Protein AF-0000000079809592 (afdb_homodimer)

InterPro domains:
  IPR005593 Xylulose 5-phosphate/Fructose 6-phosphate phosphoketolase [PF03894] (421-588)
  IPR005593 Xylulose 5-phosphate/Fructose 6-phosphate phosphoketolase [PTHR31273] (45-763)
  IPR009014 Transketolase C-terminal/Pyruvate-ferredoxin oxidoreductase domain II [G3DSA:3.40.50.920] (626-778)
  IPR018970 Xylulose 5-phosphate/Fructose 6-phosphate phosphoketolase, N-terminal [PF09364] (59-301)
  IPR029061 Thiamin diphosphate-binding fold [SSF52518] (76-378)

Sequence (1580 aa):
MTTASTLRQRWLTGHGPIVHRDETAARVEALVARLIADGRVADEATAYSLLAAADRLGCVAMNVVAHMTYARRIDLSGAVLSAEDFKPTPEGHTGGSLNMVQAFVGYLLANALTGSTRGWIMGQGHCVAAIEAVNALTGDVSPAQRGRYDHSAEGLSRLCADFYSYAIDAQGLPAVPLGSHAGPNTVGAVSEGGYLGFAELQYIHMPLPGESLVAFLSDGAFEEQRGPDWAPRWWRAQDSGFAVPVMILNGRRIEQRTQIMQEGGAQWLAEDVRHNGFDPVIVDGHDPAAIAWAIIEAEDTLRVLAADPDRRYPAPLPYVIAETEKGFGFPGAGSNAAHNLPLGGNPHIDVAMRELFNESAAALFVAPAELAAALAAFATHAAQQRPLESAHPMAHRHPAAPRLPEPRWEMPGSEGSAMTALDQWFVEFAKANPELRMRIGNPDELASNKMGGTLALLKHRVNEPEPGVPEDLHGAIITALNEEAVAAAALGNKGGLNLIVSYEAFAVKMLGLMRQEIIFSRHQRQVGQTAGWLSVPLIVTSHTWENAKNEQSHQDPTIGEALLGEMSDTSRVLFPVDGNTAAAALRDVYAGRGQLACLIVSKRDVENRFDAESAQRLIRDGAAHLIGDPAKAEVQLIALGAYQLDEAIKAQQHLAELDRCACVTVILEPGRLRIPRDAMEAEFVDDDATVNALFPPGLPRVILTHTRPEPMLGILRRIDSGPARTHALGYISRGGTFDVAGMLFANRCTWAHAVDAAATVAGWNREALLDHAQRAALDGTGKPGDLLSPMTTASTLRQRWLTGHGPIVHRDETAARVEALVARLIADGRVADEATAYSLLAAADRLGCVAMNVVAHMTYARRIDLSGAVLSAEDFKPTPEGHTGGSLNMVQAFVGYLLANALTGSTRGWIMGQGHCVAAIEAVNALTGDVSPAQRGRYDHSAEGLSRLCADFYSYAIDAQGLPAVPLGSHAGPNTVGAVSEGGYLGFAELQYIHMPLPGESLVAFLSDGAFEEQRGPDWAPRWWRAQDSGFAVPVMILNGRRIEQRTQIMQEGGAQWLAEDVRHNGFDPVIVDGHDPAAIAWAIIEAEDTLRVLAADPDRRYPAPLPYVIAETEKGFGFPGAGSNAAHNLPLGGNPHIDVAMRELFNESAAALFVAPAELAAALAAFATHAAQQRPLESAHPMAHRHPAAPRLPEPRWEMPGSEGSAMTALDQWFVEFAKANPELRMRIGNPDELASNKMGGTLALLKHRVNEPEPGVPEDLHGAIITALNEEAVAAAALGNKGGLNLIVSYEAFAVKMLGLMRQEIIFSRHQRQVGQTAGWLSVPLIVTSHTWENAKNEQSHQDPTIGEALLGEMSDTSRVLFPVDGNTAAAALRDVYAGRGQLACLIVSKRDVENRFDAESAQRLIRDGAAHLIGDPAKAEVQLIALGAYQLDEAIKAQQHLAELDRCACVTVILEPGRLRIPRDAMEAEFVDDDATVNALFPPGLPRVILTHTRPEPMLGILRRIDSGPARTHALGYISRGGTFDVAGMLFANRCTWAHAVDAAATVAGWNREALLDHAQRAALDGTGKPGDLLSP

Solvent-accessible surface area (backbone atoms only — not comparable to full-atom values): 76899 Å² total; per-residue (Å²): 127,88,45,40,66,56,31,41,50,48,32,61,67,36,41,66,82,36,64,63,50,71,68,46,50,55,53,44,52,53,47,52,54,49,33,38,74,70,64,47,31,93,42,63,44,60,53,26,42,42,54,34,20,45,40,50,50,35,29,42,29,39,41,44,34,54,29,26,29,42,17,40,46,55,58,66,87,63,62,79,78,58,43,85,41,26,33,91,74,60,56,54,38,43,6,56,11,32,41,40,26,25,50,52,45,3,51,50,48,34,23,63,53,58,50,44,59,46,28,57,46,56,15,59,10,50,27,29,50,21,56,52,33,45,22,22,56,70,61,62,58,26,84,82,31,55,92,52,46,27,69,47,49,65,19,43,11,46,49,13,41,48,49,86,54,42,46,60,36,35,76,44,42,73,61,54,73,66,60,44,23,29,39,71,53,39,54,31,48,73,53,34,27,69,85,36,32,57,48,70,48,15,52,66,40,42,33,43,61,92,34,40,30,40,32,40,39,44,53,47,32,44,48,55,48,29,38,76,56,61,49,34,61,68,64,46,65,86,70,21,27,48,58,40,43,37,33,42,37,30,47,49,34,60,72,45,68,20,67,54,51,76,72,54,27,71,64,45,50,40,54,52,44,37,77,51,37,34,42,55,46,80,40,52,32,68,26,30,65,34,45,15,46,50,53,50,52,41,49,52,50,48,50,53,48,59,67,37,88,80,57,64,67,62,42,67,42,49,34,39,36,26,43,44,40,24,11,49,81,43,71,42,45,66,39,42,50,6,39,38,64,28,73,79,60,52,38,33,80,33,66,70,40,33,50,50,48,42,53,43,45,54,49,27,59,53,54,61,68,56,46,52,52,25,48,55,56,67,64,41,40,76,85,50,72,35,63,57,61,48,65,18,64,78,51,62,30,58,48,80,82,71,60,75,68,80,69,84,66,54,60,57,74,38,74,41,29,21,28,46,42,37,20,58,41,46,42,52,32,50,72,61,35,76,87,44,53,55,28,32,14,22,50,50,45,48,55,82,57,40,25,46,62,36,38,65,73,41,13,35,42,30,65,72,54,52,90,93,46,62,43,24,68,80,25,34,27,42,68,38,47,24,49,43,51,16,46,27,33,22,68,25,26,41,65,26,45,40,36,30,51,40,46,24,35,57,46,47,64,27,46,68,65,52,48,48,52,43,52,45,34,48,50,16,41,74,73,74,49,61,49,44,21,52,22,39,42,35,39,27,21,54,27,44,51,68,24,13,56,39,34,45,65,35,42,32,53,58,42,62,57,55,44,64,63,40,62,44,68,30,29,38,52,36,24,33,50,26,24,36,32,36,40,42,45,54,54,52,46,56,72,38,55,44,30,42,34,39,36,46,40,55,56,61,69,38,57,21,78,44,38,66,67,56,18,48,48,28,60,76,63,20,43,45,70,78,41,73,45,73,90,73,32,59,31,39,35,34,14,26,23,39,69,30,36,54,22,43,50,51,26,38,55,57,36,44,76,68,75,39,49,47,16,34,32,39,41,33,25,60,60,30,51,30,78,61,79,47,74,71,34,44,72,55,24,62,55,67,67,60,48,38,70,74,45,48,84,78,59,15,31,34,37,29,35,66,37,44,31,31,42,48,50,25,40,36,43,76,74,42,64,19,69,69,22,34,47,64,31,21,47,64,80,48,76,37,39,22,42,48,68,47,38,29,52,34,28,53,46,31,23,60,43,50,43,52,50,42,21,61,33,58,71,47,63,58,74,80,74,41,56,70,60,43,48,30,25,73,71,37,75,24,53,57,71,54,54,72,53,134,126,87,45,41,68,56,34,41,51,50,32,60,67,37,42,65,82,37,61,64,49,71,67,45,48,53,54,43,52,52,46,53,54,47,34,37,74,70,63,47,29,94,43,63,44,58,53,27,44,42,55,33,20,46,40,49,51,37,30,42,29,39,39,45,34,52,29,27,28,42,18,40,46,56,59,65,85,63,62,78,77,56,43,85,41,26,33,92,73,60,57,54,38,43,7,56,10,32,42,40,24,26,51,54,46,4,49,50,49,35,22,62,52,58,49,43,60,46,28,56,46,56,14,58,10,49,27,28,51,21,56,53,32,45,21,21,56,69,59,62,57,26,82,82,33,55,92,53,46,28,69,47,50,66,18,42,11,44,48,12,42,48,48,86,54,41,47,61,36,34,77,44,42,71,60,55,73,64,60,45,23,30,39,70,52,40,54,33,49,73,52,32,29,70,85,38,31,58,47,68,47,14,51,66,41,43,32,43,62,92,35,40,30,38,32,40,38,46,53,45,32,45,48,55,45,35,34,80,58,61,49,31,63,68,64,45,63,87,68,20,27,49,58,41,44,36,33,44,37,29,47,50,36,60,73,44,68,22,68,54,52,75,70,52,28,70,64,44,49,40,52,52,44,36,76,54,38,33,42,56,46,79,43,52,32,68,26,29,66,34,46,16,46,49,54,50,51,39,50,52,52,48,49,54,48,59,67,37,89,79,58,64,65,62,44,67,41,50,34,39,36,26,44,44,40,24,12,50,81,42,72,41,45,66,38,42,50,6,38,39,63,31,73,79,61,52,37,34,80,33,65,70,39,33,50,52,48,41,54,41,45,54,48,26,60,55,54,61,68,57,46,52,51,25,48,54,55,67,64,41,38,77,84,50,71,36,64,58,62,50,63,18,62,78,51,63,31,59,48,78,82,71,59,77,67,80,69,85,66,54,58,59,74,40,73,42,28,21,29,48,42,35,20,58,39,48,41,52,32,50,69,61,35,76,87,46,54,55,29,33,13,21,50,48,47,48,54,82,56,39,27,45,61,37,39,64,74,42,14,35,40,32,66,72,54,53,90,94,46,62,43,25,70,80,26,32,27,42,67,37,47,25,50,44,52,16,45,26,34,22,68,25,27,40,63,25,46,40,38,30,50,41,45,24,35,58,46,47,64,28,44,69,64,52,49,47,51,44,52,44,34,47,50,16,41,74,72,74,50,60,49,44,19,52,21,38,44,34,38,27,21,54,27,43,49,66,24,12,55,37,32,45,66,35,44,33,53,58,44,61,57,55,43,62,61,40,63,43,69,30,29,38,50,35,24,32,51,26,26,36,32,35,39,42,45,54,52,52,45,55,72,36,53,46,31,40,33,38,35,46,41,56,55,60,70,40,56,21,78,42,38,65,68,57,19,48,48,29,61,76,63,19,44,46,69,78,40,73,46,73,90,74,32,59,32,41,33,34,15,27,24,40,69,30,37,54,23,42,51,51,26,38,53,56,36,45,75,69,76,40,50,48,15,35,32,39,40,33,25,60,60,31,50,30,77,60,78,47,73,71,34,44,72,57,25,62,52,67,68,62,48,40,71,75,44,49,85,78,60,16,32,35,38,28,35,66,36,46,30,32,42,47,48,26,42,36,43,76,73,42,65,19,68,68,21,34,47,64,32,21,49,64,81,50,77,37,38,22,42,49,66,48,37,29,52,33,26,52,46,30,23,59,44,50,44,54,50,42,20,61,33,56,70,48,62,58,75,80,74,41,55,70,60,42,48,31,25,75,71,36,75,24,54,56,71,54,55,70,54,135

Structure (mmCIF, N/CA/C/O backbone):
data_AF-0000000079809592-model_v1
#
loop_
_entity.id
_entity.type
_entity.pdbx_description
1 polymer Phosphoketolase
#
loop_
_atom_site.group_PDB
_atom_site.id
_atom_site.type_symbol
_atom_site.label_atom_id
_atom_site.label_alt_id
_atom_site.label_comp_id
_atom_site.label_asym_id
_atom_site.label_entity_id
_atom_site.label_seq_id
_atom_site.pdbx_PDB_ins_code
_atom_site.Cartn_x
_atom_site.Cartn_y
_atom_site.Cartn_z
_atom_site.occupancy
_atom_site.B_iso_or_equiv
_atom_site.auth_seq_id
_atom_site.auth_comp_id
_atom_site.auth_asym_id
_atom_site.auth_atom_id
_atom_site.pdbx_PDB_model_num
ATOM 1 N N . MET A 1 1 ? -34.156 46.438 20.531 1 48.19 1 MET A N 1
ATOM 2 C CA . MET A 1 1 ? -33.219 46.031 19.516 1 48.19 1 MET A CA 1
ATOM 3 C C . MET A 1 1 ? -31.812 45.875 20.094 1 48.19 1 MET A C 1
ATOM 5 O O . MET A 1 1 ? -31.266 46.812 20.688 1 48.19 1 MET A O 1
ATOM 9 N N . THR A 1 2 ? -31.453 44.594 20.25 1 75.06 2 THR A N 1
ATOM 10 C CA . THR A 1 2 ? -30.156 44.375 20.875 1 75.06 2 THR A CA 1
ATOM 11 C C . THR A 1 2 ? -29.047 45.094 20.125 1 75.06 2 THR A C 1
ATOM 13 O O . THR A 1 2 ? -28.938 44.969 18.906 1 75.06 2 THR A O 1
ATOM 16 N N . THR A 1 3 ? -28.375 46.062 20.703 1 85 3 THR A N 1
ATOM 17 C CA . THR A 1 3 ? -27.344 46.938 20.109 1 85 3 THR A CA 1
ATOM 18 C C . THR A 1 3 ? -26.109 46.094 19.75 1 85 3 THR A C 1
ATOM 20 O O . THR A 1 3 ? -25.922 45 20.266 1 85 3 THR A O 1
ATOM 23 N N . ALA A 1 4 ? -25.422 46.625 18.859 1 90.06 4 ALA A N 1
ATOM 24 C CA . ALA A 1 4 ? -24.156 46 18.469 1 90.06 4 ALA A CA 1
ATOM 25 C C . ALA A 1 4 ? -23.25 45.812 19.672 1 90.06 4 ALA A C 1
ATOM 27 O O . ALA A 1 4 ? -22.547 44.812 19.781 1 90.06 4 ALA A O 1
ATOM 28 N N . SER A 1 5 ? -23.281 46.719 20.531 1 91.88 5 SER A N 1
ATOM 29 C CA . SER A 1 5 ? -22.453 46.656 21.734 1 91.88 5 SER A CA 1
ATOM 30 C C . SER A 1 5 ? -22.859 45.5 22.641 1 91.88 5 SER A C 1
ATOM 32 O O . SER A 1 5 ? -22.016 44.812 23.219 1 91.88 5 SER A O 1
ATOM 34 N N . THR A 1 6 ? -24.094 45.344 22.734 1 93.56 6 THR A N 1
ATOM 35 C CA . THR A 1 6 ? -24.609 44.25 23.562 1 93.56 6 THR A CA 1
ATOM 36 C C . THR A 1 6 ? -24.266 42.906 22.938 1 93.56 6 THR A C 1
ATOM 38 O O . THR A 1 6 ? -23.906 41.938 23.656 1 93.56 6 THR A O 1
ATOM 41 N N . LEU A 1 7 ? -24.422 42.844 21.703 1 95.12 7 LEU A N 1
ATOM 42 C CA . LEU A 1 7 ? -24.094 41.594 20.984 1 95.12 7 LEU A CA 1
ATOM 43 C C . LEU A 1 7 ? -22.609 41.312 21.062 1 95.12 7 LEU A C 1
ATOM 45 O O . LEU A 1 7 ? -22.203 40.156 21.203 1 95.12 7 LEU A O 1
ATOM 49 N N . ARG A 1 8 ? -21.812 42.312 20.922 1 96.75 8 ARG A N 1
ATOM 50 C CA . ARG A 1 8 ? -20.359 42.156 21.062 1 96.75 8 ARG A CA 1
ATOM 51 C C . ARG A 1 8 ? -20 41.625 22.453 1 96.75 8 ARG A C 1
ATOM 53 O O . ARG A 1 8 ? -19.156 40.75 22.578 1 96.75 8 ARG A O 1
ATOM 60 N N . GLN A 1 9 ? -20.594 42.188 23.438 1 96.19 9 GLN A N 1
ATOM 61 C CA . GLN A 1 9 ? -20.328 41.75 24.812 1 96.19 9 GLN A CA 1
ATOM 62 C C . GLN A 1 9 ? -20.781 40.281 25.016 1 96.19 9 GLN A C 1
ATOM 64 O O . GLN A 1 9 ? -20.141 39.531 25.75 1 96.19 9 GLN A O 1
ATOM 69 N N . ARG A 1 10 ? -21.891 40.031 24.438 1 95.75 10 ARG A N 1
ATOM 70 C CA . ARG A 1 10 ? -22.375 38.656 24.5 1 95.75 10 ARG A CA 1
ATOM 71 C C . ARG A 1 10 ? -21.375 37.688 23.891 1 95.75 10 ARG A C 1
ATOM 73 O O . ARG A 1 10 ? -21.125 36.625 24.453 1 95.75 10 ARG A O 1
ATOM 80 N N . TRP A 1 11 ? -20.844 38.031 22.75 1 97.62 11 TRP A N 1
ATOM 81 C CA . TRP A 1 11 ? -19.844 37.188 22.109 1 97.62 11 TRP A CA 1
ATOM 82 C C . TRP A 1 11 ? -18.594 37.094 22.984 1 97.62 11 TRP A C 1
ATOM 84 O O . TRP A 1 11 ? -18.062 36 23.203 1 97.62 11 TRP A O 1
ATOM 94 N N . LEU A 1 12 ? -18.109 38.188 23.469 1 97.5 12 LEU A N 1
ATOM 95 C CA . LEU A 1 12 ? -16.891 38.219 24.25 1 97.5 12 LEU A CA 1
ATOM 96 C C . LEU A 1 12 ? -17.031 37.344 25.516 1 97.5 12 LEU A C 1
ATOM 98 O O . LEU A 1 12 ? -16.047 36.781 25.984 1 97.5 12 LEU A O 1
ATOM 102 N N . THR A 1 13 ? -18.25 37.25 26.047 1 96.56 13 THR A N 1
ATOM 103 C CA . THR A 1 13 ? -18.5 36.438 27.25 1 96.56 13 THR A CA 1
ATOM 104 C C . THR A 1 13 ? -18.375 34.969 26.953 1 96.56 13 THR A C 1
ATOM 106 O O . THR A 1 13 ? -18.125 34.156 27.859 1 96.56 13 THR A O 1
ATOM 109 N N . GLY A 1 14 ? -18.484 34.562 25.703 1 97.12 14 GLY A N 1
ATOM 110 C CA . GLY A 1 14 ? -18.469 33.156 25.328 1 97.12 14 GLY A CA 1
ATOM 111 C C . GLY A 1 14 ? -19.703 32.406 25.766 1 97.12 14 GLY A C 1
ATOM 112 O O . GLY A 1 14 ? -20.75 33 26.031 1 97.12 14 GLY A O 1
ATOM 113 N N . HIS A 1 15 ? -19.734 31.156 25.719 1 97.56 15 HIS A N 1
ATOM 114 C CA . HIS A 1 15 ? -20.812 30.281 26.188 1 97.56 15 HIS A CA 1
ATOM 115 C C . HIS A 1 15 ? -20.266 28.891 26.547 1 97.56 15 HIS A C 1
ATOM 117 O O . HIS A 1 15 ? -19.547 28.281 25.766 1 97.56 15 HIS A O 1
ATOM 123 N N . GLY A 1 16 ? -20.672 28.422 27.703 1 96.94 16 GLY A N 1
ATOM 124 C CA . GLY A 1 16 ? -20.156 27.141 28.141 1 96.94 16 GLY A CA 1
ATOM 125 C C . GLY A 1 16 ? -18.641 27.109 28.234 1 96.94 16 GLY A C 1
ATOM 126 O O . GLY A 1 16 ? -18.031 27.969 28.859 1 96.94 16 GLY A O 1
ATOM 127 N N . PRO A 1 17 ? -18.047 26.031 27.562 1 97.56 17 PRO A N 1
ATOM 128 C CA . PRO A 1 17 ? -16.578 25.938 27.641 1 97.56 17 PRO A CA 1
ATOM 129 C C . PRO A 1 17 ? -15.883 26.859 26.625 1 97.56 17 PRO A C 1
ATOM 131 O O . PRO A 1 17 ? -14.656 26.969 26.641 1 97.56 17 PRO A O 1
ATOM 134 N N . ILE A 1 18 ? -16.531 27.484 25.734 1 98.12 18 ILE A N 1
ATOM 135 C CA . ILE A 1 18 ? -15.945 28.328 24.703 1 98.12 18 ILE A CA 1
ATOM 136 C C . ILE A 1 18 ? -15.586 29.688 25.281 1 98.12 18 ILE A C 1
ATOM 138 O O . ILE A 1 18 ? -16.453 30.406 25.781 1 98.12 18 ILE A O 1
ATOM 142 N N . VAL A 1 19 ? -14.352 30 25.219 1 97.75 19 VAL A N 1
ATOM 143 C CA . VAL A 1 19 ? -13.812 31.266 25.688 1 97.75 19 VAL A CA 1
ATOM 144 C C . VAL A 1 19 ? -12.992 31.922 24.578 1 97.75 19 VAL A C 1
ATOM 146 O O . VAL A 1 19 ? -12.258 31.25 23.859 1 97.75 19 VAL A O 1
ATOM 149 N N . HIS A 1 20 ? -13.156 33.219 24.438 1 98.25 20 HIS A N 1
ATOM 150 C CA . HIS A 1 20 ? -12.398 33.938 23.438 1 98.25 20 HIS A CA 1
ATOM 151 C C . HIS A 1 20 ? -11.164 34.594 24.047 1 98.25 20 HIS A C 1
ATOM 153 O O . HIS A 1 20 ? -11.266 35.625 24.719 1 98.25 20 HIS A O 1
ATOM 159 N N . ARG A 1 21 ? -10.039 34.062 23.688 1 97.62 21 ARG A N 1
ATOM 160 C CA . ARG A 1 21 ? -8.789 34.625 24.188 1 97.62 21 ARG A CA 1
ATOM 161 C C . ARG A 1 21 ? -8.531 36 23.578 1 97.62 21 ARG A C 1
ATOM 163 O O . ARG A 1 21 ? -9.086 36.312 22.516 1 97.62 21 ARG A O 1
ATOM 170 N N . ASP A 1 22 ? -7.652 36.781 24.172 1 97.62 22 ASP A N 1
ATOM 171 C CA . ASP A 1 22 ? -7.391 38.156 23.766 1 97.62 22 ASP A CA 1
ATOM 172 C C . ASP A 1 22 ? -6.953 38.25 22.312 1 97.62 22 ASP A C 1
ATOM 174 O O . ASP A 1 22 ? -7.402 39.094 21.562 1 97.62 22 ASP A O 1
ATOM 178 N N . GLU A 1 23 ? -6.121 37.344 21.938 1 97.56 23 GLU A N 1
ATOM 179 C CA . GLU A 1 23 ? -5.625 37.312 20.562 1 97.56 23 GLU A CA 1
ATOM 180 C C . GLU A 1 23 ? -6.754 37.094 19.562 1 97.56 23 GLU A C 1
ATOM 182 O O . GLU A 1 23 ? -6.828 37.75 18.531 1 97.56 23 GLU A O 1
ATOM 187 N N . THR A 1 24 ? -7.633 36.094 19.875 1 98.25 24 THR A N 1
ATOM 188 C CA . THR A 1 24 ? -8.773 35.812 19 1 98.25 24 THR A CA 1
ATOM 189 C C . THR A 1 24 ? -9.703 37 18.922 1 98.25 24 THR A C 1
ATOM 191 O O . THR A 1 24 ? -10.148 37.375 17.828 1 98.25 24 THR A O 1
ATOM 194 N N . ALA A 1 25 ? -9.969 37.625 20.062 1 98.12 25 ALA A N 1
ATOM 195 C CA . ALA A 1 25 ? -10.867 38.781 20.094 1 98.12 25 ALA A CA 1
ATOM 196 C C . ALA A 1 25 ? -10.328 39.906 19.234 1 98.12 25 ALA A C 1
ATOM 198 O O . ALA A 1 25 ? -11.062 40.5 18.453 1 98.12 25 ALA A O 1
ATOM 199 N N . ALA A 1 26 ? -9.039 40.188 19.391 1 98.38 26 ALA A N 1
ATOM 200 C CA . ALA A 1 26 ? -8.414 41.25 18.625 1 98.38 26 ALA A CA 1
ATOM 201 C C . ALA A 1 26 ? -8.469 40.938 17.125 1 98.38 26 ALA A C 1
ATOM 203 O O . ALA A 1 26 ? -8.789 41.812 16.328 1 98.38 26 ALA A O 1
ATOM 204 N N . ARG A 1 27 ? -8.102 39.75 16.766 1 98.5 27 ARG A N 1
ATOM 205 C CA . ARG A 1 27 ? -8.102 39.312 15.375 1 98.5 27 ARG A CA 1
ATOM 206 C C . ARG A 1 27 ? -9.492 39.406 14.773 1 98.5 27 ARG A C 1
ATOM 208 O O . ARG A 1 27 ? -9.664 39.906 13.656 1 98.5 27 ARG A O 1
ATOM 215 N N . VAL A 1 28 ? -10.5 38.938 15.5 1 98.56 28 VAL A N 1
ATOM 216 C CA . VAL A 1 28 ? -11.859 38.844 14.992 1 98.56 28 VAL A CA 1
ATOM 217 C C . VAL A 1 28 ? -12.469 40.25 14.891 1 98.56 28 VAL A C 1
ATOM 219 O O . VAL A 1 28 ? -13.188 40.531 13.938 1 98.56 28 VAL A O 1
ATOM 222 N N . GLU A 1 29 ? -12.164 41.125 15.828 1 97.94 29 GLU A N 1
ATOM 223 C CA . GLU A 1 29 ? -12.656 42.5 15.773 1 97.94 29 GLU A CA 1
ATOM 224 C C . GLU A 1 29 ? -12.094 43.25 14.562 1 97.94 29 GLU A C 1
ATOM 226 O O . GLU A 1 29 ? -12.82 43.969 13.883 1 97.94 29 GLU A O 1
ATOM 231 N N . ALA A 1 30 ? -10.812 43 14.352 1 98.44 30 ALA A N 1
ATOM 232 C CA . ALA A 1 30 ? -10.211 43.594 13.164 1 98.44 30 ALA A CA 1
ATOM 233 C C . ALA A 1 30 ? -10.844 43.031 11.891 1 98.44 30 ALA A C 1
ATOM 235 O O . ALA A 1 30 ? -11.055 43.781 10.922 1 98.44 30 ALA A O 1
ATOM 236 N N . LEU A 1 31 ? -11.125 41.812 11.852 1 98.38 31 LEU A N 1
ATOM 237 C CA . LEU A 1 31 ? -11.758 41.188 10.703 1 98.38 31 LEU A CA 1
ATOM 238 C C . LEU A 1 31 ? -13.156 41.75 10.469 1 98.38 31 LEU A C 1
ATOM 240 O O . LEU A 1 31 ? -13.539 42.031 9.328 1 98.38 31 LEU A O 1
ATOM 244 N N . VAL A 1 32 ? -13.969 41.844 11.555 1 98.12 32 VAL A N 1
ATOM 245 C CA . VAL A 1 32 ? -15.328 42.375 11.453 1 98.12 32 VAL A CA 1
ATOM 246 C C . VAL A 1 32 ? -15.305 43.781 10.836 1 98.12 32 VAL A C 1
ATOM 248 O O . VAL A 1 32 ? -16.094 44.062 9.945 1 98.12 32 VAL A O 1
ATOM 251 N N . ALA A 1 33 ? -14.359 44.594 11.336 1 97.94 33 ALA A N 1
ATOM 252 C CA . ALA A 1 33 ? -14.219 45.938 10.789 1 97.94 33 ALA A CA 1
ATOM 253 C C . ALA A 1 33 ? -13.922 45.875 9.297 1 97.94 33 ALA A C 1
ATOM 255 O O . ALA A 1 33 ? -14.492 46.656 8.523 1 97.94 33 ALA A O 1
ATOM 256 N N . ARG A 1 34 ? -13.07 45.031 8.914 1 98 34 ARG A N 1
ATOM 257 C CA . ARG A 1 34 ? -12.68 44.906 7.512 1 98 34 ARG A CA 1
ATOM 258 C C . ARG A 1 34 ? -13.844 44.375 6.668 1 98 34 ARG A C 1
ATOM 260 O O . ARG A 1 34 ? -14.078 44.875 5.559 1 98 34 ARG A O 1
ATOM 267 N N . LEU A 1 35 ? -14.586 43.406 7.125 1 97.88 35 LEU A N 1
ATOM 268 C CA . LEU A 1 35 ? -15.695 42.812 6.387 1 97.88 35 LEU A CA 1
ATOM 269 C C . LEU A 1 35 ? -16.797 43.844 6.152 1 97.88 35 LEU A C 1
ATOM 271 O O . LEU A 1 35 ? -17.469 43.812 5.113 1 97.88 35 LEU A O 1
ATOM 275 N N . ILE A 1 36 ? -17.016 44.688 7.113 1 97.25 36 ILE A N 1
ATOM 276 C CA . ILE A 1 36 ? -18.016 45.75 6.969 1 97.25 36 ILE A CA 1
ATOM 277 C C . ILE A 1 36 ? -17.531 46.781 5.934 1 97.25 36 ILE A C 1
ATOM 279 O O . ILE A 1 36 ? -18.312 47.188 5.062 1 97.25 36 ILE A O 1
ATOM 283 N N . ALA A 1 37 ? -16.266 47.125 6.082 1 97.12 37 ALA A N 1
ATOM 284 C CA . ALA A 1 37 ? -15.688 48.062 5.148 1 97.12 37 ALA A CA 1
ATOM 285 C C . ALA A 1 37 ? -15.742 47.531 3.717 1 97.12 37 ALA A C 1
ATOM 287 O O . ALA A 1 37 ? -15.938 48.312 2.771 1 97.12 37 ALA A O 1
ATOM 288 N N . ASP A 1 38 ? -15.625 46.25 3.529 1 94.31 38 ASP A N 1
ATOM 289 C CA . ASP A 1 38 ? -15.617 45.625 2.223 1 94.31 38 ASP A CA 1
ATOM 290 C C . ASP A 1 38 ? -17.031 45.344 1.739 1 94.31 38 ASP A C 1
ATOM 292 O O . ASP A 1 38 ? -17.234 44.875 0.608 1 94.31 38 ASP A O 1
ATOM 296 N N . GLY A 1 39 ? -18.031 45.5 2.576 1 94.5 39 GLY A N 1
ATOM 297 C CA . GLY A 1 39 ? -19.422 45.281 2.217 1 94.5 39 GLY A CA 1
ATOM 298 C C . GLY A 1 39 ? -19.828 43.812 2.291 1 94.5 39 GLY A C 1
ATOM 299 O O . GLY A 1 39 ? -20.891 43.438 1.785 1 94.5 39 GLY A O 1
ATOM 300 N N . ARG A 1 40 ? -19 42.969 2.859 1 94.69 40 ARG A N 1
ATOM 301 C CA . ARG A 1 40 ? -19.312 41.562 2.965 1 94.69 40 ARG A CA 1
ATOM 302 C C . ARG A 1 40 ? -20.266 41.281 4.121 1 94.69 40 ARG A C 1
ATOM 304 O O . ARG A 1 40 ? -20.969 40.281 4.137 1 94.69 40 ARG A O 1
ATOM 311 N N . VAL A 1 41 ? -20.203 42.156 5.18 1 95.81 41 VAL A N 1
ATOM 312 C CA . VAL A 1 41 ? -21.156 42.125 6.289 1 95.81 41 VAL A CA 1
ATOM 313 C C . VAL A 1 41 ? -21.844 43.5 6.434 1 95.81 41 VAL A C 1
ATOM 315 O O . VAL A 1 41 ? -21.203 44.531 6.266 1 95.81 41 VAL A O 1
ATOM 318 N N . ALA A 1 42 ? -23.125 43.531 6.73 1 94.19 42 ALA A N 1
ATOM 319 C CA . ALA A 1 42 ? -23.922 44.75 6.699 1 94.19 42 ALA A CA 1
ATOM 320 C C . ALA A 1 42 ? -23.516 45.688 7.809 1 94.19 42 ALA A C 1
ATOM 322 O O . ALA A 1 42 ? -23.438 46.906 7.598 1 94.19 42 ALA A O 1
ATOM 323 N N . ASP A 1 43 ? -23.375 45.188 9.023 1 95.94 43 ASP A N 1
ATOM 324 C CA . ASP A 1 43 ? -23.062 46 10.18 1 95.94 43 ASP A CA 1
ATOM 325 C C . ASP A 1 43 ? -22.531 45.156 11.336 1 95.94 43 ASP A C 1
ATOM 327 O O . ASP A 1 43 ? -22.453 43.938 11.234 1 95.94 43 ASP A O 1
ATOM 331 N N . GLU A 1 44 ? -22.141 45.75 12.359 1 96.81 44 GLU A N 1
ATOM 332 C CA . GLU A 1 44 ? -21.562 45.094 13.531 1 96.81 44 GLU A CA 1
ATOM 333 C C . GLU A 1 44 ? -22.578 44.156 14.195 1 96.81 44 GLU A C 1
ATOM 335 O O . GLU A 1 44 ? -22.219 43.094 14.688 1 96.81 44 GLU A O 1
ATOM 340 N N . ALA A 1 45 ? -23.781 44.594 14.25 1 96.56 45 ALA A N 1
ATOM 341 C CA . ALA A 1 45 ? -24.828 43.781 14.891 1 96.56 45 ALA A CA 1
ATOM 342 C C . ALA A 1 45 ? -24.953 42.438 14.211 1 96.56 45 ALA A C 1
ATOM 344 O O . ALA A 1 45 ? -25.078 41.406 14.883 1 96.56 45 ALA A O 1
ATOM 345 N N . THR A 1 46 ? -24.953 42.469 12.922 1 96.31 46 THR A N 1
ATOM 346 C CA . THR A 1 46 ? -25.047 41.25 12.156 1 96.31 46 THR A CA 1
ATOM 347 C C . THR A 1 46 ? -23.844 40.344 12.43 1 96.31 46 THR A C 1
ATOM 349 O O . THR A 1 46 ? -24 39.125 12.664 1 96.31 46 THR A O 1
ATOM 352 N N . ALA A 1 47 ? -22.656 40.906 12.391 1 97.88 47 ALA A N 1
ATOM 353 C CA . ALA A 1 47 ? -21.422 40.125 12.586 1 97.88 47 ALA A CA 1
ATOM 354 C C . ALA A 1 47 ? -21.391 39.5 13.969 1 97.88 47 ALA A C 1
ATOM 356 O O . ALA A 1 47 ? -21.125 38.312 14.102 1 97.88 47 ALA A O 1
ATOM 357 N N . TYR A 1 48 ? -21.609 40.25 14.977 1 97.94 48 TYR A N 1
ATOM 358 C CA . TYR A 1 48 ? -21.484 39.781 16.344 1 97.94 48 TYR A CA 1
ATOM 359 C C . TYR A 1 48 ? -22.641 38.812 16.688 1 97.94 48 TYR A C 1
ATOM 361 O O . TYR A 1 48 ? -22.484 37.938 17.531 1 97.94 48 TYR A O 1
ATOM 369 N N . SER A 1 49 ? -23.797 39.062 16.062 1 97.69 49 SER A N 1
ATOM 370 C CA . SER A 1 49 ? -24.859 38.062 16.203 1 97.69 49 SER A CA 1
ATOM 371 C C . SER A 1 49 ? -24.422 36.688 15.703 1 97.69 49 SER A C 1
ATOM 373 O O . SER A 1 49 ? -24.656 35.688 16.359 1 97.69 49 SER A O 1
ATOM 375 N N . LEU A 1 50 ? -23.797 36.688 14.555 1 98.44 50 LEU A N 1
ATOM 376 C CA . LEU A 1 50 ? -23.297 35.438 13.984 1 98.44 50 LEU A CA 1
ATOM 377 C C . LEU A 1 50 ? -22.219 34.844 14.883 1 98.44 50 LEU A C 1
ATOM 379 O O . LEU A 1 50 ? -22.203 33.625 15.094 1 98.44 50 LEU A O 1
ATOM 383 N N . LEU A 1 51 ? -21.344 35.625 15.344 1 98.75 51 LEU A N 1
ATOM 384 C CA . LEU A 1 51 ? -20.25 35.156 16.203 1 98.75 51 LEU A CA 1
ATOM 385 C C . LEU A 1 51 ? -20.812 34.531 17.484 1 98.75 51 LEU A C 1
ATOM 387 O O . LEU A 1 51 ? -20.375 33.469 17.891 1 98.75 51 LEU A O 1
ATOM 391 N N . ALA A 1 52 ? -21.781 35.219 18.109 1 98.25 52 ALA A N 1
ATOM 392 C CA . ALA A 1 52 ? -22.406 34.688 19.312 1 98.25 52 ALA A CA 1
ATOM 393 C C . ALA A 1 52 ? -23.188 33.406 19 1 98.25 52 ALA A C 1
ATOM 395 O O . ALA A 1 52 ? -23.234 32.469 19.828 1 98.25 52 ALA A O 1
ATOM 396 N N . ALA A 1 53 ? -23.844 33.438 17.906 1 98.69 53 ALA A N 1
ATOM 397 C CA . ALA A 1 53 ? -24.594 32.281 17.469 1 98.69 53 ALA A CA 1
ATOM 398 C C . ALA A 1 53 ? -23.688 31.062 17.297 1 98.69 53 ALA A C 1
ATOM 400 O O . ALA A 1 53 ? -24.078 29.938 17.578 1 98.69 53 ALA A O 1
ATOM 401 N N . ALA A 1 54 ? -22.469 31.281 16.812 1 98.88 54 ALA A N 1
ATOM 402 C CA . ALA A 1 54 ? -21.5 30.203 16.609 1 98.88 54 ALA A CA 1
ATOM 403 C C . ALA A 1 54 ? -21.172 29.516 17.938 1 98.88 54 ALA A C 1
ATOM 405 O O . ALA A 1 54 ? -21.031 28.297 17.984 1 98.88 54 ALA A O 1
ATOM 406 N N . ASP A 1 55 ? -21.047 30.281 18.984 1 98.69 55 ASP A N 1
ATOM 407 C CA . ASP A 1 55 ? -20.781 29.719 20.297 1 98.69 55 ASP A CA 1
ATOM 408 C C . ASP A 1 55 ? -21.906 28.797 20.75 1 98.69 55 ASP A C 1
ATOM 410 O O . ASP A 1 55 ? -21.656 27.703 21.25 1 98.69 55 ASP A O 1
ATOM 414 N N . ARG A 1 56 ? -23.141 29.297 20.609 1 98.44 56 ARG A N 1
ATOM 415 C CA . ARG A 1 56 ? -24.312 28.531 21.031 1 98.44 56 ARG A CA 1
ATOM 416 C C . ARG A 1 56 ? -24.453 27.266 20.203 1 98.44 56 ARG A C 1
ATOM 418 O O . ARG A 1 56 ? -24.672 26.172 20.734 1 98.44 56 ARG A O 1
ATOM 425 N N . LEU A 1 57 ? -24.281 27.422 18.859 1 98.69 57 LEU A N 1
ATOM 426 C CA . LEU A 1 57 ? -24.375 26.266 17.969 1 98.69 57 LEU A CA 1
ATOM 427 C C . LEU A 1 57 ? -23.297 25.234 18.297 1 98.69 57 LEU A C 1
ATOM 429 O O . LEU A 1 57 ? -23.562 24.031 18.297 1 98.69 57 LEU A O 1
ATOM 433 N N . GLY A 1 58 ? -22.078 25.719 18.516 1 98.69 58 GLY A N 1
ATOM 434 C CA . GLY A 1 58 ? -21 24.828 18.906 1 98.69 58 GLY A CA 1
ATOM 435 C C . GLY A 1 58 ? -21.281 24.031 20.156 1 98.69 58 GLY A C 1
ATOM 436 O O . GLY A 1 58 ? -21.047 22.828 20.203 1 98.69 58 GLY A O 1
ATOM 437 N N . CYS A 1 59 ? -21.828 24.672 21.141 1 98.62 59 CYS A N 1
ATOM 438 C CA . CYS A 1 59 ? -22.125 24.031 22.406 1 98.62 59 CYS A CA 1
ATOM 439 C C . CYS A 1 59 ? -23.219 22.969 22.234 1 98.62 59 CYS A C 1
ATOM 441 O O . CYS A 1 59 ? -23.078 21.844 22.719 1 98.62 59 CYS A O 1
ATOM 443 N N . VAL A 1 60 ? -24.297 23.344 21.547 1 98.56 60 VAL A N 1
ATOM 444 C CA . VAL A 1 60 ? -25.375 22.391 21.359 1 98.56 60 VAL A CA 1
ATOM 445 C C . VAL A 1 60 ? -24.891 21.203 20.531 1 98.56 60 VAL A C 1
ATOM 447 O O . VAL A 1 60 ? -25.219 20.047 20.844 1 98.56 60 VAL A O 1
ATOM 450 N N . ALA A 1 61 ? -24.094 21.484 19.5 1 98.81 61 ALA A N 1
ATOM 451 C CA . ALA A 1 61 ? -23.578 20.406 18.641 1 98.81 61 ALA A CA 1
ATOM 452 C C . ALA A 1 61 ? -22.688 19.469 19.438 1 98.81 61 ALA A C 1
ATOM 454 O O . ALA A 1 61 ? -22.734 18.25 19.25 1 98.81 61 ALA A O 1
ATOM 455 N N . MET A 1 62 ? -21.781 19.969 20.25 1 98.75 62 MET A N 1
ATOM 456 C CA . MET A 1 62 ? -20.953 19.109 21.109 1 98.75 62 MET A CA 1
ATOM 457 C C . MET A 1 62 ? -21.828 18.25 22.016 1 98.75 62 MET A C 1
ATOM 459 O O . MET A 1 62 ? -21.531 17.078 22.219 1 98.75 62 MET A O 1
ATOM 463 N N . ASN A 1 63 ? -22.875 18.906 22.547 1 98.5 63 ASN A N 1
ATOM 464 C CA . ASN A 1 63 ? -23.812 18.172 23.391 1 98.5 63 ASN A CA 1
ATOM 465 C C . ASN A 1 63 ? -24.469 17.016 22.625 1 98.5 63 ASN A C 1
ATOM 467 O O . ASN A 1 63 ? -24.578 15.906 23.141 1 98.5 63 ASN A O 1
ATOM 471 N N . VAL A 1 64 ? -24.922 17.266 21.406 1 98.75 64 VAL A N 1
ATOM 472 C CA . VAL A 1 64 ? -25.531 16.25 20.562 1 98.75 64 VAL A CA 1
ATOM 473 C C . VAL A 1 64 ? -24.531 15.133 20.281 1 98.75 64 VAL A C 1
ATOM 475 O O . VAL A 1 64 ? -24.891 13.953 20.328 1 98.75 64 VAL A O 1
ATOM 478 N N . VAL A 1 65 ? -23.297 15.453 19.984 1 98.69 65 VAL A N 1
ATOM 479 C CA . VAL A 1 65 ? -22.25 14.461 19.719 1 98.69 65 VAL A CA 1
ATOM 480 C C . VAL A 1 65 ? -22.109 13.523 20.922 1 98.69 65 VAL A C 1
ATOM 482 O O . VAL A 1 65 ? -22.062 12.305 20.766 1 98.69 65 VAL A O 1
ATOM 485 N N . ALA A 1 66 ? -22.016 14.094 22.125 1 98.38 66 ALA A N 1
ATOM 486 C CA . ALA A 1 66 ? -21.922 13.281 23.344 1 98.38 66 ALA A CA 1
ATOM 487 C C . ALA A 1 66 ? -23.125 12.359 23.469 1 98.38 66 ALA A C 1
ATOM 489 O O . ALA A 1 66 ? -22.984 11.188 23.828 1 98.38 66 ALA A O 1
ATOM 490 N N . HIS A 1 67 ? -24.344 12.914 23.203 1 98.62 67 HIS A N 1
ATOM 491 C CA . HIS A 1 67 ? -25.562 12.125 23.297 1 98.62 67 HIS A CA 1
ATOM 492 C C . HIS A 1 67 ? -25.562 11.016 22.25 1 98.62 67 HIS A C 1
ATOM 494 O O . HIS A 1 67 ? -26.016 9.898 22.516 1 98.62 67 HIS A O 1
ATOM 500 N N . MET A 1 68 ? -25.109 11.297 21.062 1 98.62 68 MET A N 1
ATOM 501 C CA . MET A 1 68 ? -25.016 10.281 20.016 1 98.62 68 MET A CA 1
ATOM 502 C C . MET A 1 68 ? -24.188 9.094 20.469 1 98.62 68 MET A C 1
ATOM 504 O O . MET A 1 68 ? -24.516 7.941 20.188 1 98.62 68 MET A O 1
ATOM 508 N N . THR A 1 69 ? -23.125 9.375 21.172 1 98.12 69 THR A N 1
ATOM 509 C CA . THR A 1 69 ? -22.25 8.32 21.641 1 98.12 69 THR A CA 1
ATOM 510 C C . THR A 1 69 ? -22.906 7.52 22.766 1 98.12 69 THR A C 1
ATOM 512 O O . THR A 1 69 ? -22.922 6.289 22.734 1 98.12 69 THR A O 1
ATOM 515 N N . TYR A 1 70 ? -23.562 8.164 23.734 1 98.25 70 TYR A N 1
ATOM 516 C CA . TYR A 1 70 ? -23.859 7.504 25 1 98.25 70 TYR A CA 1
ATOM 517 C C . TYR A 1 70 ? -25.359 7.285 25.172 1 98.25 70 TYR A C 1
ATOM 519 O O . TYR A 1 70 ? -25.781 6.402 25.922 1 98.25 70 TYR A O 1
ATOM 527 N N . ALA A 1 71 ? -26.172 8.102 24.516 1 98.38 71 ALA A N 1
ATOM 528 C CA . ALA A 1 71 ? -27.594 8.133 24.891 1 98.38 71 ALA A CA 1
ATOM 529 C C . ALA A 1 71 ? -28.484 7.699 23.734 1 98.38 71 ALA A C 1
ATOM 531 O O . ALA A 1 71 ? -28.031 7.672 22.578 1 98.38 71 ALA A O 1
ATOM 532 N N . ARG A 1 72 ? -29.734 7.391 24.047 1 97.25 72 ARG A N 1
ATOM 533 C CA . ARG A 1 72 ? -30.75 7.031 23.062 1 97.25 72 ARG A CA 1
ATOM 534 C C . ARG A 1 72 ? -31.641 8.227 22.734 1 97.25 72 ARG A C 1
ATOM 536 O O . ARG A 1 72 ? -32.344 8.219 21.734 1 97.25 72 ARG A O 1
ATOM 543 N N . ARG A 1 73 ? -31.531 9.242 23.562 1 97.38 73 ARG A N 1
ATOM 544 C CA . ARG A 1 73 ? -32.344 10.438 23.344 1 97.38 73 ARG A CA 1
ATOM 545 C C . ARG A 1 73 ? -31.656 11.664 23.938 1 97.38 73 ARG A C 1
ATOM 547 O O . ARG A 1 73 ? -30.688 11.539 24.703 1 97.38 73 ARG A O 1
ATOM 554 N N . ILE A 1 74 ? -32.188 12.797 23.625 1 97.75 74 ILE A N 1
ATOM 555 C CA . ILE A 1 74 ? -31.719 14.07 24.172 1 97.75 74 ILE A CA 1
ATOM 556 C C . ILE A 1 74 ? -32.906 14.883 24.656 1 97.75 74 ILE A C 1
ATOM 558 O O . ILE A 1 74 ? -34 14.812 24.078 1 97.75 74 ILE A O 1
ATOM 562 N N . ASP A 1 75 ? -32.812 15.523 25.766 1 96.5 75 ASP A N 1
ATOM 563 C CA . ASP A 1 75 ? -33.812 16.438 26.297 1 96.5 75 ASP A CA 1
ATOM 564 C C . ASP A 1 75 ? -33.406 17.891 26.094 1 96.5 75 ASP A C 1
ATOM 566 O O . ASP A 1 75 ? -32.438 18.359 26.734 1 96.5 75 ASP A O 1
ATOM 570 N N . LEU A 1 76 ? -34.125 18.641 25.359 1 95.69 76 LEU A N 1
ATOM 571 C CA . LEU A 1 76 ? -33.719 19.984 24.984 1 95.69 76 LEU A CA 1
ATOM 572 C C . LEU A 1 76 ? -34.031 20.984 26.094 1 95.69 76 LEU A C 1
ATOM 574 O O . LEU A 1 76 ? -33.562 22.125 26.062 1 95.69 76 LEU A O 1
ATOM 578 N N . SER A 1 77 ? -34.75 20.578 27.109 1 95.06 77 SER A N 1
ATOM 579 C CA . SER A 1 77 ? -35.062 21.453 28.234 1 95.06 77 SER A CA 1
ATOM 580 C C . SER A 1 77 ? -33.906 21.516 29.203 1 95.06 77 SER A C 1
ATOM 582 O O . SER A 1 77 ? -33.844 22.375 30.094 1 95.06 77 SER A O 1
ATOM 584 N N . GLY A 1 78 ? -33 20.609 29.047 1 93.88 78 GLY A N 1
ATOM 585 C CA . GLY A 1 78 ? -31.844 20.547 29.938 1 93.88 78 GLY A CA 1
ATOM 586 C C . GLY A 1 78 ? -32.062 19.625 31.125 1 93.88 78 GLY A C 1
ATOM 587 O O . GLY A 1 78 ? -31.219 19.547 32.031 1 93.88 78 GLY A O 1
ATOM 588 N N . ALA A 1 79 ? -33.094 18.891 31.078 1 95.5 79 ALA A N 1
ATOM 589 C CA . ALA A 1 79 ? -33.406 17.953 32.156 1 95.5 79 ALA A CA 1
ATOM 590 C C . ALA A 1 79 ? -32.375 16.812 32.219 1 95.5 79 ALA A C 1
ATOM 592 O O . ALA A 1 79 ? -31.859 16.406 31.172 1 95.5 79 ALA A O 1
ATOM 593 N N . VAL A 1 80 ? -32.156 16.312 33.375 1 96.38 80 VAL A N 1
ATOM 594 C CA . VAL A 1 80 ? -31.203 15.211 33.531 1 96.38 80 VAL A CA 1
ATOM 595 C C . VAL A 1 80 ? -31.781 13.93 32.938 1 96.38 80 VAL A C 1
ATOM 597 O O . VAL A 1 80 ? -33 13.711 33 1 96.38 80 VAL A O 1
ATOM 600 N N . LEU A 1 81 ? -30.922 13.117 32.438 1 98.12 81 LEU A N 1
ATOM 601 C CA . LEU A 1 81 ? -31.328 11.828 31.875 1 98.12 81 LEU A CA 1
ATOM 602 C C . LEU A 1 81 ? -31.219 10.727 32.938 1 98.12 81 LEU A C 1
ATOM 604 O O . LEU A 1 81 ? -30.375 10.797 33.812 1 98.12 81 LEU A O 1
ATOM 608 N N . SER A 1 82 ? -32.031 9.75 32.781 1 97.88 82 SER A N 1
ATOM 609 C CA . SER A 1 82 ? -32.031 8.57 33.656 1 97.88 82 SER A CA 1
ATOM 610 C C . SER A 1 82 ? -31.281 7.41 33 1 97.88 82 SER A C 1
ATOM 612 O O . SER A 1 82 ? -30.906 7.496 31.812 1 97.88 82 SER A O 1
ATOM 614 N N . ALA A 1 83 ? -31.078 6.344 33.719 1 97.94 83 ALA A N 1
ATOM 615 C CA . ALA A 1 83 ? -30.312 5.188 33.25 1 97.94 83 ALA A CA 1
ATOM 616 C C . ALA A 1 83 ? -30.875 4.629 31.953 1 97.94 83 ALA A C 1
ATOM 618 O O . ALA A 1 83 ? -30.125 4.25 31.062 1 97.94 83 ALA A O 1
ATOM 619 N N . GLU A 1 84 ? -32.156 4.57 31.828 1 97.31 84 GLU A N 1
ATOM 620 C CA . GLU A 1 84 ? -32.812 3.945 30.688 1 97.31 84 GLU A CA 1
ATOM 621 C C . GLU A 1 84 ? -32.688 4.789 29.422 1 97.31 84 GLU A C 1
ATOM 623 O O . GLU A 1 84 ? -32.875 4.297 28.312 1 97.31 84 GLU A O 1
ATOM 628 N N . ASP A 1 85 ? -32.281 6.031 29.656 1 98.19 85 ASP A N 1
ATOM 629 C CA . ASP A 1 85 ? -32.125 6.941 28.531 1 98.19 85 ASP A CA 1
ATOM 630 C C . ASP A 1 85 ? -30.781 6.719 27.828 1 98.19 85 ASP A C 1
ATOM 632 O O . ASP A 1 85 ? -30.547 7.223 26.734 1 98.19 85 ASP A O 1
ATOM 636 N N . PHE A 1 86 ? -29.891 5.977 28.453 1 98.56 86 PHE A N 1
ATOM 637 C CA . PHE A 1 86 ? -28.562 5.734 27.906 1 98.56 86 PHE A CA 1
ATOM 638 C C . PHE A 1 86 ? -28.516 4.406 27.172 1 98.56 86 PHE A C 1
ATOM 640 O O . PHE A 1 86 ? -29.281 3.492 27.469 1 98.56 86 PHE A O 1
ATOM 647 N N . LYS A 1 87 ? -27.672 4.371 26.172 1 97.88 87 LYS A N 1
ATOM 648 C CA . LYS A 1 87 ? -27.453 3.146 25.422 1 97.88 87 LYS A CA 1
ATOM 649 C C . LYS A 1 87 ? -26.797 2.068 26.281 1 97.88 87 LYS A C 1
ATOM 651 O O . LYS A 1 87 ? -25.922 2.363 27.094 1 97.88 87 LYS A O 1
ATOM 656 N N . PRO A 1 88 ? -27.219 0.847 26.125 1 96.56 88 PRO A N 1
ATOM 657 C CA . PRO A 1 88 ? -26.562 -0.24 26.844 1 96.56 88 PRO A CA 1
ATOM 658 C C . PRO A 1 88 ? -25.125 -0.467 26.359 1 96.56 88 PRO A C 1
ATOM 660 O O . PRO A 1 88 ? -24.281 -0.933 27.141 1 96.56 88 PRO A O 1
ATOM 663 N N . THR A 1 89 ? -24.844 -0.166 25.094 1 94.38 89 THR A N 1
ATOM 664 C CA . THR A 1 89 ? -23.531 -0.323 24.484 1 94.38 89 THR A CA 1
ATOM 665 C C . THR A 1 89 ? -23.141 0.93 23.719 1 94.38 89 THR A C 1
ATOM 667 O O . THR A 1 89 ? -23.266 0.979 22.484 1 94.38 89 THR A O 1
ATOM 670 N N . PRO A 1 90 ? -22.578 1.89 24.391 1 96.5 90 PRO A N 1
ATOM 671 C CA . PRO A 1 90 ? -22.156 3.113 23.703 1 96.5 90 PRO A CA 1
ATOM 672 C C . PRO A 1 90 ? -20.984 2.887 22.75 1 96.5 90 PRO A C 1
ATOM 674 O O . PRO A 1 90 ? -20.094 2.1 23.047 1 96.5 90 PRO A O 1
ATOM 677 N N . GLU A 1 91 ? -21.031 3.451 21.609 1 95.19 91 GLU A N 1
ATOM 678 C CA . GLU A 1 91 ? -19.969 3.42 20.609 1 95.19 91 GLU A CA 1
ATOM 679 C C . GLU A 1 91 ? -19.75 4.797 20 1 95.19 91 GLU A C 1
ATOM 681 O O . GLU A 1 91 ? -20.688 5.602 19.922 1 95.19 91 GLU A O 1
ATOM 686 N N . GLY A 1 92 ? -18.547 5.055 19.609 1 94.31 92 GLY A N 1
ATOM 687 C CA . GLY A 1 92 ? -18.266 6.297 18.906 1 94.31 92 GLY A CA 1
ATOM 688 C C . GLY A 1 92 ? -16.812 6.723 18.984 1 94.31 92 GLY A C 1
ATOM 689 O O . GLY A 1 92 ? -16.047 6.16 19.766 1 94.31 92 GLY A O 1
ATOM 690 N N . HIS A 1 93 ? -16.438 7.609 18.109 1 96 93 HIS A N 1
ATOM 691 C CA . HIS A 1 93 ? -15.18 8.344 18.188 1 96 93 HIS A CA 1
ATOM 692 C C . HIS A 1 93 ? -15.406 9.773 18.672 1 96 93 HIS A C 1
ATOM 694 O O . HIS A 1 93 ? -15.273 10.727 17.906 1 96 93 HIS A O 1
ATOM 700 N N . THR A 1 94 ? -15.609 9.859 19.953 1 97.81 94 THR A N 1
ATOM 701 C CA . THR A 1 94 ? -16.219 11.047 20.547 1 97.81 94 THR A CA 1
ATOM 702 C C . THR A 1 94 ? -15.25 12.219 20.547 1 97.81 94 THR A C 1
ATOM 704 O O . THR A 1 94 ? -15.609 13.336 20.172 1 97.81 94 THR A O 1
ATOM 707 N N . GLY A 1 95 ? -14.031 11.969 20.969 1 97.5 95 GLY A N 1
ATOM 708 C CA . GLY A 1 95 ? -13.07 13.055 21.141 1 97.5 95 GLY A CA 1
ATOM 709 C C . GLY A 1 95 ? -12.805 13.82 19.859 1 97.5 95 GLY A C 1
ATOM 710 O O . GLY A 1 95 ? -12.867 15.047 19.844 1 97.5 95 GLY A O 1
ATOM 711 N N . GLY A 1 96 ? -12.461 13.102 18.797 1 97.06 96 GLY A N 1
ATOM 712 C CA . GLY A 1 96 ? -12.234 13.75 17.516 1 97.06 96 GLY A CA 1
ATOM 713 C C . GLY A 1 96 ? -13.461 14.453 16.984 1 97.06 96 GLY A C 1
ATOM 714 O O . GLY A 1 96 ? -13.359 15.523 16.375 1 97.06 96 GLY A O 1
ATOM 715 N N . SER A 1 97 ? -14.633 13.867 17.219 1 98.44 97 SER A N 1
ATOM 716 C CA . SER A 1 97 ? -15.883 14.477 16.781 1 98.44 97 SER A CA 1
ATOM 717 C C . SER A 1 97 ? -16.125 15.797 17.5 1 98.44 97 SER A C 1
ATOM 719 O O . SER A 1 97 ? -16.578 16.766 16.891 1 98.44 97 SER A O 1
ATOM 721 N N . LEU A 1 98 ? -15.828 15.805 18.766 1 98.62 98 LEU A N 1
ATOM 722 C CA . LEU A 1 98 ? -15.992 17.031 19.531 1 98.62 98 LEU A CA 1
ATOM 723 C C . LEU A 1 98 ? -15.086 18.141 18.984 1 98.62 98 LEU A C 1
ATOM 725 O O . LEU A 1 98 ? -15.508 19.281 18.859 1 98.62 98 LEU A O 1
ATOM 729 N N . ASN A 1 99 ? -13.867 17.781 18.641 1 98.62 99 ASN A N 1
ATOM 730 C CA . ASN A 1 99 ? -12.961 18.75 18.031 1 98.62 99 ASN A CA 1
ATOM 731 C C . ASN A 1 99 ? -13.484 19.234 16.672 1 98.62 99 ASN A C 1
ATOM 733 O O . ASN A 1 99 ? -13.391 20.422 16.359 1 98.62 99 ASN A O 1
ATOM 737 N N . MET A 1 100 ? -14.047 18.328 15.914 1 98.56 100 MET A N 1
ATOM 738 C CA . MET A 1 100 ? -14.523 18.641 14.57 1 98.56 100 MET A CA 1
ATOM 739 C C . MET A 1 100 ? -15.742 19.562 14.617 1 98.56 100 MET A C 1
ATOM 741 O O . MET A 1 100 ? -16.031 20.266 13.648 1 98.56 100 MET A O 1
ATOM 745 N N . VAL A 1 101 ? -16.5 19.594 15.719 1 98.75 101 VAL A N 1
ATOM 746 C CA . VAL A 1 101 ? -17.625 20.5 15.867 1 98.75 101 VAL A CA 1
ATOM 747 C C . VAL A 1 101 ? -17.141 21.953 15.734 1 98.75 101 VAL A C 1
ATOM 749 O O . VAL A 1 101 ? -17.688 22.719 14.953 1 98.75 101 VAL A O 1
ATOM 752 N N . GLN A 1 102 ? -16.078 22.281 16.484 1 98.5 102 GLN A N 1
ATOM 753 C CA . GLN A 1 102 ? -15.562 23.656 16.422 1 98.5 102 GLN A CA 1
ATOM 754 C C . GLN A 1 102 ? -15.062 24 15.031 1 98.5 102 GLN A C 1
ATOM 756 O O . GLN A 1 102 ? -15.281 25.109 14.539 1 98.5 102 GLN A O 1
ATOM 761 N N . ALA A 1 103 ? -14.422 23.047 14.438 1 98.75 103 ALA A N 1
ATOM 762 C CA . ALA A 1 103 ? -13.891 23.25 13.094 1 98.75 103 ALA A CA 1
ATOM 763 C C . ALA A 1 103 ? -15.016 23.5 12.094 1 98.75 103 ALA A C 1
ATOM 765 O O . ALA A 1 103 ? -14.961 24.438 11.297 1 98.75 103 ALA A O 1
ATOM 766 N N . PHE A 1 104 ? -16 22.641 12.109 1 98.81 104 PHE A N 1
ATOM 767 C CA . PHE A 1 104 ? -17.078 22.703 11.125 1 98.81 104 PHE A CA 1
ATOM 768 C C . PHE A 1 104 ? -17.953 23.922 11.367 1 98.81 104 PHE A C 1
ATOM 770 O O . PHE A 1 104 ? -18.406 24.562 10.422 1 98.81 104 PHE A O 1
ATOM 777 N N . VAL A 1 105 ? -18.234 24.281 12.641 1 98.88 105 VAL A N 1
ATOM 778 C CA . VAL A 1 105 ? -19 25.484 12.953 1 98.88 105 VAL A CA 1
ATOM 779 C C . VAL A 1 105 ? -18.203 26.719 12.523 1 98.88 105 VAL A C 1
ATOM 781 O O . VAL A 1 105 ? -18.781 27.688 12.023 1 98.88 105 VAL A O 1
ATOM 784 N N . GLY A 1 106 ? -16.859 26.688 12.766 1 98.88 106 GLY A N 1
ATOM 785 C CA . GLY A 1 106 ? -16.016 27.75 12.25 1 98.88 106 GLY A CA 1
ATOM 786 C C . GLY A 1 106 ? -16.109 27.906 10.742 1 98.88 106 GLY A C 1
ATOM 787 O O . GLY A 1 106 ? -16.141 29.031 10.234 1 98.88 106 GLY A O 1
ATOM 788 N N . TYR A 1 107 ? -16.125 26.891 10.062 1 98.75 107 TYR A N 1
ATOM 789 C CA . TYR A 1 107 ? -16.312 26.844 8.617 1 98.75 107 TYR A CA 1
ATOM 790 C C . TYR A 1 107 ? -17.641 27.484 8.219 1 98.75 107 TYR A C 1
ATOM 792 O O . TYR A 1 107 ? -17.703 28.312 7.312 1 98.75 107 TYR A O 1
ATOM 800 N N . LEU A 1 108 ? -18.781 27.125 8.898 1 98.81 108 LEU A N 1
ATOM 801 C CA . LEU A 1 108 ? -20.094 27.703 8.641 1 98.81 108 LEU A CA 1
ATOM 802 C C . LEU A 1 108 ? -20.078 29.203 8.914 1 98.81 108 LEU A C 1
ATOM 804 O O . LEU A 1 108 ? -20.672 29.984 8.164 1 98.81 108 LEU A O 1
ATOM 808 N N . LEU A 1 109 ? -19.438 29.531 10.008 1 98.88 109 LEU A N 1
ATOM 809 C CA . LEU A 1 109 ? -19.344 30.938 10.383 1 98.88 109 LEU A CA 1
ATOM 810 C C . LEU A 1 109 ? -18.609 31.734 9.312 1 98.88 109 LEU A C 1
ATOM 812 O O . LEU A 1 109 ? -19.031 32.844 8.93 1 98.88 109 LEU A O 1
ATOM 816 N N . ALA A 1 110 ? -17.469 31.188 8.844 1 98.88 110 ALA A N 1
ATOM 817 C CA . ALA A 1 110 ? -16.719 31.828 7.773 1 98.88 110 ALA A CA 1
ATOM 818 C C . ALA A 1 110 ? -17.578 32.031 6.531 1 98.88 110 ALA A C 1
ATOM 820 O O . ALA A 1 110 ? -17.547 33.062 5.898 1 98.88 110 ALA A O 1
ATOM 821 N N . ASN A 1 111 ? -18.344 31 6.176 1 98.69 111 ASN A N 1
ATOM 822 C CA . ASN A 1 111 ? -19.234 31.062 5.027 1 98.69 111 ASN A CA 1
ATOM 823 C C . ASN A 1 111 ? -20.297 32.156 5.203 1 98.69 111 ASN A C 1
ATOM 825 O O . ASN A 1 111 ? -20.547 32.938 4.293 1 98.69 111 ASN A O 1
ATOM 829 N N . ALA A 1 112 ? -20.891 32.219 6.359 1 98.56 112 ALA A N 1
ATOM 830 C CA . ALA A 1 112 ? -21.969 33.188 6.641 1 98.56 112 ALA A CA 1
ATOM 831 C C . ALA A 1 112 ? -21.438 34.625 6.656 1 98.56 112 ALA A C 1
ATOM 833 O O . ALA A 1 112 ? -22.062 35.531 6.121 1 98.56 112 ALA A O 1
ATOM 834 N N . LEU A 1 113 ? -20.297 34.812 7.289 1 98.44 113 LEU A N 1
ATOM 835 C CA . LEU A 1 113 ? -19.719 36.156 7.402 1 98.44 113 LEU A CA 1
ATOM 836 C C . LEU A 1 113 ? -19.344 36.688 6.031 1 98.44 113 LEU A C 1
ATOM 838 O O . LEU A 1 113 ? -19.484 37.875 5.781 1 98.44 113 LEU A O 1
ATOM 842 N N . THR A 1 114 ? -18.891 35.781 5.133 1 97.88 114 THR A N 1
ATOM 843 C CA . THR A 1 114 ? -18.344 36.25 3.863 1 97.88 114 THR A CA 1
ATOM 844 C C . THR A 1 114 ? -19.391 36.125 2.75 1 97.88 114 THR A C 1
ATOM 846 O O . THR A 1 114 ? -19.156 36.594 1.627 1 97.88 114 THR A O 1
ATOM 849 N N . GLY A 1 115 ? -20.484 35.438 3.008 1 96.94 115 GLY A N 1
ATOM 850 C CA . GLY A 1 115 ? -21.516 35.25 2.008 1 96.94 115 GLY A CA 1
ATOM 851 C C . GLY A 1 115 ? -21.094 34.344 0.874 1 96.94 115 GLY A C 1
ATOM 852 O O . GLY A 1 115 ? -21.469 34.531 -0.278 1 96.94 115 GLY A O 1
ATOM 853 N N . SER A 1 116 ? -20.281 33.406 1.172 1 96.12 116 SER A N 1
ATOM 854 C CA . SER A 1 116 ? -19.766 32.438 0.184 1 96.12 116 SER A CA 1
ATOM 855 C C . SER A 1 116 ? -19.719 31.031 0.753 1 96.12 116 SER A C 1
ATOM 857 O O . SER A 1 116 ? -19.25 30.828 1.872 1 96.12 116 SER A O 1
ATOM 859 N N . THR A 1 117 ? -20.25 30.062 -0.03 1 97.75 117 THR A N 1
ATOM 860 C CA . THR A 1 117 ? -20.188 28.672 0.402 1 97.75 117 THR A CA 1
ATOM 861 C C . THR A 1 117 ? -18.922 28 -0.138 1 97.75 117 THR A C 1
ATOM 863 O O . THR A 1 117 ? -18.812 27.781 -1.344 1 97.75 117 THR A O 1
ATOM 866 N N . ARG A 1 118 ? -18 27.688 0.73 1 98.31 118 ARG A N 1
ATOM 867 C CA . ARG A 1 118 ? -16.797 26.906 0.419 1 98.31 118 ARG A CA 1
ATOM 868 C C . ARG A 1 118 ? -17.109 25.422 0.454 1 98.31 118 ARG A C 1
ATOM 870 O O . ARG A 1 118 ? -17.984 24.969 1.204 1 98.31 118 ARG A O 1
ATOM 877 N N . GLY A 1 119 ? -16.344 24.672 -0.42 1 98.12 119 GLY A N 1
ATOM 878 C CA . GLY A 1 119 ? -16.375 23.234 -0.234 1 98.12 119 GLY A CA 1
ATOM 879 C C . GLY A 1 119 ? -15.602 22.781 0.991 1 98.12 119 GLY A C 1
ATOM 880 O O . GLY A 1 119 ? -14.906 23.562 1.629 1 98.12 119 GLY A O 1
ATOM 881 N N . TRP A 1 120 ? -15.719 21.469 1.324 1 98.19 120 TRP A N 1
ATOM 882 C CA . TRP A 1 120 ? -14.938 20.906 2.42 1 98.19 120 TRP A CA 1
ATOM 883 C C . TRP A 1 120 ? -14.625 19.438 2.172 1 98.19 120 TRP A C 1
ATOM 885 O O . TRP A 1 120 ? -15.352 18.75 1.443 1 98.19 120 TRP A O 1
ATOM 895 N N . ILE A 1 121 ? -13.547 18.953 2.693 1 97.56 121 ILE A N 1
ATOM 896 C CA . ILE A 1 121 ? -13.188 17.547 2.811 1 97.56 121 ILE A CA 1
ATOM 897 C C . ILE A 1 121 ? -12.672 17.266 4.219 1 97.56 121 ILE A C 1
ATOM 899 O O . ILE A 1 121 ? -12.016 18.109 4.828 1 97.56 121 ILE A O 1
ATOM 903 N N . MET A 1 122 ? -13.102 16.172 4.746 1 96.75 122 MET A N 1
ATOM 904 C CA . MET A 1 122 ? -12.672 15.742 6.074 1 96.75 122 MET A CA 1
ATOM 905 C C . MET A 1 122 ? -11.852 14.453 5.992 1 96.75 122 MET A C 1
ATOM 907 O O . MET A 1 122 ? -12.336 13.438 5.48 1 96.75 122 MET A O 1
ATOM 911 N N . GLY A 1 123 ? -10.641 14.516 6.504 1 94.38 123 GLY A N 1
ATOM 912 C CA . GLY A 1 123 ? -9.766 13.359 6.438 1 94.38 123 GLY A CA 1
ATOM 913 C C . GLY A 1 123 ? -10.156 12.266 7.41 1 94.38 123 GLY A C 1
ATOM 914 O O . GLY A 1 123 ? -9.992 11.078 7.117 1 94.38 123 GLY A O 1
ATOM 915 N N . GLN A 1 124 ? -10.594 12.633 8.594 1 94.56 124 GLN A N 1
ATOM 916 C CA . GLN A 1 124 ? -10.984 11.672 9.617 1 94.56 124 GLN A CA 1
ATOM 917 C C . GLN A 1 124 ? -12.484 11.406 9.57 1 94.56 124 GLN A C 1
ATOM 919 O O . GLN A 1 124 ? -13.242 11.93 10.391 1 94.56 124 GLN A O 1
ATOM 924 N N . GLY A 1 125 ? -12.828 10.5 8.75 1 95.5 125 GLY A N 1
ATOM 925 C CA . GLY A 1 125 ? -14.227 10.227 8.484 1 95.5 125 GLY A CA 1
ATOM 926 C C . GLY A 1 125 ? -14.977 9.742 9.711 1 95.5 125 GLY A C 1
ATOM 927 O O . GLY A 1 125 ? -16.203 9.906 9.805 1 95.5 125 GLY A O 1
ATOM 928 N N . HIS A 1 126 ? -14.32 9.227 10.703 1 96.19 126 HIS A N 1
ATOM 929 C CA . HIS A 1 126 ? -14.977 8.695 11.891 1 96.19 126 HIS A CA 1
ATOM 930 C C . HIS A 1 126 ? -15.461 9.82 12.805 1 96.19 126 HIS A C 1
ATOM 932 O O . HIS A 1 126 ? -16.125 9.562 13.805 1 96.19 126 HIS A O 1
ATOM 938 N N . CYS A 1 127 ? -15.188 11.062 12.438 1 97.5 127 CYS A N 1
ATOM 939 C CA . CYS A 1 127 ? -15.719 12.203 13.18 1 97.5 127 CYS A CA 1
ATOM 940 C C . CYS A 1 127 ? -17.047 12.672 12.586 1 97.5 127 CYS A C 1
ATOM 942 O O . CYS A 1 127 ? -17.453 13.812 12.789 1 97.5 127 CYS A O 1
ATOM 944 N N . VAL A 1 128 ? -17.719 11.82 11.938 1 98.06 128 VAL A N 1
ATOM 945 C CA . VAL A 1 128 ? -18.938 12.133 11.188 1 98.06 128 VAL A CA 1
ATOM 946 C C . VAL A 1 128 ? -20.016 12.617 12.148 1 98.06 128 VAL A C 1
ATOM 948 O O . VAL A 1 128 ? -20.906 13.383 11.766 1 98.06 128 VAL A O 1
ATOM 951 N N . ALA A 1 129 ? -19.969 12.25 13.414 1 98.62 129 ALA A N 1
ATOM 952 C CA . ALA A 1 129 ? -20.969 12.672 14.391 1 98.62 129 ALA A CA 1
ATOM 953 C C . ALA A 1 129 ? -21.047 14.195 14.461 1 98.62 129 ALA A C 1
ATOM 955 O O . ALA A 1 129 ? -22.141 14.758 14.641 1 98.62 129 ALA A O 1
ATOM 956 N N . ALA A 1 130 ? -19.922 14.844 14.336 1 98.75 130 ALA A N 1
ATOM 957 C CA . ALA A 1 130 ? -19.891 16.297 14.359 1 98.75 130 ALA A CA 1
ATOM 958 C C . ALA A 1 130 ? -20.672 16.891 13.188 1 98.75 130 ALA A C 1
ATOM 960 O O . ALA A 1 130 ? -21.453 17.812 13.359 1 98.75 130 ALA A O 1
ATOM 961 N N . ILE A 1 131 ? -20.438 16.328 12.016 1 98.69 131 ILE A N 1
ATOM 962 C CA . ILE A 1 131 ? -21.062 16.828 10.797 1 98.69 131 ILE A CA 1
ATOM 963 C C . ILE A 1 131 ? -22.578 16.594 10.867 1 98.69 131 ILE A C 1
ATOM 965 O O . ILE A 1 131 ? -23.359 17.5 10.602 1 98.69 131 ILE A O 1
ATOM 969 N N . GLU A 1 132 ? -22.953 15.414 11.289 1 98.75 132 GLU A N 1
ATOM 970 C CA . GLU A 1 132 ? -24.359 15.039 11.336 1 98.75 132 GLU A CA 1
ATOM 971 C C . GLU A 1 132 ? -25.109 15.844 12.391 1 98.75 132 GLU A C 1
ATOM 973 O O . GLU A 1 132 ? -26.266 16.203 12.195 1 98.75 132 GLU A O 1
ATOM 978 N N . ALA A 1 133 ? -24.469 16.094 13.492 1 98.81 133 ALA A N 1
ATOM 979 C CA . ALA A 1 133 ? -25.078 16.906 14.539 1 98.81 133 ALA A CA 1
ATOM 980 C C . ALA A 1 133 ? -25.359 18.328 14.031 1 98.81 133 ALA A C 1
ATOM 982 O O . ALA A 1 133 ? -26.484 18.828 14.18 1 98.81 133 ALA A O 1
ATOM 983 N N . VAL A 1 134 ? -24.359 18.922 13.445 1 98.75 134 VAL A N 1
ATOM 984 C CA . VAL A 1 134 ? -24.5 20.297 12.961 1 98.75 134 VAL A CA 1
ATOM 985 C C . VAL A 1 134 ? -25.531 20.344 11.836 1 98.75 134 VAL A C 1
ATOM 987 O O . VAL A 1 134 ? -26.344 21.25 11.773 1 98.75 134 VAL A O 1
ATOM 990 N N . ASN A 1 135 ? -25.516 19.359 10.953 1 98.56 135 ASN A N 1
ATOM 991 C CA . ASN A 1 135 ? -26.453 19.312 9.836 1 98.56 135 ASN A CA 1
ATOM 992 C C . ASN A 1 135 ? -27.891 19.125 10.32 1 98.56 135 ASN A C 1
ATOM 994 O O . ASN A 1 135 ? -28.812 19.766 9.797 1 98.56 135 ASN A O 1
ATOM 998 N N . ALA A 1 136 ? -28.078 18.266 11.281 1 98.69 136 ALA A N 1
ATOM 999 C CA . ALA A 1 136 ? -29.406 18.078 11.852 1 98.69 136 ALA A CA 1
ATOM 1000 C C . ALA A 1 136 ? -29.906 19.375 12.492 1 98.69 136 ALA A C 1
ATOM 1002 O O . ALA A 1 136 ? -31.078 19.734 12.344 1 98.69 136 ALA A O 1
ATOM 1003 N N . LEU A 1 137 ? -29.078 20.047 13.219 1 98.69 137 LEU A N 1
ATOM 1004 C CA . LEU A 1 137 ? -29.422 21.297 13.891 1 98.69 137 LEU A CA 1
ATOM 1005 C C . LEU A 1 137 ? -29.766 22.391 12.875 1 98.69 137 LEU A C 1
ATOM 1007 O O . LEU A 1 137 ? -30.75 23.109 13.039 1 98.69 137 LEU A O 1
ATOM 1011 N N . THR A 1 138 ? -28.953 22.469 11.812 1 98.25 138 THR A N 1
ATOM 1012 C CA . THR A 1 138 ? -29.109 23.562 10.852 1 98.25 138 THR A CA 1
ATOM 1013 C C . THR A 1 138 ? -30.125 23.188 9.781 1 98.25 138 THR A C 1
ATOM 1015 O O . THR A 1 138 ? -30.547 24.047 8.992 1 98.25 138 THR A O 1
ATOM 1018 N N . GLY A 1 139 ? -30.438 21.922 9.695 1 97.62 139 GLY A N 1
ATOM 1019 C CA . GLY A 1 139 ? -31.469 21.469 8.766 1 97.62 139 GLY A CA 1
ATOM 1020 C C . GLY A 1 139 ? -30.906 21.094 7.406 1 97.62 139 GLY A C 1
ATOM 1021 O O . GLY A 1 139 ? -31.672 20.859 6.465 1 97.62 139 GLY A O 1
ATOM 1022 N N . ASP A 1 140 ? -29.625 21.094 7.215 1 97.94 140 ASP A N 1
ATOM 1023 C CA . ASP A 1 140 ? -28.984 20.672 5.969 1 97.94 140 ASP A CA 1
ATOM 1024 C C . ASP A 1 140 ? -28.734 19.172 5.949 1 97.94 140 ASP A C 1
ATOM 1026 O O . ASP A 1 140 ? -27.594 18.734 6.125 1 97.94 140 ASP A O 1
ATOM 1030 N N . VAL A 1 141 ? -29.781 18.375 5.688 1 97.81 141 VAL A N 1
ATOM 1031 C CA . VAL A 1 141 ? -29.703 16.922 5.766 1 97.81 141 VAL A CA 1
ATOM 1032 C C . VAL A 1 141 ? -30 16.312 4.395 1 97.81 141 VAL A C 1
ATOM 1034 O O . VAL A 1 141 ? -30.516 17 3.504 1 97.81 141 VAL A O 1
ATOM 1037 N N . SER A 1 142 ? -29.688 15.117 4.164 1 96.81 142 SER A N 1
ATOM 1038 C CA . SER A 1 142 ? -29.891 14.422 2.896 1 96.81 142 SER A CA 1
ATOM 1039 C C . SER A 1 142 ? -31.359 14.117 2.656 1 96.81 142 SER A C 1
ATOM 1041 O O . SER A 1 142 ? -32.188 14.172 3.586 1 96.81 142 SER A O 1
ATOM 1043 N N . PRO A 1 143 ? -31.688 13.75 1.39 1 95.56 143 PRO A N 1
ATOM 1044 C CA . PRO A 1 143 ? -33.062 13.352 1.11 1 95.56 143 PRO A CA 1
ATOM 1045 C C . PRO A 1 143 ? -33.531 12.164 1.959 1 95.56 143 PRO A C 1
ATOM 1047 O O . PRO A 1 143 ? -34.656 12.133 2.426 1 95.56 143 PRO A O 1
ATOM 1050 N N . ALA A 1 144 ? -32.625 11.297 2.207 1 96.75 144 ALA A N 1
ATOM 1051 C CA . ALA A 1 144 ? -32.938 10.109 2.996 1 96.75 144 ALA A CA 1
ATOM 1052 C C . ALA A 1 144 ? -33.125 10.469 4.469 1 96.75 144 ALA A C 1
ATOM 1054 O O . ALA A 1 144 ? -33.812 9.75 5.203 1 96.75 144 ALA A O 1
ATOM 1055 N N . GLN A 1 145 ? -32.531 11.555 4.91 1 98.25 145 GLN A N 1
ATOM 1056 C CA . GLN A 1 145 ? -32.562 11.969 6.312 1 98.25 145 GLN A CA 1
ATOM 1057 C C . GLN A 1 145 ? -33.719 12.945 6.578 1 98.25 145 GLN A C 1
ATOM 1059 O O . GLN A 1 145 ? -34.094 13.164 7.73 1 98.25 145 GLN A O 1
ATOM 1064 N N . ARG A 1 146 ? -34.219 13.57 5.531 1 97.69 146 ARG A N 1
ATOM 1065 C CA . ARG A 1 146 ? -35.281 14.555 5.684 1 97.69 146 ARG A CA 1
ATOM 1066 C C . ARG A 1 146 ? -36.5 13.938 6.359 1 97.69 146 ARG A C 1
ATOM 1068 O O . ARG A 1 146 ? -37 12.875 5.953 1 97.69 146 ARG A O 1
ATOM 1075 N N . GLY A 1 147 ? -37 14.625 7.297 1 97.5 147 GLY A N 1
ATOM 1076 C CA . GLY A 1 147 ? -38.156 14.133 8.047 1 97.5 147 GLY A CA 1
ATOM 1077 C C . GLY A 1 147 ? -37.781 13.219 9.188 1 97.5 147 GLY A C 1
ATOM 1078 O O . GLY A 1 147 ? -38.594 12.938 10.062 1 97.5 147 GLY A O 1
ATOM 1079 N N . ARG A 1 148 ? -36.594 12.773 9.258 1 98 148 ARG A N 1
ATOM 1080 C CA . ARG A 1 148 ? -36.125 11.859 10.281 1 98 148 ARG A CA 1
ATOM 1081 C C . ARG A 1 148 ? -35.25 12.586 11.305 1 98 148 ARG A C 1
ATOM 1083 O O . ARG A 1 148 ? -35.406 12.383 12.516 1 98 148 ARG A O 1
ATOM 1090 N N . TYR A 1 149 ? -34.312 13.391 10.812 1 98.5 149 TYR A N 1
ATOM 1091 C CA . TYR A 1 149 ? -33.438 14.18 11.672 1 98.5 149 TYR A CA 1
ATOM 1092 C C . TYR A 1 149 ? -33.719 15.672 11.516 1 98.5 149 TYR A C 1
ATOM 1094 O O . TYR A 1 149 ? -33.844 16.172 10.398 1 98.5 149 TYR A O 1
ATOM 1102 N N . ASP A 1 150 ? -33.812 16.391 12.57 1 97.81 150 ASP A N 1
ATOM 1103 C CA . ASP A 1 150 ? -33.969 17.844 12.633 1 97.81 150 ASP A CA 1
ATOM 1104 C C . ASP A 1 150 ? -33.625 18.375 14.031 1 97.81 150 ASP A C 1
ATOM 1106 O O . ASP A 1 150 ? -33.125 17.625 14.875 1 97.81 150 ASP A O 1
ATOM 1110 N N . HIS A 1 151 ? -33.812 19.688 14.289 1 97.69 151 HIS A N 1
ATOM 1111 C CA . HIS A 1 151 ? -33.344 20.281 15.531 1 97.69 151 HIS A CA 1
ATOM 1112 C C . HIS A 1 151 ? -34.375 20.141 16.641 1 97.69 151 HIS A C 1
ATOM 1114 O O . HIS A 1 151 ? -34.188 20.672 17.734 1 97.69 151 HIS A O 1
ATOM 1120 N N . SER A 1 152 ? -35.469 19.359 16.359 1 97.25 152 SER A N 1
ATOM 1121 C CA . SER A 1 152 ? -36.406 19.062 17.438 1 97.25 152 SER A CA 1
ATOM 1122 C C . SER A 1 152 ? -35.875 18.016 18.391 1 97.25 152 SER A C 1
ATOM 1124 O O . SER A 1 152 ? -34.906 17.312 18.062 1 97.25 152 SER A O 1
ATOM 1126 N N . ALA A 1 153 ? -36.469 17.891 19.531 1 96.62 153 ALA A N 1
ATOM 1127 C CA . ALA A 1 153 ? -36.062 16.859 20.484 1 96.62 153 ALA A CA 1
ATOM 1128 C C . ALA A 1 153 ? -36.25 15.469 19.891 1 96.62 153 ALA A C 1
ATOM 1130 O O . ALA A 1 153 ? -35.406 14.586 20.109 1 96.62 153 ALA A O 1
ATOM 1131 N N . GLU A 1 154 ? -37.344 15.297 19.188 1 97.69 154 GLU A N 1
ATOM 1132 C CA . GLU A 1 154 ? -37.594 14.008 18.547 1 97.69 154 GLU A CA 1
ATOM 1133 C C . GLU A 1 154 ? -36.562 13.688 17.484 1 97.69 154 GLU A C 1
ATOM 1135 O O . GLU A 1 154 ? -36.031 12.578 17.422 1 97.69 154 GLU A O 1
ATOM 1140 N N . GLY A 1 155 ? -36.312 14.625 16.594 1 98.38 155 GLY A N 1
ATOM 1141 C CA . GLY A 1 155 ? -35.344 14.43 15.531 1 98.38 155 GLY A CA 1
ATOM 1142 C C . GLY A 1 155 ? -33.938 14.156 16.031 1 98.38 155 GLY A C 1
ATOM 1143 O O . GLY A 1 155 ? -33.25 13.273 15.516 1 98.38 155 GLY A O 1
ATOM 1144 N N . LEU A 1 156 ? -33.5 14.891 16.969 1 98.62 156 LEU A N 1
ATOM 1145 C CA . LEU A 1 156 ? -32.156 14.703 17.531 1 98.62 156 LEU A CA 1
ATOM 1146 C C . LEU A 1 156 ? -32.062 13.398 18.312 1 98.62 156 LEU A C 1
ATOM 1148 O O . LEU A 1 156 ? -31.031 12.742 18.328 1 98.62 156 LEU A O 1
ATOM 1152 N N . SER A 1 157 ? -33.156 13.07 19.031 1 98.56 157 SER A N 1
ATOM 1153 C CA . SER A 1 157 ? -33.188 11.789 19.734 1 98.56 157 SER A CA 1
ATOM 1154 C C . SER A 1 157 ? -33.094 10.625 18.75 1 98.56 157 SER A C 1
ATOM 1156 O O . SER A 1 157 ? -32.406 9.641 19.031 1 98.56 157 SER A O 1
ATOM 1158 N N . ARG A 1 158 ? -33.75 10.703 17.641 1 98.56 158 ARG A N 1
ATOM 1159 C CA . ARG A 1 158 ? -33.656 9.672 16.609 1 98.56 158 ARG A CA 1
ATOM 1160 C C . ARG A 1 158 ? -32.219 9.586 16.078 1 98.56 158 ARG A C 1
ATOM 1162 O O . ARG A 1 158 ? -31.703 8.492 15.844 1 98.56 158 ARG A O 1
ATOM 1169 N N . LEU A 1 159 ? -31.609 10.742 15.82 1 98.75 159 LEU A N 1
ATOM 1170 C CA . LEU A 1 159 ? -30.219 10.789 15.406 1 98.75 159 LEU A CA 1
ATOM 1171 C C . LEU A 1 159 ? -29.312 10.062 16.406 1 98.75 159 LEU A C 1
ATOM 1173 O O . LEU A 1 159 ? -28.469 9.258 16.016 1 98.75 159 LEU A O 1
ATOM 1177 N N . CYS A 1 160 ? -29.516 10.32 17.672 1 98.62 160 CYS A N 1
ATOM 1178 C CA . CYS A 1 160 ? -28.75 9.68 18.734 1 98.62 160 CYS A CA 1
ATOM 1179 C C . CYS A 1 160 ? -28.984 8.172 18.734 1 98.62 160 CYS A C 1
ATOM 1181 O O . CYS A 1 160 ? -28.031 7.395 18.797 1 98.62 160 CYS A O 1
ATOM 1183 N N . ALA A 1 161 ? -30.203 7.754 18.609 1 98.19 161 ALA A N 1
ATOM 1184 C CA . ALA A 1 161 ? -30.562 6.34 18.656 1 98.19 161 ALA A CA 1
ATOM 1185 C C . ALA A 1 161 ? -30.031 5.59 17.438 1 98.19 161 ALA A C 1
ATOM 1187 O O . ALA A 1 161 ? -29.641 4.426 17.547 1 98.19 161 ALA A O 1
ATOM 1188 N N . ASP A 1 162 ? -30.031 6.246 16.297 1 98.19 162 ASP A N 1
ATOM 1189 C CA . ASP A 1 162 ? -29.609 5.613 15.047 1 98.19 162 ASP A CA 1
ATOM 1190 C C . ASP A 1 162 ? -28.094 5.473 14.977 1 98.19 162 ASP A C 1
ATOM 1192 O O . ASP A 1 162 ? -27.578 4.586 14.289 1 98.19 162 ASP A O 1
ATOM 1196 N N . PHE A 1 163 ? -27.422 6.352 15.672 1 97.88 163 PHE A N 1
ATOM 1197 C CA . PHE A 1 163 ? -25.953 6.328 15.625 1 97.88 163 PHE A CA 1
ATOM 1198 C C . PHE A 1 163 ? -25.422 5.039 16.234 1 97.88 163 PHE A C 1
ATOM 1200 O O . PHE A 1 163 ? -25.625 4.777 17.422 1 97.88 163 PHE A O 1
ATOM 1207 N N . TYR A 1 164 ? -24.781 4.168 15.352 1 96.81 164 TYR A N 1
ATOM 1208 C CA . TYR A 1 164 ? -24.266 2.846 15.68 1 96.81 164 TYR A CA 1
ATOM 1209 C C . TYR A 1 164 ? -25.391 1.897 16.078 1 96.81 164 TYR A C 1
ATOM 1211 O O . TYR A 1 164 ? -25.219 1.088 17 1 96.81 164 TYR A O 1
ATOM 1219 N N . SER A 1 165 ? -26.547 1.994 15.469 1 95.75 165 SER A N 1
ATOM 1220 C CA . SER A 1 165 ? -27.656 1.102 15.766 1 95.75 165 SER A CA 1
ATOM 1221 C C . SER A 1 165 ? -27.484 -0.254 15.094 1 95.75 165 SER A C 1
ATOM 1223 O O . SER A 1 165 ? -28.141 -1.23 15.461 1 95.75 165 SER A O 1
ATOM 1225 N N . TYR A 1 166 ? -26.734 -0.418 14.055 1 95.62 166 TYR A N 1
ATOM 1226 C CA . TYR A 1 166 ? -26.438 -1.616 13.281 1 95.62 166 TYR A CA 1
ATOM 1227 C C . TYR A 1 166 ? -27.688 -2.152 12.594 1 95.62 166 TYR A C 1
ATOM 1229 O O . TYR A 1 166 ? -27.766 -3.34 12.273 1 95.62 166 TYR A O 1
ATOM 1237 N N . ALA A 1 167 ? -28.672 -1.238 12.445 1 96 167 ALA A N 1
ATOM 1238 C CA . ALA A 1 167 ? -29.891 -1.647 11.773 1 96 167 ALA A CA 1
ATOM 1239 C C . ALA A 1 167 ? -29.609 -2.133 10.352 1 96 167 ALA A C 1
ATOM 1241 O O . ALA A 1 167 ? -28.797 -1.529 9.633 1 96 167 ALA A O 1
ATOM 1242 N N . ILE A 1 168 ? -30.281 -3.238 9.945 1 96.12 168 ILE A N 1
ATOM 1243 C CA . ILE A 1 168 ? -30.016 -3.881 8.664 1 96.12 168 ILE A CA 1
ATOM 1244 C C . ILE A 1 168 ? -31.344 -4.289 8.008 1 96.12 168 ILE A C 1
ATOM 1246 O O . ILE A 1 168 ? -32.281 -4.738 8.695 1 96.12 168 ILE A O 1
ATOM 1250 N N . ASP A 1 169 ? -31.469 -4.078 6.719 1 96.62 169 ASP A N 1
ATOM 1251 C CA . ASP A 1 169 ? -32.719 -4.418 6.043 1 96.62 169 ASP A CA 1
ATOM 1252 C C . ASP A 1 169 ? -32.656 -5.805 5.406 1 96.62 169 ASP A C 1
ATOM 1254 O O . ASP A 1 169 ? -31.656 -6.516 5.578 1 96.62 169 ASP A O 1
ATOM 1258 N N . ALA A 1 170 ? -33.656 -6.184 4.742 1 96.19 170 ALA A N 1
ATOM 1259 C CA . ALA A 1 170 ? -33.812 -7.535 4.203 1 96.19 170 ALA A CA 1
ATOM 1260 C C . ALA A 1 170 ? -32.781 -7.797 3.109 1 96.19 170 ALA A C 1
ATOM 1262 O O . ALA A 1 170 ? -32.406 -8.945 2.863 1 96.19 170 ALA A O 1
ATOM 1263 N N . GLN A 1 171 ? -32.25 -6.781 2.477 1 95.75 171 GLN A N 1
ATOM 1264 C CA . GLN A 1 171 ? -31.297 -6.938 1.392 1 95.75 171 GLN A CA 1
ATOM 1265 C C . GLN A 1 171 ? -29.875 -6.902 1.917 1 95.75 171 GLN A C 1
ATOM 1267 O O . GLN A 1 171 ? -28.922 -7.023 1.146 1 95.75 171 GLN A O 1
ATOM 1272 N N . GLY A 1 172 ? -29.734 -6.777 3.23 1 95.38 172 GLY A N 1
ATOM 1273 C CA . GLY A 1 172 ? -28.406 -6.746 3.828 1 95.38 172 GLY A CA 1
ATOM 1274 C C . GLY A 1 172 ? -27.734 -5.391 3.719 1 95.38 172 GLY A C 1
ATOM 1275 O O . GLY A 1 172 ? -26.5 -5.305 3.676 1 95.38 172 GLY A O 1
ATOM 1276 N N . LEU A 1 173 ? -28.469 -4.34 3.545 1 95.88 173 LEU A N 1
ATOM 1277 C CA . LEU A 1 173 ? -27.984 -2.967 3.506 1 95.88 173 LEU A CA 1
ATOM 1278 C C . LEU A 1 173 ? -28.312 -2.234 4.801 1 95.88 173 LEU A C 1
ATOM 1280 O O . LEU A 1 173 ? -29.219 -2.65 5.539 1 95.88 173 LEU A O 1
ATOM 1284 N N . PRO A 1 174 ? -27.562 -1.172 5.133 1 95.5 174 PRO A N 1
ATOM 1285 C CA . PRO A 1 174 ? -27.938 -0.38 6.309 1 95.5 174 PRO A CA 1
ATOM 1286 C C . PRO A 1 174 ? -29.375 0.123 6.246 1 95.5 174 PRO A C 1
ATOM 1288 O O . PRO A 1 174 ? -29.812 0.628 5.211 1 95.5 174 PRO A O 1
ATOM 1291 N N . ALA A 1 175 ? -30.094 0.004 7.379 1 96.62 175 ALA A N 1
ATOM 1292 C CA . ALA A 1 175 ? -31.516 0.32 7.387 1 96.62 175 ALA A CA 1
ATOM 1293 C C . ALA A 1 175 ? -31.766 1.711 7.961 1 96.62 175 ALA A C 1
ATOM 1295 O O . ALA A 1 175 ? -32.938 2.119 8.141 1 96.62 175 ALA A O 1
ATOM 1296 N N . VAL A 1 176 ? -30.766 2.461 8.344 1 97.44 176 VAL A N 1
ATOM 1297 C CA . VAL A 1 176 ? -30.844 3.867 8.727 1 97.44 176 VAL A CA 1
ATOM 1298 C C . VAL A 1 176 ? -29.859 4.688 7.895 1 97.44 176 VAL A C 1
ATOM 1300 O O . VAL A 1 176 ? -28.828 4.18 7.469 1 97.44 176 VAL A O 1
ATOM 1303 N N . PRO A 1 177 ? -30.125 5.898 7.594 1 97.62 177 PRO A N 1
ATOM 1304 C CA . PRO A 1 177 ? -29.281 6.715 6.723 1 97.62 177 PRO A CA 1
ATOM 1305 C C . PRO A 1 177 ? -28.172 7.438 7.484 1 97.62 177 PRO A C 1
ATOM 1307 O O . PRO A 1 177 ? -27.984 8.648 7.328 1 97.62 177 PRO A O 1
ATOM 1310 N N . LEU A 1 178 ? -27.469 6.75 8.305 1 97.38 178 LEU A N 1
ATOM 1311 C CA . LEU A 1 178 ? -26.406 7.238 9.172 1 97.38 178 LEU A CA 1
ATOM 1312 C C . LEU A 1 178 ? -25.328 6.176 9.359 1 97.38 178 LEU A C 1
ATOM 1314 O O . LEU A 1 178 ? -25.641 5.012 9.609 1 97.38 178 LEU A O 1
ATOM 1318 N N . GLY A 1 179 ? -24.078 6.535 9.109 1 95.88 179 GLY A N 1
ATOM 1319 C CA . GLY A 1 179 ? -22.969 5.613 9.297 1 95.88 179 GLY A CA 1
ATOM 1320 C C . GLY A 1 179 ? -21.984 6.07 10.359 1 95.88 179 GLY A C 1
ATOM 1321 O O . GLY A 1 179 ? -22.094 7.184 10.875 1 95.88 179 GLY A O 1
ATOM 1322 N N . SER A 1 180 ? -21.016 5.168 10.68 1 96.88 180 SER A N 1
ATOM 1323 C CA . SER A 1 180 ? -19.969 5.473 11.648 1 96.88 180 SER A CA 1
ATOM 1324 C C . SER A 1 180 ? -18.922 6.402 11.055 1 96.88 180 SER A C 1
ATOM 1326 O O . SER A 1 180 ? -18.141 7.023 11.789 1 96.88 180 SER A O 1
ATOM 1328 N N . HIS A 1 181 ? -18.781 6.426 9.742 1 97.31 181 HIS A N 1
ATOM 1329 C CA . HIS A 1 181 ? -17.938 7.336 8.977 1 97.31 181 HIS A CA 1
ATOM 1330 C C . HIS A 1 181 ? -18.766 8.172 8.008 1 97.31 181 HIS A C 1
ATOM 1332 O O . HIS A 1 181 ? -19.953 7.91 7.816 1 97.31 181 HIS A O 1
ATOM 1338 N N . ALA A 1 182 ? -18.078 9.164 7.43 1 97 182 ALA A N 1
ATOM 1339 C CA . ALA A 1 182 ? -18.75 9.922 6.379 1 97 182 ALA A CA 1
ATOM 1340 C C . ALA A 1 182 ? -19.141 9.016 5.215 1 97 182 ALA A C 1
ATOM 1342 O O . ALA A 1 182 ? -18.422 8.094 4.859 1 97 182 ALA A O 1
ATOM 1343 N N . GLY A 1 183 ? -20.359 9.188 4.727 1 95.69 183 GLY A N 1
ATOM 1344 C CA . GLY A 1 183 ? -20.875 8.422 3.604 1 95.69 183 GLY A CA 1
ATOM 1345 C C . GLY A 1 183 ? -21.75 9.234 2.678 1 95.69 183 GLY A C 1
ATOM 1346 O O . GLY A 1 183 ? -21.844 10.461 2.807 1 95.69 183 GLY A O 1
ATOM 1347 N N . PRO A 1 184 ? -22.406 8.625 1.831 1 94.94 184 PRO A N 1
ATOM 1348 C CA . PRO A 1 184 ? -23.234 9.344 0.853 1 94.94 184 PRO A CA 1
ATOM 1349 C C . PRO A 1 184 ? -24.406 10.086 1.496 1 94.94 184 PRO A C 1
ATOM 1351 O O . PRO A 1 184 ? -24.922 11.047 0.921 1 94.94 184 PRO A O 1
ATOM 1354 N N . ASN A 1 185 ? -24.781 9.625 2.678 1 96.75 185 ASN A N 1
ATOM 1355 C CA . ASN A 1 185 ? -25.875 10.305 3.367 1 96.75 185 ASN A CA 1
ATOM 1356 C C . ASN A 1 185 ? -25.375 11.492 4.176 1 96.75 185 ASN A C 1
ATOM 1358 O O . ASN A 1 185 ? -26.156 12.312 4.648 1 96.75 185 ASN A O 1
ATOM 1362 N N . THR A 1 186 ? -24.078 11.57 4.395 1 97.81 186 THR A N 1
ATOM 1363 C CA . THR A 1 186 ? -23.5 12.781 4.961 1 97.81 186 THR A CA 1
ATOM 1364 C C . THR A 1 186 ? -23.391 13.875 3.902 1 97.81 186 THR A C 1
ATOM 1366 O O . THR A 1 186 ? -22.391 13.945 3.178 1 97.81 186 THR A O 1
ATOM 1369 N N . VAL A 1 187 ? -24.375 14.734 3.936 1 96.56 187 VAL A N 1
ATOM 1370 C CA . VAL A 1 187 ? -24.484 15.68 2.832 1 96.56 187 VAL A CA 1
ATOM 1371 C C . VAL A 1 187 ? -23.25 16.562 2.766 1 96.56 187 VAL A C 1
ATOM 1373 O O . VAL A 1 187 ? -22.766 17.047 3.793 1 96.56 187 VAL A O 1
ATOM 1376 N N . GLY A 1 188 ? -22.672 16.656 1.557 1 96.44 188 GLY A N 1
ATOM 1377 C CA . GLY A 1 188 ? -21.484 17.453 1.321 1 96.44 188 GLY A CA 1
ATOM 1378 C C . GLY A 1 188 ? -20.203 16.641 1.37 1 96.44 188 GLY A C 1
ATOM 1379 O O . GLY A 1 188 ? -19.156 17.109 0.908 1 96.44 188 GLY A O 1
ATOM 1380 N N . ALA A 1 189 ? -20.25 15.445 1.962 1 97 189 ALA A N 1
ATOM 1381 C CA . ALA A 1 189 ? -19.047 14.617 2.039 1 97 189 ALA A CA 1
ATOM 1382 C C . ALA A 1 189 ? -18.641 14.109 0.659 1 97 189 ALA A C 1
ATOM 1384 O O . ALA A 1 189 ? -19.5 13.781 -0.164 1 97 189 ALA A O 1
ATOM 1385 N N . VAL A 1 190 ? -17.312 14.031 0.445 1 96.06 190 VAL A N 1
ATOM 1386 C CA . VAL A 1 190 ? -16.844 13.602 -0.867 1 96.06 190 VAL A CA 1
ATOM 1387 C C . VAL A 1 190 ? -15.969 12.359 -0.719 1 96.06 190 VAL A C 1
ATOM 1389 O O . VAL A 1 190 ? -15.438 11.844 -1.707 1 96.06 190 VAL A O 1
ATOM 1392 N N . SER A 1 191 ? -15.789 11.875 0.472 1 94.81 191 SER A N 1
ATOM 1393 C CA . SER A 1 191 ? -15.008 10.68 0.76 1 94.81 191 SER A CA 1
ATOM 1394 C C . SER A 1 191 ? -15.414 10.062 2.094 1 94.81 191 SER A C 1
ATOM 1396 O O . SER A 1 191 ? -15.977 10.742 2.953 1 94.81 191 SER A O 1
ATOM 1398 N N . GLU A 1 192 ? -15.102 8.805 2.254 1 95.38 192 GLU A N 1
ATOM 1399 C CA . GLU A 1 192 ? -15.414 8.109 3.494 1 95.38 192 GLU A CA 1
ATOM 1400 C C . GLU A 1 192 ? -14.461 8.5 4.613 1 95.38 192 GLU A C 1
ATOM 1402 O O . GLU A 1 192 ? -14.875 8.711 5.754 1 95.38 192 GLU A O 1
ATOM 1407 N N . GLY A 1 193 ? -13.117 8.547 4.254 1 93.19 193 GLY A N 1
ATOM 1408 C CA . GLY A 1 193 ? -12.117 9.008 5.195 1 93.19 193 GLY A CA 1
ATOM 1409 C C . GLY A 1 193 ? -11.672 7.938 6.172 1 93.19 193 GLY A C 1
ATOM 1410 O O . GLY A 1 193 ? -11.07 8.242 7.207 1 93.19 193 GLY A O 1
ATOM 1411 N N . GLY A 1 194 ? -11.859 6.621 5.93 1 89.44 194 GLY A N 1
ATOM 1412 C CA . GLY A 1 194 ? -11.492 5.539 6.832 1 89.44 194 GLY A CA 1
ATOM 1413 C C . GLY A 1 194 ? -10 5.27 6.867 1 89.44 194 GLY A C 1
ATOM 1414 O O . GLY A 1 194 ? -9.453 4.945 7.922 1 89.44 194 GLY A O 1
ATOM 1415 N N . TYR A 1 195 ? -9.227 5.336 5.793 1 85.62 195 TYR A N 1
ATOM 1416 C CA . TYR A 1 195 ? -7.793 5.09 5.727 1 85.62 195 TYR A CA 1
ATOM 1417 C C . TYR A 1 195 ? -7.012 6.25 6.328 1 85.62 195 TYR A C 1
ATOM 1419 O O . TYR A 1 195 ? -5.824 6.113 6.641 1 85.62 195 TYR A O 1
ATOM 1427 N N . LEU A 1 196 ? -7.594 7.332 6.496 1 81.5 196 LEU A N 1
ATOM 1428 C CA . LEU A 1 196 ? -6.953 8.547 6.992 1 81.5 196 LEU A CA 1
ATOM 1429 C C . LEU A 1 196 ? -5.855 9.016 6.043 1 81.5 196 LEU A C 1
ATOM 1431 O O . LEU A 1 196 ? -5.418 8.258 5.176 1 81.5 196 LEU A O 1
ATOM 1435 N N . GLY A 1 197 ? -5.395 10.156 6.004 1 85 197 GLY A N 1
ATOM 1436 C CA . GLY A 1 197 ? -4.199 10.703 5.379 1 85 197 GLY A CA 1
ATOM 1437 C C . GLY A 1 197 ? -4.406 11.102 3.932 1 85 197 GLY A C 1
ATOM 1438 O O . GLY A 1 197 ? -3.633 11.883 3.379 1 85 197 GLY A O 1
ATOM 1439 N N . PHE A 1 198 ? -5.516 10.547 3.271 1 91.94 198 PHE A N 1
ATOM 1440 C CA . PHE A 1 198 ? -5.668 10.766 1.837 1 91.94 198 PHE A CA 1
ATOM 1441 C C . PHE A 1 198 ? -6.078 12.203 1.545 1 91.94 198 PHE A C 1
ATOM 1443 O O . PHE A 1 198 ? -5.758 12.742 0.485 1 91.94 198 PHE A O 1
ATOM 1450 N N . ALA A 1 199 ? -6.801 12.844 2.498 1 94.31 199 ALA A N 1
ATOM 1451 C CA . ALA A 1 199 ? -7.184 14.242 2.301 1 94.31 199 ALA A CA 1
ATOM 1452 C C . ALA A 1 199 ? -5.953 15.125 2.119 1 94.31 199 ALA A C 1
ATOM 1454 O O . ALA A 1 199 ? -5.973 16.078 1.338 1 94.31 199 ALA A O 1
ATOM 1455 N N . GLU A 1 200 ? -4.848 14.773 2.777 1 92.31 200 GLU A N 1
ATOM 1456 C CA . GLU A 1 200 ? -3.607 15.539 2.725 1 92.31 200 GLU A CA 1
ATOM 1457 C C . GLU A 1 200 ? -2.996 15.5 1.327 1 92.31 200 GLU A C 1
ATOM 1459 O O . GLU A 1 200 ? -2.252 16.406 0.946 1 92.31 200 GLU A O 1
ATOM 1464 N N . LEU A 1 201 ? -3.344 14.492 0.579 1 91.75 201 LEU A N 1
ATOM 1465 C CA . LEU A 1 201 ? -2.744 14.312 -0.738 1 91.75 201 LEU A CA 1
ATOM 1466 C C . LEU A 1 201 ? -3.682 14.805 -1.835 1 91.75 201 LEU A C 1
ATOM 1468 O O . LEU A 1 201 ? -3.248 15.055 -2.963 1 91.75 201 LEU A O 1
ATOM 1472 N N . GLN A 1 202 ? -4.961 15.023 -1.515 1 95.44 202 GLN A N 1
ATOM 1473 C CA . GLN A 1 202 ? -5.945 15.219 -2.572 1 95.44 202 GLN A CA 1
ATOM 1474 C C . GLN A 1 202 ? -6.426 16.672 -2.615 1 95.44 202 GLN A C 1
ATOM 1476 O O . GLN A 1 202 ? -6.793 17.172 -3.678 1 95.44 202 GLN A O 1
ATOM 1481 N N . TYR A 1 203 ? -6.508 17.391 -1.503 1 96.31 203 TYR A N 1
ATOM 1482 C CA . TYR A 1 203 ? -7.312 18.594 -1.352 1 96.31 203 TYR A CA 1
ATOM 1483 C C . TYR A 1 203 ? -6.883 19.672 -2.342 1 96.31 203 TYR A C 1
ATOM 1485 O O . TYR A 1 203 ? -7.715 20.406 -2.877 1 96.31 203 TYR A O 1
ATOM 1493 N N . ILE A 1 204 ? -5.605 19.75 -2.686 1 96.25 204 ILE A N 1
ATOM 1494 C CA . ILE A 1 204 ? -5.117 20.859 -3.516 1 96.25 204 ILE A CA 1
ATOM 1495 C C . ILE A 1 204 ? -5.543 20.625 -4.965 1 96.25 204 ILE A C 1
ATOM 1497 O O . ILE A 1 204 ? -5.551 21.562 -5.766 1 96.25 204 ILE A O 1
ATOM 1501 N N . HIS A 1 205 ? -5.914 19.406 -5.305 1 97.31 205 HIS A N 1
ATOM 1502 C CA . HIS A 1 205 ? -6.266 19.047 -6.676 1 97.31 205 HIS A CA 1
ATOM 1503 C C . HIS A 1 205 ? -7.773 19.109 -6.891 1 97.31 205 HIS A C 1
ATOM 1505 O O . HIS A 1 205 ? -8.258 18.875 -8 1 97.31 205 HIS A O 1
ATOM 1511 N N . MET A 1 206 ? -8.547 19.562 -5.934 1 98.12 206 MET A N 1
ATOM 1512 C CA . MET A 1 206 ? -10 19.406 -5.98 1 98.12 206 MET A CA 1
ATOM 1513 C C . MET A 1 206 ? -10.656 20.688 -6.496 1 98.12 206 MET A C 1
ATOM 1515 O O . MET A 1 206 ? -11.438 20.641 -7.445 1 98.12 206 MET A O 1
ATOM 1519 N N . PRO A 1 207 ? -10.383 21.891 -5.918 1 98.25 207 PRO A N 1
ATOM 1520 C CA . PRO A 1 207 ? -11.133 23.078 -6.348 1 98.25 207 PRO A CA 1
ATOM 1521 C C . PRO A 1 207 ? -10.68 23.594 -7.711 1 98.25 207 PRO A C 1
ATOM 1523 O O . PRO A 1 207 ? -9.477 23.656 -7.984 1 98.25 207 PRO A O 1
ATOM 1526 N N . LEU A 1 208 ? -11.586 23.953 -8.562 1 97.69 208 LEU A N 1
ATOM 1527 C CA . LEU A 1 208 ? -11.336 24.641 -9.82 1 97.69 208 LEU A CA 1
ATOM 1528 C C . LEU A 1 208 ? -11.242 26.141 -9.609 1 97.69 208 LEU A C 1
ATOM 1530 O O . LEU A 1 208 ? -11.625 26.656 -8.547 1 97.69 208 LEU A O 1
ATOM 1534 N N . PRO A 1 209 ? -10.656 26.859 -10.602 1 96.12 209 PRO A N 1
ATOM 1535 C CA . PRO A 1 209 ? -10.656 28.312 -10.453 1 96.12 209 PRO A CA 1
ATOM 1536 C C . PRO A 1 209 ? -12.039 28.875 -10.133 1 96.12 209 PRO A C 1
ATOM 1538 O O . PRO A 1 209 ? -13.031 28.484 -10.75 1 96.12 209 PRO A O 1
ATOM 1541 N N . GLY A 1 210 ? -12.055 29.703 -9.125 1 96.06 210 GLY A N 1
ATOM 1542 C CA . GLY A 1 210 ? -13.32 30.281 -8.719 1 96.06 210 GLY A CA 1
ATOM 1543 C C . GLY A 1 210 ? -13.969 29.547 -7.559 1 96.06 210 GLY A C 1
ATOM 1544 O O . GLY A 1 210 ? -14.906 30.062 -6.938 1 96.06 210 GLY A O 1
ATOM 1545 N N . GLU A 1 211 ? -13.438 28.438 -7.23 1 97.25 211 GLU A N 1
ATOM 1546 C CA . GLU A 1 211 ? -13.953 27.641 -6.121 1 97.25 211 GLU A CA 1
ATOM 1547 C C . GLU A 1 211 ? -13.016 27.703 -4.918 1 97.25 211 GLU A C 1
ATOM 1549 O O . GLU A 1 211 ? -11.852 28.094 -5.051 1 97.25 211 GLU A O 1
ATOM 1554 N N . SER A 1 212 ? -13.578 27.406 -3.756 1 97.88 212 SER A N 1
ATOM 1555 C CA . SER A 1 212 ? -12.805 27.359 -2.521 1 97.88 212 SER A CA 1
ATOM 1556 C C . SER A 1 212 ? -13.125 26.094 -1.72 1 97.88 212 SER A C 1
ATOM 1558 O O . SER A 1 212 ? -14.25 25.594 -1.769 1 97.88 212 SER A O 1
ATOM 1560 N N . LEU A 1 213 ? -12.086 25.609 -1.041 1 98.25 213 LEU A N 1
ATOM 1561 C CA . LEU A 1 213 ? -12.234 24.391 -0.267 1 98.25 213 LEU A CA 1
ATOM 1562 C C . LEU A 1 213 ? -11.516 24.5 1.074 1 98.25 213 LEU A C 1
ATOM 1564 O O . LEU A 1 213 ? -10.398 25.031 1.143 1 98.25 213 LEU A O 1
ATOM 1568 N N . VAL A 1 214 ? -12.164 24.094 2.127 1 98.69 214 VAL A N 1
ATOM 1569 C CA . VAL A 1 214 ? -11.516 23.906 3.424 1 98.69 214 VAL A CA 1
ATOM 1570 C C . VAL A 1 214 ? -11.227 22.422 3.641 1 98.69 214 VAL A C 1
ATOM 1572 O O . VAL A 1 214 ? -12.125 21.578 3.545 1 98.69 214 VAL A O 1
ATOM 1575 N N . ALA A 1 215 ? -9.984 22.078 3.863 1 97.5 215 ALA A N 1
ATOM 1576 C CA . ALA A 1 215 ? -9.594 20.703 4.129 1 97.5 215 ALA A CA 1
ATOM 1577 C C . ALA A 1 215 ? -9.328 20.484 5.613 1 97.5 215 ALA A C 1
ATOM 1579 O O . ALA A 1 215 ? -8.336 20.984 6.152 1 97.5 215 ALA A O 1
ATOM 1580 N N . PHE A 1 216 ? -10.18 19.703 6.273 1 97.94 216 PHE A N 1
ATOM 1581 C CA . PHE A 1 216 ? -9.969 19.359 7.676 1 97.94 216 PHE A CA 1
ATOM 1582 C C . PHE A 1 216 ? -9.016 18.188 7.809 1 97.94 216 PHE A C 1
ATOM 1584 O O . PHE A 1 216 ? -9.359 17.062 7.43 1 97.94 216 PHE A O 1
ATOM 1591 N N . LEU A 1 217 ? -7.848 18.453 8.375 1 96.06 217 LEU A N 1
ATOM 1592 C CA . LEU A 1 217 ? -6.793 17.453 8.539 1 96.06 217 LEU A CA 1
ATOM 1593 C C . LEU A 1 217 ? -6.621 17.078 10.008 1 96.06 217 LEU A C 1
ATOM 1595 O O . LEU A 1 217 ? -7.125 17.766 10.891 1 96.06 217 LEU A O 1
ATOM 1599 N N . SER A 1 218 ? -5.957 15.938 10.242 1 93 218 SER A N 1
ATOM 1600 C CA . SER A 1 218 ? -5.766 15.445 11.602 1 93 218 SER A CA 1
ATOM 1601 C C . SER A 1 218 ? -4.297 15.148 11.883 1 93 218 SER A C 1
ATOM 1603 O O . SER A 1 218 ? -3.584 14.648 11.008 1 93 218 SER A O 1
ATOM 1605 N N . ASP A 1 219 ? -3.863 15.359 13.086 1 92.75 219 ASP A N 1
ATOM 1606 C CA . ASP A 1 219 ? -2.461 15.188 13.453 1 92.75 219 ASP A CA 1
ATOM 1607 C C . ASP A 1 219 ? -2.1 13.711 13.562 1 92.75 219 ASP A C 1
ATOM 1609 O O . ASP A 1 219 ? -0.951 13.328 13.328 1 92.75 219 ASP A O 1
ATOM 1613 N N . GLY A 1 220 ? -3.039 12.836 13.93 1 89.75 220 GLY A N 1
ATOM 1614 C CA . GLY A 1 220 ? -2.758 11.406 13.852 1 89.75 220 GLY A CA 1
ATOM 1615 C C . GLY A 1 220 ? -2.551 10.914 12.43 1 89.75 220 GLY A C 1
ATOM 1616 O O . GLY A 1 220 ? -1.646 10.117 12.172 1 89.75 220 GLY A O 1
ATOM 1617 N N . ALA A 1 221 ? -3.367 11.398 11.523 1 88.12 221 ALA A N 1
ATOM 1618 C CA . ALA A 1 221 ? -3.309 11.008 10.117 1 88.12 221 ALA A CA 1
ATOM 1619 C C . ALA A 1 221 ? -2.033 11.523 9.453 1 88.12 221 ALA A C 1
ATOM 1621 O O . ALA A 1 221 ? -1.546 10.938 8.484 1 88.12 221 ALA A O 1
ATOM 1622 N N . PHE A 1 222 ? -1.452 12.508 10.047 1 88.19 222 PHE A N 1
ATOM 1623 C CA . PHE A 1 222 ? -0.213 13.102 9.555 1 88.19 222 PHE A CA 1
ATOM 1624 C C . PHE A 1 222 ? 0.899 12.062 9.5 1 88.19 222 PHE A C 1
ATOM 1626 O O . PHE A 1 222 ? 1.738 12.094 8.594 1 88.19 222 PHE A O 1
ATOM 1633 N N . GLU A 1 223 ? 0.881 11.086 10.328 1 88.31 223 GLU A N 1
ATOM 1634 C CA . GLU A 1 223 ? 1.941 10.086 10.414 1 88.31 223 GLU A CA 1
ATOM 1635 C C . GLU A 1 223 ? 1.852 9.086 9.266 1 88.31 223 GLU A C 1
ATOM 1637 O O . GLU A 1 223 ? 2.867 8.539 8.836 1 88.31 223 GLU A O 1
ATOM 1642 N N . GLU A 1 224 ? 0.665 8.914 8.734 1 84.31 224 GLU A N 1
ATOM 1643 C CA . GLU A 1 224 ? 0.471 8.008 7.609 1 84.31 224 GLU A CA 1
ATOM 1644 C C . GLU A 1 224 ? 1.082 8.57 6.328 1 84.31 224 GLU A C 1
ATOM 1646 O O . GLU A 1 224 ? 1.628 7.824 5.516 1 84.31 224 GLU A O 1
ATOM 1651 N N . GLN A 1 225 ? 0.81 9.797 6.18 1 75.75 225 GLN A N 1
ATOM 1652 C CA . GLN A 1 225 ? 1.312 10.414 4.957 1 75.75 225 GLN A CA 1
ATOM 1653 C C . GLN A 1 225 ? 2.506 11.32 5.25 1 75.75 225 GLN A C 1
ATOM 1655 O O . GLN A 1 225 ? 2.697 12.336 4.582 1 75.75 225 GLN A O 1
ATOM 1660 N N . ARG A 1 226 ? 3.242 10.758 6.277 1 66.12 226 ARG A N 1
ATOM 1661 C CA . ARG A 1 226 ? 4.359 11.586 6.711 1 66.12 226 ARG A CA 1
ATOM 1662 C C . ARG A 1 226 ? 5.188 12.062 5.52 1 66.12 226 ARG A C 1
ATOM 1664 O O . ARG A 1 226 ? 5.559 11.258 4.656 1 66.12 226 ARG A O 1
ATOM 1671 N N . GLY A 1 227 ? 5.133 13.172 5.164 1 61.44 227 GLY A N 1
ATOM 1672 C CA . GLY A 1 227 ? 5.766 13.984 4.137 1 61.44 227 GLY A CA 1
ATOM 1673 C C . GLY A 1 227 ? 5.07 15.312 3.916 1 61.44 227 GLY A C 1
ATOM 1674 O O . GLY A 1 227 ? 3.871 15.445 4.168 1 61.44 227 GLY A O 1
ATOM 1675 N N . PRO A 1 228 ? 5.969 16.125 3.895 1 62.28 228 PRO A N 1
ATOM 1676 C CA . PRO A 1 228 ? 5.305 17.422 3.773 1 62.28 228 PRO A CA 1
ATOM 1677 C C . PRO A 1 228 ? 4.359 17.5 2.574 1 62.28 228 PRO A C 1
ATOM 1679 O O . PRO A 1 228 ? 4.59 16.828 1.562 1 62.28 228 PRO A O 1
ATOM 1682 N N . ASP A 1 229 ? 3.244 17.766 2.875 1 71.62 229 ASP A N 1
ATOM 1683 C CA . ASP A 1 229 ? 2.229 18.125 1.893 1 71.62 229 ASP A CA 1
ATOM 1684 C C . ASP A 1 229 ? 2.857 18.797 0.677 1 71.62 229 ASP A C 1
ATOM 1686 O O . ASP A 1 229 ? 3.602 19.766 0.817 1 71.62 229 ASP A O 1
ATOM 1690 N N . TRP A 1 230 ? 2.75 18.219 -0.553 1 85.62 230 TRP A N 1
ATOM 1691 C CA . TRP A 1 230 ? 3.377 18.703 -1.775 1 85.62 230 TRP A CA 1
ATOM 1692 C C . TRP A 1 230 ? 2.551 19.828 -2.396 1 85.62 230 TRP A C 1
ATOM 1694 O O . TRP A 1 230 ? 2.812 20.25 -3.525 1 85.62 230 TRP A O 1
ATOM 1704 N N . ALA A 1 231 ? 1.648 20.359 -1.697 1 91.12 231 ALA A N 1
ATOM 1705 C CA . ALA A 1 231 ? 0.715 21.344 -2.236 1 91.12 231 ALA A CA 1
ATOM 1706 C C . ALA A 1 231 ? 1.459 22.547 -2.818 1 91.12 231 ALA A C 1
ATOM 1708 O O . ALA A 1 231 ? 1.173 22.969 -3.938 1 91.12 231 ALA A O 1
ATOM 1709 N N . PRO A 1 232 ? 2.486 23.078 -2.156 1 93.06 232 PRO A N 1
ATOM 1710 C CA . PRO A 1 232 ? 3.184 24.234 -2.711 1 93.06 232 PRO A CA 1
ATOM 1711 C C . PRO A 1 232 ? 3.859 23.938 -4.047 1 93.06 232 PRO A C 1
ATOM 1713 O O . PRO A 1 232 ? 4.059 24.844 -4.859 1 93.06 232 PRO A O 1
ATOM 1716 N N . ARG A 1 233 ? 4.184 22.719 -4.25 1 92.38 233 ARG A N 1
ATOM 1717 C CA . ARG A 1 233 ? 4.824 22.312 -5.496 1 92.38 233 ARG A CA 1
ATOM 1718 C C . ARG A 1 233 ? 3.826 22.312 -6.648 1 92.38 233 ARG A C 1
ATOM 1720 O O . ARG A 1 233 ? 4.195 22.594 -7.793 1 92.38 233 ARG A O 1
ATOM 1727 N N . TRP A 1 234 ? 2.523 22.125 -6.344 1 94.94 234 TRP A N 1
ATOM 1728 C CA . TRP A 1 234 ? 1.63 21.766 -7.441 1 94.94 234 TRP A CA 1
ATOM 1729 C C . TRP A 1 234 ? 0.541 22.812 -7.625 1 94.94 234 TRP A C 1
ATOM 1731 O O . TRP A 1 234 ? -0.067 22.906 -8.695 1 94.94 234 TRP A O 1
ATOM 1741 N N . TRP A 1 235 ? 0.271 23.672 -6.656 1 96.56 235 TRP A N 1
ATOM 1742 C CA . TRP A 1 235 ? -0.816 24.641 -6.762 1 96.56 235 TRP A CA 1
ATOM 1743 C C . TRP A 1 235 ? -0.455 25.75 -7.734 1 96.56 235 TRP A C 1
ATOM 1745 O O . TRP A 1 235 ? 0.661 26.281 -7.699 1 96.56 235 TRP A O 1
ATOM 1755 N N . ARG A 1 236 ? -1.353 26.047 -8.625 1 96.69 236 ARG A N 1
ATOM 1756 C CA . ARG A 1 236 ? -1.311 27.188 -9.531 1 96.69 236 ARG A CA 1
ATOM 1757 C C . ARG A 1 236 ? -2.643 27.938 -9.531 1 96.69 236 ARG A C 1
ATOM 1759 O O . ARG A 1 236 ? -3.705 27.312 -9.609 1 96.69 236 ARG A O 1
ATOM 1766 N N . ALA A 1 237 ? -2.59 29.25 -9.492 1 95.62 237 ALA A N 1
ATOM 1767 C CA . ALA A 1 237 ? -3.812 30.062 -9.5 1 95.62 237 ALA A CA 1
ATOM 1768 C C . ALA A 1 237 ? -4.547 29.922 -10.836 1 95.62 237 ALA A C 1
ATOM 1770 O O . ALA A 1 237 ? -5.762 30.109 -10.898 1 95.62 237 ALA A O 1
ATOM 1771 N N . GLN A 1 238 ? -3.852 29.578 -11.844 1 93.88 238 GLN A N 1
ATOM 1772 C CA . GLN A 1 238 ? -4.398 29.547 -13.195 1 93.88 238 GLN A CA 1
ATOM 1773 C C . GLN A 1 238 ? -5.391 28.391 -13.352 1 93.88 238 GLN A C 1
ATOM 1775 O O . GLN A 1 238 ? -6.34 28.484 -14.133 1 93.88 238 GLN A O 1
ATOM 1780 N N . ASP A 1 239 ? -5.145 27.312 -12.625 1 96.06 239 ASP A N 1
ATOM 1781 C CA . ASP A 1 239 ? -6.023 26.172 -12.883 1 96.06 239 ASP A CA 1
ATOM 1782 C C . ASP A 1 239 ? -6.535 25.562 -11.578 1 96.06 239 ASP A C 1
ATOM 1784 O O . ASP A 1 239 ? -7.098 24.469 -11.57 1 96.06 239 ASP A O 1
ATOM 1788 N N . SER A 1 240 ? -6.27 26.172 -10.508 1 96.75 240 SER A N 1
ATOM 1789 C CA . SER A 1 240 ? -6.719 25.672 -9.219 1 96.75 240 SER A CA 1
ATOM 1790 C C . SER A 1 240 ? -7.457 26.75 -8.43 1 96.75 240 SER A C 1
ATOM 1792 O O . SER A 1 240 ? -7.148 27.938 -8.555 1 96.75 240 SER A O 1
ATOM 1794 N N . GLY A 1 241 ? -8.484 26.297 -7.715 1 97.69 241 GLY A N 1
ATOM 1795 C CA . GLY A 1 241 ? -9.117 27.188 -6.75 1 97.69 241 GLY A CA 1
ATOM 1796 C C . GLY A 1 241 ? -8.352 27.281 -5.441 1 97.69 241 GLY A C 1
ATOM 1797 O O . GLY A 1 241 ? -7.191 26.891 -5.363 1 97.69 241 GLY A O 1
ATOM 1798 N N . PHE A 1 242 ? -8.953 27.969 -4.508 1 97.75 242 PHE A N 1
ATOM 1799 C CA . PHE A 1 242 ? -8.32 28.172 -3.211 1 97.75 242 PHE A CA 1
ATOM 1800 C C . PHE A 1 242 ? -8.594 27 -2.281 1 97.75 242 PHE A C 1
ATOM 1802 O O . PHE A 1 242 ? -9.711 26.484 -2.23 1 97.75 242 PHE A O 1
ATOM 1809 N N . ALA A 1 243 ? -7.586 26.484 -1.683 1 97.06 243 ALA A N 1
ATOM 1810 C CA . ALA A 1 243 ? -7.715 25.438 -0.674 1 97.06 243 ALA A CA 1
ATOM 1811 C C . ALA A 1 243 ? -7.027 25.828 0.627 1 97.06 243 ALA A C 1
ATOM 1813 O O . ALA A 1 243 ? -5.867 26.266 0.618 1 97.06 243 ALA A O 1
ATOM 1814 N N . VAL A 1 244 ? -7.727 25.703 1.694 1 97.94 244 VAL A N 1
ATOM 1815 C CA . VAL A 1 244 ? -7.207 26.062 3.008 1 97.94 244 VAL A CA 1
ATOM 1816 C C . VAL A 1 244 ? -7.188 24.844 3.914 1 97.94 244 VAL A C 1
ATOM 1818 O O . VAL A 1 244 ? -8.234 24.406 4.406 1 97.94 244 VAL A O 1
ATOM 1821 N N . PRO A 1 245 ? -6.031 24.297 4.109 1 97.19 245 PRO A N 1
ATOM 1822 C CA . PRO A 1 245 ? -5.957 23.203 5.086 1 97.19 245 PRO A CA 1
ATOM 1823 C C . PRO A 1 245 ? -6.078 23.703 6.527 1 97.19 245 PRO A C 1
ATOM 1825 O O . PRO A 1 245 ? -5.5 24.734 6.883 1 97.19 245 PRO A O 1
ATOM 1828 N N . VAL A 1 246 ? -6.863 23.016 7.27 1 98.31 246 VAL A N 1
ATOM 1829 C CA . VAL A 1 246 ? -7.016 23.234 8.703 1 98.31 246 VAL A CA 1
ATOM 1830 C C . VAL A 1 246 ? -6.613 21.984 9.477 1 98.31 246 VAL A C 1
ATOM 1832 O O . VAL A 1 246 ? -7.395 21.047 9.586 1 98.31 246 VAL A O 1
ATOM 1835 N N . MET A 1 247 ? -5.391 22.031 10.039 1 97.19 247 MET A N 1
ATOM 1836 C CA . MET A 1 247 ? -4.898 20.938 10.883 1 97.19 247 MET A CA 1
ATOM 1837 C C . MET A 1 247 ? -5.512 21.016 12.281 1 97.19 247 MET A C 1
ATOM 1839 O O . MET A 1 247 ? -5.234 21.953 13.039 1 97.19 247 MET A O 1
ATOM 1843 N N . ILE A 1 248 ? -6.348 20.062 12.531 1 97.81 248 ILE A N 1
ATOM 1844 C CA . ILE A 1 248 ? -6.875 19.953 13.883 1 97.81 248 ILE A CA 1
ATOM 1845 C C . ILE A 1 248 ? -5.84 19.281 14.789 1 97.81 248 ILE A C 1
ATOM 1847 O O . ILE A 1 248 ? -5.785 18.062 14.883 1 97.81 248 ILE A O 1
ATOM 1851 N N . LEU A 1 249 ? -5.082 20.047 15.508 1 97.94 249 LEU A N 1
ATOM 1852 C CA . LEU A 1 249 ? -3.992 19.562 16.344 1 97.94 249 LEU A CA 1
ATOM 1853 C C . LEU A 1 249 ? -4.469 19.328 17.766 1 97.94 249 LEU A C 1
ATOM 1855 O O . LEU A 1 249 ? -4.246 20.156 18.656 1 97.94 249 LEU A O 1
ATOM 1859 N N . ASN A 1 250 ? -5.098 18.156 17.938 1 97.88 250 ASN A N 1
ATOM 1860 C CA . ASN A 1 250 ? -5.668 17.891 19.25 1 97.88 250 ASN A CA 1
ATOM 1861 C C . ASN A 1 250 ? -4.703 17.094 20.141 1 97.88 250 ASN A C 1
ATOM 1863 O O . ASN A 1 250 ? -4.949 16.922 21.328 1 97.88 250 ASN A O 1
ATOM 1867 N N . GLY A 1 251 ? -3.654 16.531 19.531 1 96.56 251 GLY A N 1
ATOM 1868 C CA . GLY A 1 251 ? -2.479 16.094 20.266 1 96.56 251 GLY A CA 1
ATOM 1869 C C . GLY A 1 251 ? -2.506 14.617 20.609 1 96.56 251 GLY A C 1
ATOM 1870 O O . GLY A 1 251 ? -1.532 14.078 21.141 1 96.56 251 GLY A O 1
ATOM 1871 N N . ARG A 1 252 ? -3.615 13.891 20.25 1 95.12 252 ARG A N 1
ATOM 1872 C CA . ARG A 1 252 ? -3.707 12.508 20.719 1 95.12 252 ARG A CA 1
ATOM 1873 C C . ARG A 1 252 ? -4.129 11.578 19.594 1 95.12 252 ARG A C 1
ATOM 1875 O O . ARG A 1 252 ? -4.863 11.984 18.688 1 95.12 252 ARG A O 1
ATOM 1882 N N . ARG A 1 253 ? -3.646 10.375 19.641 1 92.25 253 ARG A N 1
ATOM 1883 C CA . ARG A 1 253 ? -4.188 9.242 18.906 1 92.25 253 ARG A CA 1
ATOM 1884 C C . ARG A 1 253 ? -4.824 8.219 19.844 1 92.25 253 ARG A C 1
ATOM 1886 O O . ARG A 1 253 ? -5.363 8.586 20.891 1 92.25 253 ARG A O 1
ATOM 1893 N N . ILE A 1 254 ? -4.809 6.922 19.5 1 92.94 254 ILE A N 1
ATOM 1894 C CA . ILE A 1 254 ? -5.527 5.941 20.312 1 92.94 254 ILE A CA 1
ATOM 1895 C C . ILE A 1 254 ? -4.762 5.676 21.609 1 92.94 254 ILE A C 1
ATOM 1897 O O . ILE A 1 254 ? -5.316 5.812 22.703 1 92.94 254 ILE A O 1
ATOM 1901 N N . GLU A 1 255 ? -3.465 5.477 21.5 1 94.19 255 GLU A N 1
ATOM 1902 C CA . GLU A 1 255 ? -2.738 4.973 22.672 1 94.19 255 GLU A CA 1
ATOM 1903 C C . GLU A 1 255 ? -1.775 6.02 23.219 1 94.19 255 GLU A C 1
ATOM 1905 O O . GLU A 1 255 ? -1.378 5.957 24.375 1 94.19 255 GLU A O 1
ATOM 1910 N N . GLN A 1 256 ? -1.353 6.957 22.375 1 95.44 256 GLN A N 1
ATOM 1911 C CA . GLN A 1 256 ? -0.296 7.883 22.766 1 95.44 256 GLN A CA 1
ATOM 1912 C C . GLN A 1 256 ? -0.594 9.297 22.266 1 95.44 256 GLN A C 1
ATOM 1914 O O . GLN A 1 256 ? -1.552 9.508 21.516 1 95.44 256 GLN A O 1
ATOM 1919 N N . ARG A 1 257 ? 0.246 10.273 22.75 1 95.69 257 ARG A N 1
ATOM 1920 C CA . ARG A 1 257 ? 0.368 11.57 22.078 1 95.69 257 ARG A CA 1
ATOM 1921 C C . ARG A 1 257 ? 0.8 11.398 20.625 1 95.69 257 ARG A C 1
ATOM 1923 O O . ARG A 1 257 ? 1.512 10.445 20.297 1 95.69 257 ARG A O 1
ATOM 1930 N N . THR A 1 258 ? 0.39 12.289 19.734 1 94.62 258 THR A N 1
ATOM 1931 C CA . THR A 1 258 ? 0.84 12.242 18.344 1 94.62 258 THR A CA 1
ATOM 1932 C C . THR A 1 258 ? 2.33 12.555 18.25 1 94.62 258 THR A C 1
ATOM 1934 O O . THR A 1 258 ? 2.916 13.102 19.188 1 94.62 258 THR A O 1
ATOM 1937 N N . GLN A 1 259 ? 2.938 12.234 17.156 1 91.62 259 GLN A N 1
ATOM 1938 C CA . GLN A 1 259 ? 4.348 12.516 16.906 1 91.62 259 GLN A CA 1
ATOM 1939 C C . GLN A 1 259 ? 4.629 14.016 17 1 91.62 259 GLN A C 1
ATOM 1941 O O . GLN A 1 259 ? 5.664 14.43 17.531 1 91.62 259 GLN A O 1
ATOM 1946 N N . ILE A 1 260 ? 3.74 14.812 16.438 1 94.12 260 ILE A N 1
ATOM 1947 C CA . ILE A 1 260 ? 3.904 16.266 16.438 1 94.12 260 ILE A CA 1
ATOM 1948 C C . ILE A 1 260 ? 4.055 16.766 17.875 1 94.12 260 ILE A C 1
ATOM 1950 O O . ILE A 1 260 ? 4.953 17.562 18.172 1 94.12 260 ILE A O 1
ATOM 1954 N N . MET A 1 261 ? 3.186 16.25 18.734 1 95.06 261 MET A N 1
ATOM 1955 C CA . MET A 1 261 ? 3.209 16.688 20.125 1 95.06 261 MET A CA 1
ATOM 1956 C C . MET A 1 261 ? 4.477 16.203 20.828 1 95.06 261 MET A C 1
ATOM 1958 O O . MET A 1 261 ? 4.98 16.875 21.734 1 95.06 261 MET A O 1
ATOM 1962 N N . GLN A 1 262 ? 4.996 15.086 20.422 1 93.44 262 GLN A N 1
ATOM 1963 C CA . GLN A 1 262 ? 6.215 14.539 21 1 93.44 262 GLN A CA 1
ATOM 1964 C C . GLN A 1 262 ? 7.449 15.289 20.516 1 93.44 262 GLN A C 1
ATOM 1966 O O . GLN A 1 262 ? 8.523 15.188 21.109 1 93.44 262 GLN A O 1
ATOM 1971 N N . GLU A 1 263 ? 7.402 16.031 19.391 1 91.88 263 GLU A N 1
ATOM 1972 C CA . GLU A 1 263 ? 8.555 16.719 18.797 1 91.88 263 GLU A CA 1
ATOM 1973 C C . GLU A 1 263 ? 8.555 18.203 19.141 1 91.88 263 GLU A C 1
ATOM 1975 O O . GLU A 1 263 ? 9.508 18.906 18.828 1 91.88 263 GLU A O 1
ATOM 1980 N N . GLY A 1 264 ? 7.434 18.797 19.531 1 93.62 264 GLY A N 1
ATOM 1981 C CA . GLY A 1 264 ? 7.434 20.203 19.891 1 93.62 264 GLY A CA 1
ATOM 1982 C C . GLY A 1 264 ? 6.094 20.875 19.672 1 93.62 264 GLY A C 1
ATOM 1983 O O . GLY A 1 264 ? 5.973 22.094 19.797 1 93.62 264 GLY A O 1
ATOM 1984 N N . GLY A 1 265 ? 5.176 20.172 19.25 1 95.94 265 GLY A N 1
ATOM 1985 C CA . GLY A 1 265 ? 3.811 20.656 19.172 1 95.94 265 GLY A CA 1
ATOM 1986 C C . GLY A 1 265 ? 3.584 21.578 17.984 1 95.94 265 GLY A C 1
ATOM 1987 O O . GLY A 1 265 ? 4.148 21.359 16.906 1 95.94 265 GLY A O 1
ATOM 1988 N N . ALA A 1 266 ? 2.736 22.516 18.156 1 97.88 266 ALA A N 1
ATOM 1989 C CA . ALA A 1 266 ? 2.291 23.406 17.094 1 97.88 266 ALA A CA 1
ATOM 1990 C C . ALA A 1 266 ? 3.469 24.172 16.484 1 97.88 266 ALA A C 1
ATOM 1992 O O . ALA A 1 266 ? 3.523 24.375 15.266 1 97.88 266 ALA A O 1
ATOM 1993 N N . GLN A 1 267 ? 4.367 24.625 17.312 1 97.75 267 GLN A N 1
ATOM 1994 C CA . GLN A 1 267 ? 5.504 25.391 16.812 1 97.75 267 GLN A CA 1
ATOM 1995 C C . GLN A 1 267 ? 6.414 24.547 15.938 1 97.75 267 GLN A C 1
ATOM 1997 O O . GLN A 1 267 ? 6.91 25 14.906 1 97.75 267 GLN A O 1
ATOM 2002 N N . TRP A 1 268 ? 6.688 23.312 16.391 1 95.5 268 TRP A N 1
ATOM 2003 C CA . TRP A 1 268 ? 7.473 22.375 15.578 1 95.5 268 TRP A CA 1
ATOM 2004 C C . TRP A 1 268 ? 6.832 22.172 14.211 1 95.5 268 TRP A C 1
ATOM 2006 O O . TRP A 1 268 ? 7.512 22.203 13.188 1 95.5 268 TRP A O 1
ATOM 2016 N N . LEU A 1 269 ? 5.492 21.953 14.195 1 95.69 269 LEU A N 1
ATOM 2017 C CA . LEU A 1 269 ? 4.773 21.734 12.945 1 95.69 269 LEU A CA 1
ATOM 2018 C C . LEU A 1 269 ? 4.855 22.969 12.055 1 95.69 269 LEU A C 1
ATOM 2020 O O . LEU A 1 269 ? 5.051 22.859 10.844 1 95.69 269 LEU A O 1
ATOM 2024 N N . ALA A 1 270 ? 4.68 24.156 12.656 1 97.06 270 ALA A N 1
ATOM 2025 C CA . ALA A 1 270 ? 4.742 25.406 11.891 1 97.06 270 ALA A CA 1
ATOM 2026 C C . ALA A 1 270 ? 6.086 25.531 11.18 1 97.06 270 ALA A C 1
ATOM 2028 O O . ALA A 1 270 ? 6.137 25.922 10.008 1 97.06 270 ALA A O 1
ATOM 2029 N N . GLU A 1 271 ? 7.156 25.234 11.859 1 95.88 271 GLU A N 1
ATOM 2030 C CA . GLU A 1 271 ? 8.484 25.312 11.258 1 95.88 271 GLU A CA 1
ATOM 2031 C C . GLU A 1 271 ? 8.656 24.266 10.156 1 95.88 271 GLU A C 1
ATOM 2033 O O . GLU A 1 271 ? 9.266 24.562 9.117 1 95.88 271 GLU A O 1
ATOM 2038 N N . ASP A 1 272 ? 8.141 23.125 10.438 1 93.44 272 ASP A N 1
ATOM 2039 C CA . ASP A 1 272 ? 8.234 22.047 9.469 1 93.44 272 ASP A CA 1
ATOM 2040 C C . ASP A 1 272 ? 7.535 22.406 8.164 1 93.44 272 ASP A C 1
ATOM 2042 O O . ASP A 1 272 ? 8.109 22.281 7.082 1 93.44 272 ASP A O 1
ATOM 2046 N N . VAL A 1 273 ? 6.25 22.844 8.234 1 94.5 273 VAL A N 1
ATOM 2047 C CA . VAL A 1 273 ? 5.496 23.125 7.02 1 94.5 273 VAL A CA 1
ATOM 2048 C C . VAL A 1 273 ? 6.051 24.375 6.348 1 94.5 273 VAL A C 1
ATOM 2050 O O . VAL A 1 273 ? 6.016 24.5 5.121 1 94.5 273 VAL A O 1
ATOM 2053 N N . ARG A 1 274 ? 6.598 25.344 7.098 1 95.62 274 ARG A N 1
ATOM 2054 C CA . ARG A 1 274 ? 7.254 26.5 6.508 1 95.62 274 ARG A CA 1
ATOM 2055 C C . ARG A 1 274 ? 8.445 26.078 5.648 1 95.62 274 ARG A C 1
ATOM 2057 O O . ARG A 1 274 ? 8.625 26.578 4.539 1 95.62 274 ARG A O 1
ATOM 2064 N N . HIS A 1 275 ? 9.227 25.125 6.156 1 93.25 275 HIS A N 1
ATOM 2065 C CA . HIS A 1 275 ? 10.367 24.594 5.426 1 93.25 275 HIS A CA 1
ATOM 2066 C C . HIS A 1 275 ? 9.938 23.938 4.117 1 93.25 275 HIS A C 1
ATOM 2068 O O . HIS A 1 275 ? 10.711 23.891 3.156 1 93.25 275 HIS A O 1
ATOM 2074 N N . ASN A 1 276 ? 8.688 23.625 4.051 1 91.06 276 ASN A N 1
ATOM 2075 C CA . ASN A 1 276 ? 8.164 22.938 2.869 1 91.06 276 ASN A CA 1
ATOM 2076 C C . ASN A 1 276 ? 7.305 23.859 2.021 1 91.06 276 ASN A C 1
ATOM 2078 O O . ASN A 1 276 ? 6.527 23.406 1.184 1 91.06 276 ASN A O 1
ATOM 2082 N N . GLY A 1 277 ? 7.316 25.078 2.318 1 92.31 277 GLY A N 1
ATOM 2083 C CA . GLY A 1 277 ? 6.805 26.062 1.371 1 92.31 277 GLY A CA 1
ATOM 2084 C C . GLY A 1 277 ? 5.473 26.656 1.791 1 92.31 277 GLY A C 1
ATOM 2085 O O . GLY A 1 277 ? 4.895 27.469 1.066 1 92.31 277 GLY A O 1
ATOM 2086 N N . PHE A 1 278 ? 4.992 26.344 2.98 1 96 278 PHE A N 1
ATOM 2087 C CA . PHE A 1 278 ? 3.729 26.891 3.463 1 96 278 PHE A CA 1
ATOM 2088 C C . PHE A 1 278 ? 3.959 28.172 4.273 1 96 278 PHE A C 1
ATOM 2090 O O . PHE A 1 278 ? 5.102 28.5 4.594 1 96 278 PHE A O 1
ATOM 2097 N N . ASP A 1 279 ? 2.904 28.891 4.461 1 97.25 279 ASP A N 1
ATOM 2098 C CA . ASP A 1 279 ? 2.836 30 5.398 1 97.25 279 ASP A CA 1
ATOM 2099 C C . ASP A 1 279 ? 1.866 29.703 6.539 1 97.25 279 ASP A C 1
ATOM 2101 O O . ASP A 1 279 ? 0.694 30.078 6.48 1 97.25 279 ASP A O 1
ATOM 2105 N N . PRO A 1 280 ? 2.359 29.109 7.641 1 97.62 280 PRO A N 1
ATOM 2106 C CA . PRO A 1 280 ? 1.473 28.594 8.695 1 97.62 280 PRO A CA 1
ATOM 2107 C C . PRO A 1 280 ? 0.992 29.703 9.633 1 97.62 280 PRO A C 1
ATOM 2109 O O . PRO A 1 280 ? 1.682 30.703 9.82 1 97.62 280 PRO A O 1
ATOM 2112 N N . VAL A 1 281 ? -0.158 29.516 10.188 1 98.44 281 VAL A N 1
ATOM 2113 C CA . VAL A 1 281 ? -0.693 30.344 11.266 1 98.44 281 VAL A CA 1
ATOM 2114 C C . VAL A 1 281 ? -1.275 29.453 12.359 1 98.44 281 VAL A C 1
ATOM 2116 O O . VAL A 1 281 ? -1.998 28.5 12.07 1 98.44 281 VAL A O 1
ATOM 2119 N N . ILE A 1 282 ? -0.916 29.672 13.57 1 98.62 282 ILE A N 1
ATOM 2120 C CA . ILE A 1 282 ? -1.435 28.922 14.719 1 98.62 282 ILE A CA 1
ATOM 2121 C C . ILE A 1 282 ? -2.629 29.672 15.312 1 98.62 282 ILE A C 1
ATOM 2123 O O . ILE A 1 282 ? -2.557 30.875 15.562 1 98.62 282 ILE A O 1
ATOM 2127 N N . VAL A 1 283 ? -3.703 29.047 15.516 1 98.75 283 VAL A N 1
ATOM 2128 C CA . VAL A 1 283 ? -4.891 29.656 16.109 1 98.75 283 VAL A CA 1
ATOM 2129 C C . VAL A 1 283 ? -5.445 28.766 17.203 1 98.75 283 VAL A C 1
ATOM 2131 O O . VAL A 1 283 ? -5.004 27.625 17.375 1 98.75 283 VAL A O 1
ATOM 2134 N N . ASP A 1 284 ? -6.402 29.344 18 1 98.69 284 ASP A N 1
ATOM 2135 C CA . ASP A 1 284 ? -7.062 28.594 19.062 1 98.69 284 ASP A CA 1
ATOM 2136 C C . ASP A 1 284 ? -8.133 27.656 18.5 1 98.69 284 ASP A C 1
ATOM 2138 O O . ASP A 1 284 ? -9.227 28.109 18.141 1 98.69 284 ASP A O 1
ATOM 2142 N N . GLY A 1 285 ? -7.863 26.359 18.531 1 98.69 285 GLY A N 1
ATOM 2143 C CA . GLY A 1 285 ? -8.75 25.375 17.938 1 98.69 285 GLY A CA 1
ATOM 2144 C C . GLY A 1 285 ? -9.969 25.078 18.797 1 98.69 285 GLY A C 1
ATOM 2145 O O . GLY A 1 285 ? -10.867 24.344 18.375 1 98.69 285 GLY A O 1
ATOM 2146 N N . HIS A 1 286 ? -10.055 25.672 20.016 1 98.31 286 HIS A N 1
ATOM 2147 C CA . HIS A 1 286 ? -11.219 25.547 20.875 1 98.31 286 HIS A CA 1
ATOM 2148 C C . HIS A 1 286 ? -12.336 26.5 20.453 1 98.31 286 HIS A C 1
ATOM 2150 O O . HIS A 1 286 ? -13.477 26.359 20.906 1 98.31 286 HIS A O 1
ATOM 2156 N N . ASP A 1 287 ? -11.93 27.5 19.672 1 98.69 287 ASP A N 1
ATOM 2157 C CA . ASP A 1 287 ? -12.781 28.656 19.375 1 98.69 287 ASP A CA 1
ATOM 2158 C C . ASP A 1 287 ? -13.18 28.688 17.906 1 98.69 287 ASP A C 1
ATOM 2160 O O . ASP A 1 287 ? -12.352 28.953 17.031 1 98.69 287 ASP A O 1
ATOM 2164 N N . PRO A 1 288 ? -14.5 28.469 17.625 1 98.75 288 PRO A N 1
ATOM 2165 C CA . PRO A 1 288 ? -14.922 28.516 16.219 1 98.75 288 PRO A CA 1
ATOM 2166 C C . PRO A 1 288 ? -14.633 29.859 15.562 1 98.75 288 PRO A C 1
ATOM 2168 O O . PRO A 1 288 ? -14.391 29.922 14.359 1 98.75 288 PRO A O 1
ATOM 2171 N N . ALA A 1 289 ? -14.641 30.953 16.359 1 98.88 289 ALA A N 1
ATOM 2172 C CA . ALA A 1 289 ? -14.344 32.281 15.805 1 98.88 289 ALA A CA 1
ATOM 2173 C C . ALA A 1 289 ? -12.898 32.344 15.305 1 98.88 289 ALA A C 1
ATOM 2175 O O . ALA A 1 289 ? -12.625 32.969 14.281 1 98.88 289 ALA A O 1
ATOM 2176 N N . ALA A 1 290 ? -11.992 31.734 16.016 1 98.88 290 ALA A N 1
ATOM 2177 C CA . ALA A 1 290 ? -10.586 31.703 15.609 1 98.88 290 ALA A CA 1
ATOM 2178 C C . ALA A 1 290 ? -10.422 30.938 14.297 1 98.88 290 ALA A C 1
ATOM 2180 O O . ALA A 1 290 ? -9.641 31.344 13.43 1 98.88 290 ALA A O 1
ATOM 2181 N N . ILE A 1 291 ? -11.102 29.859 14.164 1 98.88 291 ILE A N 1
ATOM 2182 C CA . ILE A 1 291 ? -11.016 29.031 12.961 1 98.88 291 ILE A CA 1
ATOM 2183 C C . ILE A 1 291 ? -11.617 29.797 11.773 1 98.88 291 ILE A C 1
ATOM 2185 O O . ILE A 1 291 ? -11.039 29.812 10.688 1 98.88 291 ILE A O 1
ATOM 2189 N N . ALA A 1 292 ? -12.773 30.422 12 1 98.88 292 ALA A N 1
ATOM 2190 C CA . ALA A 1 292 ? -13.398 31.219 10.945 1 98.88 292 ALA A CA 1
ATOM 2191 C C . ALA A 1 292 ? -12.461 32.312 10.477 1 98.88 292 ALA A C 1
ATOM 2193 O O . ALA A 1 292 ? -12.312 32.562 9.273 1 98.88 292 ALA A O 1
ATOM 2194 N N . TRP A 1 293 ? -11.891 33.031 11.484 1 98.88 293 TRP A N 1
ATOM 2195 C CA . TRP A 1 293 ? -10.93 34.062 11.172 1 98.88 293 TRP A CA 1
ATOM 2196 C C . TRP A 1 293 ? -9.805 33.531 10.289 1 98.88 293 TRP A C 1
ATOM 2198 O O . TRP A 1 293 ? -9.453 34.156 9.281 1 98.88 293 TRP A O 1
ATOM 2208 N N . ALA A 1 294 ? -9.234 32.406 10.656 1 98.88 294 ALA A N 1
ATOM 2209 C CA . ALA A 1 294 ? -8.094 31.828 9.953 1 98.88 294 ALA A CA 1
ATOM 2210 C C . ALA A 1 294 ? -8.461 31.453 8.523 1 98.88 294 ALA A C 1
ATOM 2212 O O . ALA A 1 294 ? -7.672 31.641 7.598 1 98.88 294 ALA A O 1
ATOM 2213 N N . ILE A 1 295 ? -9.641 30.844 8.32 1 98.88 295 ILE A N 1
ATOM 2214 C CA . ILE A 1 295 ? -10.109 30.453 6.996 1 98.88 295 ILE A CA 1
ATOM 2215 C C . ILE A 1 295 ? -10.234 31.703 6.113 1 98.88 295 ILE A C 1
ATOM 2217 O O . ILE A 1 295 ? -9.742 31.703 4.98 1 98.88 295 ILE A O 1
ATOM 2221 N N . ILE A 1 296 ? -10.891 32.781 6.637 1 98.75 296 ILE A N 1
ATOM 2222 C CA . ILE A 1 296 ? -11.141 34 5.871 1 98.75 296 ILE A CA 1
ATOM 2223 C C . ILE A 1 296 ? -9.812 34.656 5.543 1 98.75 296 ILE A C 1
ATOM 2225 O O . ILE A 1 296 ? -9.586 35.062 4.402 1 98.75 296 ILE A O 1
ATOM 2229 N N . GLU A 1 297 ? -8.93 34.75 6.57 1 98.5 297 GLU A N 1
ATOM 2230 C CA . GLU A 1 297 ? -7.625 35.375 6.359 1 98.5 297 GLU A CA 1
ATOM 2231 C C . GLU A 1 297 ? -6.824 34.594 5.301 1 98.5 297 GLU A C 1
ATOM 2233 O O . GLU A 1 297 ? -6.164 35.219 4.457 1 98.5 297 GLU A O 1
ATOM 2238 N N . ALA A 1 298 ? -6.801 33.312 5.398 1 98.5 298 ALA A N 1
ATOM 2239 C CA . ALA A 1 298 ? -6.082 32.469 4.445 1 98.5 298 ALA A CA 1
ATOM 2240 C C . ALA A 1 298 ? -6.602 32.688 3.025 1 98.5 298 ALA A C 1
ATOM 2242 O O . ALA A 1 298 ? -5.82 32.844 2.086 1 98.5 298 ALA A O 1
ATOM 2243 N N . GLU A 1 299 ? -7.91 32.656 2.855 1 97.88 299 GLU A N 1
ATOM 2244 C CA . GLU A 1 299 ? -8.516 32.844 1.538 1 97.88 299 GLU A CA 1
ATOM 2245 C C . GLU A 1 299 ? -8.203 34.219 0.975 1 97.88 299 GLU A C 1
ATOM 2247 O O . GLU A 1 299 ? -7.926 34.375 -0.217 1 97.88 299 GLU A O 1
ATOM 2252 N N . ASP A 1 300 ? -8.328 35.25 1.823 1 97 300 ASP A N 1
ATOM 2253 C CA . ASP A 1 300 ? -8.016 36.594 1.387 1 97 300 ASP A CA 1
ATOM 2254 C C . ASP A 1 300 ? -6.566 36.719 0.918 1 97 300 ASP A C 1
ATOM 2256 O O . ASP A 1 300 ? -6.273 37.375 -0.068 1 97 300 ASP A O 1
ATOM 2260 N N . THR A 1 301 ? -5.699 36.062 1.654 1 96.56 301 THR A N 1
ATOM 2261 C CA . THR A 1 301 ? -4.293 36.031 1.26 1 96.56 301 THR A CA 1
ATOM 2262 C C . THR A 1 301 ? -4.129 35.375 -0.11 1 96.56 301 THR A C 1
ATOM 2264 O O . THR A 1 301 ? -3.389 35.875 -0.958 1 96.56 301 THR A O 1
ATOM 2267 N N . LEU A 1 302 ? -4.785 34.281 -0.333 1 96.56 302 LEU A N 1
ATOM 2268 C CA . LEU A 1 302 ? -4.723 33.562 -1.605 1 96.56 302 LEU A CA 1
ATOM 2269 C C . LEU A 1 302 ? -5.305 34.406 -2.732 1 96.56 302 LEU A C 1
ATOM 2271 O O . LEU A 1 302 ? -4.797 34.406 -3.855 1 96.56 302 LEU A O 1
ATOM 2275 N N . ARG A 1 303 ? -6.359 35.125 -2.439 1 96 303 ARG A N 1
ATOM 2276 C CA . ARG A 1 303 ? -6.98 36 -3.432 1 96 303 ARG A CA 1
ATOM 2277 C C . ARG A 1 303 ? -6.012 37.062 -3.895 1 96 303 ARG A C 1
ATOM 2279 O O . ARG A 1 303 ? -5.926 37.375 -5.09 1 96 303 ARG A O 1
ATOM 2286 N N . VAL A 1 304 ? -5.367 37.625 -2.928 1 95.25 304 VAL A N 1
ATOM 2287 C CA . VAL A 1 304 ? -4.383 38.656 -3.244 1 95.25 304 VAL A CA 1
ATOM 2288 C C . VAL A 1 304 ? -3.268 38.062 -4.102 1 95.25 304 VAL A C 1
ATOM 2290 O O . VAL A 1 304 ? -2.859 38.656 -5.098 1 95.25 304 VAL A O 1
ATOM 2293 N N . LEU A 1 305 ? -2.818 36.906 -3.693 1 93.56 305 LEU A N 1
ATOM 2294 C CA . LEU A 1 305 ? -1.77 36.219 -4.438 1 93.56 305 LEU A CA 1
ATOM 2295 C C . LEU A 1 305 ? -2.227 35.875 -5.855 1 93.56 305 LEU A C 1
ATOM 2297 O O . LEU A 1 305 ? -1.473 36.094 -6.812 1 93.56 305 LEU A O 1
ATOM 2301 N N . ALA A 1 306 ? -3.424 35.406 -6.008 1 95.25 306 ALA A N 1
ATOM 2302 C CA . ALA A 1 306 ? -3.963 35 -7.305 1 95.25 306 ALA A CA 1
ATOM 2303 C C . ALA A 1 306 ? -4.16 36.188 -8.219 1 95.25 306 ALA A C 1
ATOM 2305 O O . ALA A 1 306 ? -4.035 36.094 -9.438 1 95.25 306 ALA A O 1
ATOM 2306 N N . ALA A 1 307 ? -4.434 37.375 -7.664 1 94.62 307 ALA A N 1
ATOM 2307 C CA . ALA A 1 307 ? -4.719 38.594 -8.43 1 94.62 307 ALA A CA 1
ATOM 2308 C C . ALA A 1 307 ? -3.426 39.281 -8.836 1 94.62 307 ALA A C 1
ATOM 2310 O O . ALA A 1 307 ? -3.432 40.125 -9.734 1 94.62 307 ALA A O 1
ATOM 2311 N N . ASP A 1 308 ? -2.42 38.938 -8.203 1 94.25 308 ASP A N 1
ATOM 2312 C CA . ASP A 1 308 ? -1.136 39.562 -8.508 1 94.25 308 ASP A CA 1
ATOM 2313 C C . ASP A 1 308 ? -0.579 39.062 -9.836 1 94.25 308 ASP A C 1
ATOM 2315 O O . ASP A 1 308 ? -0.215 37.875 -9.961 1 94.25 308 ASP A O 1
ATOM 2319 N N . PRO A 1 309 ? -0.47 39.938 -10.75 1 91.5 309 PRO A N 1
ATOM 2320 C CA . PRO A 1 309 ? 0.068 39.5 -12.039 1 91.5 309 PRO A CA 1
ATOM 2321 C C . PRO A 1 309 ? 1.535 39.094 -11.961 1 91.5 309 PRO A C 1
ATOM 2323 O O . PRO A 1 309 ? 2.021 38.344 -12.828 1 91.5 309 PRO A O 1
ATOM 2326 N N . ASP A 1 310 ? 2.16 39.562 -10.906 1 92.25 310 ASP A N 1
ATOM 2327 C CA . ASP A 1 310 ? 3.584 39.281 -10.75 1 92.25 310 ASP A CA 1
ATOM 2328 C C . ASP A 1 310 ? 3.809 38.125 -9.766 1 92.25 310 ASP A C 1
ATOM 2330 O O . ASP A 1 310 ? 4.914 37.938 -9.25 1 92.25 310 ASP A O 1
ATOM 2334 N N . ARG A 1 311 ? 2.734 37.406 -9.609 1 91.19 311 ARG A N 1
ATOM 2335 C CA . ARG A 1 311 ? 2.865 36.281 -8.656 1 91.19 311 ARG A CA 1
ATOM 2336 C C . ARG A 1 311 ? 3.955 35.312 -9.094 1 91.19 311 ARG A C 1
ATOM 2338 O O . ARG A 1 311 ? 4.18 35.125 -10.297 1 91.19 311 ARG A O 1
ATOM 2345 N N . ARG A 1 312 ? 4.664 34.812 -8.117 1 91.44 312 ARG A N 1
ATOM 2346 C CA . ARG A 1 312 ? 5.711 33.812 -8.32 1 91.44 312 ARG A CA 1
ATOM 2347 C C . ARG A 1 312 ? 5.352 32.5 -7.648 1 91.44 312 ARG A C 1
ATOM 2349 O O . ARG A 1 312 ? 4.496 32.469 -6.762 1 91.44 312 ARG A O 1
ATOM 2356 N N . TYR A 1 313 ? 5.914 31.516 -8.156 1 94.06 313 TYR A N 1
ATOM 2357 C CA . TYR A 1 313 ? 5.754 30.188 -7.562 1 94.06 313 TYR A CA 1
ATOM 2358 C C . TYR A 1 313 ? 7.09 29.656 -7.062 1 94.06 313 TYR A C 1
ATOM 2360 O O . TYR A 1 313 ? 8.141 29.953 -7.637 1 94.06 313 TYR A O 1
ATOM 2368 N N . PRO A 1 314 ? 7.164 28.781 -6.012 1 93.62 314 PRO A N 1
ATOM 2369 C CA . PRO A 1 314 ? 5.969 28.359 -5.281 1 93.62 314 PRO A CA 1
ATOM 2370 C C . PRO A 1 314 ? 5.332 29.484 -4.484 1 93.62 314 PRO A C 1
ATOM 2372 O O . PRO A 1 314 ? 6.039 30.328 -3.932 1 93.62 314 PRO A O 1
ATOM 2375 N N . ALA A 1 315 ? 4.031 29.469 -4.426 1 92.94 315 ALA A N 1
ATOM 2376 C CA . ALA A 1 315 ? 3.289 30.422 -3.6 1 92.94 315 ALA A CA 1
ATOM 2377 C C . ALA A 1 315 ? 3.332 30.016 -2.127 1 92.94 315 ALA A C 1
ATOM 2379 O O . ALA A 1 315 ? 3.25 28.828 -1.8 1 92.94 315 ALA A O 1
ATOM 2380 N N . PRO A 1 316 ? 3.502 30.938 -1.245 1 94.69 316 PRO A N 1
ATOM 2381 C CA . PRO A 1 316 ? 3.41 30.625 0.183 1 94.69 316 PRO A CA 1
ATOM 2382 C C . PRO A 1 316 ? 1.981 30.328 0.63 1 94.69 316 PRO A C 1
ATOM 2384 O O . PRO A 1 316 ? 1.322 31.188 1.221 1 94.69 316 PRO A O 1
ATOM 2387 N N . LEU A 1 317 ? 1.553 29.109 0.459 1 96.25 317 LEU A N 1
ATOM 2388 C CA . LEU A 1 317 ? 0.176 28.703 0.731 1 96.25 317 LEU A CA 1
ATOM 2389 C C . LEU A 1 317 ? -0.115 28.75 2.229 1 96.25 317 LEU A C 1
ATOM 2391 O O . LEU A 1 317 ? 0.704 28.297 3.035 1 96.25 317 LEU A O 1
ATOM 2395 N N . PRO A 1 318 ? -1.236 29.328 2.559 1 97.38 318 PRO A N 1
ATOM 2396 C CA . PRO A 1 318 ? -1.607 29.312 3.977 1 97.38 318 PRO A CA 1
ATOM 2397 C C . PRO A 1 318 ? -1.821 27.906 4.516 1 97.38 318 PRO A C 1
ATOM 2399 O O . PRO A 1 318 ? -2.299 27.031 3.787 1 97.38 318 PRO A O 1
ATOM 2402 N N . TYR A 1 319 ? -1.461 27.719 5.75 1 97.38 319 TYR A N 1
ATOM 2403 C CA . TYR A 1 319 ? -1.669 26.484 6.5 1 97.38 319 TYR A CA 1
ATOM 2404 C C . TYR A 1 319 ? -2.131 26.781 7.922 1 97.38 319 TYR A C 1
ATOM 2406 O O . TYR A 1 319 ? -1.371 27.328 8.727 1 97.38 319 TYR A O 1
ATOM 2414 N N . VAL A 1 320 ? -3.371 26.406 8.195 1 98.56 320 VAL A N 1
ATOM 2415 C CA . VAL A 1 320 ? -3.938 26.734 9.5 1 98.56 320 VAL A CA 1
ATOM 2416 C C . VAL A 1 320 ? -3.658 25.594 10.477 1 98.56 320 VAL A C 1
ATOM 2418 O O . VAL A 1 320 ? -3.963 24.438 10.195 1 98.56 320 VAL A O 1
ATOM 2421 N N . ILE A 1 321 ? -3.037 25.922 11.586 1 98.38 321 ILE A N 1
ATOM 2422 C CA . ILE A 1 321 ? -2.836 24.984 12.688 1 98.38 321 ILE A CA 1
ATOM 2423 C C . ILE A 1 321 ? -3.771 25.328 13.844 1 98.38 321 ILE A C 1
ATOM 2425 O O . ILE A 1 321 ? -3.514 26.281 14.594 1 98.38 321 ILE A O 1
ATOM 2429 N N . ALA A 1 322 ? -4.867 24.594 13.938 1 98.75 322 ALA A N 1
ATOM 2430 C CA . ALA A 1 322 ? -5.844 24.797 15.008 1 98.75 322 ALA A CA 1
ATOM 2431 C C . ALA A 1 322 ? -5.492 23.969 16.234 1 98.75 322 ALA A C 1
ATOM 2433 O O . ALA A 1 322 ? -5.941 22.828 16.375 1 98.75 322 ALA A O 1
ATOM 2434 N N . GLU A 1 323 ? -4.762 24.578 17.172 1 98.5 323 GLU A N 1
ATOM 2435 C CA . GLU A 1 323 ? -4.309 23.875 18.359 1 98.5 323 GLU A CA 1
ATOM 2436 C C . GLU A 1 323 ? -5.445 23.703 19.375 1 98.5 323 GLU A C 1
ATOM 2438 O O . GLU A 1 323 ? -6.121 24.672 19.719 1 98.5 323 GLU A O 1
ATOM 2443 N N . THR A 1 324 ? -5.688 22.5 19.781 1 98.31 324 THR A N 1
ATOM 2444 C CA . THR A 1 324 ? -6.754 22.188 20.719 1 98.31 324 THR A CA 1
ATOM 2445 C C . THR A 1 324 ? -6.395 20.953 21.547 1 98.31 324 THR A C 1
ATOM 2447 O O . THR A 1 324 ? -5.215 20.641 21.703 1 98.31 324 THR A O 1
ATOM 2450 N N . GLU A 1 325 ? -7.309 20.406 22.312 1 97.94 325 GLU A N 1
ATOM 2451 C CA . GLU A 1 325 ? -7.137 19.156 23.047 1 97.94 325 GLU A CA 1
ATOM 2452 C C . GLU A 1 325 ? -8.188 18.125 22.625 1 97.94 325 GLU A C 1
ATOM 2454 O O . GLU A 1 325 ? -9.344 18.469 22.391 1 97.94 325 GLU A O 1
ATOM 2459 N N . LYS A 1 326 ? -7.82 16.906 22.562 1 97.12 326 LYS A N 1
ATOM 2460 C CA . LYS A 1 326 ? -8.766 15.859 22.156 1 97.12 326 LYS A CA 1
ATOM 2461 C C . LYS A 1 326 ? -9.945 15.797 23.125 1 97.12 326 LYS A C 1
ATOM 2463 O O . LYS A 1 326 ? -9.758 15.695 24.344 1 97.12 326 LYS A O 1
ATOM 2468 N N . GLY A 1 327 ? -11.125 15.914 22.531 1 97.75 327 GLY A N 1
ATOM 2469 C CA . GLY A 1 327 ? -12.32 15.766 23.344 1 97.75 327 GLY A CA 1
ATOM 2470 C C . GLY A 1 327 ? -12.727 17.031 24.047 1 97.75 327 GLY A C 1
ATOM 2471 O O . GLY A 1 327 ? -13.469 17 25.047 1 97.75 327 GLY A O 1
ATOM 2472 N N . PHE A 1 328 ? -12.242 18.188 23.594 1 97.81 328 PHE A N 1
ATOM 2473 C CA . PHE A 1 328 ? -12.594 19.469 24.203 1 97.81 328 PHE A CA 1
ATOM 2474 C C . PHE A 1 328 ? -14.094 19.547 24.438 1 97.81 328 PHE A C 1
ATOM 2476 O O . PHE A 1 328 ? -14.891 19.203 23.578 1 97.81 328 PHE A O 1
ATOM 2483 N N . GLY A 1 329 ? -14.438 20.031 25.672 1 96.94 329 GLY A N 1
ATOM 2484 C CA . GLY A 1 329 ? -15.828 20.312 25.984 1 96.94 329 GLY A CA 1
ATOM 2485 C C . GLY A 1 329 ? -16.516 19.172 26.703 1 96.94 329 GLY A C 1
ATOM 2486 O O . GLY A 1 329 ? -17.703 19.266 27.047 1 96.94 329 GLY A O 1
ATOM 2487 N N . PHE A 1 330 ? -15.82 18.094 26.938 1 97.5 330 PHE A N 1
ATOM 2488 C CA . PHE A 1 330 ? -16.406 16.922 27.562 1 97.5 330 PHE A CA 1
ATOM 2489 C C . PHE A 1 330 ? -15.391 16.234 28.484 1 97.5 330 PHE A C 1
ATOM 2491 O O . PHE A 1 330 ? -14.18 16.453 28.344 1 97.5 330 PHE A O 1
ATOM 2498 N N . PRO A 1 331 ? -15.844 15.5 29.516 1 96.25 331 PRO A N 1
ATOM 2499 C CA . PRO A 1 331 ? -14.914 14.812 30.406 1 96.25 331 PRO A CA 1
ATOM 2500 C C . PRO A 1 331 ? -13.883 13.961 29.656 1 96.25 331 PRO A C 1
ATOM 2502 O O . PRO A 1 331 ? -14.203 13.367 28.625 1 96.25 331 PRO A O 1
ATOM 2505 N N . GLY A 1 332 ? -12.695 13.867 30.219 1 95.19 332 GLY A N 1
ATOM 2506 C CA . GLY A 1 332 ? -11.641 13.07 29.625 1 95.19 332 GLY A CA 1
ATOM 2507 C C . GLY A 1 332 ? -10.82 13.836 28.594 1 95.19 332 GLY A C 1
ATOM 2508 O O . GLY A 1 332 ? -9.836 13.312 28.062 1 95.19 332 GLY A O 1
ATOM 2509 N N . ALA A 1 333 ? -11.133 15.109 28.344 1 96.88 333 ALA A N 1
ATOM 2510 C CA . ALA A 1 333 ? -10.43 15.938 27.375 1 96.88 333 ALA A CA 1
ATOM 2511 C C . ALA A 1 333 ? -8.93 15.938 27.641 1 96.88 333 ALA A C 1
ATOM 2513 O O . ALA A 1 333 ? -8.492 15.977 28.797 1 96.88 333 ALA A O 1
ATOM 2514 N N . GLY A 1 334 ? -8.148 15.836 26.547 1 95.31 334 GLY A N 1
ATOM 2515 C CA . GLY A 1 334 ? -6.699 15.914 26.641 1 95.31 334 GLY A CA 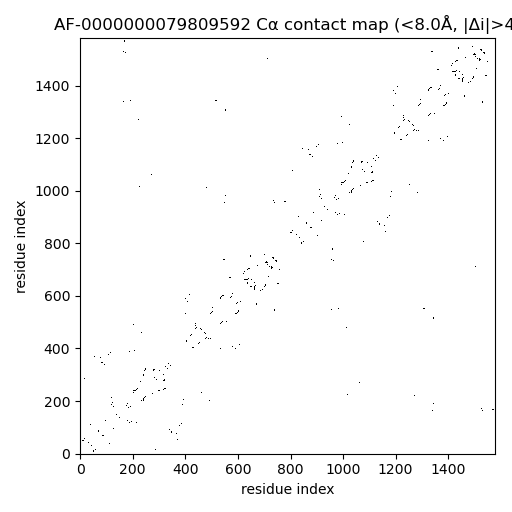1
ATOM 2516 C C . GLY A 1 334 ? -6.047 14.578 26.938 1 95.31 334 GLY A C 1
ATOM 2517 O O . GLY A 1 334 ? -4.82 14.477 26.984 1 95.31 334 GLY A O 1
ATOM 2518 N N . SER A 1 335 ? -6.871 13.555 27.094 1 93.56 335 SER A N 1
ATOM 2519 C CA . SER A 1 335 ? -6.34 12.219 27.359 1 93.56 335 SER A CA 1
ATOM 2520 C C . SER A 1 335 ? -6.637 11.266 26.219 1 93.56 335 SER A C 1
ATOM 2522 O O . SER A 1 335 ? -7.441 11.57 25.328 1 93.56 335 SER A O 1
ATOM 2524 N N . ASN A 1 336 ? -5.98 10.102 26.234 1 91.19 336 ASN A N 1
ATOM 2525 C CA . ASN A 1 336 ? -6.203 9.086 25.219 1 91.19 336 ASN A CA 1
ATOM 2526 C C . ASN A 1 336 ? -7.602 8.484 25.328 1 91.19 336 ASN A C 1
ATOM 2528 O O . ASN A 1 336 ? -8.156 8.008 24.328 1 91.19 336 ASN A O 1
ATOM 2532 N N . ALA A 1 337 ? -8.203 8.57 26.469 1 90.5 337 ALA A N 1
ATOM 2533 C CA . ALA A 1 337 ? -9.539 8.023 26.688 1 90.5 337 ALA A CA 1
ATOM 2534 C C . ALA A 1 337 ? -10.578 8.766 25.859 1 90.5 337 ALA A C 1
ATOM 2536 O O . ALA A 1 337 ? -11.617 8.203 25.5 1 90.5 337 ALA A O 1
ATOM 2537 N N . ALA A 1 338 ? -10.242 9.977 25.531 1 94.75 338 ALA A N 1
ATOM 2538 C CA . ALA A 1 338 ? -11.172 10.812 24.781 1 94.75 338 ALA A CA 1
ATOM 2539 C C . ALA A 1 338 ? -11.367 10.281 23.375 1 94.75 338 ALA A C 1
ATOM 2541 O O . ALA A 1 338 ? -12.328 10.648 22.688 1 94.75 338 ALA A O 1
ATOM 2542 N N . HIS A 1 339 ? -10.492 9.414 22.969 1 93.81 339 HIS A N 1
ATOM 2543 C CA . HIS A 1 339 ? -10.5 8.984 21.578 1 93.81 339 HIS A CA 1
ATOM 2544 C C . HIS A 1 339 ? -11.82 8.312 21.203 1 93.81 339 HIS A C 1
ATOM 2546 O O . HIS A 1 339 ? -12.453 8.664 20.219 1 93.81 339 HIS A O 1
ATOM 2552 N N . ASN A 1 340 ? -12.297 7.344 22.047 1 94.56 340 ASN A N 1
ATOM 2553 C CA . ASN A 1 340 ? -13.508 6.586 21.766 1 94.56 340 ASN A CA 1
ATOM 2554 C C . ASN A 1 340 ? -14.617 6.91 22.766 1 94.56 340 ASN A C 1
ATOM 2556 O O . ASN A 1 340 ? -15.469 7.754 22.5 1 94.56 340 ASN A O 1
ATOM 2560 N N . LEU A 1 341 ? -14.508 6.395 23.969 1 95.81 341 LEU A N 1
ATOM 2561 C CA . LEU A 1 341 ? -15.477 6.582 25.047 1 95.81 341 LEU A CA 1
ATOM 2562 C C . LEU A 1 341 ? -14.836 7.289 26.234 1 95.81 341 LEU A C 1
ATOM 2564 O O . LEU A 1 341 ? -14.383 6.633 27.188 1 95.81 341 LEU A O 1
ATOM 2568 N N . PRO A 1 342 ? -14.969 8.586 26.328 1 95.38 342 PRO A N 1
ATOM 2569 C CA . PRO A 1 342 ? -14.18 9.383 27.266 1 95.38 342 PRO A CA 1
ATOM 2570 C C . PRO A 1 342 ? -14.609 9.172 28.719 1 95.38 342 PRO A C 1
ATOM 2572 O O . PRO A 1 342 ? -13.82 9.414 29.641 1 95.38 342 PRO A O 1
ATOM 2575 N N . LEU A 1 343 ? -15.836 8.82 29.141 1 94.69 343 LEU A N 1
ATOM 2576 C CA . LEU A 1 343 ? -16.312 8.727 30.5 1 94.69 343 LEU A CA 1
ATOM 2577 C C . LEU A 1 343 ? -15.656 7.559 31.234 1 94.69 343 LEU A C 1
ATOM 2579 O O . LEU A 1 343 ? -15.57 7.555 32.469 1 94.69 343 LEU A O 1
ATOM 2583 N N . GLY A 1 344 ? -15.086 6.621 30.688 1 87.56 344 GLY A N 1
ATOM 2584 C CA . GLY A 1 344 ? -14.445 5.469 31.297 1 87.56 344 GLY A CA 1
ATOM 2585 C C . GLY A 1 344 ? -15.43 4.422 31.781 1 87.56 344 GLY A C 1
ATOM 2586 O O . GLY A 1 344 ? -15.023 3.391 32.344 1 87.56 344 GLY A O 1
ATOM 2587 N N . GLY A 1 345 ? -16.656 4.711 31.734 1 93 345 GLY A N 1
ATOM 2588 C CA . GLY A 1 345 ? -17.719 3.787 32.062 1 93 345 GLY A CA 1
ATOM 2589 C C . GLY A 1 345 ? -19 4.047 31.281 1 93 345 GLY A C 1
ATOM 2590 O O . GLY A 1 345 ? -19.062 4.984 30.484 1 93 345 GLY A O 1
ATOM 2591 N N . ASN A 1 346 ? -20.062 3.207 31.547 1 96.75 346 ASN A N 1
ATOM 2592 C CA . ASN A 1 346 ? -21.328 3.314 30.828 1 96.75 346 ASN A CA 1
ATOM 2593 C C . ASN A 1 346 ? -22.406 3.961 31.703 1 96.75 346 ASN A C 1
ATOM 2595 O O . ASN A 1 346 ? -22.875 3.365 32.688 1 96.75 346 ASN A O 1
ATOM 2599 N N . PRO A 1 347 ? -22.812 5.09 31.312 1 97.94 347 PRO A N 1
ATOM 2600 C CA . PRO A 1 347 ? -23.812 5.793 32.125 1 97.94 347 PRO A CA 1
ATOM 2601 C C . PRO A 1 347 ? -25.109 5.02 32.25 1 97.94 347 PRO A C 1
ATOM 2603 O O . PRO A 1 347 ? -25.938 5.324 33.094 1 97.94 347 PRO A O 1
ATOM 2606 N N . HIS A 1 348 ? -25.344 4.102 31.422 1 97.88 348 HIS A N 1
ATOM 2607 C CA . HIS A 1 348 ? -26.531 3.262 31.516 1 97.88 348 HIS A CA 1
ATOM 2608 C C . HIS A 1 348 ? -26.562 2.477 32.812 1 97.88 348 HIS A C 1
ATOM 2610 O O . HIS A 1 348 ? -27.625 2.238 33.375 1 97.88 348 HIS A O 1
ATOM 2616 N N . ILE A 1 349 ? -25.391 2.061 33.344 1 97.62 349 ILE A N 1
ATOM 2617 C CA . ILE A 1 349 ? -25.359 1.189 34.5 1 97.62 349 ILE A CA 1
ATOM 2618 C C . ILE A 1 349 ? -24.578 1.87 35.625 1 97.62 349 ILE A C 1
ATOM 2620 O O . ILE A 1 349 ? -24.766 1.537 36.812 1 97.62 349 ILE A O 1
ATOM 2624 N N . ASP A 1 350 ? -23.719 2.771 35.344 1 97.81 350 ASP A N 1
ATOM 2625 C CA . ASP A 1 350 ? -22.859 3.428 36.312 1 97.81 350 ASP A CA 1
ATOM 2626 C C . ASP A 1 350 ? -23.391 4.801 36.719 1 97.81 350 ASP A C 1
ATOM 2628 O O . ASP A 1 350 ? -23.297 5.754 35.938 1 97.81 350 ASP A O 1
ATOM 2632 N N . VAL A 1 351 ? -23.719 4.965 37.969 1 97.44 351 VAL A N 1
ATOM 2633 C CA . VAL A 1 351 ? -24.375 6.176 38.438 1 97.44 351 VAL A CA 1
ATOM 2634 C C . VAL A 1 351 ? -23.391 7.348 38.406 1 97.44 351 VAL A C 1
ATOM 2636 O O . VAL A 1 351 ? -23.766 8.461 38.031 1 97.44 351 VAL A O 1
ATOM 2639 N N . ALA A 1 352 ? -22.203 7.07 38.781 1 97.75 352 ALA A N 1
ATOM 2640 C CA . ALA A 1 352 ? -21.203 8.133 38.781 1 97.75 352 ALA A CA 1
ATOM 2641 C C . ALA A 1 352 ? -20.969 8.688 37.375 1 97.75 352 ALA A C 1
ATOM 2643 O O . ALA A 1 352 ? -20.828 9.898 37.219 1 97.75 352 ALA A O 1
ATOM 2644 N N . MET A 1 353 ? -20.922 7.812 36.438 1 97.5 353 MET A N 1
ATOM 2645 C CA . MET A 1 353 ? -20.719 8.227 35.031 1 97.5 353 MET A CA 1
ATOM 2646 C C . MET A 1 353 ? -21.953 8.945 34.5 1 97.5 353 MET A C 1
ATOM 2648 O O . MET A 1 353 ? -21.844 9.867 33.688 1 97.5 353 MET A O 1
ATOM 2652 N N . ARG A 1 354 ? -23.062 8.484 34.875 1 98.12 354 ARG A N 1
ATOM 2653 C CA . ARG A 1 354 ? -24.312 9.148 34.5 1 98.12 354 ARG A CA 1
ATOM 2654 C C . ARG A 1 354 ? -24.359 10.578 35 1 98.12 354 ARG A C 1
ATOM 2656 O O . ARG A 1 354 ? -24.75 11.492 34.281 1 98.12 354 ARG A O 1
ATOM 2663 N N . GLU A 1 355 ? -23.969 10.734 36.281 1 97.81 355 GLU A N 1
ATOM 2664 C CA . GLU A 1 355 ? -23.938 12.07 36.875 1 97.81 355 GLU A CA 1
ATOM 2665 C C . GLU A 1 355 ? -22.922 12.961 36.156 1 97.81 355 GLU A C 1
ATOM 2667 O O . GLU A 1 355 ? -23.203 14.133 35.875 1 97.81 355 GLU A O 1
ATOM 2672 N N . LEU A 1 356 ? -21.797 12.344 35.906 1 97.88 356 LEU A N 1
ATOM 2673 C CA . LEU A 1 356 ? -20.766 13.094 35.219 1 97.88 356 LEU A CA 1
ATOM 2674 C C . LEU A 1 356 ? -21.266 13.523 33.844 1 97.88 356 LEU A C 1
ATOM 2676 O O . LEU A 1 356 ? -21 14.648 33.406 1 97.88 356 LEU A O 1
ATOM 2680 N N . PHE A 1 357 ? -21.922 12.633 33.125 1 98.19 357 PHE A N 1
ATOM 2681 C CA . PHE A 1 357 ? -22.5 12.961 31.812 1 98.19 357 PHE A CA 1
ATOM 2682 C C . PHE A 1 357 ? -23.484 14.117 31.922 1 98.19 357 PHE A C 1
ATOM 2684 O O . PHE A 1 357 ? -23.406 15.078 31.172 1 98.19 357 PHE A O 1
ATOM 2691 N N . ASN A 1 358 ? -24.375 14.008 32.844 1 98.06 358 ASN A N 1
ATOM 2692 C CA . ASN A 1 358 ? -25.422 15.008 33 1 98.06 358 ASN A CA 1
ATOM 2693 C C . ASN A 1 358 ? -24.844 16.359 33.375 1 98.06 358 ASN A C 1
ATOM 2695 O O . ASN A 1 358 ? -25.328 17.406 32.906 1 98.06 358 ASN A O 1
ATOM 2699 N N . GLU A 1 359 ? -23.859 16.359 34.219 1 97.75 359 GLU A N 1
ATOM 2700 C CA . GLU A 1 359 ? -23.188 17.609 34.562 1 97.75 359 GLU A CA 1
ATOM 2701 C C . GLU A 1 359 ? -22.547 18.25 33.344 1 97.75 359 GLU A C 1
ATOM 2703 O O . GLU A 1 359 ? -22.609 19.469 33.188 1 97.75 359 GLU A O 1
ATOM 2708 N N . SER A 1 360 ? -21.922 17.453 32.594 1 97.31 360 SER A N 1
ATOM 2709 C CA . SER A 1 360 ? -21.281 17.953 31.375 1 97.31 360 SER A CA 1
ATOM 2710 C C . SER A 1 360 ? -22.312 18.469 30.375 1 97.31 360 SER A C 1
ATOM 2712 O O . SER A 1 360 ? -22.078 19.469 29.703 1 97.31 360 SER A O 1
ATOM 2714 N N . ALA A 1 361 ? -23.391 17.75 30.203 1 97.38 361 ALA A N 1
ATOM 2715 C CA . ALA A 1 361 ? -24.469 18.188 29.312 1 97.38 361 ALA A CA 1
ATOM 2716 C C . ALA A 1 361 ? -25.016 19.547 29.75 1 97.38 361 ALA A C 1
ATOM 2718 O O . ALA A 1 361 ? -25.344 20.375 28.922 1 97.38 361 ALA A O 1
ATOM 2719 N N . ALA A 1 362 ? -25.094 19.703 31.031 1 97.62 362 ALA A N 1
ATOM 2720 C CA . ALA A 1 362 ? -25.578 20.969 31.578 1 97.62 362 ALA A CA 1
ATOM 2721 C C . ALA A 1 362 ? -24.625 22.125 31.219 1 97.62 362 ALA A C 1
ATOM 2723 O O . ALA A 1 362 ? -25.062 23.25 30.984 1 97.62 362 ALA A O 1
ATOM 2724 N N . ALA A 1 363 ? -23.375 21.828 31.25 1 97.38 363 ALA A N 1
ATOM 2725 C CA . ALA A 1 363 ? -22.359 22.828 30.938 1 97.38 363 ALA A CA 1
ATOM 2726 C C . ALA A 1 363 ? -22.453 23.266 29.469 1 97.38 363 ALA A C 1
ATOM 2728 O O . ALA A 1 363 ? -22.062 24.375 29.125 1 97.38 363 ALA A O 1
ATOM 2729 N N . LEU A 1 364 ? -22.953 22.406 28.625 1 98.19 364 LEU A N 1
ATOM 2730 C CA . LEU A 1 364 ? -23.078 22.672 27.203 1 98.19 364 LEU A CA 1
ATOM 2731 C C . LEU A 1 364 ? -24.484 23.141 26.844 1 98.19 364 LEU A C 1
ATOM 2733 O O . LEU A 1 364 ? -24.781 23.375 25.672 1 98.19 364 LEU A O 1
ATOM 2737 N N . PHE A 1 365 ? -25.359 23.344 27.75 1 97.81 365 PHE A N 1
ATOM 2738 C CA . PHE A 1 365 ? -26.781 23.609 27.547 1 97.81 365 PHE A CA 1
ATOM 2739 C C . PHE A 1 365 ? -27 25 26.938 1 97.81 365 PHE A C 1
ATOM 2741 O O . PHE A 1 365 ? -26.344 25.953 27.328 1 97.81 365 PHE A O 1
ATOM 2748 N N . VAL A 1 366 ? -27.812 25.047 25.984 1 97.56 366 VAL A N 1
ATOM 2749 C CA . VAL A 1 366 ? -28.328 26.266 25.391 1 97.56 366 VAL A CA 1
ATOM 2750 C C . VAL A 1 366 ? -29.859 26.25 25.406 1 97.56 366 VAL A C 1
ATOM 2752 O O . VAL A 1 366 ? -30.484 25.312 24.922 1 97.56 366 VAL A O 1
ATOM 2755 N N . ALA A 1 367 ? -30.438 27.297 25.922 1 96.44 367 ALA A N 1
ATOM 2756 C CA . ALA A 1 367 ? -31.891 27.359 26 1 96.44 367 ALA A CA 1
ATOM 2757 C C . ALA A 1 367 ? -32.531 27.312 24.625 1 96.44 367 ALA A C 1
ATOM 2759 O O . ALA A 1 367 ? -31.984 27.891 23.672 1 96.44 367 ALA A O 1
ATOM 2760 N N . PRO A 1 368 ? -33.688 26.688 24.531 1 95.62 368 PRO A N 1
ATOM 2761 C CA . PRO A 1 368 ? -34.312 26.516 23.234 1 95.62 368 PRO A CA 1
ATOM 2762 C C . PRO A 1 368 ? -34.5 27.828 22.469 1 95.62 368 PRO A C 1
ATOM 2764 O O . PRO A 1 368 ? -34.25 27.875 21.25 1 95.62 368 PRO A O 1
ATOM 2767 N N . ALA A 1 369 ? -34.844 28.875 23.172 1 95.75 369 ALA A N 1
ATOM 2768 C CA . ALA A 1 369 ? -35.031 30.156 22.516 1 95.75 369 ALA A CA 1
ATOM 2769 C C . ALA A 1 369 ? -33.688 30.688 21.953 1 95.75 369 ALA A C 1
ATOM 2771 O O . ALA A 1 369 ? -33.656 31.297 20.875 1 95.75 369 ALA A O 1
ATOM 2772 N N . GLU A 1 370 ? -32.688 30.5 22.688 1 96 370 GLU A N 1
ATOM 2773 C CA . GLU A 1 370 ? -31.375 30.922 22.234 1 96 370 GLU A CA 1
ATOM 2774 C C . GLU A 1 370 ? -30.891 30.094 21.047 1 96 370 GLU A C 1
ATOM 2776 O O . GLU A 1 370 ? -30.25 30.609 20.141 1 96 370 GLU A O 1
ATOM 2781 N N . LEU A 1 371 ? -31.156 28.828 21.141 1 97 371 LEU A N 1
ATOM 2782 C CA . LEU A 1 371 ? -30.828 27.969 20.016 1 97 371 LEU A CA 1
ATOM 2783 C C . LEU A 1 371 ? -31.562 28.406 18.75 1 97 371 LEU A C 1
ATOM 2785 O O . LEU A 1 371 ? -30.953 28.5 17.672 1 97 371 LEU A O 1
ATOM 2789 N N . ALA A 1 372 ? -32.844 28.656 18.875 1 97.25 372 ALA A N 1
ATOM 2790 C CA . ALA A 1 372 ? -33.656 29.109 17.734 1 97.25 372 ALA A CA 1
ATOM 2791 C C . ALA A 1 372 ? -33.062 30.391 17.141 1 97.25 372 ALA A C 1
ATOM 2793 O O . ALA A 1 372 ? -33.031 30.547 15.914 1 97.25 372 ALA A O 1
ATOM 2794 N N . ALA A 1 373 ? -32.656 31.281 18.031 1 96.88 373 ALA A N 1
ATOM 2795 C CA . ALA A 1 373 ? -32.062 32.531 17.578 1 96.88 373 ALA A CA 1
ATOM 2796 C C . ALA A 1 373 ? -30.75 32.312 16.844 1 96.88 373 ALA A C 1
ATOM 2798 O O . ALA A 1 373 ? -30.469 32.969 15.836 1 96.88 373 ALA A O 1
ATOM 2799 N N . ALA A 1 374 ? -29.969 31.422 17.391 1 98 374 ALA A N 1
ATOM 2800 C CA . ALA A 1 374 ? -28.688 31.094 16.766 1 98 374 ALA A CA 1
ATOM 2801 C C . ALA A 1 374 ? -28.891 30.484 15.375 1 98 374 ALA A C 1
ATOM 2803 O O . ALA A 1 374 ? -28.188 30.828 14.43 1 98 374 ALA A O 1
ATOM 2804 N N . LEU A 1 375 ? -29.812 29.547 15.273 1 98.31 375 LEU A N 1
ATOM 2805 C CA . LEU A 1 375 ? -30.094 28.891 14.008 1 98.31 375 LEU A CA 1
ATOM 2806 C C . LEU A 1 375 ? -30.641 29.906 12.992 1 98.31 375 LEU A C 1
ATOM 2808 O O . LEU A 1 375 ? -30.312 29.844 11.805 1 98.31 375 LEU A O 1
ATOM 2812 N N . ALA A 1 376 ? -31.438 30.781 13.484 1 97.5 376 ALA A N 1
ATOM 2813 C CA . ALA A 1 376 ? -31.953 31.828 12.617 1 97.5 376 ALA A CA 1
ATOM 2814 C C . ALA A 1 376 ? -30.828 32.719 12.102 1 97.5 376 ALA A C 1
ATOM 2816 O O . ALA A 1 376 ? -30.875 33.188 10.961 1 97.5 376 ALA A O 1
ATOM 2817 N N . ALA A 1 377 ? -29.906 33 12.977 1 96.94 377 ALA A N 1
ATOM 2818 C CA . ALA A 1 377 ? -28.766 33.812 12.586 1 96.94 377 ALA A CA 1
ATOM 2819 C C . ALA A 1 377 ? -27.969 33.156 11.453 1 96.94 377 ALA A C 1
ATOM 2821 O O . ALA A 1 377 ? -27.484 33.844 10.555 1 96.94 377 ALA A O 1
ATOM 2822 N N . PHE A 1 378 ? -27.859 31.844 11.461 1 97.62 378 PHE A N 1
ATOM 2823 C CA . PHE A 1 378 ? -27.062 31.109 10.484 1 97.62 378 PHE A CA 1
ATOM 2824 C C . PHE A 1 378 ? -27.859 30.891 9.203 1 97.62 378 PHE A C 1
ATOM 2826 O O . PHE A 1 378 ? -27.297 30.531 8.164 1 97.62 378 PHE A O 1
ATOM 2833 N N . ALA A 1 379 ? -29.172 31.094 9.195 1 96.88 379 ALA A N 1
ATOM 2834 C CA . ALA A 1 379 ? -30.016 30.859 8.023 1 96.88 379 ALA A CA 1
ATOM 2835 C C . ALA A 1 379 ? -29.891 32.031 7.043 1 96.88 379 ALA A C 1
ATOM 2837 O O . ALA A 1 379 ? -30.891 32.656 6.711 1 96.88 379 ALA A O 1
ATOM 2838 N N . THR A 1 380 ? -28.75 32.25 6.566 1 96.25 380 THR A N 1
ATOM 2839 C CA . THR A 1 380 ? -28.453 33.438 5.77 1 96.25 380 THR A CA 1
ATOM 2840 C C . THR A 1 380 ? -28.469 33.125 4.281 1 96.25 380 THR A C 1
ATOM 2842 O O . THR A 1 380 ? -28.375 34 3.438 1 96.25 380 THR A O 1
ATOM 2845 N N . HIS A 1 381 ? -28.625 31.906 3.85 1 97.56 381 HIS A N 1
ATOM 2846 C CA . HIS A 1 381 ? -28.391 31.422 2.494 1 97.56 381 HIS A CA 1
ATOM 2847 C C . HIS A 1 381 ? -29.297 32.125 1.49 1 97.56 381 HIS A C 1
ATOM 2849 O O . HIS A 1 381 ? -28.812 32.594 0.446 1 97.56 381 HIS A O 1
ATOM 2855 N N . ALA A 1 382 ? -30.547 32.312 1.793 1 96.81 382 ALA A N 1
ATOM 2856 C CA . ALA A 1 382 ? -31.469 32.969 0.889 1 96.81 382 ALA A CA 1
ATOM 2857 C C . ALA A 1 382 ? -31.109 34.438 0.72 1 96.81 382 ALA A C 1
ATOM 2859 O O . ALA A 1 382 ? -31.047 34.938 -0.403 1 96.81 382 ALA A O 1
ATOM 2860 N N . ALA A 1 383 ? -30.844 35.062 1.842 1 95.81 383 ALA A N 1
ATOM 2861 C CA . ALA A 1 383 ? -30.516 36.5 1.822 1 95.81 383 ALA A CA 1
ATOM 2862 C C . ALA A 1 383 ? -29.219 36.75 1.087 1 95.81 383 ALA A C 1
ATOM 2864 O O . ALA A 1 383 ? -29.062 37.781 0.425 1 95.81 383 ALA A O 1
ATOM 2865 N N . GLN A 1 384 ? -28.344 35.844 1.202 1 96.56 384 GLN A N 1
ATOM 2866 C CA . GLN A 1 384 ? -27.016 36 0.606 1 96.56 384 GLN A CA 1
ATOM 2867 C C . GLN A 1 384 ? -26.953 35.344 -0.775 1 96.56 384 GLN A C 1
ATOM 2869 O O . GLN A 1 384 ? -25.906 35.375 -1.438 1 96.56 384 GLN A O 1
ATOM 2874 N N . GLN A 1 385 ? -27.953 34.719 -1.207 1 96.62 385 GLN A N 1
ATOM 2875 C CA . GLN A 1 385 ? -28.047 34.062 -2.5 1 96.62 385 GLN A CA 1
ATOM 2876 C C . GLN A 1 385 ? -26.875 33.094 -2.703 1 96.62 385 GLN A C 1
ATOM 2878 O O . GLN A 1 385 ? -26.219 33.125 -3.74 1 96.62 385 GLN A O 1
ATOM 2883 N N . ARG A 1 386 ? -26.578 32.312 -1.719 1 96.06 386 ARG A N 1
ATOM 2884 C CA . ARG A 1 386 ? -25.547 31.281 -1.815 1 96.06 386 ARG A CA 1
ATOM 2885 C C . ARG A 1 386 ? -26.109 29.906 -1.529 1 96.06 386 ARG A C 1
ATOM 2887 O O . ARG A 1 386 ? -27.109 29.766 -0.82 1 96.06 386 ARG A O 1
ATOM 2894 N N . PRO A 1 387 ? -25.516 28.875 -2.086 1 96.94 387 PRO A N 1
ATOM 2895 C CA . PRO A 1 387 ? -26 27.516 -1.843 1 96.94 387 PRO A CA 1
ATOM 2896 C C . PRO A 1 387 ? -25.719 27.031 -0.425 1 96.94 387 PRO A C 1
ATOM 2898 O O . PRO A 1 387 ? -24.859 27.594 0.266 1 96.94 387 PRO A O 1
ATOM 2901 N N . LEU A 1 388 ? -26.453 26 0.001 1 97.69 388 LEU A N 1
ATOM 2902 C CA . LEU A 1 388 ? -26.125 25.312 1.247 1 97.69 388 LEU A CA 1
ATOM 2903 C C . LEU A 1 388 ? -24.766 24.641 1.159 1 97.69 388 LEU A C 1
ATOM 2905 O O . LEU A 1 388 ? -24.266 24.391 0.062 1 97.69 388 LEU A O 1
ATOM 2909 N N . GLU A 1 389 ? -24.172 24.375 2.279 1 97.62 389 GLU A N 1
ATOM 2910 C CA . GLU A 1 389 ? -22.859 23.719 2.338 1 97.62 389 GLU A CA 1
ATOM 2911 C C . GLU A 1 389 ? -22.891 22.344 1.696 1 97.62 389 GLU A C 1
ATOM 2913 O O . GLU A 1 389 ? -21.906 21.891 1.111 1 97.62 389 GLU A O 1
ATOM 2918 N N . SER A 1 390 ? -24.016 21.656 1.671 1 96.75 390 SER A N 1
ATOM 2919 C CA . SER A 1 390 ? -24.188 20.344 1.054 1 96.75 390 SER A CA 1
ATOM 2920 C C . SER A 1 390 ? -24.125 20.438 -0.467 1 96.75 390 SER A C 1
ATOM 2922 O O . SER A 1 390 ? -23.922 19.438 -1.15 1 96.75 390 SER A O 1
ATOM 2924 N N . ALA A 1 391 ? -24.359 21.594 -0.975 1 96.62 391 ALA A N 1
ATOM 2925 C CA . ALA A 1 391 ? -24.484 21.766 -2.42 1 96.62 391 ALA A CA 1
ATOM 2926 C C . ALA A 1 391 ? -23.203 22.375 -3.006 1 96.62 391 ALA A C 1
ATOM 2928 O O . ALA A 1 391 ? -23.219 22.875 -4.133 1 96.62 391 ALA A O 1
ATOM 2929 N N . HIS A 1 392 ? -22.094 22.359 -2.232 1 96.94 392 HIS A N 1
ATOM 2930 C CA . HIS A 1 392 ? -20.859 22.906 -2.811 1 96.94 392 HIS A CA 1
ATOM 2931 C C . HIS A 1 392 ? -20.453 22.125 -4.055 1 96.94 392 HIS A C 1
ATOM 2933 O O . HIS A 1 392 ? -20.781 20.938 -4.195 1 96.94 392 HIS A O 1
ATOM 2939 N N . PRO A 1 393 ? -19.672 22.672 -4.918 1 95.25 393 PRO A N 1
ATOM 2940 C CA . PRO A 1 393 ? -19.422 22.094 -6.246 1 95.25 393 PRO A CA 1
ATOM 2941 C C . PRO A 1 393 ? -18.703 20.75 -6.188 1 95.25 393 PRO A C 1
ATOM 2943 O O . PRO A 1 393 ? -18.953 19.875 -7.016 1 95.25 393 PRO A O 1
ATOM 2946 N N . MET A 1 394 ? -17.844 20.5 -5.312 1 96.31 394 MET A N 1
ATOM 2947 C CA . MET A 1 394 ? -17.047 19.281 -5.273 1 96.31 394 MET A CA 1
ATOM 2948 C C . MET A 1 394 ? -17.906 18.078 -4.898 1 96.31 394 MET A C 1
ATOM 2950 O O . MET A 1 394 ? -17.562 16.938 -5.23 1 96.31 394 MET A O 1
ATOM 2954 N N . ALA A 1 395 ? -18.969 18.297 -4.23 1 95.38 395 ALA A N 1
ATOM 2955 C CA . ALA A 1 395 ? -19.875 17.203 -3.836 1 95.38 395 ALA A CA 1
ATOM 2956 C C . ALA A 1 395 ? -20.797 16.828 -4.98 1 95.38 395 ALA A C 1
ATOM 2958 O O . ALA A 1 395 ? -21.422 15.766 -4.949 1 95.38 395 ALA A O 1
ATOM 2959 N N . HIS A 1 396 ? -20.875 17.688 -6.023 1 94.19 396 HIS A N 1
ATOM 2960 C CA . HIS A 1 396 ? -21.828 17.469 -7.105 1 94.19 396 HIS A CA 1
ATOM 2961 C C . HIS A 1 396 ? -21.156 17.625 -8.469 1 94.19 396 HIS A C 1
ATOM 2963 O O . HIS A 1 396 ? -21.797 18.047 -9.43 1 94.19 396 HIS A O 1
ATOM 2969 N N . ARG A 1 397 ? -19.953 17.312 -8.539 1 95.62 397 ARG A N 1
ATOM 2970 C CA . ARG A 1 397 ? -19.188 17.453 -9.773 1 95.62 397 ARG A CA 1
ATOM 2971 C C . ARG A 1 397 ? -19.844 16.703 -10.922 1 95.62 397 ARG A C 1
ATOM 2973 O O . ARG A 1 397 ? -20.203 15.531 -10.781 1 95.62 397 ARG A O 1
ATOM 2980 N N . HIS A 1 398 ? -20.078 17.391 -12.047 1 96.5 398 HIS A N 1
ATOM 2981 C CA . HIS A 1 398 ? -20.594 16.812 -13.281 1 96.5 398 HIS A CA 1
ATOM 2982 C C . HIS A 1 398 ? -20.031 17.5 -14.508 1 96.5 398 HIS A C 1
ATOM 2984 O O . HIS A 1 398 ? -20.75 18.188 -15.242 1 96.5 398 HIS A O 1
ATOM 2990 N N . PRO A 1 399 ? -18.781 17.281 -14.758 1 97.25 399 PRO A N 1
ATOM 2991 C CA . PRO A 1 399 ? -18.188 17.922 -15.945 1 97.25 399 PRO A CA 1
ATOM 2992 C C . PRO A 1 399 ? -18.859 17.484 -17.25 1 97.25 399 PRO A C 1
ATOM 2994 O O . PRO A 1 399 ? -19.516 16.453 -17.281 1 97.25 399 PRO A O 1
ATOM 2997 N N . ALA A 1 400 ? -18.703 18.328 -18.25 1 95.69 400 ALA A N 1
ATOM 2998 C CA . ALA A 1 400 ? -19.219 17.969 -19.578 1 95.69 400 ALA A CA 1
ATOM 2999 C C . ALA A 1 400 ? -18.562 16.688 -20.078 1 95.69 400 ALA A C 1
ATOM 3001 O O . ALA A 1 400 ? -17.406 16.391 -19.75 1 95.69 400 ALA A O 1
ATOM 3002 N N . ALA A 1 401 ? -19.328 15.906 -20.828 1 97 401 ALA A N 1
ATOM 3003 C CA . ALA A 1 401 ? -18.75 14.734 -21.469 1 97 401 ALA A CA 1
ATOM 3004 C C . ALA A 1 401 ? -17.609 15.125 -22.391 1 97 401 ALA A C 1
ATOM 3006 O O . ALA A 1 401 ? -17.703 16.109 -23.125 1 97 401 ALA A O 1
ATOM 3007 N N . PRO A 1 402 ? -16.578 14.43 -22.312 1 98.38 402 PRO A N 1
ATOM 3008 C CA . PRO A 1 402 ? -15.461 14.797 -23.172 1 98.38 402 PRO A CA 1
ATOM 3009 C C . PRO A 1 402 ? -15.688 14.43 -24.625 1 98.38 402 PRO A C 1
ATOM 3011 O O . PRO A 1 402 ? -16.469 13.523 -24.922 1 98.38 402 PRO A O 1
ATOM 3014 N N . ARG A 1 403 ? -15.055 15.242 -25.531 1 98.25 403 ARG A N 1
ATOM 3015 C CA . ARG A 1 403 ? -14.938 14.828 -26.938 1 98.25 403 ARG A CA 1
ATOM 3016 C C . ARG A 1 403 ? -13.992 13.633 -27.062 1 98.25 403 ARG A C 1
ATOM 3018 O O . ARG A 1 403 ? -12.883 13.648 -26.531 1 98.25 403 ARG A O 1
ATOM 3025 N N . LEU A 1 404 ? -14.414 12.539 -27.656 1 98.62 404 LEU A N 1
ATOM 3026 C CA . LEU A 1 404 ? -13.641 11.32 -27.812 1 98.62 404 LEU A CA 1
ATOM 3027 C C . LEU A 1 404 ? -13.211 11.133 -29.266 1 98.62 404 LEU A C 1
ATOM 3029 O O . LEU A 1 404 ? -13.945 10.547 -30.062 1 98.62 404 LEU A O 1
ATOM 3033 N N . PRO A 1 405 ? -12.039 11.547 -29.594 1 98.19 405 PRO A N 1
ATOM 3034 C CA . PRO A 1 405 ? -11.594 11.367 -30.969 1 98.19 405 PRO A CA 1
ATOM 3035 C C . PRO A 1 405 ? -11.555 9.906 -31.391 1 98.19 405 PRO A C 1
ATOM 3037 O O . PRO A 1 405 ? -11.406 9.016 -30.562 1 98.19 405 PRO A O 1
ATOM 3040 N N . GLU A 1 406 ? -11.703 9.695 -32.656 1 97.62 406 GLU A N 1
ATOM 3041 C CA . GLU A 1 406 ? -11.531 8.344 -33.188 1 97.62 406 GLU A CA 1
ATOM 3042 C C . GLU A 1 406 ? -10.07 7.91 -33.156 1 97.62 406 GLU A C 1
ATOM 3044 O O . GLU A 1 406 ? -9.18 8.656 -33.562 1 97.62 406 GLU A O 1
ATOM 3049 N N . PRO A 1 407 ? -9.836 6.746 -32.656 1 97.75 407 PRO A N 1
ATOM 3050 C CA . PRO A 1 407 ? -8.445 6.285 -32.656 1 97.75 407 PRO A CA 1
ATOM 3051 C C . PRO A 1 407 ? -7.895 6.047 -34.031 1 97.75 407 PRO A C 1
ATOM 3053 O O . PRO A 1 407 ? -8.664 5.801 -34.969 1 97.75 407 PRO A O 1
ATOM 3056 N N . ARG A 1 408 ? -6.578 6.223 -34.156 1 96.75 408 ARG A N 1
ATOM 3057 C CA . ARG A 1 408 ? -5.91 5.703 -35.344 1 96.75 408 ARG A CA 1
ATOM 3058 C C . ARG A 1 408 ? -5.777 4.188 -35.281 1 96.75 408 ARG A C 1
ATOM 3060 O O . ARG A 1 408 ? -4.789 3.668 -34.75 1 96.75 408 ARG A O 1
ATOM 3067 N N . TRP A 1 409 ? -6.648 3.477 -35.906 1 97.44 409 TRP A N 1
ATOM 3068 C CA . TRP A 1 409 ? -6.707 2.021 -35.812 1 97.44 409 TRP A CA 1
ATOM 3069 C C . TRP A 1 409 ? -5.551 1.383 -36.562 1 97.44 409 TRP A C 1
ATOM 3071 O O . TRP A 1 409 ? -5.258 1.77 -37.688 1 97.44 409 TRP A O 1
ATOM 3081 N N . GLU A 1 410 ? -4.883 0.5 -35.938 1 95.56 410 GLU A N 1
ATOM 3082 C CA . GLU A 1 410 ? -3.803 -0.262 -36.531 1 95.56 410 GLU A CA 1
ATOM 3083 C C . GLU A 1 410 ? -4.355 -1.33 -37.5 1 95.56 410 GLU A C 1
ATOM 3085 O O . GLU A 1 410 ? -5.441 -1.862 -37.25 1 95.56 410 GLU A O 1
ATOM 3090 N N . MET A 1 411 ? -3.568 -1.669 -38.531 1 95.19 411 MET A N 1
ATOM 3091 C CA . MET A 1 411 ? -3.967 -2.742 -39.438 1 95.19 411 MET A CA 1
ATOM 3092 C C . MET A 1 411 ? -3.764 -4.105 -38.812 1 95.19 411 MET A C 1
ATOM 3094 O O . MET A 1 411 ? -2.682 -4.402 -38.281 1 95.19 411 MET A O 1
ATOM 3098 N N . PRO A 1 412 ? -4.816 -4.934 -38.844 1 94.12 412 PRO A N 1
ATOM 3099 C CA . PRO A 1 412 ? -4.602 -6.281 -38.312 1 94.12 412 PRO A CA 1
ATOM 3100 C C . PRO A 1 412 ? -3.418 -6.988 -38.969 1 94.12 412 PRO A C 1
ATOM 3102 O O . PRO A 1 412 ? -3.223 -6.879 -40.188 1 94.12 412 PRO A O 1
ATOM 3105 N N . GLY A 1 413 ? -2.676 -7.676 -38.156 1 94.69 413 GLY A N 1
ATOM 3106 C CA . GLY A 1 413 ? -1.499 -8.359 -38.688 1 94.69 413 GLY A CA 1
ATOM 3107 C C . GLY A 1 413 ? -0.227 -7.543 -38.531 1 94.69 413 GLY A C 1
ATOM 3108 O O . GLY A 1 413 ? 0.875 -8.094 -38.531 1 94.69 413 GLY A O 1
ATOM 3109 N N . SER A 1 414 ? -0.348 -6.258 -38.375 1 96.19 414 SER A N 1
ATOM 3110 C CA . SER A 1 414 ? 0.815 -5.406 -38.156 1 96.19 414 SER A CA 1
ATOM 3111 C C . SER A 1 414 ? 1.348 -5.555 -36.75 1 96.19 414 SER A C 1
ATOM 3113 O O . SER A 1 414 ? 0.648 -6.059 -35.844 1 96.19 414 SER A O 1
ATOM 3115 N N . GLU A 1 415 ? 2.59 -5.199 -36.594 1 96.25 415 GLU A N 1
ATOM 3116 C CA . GLU A 1 415 ? 3.209 -5.188 -35.281 1 96.25 415 GLU A CA 1
ATOM 3117 C C . GLU A 1 415 ? 3.271 -3.775 -34.688 1 96.25 415 GLU A C 1
ATOM 3119 O O . GLU A 1 415 ? 3.51 -2.814 -35.438 1 96.25 415 GLU A O 1
ATOM 3124 N N . GLY A 1 416 ? 2.994 -3.684 -33.438 1 95.94 416 GLY A N 1
ATOM 3125 C CA . GLY A 1 416 ? 3.1 -2.385 -32.781 1 95.94 416 GLY A CA 1
ATOM 3126 C C . GLY A 1 416 ? 2.951 -2.453 -31.266 1 95.94 416 GLY A C 1
ATOM 3127 O O . GLY A 1 416 ? 2.57 -3.492 -30.719 1 95.94 416 GLY A O 1
ATOM 3128 N N . SER A 1 417 ? 3.26 -1.343 -30.656 1 96.94 417 SER A N 1
ATOM 3129 C CA . SER A 1 417 ? 3.145 -1.207 -29.203 1 96.94 417 SER A CA 1
ATOM 3130 C C . SER A 1 417 ? 1.777 -0.661 -28.812 1 96.94 417 SER A C 1
ATOM 3132 O O . SER A 1 417 ? 1.354 0.386 -29.312 1 96.94 417 SER A O 1
ATOM 3134 N N . ALA A 1 418 ? 1.115 -1.413 -27.906 1 98.25 418 ALA A N 1
ATOM 3135 C CA . ALA A 1 418 ? -0.171 -0.937 -27.406 1 98.25 418 ALA A CA 1
ATOM 3136 C C . ALA A 1 418 ? -0.019 0.401 -26.688 1 98.25 418 ALA A C 1
ATOM 3138 O O . ALA A 1 418 ? -0.893 1.267 -26.781 1 98.25 418 ALA A O 1
ATOM 3139 N N . MET A 1 419 ? 1.056 0.658 -25.906 1 98.5 419 MET A N 1
ATOM 3140 C CA . MET A 1 419 ? 1.285 1.908 -25.203 1 98.5 419 MET A CA 1
ATOM 3141 C C . MET A 1 419 ? 1.504 3.062 -26.172 1 98.5 419 MET A C 1
ATOM 3143 O O . MET A 1 419 ? 1.072 4.188 -25.906 1 98.5 419 MET A O 1
ATOM 3147 N N . THR A 1 420 ? 2.227 2.754 -27.281 1 98 420 THR A N 1
ATOM 3148 C CA . THR A 1 420 ? 2.4 3.783 -28.297 1 98 420 THR A CA 1
ATOM 3149 C C . THR A 1 420 ? 1.057 4.188 -28.891 1 98 420 THR A C 1
ATOM 3151 O O . THR A 1 420 ? 0.806 5.371 -29.125 1 98 420 THR A O 1
ATOM 3154 N N . ALA A 1 421 ? 0.244 3.193 -29.188 1 98 421 ALA A N 1
ATOM 3155 C CA . ALA A 1 421 ? -1.098 3.477 -29.688 1 98 421 ALA A CA 1
ATOM 3156 C C . ALA A 1 421 ? -1.886 4.328 -28.688 1 98 421 ALA A C 1
ATOM 3158 O O . ALA A 1 421 ? -2.582 5.266 -29.094 1 98 421 ALA A O 1
ATOM 3159 N N . LEU A 1 422 ? -1.817 4.016 -27.391 1 98.56 422 LEU A N 1
ATOM 3160 C CA . LEU A 1 422 ? -2.484 4.777 -26.344 1 98.56 422 LEU A CA 1
ATOM 3161 C C . LEU A 1 422 ? -1.949 6.207 -26.297 1 98.56 422 LEU A C 1
ATOM 3163 O O . LEU A 1 422 ? -2.721 7.156 -26.141 1 98.56 422 LEU A O 1
ATOM 3167 N N . ASP A 1 423 ? -0.633 6.34 -26.344 1 98.56 423 ASP A N 1
ATOM 3168 C CA . ASP A 1 423 ? -0.006 7.656 -26.312 1 98.56 423 ASP A CA 1
ATOM 3169 C C . ASP A 1 423 ? -0.518 8.531 -27.453 1 98.56 423 ASP A C 1
ATOM 3171 O O . ASP A 1 423 ? -0.882 9.695 -27.25 1 98.56 423 ASP A O 1
ATOM 3175 N N . GLN A 1 424 ? -0.542 7.961 -28.688 1 98.12 424 GLN A N 1
ATOM 3176 C CA . GLN A 1 424 ? -1.001 8.688 -29.859 1 98.12 424 GLN A CA 1
ATOM 3177 C C . GLN A 1 424 ? -2.453 9.125 -29.703 1 98.12 424 GLN A C 1
ATOM 3179 O O . GLN A 1 424 ? -2.795 10.273 -30.016 1 98.12 424 GLN A O 1
ATOM 3184 N N . TRP A 1 425 ? -3.254 8.266 -29.219 1 98.69 425 TRP A N 1
ATOM 3185 C CA . TRP A 1 425 ? -4.66 8.609 -29.031 1 98.69 425 TRP A CA 1
ATOM 3186 C C . TRP A 1 425 ? -4.828 9.656 -27.938 1 98.69 425 TRP A C 1
ATOM 3188 O O . TRP A 1 425 ? -5.645 10.57 -28.062 1 98.69 425 TRP A O 1
ATOM 3198 N N . PHE A 1 426 ? -4.141 9.5 -26.828 1 98.69 426 PHE A N 1
ATOM 3199 C CA . PHE A 1 426 ? -4.309 10.383 -25.688 1 98.69 426 PHE A CA 1
ATOM 3200 C C . PHE A 1 426 ? -3.895 11.805 -26.031 1 98.69 426 PHE A C 1
ATOM 3202 O O . PHE A 1 426 ? -4.492 12.766 -25.562 1 98.69 426 PHE A O 1
ATOM 3209 N N . VAL A 1 427 ? -2.801 11.961 -26.844 1 98.62 427 VAL A N 1
ATOM 3210 C CA . VAL A 1 427 ? -2.383 13.281 -27.312 1 98.62 427 VAL A CA 1
ATOM 3211 C C . VAL A 1 427 ? -3.543 13.969 -28.031 1 98.62 427 VAL A C 1
ATOM 3213 O O . VAL A 1 427 ? -3.861 15.125 -27.734 1 98.62 427 VAL A O 1
ATOM 3216 N N . GLU A 1 428 ? -4.223 13.203 -28.875 1 98.5 428 GLU A N 1
ATOM 3217 C CA . GLU A 1 428 ? -5.359 13.766 -29.609 1 98.5 428 GLU A CA 1
ATOM 3218 C C . GLU A 1 428 ? -6.531 14.031 -28.672 1 98.5 428 GLU A C 1
ATOM 3220 O O . GLU A 1 428 ? -7.258 15.016 -28.828 1 98.5 428 GLU A O 1
ATOM 3225 N N . PHE A 1 429 ? -6.773 13.148 -27.781 1 98.56 429 PHE A N 1
ATOM 3226 C CA . PHE A 1 429 ? -7.82 13.281 -26.781 1 98.56 429 PHE A CA 1
ATOM 3227 C C . PHE A 1 429 ? -7.629 14.547 -25.953 1 98.56 429 PHE A C 1
ATOM 3229 O O . PHE A 1 429 ? -8.578 15.297 -25.719 1 98.56 429 PHE A O 1
ATOM 3236 N N . ALA A 1 430 ? -6.375 14.789 -25.469 1 98.62 430 ALA A N 1
ATOM 3237 C CA . ALA A 1 430 ? -6.051 15.984 -24.703 1 98.62 430 ALA A CA 1
ATOM 3238 C C . ALA A 1 430 ? -6.281 17.25 -25.516 1 98.62 430 ALA A C 1
ATOM 3240 O O . ALA A 1 430 ? -6.871 18.219 -25.016 1 98.62 430 ALA A O 1
ATOM 3241 N N . LYS A 1 431 ? -5.852 17.297 -26.797 1 98.44 431 LYS A N 1
ATOM 3242 C CA . LYS A 1 431 ? -6.02 18.453 -27.688 1 98.44 431 LYS A CA 1
ATOM 3243 C C . LYS A 1 431 ? -7.496 18.75 -27.906 1 98.44 431 LYS A C 1
ATOM 3245 O O . LYS A 1 431 ? -7.883 19.922 -28.062 1 98.44 431 LYS A O 1
ATOM 3250 N N . ALA A 1 432 ? -8.25 17.703 -27.891 1 98.5 432 ALA A N 1
ATOM 3251 C CA . ALA A 1 432 ? -9.672 17.844 -28.188 1 98.5 432 ALA A CA 1
ATOM 3252 C C . ALA A 1 432 ? -10.438 18.391 -26.984 1 98.5 432 ALA A C 1
ATOM 3254 O O . ALA A 1 432 ? -11.586 18.828 -27.125 1 98.5 432 ALA A O 1
ATOM 3255 N N . ASN A 1 433 ? -9.852 18.422 -25.812 1 98.38 433 ASN A N 1
ATOM 3256 C CA . ASN A 1 433 ? -10.57 18.812 -24.594 1 98.38 433 ASN A CA 1
ATOM 3257 C C . ASN A 1 433 ? -9.781 19.828 -23.766 1 98.38 433 ASN A C 1
ATOM 3259 O O . ASN A 1 433 ? -9.547 19.625 -22.578 1 98.38 433 ASN A O 1
ATOM 3263 N N . PRO A 1 434 ? -9.422 20.953 -24.312 1 96 434 PRO A N 1
ATOM 3264 C CA . PRO A 1 434 ? -8.586 21.938 -23.609 1 96 434 PRO A CA 1
ATOM 3265 C C . PRO A 1 434 ? -9.305 22.594 -22.438 1 96 434 PRO A C 1
ATOM 3267 O O . PRO A 1 434 ? -8.656 23.156 -21.531 1 96 434 PRO A O 1
ATOM 3270 N N . GLU A 1 435 ? -10.594 22.531 -22.406 1 95.44 435 GLU A N 1
ATOM 3271 C CA . GLU A 1 435 ? -11.375 23.219 -21.391 1 95.44 435 GLU A CA 1
ATOM 3272 C C . GLU A 1 435 ? -11.43 22.406 -20.094 1 95.44 435 GLU A C 1
ATOM 3274 O O . GLU A 1 435 ? -11.781 22.938 -19.047 1 95.44 435 GLU A O 1
ATOM 3279 N N . LEU A 1 436 ? -11.141 21.109 -20.172 1 97.31 436 LEU A N 1
ATOM 3280 C CA . LEU A 1 436 ? -11.164 20.234 -18.984 1 97.31 436 LEU A CA 1
ATOM 3281 C C . LEU A 1 436 ? -9.773 20.141 -18.359 1 97.31 436 LEU A C 1
ATOM 3283 O O . LEU A 1 436 ? -8.805 19.812 -19.047 1 97.31 436 LEU A O 1
ATOM 3287 N N . ARG A 1 437 ? -9.664 20.438 -17.062 1 97.5 437 ARG A N 1
ATOM 3288 C CA . ARG A 1 437 ? -8.391 20.328 -16.344 1 97.5 437 ARG A CA 1
ATOM 3289 C C . ARG A 1 437 ? -7.867 18.906 -16.359 1 97.5 437 ARG A C 1
ATOM 3291 O O . ARG A 1 437 ? -8.609 17.969 -16.078 1 97.5 437 ARG A O 1
ATOM 3298 N N . MET A 1 438 ? -6.609 18.766 -16.672 1 97.75 438 MET A N 1
ATOM 3299 C CA . MET A 1 438 ? -6.012 17.438 -16.703 1 97.75 438 MET A CA 1
ATOM 3300 C C . MET A 1 438 ? -5.035 17.25 -15.539 1 97.75 438 MET A C 1
ATOM 3302 O O . MET A 1 438 ? -4.301 18.172 -15.195 1 97.75 438 MET A O 1
ATOM 3306 N N . ARG A 1 439 ? -5.086 16.141 -14.836 1 98.44 439 ARG A N 1
ATOM 3307 C CA . ARG A 1 439 ? -4.09 15.648 -13.891 1 98.44 439 ARG A CA 1
ATOM 3308 C C . ARG A 1 439 ? -3.617 14.25 -14.281 1 98.44 439 ARG A C 1
ATOM 3310 O O . ARG A 1 439 ? -4.375 13.281 -14.188 1 98.44 439 ARG A O 1
ATOM 3317 N N . ILE A 1 440 ? -2.381 14.164 -14.719 1 98.69 440 ILE A N 1
ATOM 3318 C CA . ILE A 1 440 ? -1.76 12.883 -15.055 1 98.69 440 ILE A CA 1
ATOM 3319 C C . ILE A 1 440 ? -0.817 12.461 -13.93 1 98.69 440 ILE A C 1
ATOM 3321 O O . ILE A 1 440 ? 0.19 13.125 -13.672 1 98.69 440 ILE A O 1
ATOM 3325 N N . GLY A 1 441 ? -1.207 11.391 -13.211 1 98.31 441 GLY A N 1
ATOM 3326 C CA . GLY A 1 441 ? -0.33 10.852 -12.188 1 98.31 441 GLY A CA 1
ATOM 3327 C C . GLY A 1 441 ? 0.832 10.055 -12.75 1 98.31 441 GLY A C 1
ATOM 3328 O O . GLY A 1 441 ? 0.629 9.086 -13.484 1 98.31 441 GLY A O 1
ATOM 3329 N N . ASN A 1 442 ? 2.053 10.469 -12.359 1 97.69 442 ASN A N 1
ATOM 3330 C CA . ASN A 1 442 ? 3.273 9.906 -12.922 1 97.69 442 ASN A CA 1
ATOM 3331 C C . ASN A 1 442 ? 4.312 9.625 -11.836 1 97.69 442 ASN A C 1
ATOM 3333 O O . ASN A 1 442 ? 4.855 10.555 -11.234 1 97.69 442 ASN A O 1
ATOM 3337 N N . PRO A 1 443 ? 4.645 8.344 -11.586 1 95.38 443 PRO A N 1
ATOM 3338 C CA . PRO A 1 443 ? 5.723 8.062 -10.633 1 95.38 443 PRO A CA 1
ATOM 3339 C C . PRO A 1 443 ? 7.105 8.102 -11.281 1 95.38 443 PRO A C 1
ATOM 3341 O O . PRO A 1 443 ? 7.957 7.262 -10.977 1 95.38 443 PRO A O 1
ATOM 3344 N N . ASP A 1 444 ? 7.293 8.953 -12.25 1 93.5 444 ASP A N 1
ATOM 3345 C CA . ASP A 1 444 ? 8.57 9.281 -12.875 1 93.5 444 ASP A CA 1
ATOM 3346 C C . ASP A 1 444 ? 8.945 8.242 -13.93 1 93.5 444 ASP A C 1
ATOM 3348 O O . ASP A 1 444 ? 10.109 7.867 -14.055 1 93.5 444 ASP A O 1
ATOM 3352 N N . GLU A 1 445 ? 7.914 7.832 -14.75 1 94.38 445 GLU A N 1
ATOM 3353 C CA . GLU A 1 445 ? 8.211 6.793 -15.727 1 94.38 445 GLU A CA 1
ATOM 3354 C C . GLU A 1 445 ? 7.309 6.91 -16.953 1 94.38 445 GLU A C 1
ATOM 3356 O O . GLU A 1 445 ? 7.078 5.922 -17.656 1 94.38 445 GLU A O 1
ATOM 3361 N N . LEU A 1 446 ? 6.82 8.039 -17.219 1 96.38 446 LEU A N 1
ATOM 3362 C CA . LEU A 1 446 ? 5.859 8.219 -18.312 1 96.38 446 LEU A CA 1
ATOM 3363 C C . LEU A 1 446 ? 6.508 7.941 -19.656 1 96.38 446 LEU A C 1
ATOM 3365 O O . LEU A 1 446 ? 5.98 7.164 -20.453 1 96.38 446 LEU A O 1
ATOM 3369 N N . ALA A 1 447 ? 7.641 8.555 -19.906 1 94.81 447 ALA A N 1
ATOM 3370 C CA . ALA A 1 447 ? 8.336 8.336 -21.156 1 94.81 447 ALA A CA 1
ATOM 3371 C C . ALA A 1 447 ? 8.836 6.898 -21.266 1 94.81 447 ALA A C 1
ATOM 3373 O O . ALA A 1 447 ? 8.781 6.293 -22.344 1 94.81 447 ALA A O 1
ATOM 3374 N N . SER A 1 448 ? 9.312 6.426 -20.156 1 91.38 448 SER A N 1
ATOM 3375 C CA . SER A 1 448 ? 9.773 5.043 -20.125 1 91.38 448 SER A CA 1
ATOM 3376 C C . SER A 1 448 ? 8.641 4.074 -20.438 1 91.38 448 SER A C 1
ATOM 3378 O O . SER A 1 448 ? 8.859 3.006 -21.016 1 91.38 448 SER A O 1
ATOM 3380 N N . ASN A 1 449 ? 7.449 4.465 -20.141 1 95.56 449 ASN A N 1
ATOM 3381 C CA . ASN A 1 449 ? 6.266 3.654 -20.391 1 95.56 449 ASN A CA 1
ATOM 3382 C C . ASN A 1 449 ? 5.633 3.99 -21.75 1 95.56 449 ASN A C 1
ATOM 3384 O O . ASN A 1 449 ? 4.461 3.684 -21.984 1 95.56 449 ASN A O 1
ATOM 3388 N N . LYS A 1 450 ? 6.391 4.727 -22.594 1 96.94 450 LYS A N 1
ATOM 3389 C CA . LYS A 1 450 ? 6.066 5 -23.984 1 96.94 450 LYS A CA 1
ATOM 3390 C C . LYS A 1 450 ? 4.93 6.016 -24.094 1 96.94 450 LYS A C 1
ATOM 3392 O O . LYS A 1 450 ? 4.109 5.938 -25.016 1 96.94 450 LYS A O 1
ATOM 3397 N N . MET A 1 451 ? 4.852 6.859 -23.125 1 98.12 451 MET A N 1
ATOM 3398 C CA . MET A 1 451 ? 3.914 7.977 -23.172 1 98.12 451 MET A CA 1
ATOM 3399 C C . MET A 1 451 ? 4.645 9.289 -23.422 1 98.12 451 MET A C 1
ATOM 3401 O O . MET A 1 451 ? 4.352 10.297 -22.781 1 98.12 451 MET A O 1
ATOM 3405 N N . GLY A 1 452 ? 5.633 9.25 -24.312 1 97.56 452 GLY A N 1
ATOM 3406 C CA . GLY A 1 452 ? 6.477 10.406 -24.594 1 97.56 452 GLY A CA 1
ATOM 3407 C C . GLY A 1 452 ? 5.734 11.547 -25.266 1 97.56 452 GLY A C 1
ATOM 3408 O O . GLY A 1 452 ? 6.047 12.711 -25.047 1 97.56 452 GLY A O 1
ATOM 3409 N N . GLY A 1 453 ? 4.75 11.242 -26.203 1 98.25 453 GLY A N 1
ATOM 3410 C CA . GLY A 1 453 ? 3.939 12.273 -26.828 1 98.25 453 GLY A CA 1
ATOM 3411 C C . GLY A 1 453 ? 3.1 13.055 -25.828 1 98.25 453 GLY A C 1
ATOM 3412 O O . GLY A 1 453 ? 3.029 14.281 -25.891 1 98.25 453 GLY A O 1
ATOM 3413 N N . THR A 1 454 ? 2.506 12.312 -24.906 1 98.5 454 THR A N 1
ATOM 3414 C CA . THR A 1 454 ? 1.723 12.922 -23.828 1 98.5 454 THR A CA 1
ATOM 3415 C C . THR A 1 454 ? 2.6 13.812 -22.953 1 98.5 454 THR A C 1
ATOM 3417 O O . THR A 1 454 ? 2.211 14.93 -22.609 1 98.5 454 THR A O 1
ATOM 3420 N N . LEU A 1 455 ? 3.764 13.289 -22.609 1 98.5 455 LEU A N 1
ATOM 3421 C CA . LEU A 1 455 ? 4.703 14.039 -21.797 1 98.5 455 LEU A CA 1
ATOM 3422 C C . LEU A 1 455 ? 5.137 15.32 -22.5 1 98.5 455 LEU A C 1
ATOM 3424 O O . LEU A 1 455 ? 5.227 16.375 -21.875 1 98.5 455 LEU A O 1
ATOM 3428 N N . ALA A 1 456 ? 5.43 15.25 -23.766 1 98.12 456 ALA A N 1
ATOM 3429 C CA . ALA A 1 456 ? 5.863 16.406 -24.547 1 98.12 456 ALA A CA 1
ATOM 3430 C C . ALA A 1 456 ? 4.77 17.469 -24.609 1 98.12 456 ALA A C 1
ATOM 3432 O O . ALA A 1 456 ? 5.055 18.672 -24.578 1 98.12 456 ALA A O 1
ATOM 3433 N N . LEU A 1 457 ? 3.533 17.047 -24.703 1 98.44 457 LEU A N 1
ATOM 3434 C CA . LEU A 1 457 ? 2.402 17.953 -24.844 1 98.44 457 LEU A CA 1
ATOM 3435 C C . LEU A 1 457 ? 2.057 18.594 -23.5 1 98.44 457 LEU A C 1
ATOM 3437 O O . LEU A 1 457 ? 1.902 19.812 -23.422 1 98.44 457 LEU A O 1
ATOM 3441 N N . LEU A 1 458 ? 1.965 17.766 -22.438 1 98.44 458 LEU A N 1
ATOM 3442 C CA . LEU A 1 458 ? 1.375 18.203 -21.172 1 98.44 458 LEU A CA 1
ATOM 3443 C C . LEU A 1 458 ? 2.457 18.625 -20.188 1 98.44 458 LEU A C 1
ATOM 3445 O O . LEU A 1 458 ? 2.215 19.469 -19.312 1 98.44 458 LEU A O 1
ATOM 3449 N N . LYS A 1 459 ? 3.695 18.016 -20.25 1 98.38 459 LYS A N 1
ATOM 3450 C CA . LYS A 1 459 ? 4.922 18.375 -19.547 1 98.38 459 LYS A CA 1
ATOM 3451 C C . LYS A 1 459 ? 4.766 18.172 -18.047 1 98.38 459 LYS A C 1
ATOM 3453 O O . LYS A 1 459 ? 3.654 18.25 -17.516 1 98.38 459 LYS A O 1
ATOM 3458 N N . HIS A 1 460 ? 5.84 17.953 -17.312 1 98.06 460 HIS A N 1
ATOM 3459 C CA . HIS A 1 460 ? 5.895 17.875 -15.859 1 98.06 460 HIS A CA 1
ATOM 3460 C C . HIS A 1 460 ? 5.609 19.234 -15.227 1 98.06 460 HIS A C 1
ATOM 3462 O O . HIS A 1 460 ? 6.137 20.266 -15.68 1 98.06 460 HIS A O 1
ATOM 3468 N N . ARG A 1 461 ? 4.859 19.25 -14.164 1 97.56 461 ARG A N 1
ATOM 3469 C CA . ARG A 1 461 ? 4.633 20.469 -13.406 1 97.56 461 ARG A CA 1
ATOM 3470 C C . ARG A 1 461 ? 5.762 20.719 -12.406 1 97.56 461 ARG A C 1
ATOM 3472 O O . ARG A 1 461 ? 5.992 19.891 -11.516 1 97.56 461 ARG A O 1
ATOM 3479 N N . VAL A 1 462 ? 6.484 21.797 -12.531 1 96.81 462 VAL A N 1
ATOM 3480 C CA . VAL A 1 462 ? 7.582 22.141 -11.633 1 96.81 462 VAL A CA 1
ATOM 3481 C C . VAL A 1 462 ? 7.594 23.656 -11.383 1 96.81 462 VAL A C 1
ATOM 3483 O O . VAL A 1 462 ? 7.031 24.422 -12.164 1 96.81 462 VAL A O 1
ATOM 3486 N N . ASN A 1 463 ? 8.156 24.078 -10.273 1 96.25 463 ASN A N 1
ATOM 3487 C CA . ASN A 1 463 ? 8.273 25.5 -9.961 1 96.25 463 ASN A CA 1
ATOM 3488 C C . ASN A 1 463 ? 9.336 26.172 -10.82 1 96.25 463 ASN A C 1
ATOM 3490 O O . ASN A 1 463 ? 9.195 27.344 -11.18 1 96.25 463 ASN A O 1
ATOM 3494 N N . GLU A 1 464 ? 10.367 25.469 -11.117 1 96.06 464 GLU A N 1
ATOM 3495 C CA . GLU A 1 464 ? 11.477 25.969 -11.93 1 96.06 464 GLU A CA 1
ATOM 3496 C C . GLU A 1 464 ? 11.828 24.984 -13.039 1 96.06 464 GLU A C 1
ATOM 3498 O O . GLU A 1 464 ? 12.711 24.141 -12.875 1 96.06 464 GLU A O 1
ATOM 3503 N N . PRO A 1 465 ? 11.258 25.188 -14.227 1 97 465 PRO A N 1
ATOM 3504 C CA . PRO A 1 465 ? 11.523 24.266 -15.328 1 97 465 PRO A CA 1
ATOM 3505 C C . PRO A 1 465 ? 12.992 24.234 -15.734 1 97 465 PRO A C 1
ATOM 3507 O O . PRO A 1 465 ? 13.648 25.281 -15.766 1 97 465 PRO A O 1
ATOM 3510 N N . GLU A 1 466 ? 13.484 23.109 -15.992 1 96 466 GLU A N 1
ATOM 3511 C CA . GLU A 1 466 ? 14.836 22.922 -16.516 1 96 466 GLU A CA 1
ATOM 3512 C C . GLU A 1 466 ? 14.844 22.969 -18.031 1 96 466 GLU A C 1
ATOM 3514 O O . GLU A 1 466 ? 14.086 22.25 -18.688 1 96 466 GLU A O 1
ATOM 3519 N N . PRO A 1 467 ? 15.719 23.797 -18.672 1 94.62 467 PRO A N 1
ATOM 3520 C CA . PRO A 1 467 ? 15.781 23.828 -20.125 1 94.62 467 PRO A CA 1
ATOM 3521 C C . PRO A 1 467 ? 16.078 22.469 -20.75 1 94.62 467 PRO A C 1
ATOM 3523 O O . PRO A 1 467 ? 16.938 21.734 -20.266 1 94.62 467 PRO A O 1
ATOM 3526 N N . GLY A 1 468 ? 15.312 22.125 -21.719 1 93 468 GLY A N 1
ATOM 3527 C CA . GLY A 1 468 ? 15.547 20.875 -22.453 1 93 468 GLY A CA 1
ATOM 3528 C C . GLY A 1 468 ? 14.789 19.703 -21.875 1 93 468 GLY A C 1
ATOM 3529 O O . GLY A 1 468 ? 14.781 18.609 -22.453 1 93 468 GLY A O 1
ATOM 3530 N N . VAL A 1 469 ? 14.234 19.781 -20.734 1 95.19 469 VAL A N 1
ATOM 3531 C CA . VAL A 1 469 ? 13.406 18.766 -20.094 1 95.19 469 VAL A CA 1
ATOM 3532 C C . VAL A 1 469 ? 11.93 19.125 -20.266 1 95.19 469 VAL A C 1
ATOM 3534 O O . VAL A 1 469 ? 11.562 20.297 -20.266 1 95.19 469 VAL A O 1
ATOM 3537 N N . PRO A 1 470 ? 11.109 18.141 -20.547 1 97.19 470 PRO A N 1
ATOM 3538 C CA . PRO A 1 470 ? 9.688 18.453 -20.719 1 97.19 470 PRO A CA 1
ATOM 3539 C C . PRO A 1 470 ? 9 18.859 -19.422 1 97.19 470 PRO A C 1
ATOM 3541 O O . PRO A 1 470 ? 8.102 18.172 -18.953 1 97.19 470 PRO A O 1
ATOM 3544 N N . GLU A 1 471 ? 9.391 20 -18.938 1 97.5 471 GLU A N 1
ATOM 3545 C CA . GLU A 1 471 ? 8.875 20.609 -17.719 1 97.5 471 GLU A CA 1
ATOM 3546 C C . GLU A 1 471 ? 8.234 21.969 -18.016 1 97.5 471 GLU A C 1
ATOM 3548 O O . GLU A 1 471 ? 8.602 22.641 -18.984 1 97.5 471 GLU A O 1
ATOM 3553 N N . ASP A 1 472 ? 7.238 22.297 -17.25 1 97.94 472 ASP A N 1
ATOM 3554 C CA . ASP A 1 472 ? 6.582 23.594 -17.391 1 97.94 472 ASP A CA 1
ATOM 3555 C C . ASP A 1 472 ? 5.977 24.047 -16.062 1 97.94 472 ASP A C 1
ATOM 3557 O O . ASP A 1 472 ? 5.566 23.219 -15.242 1 97.94 472 ASP A O 1
ATOM 3561 N N . LEU A 1 473 ? 6 25.312 -15.852 1 96.81 473 LEU A N 1
ATOM 3562 C CA . LEU A 1 473 ? 5.379 25.875 -14.664 1 96.81 473 LEU A CA 1
ATOM 3563 C C . LEU A 1 473 ? 3.916 25.469 -14.562 1 96.81 473 LEU A C 1
ATOM 3565 O O . LEU A 1 473 ? 3.4 25.25 -13.461 1 96.81 473 LEU A O 1
ATOM 3569 N N . HIS A 1 474 ? 3.242 25.312 -15.688 1 96.75 474 HIS A N 1
ATOM 3570 C CA . HIS A 1 474 ? 1.813 25.016 -15.734 1 96.75 474 HIS A CA 1
ATOM 3571 C C . HIS A 1 474 ? 1.554 23.625 -16.312 1 96.75 474 HIS A C 1
ATOM 3573 O O . HIS A 1 474 ? 0.491 23.375 -16.891 1 96.75 474 HIS A O 1
ATOM 3579 N N . GLY A 1 475 ? 2.541 22.75 -16.188 1 98.12 475 GLY A N 1
ATOM 3580 C CA . GLY A 1 475 ? 2.355 21.391 -16.672 1 98.12 475 GLY A CA 1
ATOM 3581 C C . GLY A 1 475 ? 1.176 20.688 -16.031 1 98.12 475 GLY A C 1
ATOM 3582 O O . GLY A 1 475 ? 0.736 21.062 -14.938 1 98.12 475 GLY A O 1
ATOM 3583 N N . ALA A 1 476 ? 0.663 19.672 -16.719 1 98.31 476 ALA A N 1
ATOM 3584 C CA . ALA A 1 476 ? -0.492 18.922 -16.234 1 98.31 476 ALA A CA 1
ATOM 3585 C C . ALA A 1 476 ? -0.067 17.594 -15.617 1 98.31 476 ALA A C 1
ATOM 3587 O O . ALA A 1 476 ? -0.87 16.906 -14.969 1 98.31 476 ALA A O 1
ATOM 3588 N N . ILE A 1 477 ? 1.172 17.219 -15.789 1 98.5 477 ILE A N 1
ATOM 3589 C CA . ILE A 1 477 ? 1.671 15.945 -15.266 1 98.5 477 ILE A CA 1
ATOM 3590 C C . ILE A 1 477 ? 2.211 16.141 -13.852 1 98.5 477 ILE A C 1
ATOM 3592 O O . ILE A 1 477 ? 3.148 16.922 -13.648 1 98.5 477 ILE A O 1
ATOM 3596 N N . ILE A 1 478 ? 1.555 15.492 -12.875 1 97.75 478 ILE A N 1
ATOM 3597 C CA . ILE A 1 478 ? 1.946 15.508 -11.469 1 97.75 478 ILE A CA 1
ATOM 3598 C C . ILE A 1 478 ? 2.92 14.359 -11.195 1 97.75 478 ILE A C 1
ATOM 3600 O O . ILE A 1 478 ? 2.537 13.188 -11.227 1 97.75 478 ILE A O 1
ATOM 3604 N N . THR A 1 479 ? 4.172 14.742 -10.898 1 96.5 479 THR A N 1
ATOM 3605 C CA . THR A 1 479 ? 5.219 13.727 -10.828 1 96.5 479 THR A CA 1
ATOM 3606 C C . THR A 1 479 ? 5.824 13.672 -9.43 1 96.5 479 THR A C 1
ATOM 3608 O O . THR A 1 479 ? 6.242 14.703 -8.891 1 96.5 479 THR A O 1
ATOM 3611 N N . ALA A 1 480 ? 5.848 12.547 -8.875 1 93.69 480 ALA A N 1
ATOM 3612 C CA . ALA A 1 480 ? 6.562 12.18 -7.656 1 93.69 480 ALA A CA 1
ATOM 3613 C C . ALA A 1 480 ? 6.852 10.688 -7.621 1 93.69 480 ALA A C 1
ATOM 3615 O O . ALA A 1 480 ? 6.039 9.875 -8.07 1 93.69 480 ALA A O 1
ATOM 3616 N N . LEU A 1 481 ? 8.031 10.352 -7.133 1 92.38 481 LEU A N 1
ATOM 3617 C CA . LEU A 1 481 ? 8.297 8.93 -6.938 1 92.38 481 LEU A CA 1
ATOM 3618 C C . LEU A 1 481 ? 7.531 8.391 -5.73 1 92.38 481 LEU A C 1
ATOM 3620 O O . LEU A 1 481 ? 8.141 7.961 -4.75 1 92.38 481 LEU A O 1
ATOM 3624 N N . ASN A 1 482 ? 6.305 8.477 -5.801 1 92.31 482 ASN A N 1
ATOM 3625 C CA . ASN A 1 482 ? 5.305 8.086 -4.812 1 92.31 482 ASN A CA 1
ATOM 3626 C C . ASN A 1 482 ? 3.967 7.754 -5.469 1 92.31 482 ASN A C 1
ATOM 3628 O O . ASN A 1 482 ? 3.189 8.656 -5.789 1 92.31 482 ASN A O 1
ATOM 3632 N N . GLU A 1 483 ? 3.668 6.461 -5.582 1 94.62 483 GLU A N 1
ATOM 3633 C CA . GLU A 1 483 ? 2.492 6 -6.309 1 94.62 483 GLU A CA 1
ATOM 3634 C C . GLU A 1 483 ? 1.208 6.527 -5.676 1 94.62 483 GLU A C 1
ATOM 3636 O O . GLU A 1 483 ? 0.268 6.898 -6.383 1 94.62 483 GLU A O 1
ATOM 3641 N N . GLU A 1 484 ? 1.152 6.578 -4.398 1 92.81 484 GLU A N 1
ATOM 3642 C CA . GLU A 1 484 ? -0.059 7.016 -3.711 1 92.81 484 GLU A CA 1
ATOM 3643 C C . GLU A 1 484 ? -0.325 8.5 -3.957 1 92.81 484 GLU A C 1
ATOM 3645 O O . GLU A 1 484 ? -1.466 8.898 -4.195 1 92.81 484 GLU A O 1
ATOM 3650 N N . ALA A 1 485 ? 0.687 9.352 -3.965 1 93.38 485 ALA A N 1
ATOM 3651 C CA . ALA A 1 485 ? 0.541 10.797 -4.152 1 93.38 485 ALA A CA 1
ATOM 3652 C C . ALA A 1 485 ? 0.065 11.117 -5.566 1 93.38 485 ALA A C 1
ATOM 3654 O O . ALA A 1 485 ? -0.802 11.977 -5.754 1 93.38 485 ALA A O 1
ATOM 3655 N N . VAL A 1 486 ? 0.642 10.445 -6.516 1 96.19 486 VAL A N 1
ATOM 3656 C CA . VAL A 1 486 ? 0.298 10.789 -7.891 1 96.19 486 VAL A CA 1
ATOM 3657 C C . VAL A 1 486 ? -1.102 10.273 -8.219 1 96.19 486 VAL A C 1
ATOM 3659 O O . VAL A 1 486 ? -1.829 10.898 -9 1 96.19 486 VAL A O 1
ATOM 3662 N N . ALA A 1 487 ? -1.459 9.133 -7.621 1 97.25 487 ALA A N 1
ATOM 3663 C CA . ALA A 1 487 ? -2.83 8.656 -7.781 1 97.25 487 ALA A CA 1
ATOM 3664 C C . ALA A 1 487 ? -3.822 9.602 -7.109 1 97.25 487 ALA A C 1
ATOM 3666 O O . ALA A 1 487 ? -4.922 9.828 -7.625 1 97.25 487 ALA A O 1
ATOM 3667 N N . ALA A 1 488 ? -3.443 10.156 -5.984 1 96.12 488 ALA A N 1
ATOM 3668 C CA . ALA A 1 488 ? -4.297 11.094 -5.262 1 96.12 488 ALA A CA 1
ATOM 3669 C C . ALA A 1 488 ? -4.559 12.344 -6.09 1 96.12 488 ALA A C 1
ATOM 3671 O O . ALA A 1 488 ? -5.652 12.914 -6.043 1 96.12 488 ALA A O 1
ATOM 3672 N N . ALA A 1 489 ? -3.562 12.781 -6.848 1 97.06 489 ALA A N 1
ATOM 3673 C CA . ALA A 1 489 ? -3.736 13.938 -7.711 1 97.06 489 ALA A CA 1
ATOM 3674 C C . ALA A 1 489 ? -4.816 13.688 -8.758 1 97.06 489 ALA A C 1
ATOM 3676 O O . ALA A 1 489 ? -5.691 14.531 -8.977 1 97.06 489 ALA A O 1
ATOM 3677 N N . ALA A 1 490 ? -4.766 12.539 -9.344 1 98.25 490 ALA A N 1
ATOM 3678 C CA . ALA A 1 490 ? -5.75 12.172 -10.359 1 98.25 490 ALA A CA 1
ATOM 3679 C C . ALA A 1 490 ? -7.137 12.016 -9.742 1 98.25 490 ALA A C 1
ATOM 3681 O O . ALA A 1 490 ? -8.117 12.555 -10.266 1 98.25 490 ALA A O 1
ATOM 3682 N N . LEU A 1 491 ? -7.215 11.367 -8.625 1 97.75 491 LEU A N 1
ATOM 3683 C CA . LEU A 1 491 ? -8.5 11.07 -8 1 97.75 491 LEU A CA 1
ATOM 3684 C C . LEU A 1 491 ? -9.094 12.328 -7.367 1 97.75 491 LEU A C 1
ATOM 3686 O O . LEU A 1 491 ? -10.312 12.438 -7.234 1 97.75 491 LEU A O 1
ATOM 3690 N N . GLY A 1 492 ? -8.227 13.258 -6.969 1 97.44 492 GLY A N 1
ATOM 3691 C CA . GLY A 1 492 ? -8.711 14.531 -6.449 1 97.44 492 GLY A CA 1
ATOM 3692 C C . GLY A 1 492 ? -9.32 15.422 -7.516 1 97.44 492 GLY A C 1
ATOM 3693 O O . GLY A 1 492 ? -10.219 16.219 -7.227 1 97.44 492 GLY A O 1
ATOM 3694 N N . ASN A 1 493 ? -8.914 15.289 -8.773 1 98.12 493 ASN A N 1
ATOM 3695 C CA . ASN A 1 493 ? -9.352 16.125 -9.891 1 98.12 493 ASN A CA 1
ATOM 3696 C C . ASN A 1 493 ? -10.648 15.602 -10.5 1 98.12 493 ASN A C 1
ATOM 3698 O O . ASN A 1 493 ? -10.703 15.305 -11.695 1 98.12 493 ASN A O 1
ATOM 3702 N N . LYS A 1 494 ? -11.703 15.711 -9.789 1 97.44 494 LYS A N 1
ATOM 3703 C CA . LYS A 1 494 ? -12.992 15.172 -10.211 1 97.44 494 LYS A CA 1
ATOM 3704 C C . LYS A 1 494 ? -13.688 16.109 -11.195 1 97.44 494 LYS A C 1
ATOM 3706 O O . LYS A 1 494 ? -14.664 15.742 -11.836 1 97.44 494 LYS A O 1
ATOM 3711 N N . GLY A 1 495 ? -13.18 17.328 -11.391 1 96.94 495 GLY A N 1
ATOM 3712 C CA . GLY A 1 495 ? -13.75 18.281 -12.328 1 96.94 495 GLY A CA 1
ATOM 3713 C C . GLY A 1 495 ? -13.141 18.203 -13.711 1 96.94 495 GLY A C 1
ATOM 3714 O O . GLY A 1 495 ? -13.5 18.969 -14.602 1 96.94 495 GLY A O 1
ATOM 3715 N N . GLY A 1 496 ? -12.289 17.234 -13.898 1 97.75 496 GLY A N 1
ATOM 3716 C CA . GLY A 1 496 ? -11.57 17.203 -15.156 1 97.75 496 GLY A CA 1
ATOM 3717 C C . GLY A 1 496 ? -11.25 15.789 -15.617 1 97.75 496 GLY A C 1
ATOM 3718 O O . GLY A 1 496 ? -12.047 14.867 -15.406 1 97.75 496 GLY A O 1
ATOM 3719 N N . LEU A 1 497 ? -10.172 15.711 -16.453 1 98.19 497 LEU A N 1
ATOM 3720 C CA . LEU A 1 497 ? -9.719 14.461 -17.047 1 98.19 497 LEU A CA 1
ATOM 3721 C C . LEU A 1 497 ? -8.477 13.945 -16.328 1 98.19 497 LEU A C 1
ATOM 3723 O O . LEU A 1 497 ? -7.59 14.727 -15.969 1 98.19 497 LEU A O 1
ATOM 3727 N N . ASN A 1 498 ? -8.469 12.641 -16.078 1 98.56 498 ASN A N 1
ATOM 3728 C CA . ASN A 1 498 ? -7.406 12.07 -15.266 1 98.56 498 ASN A CA 1
ATOM 3729 C C . ASN A 1 498 ? -6.816 10.82 -15.914 1 98.56 498 ASN A C 1
ATOM 3731 O O . ASN A 1 498 ? -7.504 10.117 -16.656 1 98.56 498 ASN A O 1
ATOM 3735 N N . LEU A 1 499 ? -5.598 10.555 -15.633 1 98.81 499 LEU A N 1
ATOM 3736 C CA . LEU A 1 499 ? -4.898 9.336 -16.031 1 98.81 499 LEU A CA 1
ATOM 3737 C C . LEU A 1 499 ? -3.785 9.008 -15.039 1 98.81 499 LEU A C 1
ATOM 3739 O O . LEU A 1 499 ? -3.068 9.898 -14.578 1 98.81 499 LEU A O 1
ATOM 3743 N N . ILE A 1 500 ? -3.656 7.785 -14.656 1 98.75 500 ILE A N 1
ATOM 3744 C CA . ILE A 1 500 ? -2.52 7.305 -13.875 1 98.75 500 ILE A CA 1
ATOM 3745 C C . ILE A 1 500 ? -1.761 6.246 -14.672 1 98.75 500 ILE A C 1
ATOM 3747 O O . ILE A 1 500 ? -2.363 5.312 -15.211 1 98.75 500 ILE A O 1
ATOM 3751 N N . VAL A 1 501 ? -0.485 6.348 -14.844 1 98.56 501 VAL A N 1
ATOM 3752 C CA . VAL A 1 501 ? 0.355 5.352 -15.508 1 98.56 501 VAL A CA 1
ATOM 3753 C C . VAL A 1 501 ? 1.48 4.922 -14.57 1 98.56 501 VAL A C 1
ATOM 3755 O O . VAL A 1 501 ? 2.234 5.758 -14.062 1 98.56 501 VAL A O 1
ATOM 3758 N N . SER A 1 502 ? 1.609 3.631 -14.32 1 97.38 502 SER A N 1
ATOM 3759 C CA . SER A 1 502 ? 2.594 3.131 -13.367 1 97.38 502 SER A CA 1
ATOM 3760 C C . SER A 1 502 ? 3.059 1.726 -13.742 1 97.38 502 SER A C 1
ATOM 3762 O O . SER A 1 502 ? 2.418 1.048 -14.547 1 97.38 502 SER A O 1
ATOM 3764 N N . TYR A 1 503 ? 4.281 1.319 -13.164 1 96.62 503 TYR A N 1
ATOM 3765 C CA . TYR A 1 503 ? 4.633 -0.096 -13.172 1 96.62 503 TYR A CA 1
ATOM 3766 C C . TYR A 1 503 ? 3.6 -0.918 -12.406 1 96.62 503 TYR A C 1
ATOM 3768 O O . TYR A 1 503 ? 3.105 -0.49 -11.359 1 96.62 503 TYR A O 1
ATOM 3776 N N . GLU A 1 504 ? 3.295 -2.08 -12.938 1 97.56 504 GLU A N 1
ATOM 3777 C CA . GLU A 1 504 ? 2.281 -2.938 -12.336 1 97.56 504 GLU A CA 1
ATOM 3778 C C . GLU A 1 504 ? 2.645 -3.293 -10.898 1 97.56 504 GLU A C 1
ATOM 3780 O O . GLU A 1 504 ? 1.811 -3.186 -10 1 97.56 504 GLU A O 1
ATOM 3785 N N . ALA A 1 505 ? 3.895 -3.66 -10.641 1 96.62 505 ALA A N 1
ATOM 3786 C CA . ALA A 1 505 ? 4.328 -4.164 -9.344 1 96.62 505 ALA A CA 1
ATOM 3787 C C . ALA A 1 505 ? 4.215 -3.084 -8.266 1 96.62 505 ALA A C 1
ATOM 3789 O O . ALA A 1 505 ? 3.977 -3.387 -7.098 1 96.62 505 ALA A O 1
ATOM 3790 N N . PHE A 1 506 ? 4.316 -1.842 -8.625 1 95.19 506 PHE A N 1
ATOM 3791 C CA . PHE A 1 506 ? 4.395 -0.78 -7.629 1 95.19 506 PHE A CA 1
ATOM 3792 C C . PHE A 1 506 ? 3.051 -0.077 -7.48 1 95.19 506 PHE A C 1
ATOM 3794 O O . PHE A 1 506 ? 2.818 0.621 -6.488 1 95.19 506 PHE A O 1
ATOM 3801 N N . ALA A 1 507 ? 2.146 -0.322 -8.43 1 97.06 507 ALA A N 1
ATOM 3802 C CA . ALA A 1 507 ? 0.808 0.257 -8.352 1 97.06 507 ALA A CA 1
ATOM 3803 C C . ALA A 1 507 ? 0.061 -0.245 -7.121 1 97.06 507 ALA A C 1
ATOM 3805 O O . ALA A 1 507 ? -0.934 0.353 -6.703 1 97.06 507 ALA A O 1
ATOM 3806 N N . VAL A 1 508 ? 0.556 -1.319 -6.504 1 96.69 508 VAL A N 1
ATOM 3807 C CA . VAL A 1 508 ? -0.076 -1.886 -5.316 1 96.69 508 VAL A CA 1
ATOM 3808 C C . VAL A 1 508 ? -0.066 -0.859 -4.188 1 96.69 508 VAL A C 1
ATOM 3810 O O . VAL A 1 508 ? -0.943 -0.872 -3.32 1 96.69 508 VAL A O 1
ATOM 3813 N N . LYS A 1 509 ? 0.804 0.09 -4.234 1 94.12 509 LYS A N 1
ATOM 3814 C CA . LYS A 1 509 ? 0.918 1.136 -3.221 1 94.12 509 LYS A CA 1
ATOM 3815 C C . LYS A 1 509 ? -0.302 2.053 -3.236 1 94.12 509 LYS A C 1
ATOM 3817 O O . LYS A 1 509 ? -0.582 2.74 -2.254 1 94.12 509 LYS A O 1
ATOM 3822 N N . MET A 1 510 ? -1.115 1.989 -4.336 1 95.56 510 MET A N 1
ATOM 3823 C CA . MET A 1 510 ? -2.271 2.863 -4.512 1 95.56 510 MET A CA 1
ATOM 3824 C C . MET A 1 510 ? -3.539 2.203 -3.975 1 95.56 510 MET A C 1
ATOM 3826 O O . MET A 1 510 ? -4.582 2.852 -3.859 1 95.56 510 MET A O 1
ATOM 3830 N N . LEU A 1 511 ? -3.469 0.985 -3.541 1 96.75 511 LEU A N 1
ATOM 3831 C CA . LEU A 1 511 ? -4.648 0.141 -3.373 1 96.75 511 LEU A CA 1
ATOM 3832 C C . LEU A 1 511 ? -5.602 0.739 -2.346 1 96.75 511 LEU A C 1
ATOM 3834 O O . LEU A 1 511 ? -6.816 0.77 -2.562 1 96.75 511 LEU A O 1
ATOM 3838 N N . GLY A 1 512 ? -5.066 1.22 -1.205 1 94.56 512 GLY A N 1
ATOM 3839 C CA . GLY A 1 512 ? -5.938 1.788 -0.189 1 94.56 512 GLY A CA 1
ATOM 3840 C C . GLY A 1 512 ? -6.73 2.982 -0.684 1 94.56 512 GLY A C 1
ATOM 3841 O O . GLY A 1 512 ? -7.934 3.078 -0.438 1 94.56 512 GLY A O 1
ATOM 3842 N N . LEU A 1 513 ? -6.09 3.834 -1.389 1 95.31 513 LEU A N 1
ATOM 3843 C CA . LEU A 1 513 ? -6.703 5.031 -1.945 1 95.31 513 LEU A CA 1
ATOM 3844 C C . LEU A 1 513 ? -7.762 4.668 -2.982 1 95.31 513 LEU A C 1
ATOM 3846 O O . LEU A 1 513 ? -8.859 5.234 -2.984 1 95.31 513 LEU A O 1
ATOM 3850 N N . MET A 1 514 ? -7.477 3.758 -3.824 1 97.38 514 MET A N 1
ATOM 3851 C CA . MET A 1 514 ? -8.398 3.332 -4.875 1 97.38 514 MET A CA 1
ATOM 3852 C C . MET A 1 514 ? -9.625 2.66 -4.281 1 97.38 514 MET A C 1
ATOM 3854 O O . MET A 1 514 ? -10.75 2.93 -4.703 1 97.38 514 MET A O 1
ATOM 3858 N N . ARG A 1 515 ? -9.398 1.862 -3.324 1 96.94 515 ARG A N 1
ATOM 3859 C CA . ARG A 1 515 ? -10.5 1.159 -2.68 1 96.94 515 ARG A CA 1
ATOM 3860 C C . ARG A 1 515 ? -11.461 2.141 -2.016 1 96.94 515 ARG A C 1
ATOM 3862 O O . ARG A 1 515 ? -12.68 1.993 -2.121 1 96.94 515 ARG A O 1
ATOM 3869 N N . GLN A 1 516 ? -10.922 3.117 -1.318 1 96 516 GLN A N 1
ATOM 3870 C CA . GLN A 1 516 ? -11.781 4.113 -0.689 1 96 516 GLN A CA 1
ATOM 3871 C C . GLN A 1 516 ? -12.664 4.812 -1.722 1 96 516 GLN A C 1
ATOM 3873 O O . GLN A 1 516 ? -13.852 5.039 -1.48 1 96 516 GLN A O 1
ATOM 3878 N N . GLU A 1 517 ? -12.109 5.117 -2.867 1 96.94 517 GLU A N 1
ATOM 3879 C CA . GLU A 1 517 ? -12.852 5.77 -3.939 1 96.94 517 GLU A CA 1
ATOM 3880 C C . GLU A 1 517 ? -13.93 4.848 -4.504 1 96.94 517 GLU A C 1
ATOM 3882 O O . GLU A 1 517 ? -15.055 5.281 -4.75 1 96.94 517 GLU A O 1
ATOM 3887 N N . ILE A 1 518 ? -13.602 3.609 -4.719 1 97.94 518 ILE A N 1
ATOM 3888 C CA . ILE A 1 518 ? -14.516 2.623 -5.285 1 97.94 518 ILE A CA 1
ATOM 3889 C C . ILE A 1 518 ? -15.711 2.434 -4.355 1 97.94 518 ILE A C 1
ATOM 3891 O O . ILE A 1 518 ? -16.859 2.453 -4.801 1 97.94 518 ILE A O 1
ATOM 3895 N N . ILE A 1 519 ? -15.461 2.344 -3.078 1 96.94 519 ILE A N 1
ATOM 3896 C CA . ILE A 1 519 ? -16.516 2.109 -2.09 1 96.94 519 ILE A CA 1
ATOM 3897 C C . ILE A 1 519 ? -17.453 3.312 -2.039 1 96.94 519 ILE A C 1
ATOM 3899 O O . ILE A 1 519 ? -18.672 3.156 -2.082 1 96.94 519 ILE A O 1
ATOM 3903 N N . PHE A 1 520 ? -16.891 4.527 -1.983 1 97.19 520 PHE A N 1
ATOM 3904 C CA . PHE A 1 520 ? -17.703 5.727 -1.847 1 97.19 520 PHE A CA 1
ATOM 3905 C C . PHE A 1 520 ? -18.562 5.938 -3.086 1 97.19 520 PHE A C 1
ATOM 3907 O O . PHE A 1 520 ? -19.75 6.227 -2.977 1 97.19 520 PHE A O 1
ATOM 3914 N N . SER A 1 521 ? -17.969 5.777 -4.246 1 97.75 521 SER A N 1
ATOM 3915 C CA . SER A 1 521 ? -18.703 5.953 -5.5 1 97.75 521 SER A CA 1
ATOM 3916 C C . SER A 1 521 ? -19.844 4.953 -5.617 1 97.75 521 SER A C 1
ATOM 3918 O O . SER A 1 521 ? -20.953 5.316 -6.023 1 97.75 521 SER A O 1
ATOM 3920 N N . ARG A 1 522 ? -19.578 3.758 -5.262 1 97.62 522 ARG A N 1
ATOM 3921 C CA . ARG A 1 522 ? -20.609 2.736 -5.387 1 97.62 522 ARG A CA 1
ATOM 3922 C C . ARG A 1 522 ? -21.734 2.971 -4.383 1 97.62 522 ARG A C 1
ATOM 3924 O O . ARG A 1 522 ? -22.922 2.773 -4.703 1 97.62 522 ARG A O 1
ATOM 3931 N N . HIS A 1 523 ? -21.406 3.318 -3.137 1 96.75 523 HIS A N 1
ATOM 3932 C CA . HIS A 1 523 ? -22.406 3.617 -2.129 1 96.75 523 HIS A CA 1
ATOM 3933 C C . HIS A 1 523 ? -23.281 4.797 -2.551 1 96.75 523 HIS A C 1
ATOM 3935 O O . HIS A 1 523 ? -24.484 4.832 -2.26 1 96.75 523 HIS A O 1
ATOM 3941 N N . GLN A 1 524 ? -22.672 5.785 -3.201 1 96.75 524 GLN A N 1
ATOM 3942 C CA . GLN A 1 524 ? -23.469 6.879 -3.756 1 96.75 524 GLN A CA 1
ATOM 3943 C C . GLN A 1 524 ? -24.516 6.359 -4.73 1 96.75 524 GLN A C 1
ATOM 3945 O O . GLN A 1 524 ? -25.688 6.75 -4.66 1 96.75 524 GLN A O 1
ATOM 3950 N N . ARG A 1 525 ? -24.109 5.523 -5.582 1 96.25 525 ARG A N 1
ATOM 3951 C CA . ARG A 1 525 ? -25.031 4.957 -6.562 1 96.25 525 ARG A CA 1
ATOM 3952 C C . ARG A 1 525 ? -26.141 4.172 -5.875 1 96.25 525 ARG A C 1
ATOM 3954 O O . ARG A 1 525 ? -27.297 4.23 -6.293 1 96.25 525 ARG A O 1
ATOM 3961 N N . GLN A 1 526 ? -25.797 3.482 -4.867 1 94.62 526 GLN A N 1
ATOM 3962 C CA . GLN A 1 526 ? -26.75 2.656 -4.125 1 94.62 526 GLN A CA 1
ATOM 3963 C C . GLN A 1 526 ? -27.875 3.506 -3.533 1 94.62 526 GLN A C 1
ATOM 3965 O O . GLN A 1 526 ? -29 3.031 -3.377 1 94.62 526 GLN A O 1
ATOM 3970 N N . VAL A 1 527 ? -27.578 4.766 -3.225 1 94.06 527 VAL A N 1
ATOM 3971 C CA . VAL A 1 527 ? -28.594 5.602 -2.6 1 94.06 527 VAL A CA 1
ATOM 3972 C C . VAL A 1 527 ? -29.156 6.582 -3.625 1 94.06 527 VAL A C 1
ATOM 3974 O O . VAL A 1 527 ? -29.766 7.594 -3.258 1 94.06 527 VAL A O 1
ATOM 3977 N N . GLY A 1 528 ? -28.875 6.398 -4.898 1 93.5 528 GLY A N 1
ATOM 3978 C CA . GLY A 1 528 ? -29.469 7.176 -5.973 1 93.5 528 GLY A CA 1
ATOM 3979 C C . GLY A 1 528 ? -28.719 8.461 -6.266 1 93.5 528 GLY A C 1
ATOM 3980 O O . GLY A 1 528 ? -29.281 9.398 -6.848 1 93.5 528 GLY A O 1
ATOM 3981 N N . GLN A 1 529 ? -27.453 8.555 -5.785 1 94.75 529 GLN A N 1
ATOM 3982 C CA . GLN A 1 529 ? -26.609 9.719 -6.008 1 94.75 529 GLN A CA 1
ATOM 3983 C C . GLN A 1 529 ? -25.406 9.367 -6.895 1 94.75 529 GLN A C 1
ATOM 3985 O O . GLN A 1 529 ? -24.266 9.633 -6.539 1 94.75 529 GLN A O 1
ATOM 3990 N N . THR A 1 530 ? -25.688 8.891 -8.055 1 95 530 THR A N 1
ATOM 3991 C CA . THR A 1 530 ? -24.625 8.43 -8.953 1 95 530 THR A CA 1
ATOM 3992 C C . THR A 1 530 ? -23.609 9.539 -9.219 1 95 530 THR A C 1
ATOM 3994 O O . THR A 1 530 ? -24 10.672 -9.539 1 95 530 THR A O 1
ATOM 3997 N N . ALA A 1 531 ? -22.359 9.203 -9.055 1 96.12 531 ALA A N 1
ATOM 3998 C CA . ALA A 1 531 ? -21.281 10.18 -9.242 1 96.12 531 ALA A CA 1
ATOM 3999 C C . ALA A 1 531 ? -21.297 10.719 -10.672 1 96.12 531 ALA A C 1
ATOM 4001 O O . ALA A 1 531 ? -21.484 9.969 -11.633 1 96.12 531 ALA A O 1
ATOM 4002 N N . GLY A 1 532 ? -21.031 11.984 -10.82 1 97.19 532 GLY A N 1
ATOM 4003 C CA . GLY A 1 532 ? -21.047 12.633 -12.125 1 97.19 532 GLY A CA 1
ATOM 4004 C C . GLY A 1 532 ? -19.672 12.812 -12.727 1 97.19 532 GLY A C 1
ATOM 4005 O O . GLY A 1 532 ? -19.531 13.094 -13.914 1 97.19 532 GLY A O 1
ATOM 4006 N N . TRP A 1 533 ? -18.578 12.664 -11.922 1 97.75 533 TRP A N 1
ATOM 4007 C CA . TRP A 1 533 ? -17.219 12.867 -12.422 1 97.75 533 TRP A CA 1
ATOM 4008 C C . TRP A 1 533 ? -16.844 11.781 -13.43 1 97.75 533 TRP A C 1
ATOM 4010 O O . TRP A 1 533 ? -17.438 10.695 -13.43 1 97.75 533 TRP A O 1
ATOM 4020 N N . LEU A 1 534 ? -15.922 12.062 -14.328 1 98.25 534 LEU A N 1
ATOM 4021 C CA . LEU A 1 534 ? -15.469 11.156 -15.383 1 98.25 534 LEU A CA 1
ATOM 4022 C C . LEU A 1 534 ? -14.617 10.031 -14.797 1 98.25 534 LEU A C 1
ATOM 4024 O O . LEU A 1 534 ? -13.805 10.266 -13.906 1 98.25 534 LEU A O 1
ATOM 4028 N N . SER A 1 535 ? -14.836 8.797 -15.305 1 98.56 535 SER A N 1
ATOM 4029 C CA . SER A 1 535 ? -14.117 7.633 -14.812 1 98.56 535 SER A CA 1
ATOM 4030 C C . SER A 1 535 ? -12.609 7.844 -14.898 1 98.56 535 SER A C 1
ATOM 4032 O O . SER A 1 535 ? -12.117 8.555 -15.773 1 98.56 535 SER A O 1
ATOM 4034 N N . VAL A 1 536 ? -11.875 7.266 -13.969 1 98.69 536 VAL A N 1
ATOM 4035 C CA . VAL A 1 536 ? -10.43 7.457 -13.859 1 98.69 536 VAL A CA 1
ATOM 4036 C C . VAL A 1 536 ? -9.711 6.172 -14.25 1 98.69 536 VAL A C 1
ATOM 4038 O O . VAL A 1 536 ? -9.867 5.137 -13.602 1 98.69 536 VAL A O 1
ATOM 4041 N N . PRO A 1 537 ? -8.938 6.164 -15.289 1 98.81 537 PRO A N 1
ATOM 4042 C CA . PRO A 1 537 ? -8.156 4.988 -15.68 1 98.81 537 PRO A CA 1
ATOM 4043 C C . PRO A 1 537 ? -6.801 4.926 -14.984 1 98.81 537 PRO A C 1
ATOM 4045 O O . PRO A 1 537 ? -6.141 5.953 -14.812 1 98.81 537 PRO A O 1
ATOM 4048 N N . LEU A 1 538 ? -6.418 3.82 -14.523 1 98.88 538 LEU A N 1
ATOM 4049 C CA . LEU A 1 538 ? -5.066 3.418 -14.156 1 98.88 538 LEU A CA 1
ATOM 4050 C C . LEU A 1 538 ? -4.48 2.465 -15.188 1 98.88 538 LEU A C 1
ATOM 4052 O O . LEU A 1 538 ? -4.984 1.354 -15.375 1 98.88 538 LEU A O 1
ATOM 4056 N N . ILE A 1 539 ? -3.494 2.902 -15.898 1 98.81 539 ILE A N 1
ATOM 4057 C CA . ILE A 1 539 ? -2.773 2.006 -16.797 1 98.81 539 ILE A CA 1
ATOM 4058 C C . ILE A 1 539 ? -1.556 1.426 -16.078 1 98.81 539 ILE A C 1
ATOM 4060 O O . ILE A 1 539 ? -0.687 2.17 -15.617 1 98.81 539 ILE A O 1
ATOM 4064 N N . VAL A 1 540 ? -1.519 0.153 -15.922 1 98.5 540 VAL A N 1
ATOM 4065 C CA . VAL A 1 540 ? -0.312 -0.505 -15.43 1 98.5 540 VAL A CA 1
ATOM 4066 C C . VAL A 1 540 ? 0.403 -1.2 -16.594 1 98.5 540 VAL A C 1
ATOM 4068 O O . VAL A 1 540 ? -0.219 -1.938 -17.359 1 98.5 540 VAL A O 1
ATOM 4071 N N . THR A 1 541 ? 1.589 -0.877 -16.734 1 97.62 541 THR A N 1
ATOM 4072 C CA . THR A 1 541 ? 2.441 -1.381 -17.812 1 97.62 541 THR A CA 1
ATOM 4073 C C . THR A 1 541 ? 3.816 -1.768 -17.266 1 97.62 541 THR A C 1
ATOM 4075 O O . THR A 1 541 ? 3.975 -1.993 -16.062 1 97.62 541 THR A O 1
ATOM 4078 N N . SER A 1 542 ? 4.891 -1.964 -18.172 1 93.5 542 SER A N 1
ATOM 4079 C CA . SER A 1 542 ? 6.074 -2.605 -17.594 1 93.5 542 SER A CA 1
ATOM 4080 C C . SER A 1 542 ? 5.688 -3.646 -16.547 1 93.5 542 SER A C 1
ATOM 4082 O O . SER A 1 542 ? 6.168 -3.604 -15.414 1 93.5 542 SER A O 1
ATOM 4084 N N . HIS A 1 543 ? 4.777 -4.477 -17.047 1 94.06 543 HIS A N 1
ATOM 4085 C CA . HIS A 1 543 ? 4.094 -5.348 -16.094 1 94.06 543 HIS A CA 1
ATOM 4086 C C . HIS A 1 543 ? 4.879 -6.633 -15.875 1 94.06 543 HIS A C 1
ATOM 4088 O O . HIS A 1 543 ? 6.012 -6.766 -16.344 1 94.06 543 HIS A O 1
ATOM 4094 N N . THR A 1 544 ? 4.414 -7.578 -15.18 1 96.12 544 THR A N 1
ATOM 4095 C CA . THR A 1 544 ? 5.012 -8.758 -14.562 1 96.12 544 THR A CA 1
ATOM 4096 C C . THR A 1 544 ? 5.863 -9.523 -15.57 1 96.12 544 THR A C 1
ATOM 4098 O O . THR A 1 544 ? 6.98 -9.938 -15.266 1 96.12 544 THR A O 1
ATOM 4101 N N . TRP A 1 545 ? 5.461 -9.633 -16.781 1 96.62 545 TRP A N 1
ATOM 4102 C CA . TRP A 1 545 ? 6.109 -10.461 -17.797 1 96.62 545 TRP A CA 1
ATOM 4103 C C . TRP A 1 545 ? 7.219 -9.68 -18.5 1 96.62 545 TRP A C 1
ATOM 4105 O O . TRP A 1 545 ? 8.25 -10.25 -18.859 1 96.62 545 TRP A O 1
ATOM 4115 N N . GLU A 1 546 ? 7.023 -8.336 -18.656 1 92.31 546 GLU A N 1
ATOM 4116 C CA . GLU A 1 546 ? 7.961 -7.527 -19.438 1 92.31 546 GLU A CA 1
ATOM 4117 C C . GLU A 1 546 ? 9.023 -6.902 -18.531 1 92.31 546 GLU A C 1
ATOM 4119 O O . GLU A 1 546 ? 10.141 -6.629 -18.969 1 92.31 546 GLU A O 1
ATOM 4124 N N . ASN A 1 547 ? 8.594 -6.629 -17.297 1 90.88 547 ASN A N 1
ATOM 4125 C CA . ASN A 1 547 ? 9.602 -6.117 -16.375 1 90.88 547 ASN A CA 1
ATOM 4126 C C . ASN A 1 547 ? 10.477 -7.238 -15.828 1 90.88 547 ASN A C 1
ATOM 4128 O O . ASN A 1 547 ? 10.883 -7.203 -14.664 1 90.88 547 ASN A O 1
ATOM 4132 N N . ALA A 1 548 ? 10.789 -8.164 -16.688 1 86.56 548 ALA A N 1
ATOM 4133 C CA . ALA A 1 548 ? 11.562 -9.367 -16.391 1 86.56 548 ALA A CA 1
ATOM 4134 C C . ALA A 1 548 ? 13.047 -9.031 -16.219 1 86.56 548 ALA A C 1
ATOM 4136 O O . ALA A 1 548 ? 13.766 -9.719 -15.492 1 86.56 548 ALA A O 1
ATOM 4137 N N . LYS A 1 549 ? 13.414 -7.969 -16.922 1 91.31 549 LYS A N 1
ATOM 4138 C CA . LYS A 1 549 ? 14.836 -7.637 -16.859 1 91.31 549 LYS A CA 1
ATOM 4139 C C . LYS A 1 549 ? 15.234 -7.172 -15.461 1 91.31 549 LYS A C 1
ATOM 4141 O O . LYS A 1 549 ? 16.406 -7.219 -15.094 1 91.31 549 LYS A O 1
ATOM 4146 N N . ASN A 1 550 ? 14.188 -6.695 -14.797 1 91.94 550 ASN A N 1
ATOM 4147 C CA . ASN A 1 550 ? 14.43 -6.336 -13.406 1 91.94 550 ASN A CA 1
ATOM 4148 C C . ASN A 1 550 ? 14.102 -7.492 -12.461 1 91.94 550 ASN A C 1
ATOM 4150 O O . ASN A 1 550 ? 13.453 -8.461 -12.867 1 91.94 550 ASN A O 1
ATOM 4154 N N . GLU A 1 551 ? 14.594 -7.504 -11.297 1 94 551 GLU A N 1
ATOM 4155 C CA . GLU A 1 551 ? 14.461 -8.609 -10.352 1 94 551 GLU A CA 1
ATOM 4156 C C . GLU A 1 551 ? 13.008 -8.805 -9.938 1 94 551 GLU A C 1
ATOM 4158 O O . GLU A 1 551 ? 12.141 -7.988 -10.266 1 94 551 GLU A O 1
ATOM 4163 N N . GLN A 1 552 ? 12.664 -9.883 -9.266 1 96.25 552 GLN A N 1
ATOM 4164 C CA . GLN A 1 552 ? 11.312 -10.375 -9.008 1 96.25 552 GLN A CA 1
ATOM 4165 C C . GLN A 1 552 ? 10.492 -9.344 -8.242 1 96.25 552 GLN A C 1
ATOM 4167 O O . GLN A 1 552 ? 9.258 -9.383 -8.273 1 96.25 552 GLN A O 1
ATOM 4172 N N . SER A 1 553 ? 11.078 -8.414 -7.539 1 94.75 553 SER A N 1
ATOM 4173 C CA . SER A 1 553 ? 10.336 -7.336 -6.895 1 94.75 553 SER A CA 1
ATOM 4174 C C . SER A 1 553 ? 9.516 -6.547 -7.91 1 94.75 553 SER A C 1
ATOM 4176 O O . SER A 1 553 ? 8.477 -5.98 -7.57 1 94.75 553 SER A O 1
ATOM 4178 N N . HIS A 1 554 ? 9.906 -6.551 -9.18 1 96.62 554 HIS A N 1
ATOM 4179 C CA . HIS A 1 554 ? 9.219 -5.824 -10.242 1 96.62 554 HIS A CA 1
ATOM 4180 C C . HIS A 1 554 ? 8.172 -6.695 -10.922 1 96.62 554 HIS A C 1
ATOM 4182 O O . HIS A 1 554 ? 7.539 -6.273 -11.891 1 96.62 554 HIS A O 1
ATOM 4188 N N . GLN A 1 555 ? 7.965 -7.898 -10.492 1 97.5 555 GLN A N 1
ATOM 4189 C CA . GLN A 1 555 ? 7.109 -8.891 -11.141 1 97.5 555 GLN A CA 1
ATOM 4190 C C . GLN A 1 555 ? 5.953 -9.297 -10.234 1 97.5 555 GLN A C 1
ATOM 4192 O O . GLN A 1 555 ? 5.98 -10.375 -9.633 1 97.5 555 GLN A O 1
ATOM 4197 N N . ASP A 1 556 ? 4.906 -8.438 -10.195 1 97.12 556 ASP A N 1
ATOM 4198 C CA . ASP A 1 556 ? 3.805 -8.617 -9.25 1 97.12 556 ASP A CA 1
ATOM 4199 C C . ASP A 1 556 ? 2.471 -8.234 -9.891 1 97.12 556 ASP A C 1
ATOM 4201 O O . ASP A 1 556 ? 2.221 -7.059 -10.164 1 97.12 556 ASP A O 1
ATOM 4205 N N . PRO A 1 557 ? 1.564 -9.18 -10.117 1 97.94 557 PRO A N 1
ATOM 4206 C CA . PRO A 1 557 ? 0.267 -8.859 -10.719 1 97.94 557 PRO A CA 1
ATOM 4207 C C . PRO A 1 557 ? -0.81 -8.562 -9.68 1 97.94 557 PRO A C 1
ATOM 4209 O O . PRO A 1 557 ? -1.997 -8.508 -10.008 1 97.94 557 PRO A O 1
ATOM 4212 N N . THR A 1 558 ? -0.492 -8.281 -8.414 1 98.06 558 THR A N 1
ATOM 4213 C CA . THR A 1 558 ? -1.409 -8.195 -7.281 1 98.06 558 THR A CA 1
ATOM 4214 C C . THR A 1 558 ? -2.438 -7.094 -7.5 1 98.06 558 THR A C 1
ATOM 4216 O O . THR A 1 558 ? -3.598 -7.23 -7.109 1 98.06 558 THR A O 1
ATOM 4219 N N . ILE A 1 559 ? -2.133 -6 -8.156 1 98.25 559 ILE A N 1
ATOM 4220 C CA . ILE A 1 559 ? -3.027 -4.852 -8.266 1 98.25 559 ILE A CA 1
ATOM 4221 C C . ILE A 1 559 ? -4.293 -5.254 -9.023 1 98.25 559 ILE A C 1
ATOM 4223 O O . ILE A 1 559 ? -5.406 -4.953 -8.586 1 98.25 559 ILE A O 1
ATOM 4227 N N . GLY A 1 560 ? -4.148 -5.973 -10.125 1 98.38 560 GLY A N 1
ATOM 4228 C CA . GLY A 1 560 ? -5.312 -6.438 -10.867 1 98.38 560 GLY A CA 1
ATOM 4229 C C . GLY A 1 560 ? -6.156 -7.43 -10.094 1 98.38 560 GLY A C 1
ATOM 4230 O O . GLY A 1 560 ? -7.387 -7.363 -10.125 1 98.38 560 GLY A O 1
ATOM 4231 N N . GLU A 1 561 ? -5.473 -8.336 -9.367 1 98.44 561 GLU A N 1
ATOM 4232 C CA . GLU A 1 561 ? -6.172 -9.344 -8.578 1 98.44 561 GLU A CA 1
ATOM 4233 C C . GLU A 1 561 ? -6.977 -8.703 -7.453 1 98.44 561 GLU A C 1
ATOM 4235 O O . GLU A 1 561 ? -8.133 -9.062 -7.223 1 98.44 561 GLU A O 1
ATOM 4240 N N . ALA A 1 562 ? -6.375 -7.719 -6.797 1 98.44 562 ALA A N 1
ATOM 4241 C CA . ALA A 1 562 ? -7.043 -7.035 -5.695 1 98.44 562 ALA A CA 1
ATOM 4242 C C . ALA A 1 562 ? -8.25 -6.238 -6.191 1 98.44 562 ALA A C 1
ATOM 4244 O O . ALA A 1 562 ? -9.305 -6.242 -5.562 1 98.44 562 ALA A O 1
ATOM 4245 N N . LEU A 1 563 ? -8.094 -5.555 -7.285 1 98.62 563 LEU A N 1
ATOM 4246 C CA . LEU A 1 563 ? -9.172 -4.73 -7.82 1 98.62 563 LEU A CA 1
ATOM 4247 C C . LEU A 1 563 ? -10.312 -5.602 -8.336 1 98.62 563 LEU A C 1
ATOM 4249 O O . LEU A 1 563 ? -11.477 -5.195 -8.297 1 98.62 563 LEU A O 1
ATOM 4253 N N . LEU A 1 564 ? -9.984 -6.809 -8.789 1 98.56 564 LEU A N 1
ATOM 4254 C CA . LEU A 1 564 ? -11.023 -7.75 -9.18 1 98.56 564 LEU A CA 1
ATOM 4255 C C . LEU A 1 564 ? -11.812 -8.234 -7.969 1 98.56 564 LEU A C 1
ATOM 4257 O O . LEU A 1 564 ? -12.922 -8.75 -8.109 1 98.56 564 LEU A O 1
ATOM 4261 N N . GLY A 1 565 ? -11.195 -8.094 -6.789 1 97.94 565 GLY A N 1
ATOM 4262 C CA . GLY A 1 565 ? -11.906 -8.414 -5.562 1 97.94 565 GLY A CA 1
ATOM 4263 C C . GLY A 1 565 ? -12.992 -7.414 -5.223 1 97.94 565 GLY A C 1
ATOM 4264 O O . GLY A 1 565 ? -13.961 -7.75 -4.531 1 97.94 565 GLY A O 1
ATOM 4265 N N . GLU A 1 566 ? -12.914 -6.203 -5.715 1 98 566 GLU A N 1
ATOM 4266 C CA . GLU A 1 566 ? -13.938 -5.18 -5.543 1 98 566 GLU A CA 1
ATOM 4267 C C . GLU A 1 566 ? -15.094 -5.387 -6.52 1 98 566 GLU A C 1
ATOM 4269 O O . GLU A 1 566 ? -15.016 -6.238 -7.406 1 98 566 GLU A O 1
ATOM 4274 N N . MET A 1 567 ? -16.188 -4.641 -6.34 1 98.38 567 MET A N 1
ATOM 4275 C CA . MET A 1 567 ? -17.375 -4.805 -7.184 1 98.38 567 MET A CA 1
ATOM 4276 C C . MET A 1 567 ? -17.078 -4.352 -8.617 1 98.38 567 MET A C 1
ATOM 4278 O O . MET A 1 567 ? -16.766 -3.188 -8.852 1 98.38 567 MET A O 1
ATOM 4282 N N . SER A 1 568 ? -17.266 -5.211 -9.578 1 98.31 568 SER A N 1
ATOM 4283 C CA . SER A 1 568 ? -16.766 -5.035 -10.93 1 98.31 568 SER A CA 1
ATOM 4284 C C . SER A 1 568 ? -17.5 -3.93 -11.672 1 98.31 568 SER A C 1
ATOM 4286 O O . SER A 1 568 ? -17 -3.365 -12.641 1 98.31 568 SER A O 1
ATOM 4288 N N . ASP A 1 569 ? -18.719 -3.59 -11.211 1 98.06 569 ASP A N 1
ATOM 4289 C CA . ASP A 1 569 ? -19.484 -2.527 -11.867 1 98.06 569 ASP A CA 1
ATOM 4290 C C . ASP A 1 569 ? -18.844 -1.162 -11.609 1 98.06 569 ASP A C 1
ATOM 4292 O O . ASP A 1 569 ? -19.109 -0.202 -12.336 1 98.06 569 ASP A O 1
ATOM 4296 N N . THR A 1 570 ? -18.062 -1.021 -10.586 1 98.5 570 THR A N 1
ATOM 4297 C CA . THR A 1 570 ? -17.406 0.228 -10.227 1 98.5 570 THR A CA 1
ATOM 4298 C C . THR A 1 570 ? -15.898 0.102 -10.383 1 98.5 570 THR A C 1
ATOM 4300 O O . THR A 1 570 ? -15.219 1.075 -10.719 1 98.5 570 THR A O 1
ATOM 4303 N N . SER A 1 571 ? -15.367 -1.063 -10.117 1 98.69 571 SER A N 1
ATOM 4304 C CA . SER A 1 571 ? -13.961 -1.403 -10.297 1 98.69 571 SER A CA 1
ATOM 4305 C C . SER A 1 571 ? -13.758 -2.287 -11.523 1 98.69 571 SER A C 1
ATOM 4307 O O . SER A 1 571 ? -13.852 -3.514 -11.43 1 98.69 571 SER A O 1
ATOM 4309 N N . ARG A 1 572 ? -13.32 -1.723 -12.602 1 98.75 572 ARG A N 1
ATOM 4310 C CA . ARG A 1 572 ? -13.125 -2.475 -13.844 1 98.75 572 ARG A CA 1
ATOM 4311 C C . ARG A 1 572 ? -11.664 -2.881 -14.008 1 98.75 572 ARG A C 1
ATOM 4313 O O . ARG A 1 572 ? -10.758 -2.119 -13.656 1 98.75 572 ARG A O 1
ATOM 4320 N N . VAL A 1 573 ? -11.398 -4.039 -14.43 1 98.88 573 VAL A N 1
ATOM 4321 C CA . VAL A 1 573 ? -10.062 -4.516 -14.781 1 98.88 573 VAL A CA 1
ATOM 4322 C C . VAL A 1 573 ? -10.07 -5.078 -16.203 1 98.88 573 VAL A C 1
ATOM 4324 O O . VAL A 1 573 ? -10.836 -5.996 -16.5 1 98.88 573 VAL A O 1
ATOM 4327 N N . LEU A 1 574 ? -9.25 -4.512 -17.078 1 98.88 574 LEU A N 1
ATOM 4328 C CA . LEU A 1 574 ? -9.25 -4.867 -18.5 1 98.88 574 LEU A CA 1
ATOM 4329 C C . LEU A 1 574 ? -7.863 -5.336 -18.938 1 98.88 574 LEU A C 1
ATOM 4331 O O . LEU A 1 574 ? -6.852 -4.789 -18.5 1 98.88 574 LEU A O 1
ATOM 4335 N N . PHE A 1 575 ? -7.859 -6.301 -19.844 1 98.75 575 PHE A N 1
ATOM 4336 C CA . PHE A 1 575 ? -6.633 -6.891 -20.359 1 98.75 575 PHE A CA 1
ATOM 4337 C C . PHE A 1 575 ? -6.547 -6.699 -21.875 1 98.75 575 PHE A C 1
ATOM 4339 O O . PHE A 1 575 ? -6.57 -7.672 -22.625 1 98.75 575 PHE A O 1
ATOM 4346 N N . PRO A 1 576 ? -6.352 -5.473 -22.328 1 98.56 576 PRO A N 1
ATOM 4347 C CA . PRO A 1 576 ? -6.176 -5.312 -23.781 1 98.56 576 PRO A CA 1
ATOM 4348 C C . PRO A 1 576 ? -5.035 -6.156 -24.328 1 98.56 576 PRO A C 1
ATOM 4350 O O . PRO A 1 576 ? -4.02 -6.355 -23.656 1 98.56 576 PRO A O 1
ATOM 4353 N N . VAL A 1 577 ? -5.168 -6.578 -25.594 1 98.44 577 VAL A N 1
ATOM 4354 C CA . VAL A 1 577 ? -4.223 -7.566 -26.109 1 98.44 577 VAL A CA 1
ATOM 4355 C C . VAL A 1 577 ? -3.426 -6.957 -27.266 1 98.44 577 VAL A C 1
ATOM 4357 O O . VAL A 1 577 ? -2.48 -7.574 -27.75 1 98.44 577 VAL A O 1
ATOM 4360 N N . ASP A 1 578 ? -3.764 -5.812 -27.781 1 98.25 578 ASP A N 1
ATOM 4361 C CA . ASP A 1 578 ? -3.029 -5.098 -28.812 1 98.25 578 ASP A CA 1
ATOM 4362 C C . ASP A 1 578 ? -3.385 -3.615 -28.828 1 98.25 578 ASP A C 1
ATOM 4364 O O . ASP A 1 578 ? -4.055 -3.129 -27.906 1 98.25 578 ASP A O 1
ATOM 4368 N N . GLY A 1 579 ? -2.812 -2.855 -29.734 1 98.25 579 GLY A N 1
ATOM 4369 C CA . GLY A 1 579 ? -2.998 -1.413 -29.766 1 98.25 579 GLY A CA 1
ATOM 4370 C C . GLY A 1 579 ? -4.445 -1.001 -29.938 1 98.25 579 GLY A C 1
ATOM 4371 O O . GLY A 1 579 ? -4.918 -0.069 -29.297 1 98.25 579 GLY A O 1
ATOM 4372 N N . ASN A 1 580 ? -5.199 -1.692 -30.812 1 98.38 580 ASN A N 1
ATOM 4373 C CA . ASN A 1 580 ? -6.59 -1.352 -31.094 1 98.38 580 ASN A CA 1
ATOM 4374 C C . ASN A 1 580 ? -7.484 -1.61 -29.875 1 98.38 580 ASN A C 1
ATOM 4376 O O . ASN A 1 580 ? -8.336 -0.787 -29.547 1 98.38 580 ASN A O 1
ATOM 4380 N N . THR A 1 581 ? -7.289 -2.738 -29.234 1 98.62 581 THR A N 1
ATOM 4381 C CA . THR A 1 581 ? -8.117 -3.041 -28.078 1 98.62 581 THR A CA 1
ATOM 4382 C C . THR A 1 581 ? -7.777 -2.105 -26.922 1 98.62 581 THR A C 1
ATOM 4384 O O . THR A 1 581 ? -8.656 -1.743 -26.125 1 98.62 581 THR A O 1
ATOM 4387 N N . ALA A 1 582 ? -6.523 -1.693 -26.766 1 98.69 582 ALA A N 1
ATOM 4388 C CA . ALA A 1 582 ? -6.129 -0.754 -25.719 1 98.69 582 ALA A CA 1
ATOM 4389 C C . ALA A 1 582 ? -6.781 0.609 -25.938 1 98.69 582 ALA A C 1
ATOM 4391 O O . ALA A 1 582 ? -7.328 1.196 -25 1 98.69 582 ALA A O 1
ATOM 4392 N N . ALA A 1 583 ? -6.695 1.105 -27.141 1 98.44 583 ALA A N 1
ATOM 4393 C CA . ALA A 1 583 ? -7.297 2.398 -27.453 1 98.44 583 ALA A CA 1
ATOM 4394 C C . ALA A 1 583 ? -8.812 2.363 -27.266 1 98.44 583 ALA A C 1
ATOM 4396 O O . ALA A 1 583 ? -9.398 3.299 -26.703 1 98.44 583 ALA A O 1
ATOM 4397 N N . ALA A 1 584 ? -9.422 1.259 -27.734 1 98.56 584 ALA A N 1
ATOM 4398 C CA . ALA A 1 584 ? -10.867 1.108 -27.578 1 98.56 584 ALA A CA 1
ATOM 4399 C C . ALA A 1 584 ? -11.258 1.066 -26.109 1 98.56 584 ALA A C 1
ATOM 4401 O O . ALA A 1 584 ? -12.273 1.641 -25.703 1 98.56 584 ALA A O 1
ATOM 4402 N N . ALA A 1 585 ? -10.477 0.362 -25.344 1 98.69 585 ALA A N 1
ATOM 4403 C CA . ALA A 1 585 ? -10.75 0.234 -23.922 1 98.69 585 ALA A CA 1
ATOM 4404 C C . ALA A 1 585 ? -10.664 1.589 -23.219 1 98.69 585 ALA A C 1
ATOM 4406 O O . ALA A 1 585 ? -11.555 1.949 -22.438 1 98.69 585 ALA A O 1
ATOM 4407 N N . LEU A 1 586 ? -9.586 2.324 -23.438 1 98.69 586 LEU A N 1
ATOM 4408 C CA . LEU A 1 586 ? -9.414 3.621 -22.797 1 98.69 586 LEU A CA 1
ATOM 4409 C C . LEU A 1 586 ? -10.516 4.586 -23.203 1 98.69 586 LEU A C 1
ATOM 4411 O O . LEU A 1 586 ? -11.023 5.344 -22.375 1 98.69 586 LEU A O 1
ATOM 4415 N N . ARG A 1 587 ? -10.867 4.574 -24.5 1 98.38 587 ARG A N 1
ATOM 4416 C CA . ARG A 1 587 ? -11.961 5.398 -25 1 98.38 587 ARG A CA 1
ATOM 4417 C C . ARG A 1 587 ? -13.266 5.082 -24.281 1 98.38 587 ARG A C 1
ATOM 4419 O O . ARG A 1 587 ? -14.008 5.992 -23.891 1 98.38 587 ARG A O 1
ATOM 4426 N N . ASP A 1 588 ? -13.5 3.834 -24.094 1 98.31 588 ASP A N 1
ATOM 4427 C CA . ASP A 1 588 ? -14.711 3.391 -23.406 1 98.31 588 ASP A CA 1
ATOM 4428 C C . ASP A 1 588 ? -14.719 3.852 -21.953 1 98.31 588 ASP A C 1
ATOM 4430 O O . ASP A 1 588 ? -15.766 4.238 -21.422 1 98.31 588 ASP A O 1
ATOM 4434 N N . VAL A 1 589 ? -13.656 3.771 -21.281 1 98.5 589 VAL A N 1
ATOM 4435 C CA . VAL A 1 589 ? -13.547 4.195 -19.891 1 98.5 589 VAL A CA 1
ATOM 4436 C C . VAL A 1 589 ? -13.898 5.676 -19.766 1 98.5 589 VAL A C 1
ATOM 4438 O O . VAL A 1 589 ? -14.664 6.07 -18.891 1 98.5 589 VAL A O 1
ATOM 4441 N N . TYR A 1 590 ? -13.398 6.547 -20.688 1 98.5 590 TYR A N 1
ATOM 4442 C CA . TYR A 1 590 ? -13.617 7.988 -20.609 1 98.5 590 TYR A CA 1
ATOM 4443 C C . TYR A 1 590 ? -15.055 8.344 -20.969 1 98.5 590 TYR A C 1
ATOM 4445 O O . TYR A 1 590 ? -15.516 9.445 -20.688 1 98.5 590 TYR A O 1
ATOM 4453 N N . ALA A 1 591 ? -15.75 7.406 -21.609 1 98.06 591 ALA A N 1
ATOM 4454 C CA . ALA A 1 591 ? -17.156 7.625 -21.922 1 98.06 591 ALA A CA 1
ATOM 4455 C C . ALA A 1 591 ? -18.031 7.402 -20.703 1 98.06 591 ALA A C 1
ATOM 4457 O O . ALA A 1 591 ? -19.203 7.82 -20.672 1 98.06 591 ALA A O 1
ATOM 4458 N N . GLY A 1 592 ? -17.469 6.75 -19.703 1 97.31 592 GLY A N 1
ATOM 4459 C CA . GLY A 1 592 ? -18.234 6.434 -18.5 1 97.31 592 GLY A CA 1
ATOM 4460 C C . GLY A 1 592 ? -18.016 7.422 -17.375 1 97.31 592 GLY A C 1
ATOM 4461 O O . GLY A 1 592 ? -17.25 8.375 -17.516 1 97.31 592 GLY A O 1
ATOM 4462 N N . ARG A 1 593 ? -18.781 7.215 -16.266 1 97.88 593 ARG A N 1
ATOM 4463 C CA . ARG A 1 593 ? -18.688 8.07 -15.094 1 97.88 593 ARG A CA 1
ATOM 4464 C C . ARG A 1 593 ? -18.656 7.242 -13.812 1 97.88 593 ARG A C 1
ATOM 4466 O O . ARG A 1 593 ? -19.219 6.148 -13.758 1 97.88 593 ARG A O 1
ATOM 4473 N N . GLY A 1 594 ? -17.922 7.73 -12.812 1 97.44 594 GLY A N 1
ATOM 4474 C CA . GLY A 1 594 ? -17.984 7.234 -11.453 1 97.44 594 GLY A CA 1
ATOM 4475 C C . GLY A 1 594 ? -17.297 5.887 -11.273 1 97.44 594 GLY A C 1
ATOM 4476 O O . GLY A 1 594 ? -17.625 5.145 -10.344 1 97.44 594 GLY A O 1
ATOM 4477 N N . GLN A 1 595 ? -16.359 5.461 -12.211 1 98.25 595 GLN A N 1
ATOM 4478 C CA . GLN A 1 595 ? -15.68 4.172 -12.125 1 98.25 595 GLN A CA 1
ATOM 4479 C C . GLN A 1 595 ? -14.164 4.348 -12.109 1 98.25 595 GLN A C 1
ATOM 4481 O O . GLN A 1 595 ? -13.656 5.398 -12.492 1 98.25 595 GLN A O 1
ATOM 4486 N N . LEU A 1 596 ? -13.547 3.418 -11.531 1 98.62 596 LEU A N 1
ATOM 4487 C CA . LEU A 1 596 ? -12.109 3.23 -11.703 1 98.62 596 LEU A CA 1
ATOM 4488 C C . LEU A 1 596 ? -11.82 2.025 -12.586 1 98.62 596 LEU A C 1
ATOM 4490 O O . LEU A 1 596 ? -12.43 0.967 -12.422 1 98.62 596 LEU A O 1
ATOM 4494 N N . ALA A 1 597 ? -10.945 2.215 -13.57 1 98.81 597 ALA A N 1
ATOM 4495 C CA . ALA A 1 597 ? -10.641 1.13 -14.5 1 98.81 597 ALA A CA 1
ATOM 4496 C C . ALA A 1 597 ? -9.133 0.887 -14.578 1 98.81 597 ALA A C 1
ATOM 4498 O O . ALA A 1 597 ? -8.367 1.805 -14.867 1 98.81 597 ALA A O 1
ATOM 4499 N N . CYS A 1 598 ? -8.742 -0.284 -14.25 1 98.88 598 CYS A N 1
ATOM 4500 C CA . CYS A 1 598 ? -7.348 -0.687 -14.383 1 98.88 598 CYS A CA 1
ATOM 4501 C C . CYS A 1 598 ? -7.109 -1.395 -15.711 1 98.88 598 CYS A C 1
ATOM 4503 O O . CYS A 1 598 ? -7.707 -2.439 -15.977 1 98.88 598 CYS A O 1
ATOM 4505 N N . LEU A 1 599 ? -6.301 -0.831 -16.562 1 98.88 599 LEU A N 1
ATOM 4506 C CA . LEU A 1 599 ? -5.902 -1.46 -17.812 1 98.88 599 LEU A CA 1
ATOM 4507 C C . LEU A 1 599 ? -4.5 -2.047 -17.719 1 98.88 599 LEU A C 1
ATOM 4509 O O . LEU A 1 599 ? -3.541 -1.323 -17.438 1 98.88 599 LEU A O 1
ATOM 4513 N N . ILE A 1 600 ? -4.359 -3.328 -17.875 1 98.75 600 ILE A N 1
ATOM 4514 C CA . ILE A 1 600 ? -3.068 -4.004 -17.922 1 98.75 600 ILE A CA 1
ATOM 4515 C C . ILE A 1 600 ? -2.568 -4.094 -19.359 1 98.75 600 ILE A C 1
ATOM 4517 O O . ILE A 1 600 ? -3.062 -4.902 -20.141 1 98.75 600 ILE A O 1
ATOM 4521 N N . VAL A 1 601 ? -1.515 -3.277 -19.703 1 98.62 601 VAL A N 1
ATOM 4522 C CA . VAL A 1 601 ? -1.189 -3.039 -21.109 1 98.62 601 VAL A CA 1
ATOM 4523 C C . VAL A 1 601 ? 0.274 -3.389 -21.359 1 98.62 601 VAL A C 1
ATOM 4525 O O . VAL A 1 601 ? 1.16 -2.967 -20.625 1 98.62 601 VAL A O 1
ATOM 4528 N N . SER A 1 602 ? 0.527 -4.137 -22.406 1 97.12 602 SER A N 1
ATOM 4529 C CA . SER A 1 602 ? 1.896 -4.465 -22.781 1 97.12 602 SER A CA 1
ATOM 4530 C C . SER A 1 602 ? 2.6 -3.26 -23.406 1 97.12 602 SER A C 1
ATOM 4532 O O . SER A 1 602 ? 1.986 -2.492 -24.156 1 97.12 602 SER A O 1
ATOM 4534 N N . LYS A 1 603 ? 3.809 -3.111 -23.094 1 95.56 603 LYS A N 1
ATOM 4535 C CA . LYS A 1 603 ? 4.625 -2.006 -23.578 1 95.56 603 LYS A CA 1
ATOM 4536 C C . LYS A 1 603 ? 5.324 -2.379 -24.891 1 95.56 603 LYS A C 1
ATOM 4538 O O . LYS A 1 603 ? 5.449 -1.55 -25.781 1 95.56 603 LYS A O 1
ATOM 4543 N N . ARG A 1 604 ? 5.746 -3.604 -25.078 1 93.81 604 ARG A N 1
ATOM 4544 C CA . ARG A 1 604 ? 6.512 -4.055 -26.234 1 93.81 604 ARG A CA 1
ATOM 4545 C C . ARG A 1 604 ? 5.594 -4.344 -27.422 1 93.81 604 ARG A C 1
ATOM 4547 O O . ARG A 1 604 ? 4.375 -4.434 -27.266 1 93.81 604 ARG A O 1
ATOM 4554 N N . ASP A 1 605 ? 6.238 -4.461 -28.547 1 95.25 605 ASP A N 1
ATOM 4555 C CA . ASP A 1 605 ? 5.484 -4.703 -29.781 1 95.25 605 ASP A CA 1
ATOM 4556 C C . ASP A 1 605 ? 4.855 -6.094 -29.766 1 95.25 605 ASP A C 1
ATOM 4558 O O . ASP A 1 605 ? 5.5 -7.07 -29.375 1 95.25 605 ASP A O 1
ATOM 4562 N N . VAL A 1 606 ? 3.623 -6.117 -30.094 1 95.94 606 VAL A N 1
ATOM 4563 C CA . VAL A 1 606 ? 2.889 -7.355 -30.344 1 95.94 606 VAL A CA 1
ATOM 4564 C C . VAL A 1 606 ? 2.115 -7.258 -31.656 1 95.94 606 VAL A C 1
ATOM 4566 O O . VAL A 1 606 ? 1.988 -6.168 -32.219 1 95.94 606 VAL A O 1
ATOM 4569 N N . GLU A 1 607 ? 1.669 -8.344 -32.125 1 96.31 607 GLU A N 1
ATOM 4570 C CA . GLU A 1 607 ? 0.854 -8.328 -33.344 1 96.31 607 GLU A CA 1
ATOM 4571 C C . GLU A 1 607 ? -0.545 -7.789 -33.062 1 96.31 607 GLU A C 1
ATOM 4573 O O . GLU A 1 607 ? -1.16 -8.141 -32.062 1 96.31 607 GLU A O 1
ATOM 4578 N N . ASN A 1 608 ? -0.979 -6.852 -33.875 1 96.69 608 ASN A N 1
ATOM 4579 C CA . ASN A 1 608 ? -2.365 -6.402 -33.781 1 96.69 608 ASN A CA 1
ATOM 4580 C C . ASN A 1 608 ? -3.322 -7.438 -34.375 1 96.69 608 ASN A C 1
ATOM 4582 O O . ASN A 1 608 ? -3.26 -7.738 -35.562 1 96.69 608 ASN A O 1
ATOM 4586 N N . ARG A 1 609 ? -4.18 -7.93 -33.531 1 96.19 609 ARG A N 1
ATOM 4587 C CA . ARG A 1 609 ? -5.031 -9.047 -33.938 1 96.19 609 ARG A CA 1
ATOM 4588 C C . ARG A 1 609 ? -6.441 -8.57 -34.25 1 96.19 609 ARG A C 1
ATOM 4590 O O . ARG A 1 609 ? -7.176 -9.234 -34.969 1 96.19 609 ARG A O 1
ATOM 4597 N N . PHE A 1 610 ? -6.863 -7.473 -33.656 1 97.56 610 PHE A N 1
ATOM 4598 C CA . PHE A 1 610 ? -8.227 -6.973 -33.812 1 97.56 610 PHE A CA 1
ATOM 4599 C C . PHE A 1 610 ? -8.258 -5.723 -34.688 1 97.56 610 PHE A C 1
ATOM 4601 O O . PHE A 1 610 ? -7.344 -4.895 -34.625 1 97.56 610 PHE A O 1
ATOM 4608 N N . ASP A 1 611 ? -9.281 -5.605 -35.5 1 97.5 611 ASP A N 1
ATOM 4609 C CA . ASP A 1 611 ? -9.539 -4.348 -36.219 1 97.5 611 ASP A CA 1
ATOM 4610 C C . ASP A 1 611 ? -10.453 -3.443 -35.375 1 97.5 611 ASP A C 1
ATOM 4612 O O . ASP A 1 611 ? -10.758 -3.746 -34.219 1 97.5 611 ASP A O 1
ATOM 4616 N N . ALA A 1 612 ? -10.797 -2.328 -35.969 1 97.31 612 ALA A N 1
ATOM 4617 C CA . ALA A 1 612 ? -11.586 -1.328 -35.25 1 97.31 612 ALA A CA 1
ATOM 4618 C C . ALA A 1 612 ? -12.906 -1.916 -34.75 1 97.31 612 ALA A C 1
ATOM 4620 O O . ALA A 1 612 ? -13.25 -1.782 -33.562 1 97.31 612 ALA A O 1
ATOM 4621 N N . GLU A 1 613 ? -13.617 -2.562 -35.594 1 97.44 613 GLU A N 1
ATOM 4622 C CA . GLU A 1 613 ? -14.945 -3.078 -35.281 1 97.44 613 GLU A CA 1
ATOM 4623 C C . GLU A 1 613 ? -14.883 -4.188 -34.25 1 97.44 613 GLU A C 1
ATOM 4625 O O . GLU A 1 613 ? -15.633 -4.176 -33.25 1 97.44 613 GLU A O 1
ATOM 4630 N N . SER A 1 614 ? -14.016 -5.117 -34.469 1 97.31 614 SER A N 1
ATOM 4631 C CA . SER A 1 614 ? -13.93 -6.246 -33.531 1 97.31 614 SER A CA 1
ATOM 4632 C C . SER A 1 614 ? -13.383 -5.809 -32.188 1 97.31 614 SER A C 1
ATOM 4634 O O . SER A 1 614 ? -13.758 -6.367 -31.156 1 97.31 614 SER A O 1
ATOM 4636 N N . ALA A 1 615 ? -12.484 -4.84 -32.156 1 98.06 615 ALA A N 1
ATOM 4637 C CA . ALA A 1 615 ? -11.992 -4.305 -30.891 1 98.06 615 ALA A CA 1
ATOM 4638 C C . ALA A 1 615 ? -13.125 -3.688 -30.078 1 98.06 615 ALA A C 1
ATOM 4640 O O . ALA A 1 615 ? -13.234 -3.932 -28.875 1 98.06 615 ALA A O 1
ATOM 4641 N N . GLN A 1 616 ? -13.914 -2.889 -30.719 1 97.25 616 GLN A N 1
ATOM 4642 C CA . GLN A 1 616 ? -15.031 -2.238 -30.047 1 97.25 616 GLN A CA 1
ATOM 4643 C C . GLN A 1 616 ? -16.062 -3.262 -29.562 1 97.25 616 GLN A C 1
ATOM 4645 O O . GLN A 1 616 ? -16.609 -3.127 -28.484 1 97.25 616 GLN A O 1
ATOM 4650 N N . ARG A 1 617 ? -16.266 -4.27 -30.359 1 96.75 617 ARG A N 1
ATOM 4651 C CA . ARG A 1 617 ? -17.172 -5.348 -29.969 1 96.75 617 ARG A CA 1
ATOM 4652 C C . ARG A 1 617 ? -16.625 -6.098 -28.75 1 96.75 617 ARG A C 1
ATOM 4654 O O . ARG A 1 617 ? -17.391 -6.465 -27.859 1 96.75 617 ARG A O 1
ATOM 4661 N N . LEU A 1 618 ? -15.336 -6.336 -28.766 1 97.44 618 LEU A N 1
ATOM 4662 C CA . LEU A 1 618 ? -14.68 -7.02 -27.641 1 97.44 618 LEU A CA 1
ATOM 4663 C C . LEU A 1 618 ? -14.867 -6.238 -26.344 1 97.44 618 LEU A C 1
ATOM 4665 O O . LEU A 1 618 ? -15.102 -6.828 -25.297 1 97.44 618 LEU A O 1
ATOM 4669 N N . ILE A 1 619 ? -14.773 -4.914 -26.391 1 96.62 619 ILE A N 1
ATOM 4670 C CA . ILE A 1 619 ? -14.953 -4.07 -25.219 1 96.62 619 ILE A CA 1
ATOM 4671 C C . ILE A 1 619 ? -16.391 -4.172 -24.734 1 96.62 619 ILE A C 1
ATOM 4673 O O . ILE A 1 619 ? -16.641 -4.305 -23.531 1 96.62 619 ILE A O 1
ATOM 4677 N N . ARG A 1 620 ? -17.297 -4.117 -25.609 1 93.75 620 ARG A N 1
ATOM 4678 C CA . ARG A 1 620 ? -18.719 -4.164 -25.281 1 93.75 620 ARG A CA 1
ATOM 4679 C C . ARG A 1 620 ? -19.094 -5.5 -24.641 1 93.75 620 ARG A C 1
ATOM 4681 O O . ARG A 1 620 ? -19.812 -5.539 -23.641 1 93.75 620 ARG A O 1
ATOM 4688 N N . ASP A 1 621 ? -18.516 -6.559 -25.234 1 93.81 621 ASP A N 1
ATOM 4689 C CA . ASP A 1 621 ? -18.938 -7.898 -24.844 1 93.81 621 ASP A CA 1
ATOM 4690 C C . ASP A 1 621 ? -18.062 -8.461 -23.719 1 93.81 621 ASP A C 1
ATOM 4692 O O . ASP A 1 621 ? -18.469 -9.391 -23.016 1 93.81 621 ASP A O 1
ATOM 4696 N N . GLY A 1 622 ? -16.891 -8 -23.609 1 96.94 622 GLY A N 1
ATOM 4697 C CA . GLY A 1 622 ? -15.969 -8.445 -22.578 1 96.94 622 GLY A CA 1
ATOM 4698 C C . GLY A 1 622 ? -15.133 -9.641 -23 1 96.94 622 GLY A C 1
ATOM 4699 O O . GLY A 1 622 ? -14.094 -9.914 -22.391 1 96.94 622 GLY A O 1
ATOM 4700 N N . ALA A 1 623 ? -15.57 -10.414 -24.016 1 98.31 623 ALA A N 1
ATOM 4701 C CA . ALA A 1 623 ? -14.859 -11.578 -24.547 1 98.31 623 ALA A CA 1
ATOM 4702 C C . ALA A 1 623 ? -15.242 -11.828 -26 1 98.31 623 ALA A C 1
ATOM 4704 O O . ALA A 1 623 ? -16.297 -11.375 -26.469 1 98.31 623 ALA A O 1
ATOM 4705 N N . ALA A 1 624 ? -14.336 -12.516 -26.766 1 97.44 624 ALA A N 1
ATOM 4706 C CA . ALA A 1 624 ? -14.617 -12.836 -28.156 1 97.44 624 ALA A CA 1
ATOM 4707 C C . ALA A 1 624 ? -13.695 -13.953 -28.656 1 97.44 624 ALA A C 1
ATOM 4709 O O . ALA A 1 624 ? -12.57 -14.094 -28.172 1 97.44 624 ALA A O 1
ATOM 4710 N N . HIS A 1 625 ? -14.211 -14.711 -29.641 1 97.75 625 HIS A N 1
ATOM 4711 C CA . HIS A 1 625 ? -13.383 -15.711 -30.312 1 97.75 625 HIS A CA 1
ATOM 4712 C C . HIS A 1 625 ? -12.492 -15.07 -31.375 1 97.75 625 HIS A C 1
ATOM 4714 O O . HIS A 1 625 ? -12.961 -14.266 -32.188 1 97.75 625 HIS A O 1
ATOM 4720 N N . LEU A 1 626 ? -11.266 -15.352 -31.281 1 97.56 626 LEU A N 1
ATOM 4721 C CA . LEU A 1 626 ? -10.344 -14.836 -32.281 1 97.56 626 LEU A CA 1
ATOM 4722 C C . LEU A 1 626 ? -10.109 -15.867 -33.375 1 97.56 626 LEU A C 1
ATOM 4724 O O . LEU A 1 626 ? -10.039 -15.516 -34.562 1 97.56 626 LEU A O 1
ATOM 4728 N N . ILE A 1 627 ? -9.914 -17.156 -33.031 1 97.56 627 ILE A N 1
ATOM 4729 C CA . ILE A 1 627 ? -9.68 -18.25 -33.969 1 97.56 627 ILE A CA 1
ATOM 4730 C C . ILE A 1 627 ? -10.648 -19.406 -33.688 1 97.56 627 ILE A C 1
ATOM 4732 O O . ILE A 1 627 ? -10.766 -19.844 -32.531 1 97.56 627 ILE A O 1
ATOM 4736 N N . GLY A 1 628 ? -11.359 -19.812 -34.719 1 96.62 628 GLY A N 1
ATOM 4737 C CA . GLY A 1 628 ? -12.156 -21.031 -34.625 1 96.62 628 GLY A CA 1
ATOM 4738 C C . GLY A 1 628 ? -13.523 -20.797 -34.031 1 96.62 628 GLY A C 1
ATOM 4739 O O . GLY A 1 628 ? -13.906 -19.641 -33.781 1 96.62 628 GLY A O 1
ATOM 4740 N N . ASP A 1 629 ? -14.273 -21.906 -33.812 1 95.44 629 ASP A N 1
ATOM 4741 C CA . ASP A 1 629 ? -15.633 -21.984 -33.312 1 95.44 629 ASP A CA 1
ATOM 4742 C C . ASP A 1 629 ? -15.719 -22.969 -32.125 1 95.44 629 ASP A C 1
ATOM 4744 O O . ASP A 1 629 ? -15.398 -24.141 -32.281 1 95.44 629 ASP A O 1
ATOM 4748 N N . PRO A 1 630 ? -16.141 -22.422 -31.016 1 95.5 630 PRO A N 1
ATOM 4749 C CA . PRO A 1 630 ? -16.219 -23.328 -29.875 1 95.5 630 PRO A CA 1
ATOM 4750 C C . PRO A 1 630 ? -17.125 -24.531 -30.125 1 95.5 630 PRO A C 1
ATOM 4752 O O . PRO A 1 630 ? -16.906 -25.594 -29.547 1 95.5 630 PRO A O 1
ATOM 4755 N N . ALA A 1 631 ? -18.047 -24.422 -31.016 1 93.88 631 ALA A N 1
ATOM 4756 C CA . ALA A 1 631 ? -18.969 -25.5 -31.312 1 93.88 631 ALA A CA 1
ATOM 4757 C C . ALA A 1 631 ? -18.266 -26.656 -32.031 1 93.88 631 ALA A C 1
ATOM 4759 O O . ALA A 1 631 ? -18.703 -27.812 -31.938 1 93.88 631 ALA A O 1
ATOM 4760 N N . LYS A 1 632 ? -17.203 -26.406 -32.594 1 95.31 632 LYS A N 1
ATOM 4761 C CA . LYS A 1 632 ? -16.484 -27.406 -33.375 1 95.31 632 LYS A CA 1
ATOM 4762 C C . LYS A 1 632 ? -15.172 -27.797 -32.688 1 95.31 632 LYS A C 1
ATOM 4764 O O . LYS A 1 632 ? -14.508 -28.75 -33.094 1 95.31 632 LYS A O 1
ATOM 4769 N N . ALA A 1 633 ? -14.883 -27.109 -31.656 1 98 633 ALA A N 1
ATOM 4770 C CA . ALA A 1 633 ? -13.562 -27.266 -31.047 1 98 633 ALA A CA 1
ATOM 4771 C C . ALA A 1 633 ? -13.539 -28.438 -30.078 1 98 633 ALA A C 1
ATOM 4773 O O . ALA A 1 633 ? -14.555 -28.75 -29.453 1 98 633 ALA A O 1
ATOM 4774 N N . GLU A 1 634 ? -12.359 -29.047 -29.969 1 98.12 634 GLU A N 1
ATOM 4775 C CA . GLU A 1 634 ? -12.109 -30.094 -28.984 1 98.12 634 GLU A CA 1
ATOM 4776 C C . GLU A 1 634 ? -11.602 -29.5 -27.656 1 98.12 634 GLU A C 1
ATOM 4778 O O . GLU A 1 634 ? -11.719 -30.125 -26.609 1 98.12 634 GLU A O 1
ATOM 4783 N N . VAL A 1 635 ? -11.016 -28.391 -27.75 1 98.62 635 VAL A N 1
ATOM 4784 C CA . VAL A 1 635 ? -10.5 -27.672 -26.578 1 98.62 635 VAL A CA 1
ATOM 4785 C C . VAL A 1 635 ? -10.562 -26.172 -26.844 1 98.62 635 VAL A C 1
ATOM 4787 O O . VAL A 1 635 ? -10.359 -25.719 -27.984 1 98.62 635 VAL A O 1
ATOM 4790 N N . GLN A 1 636 ? -10.914 -25.422 -25.875 1 98.81 636 GLN A N 1
ATOM 4791 C CA . GLN A 1 636 ? -10.93 -23.969 -25.922 1 98.81 636 GLN A CA 1
ATOM 4792 C C . GLN A 1 636 ? -9.734 -23.375 -25.172 1 98.81 636 GLN A C 1
ATOM 4794 O O . GLN A 1 636 ? -9.586 -23.594 -23.969 1 98.81 636 GLN A O 1
ATOM 4799 N N . LEU A 1 637 ? -8.844 -22.688 -25.859 1 98.88 637 LEU A N 1
ATOM 4800 C CA . LEU A 1 637 ? -7.742 -21.922 -25.281 1 98.88 637 LEU A CA 1
ATOM 4801 C C . LEU A 1 637 ? -8.156 -20.484 -25 1 98.88 637 LEU A C 1
ATOM 4803 O O . LEU A 1 637 ? -8.469 -19.734 -25.938 1 98.88 637 LEU A O 1
ATOM 4807 N N . ILE A 1 638 ? -8.156 -20.094 -23.75 1 98.88 638 ILE A N 1
ATOM 4808 C CA . ILE A 1 638 ? -8.609 -18.781 -23.344 1 98.88 638 ILE A CA 1
ATOM 4809 C C . ILE A 1 638 ? -7.41 -17.922 -22.953 1 98.88 638 ILE A C 1
ATOM 4811 O O . ILE A 1 638 ? -6.547 -18.359 -22.188 1 98.88 638 ILE A O 1
ATOM 4815 N N . ALA A 1 639 ? -7.367 -16.719 -23.469 1 98.81 639 ALA A N 1
ATOM 4816 C CA . ALA A 1 639 ? -6.25 -15.82 -23.172 1 98.81 639 ALA A CA 1
ATOM 4817 C C . ALA A 1 639 ? -6.73 -14.547 -22.484 1 98.81 639 ALA A C 1
ATOM 4819 O O . ALA A 1 639 ? -7.68 -13.906 -22.953 1 98.81 639 ALA A O 1
ATOM 4820 N N . LEU A 1 640 ? -6.184 -14.195 -21.375 1 98.81 640 LEU A N 1
ATOM 4821 C CA . LEU A 1 640 ? -6.273 -12.898 -20.719 1 98.81 640 LEU A CA 1
ATOM 4822 C C . LEU A 1 640 ? -4.914 -12.203 -20.688 1 98.81 640 LEU A C 1
ATOM 4824 O O . LEU A 1 640 ? -4.07 -12.5 -19.844 1 98.81 640 LEU A O 1
ATOM 4828 N N . GLY A 1 641 ? -4.754 -11.227 -21.609 1 98.44 641 GLY A N 1
ATOM 4829 C CA . GLY A 1 641 ? -3.49 -10.516 -21.734 1 98.44 641 GLY A CA 1
ATOM 4830 C C . GLY A 1 641 ? -2.803 -10.75 -23.062 1 98.44 641 GLY A C 1
ATOM 4831 O O . GLY A 1 641 ? -3.059 -11.758 -23.734 1 98.44 641 GLY A O 1
ATOM 4832 N N . ALA A 1 642 ? -1.924 -9.906 -23.406 1 98.19 642 ALA A N 1
ATOM 4833 C CA . ALA A 1 642 ? -1.299 -9.898 -24.734 1 98.19 642 ALA A CA 1
ATOM 4834 C C . ALA A 1 642 ? -0.362 -11.086 -24.906 1 98.19 642 ALA A C 1
ATOM 4836 O O . ALA A 1 642 ? -0.415 -11.789 -25.922 1 98.19 642 ALA A O 1
ATOM 4837 N N . TYR A 1 643 ? 0.519 -11.344 -23.953 1 97.5 643 TYR A N 1
ATOM 4838 C CA . TYR A 1 643 ? 1.479 -12.438 -24.062 1 97.5 643 TYR A CA 1
ATOM 4839 C C . TYR A 1 643 ? 0.783 -13.789 -23.953 1 97.5 643 TYR A C 1
ATOM 4841 O O . TYR A 1 643 ? 1.198 -14.758 -24.594 1 97.5 643 TYR A O 1
ATOM 4849 N N . GLN A 1 644 ? -0.243 -13.844 -23.203 1 98.44 644 GLN A N 1
ATOM 4850 C CA . GLN A 1 644 ? -1.06 -15.047 -23.094 1 98.44 644 GLN A CA 1
ATOM 4851 C C . GLN A 1 644 ? -1.748 -15.367 -24.422 1 98.44 644 GLN A C 1
ATOM 4853 O O . GLN A 1 644 ? -1.863 -16.531 -24.797 1 98.44 644 GLN A O 1
ATOM 4858 N N . LEU A 1 645 ? -2.219 -14.32 -25.062 1 98.5 645 LEU A N 1
ATOM 4859 C CA . LEU A 1 645 ? -2.846 -14.531 -26.359 1 98.5 645 LEU A CA 1
ATOM 4860 C C . LEU A 1 645 ? -1.839 -15.086 -27.359 1 98.5 645 LEU A C 1
ATOM 4862 O O . LEU A 1 645 ? -2.154 -16 -28.125 1 98.5 645 LEU A O 1
ATOM 4866 N N . ASP A 1 646 ? -0.637 -14.516 -27.391 1 97.12 646 ASP A N 1
ATOM 4867 C CA . ASP A 1 646 ? 0.407 -15 -28.281 1 97.12 646 ASP A CA 1
ATOM 4868 C C . ASP A 1 646 ? 0.672 -16.484 -28.062 1 97.12 646 ASP A C 1
ATOM 4870 O O . ASP A 1 646 ? 0.778 -17.25 -29.016 1 97.12 646 ASP A O 1
ATOM 4874 N N . GLU A 1 647 ? 0.781 -16.891 -26.828 1 97.88 647 GLU A N 1
ATOM 4875 C CA . GLU A 1 647 ? 1.064 -18.281 -26.5 1 97.88 647 GLU A CA 1
ATOM 4876 C C . GLU A 1 647 ? -0.117 -19.188 -26.859 1 97.88 647 GLU A C 1
ATOM 4878 O O . GLU A 1 647 ? 0.07 -20.312 -27.297 1 97.88 647 GLU A O 1
ATOM 4883 N N . ALA A 1 648 ? -1.318 -18.688 -26.641 1 98.69 648 ALA A N 1
ATOM 4884 C CA . ALA A 1 648 ? -2.512 -19.453 -27 1 98.69 648 ALA A CA 1
ATOM 4885 C C . ALA A 1 648 ? -2.572 -19.688 -28.5 1 98.69 648 ALA A C 1
ATOM 4887 O O . ALA A 1 648 ? -2.939 -20.781 -28.953 1 98.69 648 ALA A O 1
ATOM 4888 N N . ILE A 1 649 ? -2.264 -18.672 -29.281 1 98 649 ILE A N 1
ATOM 4889 C CA . ILE A 1 649 ? -2.285 -18.781 -30.75 1 98 649 ILE A CA 1
ATOM 4890 C C . ILE A 1 649 ? -1.241 -19.812 -31.203 1 98 649 ILE A C 1
ATOM 4892 O O . ILE A 1 649 ? -1.526 -20.656 -32.031 1 98 649 ILE A O 1
ATOM 4896 N N . LYS A 1 650 ? 0.003 -19.75 -30.656 1 97.62 650 LYS A N 1
ATOM 4897 C CA . LYS A 1 650 ? 1.051 -20.703 -30.984 1 97.62 650 LYS A CA 1
ATOM 4898 C C . LYS A 1 650 ? 0.609 -22.141 -30.672 1 97.62 650 LYS A C 1
ATOM 4900 O O . LYS A 1 650 ? 0.859 -23.062 -31.453 1 97.62 650 LYS A O 1
ATOM 4905 N N . ALA A 1 651 ? -0.009 -22.281 -29.516 1 98.44 651 ALA A N 1
ATOM 4906 C CA . ALA A 1 651 ? -0.509 -23.594 -29.125 1 98.44 651 ALA A CA 1
ATOM 4907 C C . ALA A 1 651 ? -1.564 -24.094 -30.094 1 98.44 651 ALA A C 1
ATOM 4909 O O . ALA A 1 651 ? -1.55 -25.266 -30.5 1 98.44 651 ALA A O 1
ATOM 4910 N N . GLN A 1 652 ? -2.502 -23.203 -30.438 1 98.25 652 GLN A N 1
ATOM 4911 C CA . GLN A 1 652 ? -3.553 -23.547 -31.391 1 98.25 652 GLN A CA 1
ATOM 4912 C C . GLN A 1 652 ? -2.963 -23.969 -32.75 1 98.25 652 GLN A C 1
ATOM 4914 O O . GLN A 1 652 ? -3.402 -24.953 -33.344 1 98.25 652 GLN A O 1
ATOM 4919 N N . GLN A 1 653 ? -1.999 -23.25 -33.25 1 97.31 653 GLN A N 1
ATOM 4920 C CA . GLN A 1 653 ? -1.351 -23.547 -34.531 1 97.31 653 GLN A CA 1
ATOM 4921 C C . GLN A 1 653 ? -0.651 -24.906 -34.469 1 97.31 653 GLN A C 1
ATOM 4923 O O . GLN A 1 653 ? -0.757 -25.703 -35.406 1 97.31 653 GLN A O 1
ATOM 4928 N N . HIS A 1 654 ? 0.035 -25.141 -33.406 1 97.56 654 HIS A N 1
ATOM 4929 C CA . HIS A 1 654 ? 0.705 -26.422 -33.219 1 97.56 654 HIS A CA 1
ATOM 4930 C C . HIS A 1 654 ? -0.295 -27.578 -33.25 1 97.56 654 HIS A C 1
ATOM 4932 O O . HIS A 1 654 ? -0.068 -28.578 -33.906 1 97.56 654 HIS A O 1
ATOM 4938 N N . LEU A 1 655 ? -1.385 -27.469 -32.531 1 98.06 655 LEU A N 1
ATOM 4939 C CA . LEU A 1 655 ? -2.422 -28.484 -32.438 1 98.06 655 LEU A CA 1
ATOM 4940 C C . LEU A 1 655 ? -3.076 -28.703 -33.812 1 98.06 655 LEU A C 1
ATOM 4942 O O . LEU A 1 655 ? -3.381 -29.828 -34.188 1 98.06 655 LEU A O 1
ATOM 4946 N N . ALA A 1 656 ? -3.311 -27.609 -34.531 1 97.69 656 ALA A N 1
ATOM 4947 C CA . ALA A 1 656 ? -3.914 -27.688 -35.844 1 97.69 656 ALA A CA 1
ATOM 4948 C C . ALA A 1 656 ? -3.043 -28.5 -36.812 1 97.69 656 ALA A C 1
ATOM 4950 O O . ALA A 1 656 ? -3.559 -29.25 -37.625 1 97.69 656 ALA A O 1
ATOM 4951 N N . GLU A 1 657 ? -1.785 -28.344 -36.688 1 96.94 657 GLU A N 1
ATOM 4952 C CA . GLU A 1 657 ? -0.855 -29.125 -37.5 1 96.94 657 GLU A CA 1
ATOM 4953 C C . GLU A 1 657 ? -0.979 -30.609 -37.219 1 96.94 657 GLU A C 1
ATOM 4955 O O . GLU A 1 657 ? -0.63 -31.453 -38.062 1 96.94 657 GLU A O 1
ATOM 4960 N N . LEU A 1 658 ? -1.437 -30.938 -36.125 1 97.25 658 LEU A N 1
ATOM 4961 C CA . LEU A 1 658 ? -1.582 -32.312 -35.719 1 97.25 658 LEU A CA 1
ATOM 4962 C C . LEU A 1 658 ? -3.035 -32.781 -35.812 1 97.25 658 LEU A C 1
ATOM 4964 O O . LEU A 1 658 ? -3.439 -33.75 -35.156 1 97.25 658 LEU A O 1
ATOM 4968 N N . ASP A 1 659 ? -3.891 -32.031 -36.406 1 96.38 659 ASP A N 1
ATOM 4969 C CA . ASP A 1 659 ? -5.285 -32.312 -36.719 1 96.38 659 ASP A CA 1
ATOM 4970 C C . ASP A 1 659 ? -6.152 -32.281 -35.469 1 96.38 659 ASP A C 1
ATOM 4972 O O . ASP A 1 659 ? -7.062 -33.125 -35.344 1 96.38 659 ASP A O 1
ATOM 4976 N N . ARG A 1 660 ? -5.738 -31.531 -34.5 1 97.44 660 ARG A N 1
ATOM 4977 C CA . ARG A 1 660 ? -6.574 -31.25 -33.344 1 97.44 660 ARG A CA 1
ATOM 4978 C C . ARG A 1 660 ? -7.246 -29.875 -33.469 1 97.44 660 ARG A C 1
ATOM 4980 O O . ARG A 1 660 ? -6.621 -28.922 -33.906 1 97.44 660 ARG A O 1
ATOM 4987 N N . CYS A 1 661 ? -8.484 -29.828 -33.156 1 97.5 661 CYS A N 1
ATOM 4988 C CA . CYS A 1 661 ? -9.258 -28.609 -33.375 1 97.5 661 CYS A CA 1
ATOM 4989 C C . CYS A 1 661 ? -9.391 -27.828 -32.062 1 97.5 661 CYS A C 1
ATOM 4991 O O . CYS A 1 661 ? -10.203 -28.172 -31.219 1 97.5 661 CYS A O 1
ATOM 4993 N N . ALA A 1 662 ? -8.695 -26.766 -31.938 1 98.44 662 ALA A N 1
ATOM 4994 C CA . ALA A 1 662 ? -8.781 -25.844 -30.797 1 98.44 662 ALA A CA 1
ATOM 4995 C C . ALA A 1 662 ? -9.273 -24.469 -31.25 1 98.44 662 ALA A C 1
ATOM 4997 O O . ALA A 1 662 ? -8.961 -24.016 -32.344 1 98.44 662 ALA A O 1
ATOM 4998 N N . CYS A 1 663 ? -10.023 -23.859 -30.484 1 98.19 663 CYS A N 1
ATOM 4999 C CA . CYS A 1 663 ? -10.367 -22.453 -30.719 1 98.19 663 CYS A CA 1
ATOM 5000 C C . CYS A 1 663 ? -9.656 -21.547 -29.734 1 98.19 663 CYS A C 1
ATOM 5002 O O . CYS A 1 663 ? -9.219 -21.984 -28.672 1 98.19 663 CYS A O 1
ATOM 5004 N N . VAL A 1 664 ? -9.43 -20.281 -30.062 1 98.81 664 VAL A N 1
ATOM 5005 C CA . VAL A 1 664 ? -8.789 -19.281 -29.219 1 98.81 664 VAL A CA 1
ATOM 5006 C C . VAL A 1 664 ? -9.789 -18.188 -28.875 1 98.81 664 VAL A C 1
ATOM 5008 O O . VAL A 1 664 ? -10.336 -17.516 -29.766 1 98.81 664 VAL A O 1
ATOM 5011 N N . THR A 1 665 ? -10.039 -18.016 -27.625 1 98.75 665 THR A N 1
ATOM 5012 C CA . THR A 1 665 ? -10.953 -17 -27.125 1 98.75 665 THR A CA 1
ATOM 5013 C C . THR A 1 665 ? -10.211 -15.992 -26.234 1 98.75 665 THR A C 1
ATOM 5015 O O . THR A 1 665 ? -9.367 -16.375 -25.422 1 98.75 665 THR A O 1
ATOM 5018 N N . VAL A 1 666 ? -10.508 -14.695 -26.422 1 98.81 666 VAL A N 1
ATOM 5019 C CA . VAL A 1 666 ? -9.938 -13.625 -25.609 1 98.81 666 VAL A CA 1
ATOM 5020 C C . VAL A 1 666 ? -10.969 -13.156 -24.578 1 98.81 666 VAL A C 1
ATOM 5022 O O . VAL A 1 666 ? -12.117 -12.875 -24.938 1 98.81 666 VAL A O 1
ATOM 5025 N N . ILE A 1 667 ? -10.586 -13.172 -23.344 1 98.81 667 ILE A N 1
ATOM 5026 C CA . ILE A 1 667 ? -11.344 -12.469 -22.312 1 98.81 667 ILE A CA 1
ATOM 5027 C C . ILE A 1 667 ? -10.664 -11.141 -22 1 98.81 667 ILE A C 1
ATOM 5029 O O . ILE A 1 667 ? -9.547 -11.117 -21.484 1 98.81 667 ILE A O 1
ATOM 5033 N N . LEU A 1 668 ? -11.336 -10.07 -22.281 1 98.62 668 LEU A N 1
ATOM 5034 C CA . LEU A 1 668 ? -10.789 -8.734 -22.078 1 98.62 668 LEU A CA 1
ATOM 5035 C C . LEU A 1 668 ? -11.117 -8.234 -20.672 1 98.62 668 LEU A C 1
ATOM 5037 O O . LEU A 1 668 ? -10.312 -7.527 -20.062 1 98.62 668 LEU A O 1
ATOM 5041 N N . GLU A 1 669 ? -12.273 -8.461 -20.172 1 98.75 669 GLU A N 1
ATOM 5042 C CA . GLU A 1 669 ? -12.75 -7.996 -18.875 1 98.75 669 GLU A CA 1
ATOM 5043 C C . GLU A 1 669 ? -13.422 -9.125 -18.094 1 98.75 669 GLU A C 1
ATOM 5045 O O . GLU A 1 669 ? -14.641 -9.281 -18.141 1 98.75 669 GLU A O 1
ATOM 5050 N N . PRO A 1 670 ? -12.641 -9.812 -17.281 1 98.62 670 PRO A N 1
ATOM 5051 C CA . PRO A 1 670 ? -13.148 -11.008 -16.594 1 98.62 670 PRO A CA 1
ATOM 5052 C C . PRO A 1 670 ? -14.281 -10.695 -15.625 1 98.62 670 PRO A C 1
ATOM 5054 O O . PRO A 1 670 ? -15.117 -11.562 -15.344 1 98.62 670 PRO A O 1
ATOM 5057 N N . GLY A 1 671 ? -14.375 -9.445 -15.164 1 98.25 671 GLY A N 1
ATOM 5058 C CA . GLY A 1 671 ? -15.461 -9.055 -14.273 1 98.25 671 GLY A CA 1
ATOM 5059 C C . GLY A 1 671 ? -16.828 -9.273 -14.883 1 98.25 671 GLY A C 1
ATOM 5060 O O . GLY A 1 671 ? -17.812 -9.477 -14.164 1 98.25 671 GLY A O 1
ATOM 5061 N N . ARG A 1 672 ? -16.938 -9.289 -16.188 1 97.88 672 ARG A N 1
ATOM 5062 C CA . ARG A 1 672 ? -18.203 -9.461 -16.906 1 97.88 672 ARG A CA 1
ATOM 5063 C C . ARG A 1 672 ? -18.688 -10.906 -16.828 1 97.88 672 ARG A C 1
ATOM 5065 O O . ARG A 1 672 ? -19.859 -11.188 -17.078 1 97.88 672 ARG A O 1
ATOM 5072 N N . LEU A 1 673 ? -17.781 -11.797 -16.484 1 98.06 673 LEU A N 1
ATOM 5073 C CA . LEU A 1 673 ? -18.094 -13.219 -16.562 1 98.06 673 LEU A CA 1
ATOM 5074 C C . LEU A 1 673 ? -18.219 -13.82 -15.156 1 98.06 673 LEU A C 1
ATOM 5076 O O . LEU A 1 673 ? -18.438 -15.023 -15.016 1 98.06 673 LEU A O 1
ATOM 5080 N N . ARG A 1 674 ? -18.156 -13.047 -14.117 1 97.94 674 ARG A N 1
ATOM 5081 C CA . ARG A 1 674 ? -18.172 -13.562 -12.75 1 97.94 674 ARG A CA 1
ATOM 5082 C C . ARG A 1 674 ? -19.594 -13.883 -12.289 1 97.94 674 ARG A C 1
ATOM 5084 O O . ARG A 1 674 ? -20.562 -13.516 -12.961 1 97.94 674 ARG A O 1
ATOM 5091 N N . ILE A 1 675 ? -19.703 -14.609 -11.164 1 97.25 675 ILE A N 1
ATOM 5092 C CA . ILE A 1 675 ? -20.969 -14.695 -10.445 1 97.25 675 ILE A CA 1
ATOM 5093 C C . ILE A 1 675 ? -21.281 -13.352 -9.789 1 97.25 675 ILE A C 1
ATOM 5095 O O . ILE A 1 675 ? -20.484 -12.852 -8.984 1 97.25 675 ILE A O 1
ATOM 5099 N N . PRO A 1 676 ? -22.359 -12.703 -10.18 1 97.56 676 PRO A N 1
ATOM 5100 C CA . PRO A 1 676 ? -22.656 -11.406 -9.57 1 97.56 676 PRO A CA 1
ATOM 5101 C C . PRO A 1 676 ? -22.906 -11.5 -8.062 1 97.56 676 PRO A C 1
ATOM 5103 O O . PRO A 1 676 ? -23.484 -12.484 -7.59 1 97.56 676 PRO A O 1
ATOM 5106 N N . ARG A 1 677 ? -22.734 -10.547 -7.348 1 97.25 677 ARG A N 1
ATOM 5107 C CA . ARG A 1 677 ? -22.75 -10.594 -5.887 1 97.25 677 ARG A CA 1
ATOM 5108 C C . ARG A 1 677 ? -23.891 -9.758 -5.328 1 97.25 677 ARG A C 1
ATOM 5110 O O . ARG A 1 677 ? -24.188 -9.828 -4.133 1 97.25 677 ARG A O 1
ATOM 5117 N N . ASP A 1 678 ? -24.453 -8.969 -6.129 1 96.62 678 ASP A N 1
ATOM 5118 C CA . ASP A 1 678 ? -25.719 -8.305 -5.828 1 96.62 678 ASP A CA 1
ATOM 5119 C C . ASP A 1 678 ? -26.422 -7.863 -7.109 1 96.62 678 ASP A C 1
ATOM 5121 O O . ASP A 1 678 ? -25.984 -8.195 -8.211 1 96.62 678 ASP A O 1
ATOM 5125 N N . ALA A 1 679 ? -27.531 -7.172 -6.953 1 95.44 679 ALA A N 1
ATOM 5126 C CA . ALA A 1 679 ? -28.359 -6.816 -8.102 1 95.44 679 ALA A CA 1
ATOM 5127 C C . ALA A 1 679 ? -27.641 -5.797 -8.992 1 95.44 679 ALA A C 1
ATOM 5129 O O . ALA A 1 679 ? -27.766 -5.844 -10.219 1 95.44 679 ALA A O 1
ATOM 5130 N N . MET A 1 680 ? -26.891 -4.887 -8.375 1 96.62 680 MET A N 1
ATOM 5131 C CA . MET A 1 680 ? -26.188 -3.869 -9.156 1 96.62 680 MET A CA 1
ATOM 5132 C C . MET A 1 680 ? -25.094 -4.492 -10.008 1 96.62 680 MET A C 1
ATOM 5134 O O . MET A 1 680 ? -24.953 -4.152 -11.188 1 96.62 680 MET A O 1
ATOM 5138 N N . GLU A 1 681 ? -24.344 -5.395 -9.438 1 98 681 GLU A N 1
ATOM 5139 C CA . GLU A 1 681 ? -23.312 -6.074 -10.211 1 98 681 GLU A CA 1
ATOM 5140 C C . GLU A 1 681 ? -23.922 -6.996 -11.266 1 98 681 GLU A C 1
ATOM 5142 O O . GLU A 1 681 ? -23.344 -7.188 -12.336 1 98 681 GLU A O 1
ATOM 5147 N N . ALA A 1 682 ? -25.078 -7.535 -11.039 1 97.69 682 ALA A N 1
ATOM 5148 C CA . ALA A 1 682 ? -25.766 -8.391 -11.992 1 97.69 682 ALA A CA 1
ATOM 5149 C C . ALA A 1 682 ? -26.094 -7.633 -13.273 1 97.69 682 ALA A C 1
ATOM 5151 O O . ALA A 1 682 ? -26.125 -8.219 -14.359 1 97.69 682 ALA A O 1
ATOM 5152 N N . GLU A 1 683 ? -26.297 -6.348 -13.102 1 96.75 683 GLU A N 1
ATOM 5153 C CA . GLU A 1 683 ? -26.578 -5.523 -14.273 1 96.75 683 GLU A CA 1
ATOM 5154 C C . GLU A 1 683 ? -25.328 -5.355 -15.133 1 96.75 683 GLU A C 1
ATOM 5156 O O . GLU A 1 683 ? -25.422 -5.121 -16.344 1 96.75 683 GLU A O 1
ATOM 5161 N N . PHE A 1 684 ? -24.219 -5.477 -14.516 1 96.81 684 PHE A N 1
ATOM 5162 C CA . PHE A 1 684 ? -22.953 -5.277 -15.188 1 96.81 684 PHE A CA 1
ATOM 5163 C C . PHE A 1 684 ? -22.484 -6.566 -15.852 1 96.81 684 PHE A C 1
ATOM 5165 O O . PHE A 1 684 ? -21.906 -6.535 -16.938 1 96.81 684 PHE A O 1
ATOM 5172 N N . VAL A 1 685 ? -22.719 -7.766 -15.289 1 97.5 685 VAL A N 1
ATOM 5173 C CA . VAL A 1 685 ? -22.188 -9.055 -15.719 1 97.5 685 VAL A CA 1
ATOM 5174 C C . VAL A 1 685 ? -23.016 -9.57 -16.906 1 97.5 685 VAL A C 1
ATOM 5176 O O . VAL A 1 685 ? -24.188 -9.258 -17.031 1 97.5 685 VAL A O 1
ATOM 5179 N N . ASP A 1 686 ? -22.375 -10.375 -17.719 1 97.44 686 ASP A N 1
ATOM 5180 C CA . ASP A 1 686 ? -23.078 -10.984 -18.859 1 97.44 686 ASP A CA 1
ATOM 5181 C C . ASP A 1 686 ? -24.078 -12.031 -18.391 1 97.44 686 ASP A C 1
ATOM 5183 O O . ASP A 1 686 ? -23.828 -12.742 -17.406 1 97.44 686 ASP A O 1
ATOM 5187 N N . ASP A 1 687 ? -25.188 -12.148 -19.125 1 96.69 687 ASP A N 1
ATOM 5188 C CA . ASP A 1 687 ? -26.203 -13.133 -18.766 1 96.69 687 ASP A CA 1
ATOM 5189 C C . ASP A 1 687 ? -25.734 -14.547 -19.109 1 96.69 687 ASP A C 1
ATOM 5191 O O . ASP A 1 687 ? -24.75 -14.727 -19.828 1 96.69 687 ASP A O 1
ATOM 5195 N N . ASP A 1 688 ? -26.391 -15.531 -18.656 1 96.56 688 ASP A N 1
ATOM 5196 C CA . ASP A 1 688 ? -26 -16.938 -18.781 1 96.56 688 ASP A CA 1
ATOM 5197 C C . ASP A 1 688 ? -25.969 -17.359 -20.25 1 96.56 688 ASP A C 1
ATOM 5199 O O . ASP A 1 688 ? -25.094 -18.141 -20.656 1 96.56 688 ASP A O 1
ATOM 5203 N N . ALA A 1 689 ? -26.891 -16.953 -21.016 1 96.69 689 ALA A N 1
ATOM 5204 C CA . ALA A 1 689 ? -26.953 -17.344 -22.422 1 96.69 689 ALA A CA 1
ATOM 5205 C C . ALA A 1 689 ? -25.719 -16.875 -23.172 1 96.69 689 ALA A C 1
ATOM 5207 O O . ALA A 1 689 ? -25.125 -17.625 -23.953 1 96.69 689 ALA A O 1
ATOM 5208 N N . THR A 1 690 ? -25.391 -15.617 -22.875 1 96.12 690 THR A N 1
ATOM 5209 C CA . THR A 1 690 ? -24.203 -15.055 -23.516 1 96.12 690 THR A CA 1
ATOM 5210 C C . THR A 1 690 ? -22.953 -15.82 -23.078 1 96.12 690 THR A C 1
ATOM 5212 O O . THR A 1 690 ? -22.125 -16.172 -23.922 1 96.12 690 THR A O 1
ATOM 5215 N N . VAL A 1 691 ? -22.828 -16.141 -21.812 1 97.25 691 VAL A N 1
ATOM 5216 C CA . VAL A 1 691 ? -21.672 -16.844 -21.281 1 97.25 691 VAL A CA 1
ATOM 5217 C C . VAL A 1 691 ? -21.594 -18.25 -21.891 1 97.25 691 VAL A C 1
ATOM 5219 O O . VAL A 1 691 ? -20.547 -18.688 -22.344 1 97.25 691 VAL A O 1
ATOM 5222 N N . ASN A 1 692 ? -22.719 -18.938 -22 1 96.06 692 ASN A N 1
ATOM 5223 C CA . ASN A 1 692 ? -22.75 -20.312 -22.5 1 96.06 692 ASN A CA 1
ATOM 5224 C C . ASN A 1 692 ? -22.453 -20.375 -24 1 96.06 692 ASN A C 1
ATOM 5226 O O . ASN A 1 692 ? -21.891 -21.344 -24.484 1 96.06 692 ASN A O 1
ATOM 5230 N N . ALA A 1 693 ? -22.875 -19.297 -24.641 1 95.44 693 ALA A N 1
ATOM 5231 C CA . ALA A 1 693 ? -22.578 -19.25 -26.078 1 95.44 693 ALA A CA 1
ATOM 5232 C C . ALA A 1 693 ? -21.094 -19.109 -26.328 1 95.44 693 ALA A C 1
ATOM 5234 O O . ALA A 1 693 ? -20.547 -19.719 -27.234 1 95.44 693 ALA A O 1
ATOM 5235 N N . LEU A 1 694 ? -20.438 -18.344 -25.484 1 96.75 694 LEU A N 1
ATOM 5236 C CA . LEU A 1 694 ? -19 -18.109 -25.625 1 96.75 694 LEU A CA 1
ATOM 5237 C C . LEU A 1 694 ? -18.188 -19.266 -25.047 1 96.75 694 LEU A C 1
ATOM 5239 O O . LEU A 1 694 ? -17.109 -19.578 -25.531 1 96.75 694 LEU A O 1
ATOM 5243 N N . PHE A 1 695 ? -18.734 -19.844 -24.031 1 97.94 695 PHE A N 1
ATOM 5244 C CA . PHE A 1 695 ? -18.047 -20.891 -23.281 1 97.94 695 PHE A CA 1
ATOM 5245 C C . PHE A 1 695 ? -18.984 -22.078 -23.031 1 97.94 695 PHE A C 1
ATOM 5247 O O . PHE A 1 695 ? -19.5 -22.25 -21.922 1 97.94 695 PHE A O 1
ATOM 5254 N N . PRO A 1 696 ? -19.156 -22.906 -23.984 1 96.75 696 PRO A N 1
ATOM 5255 C CA . PRO A 1 696 ? -20.094 -24.016 -23.828 1 96.75 696 PRO A CA 1
ATOM 5256 C C . PRO A 1 696 ? -19.734 -24.938 -22.656 1 96.75 696 PRO A C 1
ATOM 5258 O O . PRO A 1 696 ? -18.562 -25.312 -22.5 1 96.75 696 PRO A O 1
ATOM 5261 N N . PRO A 1 697 ? -20.75 -25.297 -21.875 1 93.5 697 PRO A N 1
ATOM 5262 C CA . PRO A 1 697 ? -20.484 -26.188 -20.75 1 93.5 697 PRO A CA 1
ATOM 5263 C C . PRO A 1 697 ? -19.875 -27.516 -21.172 1 93.5 697 PRO A C 1
ATOM 5265 O O . PRO A 1 697 ? -20.281 -28.094 -22.188 1 93.5 697 PRO A O 1
ATOM 5268 N N . GLY A 1 698 ? -18.875 -27.922 -20.5 1 92.25 698 GLY A N 1
ATOM 5269 C CA . GLY A 1 698 ? -18.297 -29.234 -20.703 1 92.25 698 GLY A CA 1
ATOM 5270 C C . GLY A 1 698 ? -17.141 -29.234 -21.688 1 92.25 698 GLY A C 1
ATOM 5271 O O . GLY A 1 698 ? -16.375 -30.188 -21.75 1 92.25 698 GLY A O 1
ATOM 5272 N N . LEU A 1 699 ? -17.062 -28.156 -22.516 1 97.12 699 LEU A N 1
ATOM 5273 C CA . LEU A 1 699 ? -15.906 -28.047 -23.406 1 97.12 699 LEU A CA 1
ATOM 5274 C C . LEU A 1 699 ? -14.617 -27.922 -22.609 1 97.12 699 LEU A C 1
ATOM 5276 O O . LEU A 1 699 ? -14.492 -27.016 -21.781 1 97.12 699 LEU A O 1
ATOM 5280 N N . PRO A 1 700 ? -13.625 -28.875 -22.828 1 98.12 700 PRO A N 1
ATOM 5281 C CA . PRO A 1 700 ? -12.352 -28.703 -22.141 1 98.12 700 PRO A CA 1
ATOM 5282 C C . PRO A 1 700 ? -11.727 -27.328 -22.375 1 98.12 700 PRO A C 1
ATOM 5284 O O . PRO A 1 700 ? -11.805 -26.797 -23.484 1 98.12 700 PRO A O 1
ATOM 5287 N N . ARG A 1 701 ? -11.094 -26.828 -21.297 1 98.38 701 ARG A N 1
ATOM 5288 C CA . ARG A 1 701 ? -10.586 -25.469 -21.406 1 98.38 701 ARG A CA 1
ATOM 5289 C C . ARG A 1 701 ? -9.211 -25.344 -20.75 1 98.38 701 ARG A C 1
ATOM 5291 O O . ARG A 1 701 ? -8.961 -25.938 -19.703 1 98.38 701 ARG A O 1
ATOM 5298 N N . VAL A 1 702 ? -8.352 -24.562 -21.375 1 98.81 702 VAL A N 1
ATOM 5299 C CA . VAL A 1 702 ? -7.109 -24.078 -20.781 1 98.81 702 VAL A CA 1
ATOM 5300 C C . VAL A 1 702 ? -7.121 -22.547 -20.719 1 98.81 702 VAL A C 1
ATOM 5302 O O . VAL A 1 702 ? -7.258 -21.891 -21.75 1 98.81 702 VAL A O 1
ATOM 5305 N N . ILE A 1 703 ? -7.023 -22.031 -19.531 1 98.88 703 ILE A N 1
ATOM 5306 C CA . ILE A 1 703 ? -6.98 -20.578 -19.328 1 98.88 703 ILE A CA 1
ATOM 5307 C C . ILE A 1 703 ? -5.531 -20.125 -19.172 1 98.88 703 ILE A C 1
ATOM 5309 O O . ILE A 1 703 ? -4.801 -20.625 -18.312 1 98.88 703 ILE A O 1
ATOM 5313 N N . LEU A 1 704 ? -5.066 -19.297 -20.047 1 98.88 704 LEU A N 1
ATOM 5314 C CA . LEU A 1 704 ? -3.818 -18.562 -19.875 1 98.88 704 LEU A CA 1
ATOM 5315 C C . LEU A 1 704 ? -4.082 -17.141 -19.391 1 98.88 704 LEU A C 1
ATOM 5317 O O . LEU A 1 704 ? -4.594 -16.312 -20.141 1 98.88 704 LEU A O 1
ATOM 5321 N N . THR A 1 705 ? -3.713 -16.875 -18.156 1 98.81 705 THR A N 1
ATOM 5322 C CA . THR A 1 705 ? -4.02 -15.562 -17.594 1 98.81 705 THR A CA 1
ATOM 5323 C C . THR A 1 705 ? -2.738 -14.797 -17.281 1 98.81 705 THR A C 1
ATOM 5325 O O . THR A 1 705 ? -1.728 -15.391 -16.906 1 98.81 705 THR A O 1
ATOM 5328 N N . HIS A 1 706 ? -2.814 -13.484 -17.469 1 98.69 706 HIS A N 1
ATOM 5329 C CA . HIS A 1 706 ? -1.733 -12.578 -17.094 1 98.69 706 HIS A CA 1
ATOM 5330 C C . HIS A 1 706 ? -1.42 -12.68 -15.602 1 98.69 706 HIS A C 1
ATOM 5332 O O . HIS A 1 706 ? -0.253 -12.656 -15.211 1 98.69 706 HIS A O 1
ATOM 5338 N N . THR A 1 707 ? -2.445 -12.789 -14.758 1 98.62 707 THR A N 1
ATOM 5339 C CA . THR A 1 707 ? -2.326 -12.805 -13.305 1 98.62 707 THR A CA 1
ATOM 5340 C C . THR A 1 707 ? -2.094 -14.227 -12.789 1 98.62 707 THR A C 1
ATOM 5342 O O . THR A 1 707 ? -1.73 -15.117 -13.562 1 98.62 707 THR A O 1
ATOM 5345 N N . ARG A 1 708 ? -2.223 -14.492 -11.555 1 98.44 708 ARG A N 1
ATOM 5346 C CA . ARG A 1 708 ? -2.131 -15.836 -10.984 1 98.44 708 ARG A CA 1
ATOM 5347 C C . ARG A 1 708 ? -3.359 -16.672 -11.344 1 98.44 708 ARG A C 1
ATOM 5349 O O . ARG A 1 708 ? -4.477 -16.141 -11.383 1 98.44 708 ARG A O 1
ATOM 5356 N N . PRO A 1 709 ? -3.17 -17.891 -11.594 1 98.38 709 PRO A N 1
ATOM 5357 C CA . PRO A 1 709 ? -4.293 -18.719 -12.039 1 98.38 709 PRO A CA 1
ATOM 5358 C C . PRO A 1 709 ? -5.332 -18.953 -10.945 1 98.38 709 PRO A C 1
ATOM 5360 O O . PRO A 1 709 ? -6.527 -19.047 -11.234 1 98.38 709 PRO A O 1
ATOM 5363 N N . GLU A 1 710 ? -4.926 -18.938 -9.688 1 98.06 710 GLU A N 1
ATOM 5364 C CA . GLU A 1 710 ? -5.816 -19.328 -8.602 1 98.06 710 GLU A CA 1
ATOM 5365 C C . GLU A 1 710 ? -6.969 -18.328 -8.453 1 98.06 710 GLU A C 1
ATOM 5367 O O . GLU A 1 710 ? -8.141 -18.703 -8.539 1 98.06 710 GLU A O 1
ATOM 5372 N N . PRO A 1 711 ? -6.68 -17.031 -8.281 1 98.12 711 PRO A N 1
ATOM 5373 C CA . PRO A 1 711 ? -7.805 -16.109 -8.188 1 98.12 711 PRO A CA 1
ATOM 5374 C C . PRO A 1 711 ? -8.641 -16.047 -9.461 1 98.12 711 PRO A C 1
ATOM 5376 O O . PRO A 1 711 ? -9.859 -15.891 -9.398 1 98.12 711 PRO A O 1
ATOM 5379 N N . MET A 1 712 ? -7.996 -16.219 -10.609 1 98.56 712 MET A N 1
ATOM 5380 C CA . MET A 1 712 ? -8.719 -16.125 -11.875 1 98.56 712 MET A CA 1
ATOM 5381 C C . MET A 1 712 ? -9.703 -17.281 -12.016 1 98.56 712 MET A C 1
ATOM 5383 O O . MET A 1 712 ? -10.812 -17.094 -12.531 1 98.56 712 MET A O 1
ATOM 5387 N N . LEU A 1 713 ? -9.305 -18.5 -11.57 1 97.88 713 LEU A N 1
ATOM 5388 C CA . LEU A 1 713 ? -10.219 -19.641 -11.586 1 97.88 713 LEU A CA 1
ATOM 5389 C C . LEU A 1 713 ? -11.484 -19.328 -10.797 1 97.88 713 LEU A C 1
ATOM 5391 O O . LEU A 1 713 ? -12.586 -19.688 -11.234 1 97.88 713 LEU A O 1
ATOM 5395 N N . GLY A 1 714 ? -11.273 -18.625 -9.641 1 97.75 714 GLY A N 1
ATOM 5396 C CA . GLY A 1 714 ? -12.414 -18.25 -8.828 1 97.75 714 GLY A CA 1
ATOM 5397 C C . GLY A 1 714 ? -13.289 -17.188 -9.461 1 97.75 714 GLY A C 1
ATOM 5398 O O . GLY A 1 714 ? -14.516 -17.266 -9.406 1 97.75 714 GLY A O 1
ATOM 5399 N N . ILE A 1 715 ? -12.688 -16.219 -10.094 1 98.25 715 ILE A N 1
ATOM 5400 C CA . ILE A 1 715 ? -13.398 -15.117 -10.734 1 98.25 715 ILE A CA 1
ATOM 5401 C C . ILE A 1 715 ? -14.219 -15.648 -11.906 1 98.25 715 ILE A C 1
ATOM 5403 O O . ILE A 1 715 ? -15.352 -15.203 -12.133 1 98.25 715 ILE A O 1
ATOM 5407 N N . LEU A 1 716 ? -13.672 -16.672 -12.578 1 98.31 716 LEU A N 1
ATOM 5408 C CA . LEU A 1 716 ? -14.305 -17.234 -13.766 1 98.31 716 LEU A CA 1
ATOM 5409 C C . LEU A 1 716 ? -15.047 -18.531 -13.422 1 98.31 716 LEU A C 1
ATOM 5411 O O . LEU A 1 716 ? -15.109 -19.453 -14.242 1 98.31 716 LEU A O 1
ATOM 5415 N N . ARG A 1 717 ? -15.562 -18.641 -12.297 1 97.62 717 ARG A N 1
ATOM 5416 C CA . ARG A 1 717 ? -16.203 -19.844 -11.789 1 97.62 717 ARG A CA 1
ATOM 5417 C C . ARG A 1 717 ? -17.344 -20.281 -12.703 1 97.62 717 ARG A C 1
ATOM 5419 O O . ARG A 1 717 ? -17.609 -21.469 -12.867 1 97.62 717 ARG A O 1
ATOM 5426 N N . ARG A 1 718 ? -18.047 -19.344 -13.383 1 96.94 718 ARG A N 1
ATOM 5427 C CA . ARG A 1 718 ? -19.188 -19.641 -14.234 1 96.94 718 ARG A CA 1
ATOM 5428 C C . ARG A 1 718 ? -18.781 -20.453 -15.461 1 96.94 718 ARG A C 1
ATOM 5430 O O . ARG A 1 718 ? -19.594 -21.141 -16.062 1 96.94 718 ARG A O 1
ATOM 5437 N N . ILE A 1 719 ? -17.469 -20.391 -15.797 1 97.62 719 ILE A N 1
ATOM 5438 C CA . ILE A 1 719 ? -17.031 -21.109 -17 1 97.62 719 ILE A CA 1
ATOM 5439 C C . ILE A 1 719 ? -16.094 -22.25 -16.609 1 97.62 719 ILE A C 1
ATOM 5441 O O . ILE A 1 719 ? -15.406 -22.812 -17.469 1 97.62 719 ILE A O 1
ATOM 5445 N N . ASP A 1 720 ? -15.961 -22.516 -15.352 1 96.5 720 ASP A N 1
ATOM 5446 C CA . ASP A 1 720 ? -15.148 -23.594 -14.82 1 96.5 720 ASP A CA 1
ATOM 5447 C C . ASP A 1 720 ? -15.938 -24.906 -14.758 1 96.5 720 ASP A C 1
ATOM 5449 O O . ASP A 1 720 ? -16.906 -25.016 -14 1 96.5 720 ASP A O 1
ATOM 5453 N N . SER A 1 721 ? -15.523 -25.906 -15.453 1 94.62 721 SER A N 1
ATOM 5454 C CA . SER A 1 721 ? -16.219 -27.188 -15.484 1 94.62 721 SER A CA 1
ATOM 5455 C C . SER A 1 721 ? -15.531 -28.219 -14.586 1 94.62 721 SER A C 1
ATOM 5457 O O . SER A 1 721 ? -15.719 -29.422 -14.758 1 94.62 721 SER A O 1
ATOM 5459 N N . GLY A 1 722 ? -14.641 -27.719 -13.648 1 93.62 722 GLY A N 1
ATOM 5460 C CA . GLY A 1 722 ? -13.945 -28.609 -12.727 1 93.62 722 GLY A CA 1
ATOM 5461 C C . GLY A 1 722 ? -12.523 -28.922 -13.156 1 93.62 722 GLY A C 1
ATOM 5462 O O . GLY A 1 722 ? -12.148 -28.672 -14.305 1 93.62 722 GLY A O 1
ATOM 5463 N N . PRO A 1 723 ? -11.719 -29.516 -12.305 1 93.25 723 PRO A N 1
ATOM 5464 C CA . PRO A 1 723 ? -10.281 -29.703 -12.547 1 93.25 723 PRO A CA 1
ATOM 5465 C C . PRO A 1 723 ? -10 -30.703 -13.68 1 93.25 723 PRO A C 1
ATOM 5467 O O . PRO A 1 723 ? -8.922 -30.656 -14.281 1 93.25 723 PRO A O 1
ATOM 5470 N N . ALA A 1 724 ? -10.969 -31.562 -13.969 1 94 724 ALA A N 1
ATOM 5471 C CA . ALA A 1 724 ? -10.766 -32.531 -15.039 1 94 724 ALA A CA 1
ATOM 5472 C C . ALA A 1 724 ? -10.922 -31.891 -16.406 1 94 724 ALA A C 1
ATOM 5474 O O . ALA A 1 724 ? -10.406 -32.406 -17.406 1 94 724 ALA A O 1
ATOM 5475 N N . ARG A 1 725 ? -11.555 -30.734 -16.422 1 96.56 725 ARG A N 1
ATOM 5476 C CA . ARG A 1 725 ? -11.906 -30.156 -17.719 1 96.56 725 ARG A CA 1
ATOM 5477 C C . ARG A 1 725 ? -11.367 -28.734 -17.859 1 96.56 725 ARG A C 1
ATOM 5479 O O . ARG A 1 725 ? -11.352 -28.188 -18.953 1 96.56 725 ARG A O 1
ATOM 5486 N N . THR A 1 726 ? -10.953 -28.172 -16.797 1 98 726 THR A N 1
ATOM 5487 C CA . THR A 1 726 ? -10.461 -26.797 -16.828 1 98 726 THR A CA 1
ATOM 5488 C C . THR A 1 726 ? -9.109 -26.688 -16.141 1 98 726 THR A C 1
ATOM 5490 O O . THR A 1 726 ? -8.969 -27.062 -14.977 1 98 726 THR A O 1
ATOM 5493 N N . HIS A 1 727 ? -8.141 -26.234 -16.828 1 97.94 727 HIS A N 1
ATOM 5494 C CA . HIS A 1 727 ? -6.801 -25.953 -16.312 1 97.94 727 HIS A CA 1
ATOM 5495 C C . HIS A 1 727 ? -6.406 -24.5 -16.547 1 97.94 727 HIS A C 1
ATOM 5497 O O . HIS A 1 727 ? -6.734 -23.922 -17.578 1 97.94 727 HIS A O 1
ATOM 5503 N N . ALA A 1 728 ? -5.793 -23.875 -15.523 1 98.5 728 ALA A N 1
ATOM 5504 C CA . ALA A 1 728 ? -5.383 -22.484 -15.664 1 98.5 728 ALA A CA 1
ATOM 5505 C C . ALA A 1 728 ? -3.871 -22.344 -15.5 1 98.5 728 ALA A C 1
ATOM 5507 O O . ALA A 1 728 ? -3.273 -22.969 -14.625 1 98.5 728 ALA A O 1
ATOM 5508 N N . LEU A 1 729 ? -3.26 -21.656 -16.406 1 98.62 729 LEU A N 1
ATOM 5509 C CA . LEU A 1 729 ? -1.857 -21.266 -16.375 1 98.62 729 LEU A CA 1
ATOM 5510 C C . LEU A 1 729 ? -1.729 -19.766 -16.125 1 98.62 729 LEU A C 1
ATOM 5512 O O . LEU A 1 729 ? -2.594 -18.984 -16.547 1 98.62 729 LEU A O 1
ATOM 5516 N N . GLY A 1 730 ? -0.704 -19.281 -15.484 1 98.62 730 GLY A N 1
ATOM 5517 C CA . GLY A 1 730 ? -0.435 -17.891 -15.188 1 98.62 730 GLY A CA 1
ATOM 5518 C C . GLY A 1 730 ? 0.826 -17.688 -14.367 1 98.62 730 GLY A C 1
ATOM 5519 O O . GLY A 1 730 ? 1.711 -18.547 -14.359 1 98.62 730 GLY A O 1
ATOM 5520 N N . TYR A 1 731 ? 0.959 -16.578 -13.773 1 98.5 731 TYR A N 1
ATOM 5521 C CA . TYR A 1 731 ? 2.123 -16.266 -12.953 1 98.5 731 TYR A CA 1
ATOM 5522 C C . TYR A 1 731 ? 2.119 -17.078 -11.664 1 98.5 731 TYR A C 1
ATOM 5524 O O . TYR A 1 731 ? 1.188 -16.984 -10.859 1 98.5 731 TYR A O 1
ATOM 5532 N N . ILE A 1 732 ? 3.1 -17.859 -11.445 1 98.06 732 ILE A N 1
ATOM 5533 C CA . ILE A 1 732 ? 3.104 -18.719 -10.266 1 98.06 732 ILE A CA 1
ATOM 5534 C C . ILE A 1 732 ? 4.258 -18.328 -9.344 1 98.06 732 ILE A C 1
ATOM 5536 O O . ILE A 1 732 ? 4.898 -19.188 -8.734 1 98.06 732 ILE A O 1
ATOM 5540 N N . SER A 1 733 ? 4.668 -17.031 -9.375 1 96.62 733 SER A N 1
ATOM 5541 C CA . SER A 1 733 ? 5.594 -16.391 -8.445 1 96.62 733 SER A CA 1
ATOM 5542 C C . SER A 1 733 ? 7.016 -16.906 -8.641 1 96.62 733 SER A C 1
ATOM 5544 O O . SER A 1 733 ? 7.742 -17.125 -7.664 1 96.62 733 SER A O 1
ATOM 5546 N N . ARG A 1 734 ? 7.305 -17.219 -9.859 1 96.62 734 ARG A N 1
ATOM 5547 C CA . ARG A 1 734 ? 8.688 -17.516 -10.211 1 96.62 734 ARG A CA 1
ATOM 5548 C C . ARG A 1 734 ? 9.273 -16.422 -11.102 1 96.62 734 ARG A C 1
ATOM 5550 O O . ARG A 1 734 ? 8.633 -15.977 -12.047 1 96.62 734 ARG A O 1
ATOM 5557 N N . GLY A 1 735 ? 10.43 -15.914 -10.625 1 95.06 735 GLY A N 1
ATOM 5558 C CA . GLY A 1 735 ? 11 -14.805 -11.367 1 95.06 735 GLY A CA 1
ATOM 5559 C C . GLY A 1 735 ? 12.484 -14.625 -11.133 1 95.06 735 GLY A C 1
ATOM 5560 O O . GLY A 1 735 ? 13.133 -15.484 -10.523 1 95.06 735 GLY A O 1
ATOM 5561 N N . GLY A 1 736 ? 13.047 -13.602 -11.609 1 94.69 736 GLY A N 1
ATOM 5562 C CA . GLY A 1 736 ? 14.453 -13.227 -11.641 1 94.69 736 GLY A CA 1
ATOM 5563 C C . GLY A 1 736 ? 14.797 -12.312 -12.812 1 94.69 736 GLY A C 1
ATOM 5564 O O . GLY A 1 736 ? 13.914 -11.648 -13.359 1 94.69 736 GLY A O 1
ATOM 5565 N N . THR A 1 737 ? 16.047 -12.195 -13.102 1 96.25 737 THR A N 1
ATOM 5566 C CA . THR A 1 737 ? 16.469 -11.414 -14.258 1 96.25 737 THR A CA 1
ATOM 5567 C C . THR A 1 737 ? 16.359 -12.234 -15.539 1 96.25 737 THR A C 1
ATOM 5569 O O . THR A 1 737 ? 17.234 -13.039 -15.852 1 96.25 737 THR A O 1
ATOM 5572 N N . PHE A 1 738 ? 15.289 -12.023 -16.25 1 96.38 738 PHE A N 1
ATOM 5573 C CA . PHE A 1 738 ? 14.945 -12.766 -17.469 1 96.38 738 PHE A CA 1
ATOM 5574 C C . PHE A 1 738 ? 14.477 -11.82 -18.562 1 96.38 738 PHE A C 1
ATOM 5576 O O . PHE A 1 738 ? 14.484 -10.602 -18.391 1 96.38 738 PHE A O 1
ATOM 5583 N N . ASP A 1 739 ? 14.234 -12.289 -19.703 1 94.88 739 ASP A N 1
ATOM 5584 C CA . ASP A 1 739 ? 13.398 -11.641 -20.703 1 94.88 739 ASP A CA 1
ATOM 5585 C C . ASP A 1 739 ? 11.984 -12.211 -20.703 1 94.88 739 ASP A C 1
ATOM 5587 O O . ASP A 1 739 ? 11.641 -13.016 -19.828 1 94.88 739 ASP A O 1
ATOM 5591 N N . VAL A 1 740 ? 11.117 -11.812 -21.562 1 95.5 740 VAL A N 1
ATOM 5592 C CA . VAL A 1 740 ? 9.727 -12.242 -21.578 1 95.5 740 VAL A CA 1
ATOM 5593 C C . VAL A 1 740 ? 9.648 -13.75 -21.797 1 95.5 740 VAL A C 1
ATOM 5595 O O . VAL A 1 740 ? 8.891 -14.445 -21.109 1 95.5 740 VAL A O 1
ATOM 5598 N N . ALA A 1 741 ? 10.453 -14.297 -22.766 1 95.38 741 ALA A N 1
ATOM 5599 C CA . ALA A 1 741 ? 10.469 -15.734 -23.031 1 95.38 741 ALA A CA 1
ATOM 5600 C C . ALA A 1 741 ? 10.867 -16.531 -21.797 1 95.38 741 ALA A C 1
ATOM 5602 O O . ALA A 1 741 ? 10.273 -17.562 -21.5 1 95.38 741 ALA A O 1
ATOM 5603 N N . GLY A 1 742 ? 11.891 -15.992 -21.125 1 95.75 742 GLY A N 1
ATOM 5604 C CA . GLY A 1 742 ? 12.32 -16.641 -19.891 1 95.75 742 GLY A CA 1
ATOM 5605 C C . GLY A 1 742 ? 11.25 -16.641 -18.812 1 95.75 742 GLY A C 1
ATOM 5606 O O . GLY A 1 742 ? 11.086 -17.641 -18.109 1 95.75 742 GLY A O 1
ATOM 5607 N N . MET A 1 743 ? 10.555 -15.57 -18.625 1 97 743 MET A N 1
ATOM 5608 C CA . MET A 1 743 ? 9.477 -15.484 -17.641 1 97 743 MET A CA 1
ATOM 5609 C C . MET A 1 743 ? 8.352 -16.469 -17.969 1 97 743 MET A C 1
ATOM 5611 O O . MET A 1 743 ? 7.793 -17.094 -17.078 1 97 743 MET A O 1
ATOM 5615 N N . LEU A 1 744 ? 7.988 -16.516 -19.25 1 97.31 744 LEU A N 1
ATOM 5616 C CA . LEU A 1 744 ? 6.957 -17.469 -19.672 1 97.31 744 LEU A CA 1
ATOM 5617 C C . LEU A 1 744 ? 7.383 -18.906 -19.391 1 97.31 744 LEU A C 1
ATOM 5619 O O . LEU A 1 744 ? 6.578 -19.703 -18.906 1 97.31 744 LEU A O 1
ATOM 5623 N N . PHE A 1 745 ? 8.648 -19.219 -19.656 1 97.31 745 PHE A N 1
ATOM 5624 C CA . PHE A 1 745 ? 9.172 -20.562 -19.391 1 97.31 745 PHE A CA 1
ATOM 5625 C C . PHE A 1 745 ? 9.195 -20.844 -17.891 1 97.31 745 PHE A C 1
ATOM 5627 O O . PHE A 1 745 ? 8.711 -21.875 -17.438 1 97.31 745 PHE A O 1
ATOM 5634 N N . ALA A 1 746 ? 9.758 -19.875 -17.125 1 96.88 746 ALA A N 1
ATOM 5635 C CA . ALA A 1 746 ? 9.906 -20.047 -15.688 1 96.88 746 ALA A CA 1
ATOM 5636 C C . ALA A 1 746 ? 8.547 -20.25 -15.023 1 96.88 746 ALA A C 1
ATOM 5638 O O . ALA A 1 746 ? 8.445 -21 -14.039 1 96.88 746 ALA A O 1
ATOM 5639 N N . ASN A 1 747 ? 7.508 -19.688 -15.562 1 98 747 ASN A N 1
ATOM 5640 C CA . ASN A 1 747 ? 6.184 -19.781 -14.961 1 98 747 ASN A CA 1
ATOM 5641 C C . ASN A 1 747 ? 5.305 -20.797 -15.688 1 98 747 ASN A C 1
ATOM 5643 O O . ASN A 1 747 ? 4.094 -20.844 -15.469 1 98 747 ASN A O 1
ATOM 5647 N N . ARG A 1 748 ? 5.871 -21.531 -16.609 1 97.44 748 ARG A N 1
ATOM 5648 C CA . ARG A 1 748 ? 5.215 -22.625 -17.297 1 97.44 748 ARG A CA 1
ATOM 5649 C C . ARG A 1 748 ? 4.008 -22.141 -18.094 1 97.44 748 ARG A C 1
ATOM 5651 O O . ARG A 1 748 ? 2.908 -22.688 -17.969 1 97.44 748 ARG A O 1
ATOM 5658 N N . CYS A 1 749 ? 4.238 -21.094 -18.844 1 97.5 749 CYS A N 1
ATOM 5659 C CA . CYS A 1 749 ? 3.135 -20.453 -19.547 1 97.5 749 CYS A CA 1
ATOM 5660 C C . CYS A 1 749 ? 3.438 -20.344 -21.047 1 97.5 749 CYS A C 1
ATOM 5662 O O . CYS A 1 749 ? 2.82 -19.547 -21.75 1 97.5 749 CYS A O 1
ATOM 5664 N N . THR A 1 750 ? 4.398 -21.156 -21.562 1 97.62 750 THR A N 1
ATOM 5665 C CA . THR A 1 750 ? 4.66 -21.156 -22.984 1 97.62 750 THR A CA 1
ATOM 5666 C C . THR A 1 750 ? 3.568 -21.922 -23.734 1 97.62 750 THR A C 1
ATOM 5668 O O . THR A 1 750 ? 2.736 -22.594 -23.109 1 97.62 750 THR A O 1
ATOM 5671 N N . TRP A 1 751 ? 3.643 -21.812 -25.031 1 97.94 751 TRP A N 1
ATOM 5672 C CA . TRP A 1 751 ? 2.703 -22.531 -25.891 1 97.94 751 TRP A CA 1
ATOM 5673 C C . TRP A 1 751 ? 2.754 -24.031 -25.609 1 97.94 751 TRP A C 1
ATOM 5675 O O . TRP A 1 751 ? 1.721 -24.703 -25.609 1 97.94 751 TRP A O 1
ATOM 5685 N N . ALA A 1 752 ? 3.916 -24.562 -25.391 1 98 752 ALA A N 1
ATOM 5686 C CA . ALA A 1 752 ? 4.066 -26 -25.141 1 98 752 ALA A CA 1
ATOM 5687 C C . ALA A 1 752 ? 3.41 -26.391 -23.812 1 98 752 ALA A C 1
ATOM 5689 O O . ALA A 1 752 ? 2.844 -27.484 -23.703 1 98 752 ALA A O 1
ATOM 5690 N N . HIS A 1 753 ? 3.525 -25.562 -22.828 1 98.25 753 HIS A N 1
ATOM 5691 C CA . HIS A 1 753 ? 2.824 -25.797 -21.578 1 98.25 753 HIS A CA 1
ATOM 5692 C C . HIS A 1 753 ? 1.312 -25.797 -21.781 1 98.25 753 HIS A C 1
ATOM 5694 O O . HIS A 1 753 ? 0.597 -26.594 -21.156 1 98.25 753 HIS A O 1
ATOM 5700 N N . ALA A 1 754 ? 0.823 -24.891 -22.594 1 98.56 754 ALA A N 1
ATOM 5701 C CA . ALA A 1 754 ? -0.598 -24.844 -22.938 1 98.56 754 ALA A CA 1
ATOM 5702 C C . ALA A 1 754 ? -1.035 -26.141 -23.641 1 98.56 754 ALA A C 1
ATOM 5704 O O . ALA A 1 754 ? -2.111 -26.672 -23.359 1 98.56 754 ALA A O 1
ATOM 5705 N N . VAL A 1 755 ? -0.219 -26.625 -24.547 1 98.44 755 VAL A N 1
ATOM 5706 C CA . VAL A 1 755 ? -0.517 -27.859 -25.25 1 98.44 755 VAL A CA 1
ATOM 5707 C C . VAL A 1 755 ? -0.55 -29.031 -24.266 1 98.44 755 VAL A C 1
ATOM 5709 O O . VAL A 1 755 ? -1.422 -29.891 -24.344 1 98.44 755 VAL A O 1
ATOM 5712 N N . ASP A 1 756 ? 0.424 -29.031 -23.391 1 98.38 756 ASP A N 1
ATOM 5713 C CA . ASP A 1 756 ? 0.467 -30.062 -22.359 1 98.38 756 ASP A CA 1
ATOM 5714 C C . ASP A 1 756 ? -0.793 -30.031 -21.5 1 98.38 756 ASP A C 1
ATOM 5716 O O . ASP A 1 756 ? -1.371 -31.078 -21.203 1 98.38 756 ASP A O 1
ATOM 5720 N N . ALA A 1 757 ? -1.223 -28.891 -21.109 1 98.44 757 ALA A N 1
ATOM 5721 C CA . ALA A 1 757 ? -2.453 -28.734 -20.328 1 98.44 757 ALA A CA 1
ATOM 5722 C C . ALA A 1 757 ? -3.668 -29.172 -21.141 1 98.44 757 ALA A C 1
ATOM 5724 O O . ALA A 1 757 ? -4.582 -29.797 -20.609 1 98.44 757 ALA A O 1
ATOM 5725 N N . ALA A 1 758 ? -3.682 -28.797 -22.391 1 98.62 758 ALA A N 1
ATOM 5726 C CA . ALA A 1 758 ? -4.766 -29.188 -23.281 1 98.62 758 ALA A CA 1
ATOM 5727 C C . ALA A 1 758 ? -4.859 -30.703 -23.406 1 98.62 758 ALA A C 1
ATOM 5729 O O . ALA A 1 758 ? -5.953 -31.266 -23.422 1 98.62 758 ALA A O 1
ATOM 5730 N N . ALA A 1 759 ? -3.693 -31.344 -23.531 1 98.19 759 ALA A N 1
ATOM 5731 C CA . ALA A 1 759 ? -3.662 -32.812 -23.594 1 98.19 759 ALA A CA 1
ATOM 5732 C C . ALA A 1 759 ? -4.332 -33.406 -22.359 1 98.19 759 ALA A C 1
ATOM 5734 O O . ALA A 1 759 ? -5.098 -34.375 -22.484 1 98.19 759 ALA A O 1
ATOM 5735 N N . THR A 1 760 ? -4.062 -32.844 -21.266 1 97.31 760 THR A N 1
ATOM 5736 C CA . THR A 1 760 ? -4.594 -33.344 -20.016 1 97.31 760 THR A CA 1
ATOM 5737 C C . THR A 1 760 ? -6.109 -33.219 -19.969 1 97.31 760 THR A C 1
ATOM 5739 O O . THR A 1 760 ? -6.828 -34.156 -19.688 1 97.31 760 THR A O 1
ATOM 5742 N N . VAL A 1 761 ? -6.668 -32.062 -20.297 1 97.94 761 VAL A N 1
ATOM 5743 C CA . VAL A 1 761 ? -8.086 -31.781 -20.094 1 97.94 761 VAL A CA 1
ATOM 5744 C C . VAL A 1 761 ? -8.898 -32.406 -21.234 1 97.94 761 VAL A C 1
ATOM 5746 O O . VAL A 1 761 ? -10.086 -32.688 -21.078 1 97.94 761 VAL A O 1
ATOM 5749 N N . ALA A 1 762 ? -8.227 -32.656 -22.391 1 97.56 762 ALA A N 1
ATOM 5750 C CA . ALA A 1 762 ? -8.922 -33.25 -23.531 1 97.56 762 ALA A CA 1
ATOM 5751 C C . ALA A 1 762 ? -8.719 -34.75 -23.578 1 97.56 762 ALA A C 1
ATOM 5753 O O . ALA A 1 762 ? -9.32 -35.438 -24.406 1 97.56 762 ALA A O 1
ATOM 5754 N N . GLY A 1 763 ? -7.867 -35.312 -22.75 1 96.94 763 GLY A N 1
ATOM 5755 C CA . GLY A 1 763 ? -7.594 -36.719 -22.719 1 96.94 763 GLY A CA 1
ATOM 5756 C C . GLY A 1 763 ? -6.75 -37.219 -23.875 1 96.94 763 GLY A C 1
ATOM 5757 O O . GLY A 1 763 ? -6.957 -38.312 -24.391 1 96.94 763 GLY A O 1
ATOM 5758 N N . TRP A 1 764 ? -5.914 -36.281 -24.359 1 97.69 764 TRP A N 1
ATOM 5759 C CA . TRP A 1 764 ? -5.027 -36.656 -25.469 1 97.69 764 TRP A CA 1
ATOM 5760 C C . TRP A 1 764 ? -3.715 -37.219 -24.938 1 97.69 764 TRP A C 1
ATOM 5762 O O . TRP A 1 764 ? -3.367 -37.031 -23.781 1 97.69 764 TRP A O 1
ATOM 5772 N N . ASN A 1 765 ? -3.002 -37.938 -25.828 1 96.81 765 ASN A N 1
ATOM 5773 C CA . ASN A 1 765 ? -1.686 -38.469 -25.516 1 96.81 765 ASN A CA 1
ATOM 5774 C C . ASN A 1 765 ? -0.595 -37.438 -25.672 1 96.81 765 ASN A C 1
ATOM 5776 O O . ASN A 1 765 ? -0.328 -36.969 -26.781 1 96.81 765 ASN A O 1
ATOM 5780 N N . ARG A 1 766 ? 0.014 -37.125 -24.672 1 95.62 766 ARG A N 1
ATOM 5781 C CA . ARG A 1 766 ? 1.045 -36.094 -24.641 1 95.62 766 ARG A CA 1
ATOM 5782 C C . ARG A 1 766 ? 2.182 -36.438 -25.594 1 95.62 766 ARG A C 1
ATOM 5784 O O . ARG A 1 766 ? 2.742 -35.531 -26.234 1 95.62 766 ARG A O 1
ATOM 5791 N N . GLU A 1 767 ? 2.549 -37.688 -25.766 1 96.5 767 GLU A N 1
ATOM 5792 C CA . GLU A 1 767 ? 3.648 -38.125 -26.625 1 96.5 767 GLU A CA 1
ATOM 5793 C C . GLU A 1 767 ? 3.324 -37.938 -28.094 1 96.5 767 GLU A C 1
ATOM 5795 O O . GLU A 1 767 ? 4.23 -37.812 -28.922 1 96.5 767 GLU A O 1
ATOM 5800 N N . ALA A 1 768 ? 2.113 -37.875 -28.359 1 97.06 768 ALA A N 1
ATOM 5801 C CA . ALA A 1 768 ? 1.69 -37.688 -29.75 1 97.06 768 ALA A CA 1
ATOM 5802 C C . ALA A 1 768 ? 1.707 -36.188 -30.109 1 97.06 768 ALA A C 1
ATOM 5804 O O . ALA A 1 768 ? 1.775 -35.844 -31.297 1 97.06 768 ALA A O 1
ATOM 5805 N N . LEU A 1 769 ? 1.682 -35.375 -29.125 1 97.31 769 LEU A N 1
ATOM 5806 C CA . LEU A 1 769 ? 1.497 -33.938 -29.391 1 97.31 769 LEU A CA 1
ATOM 5807 C C . LEU A 1 769 ? 2.826 -33.188 -29.328 1 97.31 769 LEU A C 1
ATOM 5809 O O . LEU A 1 769 ? 2.975 -32.125 -29.906 1 97.31 769 LEU A O 1
ATOM 5813 N N . LEU A 1 770 ? 3.762 -33.656 -28.516 1 97.19 770 LEU A N 1
ATOM 5814 C CA . LEU A 1 770 ? 5.031 -32.969 -28.281 1 97.19 770 LEU A CA 1
ATOM 5815 C C . LEU A 1 770 ? 6.203 -33.938 -28.516 1 97.19 770 LEU A C 1
ATOM 5817 O O . LEU A 1 770 ? 6.168 -35.094 -28.078 1 97.19 770 LEU A O 1
ATOM 5821 N N . ASP A 1 771 ? 7.246 -33.469 -29.188 1 95.88 771 ASP A N 1
ATOM 5822 C CA . ASP A 1 771 ? 8.406 -34.344 -29.438 1 95.88 771 ASP A CA 1
ATOM 5823 C C . ASP A 1 771 ? 9.258 -34.469 -28.172 1 95.88 771 ASP A C 1
ATOM 5825 O O . ASP A 1 771 ? 8.945 -33.906 -27.125 1 95.88 771 ASP A O 1
ATOM 5829 N N . HIS A 1 772 ? 10.258 -35.25 -28.281 1 96.56 772 HIS A N 1
ATOM 5830 C CA . HIS A 1 772 ? 11.062 -35.625 -27.125 1 96.56 772 HIS A CA 1
ATOM 5831 C C . HIS A 1 772 ? 11.742 -34.406 -26.516 1 96.56 772 HIS A C 1
ATOM 5833 O O . HIS A 1 772 ? 11.773 -34.25 -25.297 1 96.56 772 HIS A O 1
ATOM 5839 N N . ALA A 1 773 ? 12.344 -33.531 -27.297 1 96.25 773 ALA A N 1
ATOM 5840 C CA . ALA A 1 773 ? 13.039 -32.344 -26.812 1 96.25 773 ALA A CA 1
ATOM 5841 C C . ALA A 1 773 ? 12.07 -31.391 -26.109 1 96.25 773 ALA A C 1
ATOM 5843 O O . ALA A 1 773 ? 12.398 -30.828 -25.062 1 96.25 773 ALA A O 1
ATOM 5844 N N . GLN A 1 774 ? 10.914 -31.25 -26.688 1 96.69 774 GLN A N 1
ATOM 5845 C CA . GLN A 1 774 ? 9.883 -30.406 -26.094 1 96.69 774 GLN A CA 1
ATOM 5846 C C . GLN A 1 774 ? 9.414 -30.953 -24.75 1 96.69 774 GLN A C 1
ATOM 5848 O O . GLN A 1 774 ? 9.289 -30.203 -23.781 1 96.69 774 GLN A O 1
ATOM 5853 N N . ARG A 1 775 ? 9.211 -32.219 -24.625 1 97.38 775 ARG A N 1
ATOM 5854 C CA . ARG A 1 775 ? 8.781 -32.844 -23.375 1 97.38 775 ARG A CA 1
ATOM 5855 C C . ARG A 1 775 ? 9.859 -32.75 -22.312 1 97.38 775 ARG A C 1
ATOM 5857 O O . ARG A 1 775 ? 9.562 -32.5 -21.141 1 97.38 775 ARG A O 1
ATOM 5864 N N . ALA A 1 776 ? 11.117 -32.938 -22.75 1 97.12 776 ALA A N 1
ATOM 5865 C CA . ALA A 1 776 ? 12.227 -32.812 -21.812 1 97.12 776 ALA A CA 1
ATOM 5866 C C . ALA A 1 776 ? 12.297 -31.406 -21.234 1 97.12 776 ALA A C 1
ATOM 5868 O O . ALA A 1 776 ? 12.57 -31.234 -20.047 1 97.12 776 ALA A O 1
ATOM 5869 N N . ALA A 1 777 ? 12.094 -30.391 -22.062 1 96.94 777 ALA A N 1
ATOM 5870 C CA . ALA A 1 777 ? 12.07 -29 -21.609 1 96.94 777 ALA A CA 1
ATOM 5871 C C . ALA A 1 777 ? 10.906 -28.766 -20.656 1 96.94 777 ALA A C 1
ATOM 5873 O O . ALA A 1 777 ? 11.07 -28.094 -19.625 1 96.94 777 ALA A O 1
ATOM 5874 N N . LEU A 1 778 ? 9.75 -29.344 -20.953 1 96.62 778 LEU A N 1
ATOM 5875 C CA . LEU A 1 778 ? 8.57 -29.219 -20.109 1 96.62 778 LEU A CA 1
ATOM 5876 C C . LEU A 1 778 ? 8.812 -29.844 -18.734 1 96.62 778 LEU A C 1
ATOM 5878 O O . LEU A 1 778 ? 8.336 -29.344 -17.734 1 96.62 778 LEU A O 1
ATOM 5882 N N . ASP A 1 779 ? 9.578 -30.891 -18.781 1 96.12 779 ASP A N 1
ATOM 5883 C CA . ASP A 1 779 ? 9.797 -31.656 -17.562 1 96.12 779 ASP A CA 1
ATOM 5884 C C . ASP A 1 779 ? 11 -31.141 -16.781 1 96.12 779 ASP A C 1
ATOM 5886 O O . ASP A 1 779 ? 11.375 -31.719 -15.75 1 96.12 779 ASP A O 1
ATOM 5890 N N . GLY A 1 780 ? 11.648 -30.062 -17.281 1 94.56 780 GLY A N 1
ATOM 5891 C CA . GLY A 1 780 ? 12.719 -29.406 -16.562 1 94.56 780 GLY A CA 1
ATOM 5892 C C . GLY A 1 780 ? 14.07 -30.062 -16.766 1 94.56 780 GLY A C 1
ATOM 5893 O O . GLY A 1 780 ? 14.992 -29.859 -15.977 1 94.56 780 GLY A O 1
ATOM 5894 N N . THR A 1 781 ? 14.227 -30.938 -17.797 1 95.62 781 THR A N 1
ATOM 5895 C CA . THR A 1 781 ? 15.477 -31.672 -18.016 1 95.62 781 THR A CA 1
ATOM 5896 C C . THR A 1 781 ? 16.078 -31.297 -19.375 1 95.62 781 THR A C 1
ATOM 5898 O O . THR A 1 781 ? 17.188 -31.734 -19.703 1 95.62 781 THR A O 1
ATOM 5901 N N . GLY A 1 782 ? 15.391 -30.516 -20.109 1 96 782 GLY A N 1
ATOM 5902 C CA . GLY A 1 782 ? 15.844 -30.141 -21.438 1 96 782 GLY A CA 1
ATOM 5903 C C . GLY A 1 782 ? 16.156 -28.656 -21.578 1 96 782 GLY A C 1
ATOM 5904 O O . GLY A 1 782 ? 16.266 -27.953 -20.578 1 96 782 GLY A O 1
ATOM 5905 N N . LYS A 1 783 ? 16.328 -28.297 -22.828 1 94.06 783 LYS A N 1
ATOM 5906 C CA . LYS A 1 783 ? 16.719 -26.922 -23.125 1 94.06 783 LYS A CA 1
ATOM 5907 C C . LYS A 1 783 ? 15.492 -26.016 -23.203 1 94.06 783 LYS A C 1
ATOM 5909 O O . LYS A 1 783 ? 14.586 -26.234 -24 1 94.06 783 LYS A O 1
ATOM 5914 N N . PRO A 1 784 ? 15.5 -24.891 -22.375 1 94.62 784 PRO A N 1
ATOM 5915 C CA . PRO A 1 784 ? 14.375 -23.969 -22.438 1 94.62 784 PRO A CA 1
ATOM 5916 C C . PRO A 1 784 ? 14.094 -23.469 -23.844 1 94.62 784 PRO A C 1
ATOM 5918 O O . PRO A 1 784 ? 12.938 -23.25 -24.219 1 94.62 784 PRO A O 1
ATOM 5921 N N . GLY A 1 785 ? 15.141 -23.297 -24.625 1 93.12 785 GLY A N 1
ATOM 5922 C CA . GLY A 1 785 ? 15.039 -22.781 -25.984 1 93.12 785 GLY A CA 1
ATOM 5923 C C . GLY A 1 785 ? 14.164 -23.625 -26.875 1 93.12 785 GLY A C 1
ATOM 5924 O O . GLY A 1 785 ? 13.688 -23.156 -27.906 1 93.12 785 GLY A O 1
ATOM 5925 N N . ASP A 1 786 ? 13.922 -24.828 -26.531 1 93.94 786 ASP A N 1
ATOM 5926 C CA . ASP A 1 786 ? 13.109 -25.734 -27.328 1 93.94 786 ASP A CA 1
ATOM 5927 C C . ASP A 1 786 ? 11.633 -25.359 -27.25 1 93.94 786 ASP A C 1
ATOM 5929 O O . ASP A 1 786 ? 10.82 -25.828 -28.062 1 93.94 786 ASP A O 1
ATOM 5933 N N . LEU A 1 787 ? 11.273 -24.5 -26.344 1 91.88 787 LEU A N 1
ATOM 5934 C CA . LEU A 1 787 ? 9.883 -24.094 -26.188 1 91.88 787 LEU A CA 1
ATOM 5935 C C . LEU A 1 787 ? 9.688 -22.656 -26.641 1 91.88 787 LEU A C 1
ATOM 5937 O O . LEU A 1 787 ? 8.57 -22.125 -26.594 1 91.88 787 LEU A O 1
ATOM 5941 N N . LEU A 1 788 ? 10.68 -21.938 -26.969 1 76.62 788 LEU A N 1
ATOM 5942 C CA . LEU A 1 788 ? 10.57 -20.516 -27.25 1 76.62 788 LEU A CA 1
ATOM 5943 C C . LEU A 1 788 ? 10.133 -20.266 -28.688 1 76.62 788 LEU A C 1
ATOM 5945 O O . LEU A 1 788 ? 9.641 -19.188 -29.016 1 76.62 788 LEU A O 1
ATOM 5949 N N . SER A 1 789 ? 10.391 -21.125 -29.594 1 63.69 789 SER A N 1
ATOM 5950 C CA . SER A 1 789 ? 9.844 -21.047 -30.953 1 63.69 789 SER A CA 1
ATOM 5951 C C . SER A 1 789 ? 9.078 -22.312 -31.312 1 63.69 789 SER A C 1
ATOM 5953 O O . SER A 1 789 ? 9.57 -23.422 -31.094 1 63.69 789 SER A O 1
ATOM 5955 N N . PRO A 1 790 ? 7.695 -22 -31.734 1 51.59 790 PRO A N 1
ATOM 5956 C CA . PRO A 1 790 ? 7.035 -23.234 -32.156 1 51.59 790 PRO A CA 1
ATOM 5957 C C . PRO A 1 790 ? 7.785 -23.938 -33.281 1 51.59 790 PRO A C 1
ATOM 5959 O O . PRO A 1 790 ? 8.523 -23.312 -34.062 1 51.59 790 PRO A O 1
ATOM 5962 N N . MET B 1 1 ? 61.812 2.734 -0.986 1 47.56 1 MET B N 1
ATOM 5963 C CA . MET B 1 1 ? 60.656 2.738 -0.11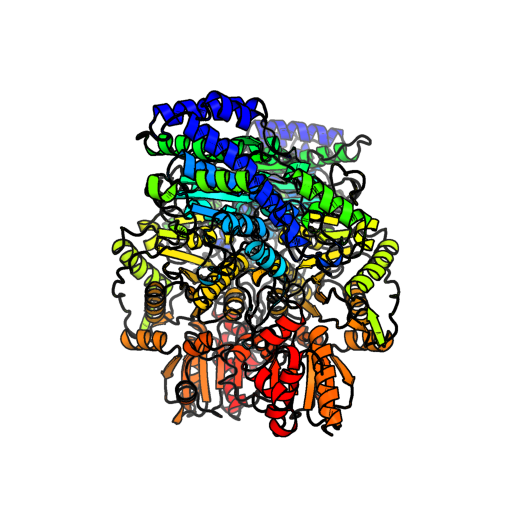7 1 47.56 1 MET B CA 1
ATOM 5964 C C . MET B 1 1 ? 59.875 4.039 -0.259 1 47.56 1 MET B C 1
ATOM 5966 O O . MET B 1 1 ? 60.406 5.125 -0.068 1 47.56 1 MET B O 1
ATOM 5970 N N . THR B 1 2 ? 58.75 3.885 -0.977 1 74.19 2 THR B N 1
ATOM 5971 C CA . THR B 1 2 ? 58 5.105 -1.219 1 74.19 2 THR B CA 1
ATOM 5972 C C . THR B 1 2 ? 57.656 5.805 0.096 1 74.19 2 THR B C 1
ATOM 5974 O O . THR B 1 2 ? 57.125 5.184 1.021 1 74.19 2 THR B O 1
ATOM 5977 N N . THR B 1 3 ? 58.156 7 0.375 1 84 3 THR B N 1
ATOM 5978 C CA . THR B 1 3 ? 58.031 7.773 1.603 1 84 3 THR B CA 1
ATOM 5979 C C . THR B 1 3 ? 56.562 8.188 1.804 1 84 3 THR B C 1
ATOM 5981 O O . THR B 1 3 ? 55.781 8.18 0.857 1 84 3 THR B O 1
ATOM 5984 N N . ALA B 1 4 ? 56.25 8.422 3.006 1 89.38 4 ALA B N 1
ATOM 5985 C CA . ALA B 1 4 ? 54.938 8.922 3.348 1 89.38 4 ALA B CA 1
ATOM 5986 C C . ALA B 1 4 ? 54.625 10.188 2.561 1 89.38 4 ALA B C 1
ATOM 5988 O O . ALA B 1 4 ? 53.469 10.391 2.137 1 89.38 4 ALA B O 1
ATOM 5989 N N . SER B 1 5 ? 55.562 10.969 2.354 1 91.44 5 SER B N 1
ATOM 5990 C CA . SER B 1 5 ? 55.375 12.219 1.628 1 91.44 5 SER B CA 1
ATOM 5991 C C . SER B 1 5 ? 55.031 11.961 0.165 1 91.44 5 SER B C 1
ATOM 5993 O O . SER B 1 5 ? 54.188 12.656 -0.408 1 91.44 5 SER B O 1
ATOM 5995 N N . THR B 1 6 ? 55.656 11.023 -0.388 1 93.31 6 THR B N 1
ATOM 5996 C CA . THR B 1 6 ? 55.375 10.672 -1.778 1 93.31 6 THR B CA 1
ATOM 5997 C C . THR B 1 6 ? 53.969 10.086 -1.926 1 93.31 6 THR B C 1
ATOM 5999 O O . THR B 1 6 ? 53.281 10.375 -2.896 1 93.31 6 THR B O 1
ATOM 6002 N N . LEU B 1 7 ? 53.656 9.273 -1.014 1 94.81 7 LEU B N 1
ATOM 6003 C CA . LEU B 1 7 ? 52.344 8.664 -1.034 1 94.81 7 LEU B CA 1
ATOM 6004 C C . LEU B 1 7 ? 51.25 9.703 -0.813 1 94.81 7 LEU B C 1
ATOM 6006 O O . LEU B 1 7 ? 50.188 9.633 -1.427 1 94.81 7 LEU B O 1
ATOM 6010 N N . ARG B 1 8 ? 51.5 10.602 0.087 1 96.69 8 ARG B N 1
ATOM 6011 C CA . ARG B 1 8 ? 50.562 11.703 0.317 1 96.69 8 ARG B CA 1
ATOM 6012 C C . ARG B 1 8 ? 50.375 12.523 -0.955 1 96.69 8 ARG B C 1
ATOM 6014 O O . ARG B 1 8 ? 49.25 12.891 -1.29 1 96.69 8 ARG B O 1
ATOM 6021 N N . GLN B 1 9 ? 51.406 12.828 -1.604 1 96.12 9 GLN B N 1
ATOM 6022 C CA . GLN B 1 9 ? 51.344 13.602 -2.842 1 96.12 9 GLN B CA 1
ATOM 6023 C C . GLN B 1 9 ? 50.594 12.828 -3.922 1 96.12 9 GLN B C 1
ATOM 6025 O O . GLN B 1 9 ? 49.844 13.422 -4.727 1 96.12 9 GLN B O 1
ATOM 6030 N N . ARG B 1 10 ? 50.875 11.578 -3.938 1 95.62 10 ARG B N 1
ATOM 6031 C CA . ARG B 1 10 ? 50.156 10.727 -4.879 1 95.62 10 ARG B CA 1
ATOM 6032 C C . ARG B 1 10 ? 48.656 10.781 -4.633 1 95.62 10 ARG B C 1
ATOM 6034 O O . ARG B 1 10 ? 47.875 10.859 -5.578 1 95.62 10 ARG B O 1
ATOM 6041 N N . TRP B 1 11 ? 48.25 10.688 -3.404 1 97.62 11 TRP B N 1
ATOM 6042 C CA . TRP B 1 11 ? 46.844 10.773 -3.064 1 97.62 11 TRP B CA 1
ATOM 6043 C C . TRP B 1 11 ? 46.281 12.148 -3.432 1 97.62 11 TRP B C 1
ATOM 6045 O O . TRP B 1 11 ? 45.219 12.242 -4.043 1 97.62 11 TRP B O 1
ATOM 6055 N N . LEU B 1 12 ? 46.938 13.18 -3.082 1 97.44 12 LEU B N 1
ATOM 6056 C CA . LEU B 1 12 ? 46.469 14.539 -3.324 1 97.44 12 LEU B CA 1
ATOM 6057 C C . LEU B 1 12 ? 46.281 14.789 -4.816 1 97.44 12 LEU B C 1
ATOM 6059 O O . LEU B 1 12 ? 45.406 15.57 -5.211 1 97.44 12 LEU B O 1
ATOM 6063 N N . THR B 1 13 ? 47.094 14.125 -5.664 1 96.5 13 THR B N 1
ATOM 6064 C CA . THR B 1 13 ? 47 14.281 -7.113 1 96.5 13 THR B CA 1
ATOM 6065 C C . THR B 1 13 ? 45.719 13.656 -7.652 1 96.5 13 THR B C 1
ATOM 6067 O O . THR B 1 13 ? 45.25 14.031 -8.727 1 96.5 13 THR B O 1
ATOM 6070 N N . GLY B 1 14 ? 45.125 12.734 -6.914 1 97.12 14 GLY B N 1
ATOM 6071 C CA . GLY B 1 14 ? 43.938 12.023 -7.375 1 97.12 14 GLY B CA 1
ATOM 6072 C C . GLY B 1 14 ? 44.219 11.031 -8.492 1 97.12 14 GLY B C 1
ATOM 6073 O O . GLY B 1 14 ? 45.375 10.625 -8.68 1 97.12 14 GLY B O 1
ATOM 6074 N N . HIS B 1 15 ? 43.312 10.531 -9.156 1 97.56 15 HIS B N 1
ATOM 6075 C CA . HIS B 1 15 ? 43.406 9.641 -10.305 1 97.56 15 HIS B CA 1
ATOM 6076 C C . HIS B 1 15 ? 42.188 9.727 -11.188 1 97.56 15 HIS B C 1
ATOM 6078 O O . HIS B 1 15 ? 41.062 9.609 -10.695 1 97.56 15 HIS B O 1
ATOM 6084 N N . GLY B 1 16 ? 42.406 9.875 -12.469 1 97 16 GLY B N 1
ATOM 6085 C CA . GLY B 1 16 ? 41.281 10.016 -13.359 1 97 16 GLY B CA 1
ATOM 6086 C C . GLY B 1 16 ? 40.375 11.188 -13 1 97 16 GLY B C 1
ATOM 6087 O O . GLY B 1 16 ? 40.844 12.312 -12.836 1 97 16 GLY B O 1
ATOM 6088 N N . PRO B 1 17 ? 39 10.883 -12.891 1 97.62 17 PRO B N 1
ATOM 6089 C CA . PRO B 1 17 ? 38.094 11.977 -12.562 1 97.62 17 PRO B CA 1
ATOM 6090 C C . PRO B 1 17 ? 38.062 12.297 -11.07 1 97.62 17 PRO B C 1
ATOM 6092 O O . PRO B 1 17 ? 37.438 13.266 -10.656 1 97.62 17 PRO B O 1
ATOM 6095 N N . ILE B 1 18 ? 38.656 11.562 -10.219 1 98.19 18 ILE B N 1
ATOM 6096 C CA . ILE B 1 18 ? 38.625 11.758 -8.773 1 98.19 18 ILE B CA 1
ATOM 6097 C C . ILE B 1 18 ? 39.625 12.859 -8.383 1 98.19 18 ILE B C 1
ATOM 6099 O O . ILE B 1 18 ? 40.812 12.742 -8.641 1 98.19 18 ILE B O 1
ATOM 6103 N N . VAL B 1 19 ? 39.094 13.867 -7.805 1 97.75 19 VAL B N 1
ATOM 6104 C CA . VAL B 1 19 ? 39.875 15.008 -7.324 1 97.75 19 VAL B CA 1
ATOM 6105 C C . VAL B 1 19 ? 39.562 15.266 -5.855 1 97.75 19 VAL B C 1
ATOM 6107 O O . VAL B 1 19 ? 38.406 15.18 -5.438 1 97.75 19 VAL B O 1
ATOM 6110 N N . HIS B 1 20 ? 40.594 15.547 -5.086 1 98.31 20 HIS B N 1
ATOM 6111 C CA . HIS B 1 20 ? 40.375 15.852 -3.674 1 98.31 20 HIS B CA 1
ATOM 6112 C C . HIS B 1 20 ? 40.312 17.359 -3.438 1 98.31 20 HIS B C 1
ATOM 6114 O O . HIS B 1 20 ? 41.344 18.031 -3.445 1 98.31 20 HIS B O 1
ATOM 6120 N N . ARG B 1 21 ? 39.156 17.797 -3.125 1 97.62 21 ARG B N 1
ATOM 6121 C CA . ARG B 1 21 ? 39 19.219 -2.84 1 97.62 21 ARG B CA 1
ATOM 6122 C C . ARG B 1 21 ? 39.688 19.594 -1.534 1 97.62 21 ARG B C 1
ATOM 6124 O O . ARG B 1 21 ? 39.938 18.734 -0.69 1 97.62 21 ARG B O 1
ATOM 6131 N N . ASP B 1 22 ? 39.938 20.891 -1.315 1 97.62 22 ASP B N 1
ATOM 6132 C CA . ASP B 1 22 ? 40.688 21.391 -0.171 1 97.62 22 ASP B CA 1
ATOM 6133 C C . ASP B 1 22 ? 40.062 20.953 1.145 1 97.62 22 ASP B C 1
ATOM 6135 O O . ASP B 1 22 ? 40.75 20.531 2.072 1 97.62 22 ASP B O 1
ATOM 6139 N N . GLU B 1 23 ? 38.781 21.016 1.19 1 97.62 23 GLU B N 1
ATOM 6140 C CA . GLU B 1 23 ? 38.062 20.641 2.414 1 97.62 23 GLU B CA 1
ATOM 6141 C C . GLU B 1 23 ? 38.25 19.172 2.73 1 97.62 23 GLU B C 1
ATOM 6143 O O . GLU B 1 23 ? 38.5 18.797 3.883 1 97.62 23 GLU B O 1
ATOM 6148 N N . THR B 1 24 ? 38.125 18.297 1.697 1 98.25 24 THR B N 1
ATOM 6149 C CA . THR B 1 24 ? 38.344 16.875 1.887 1 98.25 24 THR B CA 1
ATOM 6150 C C . THR B 1 24 ? 39.75 16.578 2.332 1 98.25 24 THR B C 1
ATOM 6152 O O . THR B 1 24 ? 39.969 15.797 3.26 1 98.25 24 THR B O 1
ATOM 6155 N N . ALA B 1 25 ? 40.719 17.234 1.683 1 98.12 25 ALA B N 1
ATOM 6156 C CA . ALA B 1 25 ? 42.125 17.016 2.02 1 98.12 25 ALA B CA 1
ATOM 6157 C C . ALA B 1 25 ? 42.375 17.375 3.477 1 98.12 25 ALA B C 1
ATOM 6159 O O . ALA B 1 25 ? 43.031 16.625 4.199 1 98.12 25 ALA B O 1
ATOM 6160 N N . ALA B 1 26 ? 41.875 18.531 3.873 1 98.38 26 ALA B N 1
ATOM 6161 C CA . ALA B 1 26 ? 42.094 18.984 5.246 1 98.38 26 ALA B CA 1
ATOM 6162 C C . ALA B 1 26 ? 41.469 18.031 6.242 1 98.38 26 ALA B C 1
ATOM 6164 O O . ALA B 1 26 ? 42.062 17.672 7.258 1 98.38 26 ALA B O 1
ATOM 6165 N N . ARG B 1 27 ? 40.219 17.641 5.98 1 98.5 27 ARG B N 1
ATOM 6166 C CA . ARG B 1 27 ? 39.469 16.719 6.84 1 98.5 27 ARG B CA 1
ATOM 6167 C C . ARG B 1 27 ? 40.188 15.383 6.953 1 98.5 27 ARG B C 1
ATOM 6169 O O . ARG B 1 27 ? 40.344 14.844 8.047 1 98.5 27 ARG B O 1
ATOM 6176 N N . VAL B 1 28 ? 40.656 14.852 5.84 1 98.56 28 VAL B N 1
ATOM 6177 C CA . VAL B 1 28 ? 41.25 13.516 5.785 1 98.56 28 VAL B CA 1
ATOM 6178 C C . VAL B 1 28 ? 42.625 13.539 6.453 1 98.56 28 VAL B C 1
ATOM 6180 O O . VAL B 1 28 ? 43 12.594 7.152 1 98.56 28 VAL B O 1
ATOM 6183 N N . GLU B 1 29 ? 43.375 14.609 6.277 1 97.88 29 GLU B N 1
ATOM 6184 C CA . GLU B 1 29 ? 44.688 14.727 6.926 1 97.88 29 GLU B CA 1
ATOM 6185 C C . GLU B 1 29 ? 44.562 14.766 8.445 1 97.88 29 GLU B C 1
ATOM 6187 O O . GLU B 1 29 ? 45.312 14.125 9.164 1 97.88 29 GLU B O 1
ATOM 6192 N N . ALA B 1 30 ? 43.562 15.531 8.859 1 98.44 30 ALA B N 1
ATOM 6193 C CA . ALA B 1 30 ? 43.312 15.57 10.289 1 98.44 30 ALA B CA 1
ATOM 6194 C C . ALA B 1 30 ? 42.875 14.188 10.805 1 98.44 30 ALA B C 1
ATOM 6196 O O . ALA B 1 30 ? 43.281 13.781 11.898 1 98.44 30 ALA B O 1
ATOM 6197 N N . LEU B 1 31 ? 42.125 13.492 10.086 1 98.38 31 LEU B N 1
ATOM 6198 C CA . LEU B 1 31 ? 41.656 12.156 10.461 1 98.38 31 LEU B CA 1
ATOM 61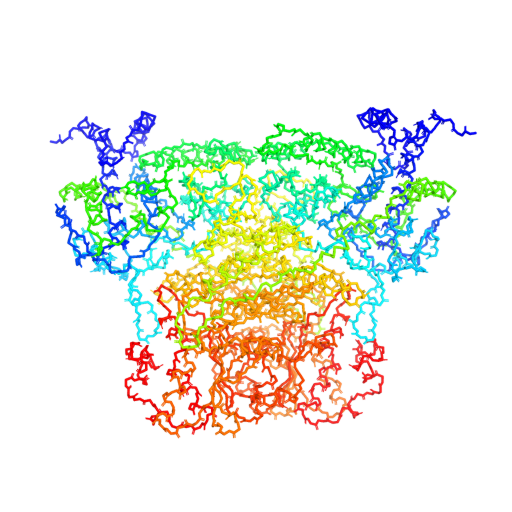99 C C . LEU B 1 31 ? 42.844 11.188 10.531 1 98.38 31 LEU B C 1
ATOM 6201 O O . LEU B 1 31 ? 42.938 10.398 11.469 1 98.38 31 LEU B O 1
ATOM 6205 N N . VAL B 1 32 ? 43.719 11.211 9.508 1 98.12 32 VAL B N 1
ATOM 6206 C CA . VAL B 1 32 ? 44.906 10.328 9.461 1 98.12 32 VAL B CA 1
ATOM 6207 C C . VAL B 1 32 ? 45.75 10.539 10.711 1 98.12 32 VAL B C 1
ATOM 6209 O O . VAL B 1 32 ? 46.188 9.57 11.344 1 98.12 32 VAL B O 1
ATOM 6212 N N . ALA B 1 33 ? 45.938 11.836 11.039 1 97.94 33 ALA B N 1
ATOM 6213 C CA . ALA B 1 33 ? 46.719 12.148 12.234 1 97.94 33 ALA B CA 1
ATOM 6214 C C . ALA B 1 33 ? 46.062 11.547 13.477 1 97.94 33 ALA B C 1
ATOM 6216 O O . ALA B 1 33 ? 46.75 10.984 14.336 1 97.94 33 ALA B O 1
ATOM 6217 N N . ARG B 1 34 ? 44.812 11.656 13.562 1 98 34 ARG B N 1
ATOM 6218 C CA . ARG B 1 34 ? 44.062 11.141 14.711 1 98 34 ARG B CA 1
ATOM 6219 C C . ARG B 1 34 ? 44.125 9.617 14.75 1 98 34 ARG B C 1
ATOM 6221 O O . ARG B 1 34 ? 44.281 9.023 15.82 1 98 34 ARG B O 1
ATOM 6228 N N . LEU B 1 35 ? 43.938 8.938 13.641 1 97.94 35 LEU B N 1
ATOM 6229 C CA . LEU B 1 35 ? 43.938 7.477 13.57 1 97.94 35 LEU B CA 1
ATOM 6230 C C . LEU B 1 35 ? 45.281 6.91 13.992 1 97.94 35 LEU B C 1
ATOM 6232 O O . LEU B 1 35 ? 45.375 5.844 14.609 1 97.94 35 LEU B O 1
ATOM 6236 N N . ILE B 1 36 ? 46.375 7.586 13.641 1 97.25 36 ILE B N 1
ATOM 6237 C CA . ILE B 1 36 ? 47.688 7.164 14.039 1 97.25 36 ILE B CA 1
ATOM 6238 C C . ILE B 1 36 ? 47.875 7.344 15.547 1 97.25 36 ILE B C 1
ATOM 6240 O O . ILE B 1 36 ? 48.375 6.453 16.234 1 97.25 36 ILE B O 1
ATOM 6244 N N . ALA B 1 37 ? 47.438 8.508 15.984 1 97.19 37 ALA B N 1
ATOM 6245 C CA . ALA B 1 37 ? 47.531 8.797 17.406 1 97.19 37 ALA B CA 1
ATOM 6246 C C . ALA B 1 37 ? 46.75 7.777 18.234 1 97.19 37 ALA B C 1
ATOM 6248 O O . ALA B 1 37 ? 47.156 7.41 19.328 1 97.19 37 ALA B O 1
ATOM 6249 N N . ASP B 1 38 ? 45.625 7.285 17.719 1 94.44 38 ASP B N 1
ATOM 6250 C CA . ASP B 1 38 ? 44.75 6.34 18.406 1 94.44 38 ASP B CA 1
ATOM 6251 C C . ASP B 1 38 ? 45.25 4.906 18.203 1 94.44 38 ASP B C 1
ATOM 6253 O O . ASP B 1 38 ? 44.688 3.973 18.797 1 94.44 38 ASP B O 1
ATOM 6257 N N . GLY B 1 39 ? 46.188 4.668 17.344 1 94.56 39 GLY B N 1
ATOM 6258 C CA . GLY B 1 39 ? 46.75 3.348 17.094 1 94.56 39 GLY B CA 1
ATOM 6259 C C . GLY B 1 39 ? 45.938 2.525 16.125 1 94.56 39 GLY B C 1
ATOM 6260 O O . GLY B 1 39 ? 46.125 1.314 16.016 1 94.56 39 GLY B O 1
ATOM 6261 N N . ARG B 1 40 ? 44.969 3.145 15.469 1 94.88 40 ARG B N 1
ATOM 6262 C CA . ARG B 1 40 ? 44.125 2.43 14.523 1 94.88 40 ARG B CA 1
ATOM 6263 C C . ARG B 1 40 ? 44.844 2.24 13.188 1 94.88 40 ARG B C 1
ATOM 6265 O O . ARG B 1 40 ? 44.469 1.343 12.414 1 94.88 40 ARG B O 1
ATOM 6272 N N . VAL B 1 41 ? 45.781 3.18 12.852 1 95.81 41 VAL B N 1
ATOM 6273 C CA . VAL B 1 41 ? 46.625 3.059 11.68 1 95.81 41 VAL B CA 1
ATOM 6274 C C . VAL B 1 41 ? 48.094 3.139 12.102 1 95.81 41 VAL B C 1
ATOM 6276 O O . VAL B 1 41 ? 48.469 3.918 12.984 1 95.81 41 VAL B O 1
ATOM 6279 N N . ALA B 1 42 ? 48.969 2.35 11.5 1 94.19 42 ALA B N 1
ATOM 6280 C CA . ALA B 1 42 ? 50.344 2.193 11.953 1 94.19 42 ALA B CA 1
ATOM 6281 C C . ALA B 1 42 ? 51.156 3.469 11.719 1 94.19 42 ALA B C 1
ATOM 6283 O O . ALA B 1 42 ? 51.969 3.869 12.562 1 94.19 42 ALA B O 1
ATOM 6284 N N . ASP B 1 43 ? 51.031 4.031 10.516 1 95.88 43 ASP B N 1
ATOM 6285 C CA . ASP B 1 43 ? 51.812 5.211 10.156 1 95.88 43 ASP B CA 1
ATOM 6286 C C . ASP B 1 43 ? 51.219 5.918 8.945 1 95.88 43 ASP B C 1
ATOM 6288 O O . ASP B 1 43 ? 50.219 5.457 8.383 1 95.88 43 ASP B O 1
ATOM 6292 N N . GLU B 1 44 ? 51.719 6.98 8.57 1 96.75 44 GLU B N 1
ATOM 6293 C CA . GLU B 1 44 ? 51.219 7.797 7.465 1 96.75 44 GLU B CA 1
ATOM 6294 C C . GLU B 1 44 ? 51.344 7.047 6.141 1 96.75 44 GLU B C 1
ATOM 6296 O O . GLU B 1 44 ? 50.469 7.18 5.277 1 96.75 44 GLU B O 1
ATOM 6301 N N . ALA B 1 45 ? 52.406 6.336 5.969 1 96.56 45 ALA B N 1
ATOM 6302 C CA . ALA B 1 45 ? 52.594 5.598 4.727 1 96.56 45 ALA B CA 1
ATOM 6303 C C . ALA B 1 45 ? 51.438 4.617 4.484 1 96.56 45 ALA B C 1
ATOM 6305 O O . ALA B 1 45 ? 50.938 4.5 3.361 1 96.56 45 ALA B O 1
ATOM 6306 N N . THR B 1 46 ? 51.094 3.934 5.516 1 96.31 46 THR B N 1
ATOM 6307 C CA . THR B 1 46 ? 50 2.982 5.422 1 96.31 46 THR B CA 1
ATOM 6308 C C . THR B 1 46 ? 48.688 3.697 5.074 1 96.31 46 THR B C 1
ATOM 6310 O O . THR B 1 46 ? 47.969 3.262 4.191 1 96.31 46 THR B O 1
ATOM 6313 N N . ALA B 1 47 ? 48.406 4.773 5.754 1 97.88 47 ALA B N 1
ATOM 6314 C CA . ALA B 1 47 ? 47.156 5.52 5.555 1 97.88 47 ALA B CA 1
ATOM 6315 C C . ALA B 1 47 ? 47.062 6.062 4.129 1 97.88 47 ALA B C 1
ATOM 6317 O O . ALA B 1 47 ? 46.062 5.875 3.449 1 97.88 47 ALA B O 1
ATOM 6318 N N . TYR B 1 48 ? 48.062 6.734 3.684 1 97.94 48 TYR B N 1
ATOM 6319 C CA . TYR B 1 48 ? 48.031 7.379 2.377 1 97.94 48 TYR B CA 1
ATOM 6320 C C . TYR B 1 48 ? 48.094 6.352 1.257 1 97.94 48 TYR B C 1
ATOM 6322 O O . TYR B 1 48 ? 47.594 6.59 0.154 1 97.94 48 TYR B O 1
ATOM 6330 N N . SER B 1 49 ? 48.781 5.211 1.533 1 97.69 49 SER B N 1
ATOM 6331 C CA . SER B 1 49 ? 48.719 4.113 0.57 1 97.69 49 SER B CA 1
ATOM 6332 C C . SER B 1 49 ? 47.281 3.662 0.35 1 97.69 49 SER B C 1
ATOM 6334 O O . SER B 1 49 ? 46.844 3.459 -0.79 1 97.69 49 SER B O 1
ATOM 6336 N N . LEU B 1 50 ? 46.562 3.514 1.433 1 98.44 50 LEU B N 1
ATOM 6337 C CA . LEU B 1 50 ? 45.156 3.119 1.356 1 98.44 50 LEU B CA 1
ATOM 6338 C C . LEU B 1 50 ? 44.312 4.176 0.63 1 98.44 50 LEU B C 1
ATOM 6340 O O . LEU B 1 50 ? 43.469 3.844 -0.189 1 98.44 50 LEU B O 1
ATOM 6344 N N . LEU B 1 51 ? 44.531 5.379 0.962 1 98.75 51 LEU B N 1
ATOM 6345 C CA . LEU B 1 51 ? 43.812 6.484 0.356 1 98.75 51 LEU B CA 1
ATOM 6346 C C . LEU B 1 51 ? 44.031 6.535 -1.149 1 98.75 51 LEU B C 1
ATOM 6348 O O . LEU B 1 51 ? 43.094 6.676 -1.928 1 98.75 51 LEU B O 1
ATOM 6352 N N . ALA B 1 52 ? 45.281 6.406 -1.565 1 98.19 52 ALA B N 1
ATOM 6353 C CA . ALA B 1 52 ? 45.625 6.387 -2.988 1 98.19 52 ALA B CA 1
ATOM 6354 C C . ALA B 1 52 ? 45.031 5.148 -3.668 1 98.19 52 ALA B C 1
ATOM 6356 O O . ALA B 1 52 ? 44.594 5.215 -4.824 1 98.19 52 ALA B O 1
ATOM 6357 N N . ALA B 1 53 ? 45.125 4.066 -2.973 1 98.69 53 ALA B N 1
ATOM 6358 C CA . ALA B 1 53 ? 44.562 2.82 -3.492 1 98.69 53 ALA B CA 1
ATOM 6359 C C . ALA B 1 53 ? 43.062 2.959 -3.742 1 98.69 53 ALA B C 1
ATOM 6361 O O . ALA B 1 53 ? 42.531 2.387 -4.695 1 98.69 53 ALA B O 1
ATOM 6362 N N . ALA B 1 54 ? 42.375 3.691 -2.883 1 98.88 54 ALA B N 1
ATOM 6363 C CA . ALA B 1 54 ? 40.938 3.896 -3.031 1 98.88 54 ALA B CA 1
ATOM 6364 C C . ALA B 1 54 ? 40.594 4.609 -4.344 1 98.88 54 ALA B C 1
ATOM 6366 O O . ALA B 1 54 ? 39.625 4.285 -5.008 1 98.88 54 ALA B O 1
ATOM 6367 N N . ASP B 1 55 ? 41.406 5.555 -4.715 1 98.69 55 ASP B N 1
ATOM 6368 C CA . ASP B 1 55 ? 41.219 6.262 -5.977 1 98.69 55 ASP B CA 1
ATOM 6369 C C . ASP B 1 55 ? 41.344 5.309 -7.164 1 98.69 55 ASP B C 1
ATOM 6371 O O . ASP B 1 55 ? 40.5 5.355 -8.078 1 98.69 55 ASP B O 1
ATOM 6375 N N . ARG B 1 56 ? 42.406 4.496 -7.152 1 98.38 56 ARG B N 1
ATOM 6376 C CA . ARG B 1 56 ? 42.625 3.559 -8.242 1 98.38 56 ARG B CA 1
ATOM 6377 C C . ARG B 1 56 ? 41.531 2.518 -8.32 1 98.38 56 ARG B C 1
ATOM 6379 O O . ARG B 1 56 ? 41 2.24 -9.398 1 98.38 56 ARG B O 1
ATOM 6386 N N . LEU B 1 57 ? 41.156 1.985 -7.137 1 98.69 57 LEU B N 1
ATOM 6387 C CA . LEU B 1 57 ? 40.062 0.998 -7.082 1 98.69 57 LEU B CA 1
ATOM 6388 C C . LEU B 1 57 ? 38.75 1.596 -7.578 1 98.69 57 LEU B C 1
ATOM 6390 O O . LEU B 1 57 ? 38.031 0.948 -8.32 1 98.69 57 LEU B O 1
ATOM 6394 N N . GLY B 1 58 ? 38.469 2.816 -7.133 1 98.69 58 GLY B N 1
ATOM 6395 C CA . GLY B 1 58 ? 37.281 3.502 -7.594 1 98.69 58 GLY B CA 1
ATOM 6396 C C . GLY B 1 58 ? 37.219 3.666 -9.102 1 98.69 58 GLY B C 1
ATOM 6397 O O . GLY B 1 58 ? 36.188 3.42 -9.727 1 98.69 58 GLY B O 1
ATOM 6398 N N . CYS B 1 59 ? 38.312 4.039 -9.68 1 98.62 59 CYS B N 1
ATOM 6399 C CA . CYS B 1 59 ? 38.375 4.254 -11.125 1 98.62 59 CYS B CA 1
ATOM 6400 C C . CYS B 1 59 ? 38.188 2.945 -11.883 1 98.62 59 CYS B C 1
ATOM 6402 O O . CYS B 1 59 ? 37.406 2.881 -12.828 1 98.62 59 CYS B O 1
ATOM 6404 N N . VAL B 1 60 ? 38.875 1.9 -11.461 1 98.56 60 VAL B N 1
ATOM 6405 C CA . VAL B 1 60 ? 38.75 0.621 -12.148 1 98.56 60 VAL B CA 1
ATOM 6406 C C . VAL B 1 60 ? 37.312 0.102 -12 1 98.56 60 VAL B C 1
ATOM 6408 O O . VAL B 1 60 ? 36.75 -0.415 -12.961 1 98.56 60 VAL B O 1
ATOM 6411 N N . ALA B 1 61 ? 36.75 0.239 -10.797 1 98.81 61 ALA B N 1
ATOM 6412 C CA . ALA B 1 61 ? 35.406 -0.242 -10.562 1 98.81 61 ALA B CA 1
ATOM 6413 C C . ALA B 1 61 ? 34.406 0.509 -11.43 1 98.81 61 ALA B C 1
ATOM 6415 O O . ALA B 1 61 ? 33.469 -0.091 -11.969 1 98.81 61 ALA B O 1
ATOM 6416 N N . MET B 1 62 ? 34.469 1.818 -11.531 1 98.75 62 MET B N 1
ATOM 6417 C CA . MET B 1 62 ? 33.594 2.578 -12.422 1 98.75 62 MET B CA 1
ATOM 6418 C C . MET B 1 62 ? 33.719 2.084 -13.859 1 98.75 62 MET B C 1
ATOM 6420 O O . MET B 1 62 ? 32.75 1.981 -14.578 1 98.75 62 MET B O 1
ATOM 6424 N N . ASN B 1 63 ? 35 1.839 -14.242 1 98.5 63 ASN B N 1
ATOM 6425 C CA . ASN B 1 63 ? 35.25 1.31 -15.578 1 98.5 63 ASN B CA 1
ATOM 6426 C C . ASN B 1 63 ? 34.562 -0.027 -15.797 1 98.5 63 ASN B C 1
ATOM 6428 O O . ASN B 1 63 ? 33.938 -0.249 -16.844 1 98.5 63 ASN B O 1
ATOM 6432 N N . VAL B 1 64 ? 34.656 -0.93 -14.836 1 98.75 64 VAL B N 1
ATOM 6433 C CA . VAL B 1 64 ? 34 -2.236 -14.906 1 98.75 64 VAL B CA 1
ATOM 6434 C C . VAL B 1 64 ? 32.469 -2.061 -15 1 98.75 64 VAL B C 1
ATOM 6436 O O . VAL B 1 64 ? 31.828 -2.738 -15.789 1 98.75 64 VAL B O 1
ATOM 6439 N N . VAL B 1 65 ? 31.906 -1.159 -14.219 1 98.69 65 VAL B N 1
ATOM 6440 C CA . VAL B 1 65 ? 30.469 -0.893 -14.25 1 98.69 65 VAL B CA 1
ATOM 6441 C C . VAL B 1 65 ? 30.047 -0.488 -15.656 1 98.69 65 VAL B C 1
ATOM 6443 O O . VAL B 1 65 ? 29.047 -0.995 -16.188 1 98.69 65 VAL B O 1
ATOM 6446 N N . ALA B 1 66 ? 30.766 0.448 -16.266 1 98.38 66 ALA B N 1
ATOM 6447 C CA . ALA B 1 66 ? 30.453 0.872 -17.625 1 98.38 66 ALA B CA 1
ATOM 6448 C C . ALA B 1 66 ? 30.516 -0.307 -18.594 1 98.38 66 ALA B C 1
ATOM 6450 O O . ALA B 1 66 ? 29.656 -0.439 -19.469 1 98.38 66 ALA B O 1
ATOM 6451 N N . HIS B 1 67 ? 31.562 -1.15 -18.438 1 98.56 67 HIS B N 1
ATOM 6452 C CA . HIS B 1 67 ? 31.719 -2.322 -19.297 1 98.56 67 HIS B CA 1
ATOM 6453 C C . HIS B 1 67 ? 30.578 -3.312 -19.078 1 98.56 67 HIS B C 1
ATOM 6455 O O . HIS B 1 67 ? 30.094 -3.926 -20.031 1 98.56 67 HIS B O 1
ATOM 6461 N N . MET B 1 68 ? 30.172 -3.508 -17.859 1 98.62 68 MET B N 1
ATOM 6462 C CA . MET B 1 68 ? 29.047 -4.391 -17.562 1 98.62 68 MET B CA 1
ATOM 6463 C C . MET B 1 68 ? 27.797 -3.959 -18.328 1 98.62 68 MET B C 1
ATOM 6465 O O . MET B 1 68 ? 27.047 -4.801 -18.812 1 98.62 68 MET B O 1
ATOM 6469 N N . THR B 1 69 ? 27.594 -2.688 -18.406 1 98.12 69 THR B N 1
ATOM 6470 C CA . THR B 1 69 ? 26.422 -2.156 -19.094 1 98.12 69 THR B CA 1
ATOM 6471 C C . THR B 1 69 ? 26.547 -2.35 -20.594 1 98.12 69 THR B C 1
ATOM 6473 O O . THR B 1 69 ? 25.625 -2.836 -21.25 1 98.12 69 THR B O 1
ATOM 6476 N N . TYR B 1 70 ? 27.703 -2.078 -21.203 1 98.25 70 TYR B N 1
ATOM 6477 C CA . TYR B 1 70 ? 27.75 -1.858 -22.656 1 98.25 70 TYR B CA 1
ATOM 6478 C C . TYR B 1 70 ? 28.531 -2.973 -23.344 1 98.25 70 TYR B C 1
ATOM 6480 O O . TYR B 1 70 ? 28.344 -3.215 -24.531 1 98.25 70 TYR B O 1
ATOM 6488 N N . ALA B 1 71 ? 29.422 -3.646 -22.625 1 98.38 71 ALA B N 1
ATOM 6489 C CA . ALA B 1 71 ? 30.391 -4.488 -23.312 1 98.38 71 ALA B CA 1
ATOM 6490 C C . ALA B 1 71 ? 30.25 -5.949 -22.906 1 98.38 71 ALA B C 1
ATOM 6492 O O . ALA B 1 71 ? 29.625 -6.258 -21.891 1 98.38 71 ALA B O 1
ATOM 6493 N N . ARG B 1 72 ? 30.844 -6.832 -23.703 1 97.25 72 ARG B N 1
ATOM 6494 C CA . ARG B 1 72 ? 30.891 -8.266 -23.422 1 97.25 72 ARG B CA 1
ATOM 6495 C C . ARG B 1 72 ? 32.219 -8.664 -22.766 1 97.25 72 ARG B C 1
ATOM 6497 O O . ARG B 1 72 ? 32.312 -9.75 -22.203 1 97.25 72 ARG B O 1
ATOM 6504 N N . ARG B 1 73 ? 33.156 -7.758 -22.844 1 97.38 73 ARG B N 1
ATOM 6505 C CA . ARG B 1 73 ? 34.469 -8.031 -22.25 1 97.38 73 ARG B CA 1
ATOM 6506 C C . ARG B 1 73 ? 35.156 -6.734 -21.859 1 97.38 73 ARG B C 1
ATOM 6508 O O . ARG B 1 73 ? 34.719 -5.645 -22.234 1 97.38 73 ARG B O 1
ATOM 6515 N N . ILE B 1 74 ? 36.219 -6.875 -21.156 1 97.75 74 ILE B N 1
ATOM 6516 C CA . ILE B 1 74 ? 37.062 -5.754 -20.75 1 97.75 74 ILE B CA 1
ATOM 6517 C C . ILE B 1 74 ? 38.531 -6.086 -21.047 1 97.75 74 ILE B C 1
ATOM 6519 O O . ILE B 1 74 ? 38.938 -7.242 -20.969 1 97.75 74 ILE B O 1
ATOM 6523 N N . ASP B 1 75 ? 39.281 -5.164 -21.547 1 96.5 75 ASP B N 1
ATOM 6524 C CA . ASP B 1 75 ? 40.719 -5.297 -21.766 1 96.5 75 ASP B CA 1
ATOM 6525 C C . ASP B 1 75 ? 41.5 -4.535 -20.703 1 96.5 75 ASP B C 1
ATOM 6527 O O . ASP B 1 75 ? 41.5 -3.303 -20.672 1 96.5 75 ASP B O 1
ATOM 6531 N N . LEU B 1 76 ? 42.25 -5.176 -19.922 1 95.75 76 LEU B N 1
ATOM 6532 C CA . LEU B 1 76 ? 42.938 -4.562 -18.766 1 95.75 76 LEU B CA 1
ATOM 6533 C C . LEU B 1 76 ? 44.188 -3.83 -19.203 1 95.75 76 LEU B C 1
ATOM 6535 O O . LEU B 1 76 ? 44.75 -3.066 -18.422 1 95.75 76 LEU B O 1
ATOM 6539 N N . SER B 1 77 ? 44.625 -4.004 -20.422 1 95.06 77 SER B N 1
ATOM 6540 C CA . SER B 1 77 ? 45.781 -3.287 -20.922 1 95.06 77 SER B CA 1
ATOM 6541 C C . SER B 1 77 ? 45.438 -1.856 -21.312 1 95.06 77 SER B C 1
ATOM 6543 O O . SER B 1 77 ? 46.312 -1.026 -21.516 1 95.06 77 SER B O 1
ATOM 6545 N N . GLY B 1 78 ? 44.188 -1.6 -21.422 1 93.75 78 GLY B N 1
ATOM 6546 C CA . GLY B 1 78 ? 43.719 -0.279 -21.828 1 93.75 78 GLY B CA 1
ATOM 6547 C C . GLY B 1 78 ? 43.531 -0.157 -23.328 1 93.75 78 GLY B C 1
ATOM 6548 O O . GLY B 1 78 ? 43.219 0.931 -23.828 1 93.75 78 GLY B O 1
ATOM 6549 N N . ALA B 1 79 ? 43.562 -1.238 -23.984 1 95.38 79 ALA B N 1
ATOM 6550 C CA . ALA B 1 79 ? 43.375 -1.227 -25.438 1 95.38 79 ALA B CA 1
ATOM 6551 C C . ALA B 1 79 ? 41.938 -0.868 -25.781 1 95.38 79 ALA B C 1
ATOM 6553 O O . ALA B 1 79 ? 41 -1.197 -25.031 1 95.38 79 ALA B O 1
ATOM 6554 N N . VAL B 1 80 ? 41.75 -0.261 -26.906 1 96.31 80 VAL B N 1
ATOM 6555 C CA . VAL B 1 80 ? 40.406 0.134 -27.359 1 96.31 80 VAL B CA 1
ATOM 6556 C C . VAL B 1 80 ? 39.625 -1.104 -27.75 1 96.31 80 VAL B C 1
ATOM 6558 O O . VAL B 1 80 ? 40.188 -2.076 -28.266 1 96.31 80 VAL B O 1
ATOM 6561 N N . LEU B 1 81 ? 38.344 -1.038 -27.547 1 98.06 81 LEU B N 1
ATOM 6562 C CA . LEU B 1 81 ? 37.438 -2.129 -27.922 1 98.06 81 LEU B CA 1
ATOM 6563 C C . LEU B 1 81 ? 36.844 -1.896 -29.312 1 98.06 81 LEU B C 1
ATOM 6565 O O . LEU B 1 81 ? 36.688 -0.749 -29.719 1 98.06 81 LEU B O 1
ATOM 6569 N N . SER B 1 82 ? 36.562 -2.955 -29.969 1 97.81 82 SER B N 1
ATOM 6570 C CA . SER B 1 82 ? 35.938 -2.912 -31.281 1 97.81 82 SER B CA 1
ATOM 6571 C C . SER B 1 82 ? 34.438 -3.158 -31.172 1 97.81 82 SER B C 1
ATOM 6573 O O . SER B 1 82 ? 33.906 -3.477 -30.094 1 97.81 82 SER B O 1
ATOM 6575 N N . ALA B 1 83 ? 33.719 -3.006 -32.25 1 97.94 83 ALA B N 1
ATOM 6576 C CA . ALA B 1 83 ? 32.25 -3.104 -32.312 1 97.94 83 ALA B CA 1
ATOM 6577 C C . ALA B 1 83 ? 31.781 -4.441 -31.75 1 97.94 83 ALA B C 1
ATOM 6579 O O . ALA B 1 83 ? 30.797 -4.504 -31.016 1 97.94 83 ALA B O 1
ATOM 6580 N N . GLU B 1 84 ? 32.469 -5.5 -32.062 1 97.31 84 GLU B N 1
ATOM 6581 C CA . GLU B 1 84 ? 32.031 -6.855 -31.688 1 97.31 84 GLU B CA 1
ATOM 6582 C C . GLU B 1 84 ? 32.219 -7.109 -30.188 1 97.31 84 GLU B C 1
ATOM 6584 O O . GLU B 1 84 ? 31.641 -8.047 -29.641 1 97.31 84 GLU B O 1
ATOM 6589 N N . ASP B 1 85 ? 33 -6.234 -29.594 1 98.19 85 ASP B N 1
ATOM 6590 C CA . ASP B 1 85 ? 33.25 -6.379 -28.156 1 98.19 85 ASP B CA 1
ATOM 6591 C C . ASP B 1 85 ? 32.094 -5.828 -27.344 1 98.19 85 ASP B C 1
ATOM 6593 O O . ASP B 1 85 ? 32 -6.062 -26.125 1 98.19 85 ASP B O 1
ATOM 6597 N N . PHE B 1 86 ? 31.203 -5.105 -27.969 1 98.56 86 PHE B N 1
ATOM 6598 C CA . PHE B 1 86 ? 30.078 -4.492 -27.281 1 98.56 86 PHE B CA 1
ATOM 6599 C C . PHE B 1 86 ? 28.828 -5.355 -27.391 1 98.56 86 PHE B C 1
ATOM 6601 O O . PHE B 1 86 ? 28.688 -6.117 -28.359 1 98.56 86 PHE B O 1
ATOM 6608 N N . LYS B 1 87 ? 28 -5.266 -26.391 1 97.88 87 LYS B N 1
ATOM 6609 C CA . LYS B 1 87 ? 26.719 -5.977 -26.391 1 97.88 87 LYS B CA 1
ATOM 6610 C C . LYS B 1 87 ? 25.781 -5.426 -27.469 1 97.88 87 LYS B C 1
ATOM 6612 O O . LYS B 1 87 ? 25.719 -4.211 -27.688 1 97.88 87 LYS B O 1
ATOM 6617 N N . PRO B 1 88 ? 25.078 -6.285 -28.125 1 96.56 88 PRO B N 1
ATOM 6618 C CA . PRO B 1 88 ? 24.062 -5.801 -29.078 1 96.56 88 PRO B CA 1
ATOM 6619 C C . PRO B 1 88 ? 22.922 -5.07 -28.406 1 96.56 88 PRO B C 1
ATOM 6621 O O . PRO B 1 88 ? 22.297 -4.191 -29.016 1 96.56 88 PRO B O 1
ATOM 6624 N N . THR B 1 89 ? 22.594 -5.449 -27.156 1 94.38 89 THR B N 1
ATOM 6625 C CA . THR B 1 89 ? 21.531 -4.84 -26.375 1 94.38 89 THR B CA 1
ATOM 6626 C C . THR B 1 89 ? 22 -4.488 -24.969 1 94.38 89 THR B C 1
ATOM 6628 O O . THR B 1 89 ? 21.766 -5.238 -24.031 1 94.38 89 THR B O 1
ATOM 6631 N N . PRO B 1 90 ? 22.594 -3.334 -24.828 1 96.5 90 PRO B N 1
ATOM 6632 C CA . PRO B 1 90 ? 23.062 -2.932 -23.5 1 96.5 90 PRO B CA 1
ATOM 6633 C C . PRO B 1 90 ? 21.922 -2.652 -22.531 1 96.5 90 PRO B C 1
ATOM 6635 O O . PRO B 1 90 ? 20.891 -2.109 -22.922 1 96.5 90 PRO B O 1
ATOM 6638 N N . GLU B 1 91 ? 22.031 -3.096 -21.344 1 95.19 91 GLU B N 1
ATOM 6639 C CA . GLU B 1 91 ? 21.078 -2.844 -20.266 1 95.19 91 GLU B CA 1
ATOM 6640 C C . GLU B 1 91 ? 21.812 -2.498 -18.969 1 95.19 91 GLU B C 1
ATOM 6642 O O . GLU B 1 91 ? 22.938 -2.932 -18.75 1 95.19 91 GLU B O 1
ATOM 6647 N N . GLY B 1 92 ? 21.172 -1.704 -18.156 1 94.44 92 GLY B N 1
ATOM 6648 C CA . GLY B 1 92 ? 21.734 -1.412 -16.859 1 94.44 92 GLY B CA 1
ATOM 6649 C C . GLY B 1 92 ? 21.219 -0.113 -16.266 1 94.44 92 GLY B C 1
ATOM 6650 O O . GLY B 1 92 ? 20.578 0.682 -16.953 1 94.44 92 GLY B O 1
ATOM 6651 N N . HIS B 1 93 ? 21.406 0.026 -14.977 1 96.06 93 HIS B N 1
ATOM 6652 C CA . HIS B 1 93 ? 21.25 1.286 -14.266 1 96.06 93 HIS B CA 1
ATOM 6653 C C . HIS B 1 93 ? 22.594 1.918 -13.945 1 96.06 93 HIS B C 1
ATOM 6655 O O . HIS B 1 93 ? 23 1.962 -12.781 1 96.06 93 HIS B O 1
ATOM 6661 N N . THR B 1 94 ? 23.156 2.494 -14.961 1 97.88 94 THR B N 1
ATOM 6662 C CA . THR B 1 94 ? 24.594 2.797 -14.961 1 97.88 94 THR B CA 1
ATOM 6663 C C . THR B 1 94 ? 24.906 3.969 -14.039 1 97.88 94 THR B C 1
ATOM 6665 O O . THR B 1 94 ? 25.844 3.912 -13.242 1 97.88 94 THR B O 1
ATOM 6668 N N . GLY B 1 95 ? 24.109 5.02 -14.148 1 97.56 95 GLY B N 1
ATOM 6669 C CA . GLY B 1 95 ? 24.422 6.238 -13.414 1 97.56 95 GLY B CA 1
ATOM 6670 C C . GLY B 1 95 ? 24.453 6.039 -11.914 1 97.56 95 GLY B C 1
ATOM 6671 O O . GLY B 1 95 ? 25.422 6.438 -11.258 1 97.56 95 GLY B O 1
ATOM 6672 N N . GLY B 1 96 ? 23.406 5.465 -11.375 1 97.12 96 GLY B N 1
ATOM 6673 C CA . GLY B 1 96 ? 23.375 5.184 -9.945 1 97.12 96 GLY B CA 1
ATOM 6674 C C . GLY B 1 96 ? 24.469 4.234 -9.5 1 97.12 96 GLY B C 1
ATOM 6675 O O . GLY B 1 96 ? 25.031 4.391 -8.414 1 97.12 96 GLY B O 1
ATOM 6676 N N . SER B 1 97 ? 24.781 3.26 -10.359 1 98.44 97 SER B N 1
ATOM 6677 C CA . SER B 1 97 ? 25.844 2.312 -10.047 1 98.44 97 SER B CA 1
ATOM 6678 C C . SER B 1 97 ? 27.203 3.01 -9.969 1 98.44 97 SER B C 1
ATOM 6680 O O . SER B 1 97 ? 28.016 2.703 -9.086 1 98.44 97 SER B O 1
ATOM 6682 N N . LEU B 1 98 ? 27.406 3.91 -10.867 1 98.62 98 LEU B N 1
ATOM 6683 C CA . LEU B 1 98 ? 28.656 4.668 -10.852 1 98.62 98 LEU B CA 1
ATOM 6684 C C . LEU B 1 98 ? 28.781 5.469 -9.555 1 98.62 98 LEU B C 1
ATOM 6686 O O . LEU B 1 98 ? 29.859 5.52 -8.961 1 98.62 98 LEU B O 1
ATOM 6690 N N . ASN B 1 99 ? 27.703 6.066 -9.109 1 98.62 99 ASN B N 1
ATOM 6691 C CA . ASN B 1 99 ? 27.719 6.781 -7.836 1 98.62 99 ASN B CA 1
ATOM 6692 C C . ASN B 1 99 ? 27.984 5.836 -6.664 1 98.62 99 ASN B C 1
ATOM 6694 O O . ASN B 1 99 ? 28.719 6.184 -5.742 1 98.62 99 ASN B O 1
ATOM 6698 N N . MET B 1 100 ? 27.406 4.664 -6.723 1 98.56 100 MET B N 1
ATOM 6699 C CA . MET B 1 100 ? 27.516 3.697 -5.633 1 98.56 100 MET B CA 1
ATOM 6700 C C . MET B 1 100 ? 28.938 3.148 -5.535 1 98.56 100 MET B C 1
ATOM 6702 O O . MET B 1 100 ? 29.359 2.678 -4.477 1 98.56 100 MET B O 1
ATOM 6706 N N . VAL B 1 101 ? 29.734 3.191 -6.609 1 98.75 101 VAL B N 1
ATOM 6707 C CA . VAL B 1 101 ? 31.141 2.766 -6.559 1 98.75 101 VAL B CA 1
ATOM 6708 C C . VAL B 1 101 ? 31.891 3.6 -5.531 1 98.75 101 VAL B C 1
ATOM 6710 O O . VAL B 1 101 ? 32.562 3.051 -4.66 1 98.75 101 VAL B O 1
ATOM 6713 N N . GLN B 1 102 ? 31.75 4.93 -5.613 1 98.56 102 GLN B N 1
ATOM 6714 C CA . GLN B 1 102 ? 32.438 5.805 -4.68 1 98.56 102 GLN B CA 1
ATOM 6715 C C . GLN B 1 102 ? 32 5.547 -3.244 1 98.56 102 GLN B C 1
ATOM 6717 O O . GLN B 1 102 ? 32.812 5.539 -2.324 1 98.56 102 GLN B O 1
ATOM 6722 N N . ALA B 1 103 ? 30.734 5.348 -3.113 1 98.75 103 ALA B N 1
ATOM 6723 C CA . ALA B 1 103 ? 30.188 5.102 -1.781 1 98.75 103 ALA B CA 1
ATOM 6724 C C . ALA B 1 103 ? 30.734 3.801 -1.196 1 98.75 103 ALA B C 1
ATOM 6726 O O . ALA B 1 103 ? 31.172 3.766 -0.045 1 98.75 103 ALA B O 1
ATOM 6727 N N . PHE B 1 104 ? 30.672 2.752 -1.965 1 98.81 104 PHE B N 1
ATOM 6728 C CA . PHE B 1 104 ? 31.062 1.437 -1.472 1 98.81 104 PHE B CA 1
ATOM 6729 C C . PHE B 1 104 ? 32.562 1.364 -1.262 1 98.81 104 PHE B C 1
ATOM 6731 O O . PHE B 1 104 ? 33.031 0.751 -0.3 1 98.81 104 PHE B O 1
ATOM 6738 N N . VAL B 1 105 ? 33.375 1.968 -2.156 1 98.88 105 VAL B N 1
ATOM 6739 C CA . VAL B 1 105 ? 34.812 2.025 -1.975 1 98.88 105 VAL B CA 1
ATOM 6740 C C . VAL B 1 105 ? 35.156 2.848 -0.731 1 98.88 105 VAL B C 1
ATOM 6742 O O . VAL B 1 105 ? 36.094 2.51 0.016 1 98.88 105 VAL B O 1
ATOM 6745 N N . GLY B 1 106 ? 34.406 3.979 -0.544 1 98.88 106 GLY B N 1
ATOM 6746 C CA . GLY B 1 106 ? 34.562 4.734 0.689 1 98.88 106 GLY B CA 1
ATOM 6747 C C . GLY B 1 106 ? 34.281 3.91 1.933 1 98.88 106 GLY B C 1
ATOM 6748 O O . GLY B 1 106 ? 35 4.027 2.93 1 98.88 106 GLY B O 1
ATOM 6749 N N . TYR B 1 107 ? 33.344 3.135 1.908 1 98.75 107 TYR B N 1
ATOM 6750 C CA . TYR B 1 107 ? 33 2.203 2.975 1 98.75 107 TYR B CA 1
ATOM 6751 C C . TYR B 1 107 ? 34.125 1.226 3.234 1 98.75 107 TYR B C 1
ATOM 6753 O O . TYR B 1 107 ? 34.5 1.005 4.387 1 98.75 107 TYR B O 1
ATOM 6761 N N . LEU B 1 108 ? 34.719 0.61 2.166 1 98.81 108 LEU B N 1
ATOM 6762 C CA . LEU B 1 108 ? 35.875 -0.293 2.305 1 98.81 108 LEU B CA 1
ATOM 6763 C C . LEU B 1 108 ? 37.062 0.43 2.91 1 98.81 108 LEU B C 1
ATOM 6765 O O . LEU B 1 108 ? 37.781 -0.133 3.742 1 98.81 108 LEU B O 1
ATOM 6769 N N . LEU B 1 109 ? 37.281 1.622 2.41 1 98.88 109 LEU B N 1
ATOM 6770 C CA . LEU B 1 109 ? 38.375 2.43 2.908 1 98.88 109 LEU B CA 1
ATOM 6771 C C . LEU B 1 109 ? 38.219 2.705 4.398 1 98.88 109 LEU B C 1
ATOM 6773 O O . LEU B 1 109 ? 39.188 2.58 5.164 1 98.88 109 LEU B O 1
ATOM 6777 N N . ALA B 1 110 ? 37 3.092 4.809 1 98.88 110 ALA B N 1
ATOM 6778 C CA . ALA B 1 110 ? 36.719 3.316 6.227 1 98.88 110 ALA B CA 1
ATOM 6779 C C . ALA B 1 110 ? 37 2.062 7.047 1 98.88 110 ALA B C 1
ATOM 6781 O O . ALA B 1 110 ? 37.594 2.143 8.125 1 98.88 110 ALA B O 1
ATOM 6782 N N . ASN B 1 111 ? 36.562 0.914 6.543 1 98.69 111 ASN B N 1
ATOM 6783 C CA . ASN B 1 111 ? 36.812 -0.356 7.219 1 98.69 111 ASN B CA 1
ATOM 6784 C C . ASN B 1 111 ? 38.312 -0.65 7.348 1 98.69 111 ASN B C 1
ATOM 6786 O O . ASN B 1 111 ? 38.781 -1.03 8.422 1 98.69 111 ASN B O 1
ATOM 6790 N N . ALA B 1 112 ? 39.062 -0.441 6.312 1 98.56 112 ALA B N 1
ATOM 6791 C CA . ALA B 1 112 ? 40.5 -0.728 6.289 1 98.56 112 ALA B CA 1
ATOM 6792 C C . ALA B 1 112 ? 41.25 0.217 7.211 1 98.56 112 ALA B C 1
ATOM 6794 O O . ALA B 1 112 ? 42.156 -0.209 7.938 1 98.56 112 ALA B O 1
ATOM 6795 N N . LEU B 1 113 ? 40.938 1.477 7.156 1 98.44 113 LEU B N 1
ATOM 6796 C CA . LEU B 1 113 ? 41.625 2.477 7.965 1 98.44 113 LEU B CA 1
ATOM 6797 C C . LEU B 1 113 ? 41.406 2.219 9.453 1 98.44 113 LEU B C 1
ATOM 6799 O O . LEU B 1 113 ? 42.312 2.416 10.258 1 98.44 113 LEU B O 1
ATOM 6803 N N . THR B 1 114 ? 40.188 1.75 9.805 1 97.88 114 THR B N 1
ATOM 6804 C CA . THR B 1 114 ? 39.844 1.644 11.219 1 97.88 114 THR B CA 1
ATOM 6805 C C . THR B 1 114 ? 40.031 0.211 11.719 1 97.88 114 THR B C 1
ATOM 6807 O O . THR B 1 114 ? 39.906 -0.057 12.914 1 97.88 114 THR B O 1
ATOM 6810 N N . GLY B 1 115 ? 40.219 -0.745 10.812 1 96.94 115 GLY B N 1
ATOM 6811 C CA . GLY B 1 115 ? 40.406 -2.139 11.188 1 96.94 115 GLY B CA 1
ATOM 6812 C C . GLY B 1 115 ? 39.125 -2.781 11.711 1 96.94 115 GLY B C 1
ATOM 6813 O O . GLY B 1 115 ? 39.188 -3.615 12.617 1 96.94 115 GLY B O 1
ATOM 6814 N N . SER B 1 116 ? 38.031 -2.355 11.219 1 96.19 116 SER B N 1
ATOM 6815 C CA . SER B 1 116 ? 36.719 -2.875 11.625 1 96.19 116 SER B CA 1
ATOM 6816 C C . SER B 1 116 ? 35.812 -3.053 10.422 1 96.19 116 SER B C 1
ATOM 6818 O O . SER B 1 116 ? 35.688 -2.168 9.57 1 96.19 116 SER B O 1
ATOM 6820 N N . THR B 1 117 ? 35.156 -4.234 10.352 1 97.81 117 THR B N 1
ATOM 6821 C CA . THR B 1 117 ? 34.188 -4.469 9.281 1 97.81 117 THR B CA 1
ATOM 6822 C C . THR B 1 117 ? 32.781 -4.074 9.711 1 97.81 117 THR B C 1
ATOM 6824 O O . THR B 1 117 ? 32.188 -4.727 10.562 1 97.81 117 THR B O 1
ATOM 6827 N N . ARG B 1 118 ? 32.281 -3.01 9.141 1 98.31 118 ARG B N 1
ATOM 6828 C CA . ARG B 1 118 ? 30.891 -2.578 9.312 1 98.31 118 ARG B CA 1
ATOM 6829 C C . ARG B 1 118 ? 29.953 -3.352 8.383 1 98.31 118 ARG B C 1
ATOM 6831 O O . ARG B 1 118 ? 30.359 -3.762 7.297 1 98.31 118 ARG B O 1
ATOM 6838 N N . GLY B 1 119 ? 28.688 -3.537 8.891 1 98.12 119 GLY B N 1
ATOM 6839 C CA . GLY B 1 119 ? 27.688 -4 7.953 1 98.12 119 GLY B CA 1
ATOM 6840 C C . GLY B 1 119 ? 27.25 -2.936 6.969 1 98.12 119 GLY B C 1
ATOM 6841 O O . GLY B 1 119 ? 27.625 -1.769 7.102 1 98.12 119 GLY B O 1
ATOM 6842 N N . TRP B 1 120 ? 26.422 -3.338 5.957 1 98.12 120 TRP B N 1
ATOM 6843 C CA . TRP B 1 120 ? 25.875 -2.361 5.027 1 98.12 120 TRP B CA 1
ATOM 6844 C C . TRP B 1 120 ? 24.516 -2.816 4.512 1 98.12 120 TRP B C 1
ATOM 6846 O O . TRP B 1 120 ? 24.219 -4.012 4.5 1 98.12 120 TRP B O 1
ATOM 6856 N N . ILE B 1 121 ? 23.672 -1.909 4.164 1 97.5 121 ILE B N 1
ATOM 6857 C CA . ILE B 1 121 ? 22.438 -2.105 3.416 1 97.5 121 ILE B CA 1
ATOM 6858 C C . ILE B 1 121 ? 22.328 -1.061 2.307 1 97.5 121 ILE B C 1
ATOM 6860 O O . ILE B 1 121 ? 22.766 0.082 2.48 1 97.5 121 ILE B O 1
ATOM 6864 N N . MET B 1 122 ? 21.922 -1.498 1.172 1 96.69 122 MET B N 1
ATOM 6865 C CA . MET B 1 122 ? 21.734 -0.619 0.02 1 96.69 122 MET B CA 1
ATOM 6866 C C . MET B 1 122 ? 20.266 -0.53 -0.371 1 96.69 122 MET B C 1
ATOM 6868 O O . MET B 1 122 ? 19.641 -1.545 -0.674 1 96.69 122 MET B O 1
ATOM 6872 N N . GLY B 1 123 ? 19.75 0.688 -0.363 1 94 123 GLY B N 1
ATOM 6873 C CA . GLY B 1 123 ? 18.344 0.878 -0.681 1 94 123 GLY B CA 1
ATOM 6874 C C . GLY B 1 123 ? 18.031 0.721 -2.158 1 94 123 GLY B C 1
ATOM 6875 O O . GLY B 1 123 ? 16.953 0.28 -2.529 1 94 123 GLY B O 1
ATOM 6876 N N . GLN B 1 124 ? 18.938 1.157 -3.006 1 94.44 124 GLN B N 1
ATOM 6877 C CA . GLN B 1 124 ? 18.75 1.065 -4.449 1 94.44 124 GLN B CA 1
ATOM 6878 C C . GLN B 1 124 ? 19.406 -0.188 -5.012 1 94.44 124 GLN B C 1
ATOM 6880 O O . GLN B 1 124 ? 20.5 -0.114 -5.598 1 94.44 124 GLN B O 1
ATOM 6885 N N . GLY B 1 125 ? 18.703 -1.231 -4.953 1 95.44 125 GLY B N 1
ATOM 6886 C CA . GLY B 1 125 ? 19.25 -2.533 -5.316 1 95.44 125 GLY B CA 1
ATOM 6887 C C . GLY B 1 125 ? 19.672 -2.619 -6.77 1 95.44 125 GLY B C 1
ATOM 6888 O O . GLY B 1 125 ? 20.531 -3.42 -7.121 1 95.44 125 GLY B O 1
ATOM 6889 N N . HIS B 1 126 ? 19.172 -1.774 -7.629 1 96.19 126 HIS B N 1
ATOM 6890 C CA . HIS B 1 126 ? 19.516 -1.823 -9.047 1 96.19 126 HIS B CA 1
ATOM 6891 C C . HIS B 1 126 ? 20.906 -1.276 -9.312 1 96.19 126 HIS B C 1
ATOM 6893 O O . HIS B 1 126 ? 21.406 -1.332 -10.438 1 96.19 126 HIS B O 1
ATOM 6899 N N . CYS B 1 127 ? 21.578 -0.806 -8.273 1 97.5 127 CYS B N 1
ATOM 6900 C CA . CYS B 1 127 ? 22.969 -0.377 -8.398 1 97.5 127 CYS B CA 1
ATOM 6901 C C . CYS B 1 127 ? 23.922 -1.519 -8.062 1 97.5 127 CYS B C 1
ATOM 6903 O O . CYS B 1 127 ? 25.094 -1.283 -7.727 1 97.5 127 CYS B O 1
ATOM 6905 N N . VAL B 1 128 ? 23.516 -2.707 -8.219 1 98.06 128 VAL B N 1
ATOM 6906 C CA . VAL B 1 128 ? 24.234 -3.906 -7.82 1 98.06 128 VAL B CA 1
ATOM 6907 C C . VAL B 1 128 ? 25.531 -4.02 -8.633 1 98.06 128 VAL B C 1
ATOM 6909 O O . VAL B 1 128 ? 26.516 -4.605 -8.172 1 98.06 128 VAL B O 1
ATOM 6912 N N . ALA B 1 129 ? 25.594 -3.434 -9.812 1 98.56 129 ALA B N 1
ATOM 6913 C CA . ALA B 1 129 ? 26.781 -3.496 -10.648 1 98.56 129 ALA B CA 1
ATOM 6914 C C . ALA B 1 129 ? 28 -2.947 -9.898 1 98.56 129 ALA B C 1
ATOM 6916 O O . ALA B 1 129 ? 29.109 -3.449 -10.062 1 98.56 129 ALA B O 1
ATOM 6917 N N . ALA B 1 130 ? 27.781 -1.924 -9.109 1 98.75 130 ALA B N 1
ATOM 6918 C CA . ALA B 1 130 ? 28.859 -1.336 -8.328 1 98.75 130 ALA B CA 1
ATOM 6919 C C . ALA B 1 130 ? 29.422 -2.338 -7.32 1 98.75 130 ALA B C 1
ATOM 6921 O O . ALA B 1 130 ? 30.641 -2.49 -7.195 1 98.75 130 ALA B O 1
ATOM 6922 N N . ILE B 1 131 ? 28.516 -3.008 -6.629 1 98.69 131 ILE B N 1
ATOM 6923 C CA . ILE B 1 131 ? 28.906 -3.957 -5.59 1 98.69 131 ILE B CA 1
ATOM 6924 C C . ILE B 1 131 ? 29.625 -5.141 -6.219 1 98.69 131 ILE B C 1
ATOM 6926 O O . ILE B 1 131 ? 30.703 -5.539 -5.75 1 98.69 131 ILE B O 1
ATOM 6930 N N . GLU B 1 132 ? 29.094 -5.629 -7.301 1 98.75 132 GLU B N 1
ATOM 6931 C CA . GLU B 1 132 ? 29.656 -6.805 -7.965 1 98.75 132 GLU B CA 1
ATOM 6932 C C . GLU B 1 132 ? 31.016 -6.492 -8.578 1 98.75 132 GLU B C 1
ATOM 6934 O O . GLU B 1 132 ? 31.922 -7.332 -8.562 1 98.75 132 GLU B O 1
ATOM 6939 N N . ALA B 1 133 ? 31.156 -5.328 -9.125 1 98.81 133 ALA B N 1
ATOM 6940 C CA . ALA B 1 133 ? 32.438 -4.91 -9.68 1 98.81 133 ALA B CA 1
ATOM 6941 C C . ALA B 1 133 ? 33.531 -4.863 -8.594 1 98.81 133 ALA B C 1
ATOM 6943 O O . ALA B 1 133 ? 34.594 -5.434 -8.766 1 98.81 133 ALA B O 1
ATOM 6944 N N . VAL B 1 134 ? 33.188 -4.207 -7.504 1 98.75 134 VAL B N 1
ATOM 6945 C CA . VAL B 1 134 ? 34.156 -4.059 -6.422 1 98.75 134 VAL B CA 1
ATOM 6946 C C . VAL B 1 134 ? 34.469 -5.422 -5.816 1 98.75 134 VAL B C 1
ATOM 6948 O O . VAL B 1 134 ? 35.625 -5.727 -5.516 1 98.75 134 VAL B O 1
ATOM 6951 N N . ASN B 1 135 ? 33.469 -6.262 -5.66 1 98.56 135 ASN B N 1
ATOM 6952 C CA . ASN B 1 135 ? 33.656 -7.59 -5.086 1 98.56 135 ASN B CA 1
ATOM 6953 C C . ASN B 1 135 ? 34.531 -8.477 -5.988 1 98.56 135 ASN B C 1
ATOM 6955 O O . ASN B 1 135 ? 35.375 -9.203 -5.5 1 98.56 135 ASN B O 1
ATOM 6959 N N . ALA B 1 136 ? 34.25 -8.414 -7.273 1 98.69 136 ALA B N 1
ATOM 6960 C CA . ALA B 1 136 ? 35.094 -9.18 -8.203 1 98.69 136 ALA B CA 1
ATOM 6961 C C . ALA B 1 136 ? 36.531 -8.719 -8.156 1 98.69 136 ALA B C 1
ATOM 6963 O O . ALA B 1 136 ? 37.438 -9.547 -8.188 1 98.69 136 ALA B O 1
ATOM 6964 N N . LEU B 1 137 ? 36.75 -7.441 -8.109 1 98.69 137 LEU B N 1
ATOM 6965 C CA . LEU B 1 137 ? 38.094 -6.875 -8.062 1 98.69 137 LEU B CA 1
ATOM 6966 C C . LEU B 1 137 ? 38.812 -7.266 -6.777 1 98.69 137 LEU B C 1
ATOM 6968 O O . LEU B 1 137 ? 40 -7.66 -6.805 1 98.69 137 LEU B O 1
ATOM 6972 N N . THR B 1 138 ? 38.094 -7.203 -5.652 1 98.25 138 THR B N 1
ATOM 6973 C CA . THR B 1 138 ? 38.719 -7.434 -4.355 1 98.25 138 THR B CA 1
ATOM 6974 C C . THR B 1 138 ? 38.719 -8.922 -4.012 1 98.25 138 THR B C 1
ATOM 6976 O O . THR B 1 138 ? 39.375 -9.344 -3.061 1 98.25 138 THR B O 1
ATOM 6979 N N . GLY B 1 139 ? 37.906 -9.68 -4.73 1 97.62 139 GLY B N 1
ATOM 6980 C CA . GLY B 1 139 ? 37.906 -11.117 -4.547 1 97.62 139 GLY B CA 1
ATOM 6981 C C . GLY B 1 139 ? 36.906 -11.586 -3.512 1 97.62 139 GLY B C 1
ATOM 6982 O O . GLY B 1 139 ? 36.906 -12.758 -3.127 1 97.62 139 GLY B O 1
ATOM 6983 N N . ASP B 1 140 ? 36.094 -10.727 -2.984 1 98 140 ASP B N 1
ATOM 6984 C CA . ASP B 1 140 ? 35.031 -11.07 -2.039 1 98 140 ASP B CA 1
ATOM 6985 C C . ASP B 1 140 ? 33.75 -11.461 -2.768 1 98 140 ASP B C 1
ATOM 6987 O O . ASP B 1 140 ? 32.781 -10.688 -2.807 1 98 140 ASP B O 1
ATOM 6991 N N . VAL B 1 141 ? 33.688 -12.68 -3.305 1 97.81 141 VAL B N 1
ATOM 6992 C CA . VAL B 1 141 ? 32.594 -13.133 -4.137 1 97.81 141 VAL B CA 1
ATOM 6993 C C . VAL B 1 141 ? 31.891 -14.32 -3.473 1 97.81 141 VAL B C 1
ATOM 6995 O O . VAL B 1 141 ? 32.438 -14.93 -2.555 1 97.81 141 VAL B O 1
ATOM 6998 N N . SER B 1 142 ? 30.75 -14.664 -3.861 1 96.75 142 SER B N 1
ATOM 6999 C CA . SER B 1 142 ? 29.969 -15.766 -3.295 1 96.75 142 SER B CA 1
ATOM 7000 C C . SER B 1 142 ? 30.531 -17.109 -3.707 1 96.75 142 SER B C 1
ATOM 7002 O O . SER B 1 142 ? 31.328 -17.203 -4.645 1 96.75 142 SER B O 1
ATOM 7004 N N . PRO B 1 143 ? 30.062 -18.172 -3.008 1 95.56 143 PRO B N 1
ATOM 7005 C CA . PRO B 1 143 ? 30.5 -19.516 -3.412 1 95.56 143 PRO B CA 1
ATOM 7006 C C . PRO B 1 143 ? 30.125 -19.844 -4.855 1 95.56 143 PRO B C 1
ATOM 7008 O O . PRO B 1 143 ? 30.922 -20.453 -5.578 1 95.56 143 PRO B O 1
ATOM 7011 N N . ALA B 1 144 ? 29.016 -19.359 -5.254 1 96.69 144 ALA B N 1
ATOM 7012 C CA . ALA B 1 144 ? 28.562 -19.625 -6.613 1 96.69 144 ALA B CA 1
ATOM 7013 C C . ALA B 1 144 ? 29.375 -18.844 -7.637 1 96.69 144 ALA B C 1
ATOM 7015 O O . ALA B 1 144 ? 29.453 -19.234 -8.805 1 96.69 144 ALA B O 1
ATOM 7016 N N . GLN B 1 145 ? 29.969 -17.734 -7.219 1 98.25 145 GLN B N 1
ATOM 7017 C CA . GLN B 1 145 ? 30.703 -16.844 -8.109 1 98.25 145 GLN B CA 1
ATOM 7018 C C . GLN B 1 145 ? 32.188 -17.203 -8.125 1 98.25 145 GLN B C 1
ATOM 7020 O O . GLN B 1 145 ? 32.938 -16.781 -9.023 1 98.25 145 GLN B O 1
ATOM 7025 N N . ARG B 1 146 ? 32.656 -17.922 -7.105 1 97.62 146 ARG B N 1
ATOM 7026 C CA . ARG B 1 146 ? 34.062 -18.266 -7.004 1 97.62 146 ARG B CA 1
ATOM 7027 C C . ARG B 1 146 ? 34.531 -19.047 -8.234 1 97.62 146 ARG B C 1
ATOM 7029 O O . ARG B 1 146 ? 33.906 -20.031 -8.625 1 97.62 146 ARG B O 1
ATOM 7036 N N . GLY B 1 147 ? 35.625 -18.656 -8.75 1 97.5 147 GLY B N 1
ATOM 7037 C CA . GLY B 1 147 ? 36.156 -19.297 -9.945 1 97.5 147 GLY B CA 1
ATOM 7038 C C . GLY B 1 147 ? 35.562 -18.734 -11.227 1 97.5 147 GLY B C 1
ATOM 7039 O O . GLY B 1 147 ? 36.125 -18.969 -12.312 1 97.5 147 GLY B O 1
ATOM 7040 N N . ARG B 1 148 ? 34.562 -17.984 -11.172 1 97.94 148 ARG B N 1
ATOM 7041 C CA . ARG B 1 148 ? 33.875 -17.406 -12.336 1 97.94 148 ARG B CA 1
ATOM 7042 C C . ARG B 1 148 ? 34.219 -15.93 -12.492 1 97.94 148 ARG B C 1
ATOM 7044 O O . ARG B 1 148 ? 34.531 -15.469 -13.602 1 97.94 148 ARG B O 1
ATOM 7051 N N . TYR B 1 149 ? 34.125 -15.195 -11.383 1 98.5 149 TYR B N 1
ATOM 7052 C CA . TYR B 1 149 ? 34.469 -13.773 -11.375 1 98.5 149 TYR B CA 1
ATOM 7053 C C . TYR B 1 149 ? 35.688 -13.5 -10.523 1 98.5 149 TYR B C 1
ATOM 7055 O O . TYR B 1 149 ? 35.812 -14.008 -9.406 1 98.5 149 TYR B O 1
ATOM 7063 N N . ASP B 1 150 ? 36.625 -12.742 -11 1 97.81 150 ASP B N 1
ATOM 7064 C CA . ASP B 1 150 ? 37.812 -12.266 -10.297 1 97.81 150 ASP B CA 1
ATOM 7065 C C . ASP B 1 150 ? 38.406 -11.062 -11.016 1 97.81 150 ASP B C 1
ATOM 7067 O O . ASP B 1 150 ? 37.812 -10.516 -11.945 1 97.81 150 ASP B O 1
ATOM 7071 N N . HIS B 1 151 ? 39.594 -10.562 -10.547 1 97.69 151 HIS B N 1
ATOM 7072 C CA . HIS B 1 151 ? 40.125 -9.305 -11.062 1 97.69 151 HIS B CA 1
ATOM 7073 C C . HIS B 1 151 ? 40.969 -9.531 -12.32 1 97.69 151 HIS B C 1
ATOM 7075 O O . HIS B 1 151 ? 41.594 -8.602 -12.828 1 97.69 151 HIS B O 1
ATOM 7081 N N . SER B 1 152 ? 40.938 -10.805 -12.844 1 97.25 152 SER B N 1
ATOM 7082 C CA . SER B 1 152 ? 41.594 -11.047 -14.125 1 97.25 152 SER B CA 1
ATOM 7083 C C . SER B 1 152 ? 40.781 -10.516 -15.281 1 97.25 152 SER B C 1
ATOM 7085 O O . SER B 1 152 ? 39.594 -10.227 -15.125 1 97.25 152 SER B O 1
ATOM 7087 N N . ALA B 1 153 ? 41.375 -10.383 -16.422 1 96.56 153 ALA B N 1
ATOM 7088 C CA . ALA B 1 153 ? 40.656 -9.953 -17.625 1 96.56 153 ALA B CA 1
ATOM 7089 C C . ALA B 1 153 ? 39.531 -10.938 -17.953 1 96.56 153 ALA B C 1
ATOM 7091 O O . ALA B 1 153 ? 38.438 -10.531 -18.375 1 96.56 153 ALA B O 1
ATOM 7092 N N . GLU B 1 154 ? 39.844 -12.203 -17.828 1 97.69 154 GLU B N 1
ATOM 7093 C CA . GLU B 1 154 ? 38.844 -13.227 -18.109 1 97.69 154 GLU B CA 1
ATOM 7094 C C . GLU B 1 154 ? 37.688 -13.156 -17.125 1 97.69 154 GLU B C 1
ATOM 7096 O O . GLU B 1 154 ? 36.5 -13.203 -17.531 1 97.69 154 GLU B O 1
ATOM 7101 N N . GLY B 1 155 ? 37.969 -13.086 -15.859 1 98.38 155 GLY B N 1
ATOM 7102 C CA . GLY B 1 155 ? 36.906 -13.016 -14.836 1 98.38 155 GLY B CA 1
ATOM 7103 C C . GLY B 1 155 ? 36.031 -11.789 -14.969 1 98.38 155 GLY B C 1
ATOM 7104 O O . GLY B 1 155 ? 34.812 -11.883 -14.836 1 98.38 155 GLY B O 1
ATOM 7105 N N . LEU B 1 156 ? 36.594 -10.68 -15.172 1 98.62 156 LEU B N 1
ATOM 7106 C CA . LEU B 1 156 ? 35.844 -9.445 -15.32 1 98.62 156 LEU B CA 1
ATOM 7107 C C . LEU B 1 156 ? 35.031 -9.445 -16.625 1 98.62 156 LEU B C 1
ATOM 7109 O O . LEU B 1 156 ? 33.938 -8.898 -16.688 1 98.62 156 LEU B O 1
ATOM 7113 N N . SER B 1 157 ? 35.656 -9.992 -17.688 1 98.5 157 SER B N 1
ATOM 7114 C CA . SER B 1 157 ? 34.906 -10.109 -18.938 1 98.5 157 SER B CA 1
ATOM 7115 C C . SER B 1 157 ? 33.688 -11 -18.781 1 98.5 157 SER B C 1
ATOM 7117 O O . SER B 1 157 ? 32.625 -10.703 -19.328 1 98.5 157 SER B O 1
ATOM 7119 N N . ARG B 1 158 ? 33.812 -12.086 -18.047 1 98.56 158 ARG B N 1
ATOM 7120 C CA . ARG B 1 158 ? 32.688 -12.945 -17.766 1 98.56 158 ARG B CA 1
ATOM 7121 C C . ARG B 1 158 ? 31.609 -12.195 -16.984 1 98.56 158 ARG B C 1
ATOM 7123 O O . ARG B 1 158 ? 30.406 -12.352 -17.234 1 98.56 158 ARG B O 1
ATOM 7130 N N . LEU B 1 159 ? 32.031 -11.438 -15.969 1 98.75 159 LEU B N 1
ATOM 7131 C CA . LEU B 1 159 ? 31.125 -10.602 -15.203 1 98.75 159 LEU B CA 1
ATOM 7132 C C . LEU B 1 159 ? 30.344 -9.664 -16.109 1 98.75 159 LEU B C 1
ATOM 7134 O O . LEU B 1 159 ? 29.125 -9.539 -15.992 1 98.75 159 LEU B O 1
ATOM 7138 N N . CYS B 1 160 ? 31.031 -9.023 -17.031 1 98.62 160 CYS B N 1
ATOM 7139 C CA . CYS B 1 160 ? 30.406 -8.117 -17.984 1 98.62 160 CYS B CA 1
ATOM 7140 C C . CYS B 1 160 ? 29.422 -8.852 -18.875 1 98.62 160 CYS B C 1
ATOM 7142 O O . CYS B 1 160 ? 28.297 -8.383 -19.062 1 98.62 160 CYS B O 1
ATOM 7144 N N . ALA B 1 161 ? 29.781 -9.992 -19.359 1 98.19 161 ALA B N 1
ATOM 7145 C CA . ALA B 1 161 ? 28.953 -10.758 -20.281 1 98.19 161 ALA B CA 1
ATOM 7146 C C . ALA B 1 161 ? 27.719 -11.305 -19.562 1 98.19 161 ALA B C 1
ATOM 7148 O O . ALA B 1 161 ? 26.641 -11.391 -20.172 1 98.19 161 ALA B O 1
ATOM 7149 N N . ASP B 1 162 ? 27.875 -11.672 -18.312 1 98.19 162 ASP B N 1
ATOM 7150 C CA . ASP B 1 162 ? 26.797 -12.281 -17.562 1 98.19 162 ASP B CA 1
ATOM 7151 C C . ASP B 1 162 ? 25.766 -11.234 -17.125 1 98.19 162 ASP B C 1
ATOM 7153 O O . ASP B 1 162 ? 24.594 -11.555 -16.906 1 98.19 162 ASP B O 1
ATOM 7157 N N . PHE B 1 163 ? 26.234 -10.023 -16.984 1 97.88 163 PHE B N 1
ATOM 7158 C CA . PHE B 1 163 ? 25.344 -8.961 -16.531 1 97.88 163 PHE B CA 1
ATOM 7159 C C . PHE B 1 163 ? 24.234 -8.711 -17.547 1 97.88 163 PHE B C 1
ATOM 7161 O O . PHE B 1 163 ? 24.516 -8.305 -18.688 1 97.88 163 PHE B O 1
ATOM 7168 N N . TYR B 1 164 ? 22.938 -9.039 -17.141 1 96.81 164 TYR B N 1
ATOM 7169 C CA . TYR B 1 164 ? 21.734 -8.961 -17.969 1 96.81 164 TYR B CA 1
ATOM 7170 C C . TYR B 1 164 ? 21.797 -9.938 -19.125 1 96.81 164 TYR B C 1
ATOM 7172 O O . TYR B 1 164 ? 21.375 -9.625 -20.234 1 96.81 164 TYR B O 1
ATOM 7180 N N . SER B 1 165 ? 22.391 -11.109 -18.938 1 95.88 165 SER B N 1
ATOM 7181 C CA . SER B 1 165 ? 22.453 -12.117 -19.984 1 95.88 165 SER B CA 1
ATOM 7182 C C . SER B 1 165 ? 21.141 -12.859 -20.141 1 95.88 165 SER B C 1
ATOM 7184 O O . SER B 1 165 ? 20.891 -13.516 -21.156 1 95.88 165 SER B O 1
ATOM 7186 N N . TYR B 1 166 ? 20.266 -12.922 -19.203 1 95.75 166 TYR B N 1
ATOM 7187 C CA . TYR B 1 166 ? 18.969 -13.562 -19.141 1 95.75 166 TYR B CA 1
ATOM 7188 C C . TYR B 1 166 ? 19.094 -15.078 -19.266 1 95.75 166 TYR B C 1
ATOM 7190 O O . TYR B 1 166 ? 18.156 -15.758 -19.672 1 95.75 166 TYR B O 1
ATOM 7198 N N . ALA B 1 167 ? 20.312 -15.555 -18.938 1 96.06 167 ALA B N 1
ATOM 7199 C CA . ALA B 1 167 ? 20.531 -17 -19 1 96.06 167 ALA B CA 1
ATOM 7200 C C . ALA B 1 167 ? 19.578 -17.734 -18.062 1 96.06 167 ALA B C 1
ATOM 7202 O O . ALA B 1 167 ? 19.344 -17.297 -16.938 1 96.06 167 ALA B O 1
ATOM 7203 N N . ILE B 1 168 ? 19.031 -18.891 -18.547 1 96.19 168 ILE B N 1
ATOM 7204 C CA . ILE B 1 168 ? 18.016 -19.625 -17.812 1 96.19 168 ILE B CA 1
ATOM 7205 C C . ILE B 1 168 ? 18.297 -21.125 -17.906 1 96.19 168 ILE B C 1
ATOM 7207 O O . ILE B 1 168 ? 18.719 -21.625 -18.953 1 96.19 168 ILE B O 1
ATOM 7211 N N . ASP B 1 169 ? 18.156 -21.844 -16.828 1 96.69 169 ASP B N 1
ATOM 7212 C CA . ASP B 1 169 ? 18.438 -23.281 -16.844 1 96.69 169 ASP B CA 1
ATOM 7213 C C . ASP B 1 169 ? 17.156 -24.078 -17.062 1 96.69 169 ASP B C 1
ATOM 7215 O O . ASP B 1 169 ? 16.094 -23.516 -17.297 1 96.69 169 ASP B O 1
ATOM 7219 N N . ALA B 1 170 ? 17.297 -25.375 -17.047 1 96.31 170 ALA B N 1
ATOM 7220 C CA . ALA B 1 170 ? 16.203 -26.281 -17.406 1 96.31 170 ALA B CA 1
ATOM 7221 C C . ALA B 1 170 ? 15.078 -26.188 -16.375 1 96.31 170 ALA B C 1
ATOM 7223 O O . ALA B 1 170 ? 13.922 -26.484 -16.703 1 96.31 170 ALA B O 1
ATOM 7224 N N . GLN B 1 171 ? 15.336 -25.766 -15.188 1 95.75 171 GLN B N 1
ATOM 7225 C CA . GLN B 1 171 ? 14.328 -25.688 -14.133 1 95.75 171 GLN B CA 1
ATOM 7226 C C . GLN B 1 171 ? 13.664 -24.328 -14.109 1 95.75 171 GLN B C 1
ATOM 7228 O O . GLN B 1 171 ? 12.773 -24.078 -13.289 1 95.75 171 GLN B O 1
ATOM 7233 N N . GLY B 1 172 ? 14.055 -23.453 -15.023 1 95.38 172 GLY B N 1
ATOM 7234 C CA . GLY B 1 172 ? 13.477 -22.125 -15.086 1 95.38 172 GLY B CA 1
ATOM 7235 C C . GLY B 1 172 ? 14.062 -21.172 -14.062 1 95.38 172 GLY B C 1
ATOM 7236 O O . GLY B 1 172 ? 13.383 -20.234 -13.625 1 95.38 172 GLY B O 1
ATOM 7237 N N . LEU B 1 173 ? 15.234 -21.422 -13.578 1 95.88 173 LEU B N 1
ATOM 7238 C CA . LEU B 1 173 ? 15.969 -20.547 -12.656 1 95.88 173 LEU B CA 1
ATOM 7239 C C . LEU B 1 173 ? 17.094 -19.828 -13.375 1 95.88 173 LEU B C 1
ATOM 7241 O O . LEU B 1 173 ? 17.531 -20.25 -14.438 1 95.88 173 LEU B O 1
ATOM 7245 N N . PRO B 1 174 ? 17.531 -18.672 -12.836 1 95.5 174 PRO B N 1
ATOM 7246 C CA . PRO B 1 174 ? 18.703 -18.016 -13.445 1 95.5 174 PRO B CA 1
ATOM 7247 C C . PRO B 1 174 ? 19.906 -18.938 -13.539 1 95.5 174 PRO B C 1
ATOM 7249 O O . PRO B 1 174 ? 20.25 -19.641 -12.578 1 95.5 174 PRO B O 1
ATOM 7252 N N . ALA B 1 175 ? 20.594 -18.906 -14.703 1 96.62 175 ALA B N 1
ATOM 7253 C CA . ALA B 1 175 ? 21.672 -19.859 -14.961 1 96.62 175 ALA B CA 1
ATOM 7254 C C . ALA B 1 175 ? 23.031 -19.219 -14.719 1 96.62 175 ALA B C 1
ATOM 7256 O O . ALA B 1 175 ? 24.078 -19.844 -14.945 1 96.62 175 ALA B O 1
ATOM 7257 N N . VAL B 1 176 ? 23.109 -17.953 -14.32 1 97.44 176 VAL B N 1
ATOM 7258 C CA . VAL B 1 176 ? 24.328 -17.281 -13.883 1 97.44 176 VAL B CA 1
ATOM 7259 C C . VAL B 1 176 ? 24.109 -16.688 -12.492 1 97.44 176 VAL B C 1
ATOM 7261 O O . VAL B 1 176 ? 23 -16.328 -12.133 1 97.44 176 VAL B O 1
ATOM 7264 N N . PRO B 1 177 ? 25.078 -16.594 -11.68 1 97.62 177 PRO B N 1
ATOM 7265 C CA . PRO B 1 177 ? 24.938 -16.125 -10.297 1 97.62 177 PRO B CA 1
ATOM 7266 C C . PRO B 1 177 ? 25.047 -14.602 -10.18 1 97.62 177 PRO B C 1
ATOM 7268 O O . PRO B 1 177 ? 25.797 -14.094 -9.344 1 97.62 177 PRO B O 1
ATOM 7271 N N . LEU B 1 178 ? 24.375 -13.898 -11 1 97.31 178 LEU B N 1
ATOM 7272 C CA . LEU B 1 178 ? 24.375 -12.438 -11.102 1 97.31 178 LEU B CA 1
ATOM 7273 C C . LEU B 1 178 ? 22.984 -11.93 -11.508 1 97.31 178 LEU B C 1
ATOM 7275 O O . LEU B 1 178 ? 22.375 -12.469 -12.422 1 97.31 178 LEU B O 1
ATOM 7279 N N . GLY B 1 179 ? 22.453 -10.984 -10.75 1 95.94 179 GLY B N 1
ATOM 7280 C CA . GLY B 1 179 ? 21.156 -10.398 -11.07 1 95.94 179 GLY B CA 1
ATOM 7281 C C . GLY B 1 179 ? 21.234 -8.914 -11.367 1 95.94 179 GLY B C 1
ATOM 7282 O O . GLY B 1 179 ? 22.281 -8.297 -11.195 1 95.94 179 GLY B O 1
ATOM 7283 N N . SER B 1 180 ? 20.078 -8.352 -11.812 1 96.88 180 SER B N 1
ATOM 7284 C CA . SER B 1 180 ? 19.969 -6.926 -12.102 1 96.88 180 SER B CA 1
ATOM 7285 C C . SER B 1 180 ? 19.875 -6.109 -10.82 1 96.88 180 SER B C 1
ATOM 7287 O O . SER B 1 180 ? 20.094 -4.898 -10.836 1 96.88 180 SER B O 1
ATOM 7289 N N . HIS B 1 181 ? 19.422 -6.711 -9.727 1 97.31 181 HIS B N 1
ATOM 7290 C CA . HIS B 1 181 ? 19.391 -6.148 -8.383 1 97.31 181 HIS B CA 1
ATOM 7291 C C . HIS B 1 181 ? 20.219 -6.984 -7.41 1 97.31 181 HIS B C 1
ATOM 7293 O O . HIS B 1 181 ? 20.656 -8.078 -7.754 1 97.31 181 HIS B O 1
ATOM 7299 N N . ALA B 1 182 ? 20.375 -6.402 -6.215 1 96.94 182 ALA B N 1
ATOM 7300 C CA . ALA B 1 182 ? 21.031 -7.191 -5.176 1 96.94 182 ALA B CA 1
ATOM 7301 C C . ALA B 1 182 ? 20.234 -8.461 -4.871 1 96.94 182 ALA B C 1
ATOM 7303 O O . ALA B 1 182 ? 19 -8.453 -4.887 1 96.94 182 ALA B O 1
ATOM 7304 N N . GLY B 1 183 ? 20.938 -9.578 -4.754 1 95.62 183 GLY B N 1
ATOM 7305 C CA . GLY B 1 183 ? 20.328 -10.859 -4.441 1 95.62 183 GLY B CA 1
ATOM 7306 C C . GLY B 1 183 ? 21.188 -11.719 -3.535 1 95.62 183 GLY B C 1
ATOM 7307 O O . GLY B 1 183 ? 22.188 -11.25 -2.99 1 95.62 183 GLY B O 1
ATOM 7308 N N . PRO B 1 184 ? 20.875 -12.906 -3.406 1 94.81 184 PRO B N 1
ATOM 7309 C CA . PRO B 1 184 ? 21.609 -13.789 -2.496 1 94.81 184 PRO B CA 1
ATOM 7310 C C . PRO B 1 184 ? 23.047 -14.031 -2.941 1 94.81 184 PRO B C 1
ATOM 7312 O O . PRO B 1 184 ? 23.906 -14.375 -2.119 1 94.81 184 PRO B O 1
ATOM 7315 N N . ASN B 1 185 ? 23.281 -13.844 -4.23 1 96.75 185 ASN B N 1
ATOM 7316 C CA . ASN B 1 185 ? 24.641 -14.031 -4.723 1 96.75 185 ASN B CA 1
ATOM 7317 C C . ASN B 1 185 ? 25.469 -12.766 -4.562 1 96.75 185 ASN B C 1
ATOM 7319 O O . ASN B 1 185 ? 26.688 -12.797 -4.727 1 96.75 185 ASN B O 1
ATOM 7323 N N . THR B 1 186 ? 24.828 -11.656 -4.309 1 97.75 186 THR B N 1
ATOM 7324 C CA . THR B 1 186 ? 25.562 -10.461 -3.922 1 97.75 186 THR B CA 1
ATOM 7325 C C . THR B 1 186 ? 26 -10.539 -2.463 1 97.75 186 THR B C 1
ATOM 7327 O O . THR B 1 186 ? 25.25 -10.156 -1.559 1 97.75 186 THR B O 1
ATOM 7330 N N . VAL B 1 187 ? 27.234 -10.93 -2.316 1 96.56 187 VAL B N 1
ATOM 7331 C CA . VAL B 1 187 ? 27.688 -11.273 -0.974 1 96.56 187 VAL B CA 1
ATOM 7332 C C . VAL B 1 187 ? 27.594 -10.039 -0.071 1 96.56 187 VAL B C 1
ATOM 7334 O O . VAL B 1 187 ? 27.984 -8.938 -0.47 1 96.56 187 VAL B O 1
ATOM 7337 N N . GLY B 1 188 ? 26.984 -10.242 1.098 1 96.38 188 GLY B N 1
ATOM 7338 C CA . GLY B 1 188 ? 26.812 -9.18 2.076 1 96.38 188 GLY B CA 1
ATOM 7339 C C . GLY B 1 188 ? 25.453 -8.492 1.98 1 96.38 188 GLY B C 1
ATOM 7340 O O . GLY B 1 188 ? 25.047 -7.789 2.904 1 96.38 188 GLY B O 1
ATOM 7341 N N . ALA B 1 189 ? 24.766 -8.656 0.844 1 96.94 189 ALA B N 1
ATOM 7342 C CA . ALA B 1 189 ? 23.453 -8.023 0.694 1 96.94 189 ALA B CA 1
ATOM 7343 C C . ALA B 1 189 ? 22.422 -8.656 1.623 1 96.94 189 ALA B C 1
ATOM 7345 O O . ALA B 1 189 ? 22.438 -9.867 1.834 1 96.94 189 ALA B O 1
ATOM 7346 N N . VAL B 1 190 ? 21.516 -7.793 2.143 1 96.06 190 VAL B N 1
ATOM 7347 C CA . VAL B 1 190 ? 20.531 -8.305 3.082 1 96.06 190 VAL B CA 1
ATOM 7348 C C . VAL B 1 190 ? 19.125 -8.039 2.551 1 96.06 190 VAL B C 1
ATOM 7350 O O . VAL B 1 190 ? 18.141 -8.375 3.203 1 96.06 190 VAL B O 1
ATOM 7353 N N . SER B 1 191 ? 19.016 -7.434 1.404 1 94.75 191 SER B N 1
ATOM 7354 C CA . SER B 1 191 ? 17.734 -7.148 0.758 1 94.75 191 SER B CA 1
ATOM 7355 C C . SER B 1 191 ? 17.906 -6.953 -0.745 1 94.75 191 SER B C 1
ATOM 7357 O O . SER B 1 191 ? 19 -6.648 -1.215 1 94.75 191 SER B O 1
ATOM 7359 N N . GLU B 1 192 ? 16.828 -7.094 -1.461 1 95.31 192 GLU B N 1
ATOM 7360 C CA . GLU B 1 192 ? 16.859 -6.922 -2.91 1 95.31 192 GLU B CA 1
ATOM 7361 C C . GLU B 1 192 ? 16.922 -5.445 -3.291 1 95.31 192 GLU B C 1
ATOM 7363 O O . GLU B 1 192 ? 17.656 -5.059 -4.195 1 95.31 192 GLU B O 1
ATOM 7368 N N . GLY B 1 193 ? 16.031 -4.625 -2.586 1 93.06 193 GLY B N 1
ATOM 7369 C CA . GLY B 1 193 ? 16.078 -3.184 -2.777 1 93.06 193 GLY B CA 1
ATOM 7370 C C . GLY B 1 193 ? 15.297 -2.725 -3.996 1 93.06 193 GLY B C 1
ATOM 7371 O O . GLY B 1 193 ? 15.461 -1.592 -4.453 1 93.06 193 GLY B O 1
ATOM 7372 N N . GLY B 1 194 ? 14.359 -3.504 -4.598 1 89.56 194 GLY B N 1
ATOM 7373 C CA . GLY B 1 194 ? 13.602 -3.146 -5.785 1 89.56 194 GLY B CA 1
ATOM 7374 C C . GLY B 1 194 ? 12.508 -2.133 -5.516 1 89.56 194 GLY B C 1
ATOM 7375 O O . GLY B 1 194 ? 12.227 -1.274 -6.352 1 89.56 194 GLY B O 1
ATOM 7376 N N . TYR B 1 195 ? 11.773 -2.125 -4.402 1 85.69 195 TYR B N 1
ATOM 7377 C CA . TYR B 1 195 ? 10.703 -1.2 -4.055 1 85.69 195 TYR B CA 1
ATOM 7378 C C . TYR B 1 195 ? 11.258 0.164 -3.666 1 85.69 195 TYR B C 1
ATOM 7380 O O . TYR B 1 195 ? 10.531 1.158 -3.65 1 85.69 195 TYR B O 1
ATOM 7388 N N . LEU B 1 196 ? 12.477 0.251 -3.346 1 80.94 196 LEU B N 1
ATOM 7389 C CA . LEU B 1 196 ? 13.141 1.471 -2.891 1 80.94 196 LEU B CA 1
ATOM 7390 C C . LEU B 1 196 ? 12.539 1.95 -1.57 1 80.94 196 LEU B C 1
ATOM 7392 O O . LEU B 1 196 ? 11.453 1.526 -1.187 1 80.94 196 LEU B O 1
ATOM 7396 N N . GLY B 1 197 ? 13.188 2.723 -0.78 1 84.19 197 GLY B N 1
ATOM 7397 C CA . GLY B 1 197 ? 12.695 3.469 0.368 1 84.19 197 GLY B CA 1
ATOM 7398 C C . GLY B 1 197 ? 12.688 2.654 1.648 1 84.19 197 GLY B C 1
ATOM 7399 O O . GLY B 1 197 ? 12.633 3.215 2.746 1 84.19 197 GLY B O 1
ATOM 7400 N N . PHE B 1 198 ? 12.766 1.271 1.569 1 91.38 198 PHE B N 1
ATOM 7401 C CA . PHE B 1 198 ? 12.609 0.438 2.758 1 91.38 198 PHE B CA 1
ATOM 7402 C C . PHE B 1 198 ? 13.859 0.505 3.631 1 91.38 198 PHE B C 1
ATOM 7404 O O . PHE B 1 198 ? 13.773 0.366 4.852 1 91.38 198 PHE B O 1
ATOM 7411 N N . ALA B 1 199 ? 15.055 0.73 3.012 1 94.19 199 ALA B N 1
ATOM 7412 C CA . ALA B 1 199 ? 16.281 0.866 3.807 1 94.19 199 ALA B CA 1
ATOM 7413 C C . ALA B 1 199 ? 16.156 2.021 4.797 1 94.19 199 ALA B C 1
ATOM 7415 O O . ALA B 1 199 ? 16.641 1.933 5.926 1 94.19 199 ALA B O 1
ATOM 7416 N N . GLU B 1 200 ? 15.438 3.08 4.406 1 92.19 200 GLU B N 1
ATOM 7417 C CA . GLU B 1 200 ? 15.266 4.27 5.234 1 92.19 200 GLU B CA 1
ATOM 7418 C C . GLU B 1 200 ? 14.453 3.953 6.488 1 92.19 200 GLU B C 1
ATOM 7420 O O . GLU B 1 200 ? 14.586 4.637 7.508 1 92.19 200 GLU B O 1
ATOM 7425 N N . LEU B 1 201 ? 13.688 2.914 6.422 1 91.56 201 LEU B N 1
ATOM 7426 C CA . LEU B 1 201 ? 12.797 2.572 7.527 1 91.56 201 LEU B CA 1
ATOM 7427 C C . LEU B 1 201 ? 13.398 1.465 8.383 1 91.56 201 LEU B C 1
ATOM 7429 O O . LEU B 1 201 ? 12.992 1.274 9.531 1 91.56 201 LEU B O 1
ATOM 7433 N N . GLN B 1 202 ? 14.406 0.772 7.883 1 95.31 202 GLN B N 1
ATOM 7434 C CA . GLN B 1 202 ? 14.82 -0.466 8.531 1 95.31 202 GLN B CA 1
ATOM 7435 C C . GLN B 1 202 ? 16.172 -0.302 9.211 1 95.31 202 GLN B C 1
ATOM 7437 O O . GLN B 1 202 ? 16.453 -0.962 10.219 1 95.31 202 GLN B O 1
ATOM 7442 N N . TYR B 1 203 ? 17.109 0.519 8.711 1 96.31 203 TYR B N 1
ATOM 7443 C CA . TYR B 1 203 ? 18.531 0.445 9.008 1 96.31 203 TYR B CA 1
ATOM 7444 C C . TYR B 1 203 ? 18.797 0.636 10.5 1 96.31 203 TYR B C 1
ATOM 7446 O O . TYR B 1 203 ? 19.672 -0.006 11.07 1 96.31 203 TYR B O 1
ATOM 7454 N N . ILE B 1 204 ? 18 1.43 11.195 1 96.25 204 ILE B N 1
ATOM 7455 C CA . ILE B 1 204 ? 18.297 1.755 12.586 1 96.25 204 ILE B CA 1
ATOM 7456 C C . ILE B 1 204 ? 17.938 0.565 13.477 1 96.25 204 ILE B C 1
ATOM 7458 O O . ILE B 1 204 ? 18.422 0.473 14.617 1 96.25 204 ILE B O 1
ATOM 7462 N N . HIS B 1 205 ? 17.141 -0.358 12.961 1 97.31 205 HIS B N 1
ATOM 7463 C CA . HIS B 1 205 ? 16.672 -1.501 13.734 1 97.31 205 HIS B CA 1
ATOM 7464 C C . HIS B 1 205 ? 17.547 -2.729 13.492 1 97.31 205 HIS B C 1
ATOM 7466 O O . HIS B 1 205 ? 17.312 -3.781 14.094 1 97.31 205 HIS B O 1
ATOM 7472 N N . MET B 1 206 ? 18.625 -2.621 12.758 1 98.12 206 MET B N 1
ATOM 7473 C CA . MET B 1 206 ? 19.359 -3.791 12.289 1 98.12 206 MET B CA 1
ATOM 7474 C C . MET B 1 206 ? 20.547 -4.086 13.188 1 98.12 206 MET B C 1
ATOM 7476 O O . MET B 1 206 ? 20.703 -5.203 13.68 1 98.12 206 MET B O 1
ATOM 7480 N N . PRO B 1 207 ? 21.453 -3.105 13.461 1 98.25 207 PRO B N 1
ATOM 7481 C CA . PRO B 1 207 ? 22.656 -3.457 14.219 1 98.25 207 PRO B CA 1
ATOM 7482 C C . PRO B 1 207 ? 22.391 -3.654 15.703 1 98.25 207 PRO B C 1
ATOM 7484 O O . PRO B 1 207 ? 21.641 -2.877 16.312 1 98.25 207 PRO B O 1
ATOM 7487 N N . LEU B 1 208 ? 22.938 -4.676 16.297 1 97.69 208 LEU B N 1
ATOM 7488 C CA . LEU B 1 208 ? 22.922 -4.902 17.734 1 97.69 208 LEU B CA 1
ATOM 7489 C C . LEU B 1 208 ? 24.062 -4.152 18.406 1 97.69 208 LEU B C 1
ATOM 7491 O O . LEU B 1 208 ? 24.984 -3.672 17.734 1 97.69 208 LEU B O 1
ATOM 7495 N N . PRO B 1 209 ? 23.969 -3.971 19.75 1 96.19 209 PRO B N 1
ATOM 7496 C CA . PRO B 1 209 ? 25.094 -3.338 20.422 1 96.19 209 PRO B CA 1
ATOM 7497 C C . PRO B 1 209 ? 26.438 -3.99 20.078 1 96.19 209 PRO B C 1
ATOM 7499 O O . PRO B 1 209 ? 26.531 -5.219 20.062 1 96.19 209 PRO B O 1
ATOM 7502 N N . GLY B 1 210 ? 27.359 -3.146 19.734 1 96.12 210 GLY B N 1
ATOM 7503 C CA . GLY B 1 210 ? 28.656 -3.658 19.359 1 96.12 210 GLY B CA 1
ATOM 7504 C C . GLY B 1 210 ? 28.844 -3.795 17.859 1 96.12 210 GLY B C 1
ATOM 7505 O O . GLY B 1 210 ? 29.953 -3.969 17.375 1 96.12 210 GLY B O 1
ATOM 7506 N N . GLU B 1 211 ? 27.781 -3.641 17.156 1 97.31 211 GLU B N 1
ATOM 7507 C CA . GLU B 1 211 ? 27.812 -3.723 15.695 1 97.31 211 GLU B CA 1
ATOM 7508 C C . GLU B 1 211 ? 27.672 -2.344 15.062 1 97.31 211 GLU B C 1
ATOM 7510 O O . GLU B 1 211 ? 27.234 -1.395 15.719 1 97.31 211 GLU B O 1
ATOM 7515 N N . SER B 1 212 ? 28.125 -2.254 13.82 1 97.88 212 SER B N 1
ATOM 7516 C CA . SER B 1 212 ? 27.984 -1.021 13.047 1 97.88 212 SER B CA 1
ATOM 7517 C C . SER B 1 212 ? 27.469 -1.301 11.641 1 97.88 212 SER B C 1
ATOM 7519 O O . SER B 1 212 ? 27.734 -2.365 11.078 1 97.88 212 SER B O 1
ATOM 7521 N N . LEU B 1 213 ? 26.703 -0.334 11.141 1 98.25 213 LEU B N 1
ATOM 7522 C CA . LEU B 1 213 ? 26.094 -0.484 9.82 1 98.25 213 LEU B CA 1
ATOM 7523 C C . LEU B 1 213 ? 26.156 0.826 9.047 1 98.25 213 LEU B C 1
ATOM 7525 O O . LEU B 1 213 ? 25.906 1.896 9.602 1 98.25 213 LEU B O 1
ATOM 7529 N N . VAL B 1 214 ? 26.531 0.761 7.805 1 98.69 214 VAL B N 1
ATOM 7530 C CA . VAL B 1 214 ? 26.391 1.876 6.875 1 98.69 214 VAL B CA 1
ATOM 7531 C C . VAL B 1 214 ? 25.172 1.657 5.984 1 98.69 214 VAL B C 1
ATOM 7533 O O . VAL B 1 214 ? 25.047 0.614 5.34 1 98.69 214 VAL B O 1
ATOM 7536 N N . ALA B 1 215 ? 24.266 2.58 5.992 1 97.5 215 ALA B N 1
ATOM 7537 C CA . ALA B 1 215 ? 23.078 2.496 5.148 1 97.5 215 ALA B CA 1
ATOM 7538 C C . ALA B 1 215 ? 23.188 3.422 3.941 1 97.5 215 ALA B C 1
ATOM 7540 O O . ALA B 1 215 ? 23.156 4.648 4.086 1 97.5 215 ALA B O 1
ATOM 7541 N N . PHE B 1 216 ? 23.312 2.848 2.754 1 97.88 216 PHE B N 1
ATOM 7542 C CA . PHE B 1 216 ? 23.344 3.637 1.527 1 97.88 216 PHE B CA 1
ATOM 7543 C C . PHE B 1 216 ? 21.938 3.98 1.065 1 97.88 216 PHE B C 1
ATOM 7545 O O . PHE B 1 216 ? 21.172 3.096 0.66 1 97.88 216 PHE B O 1
ATOM 7552 N N . LEU B 1 217 ? 21.609 5.266 1.099 1 96 217 LEU B N 1
ATOM 7553 C CA . LEU B 1 217 ? 20.297 5.773 0.745 1 96 217 LEU B CA 1
ATOM 7554 C C . LEU B 1 217 ? 20.344 6.551 -0.565 1 96 217 LEU B C 1
ATOM 7556 O O . LEU B 1 217 ? 21.422 6.91 -1.037 1 96 217 LEU B O 1
ATOM 7560 N N . SER B 1 218 ? 19.172 6.758 -1.181 1 93.06 218 SER B N 1
ATOM 7561 C CA . SER B 1 218 ? 19.109 7.461 -2.455 1 93.06 218 SER B CA 1
ATOM 7562 C C . SER B 1 218 ? 18.078 8.586 -2.414 1 93.06 218 SER B C 1
ATOM 7564 O O . SER B 1 218 ? 17.016 8.445 -1.788 1 93.06 218 SER B O 1
ATOM 7566 N N . ASP B 1 219 ? 18.328 9.641 -3.105 1 92.62 219 ASP B N 1
ATOM 7567 C CA . ASP B 1 219 ? 17.469 10.812 -3.08 1 92.62 219 ASP B CA 1
ATOM 7568 C C . ASP B 1 219 ? 16.172 10.57 -3.861 1 92.62 219 ASP B C 1
ATOM 7570 O O . ASP B 1 219 ? 15.133 11.156 -3.551 1 92.62 219 ASP B O 1
ATOM 7574 N N . GLY B 1 220 ? 16.188 9.727 -4.898 1 89.38 220 GLY B N 1
ATOM 7575 C CA . GLY B 1 220 ? 14.938 9.336 -5.52 1 89.38 220 GLY B CA 1
ATOM 7576 C C . GLY B 1 220 ? 14.031 8.531 -4.602 1 89.38 220 GLY B C 1
ATOM 7577 O O . GLY B 1 220 ? 12.82 8.758 -4.559 1 89.38 220 GLY B O 1
ATOM 7578 N N . ALA B 1 221 ? 14.617 7.621 -3.857 1 87.94 221 ALA B N 1
ATOM 7579 C CA . ALA B 1 221 ? 13.883 6.758 -2.936 1 87.94 221 ALA B CA 1
ATOM 7580 C C . ALA B 1 221 ? 13.32 7.559 -1.768 1 87.94 221 ALA B C 1
ATOM 7582 O O . ALA B 1 221 ? 12.312 7.168 -1.17 1 87.94 221 ALA B O 1
ATOM 7583 N N . PHE B 1 222 ? 13.883 8.695 -1.542 1 88 222 PHE B N 1
ATOM 7584 C CA . PHE B 1 222 ? 13.438 9.602 -0.486 1 88 222 PHE B CA 1
ATOM 7585 C C . PHE B 1 222 ? 11.977 9.992 -0.689 1 88 222 PHE B C 1
ATOM 7587 O O . PHE B 1 222 ? 11.227 10.148 0.279 1 88 222 PHE B O 1
ATOM 7594 N N . GLU B 1 223 ? 11.516 10.055 -1.885 1 88.06 223 GLU B N 1
ATOM 7595 C CA . GLU B 1 223 ? 10.164 10.5 -2.197 1 88.06 223 GLU B CA 1
ATOM 7596 C C . GLU B 1 223 ? 9.141 9.414 -1.892 1 88.06 223 GLU B C 1
ATOM 7598 O O . GLU B 1 223 ? 7.992 9.711 -1.555 1 88.06 223 GLU B O 1
ATOM 7603 N N . GLU B 1 224 ? 9.57 8.156 -1.938 1 83.5 224 GLU B N 1
ATOM 7604 C CA . GLU B 1 224 ? 8.688 7.035 -1.632 1 83.5 224 GLU B CA 1
ATOM 7605 C C . GLU B 1 224 ? 8.328 7.004 -0.148 1 83.5 224 GLU B C 1
ATOM 7607 O O . GLU B 1 224 ? 7.207 6.648 0.22 1 83.5 224 GLU B O 1
ATOM 7612 N N . GLN B 1 225 ? 9.336 7.191 0.58 1 75.06 225 GLN B N 1
ATOM 7613 C CA . GLN B 1 225 ? 9.094 7.148 2.018 1 75.06 225 GLN B CA 1
ATOM 7614 C C . GLN B 1 225 ? 9.156 8.547 2.629 1 75.06 225 GLN B C 1
ATOM 7616 O O . GLN B 1 225 ? 9.695 8.727 3.723 1 75.06 225 GLN B O 1
ATOM 7621 N N . ARG B 1 226 ? 8.562 9.445 1.758 1 64.62 226 ARG B N 1
ATOM 7622 C CA . ARG B 1 226 ? 8.648 10.836 2.209 1 64.62 226 ARG B CA 1
ATOM 7623 C C . ARG B 1 226 ? 8.148 10.977 3.641 1 64.62 226 ARG B C 1
ATOM 7625 O O . ARG B 1 226 ? 7.102 10.422 3.994 1 64.62 226 ARG B O 1
ATOM 7632 N N . GLY B 1 227 ? 8.844 10.945 4.625 1 60.28 227 GLY B N 1
ATOM 7633 C CA . GLY B 1 227 ? 8.75 11.141 6.066 1 60.28 227 GLY B CA 1
ATOM 7634 C C . GLY B 1 227 ? 10.094 11.031 6.77 1 60.28 227 GLY B C 1
ATOM 7635 O O . GLY B 1 227 ? 10.961 10.266 6.344 1 60.28 227 GLY B O 1
ATOM 7636 N N . PRO B 1 228 ? 10.266 12.172 7.355 1 62.12 228 PRO B N 1
ATOM 7637 C CA . PRO B 1 228 ? 11.617 12.148 7.934 1 62.12 228 PRO B CA 1
ATOM 7638 C C . PRO B 1 228 ? 11.914 10.844 8.672 1 62.12 228 PRO B C 1
ATOM 7640 O O . PRO B 1 228 ? 11 10.203 9.195 1 62.12 228 PRO B O 1
ATOM 7643 N N . ASP B 1 229 ? 12.891 10.25 8.273 1 72.81 229 ASP B N 1
ATOM 7644 C CA . ASP B 1 229 ? 13.539 9.141 8.961 1 72.81 229 ASP B CA 1
ATOM 7645 C C . ASP B 1 229 ? 13.312 9.227 10.477 1 72.81 229 ASP B C 1
ATOM 7647 O O . ASP B 1 229 ? 13.625 10.242 11.094 1 72.81 229 ASP B O 1
ATOM 7651 N N . TRP B 1 230 ? 12.555 8.25 11.094 1 85.81 230 TRP B N 1
ATOM 7652 C CA . TRP B 1 230 ? 12.195 8.258 12.5 1 85.81 230 TRP B CA 1
ATOM 7653 C C . TRP B 1 230 ? 13.344 7.746 13.367 1 85.81 230 TRP B C 1
ATOM 7655 O O . TRP B 1 230 ? 13.172 7.5 14.562 1 85.81 230 TRP B O 1
ATOM 7665 N N . ALA B 1 231 ? 14.477 7.648 12.836 1 91.5 231 ALA B N 1
ATOM 7666 C CA . ALA B 1 231 ? 15.609 7.035 13.523 1 91.5 231 ALA B CA 1
ATOM 7667 C C . ALA B 1 231 ? 15.891 7.734 14.852 1 91.5 231 ALA B C 1
ATOM 7669 O O . ALA B 1 231 ? 16.047 7.078 15.883 1 91.5 231 ALA B O 1
ATOM 7670 N N . PRO B 1 232 ? 15.875 9.07 14.922 1 93.19 232 PRO B N 1
ATOM 7671 C CA . PRO B 1 232 ? 16.172 9.734 16.188 1 93.19 232 PRO B CA 1
ATOM 7672 C C . PRO B 1 232 ? 15.141 9.398 17.281 1 93.19 232 PRO B C 1
ATOM 7674 O O . PRO B 1 232 ? 15.461 9.453 18.469 1 93.19 232 PRO B O 1
ATOM 7677 N N . ARG B 1 233 ? 13.969 9.062 16.875 1 92.5 233 ARG B N 1
ATOM 7678 C CA . ARG B 1 233 ? 12.914 8.711 17.812 1 92.5 233 ARG B CA 1
ATOM 7679 C C . ARG B 1 233 ? 13.164 7.344 18.438 1 92.5 233 ARG B C 1
ATOM 7681 O O . ARG B 1 233 ? 12.82 7.113 19.609 1 92.5 233 ARG B O 1
ATOM 7688 N N . TRP B 1 234 ? 13.875 6.453 17.703 1 95 234 TRP B N 1
ATOM 7689 C CA . TRP B 1 234 ? 13.805 5.055 18.109 1 95 234 TRP B CA 1
ATOM 7690 C C . TRP B 1 234 ? 15.188 4.535 18.5 1 95 234 TRP B C 1
ATOM 7692 O O . TRP B 1 234 ? 15.297 3.535 19.219 1 95 234 TRP B O 1
ATOM 7702 N N . TRP B 1 235 ? 16.281 5.172 18.125 1 96.56 235 TRP B N 1
ATOM 7703 C CA . TRP B 1 235 ? 17.609 4.664 18.406 1 96.56 235 TRP B CA 1
ATOM 7704 C C . TRP B 1 235 ? 17.953 4.832 19.891 1 96.56 235 TRP B C 1
ATOM 7706 O O . TRP B 1 235 ? 17.703 5.887 20.484 1 96.56 235 TRP B O 1
ATOM 7716 N N . ARG B 1 236 ? 18.438 3.787 20.484 1 96.75 236 ARG B N 1
ATOM 7717 C CA . ARG B 1 236 ? 19 3.764 21.828 1 96.75 236 ARG B CA 1
ATOM 7718 C C . ARG B 1 236 ? 20.344 3.045 21.844 1 96.75 236 ARG B C 1
ATOM 7720 O O . ARG B 1 236 ? 20.484 1.968 21.266 1 96.75 236 ARG B O 1
ATOM 7727 N N . ALA B 1 237 ? 21.312 3.592 22.562 1 95.62 237 ALA B N 1
ATOM 7728 C CA . ALA B 1 237 ? 22.641 2.975 22.641 1 95.62 237 ALA B CA 1
ATOM 7729 C C . ALA B 1 237 ? 22.578 1.655 23.406 1 95.62 237 ALA B C 1
ATOM 7731 O O . ALA B 1 237 ? 23.422 0.778 23.203 1 95.62 237 ALA B O 1
ATOM 7732 N N . GLN B 1 238 ? 21.609 1.498 24.203 1 93.94 238 GLN B N 1
ATOM 7733 C CA . GLN B 1 238 ? 21.5 0.338 25.094 1 93.94 238 GLN B CA 1
ATOM 7734 C C . GLN B 1 238 ? 21.172 -0.925 24.297 1 93.94 238 GLN B C 1
ATOM 7736 O O . GLN B 1 238 ? 21.578 -2.025 24.672 1 93.94 238 GLN B O 1
ATOM 7741 N N . ASP B 1 239 ? 20.438 -0.756 23.203 1 96.12 239 ASP B N 1
ATOM 7742 C CA . ASP B 1 239 ? 20.031 -1.985 22.531 1 96.12 239 ASP B CA 1
ATOM 7743 C C . ASP B 1 239 ? 20.266 -1.891 21.031 1 96.12 239 ASP B C 1
ATOM 7745 O O . ASP B 1 239 ? 19.781 -2.73 20.266 1 96.12 239 ASP B O 1
ATOM 7749 N N . SER B 1 240 ? 20.875 -0.888 20.594 1 96.81 240 SER B N 1
ATOM 7750 C CA . SER B 1 240 ? 21.141 -0.709 19.172 1 96.81 240 SER B CA 1
ATOM 7751 C C . SER B 1 240 ? 22.625 -0.43 18.922 1 96.81 240 SER B C 1
ATOM 7753 O O . SER B 1 240 ? 23.297 0.188 19.75 1 96.81 240 SER B O 1
ATOM 7755 N N . GLY B 1 241 ? 23.094 -0.993 17.812 1 97.75 241 GLY B N 1
ATOM 7756 C CA . GLY B 1 241 ? 24.422 -0.609 17.359 1 97.75 241 GLY B CA 1
ATOM 7757 C C . GLY B 1 241 ? 24.438 0.707 16.609 1 97.75 241 GLY B C 1
ATOM 7758 O O . GLY B 1 241 ? 23.469 1.47 16.656 1 97.75 241 GLY B O 1
ATOM 7759 N N . PHE B 1 242 ? 25.578 1.02 16.062 1 97.75 242 PHE B N 1
ATOM 7760 C CA . PHE B 1 242 ? 25.75 2.277 15.344 1 97.75 242 PHE B CA 1
ATOM 7761 C C . PHE B 1 242 ? 25.312 2.135 13.891 1 97.75 242 PHE B C 1
ATOM 7763 O O . PHE B 1 242 ? 25.609 1.132 13.242 1 97.75 242 PHE B O 1
ATOM 7770 N N . ALA B 1 243 ? 24.5 3.023 13.445 1 97 243 ALA B N 1
ATOM 7771 C CA . ALA B 1 243 ? 24.094 3.078 12.039 1 97 243 ALA B CA 1
ATOM 7772 C C . ALA B 1 243 ? 24.375 4.453 11.438 1 97 243 ALA B C 1
ATOM 7774 O O . ALA B 1 243 ? 24.016 5.477 12.023 1 97 243 ALA B O 1
ATOM 7775 N N . VAL B 1 244 ? 25.016 4.461 10.336 1 97.94 244 VAL B N 1
ATOM 7776 C CA . VAL B 1 244 ? 25.359 5.703 9.648 1 97.94 244 VAL B CA 1
ATOM 7777 C C . VAL B 1 244 ? 24.703 5.746 8.281 1 97.94 244 VAL B C 1
ATOM 7779 O O . VAL B 1 244 ? 25.141 5.062 7.348 1 97.94 244 VAL B O 1
ATOM 7782 N N . PRO B 1 245 ? 23.656 6.52 8.164 1 97.19 245 PRO B N 1
ATOM 7783 C CA . PRO B 1 245 ? 23.094 6.699 6.828 1 97.19 245 PRO B CA 1
ATOM 7784 C C . PRO B 1 245 ? 23.969 7.57 5.93 1 97.19 245 PRO B C 1
ATOM 7786 O O . PRO B 1 245 ? 24.5 8.586 6.379 1 97.19 245 PRO B O 1
ATOM 7789 N N . VAL B 1 246 ? 24.125 7.129 4.734 1 98.31 246 VAL B N 1
ATOM 7790 C CA . VAL B 1 246 ? 24.812 7.875 3.686 1 98.31 246 VAL B CA 1
ATOM 7791 C C . VAL B 1 246 ? 23.859 8.125 2.518 1 98.31 246 VAL B C 1
ATOM 7793 O O . VAL B 1 246 ? 23.641 7.238 1.688 1 98.31 246 VAL B O 1
ATOM 7796 N N . MET B 1 247 ? 23.344 9.367 2.455 1 97.19 247 MET B N 1
ATOM 7797 C CA . MET B 1 247 ? 22.484 9.781 1.344 1 97.19 247 MET B CA 1
ATOM 7798 C C . MET B 1 247 ? 23.328 10.102 0.109 1 97.19 247 MET B C 1
ATOM 7800 O O . MET B 1 247 ? 24.078 11.07 0.101 1 97.19 247 MET B O 1
ATOM 7804 N N . ILE B 1 248 ? 23.172 9.242 -0.854 1 97.81 248 ILE B N 1
ATOM 7805 C CA . ILE B 1 248 ? 23.812 9.539 -2.135 1 97.81 248 ILE B CA 1
ATOM 7806 C C . ILE B 1 248 ? 22.969 10.555 -2.904 1 97.81 248 ILE B C 1
ATOM 7808 O O . ILE B 1 248 ? 22.047 10.18 -3.629 1 97.81 248 ILE B O 1
ATOM 7812 N N . LEU B 1 249 ? 23.297 11.812 -2.828 1 97.94 249 LEU B N 1
ATOM 7813 C CA . LEU B 1 249 ? 22.531 12.898 -3.428 1 97.94 249 LEU B CA 1
ATOM 7814 C C . LEU B 1 249 ? 23.047 13.219 -4.824 1 97.94 249 LEU B C 1
ATOM 7816 O O . LEU B 1 249 ? 23.781 14.188 -5.008 1 97.94 249 LEU B O 1
ATOM 7820 N N . ASN B 1 250 ? 22.594 12.391 -5.777 1 97.94 250 ASN B N 1
ATOM 7821 C CA . ASN B 1 250 ? 23.125 12.578 -7.129 1 97.94 250 ASN B CA 1
ATOM 7822 C C . ASN B 1 250 ? 22.219 13.484 -7.957 1 97.94 250 ASN B C 1
ATOM 7824 O O . ASN B 1 250 ? 22.578 13.883 -9.07 1 97.94 250 ASN B O 1
ATOM 7828 N N . GLY B 1 251 ? 20.984 13.719 -7.48 1 96.62 251 GLY B N 1
ATOM 7829 C CA . GLY B 1 251 ? 20.172 14.836 -7.938 1 96.62 251 GLY B CA 1
ATOM 7830 C C . GLY B 1 251 ? 19.188 14.453 -9.023 1 96.62 251 GLY B C 1
ATOM 7831 O O . GLY B 1 251 ? 18.359 15.273 -9.438 1 96.62 251 GLY B O 1
ATOM 7832 N N . ARG B 1 252 ? 19.188 13.156 -9.477 1 95.19 252 ARG B N 1
ATOM 7833 C CA . ARG B 1 252 ? 18.344 12.82 -10.617 1 95.19 252 ARG B CA 1
ATOM 7834 C C . ARG B 1 252 ? 17.547 11.539 -10.359 1 95.19 252 ARG B C 1
ATOM 7836 O O . ARG B 1 252 ? 18.031 10.648 -9.656 1 95.19 252 ARG B O 1
ATOM 7843 N N . ARG B 1 253 ? 16.375 11.492 -10.906 1 92.44 253 ARG B N 1
ATOM 7844 C CA . ARG B 1 253 ? 15.617 10.258 -11.102 1 92.44 253 ARG B CA 1
ATOM 7845 C C . ARG B 1 253 ? 15.508 9.906 -12.578 1 92.44 253 ARG B C 1
ATOM 7847 O O . ARG B 1 253 ? 16.406 10.219 -13.367 1 92.44 253 ARG B O 1
ATOM 7854 N N . ILE B 1 254 ? 14.43 9.258 -13.039 1 93.19 254 ILE B N 1
ATOM 7855 C CA . ILE B 1 254 ? 14.359 8.781 -14.414 1 93.19 254 ILE B CA 1
ATOM 7856 C C . ILE B 1 254 ? 14.094 9.961 -15.352 1 93.19 254 ILE B C 1
ATOM 7858 O O . ILE B 1 254 ? 14.844 10.188 -16.297 1 93.19 254 ILE B O 1
ATOM 7862 N N . GLU B 1 255 ? 13.141 10.797 -15 1 94.31 255 GLU B N 1
ATOM 7863 C CA . GLU B 1 255 ? 12.68 11.789 -15.969 1 94.31 255 GLU B CA 1
ATOM 7864 C C . GLU B 1 255 ? 13.055 13.203 -15.547 1 94.31 255 GLU B C 1
ATOM 7866 O O . GLU B 1 255 ? 13.109 14.109 -16.375 1 94.31 255 GLU B O 1
ATOM 7871 N N . GLN B 1 256 ? 13.312 13.391 -14.242 1 95.56 256 GLN B N 1
ATOM 7872 C CA . GLN B 1 256 ? 13.492 14.742 -13.719 1 95.56 256 GLN B CA 1
ATOM 7873 C C . GLN B 1 256 ? 14.57 14.781 -12.641 1 95.56 256 GLN B C 1
ATOM 7875 O O . GLN B 1 256 ? 15.07 13.734 -12.219 1 95.56 256 GLN B O 1
ATOM 7880 N N . ARG B 1 257 ? 14.914 16.016 -12.266 1 95.88 257 ARG B N 1
ATOM 7881 C CA . ARG B 1 257 ? 15.609 16.25 -11 1 95.88 257 ARG B CA 1
ATOM 7882 C C . ARG B 1 257 ? 14.789 15.719 -9.828 1 95.88 257 ARG B C 1
ATOM 7884 O O . ARG B 1 257 ? 13.562 15.68 -9.891 1 95.88 257 ARG B O 1
ATOM 7891 N N . THR B 1 258 ? 15.461 15.289 -8.766 1 94.5 258 THR B N 1
ATOM 7892 C CA . THR B 1 258 ? 14.75 14.852 -7.566 1 94.5 258 THR B CA 1
ATOM 7893 C C . THR B 1 258 ? 14.07 16.031 -6.875 1 94.5 258 THR B C 1
ATOM 7895 O O . THR B 1 258 ? 14.414 17.188 -7.133 1 94.5 258 THR B O 1
ATOM 7898 N N . GLN B 1 259 ? 13.164 15.75 -6.004 1 91.62 259 GLN B N 1
ATOM 7899 C CA . GLN B 1 259 ? 12.469 16.781 -5.238 1 91.62 259 GLN B CA 1
ATOM 7900 C C . GLN B 1 259 ? 13.453 17.609 -4.41 1 91.62 259 GLN B C 1
ATOM 7902 O O . GLN B 1 259 ? 13.289 18.812 -4.277 1 91.62 259 GLN B O 1
ATOM 7907 N N . ILE B 1 260 ? 14.414 16.938 -3.812 1 94.06 260 ILE B N 1
ATOM 7908 C CA . ILE B 1 260 ? 15.406 17.609 -2.979 1 94.06 260 ILE B CA 1
ATOM 7909 C C . ILE B 1 260 ? 16.109 18.703 -3.789 1 94.06 260 ILE B C 1
ATOM 7911 O O . ILE B 1 260 ? 16.266 19.828 -3.326 1 94.06 260 ILE B O 1
ATOM 7915 N N . MET B 1 261 ? 16.484 18.312 -4.992 1 95.06 261 MET B N 1
ATOM 7916 C CA . MET B 1 261 ? 17.203 19.266 -5.848 1 95.06 261 MET B CA 1
ATOM 7917 C C . MET B 1 261 ? 16.297 20.406 -6.277 1 95.06 261 MET B C 1
ATOM 7919 O O . MET B 1 261 ? 16.766 21.531 -6.473 1 95.06 261 MET B O 1
ATOM 7923 N N . GLN B 1 262 ? 15.047 20.141 -6.426 1 93.38 262 GLN B N 1
ATOM 7924 C CA . GLN B 1 262 ? 14.086 21.172 -6.824 1 93.38 262 GLN B CA 1
ATOM 7925 C C . GLN B 1 262 ? 13.781 22.109 -5.668 1 93.38 262 GLN B C 1
ATOM 7927 O O . GLN B 1 262 ? 13.258 23.219 -5.875 1 93.38 262 GLN B O 1
ATOM 7932 N N . GLU B 1 263 ? 14.039 21.75 -4.395 1 91.94 263 GLU B N 1
ATOM 7933 C CA . GLU B 1 263 ? 13.688 22.547 -3.221 1 91.94 263 GLU B CA 1
ATOM 7934 C C . GLU B 1 263 ? 14.906 23.297 -2.686 1 91.94 263 GLU B C 1
ATOM 7936 O O . GLU B 1 263 ? 14.773 24.141 -1.791 1 91.94 263 GLU B O 1
ATOM 7941 N N . GLY B 1 264 ? 16.125 22.891 -3 1 93.69 264 GLY B N 1
ATOM 7942 C CA . GLY B 1 264 ? 17.281 23.625 -2.529 1 93.69 264 GLY B CA 1
ATOM 7943 C C . GLY B 1 264 ? 18.516 22.75 -2.387 1 93.69 264 GLY B C 1
ATOM 7944 O O . GLY B 1 264 ? 19.547 23.203 -1.873 1 93.69 264 GLY B O 1
ATOM 7945 N N . GLY B 1 265 ? 18.422 21.562 -2.713 1 96 265 GLY B N 1
ATOM 7946 C CA . GLY B 1 265 ? 19.578 20.688 -2.779 1 96 265 GLY B CA 1
ATOM 7947 C C . GLY B 1 265 ? 20.047 20.219 -1.414 1 96 265 GLY B C 1
ATOM 7948 O O . GLY B 1 265 ? 19.234 19.969 -0.52 1 96 265 GLY B O 1
ATOM 7949 N N . ALA B 1 266 ? 21.312 20.031 -1.284 1 97.88 266 ALA B N 1
ATOM 7950 C CA . ALA B 1 266 ? 21.922 19.453 -0.092 1 97.88 266 ALA B CA 1
ATOM 7951 C C . ALA B 1 266 ? 21.625 20.297 1.145 1 97.88 266 ALA B C 1
ATOM 7953 O O . ALA B 1 266 ? 21.375 19.75 2.225 1 97.88 266 ALA B O 1
ATOM 7954 N N . GLN B 1 267 ? 21.672 21.578 1.011 1 97.81 267 GLN B N 1
ATOM 7955 C CA . GLN B 1 267 ? 21.438 22.469 2.15 1 97.81 267 GLN B CA 1
ATOM 7956 C C . GLN B 1 267 ? 20 22.344 2.643 1 97.81 267 GLN B C 1
ATOM 7958 O O . GLN B 1 267 ? 19.75 22.328 3.85 1 97.81 267 GLN B O 1
ATOM 7963 N N . TRP B 1 268 ? 19.047 22.328 1.693 1 95.5 268 TRP B N 1
ATOM 7964 C CA . TRP B 1 268 ? 17.641 22.141 2.061 1 95.5 268 TRP B CA 1
ATOM 7965 C C . TRP B 1 268 ? 17.469 20.828 2.834 1 95.5 268 TRP B C 1
ATOM 7967 O O . TRP B 1 268 ? 16.781 20.812 3.861 1 95.5 268 TRP B O 1
ATOM 7977 N N . LEU B 1 269 ? 18.078 19.734 2.334 1 95.56 269 LEU B N 1
ATOM 7978 C CA . LEU B 1 269 ? 17.984 18.438 2.996 1 95.56 269 LEU B CA 1
ATOM 7979 C C . LEU B 1 269 ? 18.594 18.484 4.391 1 95.56 269 LEU B C 1
ATOM 7981 O O . LEU B 1 269 ? 18.031 17.938 5.34 1 95.56 269 LEU B O 1
ATOM 7985 N N . ALA B 1 270 ? 19.766 19.141 4.504 1 97.06 270 ALA B N 1
ATOM 7986 C CA . ALA B 1 270 ? 20.438 19.234 5.797 1 97.06 270 ALA B CA 1
ATOM 7987 C C . ALA B 1 270 ? 19.531 19.906 6.828 1 97.06 270 ALA B C 1
ATOM 7989 O O . ALA B 1 270 ? 19.453 19.469 7.973 1 97.06 270 ALA B O 1
ATOM 7990 N N . GLU B 1 271 ? 18.875 20.969 6.441 1 95.75 271 GLU B N 1
ATOM 7991 C CA . GLU B 1 271 ? 17.969 21.672 7.348 1 95.75 271 GLU B CA 1
ATOM 7992 C C . GLU B 1 271 ? 16.766 20.812 7.711 1 95.75 271 GLU B C 1
ATOM 7994 O O . GLU B 1 271 ? 16.312 20.828 8.859 1 95.75 271 GLU B O 1
ATOM 7999 N N . ASP B 1 272 ? 16.281 20.141 6.715 1 93.31 272 ASP B N 1
ATOM 8000 C CA . ASP B 1 272 ? 15.133 19.281 6.922 1 93.31 272 ASP B CA 1
ATOM 8001 C C . ASP B 1 272 ? 15.438 18.188 7.941 1 93.31 272 ASP B C 1
ATOM 8003 O O . ASP B 1 272 ? 14.68 17.984 8.891 1 93.31 272 ASP B O 1
ATOM 8007 N N . VAL B 1 273 ? 16.531 17.422 7.734 1 94.38 273 VAL B N 1
ATOM 8008 C CA . VAL B 1 273 ? 16.844 16.312 8.625 1 94.38 273 VAL B CA 1
ATOM 8009 C C . VAL B 1 273 ? 17.25 16.828 9.992 1 94.38 273 VAL B C 1
ATOM 8011 O O . VAL B 1 273 ? 17 16.188 11.016 1 94.38 273 VAL B O 1
ATOM 8014 N N . ARG B 1 274 ? 17.875 18.016 10.094 1 95.62 274 ARG B N 1
ATOM 8015 C CA . ARG B 1 274 ? 18.188 18.641 11.375 1 95.62 274 ARG B CA 1
ATOM 8016 C C . ARG B 1 274 ? 16.906 18.906 12.18 1 95.62 274 ARG B C 1
ATOM 8018 O O . ARG B 1 274 ? 16.859 18.625 13.375 1 95.62 274 ARG B O 1
ATOM 8025 N N . HIS B 1 275 ? 15.891 19.406 11.492 1 93.19 275 HIS B N 1
ATOM 8026 C CA . HIS B 1 275 ? 14.602 19.672 12.125 1 93.19 275 HIS B CA 1
ATOM 8027 C C . HIS B 1 275 ? 13.984 18.391 12.672 1 93.19 275 HIS B C 1
ATOM 8029 O O . HIS B 1 275 ? 13.211 18.438 13.633 1 93.19 275 HIS B O 1
ATOM 8035 N N . ASN B 1 276 ? 14.445 17.281 12.172 1 91.12 276 ASN B N 1
ATOM 8036 C CA . ASN B 1 276 ? 13.891 15.992 12.578 1 91.12 276 ASN B CA 1
ATOM 8037 C C . ASN B 1 276 ? 14.852 15.234 13.492 1 91.12 276 ASN B C 1
ATOM 8039 O O . ASN B 1 276 ? 14.719 14.023 13.664 1 91.12 276 ASN B O 1
ATOM 8043 N N . GLY B 1 277 ? 15.836 15.875 13.93 1 92.38 277 GLY B N 1
ATOM 8044 C CA . GLY B 1 277 ? 16.594 15.344 15.055 1 92.38 277 GLY B CA 1
ATOM 8045 C C . GLY B 1 277 ? 17.953 14.789 14.648 1 92.38 277 GLY B C 1
ATOM 8046 O O . GLY B 1 277 ? 18.688 14.258 15.484 1 92.38 277 GLY B O 1
ATOM 8047 N N . PHE B 1 278 ? 18.375 14.969 13.414 1 96.06 278 PHE B N 1
ATOM 8048 C CA . PHE B 1 278 ? 19.672 14.484 12.953 1 96.06 278 PHE B CA 1
ATOM 8049 C C . PHE B 1 278 ? 20.719 15.578 13.078 1 96.06 278 PHE B C 1
ATOM 8051 O O . PHE B 1 278 ? 20.391 16.734 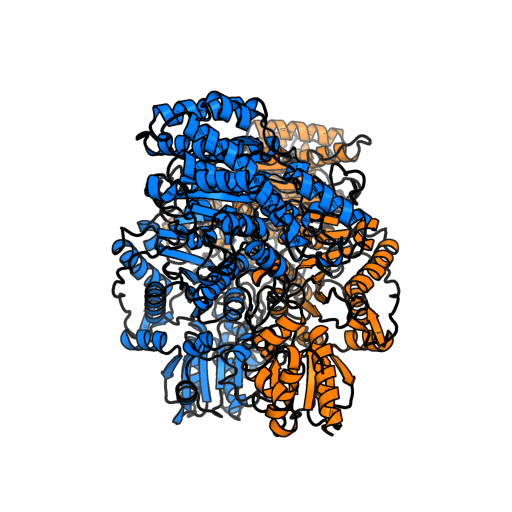13.344 1 96.06 278 PHE B O 1
ATOM 8058 N N . ASP B 1 279 ? 21.938 15.148 13.016 1 97.5 279 ASP B N 1
ATOM 8059 C CA . ASP B 1 279 ? 23.094 16.031 12.859 1 97.5 279 ASP B CA 1
ATOM 8060 C C . ASP B 1 279 ? 23.781 15.805 11.516 1 97.5 279 ASP B C 1
ATOM 8062 O O . ASP B 1 279 ? 24.734 15.039 11.414 1 97.5 279 ASP B O 1
ATOM 8066 N N . PRO B 1 280 ? 23.375 16.547 10.469 1 97.69 280 PRO B N 1
ATOM 8067 C CA . PRO B 1 280 ? 23.828 16.266 9.109 1 97.69 280 PRO B CA 1
ATOM 8068 C C . PRO B 1 280 ? 25.219 16.828 8.82 1 97.69 280 PRO B C 1
ATOM 8070 O O . PRO B 1 280 ? 25.625 17.828 9.422 1 97.69 280 PRO B O 1
ATOM 8073 N N . VAL B 1 281 ? 25.922 16.203 7.941 1 98.5 281 VAL B N 1
ATOM 8074 C CA . VAL B 1 281 ? 27.172 16.688 7.383 1 98.5 281 VAL B CA 1
ATOM 8075 C C . VAL B 1 281 ? 27.172 16.516 5.867 1 98.5 281 VAL B C 1
ATOM 8077 O O . VAL B 1 281 ? 26.797 15.461 5.359 1 98.5 281 VAL B O 1
ATOM 8080 N N . ILE B 1 282 ? 27.484 17.516 5.141 1 98.62 282 ILE B N 1
ATOM 8081 C CA . ILE B 1 282 ? 27.562 17.469 3.684 1 98.62 282 ILE B CA 1
ATOM 8082 C C . ILE B 1 282 ? 29 17.172 3.264 1 98.62 282 ILE B C 1
ATOM 8084 O O . ILE B 1 282 ? 29.938 17.828 3.744 1 98.62 282 ILE B O 1
ATOM 8088 N N . VAL B 1 283 ? 29.234 16.25 2.451 1 98.75 283 VAL B N 1
ATOM 8089 C CA . VAL B 1 283 ? 30.578 15.906 1.973 1 98.75 283 VAL B CA 1
ATOM 8090 C C . VAL B 1 283 ? 30.547 15.75 0.454 1 98.75 283 VAL B C 1
ATOM 8092 O O . VAL B 1 283 ? 29.484 15.742 -0.162 1 98.75 283 VAL B O 1
ATOM 8095 N N . ASP B 1 284 ? 31.781 15.672 -0.137 1 98.69 284 ASP B N 1
ATOM 8096 C CA . ASP B 1 284 ? 31.922 15.469 -1.576 1 98.69 284 ASP B CA 1
ATOM 8097 C C . ASP B 1 284 ? 31.688 14.016 -1.956 1 98.69 284 ASP B C 1
ATOM 8099 O O . ASP B 1 284 ? 32.562 13.164 -1.757 1 98.69 284 ASP B O 1
ATOM 8103 N N . GLY B 1 285 ? 30.562 13.742 -2.598 1 98.69 285 GLY B N 1
ATOM 8104 C CA . GLY B 1 285 ? 30.172 12.383 -2.938 1 98.69 285 GLY B CA 1
ATOM 8105 C C . GLY B 1 285 ? 30.922 11.82 -4.129 1 98.69 285 GLY B C 1
ATOM 8106 O O . GLY B 1 285 ? 30.781 10.641 -4.457 1 98.69 285 GLY B O 1
ATOM 8107 N N . HIS B 1 286 ? 31.797 12.641 -4.781 1 98.31 286 HIS B N 1
ATOM 8108 C CA . HIS B 1 286 ? 32.625 12.188 -5.879 1 98.31 286 HIS B CA 1
ATOM 8109 C C . HIS B 1 286 ? 33.875 11.484 -5.363 1 98.31 286 HIS B C 1
ATOM 8111 O O . HIS B 1 286 ? 34.594 10.82 -6.129 1 98.31 286 HIS B O 1
ATOM 8117 N N . ASP B 1 287 ? 34.156 11.734 -4.074 1 98.69 287 ASP B N 1
ATOM 8118 C CA . ASP B 1 287 ? 35.438 11.375 -3.475 1 98.69 287 ASP B CA 1
ATOM 8119 C C . ASP B 1 287 ? 35.281 10.281 -2.418 1 98.69 287 ASP B C 1
ATOM 8121 O O . ASP B 1 287 ? 34.719 10.539 -1.343 1 98.69 287 ASP B O 1
ATOM 8125 N N . PRO B 1 288 ? 35.812 9.062 -2.695 1 98.75 288 PRO B N 1
ATOM 8126 C CA . PRO B 1 288 ? 35.688 8 -1.693 1 98.75 288 PRO B CA 1
ATOM 8127 C C . PRO B 1 288 ? 36.312 8.367 -0.358 1 98.75 288 PRO B C 1
ATOM 8129 O O . PRO B 1 288 ? 35.844 7.922 0.697 1 98.75 288 PRO B O 1
ATOM 8132 N N . ALA B 1 289 ? 37.375 9.203 -0.395 1 98.88 289 ALA B N 1
ATOM 8133 C CA . ALA B 1 289 ? 38.031 9.625 0.843 1 98.88 289 ALA B CA 1
ATOM 8134 C C . ALA B 1 289 ? 37.094 10.461 1.703 1 98.88 289 ALA B C 1
ATOM 8136 O O . ALA B 1 289 ? 37.094 10.352 2.932 1 98.88 289 ALA B O 1
ATOM 8137 N N . ALA B 1 290 ? 36.281 11.305 1.072 1 98.88 290 ALA B N 1
ATOM 8138 C CA . ALA B 1 290 ? 35.312 12.125 1.795 1 98.88 290 ALA B CA 1
ATOM 8139 C C . ALA B 1 290 ? 34.25 11.25 2.465 1 98.88 290 ALA B C 1
ATOM 8141 O O . ALA B 1 290 ? 33.844 11.523 3.598 1 98.88 290 ALA B O 1
ATOM 8142 N N . ILE B 1 291 ? 33.812 10.258 1.781 1 98.88 291 ILE B N 1
ATOM 8143 C CA . ILE B 1 291 ? 32.781 9.359 2.307 1 98.88 291 ILE B CA 1
ATOM 8144 C C . ILE B 1 291 ? 33.344 8.555 3.473 1 98.88 291 ILE B C 1
ATOM 8146 O O . ILE B 1 291 ? 32.719 8.406 4.508 1 98.88 291 ILE B O 1
ATOM 8150 N N . ALA B 1 292 ? 34.562 8.039 3.291 1 98.88 292 ALA B N 1
ATOM 8151 C CA . ALA B 1 292 ? 35.219 7.301 4.371 1 98.88 292 ALA B CA 1
ATOM 8152 C C . ALA B 1 292 ? 35.375 8.164 5.617 1 98.88 292 ALA B C 1
ATOM 8154 O O . ALA B 1 292 ? 35.094 7.715 6.73 1 98.88 292 ALA B O 1
ATOM 8155 N N . TRP B 1 293 ? 35.844 9.406 5.367 1 98.88 293 TRP B N 1
ATOM 8156 C CA . TRP B 1 293 ? 35.969 10.352 6.473 1 98.88 293 TRP B CA 1
ATOM 8157 C C . TRP B 1 293 ? 34.656 10.516 7.207 1 98.88 293 TRP B C 1
ATOM 8159 O O . TRP B 1 293 ? 34.625 10.453 8.438 1 98.88 293 TRP B O 1
ATOM 8169 N N . ALA B 1 294 ? 33.562 10.719 6.473 1 98.88 294 ALA B N 1
ATOM 8170 C CA . ALA B 1 294 ? 32.25 10.984 7.055 1 98.88 294 ALA B CA 1
ATOM 8171 C C . ALA B 1 294 ? 31.766 9.781 7.863 1 98.88 294 ALA B C 1
ATOM 8173 O O . ALA B 1 294 ? 31.172 9.953 8.93 1 98.88 294 ALA B O 1
ATOM 8174 N N . ILE B 1 295 ? 31.953 8.562 7.348 1 98.88 295 ILE B N 1
ATOM 8175 C CA . ILE B 1 295 ? 31.547 7.344 8.039 1 98.88 295 ILE B CA 1
ATOM 8176 C C . ILE B 1 295 ? 32.281 7.238 9.375 1 98.88 295 ILE B C 1
ATOM 8178 O O . ILE B 1 295 ? 31.672 6.992 10.414 1 98.88 295 ILE B O 1
ATOM 8182 N N . ILE B 1 296 ? 33.656 7.426 9.344 1 98.75 296 ILE B N 1
ATOM 8183 C CA . ILE B 1 296 ? 34.469 7.285 10.531 1 98.75 296 ILE B CA 1
ATOM 8184 C C . ILE B 1 296 ? 34.094 8.359 11.555 1 98.75 296 ILE B C 1
ATOM 8186 O O . ILE B 1 296 ? 33.938 8.062 12.734 1 98.75 296 ILE B O 1
ATOM 8190 N N . GLU B 1 297 ? 33.938 9.609 11.047 1 98.5 297 GLU B N 1
ATOM 8191 C CA . GLU B 1 297 ? 33.562 10.711 11.938 1 98.5 297 GLU B CA 1
ATOM 8192 C C . GLU B 1 297 ? 32.219 10.453 12.594 1 98.5 297 GLU B C 1
ATOM 8194 O O . GLU B 1 297 ? 32.031 10.719 13.789 1 98.5 297 GLU B O 1
ATOM 8199 N N . ALA B 1 298 ? 31.266 10.039 11.82 1 98.56 298 ALA B N 1
ATOM 8200 C CA . ALA B 1 298 ? 29.938 9.742 12.328 1 98.56 298 ALA B CA 1
ATOM 8201 C C . ALA B 1 298 ? 29.969 8.656 13.398 1 98.56 298 ALA B C 1
ATOM 8203 O O . ALA B 1 298 ? 29.344 8.797 14.453 1 98.56 298 ALA B O 1
ATOM 8204 N N . GLU B 1 299 ? 30.672 7.57 13.133 1 97.94 299 GLU B N 1
ATOM 8205 C CA . GLU B 1 299 ? 30.766 6.469 14.086 1 97.94 299 GLU B CA 1
ATOM 8206 C C . GLU B 1 299 ? 31.469 6.914 15.375 1 97.94 299 GLU B C 1
ATOM 8208 O O . GLU B 1 299 ? 31.047 6.531 16.469 1 97.94 299 GLU B O 1
ATOM 8213 N N . ASP B 1 300 ? 32.562 7.668 15.227 1 97.06 300 ASP B N 1
ATOM 8214 C CA . ASP B 1 300 ? 33.25 8.172 16.391 1 97.06 300 ASP B CA 1
ATOM 8215 C C . ASP B 1 300 ? 32.344 9.055 17.25 1 97.06 300 ASP B C 1
ATOM 8217 O O . ASP B 1 300 ? 32.406 8.992 18.484 1 97.06 300 ASP B O 1
ATOM 8221 N N . THR B 1 301 ? 31.562 9.859 16.578 1 96.62 301 THR B N 1
ATOM 8222 C CA . THR B 1 301 ? 30.594 10.688 17.281 1 96.62 301 THR B CA 1
ATOM 8223 C C . THR B 1 301 ? 29.594 9.82 18.047 1 96.62 301 THR B C 1
ATOM 8225 O O . THR B 1 301 ? 29.281 10.109 19.203 1 96.62 301 THR B O 1
ATOM 8228 N N . LEU B 1 302 ? 29.094 8.797 17.438 1 96.62 302 LEU B N 1
ATOM 8229 C CA . LEU B 1 302 ? 28.156 7.887 18.078 1 96.62 302 LEU B CA 1
ATOM 8230 C C . LEU B 1 302 ? 28.797 7.156 19.25 1 96.62 302 LEU B C 1
ATOM 8232 O O . LEU B 1 302 ? 28.156 6.922 20.266 1 96.62 302 LEU B O 1
ATOM 8236 N N . ARG B 1 303 ? 30.031 6.781 19.094 1 96.06 303 ARG B N 1
ATOM 8237 C CA . ARG B 1 303 ? 30.75 6.105 20.156 1 96.06 303 ARG B CA 1
ATOM 8238 C C . ARG B 1 303 ? 30.859 6.988 21.391 1 96.06 303 ARG B C 1
ATOM 8240 O O . ARG B 1 303 ? 30.672 6.516 22.516 1 96.06 303 ARG B O 1
ATOM 8247 N N . VAL B 1 304 ? 31.188 8.211 21.125 1 95.38 304 VAL B N 1
ATOM 8248 C CA . VAL B 1 304 ? 31.281 9.172 22.219 1 95.38 304 VAL B CA 1
ATOM 8249 C C . VAL B 1 304 ? 29.922 9.32 22.906 1 95.38 304 VAL B C 1
ATOM 8251 O O . VAL B 1 304 ? 29.828 9.312 24.125 1 95.38 304 VAL B O 1
ATOM 8254 N N . LEU B 1 305 ? 28.906 9.438 22.078 1 93.69 305 LEU B N 1
ATOM 8255 C CA . LEU B 1 305 ? 27.547 9.562 22.594 1 93.69 305 LEU B CA 1
ATOM 8256 C C . LEU B 1 305 ? 27.156 8.336 23.406 1 93.69 305 LEU B C 1
ATOM 8258 O O . LEU B 1 305 ? 26.578 8.453 24.484 1 93.69 305 LEU B O 1
ATOM 8262 N N . ALA B 1 306 ? 27.438 7.16 22.906 1 95.38 306 ALA B N 1
ATOM 8263 C CA . ALA B 1 306 ? 27.062 5.902 23.547 1 95.38 306 ALA B CA 1
ATOM 8264 C C . ALA B 1 306 ? 27.828 5.715 24.859 1 95.38 306 ALA B C 1
ATOM 8266 O O . ALA B 1 306 ? 27.297 5.109 25.797 1 95.38 306 ALA B O 1
ATOM 8267 N N . ALA B 1 307 ? 29.031 6.242 24.969 1 94.75 307 ALA B N 1
ATOM 8268 C CA . ALA B 1 307 ? 29.875 6.07 26.156 1 94.75 307 ALA B CA 1
ATOM 8269 C C . ALA B 1 307 ? 29.531 7.086 27.234 1 94.75 307 ALA B C 1
ATOM 8271 O O . ALA B 1 307 ? 29.891 6.914 28.391 1 94.75 307 ALA B O 1
ATOM 8272 N N . ASP B 1 308 ? 28.844 8.055 26.844 1 94.31 308 ASP B N 1
ATOM 8273 C CA . ASP B 1 308 ? 28.469 9.094 27.797 1 94.31 308 ASP B CA 1
ATOM 8274 C C . ASP B 1 308 ? 27.375 8.609 28.734 1 94.31 308 ASP B C 1
ATOM 8276 O O . ASP B 1 308 ? 26.234 8.375 28.312 1 94.31 308 ASP B O 1
ATOM 8280 N N . PRO B 1 309 ? 27.703 8.516 29.969 1 91.56 309 PRO B N 1
ATOM 8281 C CA . PRO B 1 309 ? 26.672 8.055 30.922 1 91.56 309 PRO B CA 1
ATOM 8282 C C . PRO B 1 309 ? 25.516 9.047 31.062 1 91.56 309 PRO B C 1
ATOM 8284 O O . PRO B 1 309 ? 24.438 8.672 31.5 1 91.56 309 PRO B O 1
ATOM 8287 N N . ASP B 1 310 ? 25.812 10.273 30.672 1 92.38 310 ASP B N 1
ATOM 8288 C CA . ASP B 1 310 ? 24.812 11.32 30.812 1 92.38 310 ASP B CA 1
ATOM 8289 C C . ASP B 1 310 ? 24.109 11.594 29.484 1 92.38 310 ASP B C 1
ATOM 8291 O O . ASP B 1 310 ? 23.484 12.641 29.312 1 92.38 310 ASP B O 1
ATOM 8295 N N . ARG B 1 311 ? 24.25 10.602 28.641 1 91.38 311 ARG B N 1
ATOM 8296 C CA . ARG B 1 311 ? 23.625 10.797 27.344 1 91.38 311 ARG B CA 1
ATOM 8297 C C . ARG B 1 311 ? 22.125 11.016 27.469 1 91.38 311 ARG B C 1
ATOM 8299 O O . ARG B 1 311 ? 21.5 10.461 28.375 1 91.38 311 ARG B O 1
ATOM 8306 N N . ARG B 1 312 ? 21.625 11.883 26.625 1 91.62 312 ARG B N 1
ATOM 8307 C CA . ARG B 1 312 ? 20.188 12.18 26.562 1 91.62 312 ARG B CA 1
ATOM 8308 C C . ARG B 1 312 ? 19.609 11.781 25.203 1 91.62 312 ARG B C 1
ATOM 8310 O O . ARG B 1 312 ? 20.344 11.609 24.234 1 91.62 312 ARG B O 1
ATOM 8317 N N . TYR B 1 313 ? 18.391 11.555 25.25 1 94.12 313 TYR B N 1
ATOM 8318 C CA . TYR B 1 313 ? 17.656 11.258 24.016 1 94.12 313 TYR B CA 1
ATOM 8319 C C . TYR B 1 313 ? 16.625 12.328 23.734 1 94.12 313 TYR B C 1
ATOM 8321 O O . TYR B 1 313 ? 16.047 12.914 24.656 1 94.12 313 TYR B O 1
ATOM 8329 N N . PRO B 1 314 ? 16.219 12.625 22.438 1 93.75 314 PRO B N 1
ATOM 8330 C CA . PRO B 1 314 ? 16.828 11.969 21.281 1 93.75 314 PRO B CA 1
ATOM 8331 C C . PRO B 1 314 ? 18.297 12.344 21.094 1 93.75 314 PRO B C 1
ATOM 8333 O O . PRO B 1 314 ? 18.672 13.492 21.328 1 93.75 314 PRO B O 1
ATOM 8336 N N . ALA B 1 315 ? 19.078 11.398 20.656 1 93.12 315 ALA B N 1
ATOM 8337 C CA . ALA B 1 315 ? 20.469 11.648 20.297 1 93.12 315 ALA B CA 1
ATOM 8338 C C . ALA B 1 315 ? 20.578 12.336 18.938 1 93.12 315 ALA B C 1
ATOM 8340 O O . ALA B 1 315 ? 19.828 12.008 18.016 1 93.12 315 ALA B O 1
ATOM 8341 N N . PRO B 1 316 ? 21.438 13.281 18.797 1 94.81 316 PRO B N 1
ATOM 8342 C CA . PRO B 1 316 ? 21.672 13.867 17.484 1 94.81 316 PRO B CA 1
ATOM 8343 C C . PRO B 1 316 ? 22.422 12.922 16.547 1 94.81 316 PRO B C 1
ATOM 8345 O O . PRO B 1 316 ? 23.641 13.07 16.359 1 94.81 316 PRO B O 1
ATOM 8348 N N . LEU B 1 317 ? 21.719 12.055 15.883 1 96.38 317 LEU B N 1
ATOM 8349 C CA . LEU B 1 317 ? 22.312 11.016 15.047 1 96.38 317 LEU B CA 1
ATOM 8350 C C . LEU B 1 317 ? 22.953 11.625 13.805 1 96.38 317 LEU B C 1
ATOM 8352 O O . LEU B 1 317 ? 22.375 12.508 13.164 1 96.38 317 LEU B O 1
ATOM 8356 N N . PRO B 1 318 ? 24.156 11.188 13.531 1 97.56 318 PRO B N 1
ATOM 8357 C CA . PRO B 1 318 ? 24.797 11.664 12.297 1 97.56 318 PRO B CA 1
ATOM 8358 C C . PRO B 1 318 ? 24.016 11.266 11.047 1 97.56 318 PRO B C 1
ATOM 8360 O O . PRO B 1 318 ? 23.422 10.188 11 1 97.56 318 PRO B O 1
ATOM 8363 N N . TYR B 1 319 ? 24.016 12.141 10.07 1 97.44 319 TYR B N 1
ATOM 8364 C CA . TYR B 1 319 ? 23.438 11.922 8.75 1 97.44 319 TYR B CA 1
ATOM 8365 C C . TYR B 1 319 ? 24.359 12.461 7.66 1 97.44 319 TYR B C 1
ATOM 8367 O O . TYR B 1 319 ? 24.562 13.672 7.547 1 97.44 319 TYR B O 1
ATOM 8375 N N . VAL B 1 320 ? 24.891 11.531 6.883 1 98.62 320 VAL B N 1
ATOM 8376 C CA . VAL B 1 320 ? 25.859 11.93 5.859 1 98.62 320 VAL B CA 1
ATOM 8377 C C . VAL B 1 320 ? 25.125 12.242 4.555 1 98.62 320 VAL B C 1
ATOM 8379 O O . VAL B 1 320 ? 24.344 11.422 4.062 1 98.62 320 VAL B O 1
ATOM 8382 N N . ILE B 1 321 ? 25.328 13.438 4.039 1 98.44 321 ILE B N 1
ATOM 8383 C CA . ILE B 1 321 ? 24.828 13.828 2.727 1 98.44 321 ILE B CA 1
ATOM 8384 C C . ILE B 1 321 ? 25.984 13.891 1.732 1 98.44 321 ILE B C 1
ATOM 8386 O O . ILE B 1 321 ? 26.766 14.844 1.735 1 98.44 321 ILE B O 1
ATOM 8390 N N . ALA B 1 322 ? 26.109 12.836 0.927 1 98.75 322 ALA B N 1
ATOM 8391 C CA . ALA B 1 322 ? 27.156 12.758 -0.091 1 98.75 322 ALA B CA 1
ATOM 8392 C C . ALA B 1 322 ? 26.688 13.375 -1.404 1 98.75 322 ALA B C 1
ATOM 8394 O O . ALA B 1 322 ? 26.141 12.68 -2.266 1 98.75 322 ALA B O 1
ATOM 8395 N N . GLU B 1 323 ? 26.984 14.664 -1.586 1 98.5 323 GLU B N 1
ATOM 8396 C CA . GLU B 1 323 ? 26.547 15.391 -2.771 1 98.5 323 GLU B CA 1
ATOM 8397 C C . GLU B 1 323 ? 27.375 15.016 -3.992 1 98.5 323 GLU B C 1
ATOM 8399 O O . GLU B 1 323 ? 28.609 15.062 -3.947 1 98.5 323 GLU B O 1
ATOM 8404 N N . THR B 1 324 ? 26.75 14.609 -5.039 1 98.31 324 THR B N 1
ATOM 8405 C CA . THR B 1 324 ? 27.422 14.195 -6.27 1 98.31 324 THR B CA 1
ATOM 8406 C C . THR B 1 324 ? 26.516 14.445 -7.48 1 98.31 324 THR B C 1
ATOM 8408 O O . THR B 1 324 ? 25.641 15.305 -7.434 1 98.31 324 THR B O 1
ATOM 8411 N N . GLU B 1 325 ? 26.859 13.969 -8.648 1 98 325 GLU B N 1
ATOM 8412 C CA . GLU B 1 325 ? 26.031 14.023 -9.852 1 98 325 GLU B CA 1
ATOM 8413 C C . GLU B 1 325 ? 25.766 12.625 -10.398 1 98 325 GLU B C 1
ATOM 8415 O O . GLU B 1 325 ? 26.641 11.758 -10.352 1 98 325 GLU B O 1
ATOM 8420 N N . LYS B 1 326 ? 24.609 12.383 -10.898 1 97.19 326 LYS B N 1
ATOM 8421 C CA . LYS B 1 326 ? 24.281 11.062 -11.422 1 97.19 326 LYS B CA 1
ATOM 8422 C C . LYS B 1 326 ? 25.203 10.68 -12.57 1 97.19 326 LYS B C 1
ATOM 8424 O O . LYS B 1 326 ? 25.375 11.438 -13.523 1 97.19 326 LYS B O 1
ATOM 8429 N N . GLY B 1 327 ? 25.828 9.531 -12.391 1 97.81 327 GLY B N 1
ATOM 8430 C CA . GLY B 1 327 ? 26.672 9.008 -13.461 1 97.81 327 GLY B CA 1
ATOM 8431 C C . GLY B 1 327 ? 28.078 9.578 -13.453 1 97.81 327 GLY B C 1
ATOM 8432 O O . GLY B 1 327 ? 28.766 9.547 -14.469 1 97.81 327 GLY B O 1
ATOM 8433 N N . PHE B 1 328 ? 28.516 10.133 -12.312 1 97.75 328 PHE B N 1
ATOM 8434 C CA . PHE B 1 328 ? 29.859 10.68 -12.211 1 97.75 328 PHE B CA 1
ATOM 8435 C C . PHE B 1 328 ? 30.891 9.719 -12.797 1 97.75 328 PHE B C 1
ATOM 8437 O O . PHE B 1 328 ? 30.844 8.516 -12.539 1 97.75 328 PHE B O 1
ATOM 8444 N N . GLY B 1 329 ? 31.812 10.305 -13.586 1 97 329 GLY B N 1
ATOM 8445 C CA . GLY B 1 329 ? 32.938 9.539 -14.102 1 97 329 GLY B CA 1
ATOM 8446 C C . GLY B 1 329 ? 32.688 8.977 -15.492 1 97 329 GLY B C 1
ATOM 8447 O O . GLY B 1 329 ? 33.562 8.312 -16.062 1 97 329 GLY B O 1
ATOM 8448 N N . PHE B 1 330 ? 31.531 9.234 -16.047 1 97.56 330 PHE B N 1
ATOM 8449 C CA . PHE B 1 330 ? 31.172 8.688 -17.359 1 97.56 330 PHE B CA 1
ATOM 8450 C C . PHE B 1 330 ? 30.328 9.68 -18.141 1 97.56 330 PHE B C 1
ATOM 8452 O O . PHE B 1 330 ? 29.734 10.594 -17.562 1 97.56 330 PHE B O 1
ATOM 8459 N N . PRO B 1 331 ? 30.359 9.625 -19.5 1 96.31 331 PRO B N 1
ATOM 8460 C CA . PRO B 1 331 ? 29.547 10.547 -20.312 1 96.31 331 PRO B CA 1
ATOM 8461 C C . PRO B 1 331 ? 28.094 10.594 -19.859 1 96.31 331 PRO B C 1
ATOM 8463 O O . PRO B 1 331 ? 27.531 9.57 -19.469 1 96.31 331 PRO B O 1
ATOM 8466 N N . GLY B 1 332 ? 27.469 11.758 -20 1 95.31 332 GLY B N 1
ATOM 8467 C CA . GLY B 1 332 ? 26.078 11.922 -19.656 1 95.31 332 GLY B CA 1
ATOM 8468 C C . GLY B 1 332 ? 25.859 12.281 -18.188 1 95.31 332 GLY B C 1
ATOM 8469 O O . GLY B 1 332 ? 24.734 12.523 -17.766 1 95.31 332 GLY B O 1
ATOM 8470 N N . ALA B 1 333 ? 26.938 12.383 -17.391 1 96.94 333 ALA B N 1
ATOM 8471 C CA . ALA B 1 333 ? 26.859 12.703 -15.977 1 96.94 333 ALA B CA 1
ATOM 8472 C C . ALA B 1 333 ? 26.047 13.969 -15.734 1 96.94 333 ALA B C 1
ATOM 8474 O O . ALA B 1 333 ? 26.156 14.938 -16.5 1 96.94 333 ALA B O 1
ATOM 8475 N N . GLY B 1 334 ? 25.188 13.914 -14.695 1 95.38 334 GLY B N 1
ATOM 8476 C CA . GLY B 1 334 ? 24.406 15.078 -14.297 1 95.38 334 GLY B CA 1
ATOM 8477 C C . GLY B 1 334 ? 23.109 15.219 -15.062 1 95.38 334 GLY B C 1
ATOM 8478 O O . GLY B 1 334 ? 22.312 16.125 -14.789 1 95.38 334 GLY B O 1
ATOM 8479 N N . SER B 1 335 ? 22.875 14.305 -16 1 93.75 335 SER B N 1
ATOM 8480 C CA . SER B 1 335 ? 21.641 14.344 -16.781 1 93.75 335 SER B CA 1
ATOM 8481 C C . SER B 1 335 ? 20.75 13.148 -16.484 1 93.75 335 SER B C 1
ATOM 8483 O O . SER B 1 335 ? 21.203 12.18 -15.852 1 93.75 335 SER B O 1
ATOM 8485 N N . ASN B 1 336 ? 19.5 13.211 -16.938 1 91.62 336 ASN B N 1
ATOM 8486 C CA . ASN B 1 336 ? 18.578 12.109 -16.75 1 91.62 336 ASN B CA 1
ATOM 8487 C C . ASN B 1 336 ? 18.969 10.891 -17.562 1 91.62 336 ASN B C 1
ATOM 8489 O O . ASN B 1 336 ? 18.656 9.758 -17.203 1 91.62 336 ASN B O 1
ATOM 8493 N N . ALA B 1 337 ? 19.719 11.086 -18.609 1 90.81 337 ALA B N 1
ATOM 8494 C CA . ALA B 1 337 ? 20.172 9.992 -19.469 1 90.81 337 ALA B CA 1
ATOM 8495 C C . ALA B 1 337 ? 21.094 9.039 -18.703 1 90.81 337 ALA B C 1
ATOM 8497 O O . ALA B 1 337 ? 21.188 7.855 -19.031 1 90.81 337 ALA B O 1
ATOM 8498 N N . ALA B 1 338 ? 21.719 9.586 -17.703 1 94.94 338 ALA B N 1
ATOM 8499 C CA . ALA B 1 338 ? 22.672 8.797 -16.938 1 94.94 338 ALA B CA 1
ATOM 8500 C C . ALA B 1 338 ? 21.969 7.68 -16.172 1 94.94 338 ALA B C 1
ATOM 8502 O O . ALA B 1 338 ? 22.625 6.727 -15.719 1 94.94 338 ALA B O 1
ATOM 8503 N N . HIS B 1 339 ? 20.688 7.785 -16.047 1 93.94 339 HIS B N 1
ATOM 8504 C CA . HIS B 1 339 ? 19.969 6.859 -15.188 1 93.94 339 HIS B CA 1
ATOM 8505 C C . HIS B 1 339 ? 20.125 5.418 -15.664 1 93.94 339 HIS B C 1
ATOM 8507 O O . HIS B 1 339 ? 20.469 4.535 -14.875 1 93.94 339 HIS B O 1
ATOM 8513 N N . ASN B 1 340 ? 19.938 5.16 -16.984 1 94.62 340 ASN B N 1
ATOM 8514 C CA . ASN B 1 340 ? 20 3.811 -17.531 1 94.62 340 ASN B CA 1
ATOM 8515 C C . ASN B 1 340 ? 21.188 3.65 -18.469 1 94.62 340 ASN B C 1
ATOM 8517 O O . ASN B 1 340 ? 22.25 3.176 -18.062 1 94.62 340 ASN B O 1
ATOM 8521 N N . LEU B 1 341 ? 21.094 4.203 -19.672 1 95.81 341 LEU B N 1
ATOM 8522 C CA . LEU B 1 341 ? 22.109 4.129 -20.703 1 95.81 341 LEU B CA 1
ATOM 8523 C C . LEU B 1 341 ? 22.625 5.523 -21.062 1 95.81 341 LEU B C 1
ATOM 8525 O O . LEU B 1 341 ? 22.125 6.137 -22.016 1 95.81 341 LEU B O 1
ATOM 8529 N N . PRO B 1 342 ? 23.719 5.941 -20.484 1 95.38 342 PRO B N 1
ATOM 8530 C CA . PRO B 1 342 ? 24.141 7.344 -20.562 1 95.38 342 PRO B CA 1
ATOM 8531 C C . PRO B 1 342 ? 24.656 7.73 -21.938 1 95.38 342 PRO B C 1
ATOM 8533 O O . PRO B 1 342 ? 24.641 8.914 -22.297 1 95.38 342 PRO B O 1
ATOM 8536 N N . LEU B 1 343 ? 25.25 6.914 -22.828 1 94.5 343 LEU B N 1
ATOM 8537 C CA . LEU B 1 343 ? 25.875 7.262 -24.109 1 94.5 343 LEU B CA 1
ATOM 8538 C C . LEU B 1 343 ? 24.828 7.707 -25.109 1 94.5 343 LEU B C 1
ATOM 8540 O O . LEU B 1 343 ? 25.141 8.438 -26.062 1 94.5 343 LEU B O 1
ATOM 8544 N N . GLY B 1 344 ? 23.609 7.523 -25.016 1 87.06 344 GLY B N 1
ATOM 8545 C CA . GLY B 1 344 ? 22.562 7.91 -25.938 1 87.06 344 GLY B CA 1
ATOM 8546 C C . GLY B 1 344 ? 22.484 7.031 -27.172 1 87.06 344 GLY B C 1
ATOM 8547 O O . GLY B 1 344 ? 21.656 7.25 -28.047 1 87.06 344 GLY B O 1
ATOM 8548 N N . GLY B 1 345 ? 23.391 6.18 -27.328 1 92.88 345 GLY B N 1
ATOM 8549 C CA . GLY B 1 345 ? 23.422 5.195 -28.406 1 92.88 345 GLY B CA 1
ATOM 8550 C C . GLY B 1 345 ? 24.125 3.912 -28.016 1 92.88 345 GLY B C 1
ATOM 8551 O O . GLY B 1 345 ? 24.625 3.783 -26.906 1 92.88 345 GLY B O 1
ATOM 8552 N N . ASN B 1 346 ? 24.219 2.932 -29.016 1 96.69 346 ASN B N 1
ATOM 8553 C CA . ASN B 1 346 ? 24.844 1.632 -28.766 1 96.69 346 ASN B CA 1
ATOM 8554 C C . ASN B 1 346 ? 26.219 1.531 -29.406 1 96.69 346 ASN B C 1
ATOM 8556 O O . ASN B 1 346 ? 26.328 1.49 -30.641 1 96.69 346 ASN B O 1
ATOM 8560 N N . PRO B 1 347 ? 27.188 1.444 -28.609 1 97.94 347 PRO B N 1
ATOM 8561 C CA . PRO B 1 347 ? 28.531 1.393 -29.156 1 97.94 347 PRO B CA 1
ATOM 8562 C C . PRO B 1 347 ? 28.766 0.179 -30.062 1 97.94 347 PRO B C 1
ATOM 8564 O O . PRO B 1 347 ? 29.75 0.139 -30.812 1 97.94 347 PRO B O 1
ATOM 8567 N N . HIS B 1 348 ? 27.969 -0.781 -29.984 1 97.88 348 HIS B N 1
ATOM 8568 C CA . HIS B 1 348 ? 28.062 -1.939 -30.859 1 97.88 348 HIS B CA 1
ATOM 8569 C C . HIS B 1 348 ? 27.875 -1.543 -32.312 1 97.88 348 HIS B C 1
ATOM 8571 O O . HIS B 1 348 ? 28.484 -2.129 -33.219 1 97.88 348 HIS B O 1
ATOM 8577 N N . ILE B 1 349 ? 27.031 -0.539 -32.594 1 97.62 349 ILE B N 1
ATOM 8578 C CA . ILE B 1 349 ? 26.703 -0.206 -34 1 97.62 349 ILE B CA 1
ATOM 8579 C C . ILE B 1 349 ? 27.094 1.243 -34.281 1 97.62 349 ILE B C 1
ATOM 8581 O O . ILE B 1 349 ? 27.281 1.621 -35.438 1 97.62 349 ILE B O 1
ATOM 8585 N N . ASP B 1 350 ? 27.172 2.08 -33.312 1 97.75 350 ASP B N 1
ATOM 8586 C CA . ASP B 1 350 ? 27.438 3.506 -33.469 1 97.75 350 ASP B CA 1
ATOM 8587 C C . ASP B 1 350 ? 28.906 3.824 -33.188 1 97.75 350 ASP B C 1
ATOM 8589 O O . ASP B 1 350 ? 29.344 3.838 -32.031 1 97.75 350 ASP B O 1
ATOM 8593 N N . VAL B 1 351 ? 29.594 4.316 -34.156 1 97.44 351 VAL B N 1
ATOM 8594 C CA . VAL B 1 351 ? 31.031 4.543 -34.094 1 97.44 351 VAL B CA 1
ATOM 8595 C C . VAL B 1 351 ? 31.328 5.695 -33.125 1 97.44 351 VAL B C 1
ATOM 8597 O O . VAL B 1 351 ? 32.281 5.633 -32.344 1 97.44 351 VAL B O 1
ATOM 8600 N N . ALA B 1 352 ? 30.531 6.68 -33.219 1 97.69 352 ALA B N 1
ATOM 8601 C CA . ALA B 1 352 ? 30.75 7.84 -32.375 1 97.69 352 ALA B CA 1
ATOM 8602 C C . ALA B 1 352 ? 30.609 7.461 -30.906 1 97.69 352 ALA B C 1
ATOM 8604 O O . ALA B 1 352 ? 31.375 7.93 -30.062 1 97.69 352 ALA B O 1
ATOM 8605 N N . MET B 1 353 ? 29.641 6.648 -30.609 1 97.5 353 MET B N 1
ATOM 8606 C CA . MET B 1 353 ? 29.406 6.203 -29.234 1 97.5 353 MET B CA 1
ATOM 8607 C C . MET B 1 353 ? 30.516 5.254 -28.781 1 97.5 353 MET B C 1
ATOM 8609 O O . MET B 1 353 ? 30.906 5.25 -27.609 1 97.5 353 MET B O 1
ATOM 8613 N N . ARG B 1 354 ? 30.938 4.449 -29.656 1 98.12 354 ARG B N 1
ATOM 8614 C CA . ARG B 1 354 ? 32.062 3.551 -29.359 1 98.12 354 ARG B CA 1
ATOM 8615 C C . ARG B 1 354 ? 33.312 4.336 -29 1 98.12 354 ARG B C 1
ATOM 8617 O O . ARG B 1 354 ? 34.031 3.998 -28.047 1 98.12 354 ARG B O 1
ATOM 8624 N N . GLU B 1 355 ? 33.594 5.363 -29.797 1 97.81 355 GLU B N 1
ATOM 8625 C CA . GLU B 1 355 ? 34.75 6.215 -29.531 1 97.81 355 GLU B CA 1
ATOM 8626 C C . GLU B 1 355 ? 34.594 6.922 -28.188 1 97.81 355 GLU B C 1
ATOM 8628 O O . GLU B 1 355 ? 35.562 7.008 -27.422 1 97.81 355 GLU B O 1
ATOM 8633 N N . LEU B 1 356 ? 33.406 7.41 -28 1 97.94 356 LEU B N 1
ATOM 8634 C CA . LEU B 1 356 ? 33.156 8.086 -26.734 1 97.94 356 LEU B CA 1
ATOM 8635 C C . LEU B 1 356 ? 33.344 7.133 -25.562 1 97.94 356 LEU B C 1
ATOM 8637 O O . LEU B 1 356 ? 33.938 7.516 -24.531 1 97.94 356 LEU B O 1
ATOM 8641 N N . PHE B 1 357 ? 32.875 5.91 -25.688 1 98.19 357 PHE B N 1
ATOM 8642 C CA . PHE B 1 357 ? 33.062 4.898 -24.656 1 98.19 357 PHE B CA 1
ATOM 8643 C C . PHE B 1 357 ? 34.562 4.652 -24.406 1 98.19 357 PHE B C 1
ATOM 8645 O O . PHE B 1 357 ? 35 4.66 -23.266 1 98.19 357 PHE B O 1
ATOM 8652 N N . ASN B 1 358 ? 35.25 4.434 -25.438 1 98.12 358 ASN B N 1
ATOM 8653 C CA . ASN B 1 358 ? 36.688 4.113 -25.344 1 98.12 358 ASN B CA 1
ATOM 8654 C C . ASN B 1 358 ? 37.469 5.262 -24.719 1 98.12 358 ASN B C 1
ATOM 8656 O O . ASN B 1 358 ? 38.406 5.035 -23.938 1 98.12 358 ASN B O 1
ATOM 8660 N N . GLU B 1 359 ? 37.156 6.453 -25.094 1 97.75 359 GLU B N 1
ATOM 8661 C CA . GLU B 1 359 ? 37.781 7.621 -24.5 1 97.75 359 GLU B CA 1
ATOM 8662 C C . GLU B 1 359 ? 37.531 7.688 -23 1 97.75 359 GLU B C 1
ATOM 8664 O O . GLU B 1 359 ? 38.438 8.008 -22.219 1 97.75 359 GLU B O 1
ATOM 8669 N N . SER B 1 360 ? 36.344 7.438 -22.656 1 97.38 360 SER B N 1
ATOM 8670 C CA . SER B 1 360 ? 35.969 7.457 -21.234 1 97.38 360 SER B CA 1
ATOM 8671 C C . SER B 1 360 ? 36.656 6.34 -20.469 1 97.38 360 SER B C 1
ATOM 8673 O O . SER B 1 360 ? 37.062 6.531 -19.328 1 97.38 360 SER B O 1
ATOM 8675 N N . ALA B 1 361 ? 36.688 5.152 -21.047 1 97.44 361 ALA B N 1
ATOM 8676 C CA . ALA B 1 361 ? 37.406 4.031 -20.422 1 97.44 361 ALA B CA 1
ATOM 8677 C C . ALA B 1 361 ? 38.875 4.367 -20.188 1 97.44 361 ALA B C 1
ATOM 8679 O O . ALA B 1 361 ? 39.469 3.98 -19.172 1 97.44 361 ALA B O 1
ATOM 8680 N N . ALA B 1 362 ? 39.438 5.062 -21.141 1 97.69 362 ALA B N 1
ATOM 8681 C CA . ALA B 1 362 ? 40.844 5.465 -21.016 1 97.69 362 ALA B CA 1
ATOM 8682 C C . ALA B 1 362 ? 41.031 6.422 -19.844 1 97.69 362 ALA B C 1
ATOM 8684 O O . ALA B 1 362 ? 42.062 6.383 -19.172 1 97.69 362 ALA B O 1
ATOM 8685 N N . ALA B 1 363 ? 40.062 7.277 -19.656 1 97.38 363 ALA B N 1
ATOM 8686 C CA . ALA B 1 363 ? 40.156 8.242 -18.562 1 97.38 363 ALA B CA 1
ATOM 8687 C C . ALA B 1 363 ? 40.094 7.543 -17.203 1 97.38 363 ALA B C 1
ATOM 8689 O O . ALA B 1 363 ? 40.594 8.07 -16.203 1 97.38 363 ALA B O 1
ATOM 8690 N N . LEU B 1 364 ? 39.5 6.383 -17.141 1 98.19 364 LEU B N 1
ATOM 8691 C CA . LEU B 1 364 ? 39.344 5.621 -15.906 1 98.19 364 LEU B CA 1
ATOM 8692 C C . LEU B 1 364 ? 40.406 4.547 -15.789 1 98.19 364 LEU B C 1
ATOM 8694 O O . LEU B 1 364 ? 40.406 3.768 -14.836 1 98.19 364 LEU B O 1
ATOM 8698 N N . PHE B 1 365 ? 41.344 4.461 -16.656 1 97.94 365 PHE B N 1
ATOM 8699 C CA . PHE B 1 365 ? 42.312 3.379 -16.766 1 97.94 365 PHE B CA 1
ATOM 8700 C C . PHE B 1 365 ? 43.312 3.404 -15.609 1 97.94 365 PHE B C 1
ATOM 8702 O O . PHE B 1 365 ? 43.75 4.473 -15.195 1 97.94 365 PHE B O 1
ATOM 8709 N N . VAL B 1 366 ? 43.562 2.301 -15.062 1 97.56 366 VAL B N 1
ATOM 8710 C CA . VAL B 1 366 ? 44.594 2.045 -14.086 1 97.56 366 VAL B CA 1
ATOM 8711 C C . VAL B 1 366 ? 45.5 0.905 -14.57 1 97.56 366 VAL B C 1
ATOM 8713 O O . VAL B 1 366 ? 45 -0.187 -14.867 1 97.56 366 VAL B O 1
ATOM 8716 N N . ALA B 1 367 ? 46.781 1.138 -14.562 1 96.44 367 ALA B N 1
ATOM 8717 C CA . ALA B 1 367 ? 47.688 0.115 -15.031 1 96.44 367 ALA B CA 1
ATOM 8718 C C . ALA B 1 367 ? 47.625 -1.13 -14.148 1 96.44 367 ALA B C 1
ATOM 8720 O O . ALA B 1 367 ? 47.469 -1.028 -12.938 1 96.44 367 ALA B O 1
ATOM 8721 N N . PRO B 1 368 ? 47.812 -2.273 -14.758 1 95.62 368 PRO B N 1
ATOM 8722 C CA . PRO B 1 368 ? 47.688 -3.531 -14.023 1 95.62 368 PRO B CA 1
ATOM 8723 C C . PRO B 1 368 ? 48.531 -3.574 -12.758 1 95.62 368 PRO B C 1
ATOM 8725 O O . PRO B 1 368 ? 48.062 -4.035 -11.711 1 95.62 368 PRO B O 1
ATOM 8728 N N . ALA B 1 369 ? 49.719 -3.076 -12.844 1 95.75 369 ALA B N 1
ATOM 8729 C CA . ALA B 1 369 ? 50.625 -3.088 -11.688 1 95.75 369 ALA B CA 1
ATOM 8730 C C . ALA B 1 369 ? 50.062 -2.203 -10.57 1 95.75 369 ALA B C 1
ATOM 8732 O O . ALA B 1 369 ? 50.188 -2.535 -9.391 1 95.75 369 ALA B O 1
ATOM 8733 N N . GLU B 1 370 ? 49.562 -1.114 -10.953 1 96 370 GLU B N 1
ATOM 8734 C CA . GLU B 1 370 ? 48.969 -0.205 -9.977 1 96 370 GLU B CA 1
ATOM 8735 C C . GLU B 1 370 ? 47.719 -0.806 -9.359 1 96 370 GLU B C 1
ATOM 8737 O O . GLU B 1 370 ? 47.438 -0.62 -8.172 1 96 370 GLU B O 1
ATOM 8742 N N . LEU B 1 371 ? 46.938 -1.422 -10.195 1 97.06 371 LEU B N 1
ATOM 8743 C CA . LEU B 1 371 ? 45.75 -2.105 -9.672 1 97.06 371 LEU B CA 1
ATOM 8744 C C . LEU B 1 371 ? 46.156 -3.176 -8.664 1 97.06 371 LEU B C 1
ATOM 8746 O O . LEU B 1 371 ? 45.531 -3.271 -7.59 1 97.06 371 LEU B O 1
ATOM 8750 N N . ALA B 1 372 ? 47.125 -3.988 -9 1 97.25 372 ALA B N 1
ATOM 8751 C CA . ALA B 1 372 ? 47.594 -5.031 -8.094 1 97.25 372 ALA B CA 1
ATOM 8752 C C . ALA B 1 372 ? 48.062 -4.441 -6.758 1 97.25 372 ALA B C 1
ATOM 8754 O O . ALA B 1 372 ? 47.781 -5.004 -5.695 1 97.25 372 ALA B O 1
ATOM 8755 N N . ALA B 1 373 ? 48.75 -3.322 -6.848 1 96.88 373 ALA B N 1
ATOM 8756 C CA . ALA B 1 373 ? 49.219 -2.646 -5.641 1 96.88 373 ALA B CA 1
ATOM 8757 C C . ALA B 1 373 ? 48.031 -2.146 -4.805 1 96.88 373 ALA B C 1
ATOM 8759 O O . ALA B 1 373 ? 48.062 -2.23 -3.574 1 96.88 373 ALA B O 1
ATOM 8760 N N . ALA B 1 374 ? 47.062 -1.589 -5.473 1 98 374 ALA B N 1
ATOM 8761 C CA . ALA B 1 374 ? 45.875 -1.084 -4.777 1 98 374 ALA B CA 1
ATOM 8762 C C . ALA B 1 374 ? 45.125 -2.215 -4.086 1 98 374 ALA B C 1
ATOM 8764 O O . ALA B 1 374 ? 44.688 -2.072 -2.941 1 98 374 ALA B O 1
ATOM 8765 N N . LEU B 1 375 ? 44.938 -3.311 -4.789 1 98.38 375 LEU B N 1
ATOM 8766 C CA . LEU B 1 375 ? 44.25 -4.461 -4.23 1 98.38 375 LEU B CA 1
ATOM 8767 C C . LEU B 1 375 ? 45.031 -5.043 -3.051 1 98.38 375 LEU B C 1
ATOM 8769 O O . LEU B 1 375 ? 44.406 -5.453 -2.053 1 98.38 375 LEU B O 1
ATOM 8773 N N . ALA B 1 376 ? 46.281 -5.043 -3.195 1 97.56 376 ALA B N 1
ATOM 8774 C CA . ALA B 1 376 ? 47.125 -5.516 -2.098 1 97.56 376 ALA B CA 1
ATOM 8775 C C . ALA B 1 376 ? 47 -4.609 -0.876 1 97.56 376 ALA B C 1
ATOM 8777 O O . ALA B 1 376 ? 47 -5.086 0.262 1 97.56 376 ALA B O 1
ATOM 8778 N N . ALA B 1 377 ? 46.906 -3.34 -1.145 1 96.94 377 ALA B N 1
ATOM 8779 C CA . ALA B 1 377 ? 46.75 -2.387 -0.049 1 96.94 377 ALA B CA 1
ATOM 8780 C C . ALA B 1 377 ? 45.438 -2.646 0.715 1 96.94 377 ALA B C 1
ATOM 8782 O O . ALA B 1 377 ? 45.406 -2.508 1.94 1 96.94 377 ALA B O 1
ATOM 8783 N N . PHE B 1 378 ? 44.406 -3.051 0.034 1 97.62 378 PHE B N 1
ATOM 8784 C CA . PHE B 1 378 ? 43.094 -3.258 0.637 1 97.62 378 PHE B CA 1
ATOM 8785 C C . PHE B 1 378 ? 43 -4.633 1.288 1 97.62 378 PHE B C 1
ATOM 8787 O O . PHE B 1 378 ? 42.094 -4.898 2.07 1 97.62 378 PHE B O 1
ATOM 8794 N N . ALA B 1 379 ? 43.906 -5.531 1.022 1 96.94 379 ALA B N 1
ATOM 8795 C CA . ALA B 1 379 ? 43.906 -6.883 1.577 1 96.94 379 ALA B CA 1
ATOM 8796 C C . ALA B 1 379 ? 44.406 -6.895 3.014 1 96.94 379 ALA B C 1
ATOM 8798 O O . ALA B 1 379 ? 45.375 -7.598 3.326 1 96.94 379 ALA B O 1
ATOM 8799 N N . THR B 1 380 ? 43.75 -6.199 3.85 1 96.31 380 THR B N 1
ATOM 8800 C CA . THR B 1 380 ? 44.25 -5.965 5.207 1 96.31 380 THR B CA 1
ATOM 8801 C C . THR B 1 380 ? 43.562 -6.914 6.191 1 96.31 380 THR B C 1
ATOM 8803 O O . THR B 1 380 ? 43.938 -6.965 7.367 1 96.31 380 THR B O 1
ATOM 8806 N N . HIS B 1 381 ? 42.625 -7.727 5.824 1 97.62 381 HIS B N 1
ATOM 8807 C CA . HIS B 1 381 ? 41.719 -8.469 6.695 1 97.62 381 HIS B CA 1
ATOM 8808 C C . HIS B 1 381 ? 42.5 -9.422 7.609 1 97.62 381 HIS B C 1
ATOM 8810 O O . HIS B 1 381 ? 42.25 -9.461 8.812 1 97.62 381 HIS B O 1
ATOM 8816 N N . ALA B 1 382 ? 43.438 -10.125 7.086 1 96.81 382 ALA B N 1
ATOM 8817 C CA . ALA B 1 382 ? 44.25 -11.062 7.879 1 96.81 382 ALA B CA 1
ATOM 8818 C C . ALA B 1 382 ? 45.062 -10.328 8.922 1 96.81 382 ALA B C 1
ATOM 8820 O O . ALA B 1 382 ? 45.094 -10.703 10.102 1 96.81 382 ALA B O 1
ATOM 8821 N N . ALA B 1 383 ? 45.719 -9.281 8.469 1 95.81 383 ALA B N 1
ATOM 8822 C CA . ALA B 1 383 ? 46.594 -8.523 9.359 1 95.81 383 ALA B CA 1
ATOM 8823 C C . ALA B 1 383 ? 45.812 -7.84 10.469 1 95.81 383 ALA B C 1
ATOM 8825 O O . ALA B 1 383 ? 46.281 -7.699 11.594 1 95.81 383 ALA B O 1
ATOM 8826 N N . GLN B 1 384 ? 44.625 -7.477 10.125 1 96.56 384 GLN B N 1
ATOM 8827 C CA . GLN B 1 384 ? 43.781 -6.75 11.07 1 96.56 384 GLN B CA 1
ATOM 8828 C C . GLN B 1 384 ? 42.844 -7.695 11.82 1 96.56 384 GLN B C 1
ATOM 8830 O O . GLN B 1 384 ? 42.062 -7.262 12.664 1 96.56 384 GLN B O 1
ATOM 8835 N N . GLN B 1 385 ? 42.844 -8.922 11.523 1 96.62 385 GLN B N 1
ATOM 8836 C CA . GLN B 1 385 ? 42 -9.938 12.148 1 96.62 385 GLN B CA 1
ATOM 8837 C C . GLN B 1 385 ? 40.531 -9.539 12.133 1 96.62 385 GLN B C 1
ATOM 8839 O O . GLN B 1 385 ? 39.875 -9.586 13.164 1 96.62 385 GLN B O 1
ATOM 8844 N N . ARG B 1 386 ? 40.062 -9.062 11.031 1 96.12 386 ARG B N 1
ATOM 8845 C CA . ARG B 1 386 ? 38.656 -8.719 10.859 1 96.12 386 ARG B CA 1
ATOM 8846 C C . ARG B 1 386 ? 38.031 -9.516 9.711 1 96.12 386 ARG B C 1
ATOM 8848 O O . ARG B 1 386 ? 38.75 -9.93 8.781 1 96.12 386 ARG B O 1
ATOM 8855 N N . PRO B 1 387 ? 36.75 -9.758 9.758 1 96.94 387 PRO B N 1
ATOM 8856 C CA . PRO B 1 387 ? 36.094 -10.508 8.688 1 96.94 387 PRO B CA 1
ATOM 8857 C C . PRO B 1 387 ? 35.969 -9.703 7.391 1 96.94 387 PRO B C 1
ATOM 8859 O O . PRO B 1 387 ? 36.094 -8.477 7.41 1 96.94 387 PRO B O 1
ATOM 8862 N N . LEU B 1 388 ? 35.75 -10.406 6.277 1 97.69 388 LEU B N 1
ATOM 8863 C CA . LEU B 1 388 ? 35.438 -9.742 5.02 1 97.69 388 LEU B CA 1
ATOM 8864 C C . LEU B 1 388 ? 34.094 -9.016 5.133 1 97.69 388 LEU B C 1
ATOM 8866 O O . LEU B 1 388 ? 33.281 -9.328 6.012 1 97.69 388 LEU B O 1
ATOM 8870 N N . GLU B 1 389 ? 33.844 -8.07 4.277 1 97.62 389 GLU B N 1
ATOM 8871 C CA . GLU B 1 389 ? 32.625 -7.301 4.27 1 97.62 389 GLU B CA 1
ATOM 8872 C C . GLU B 1 389 ? 31.406 -8.195 4.008 1 97.62 389 GLU B C 1
ATOM 8874 O O . GLU B 1 389 ? 30.312 -7.941 4.52 1 97.62 389 GLU B O 1
ATOM 8879 N N . SER B 1 390 ? 31.547 -9.312 3.322 1 96.81 390 SER B N 1
ATOM 8880 C CA . SER B 1 390 ? 30.484 -10.266 3.045 1 96.81 390 SER B CA 1
ATOM 8881 C C . SER B 1 390 ? 30.078 -11.016 4.309 1 96.81 390 SER B C 1
ATOM 8883 O O . SER B 1 390 ? 29 -11.617 4.359 1 96.81 390 SER B O 1
ATOM 8885 N N . ALA B 1 391 ? 30.922 -11.016 5.266 1 96.62 391 ALA B N 1
ATOM 8886 C CA . ALA B 1 391 ? 30.688 -11.828 6.461 1 96.62 391 ALA B CA 1
ATOM 8887 C C . ALA B 1 391 ? 30.219 -10.961 7.625 1 96.62 391 ALA B C 1
ATOM 8889 O O . ALA B 1 391 ? 30.266 -11.391 8.781 1 96.62 391 ALA B O 1
ATOM 8890 N N . HIS B 1 392 ? 29.781 -9.711 7.352 1 97 392 HIS B N 1
ATOM 8891 C CA . HIS B 1 392 ? 29.297 -8.898 8.461 1 97 392 HIS B CA 1
ATOM 8892 C C . HIS B 1 392 ? 28.109 -9.555 9.141 1 97 392 HIS B C 1
ATOM 8894 O O . HIS B 1 392 ? 27.375 -10.328 8.508 1 97 392 HIS B O 1
ATOM 8900 N N . PRO B 1 393 ? 27.797 -9.227 10.336 1 95.44 393 PRO B N 1
ATOM 8901 C CA . PRO B 1 393 ? 26.828 -9.984 11.141 1 95.44 393 PRO B CA 1
ATOM 8902 C C . PRO B 1 393 ? 25.406 -9.906 10.586 1 95.44 393 PRO B C 1
ATOM 8904 O O . PRO B 1 393 ? 24.656 -10.875 10.688 1 95.44 393 PRO B O 1
ATOM 8907 N N . MET B 1 394 ? 24.984 -8.891 10.016 1 96.38 394 MET B N 1
ATOM 8908 C CA . MET B 1 394 ? 23.594 -8.734 9.555 1 96.38 394 MET B CA 1
ATOM 8909 C C . MET B 1 394 ? 23.312 -9.633 8.359 1 96.38 394 MET B C 1
ATOM 8911 O O . MET B 1 394 ? 22.156 -9.984 8.102 1 96.38 394 MET B O 1
ATOM 8915 N N . ALA B 1 395 ? 24.297 -9.984 7.637 1 95.44 395 ALA B N 1
ATOM 8916 C CA . ALA B 1 395 ? 24.125 -10.852 6.473 1 95.44 395 ALA B CA 1
ATOM 8917 C C . ALA B 1 395 ? 24.047 -12.32 6.891 1 95.44 395 ALA B C 1
ATOM 8919 O O . ALA B 1 395 ? 23.625 -13.172 6.102 1 95.44 395 ALA B O 1
ATOM 8920 N N . HIS B 1 396 ? 24.438 -12.625 8.148 1 94.31 396 HIS B N 1
ATOM 8921 C CA . HIS B 1 396 ? 24.516 -14.008 8.594 1 94.31 396 HIS B CA 1
ATOM 8922 C C . HIS B 1 396 ? 23.828 -14.195 9.953 1 94.31 396 HIS B C 1
ATOM 8924 O O . HIS B 1 396 ? 24.25 -15.031 10.75 1 94.31 396 HIS B O 1
ATOM 8930 N N . ARG B 1 397 ? 22.875 -13.438 10.203 1 95.62 397 ARG B N 1
ATOM 8931 C CA . ARG B 1 397 ? 22.172 -13.477 11.484 1 95.62 397 ARG B CA 1
ATOM 8932 C C . ARG B 1 397 ? 21.641 -14.883 11.781 1 95.62 397 ARG B C 1
ATOM 8934 O O . ARG B 1 397 ? 21 -15.508 10.93 1 95.62 397 ARG B O 1
ATOM 8941 N N . HIS B 1 398 ? 21.953 -15.406 12.961 1 96.56 398 HIS B N 1
ATOM 8942 C CA . HIS B 1 398 ? 21.469 -16.688 13.453 1 96.56 398 HIS B CA 1
ATOM 8943 C C . HIS B 1 398 ? 21.281 -16.656 14.969 1 96.56 398 HIS B C 1
ATOM 8945 O O . HIS B 1 398 ? 22.016 -17.359 15.695 1 96.56 398 HIS B O 1
ATOM 8951 N N . PRO B 1 399 ? 20.312 -15.938 15.422 1 97.25 399 PRO B N 1
ATOM 8952 C CA . PRO B 1 399 ? 20.109 -15.898 16.875 1 97.25 399 PRO B CA 1
ATOM 8953 C C . PRO B 1 399 ? 19.781 -17.266 17.453 1 97.25 399 PRO B C 1
ATOM 8955 O O . PRO B 1 399 ? 19.375 -18.172 16.734 1 97.25 399 PRO B O 1
ATOM 8958 N N . ALA B 1 400 ? 20.016 -17.391 18.75 1 95.69 400 ALA B N 1
ATOM 8959 C CA . ALA B 1 400 ? 19.656 -18.625 19.438 1 95.69 400 ALA B CA 1
ATOM 8960 C C . ALA B 1 400 ? 18.156 -18.891 19.344 1 95.69 400 ALA B C 1
ATOM 8962 O O . ALA B 1 400 ? 17.359 -17.953 19.266 1 95.69 400 ALA B O 1
ATOM 8963 N N . ALA B 1 401 ? 17.812 -20.156 19.266 1 97 401 ALA B N 1
ATOM 8964 C CA . ALA B 1 401 ? 16.406 -20.516 19.312 1 97 401 ALA B CA 1
ATOM 8965 C C . ALA B 1 401 ? 15.75 -20 20.594 1 97 401 ALA B C 1
ATOM 8967 O O . ALA B 1 401 ? 16.328 -20.109 21.672 1 97 401 ALA B O 1
ATOM 8968 N N . PRO B 1 402 ? 14.648 -19.453 20.453 1 98.38 402 PRO B N 1
ATOM 8969 C CA . PRO B 1 402 ? 14.008 -18.938 21.656 1 98.38 402 PRO B CA 1
ATOM 8970 C C . PRO B 1 402 ? 13.43 -20.031 22.547 1 98.38 402 PRO B C 1
ATOM 8972 O O . PRO B 1 402 ? 13.133 -21.125 22.062 1 98.38 402 PRO B O 1
ATOM 8975 N N . ARG B 1 403 ? 13.391 -19.734 23.891 1 98.31 403 ARG B N 1
ATOM 8976 C CA . ARG B 1 403 ? 12.594 -20.562 24.781 1 98.31 403 ARG B CA 1
ATOM 8977 C C . ARG B 1 403 ? 11.102 -20.375 24.516 1 98.31 403 ARG B C 1
ATOM 8979 O O . ARG B 1 403 ? 10.617 -19.25 24.438 1 98.31 403 ARG B O 1
ATOM 8986 N N . LEU B 1 404 ? 10.375 -21.422 24.281 1 98.62 404 LEU B N 1
ATOM 8987 C CA . LEU B 1 404 ? 8.945 -21.391 23.969 1 98.62 404 LEU B CA 1
ATOM 8988 C C . LEU B 1 404 ? 8.125 -21.922 25.141 1 98.62 404 LEU B C 1
ATOM 8990 O O . LEU B 1 404 ? 7.887 -23.125 25.234 1 98.62 404 LEU B O 1
ATOM 8994 N N . PRO B 1 405 ? 7.652 -21.062 25.953 1 98.19 405 PRO B N 1
ATOM 8995 C CA . PRO B 1 405 ? 6.848 -21.531 27.078 1 98.19 405 PRO B CA 1
ATOM 8996 C C . PRO B 1 405 ? 5.602 -22.297 26.625 1 98.19 405 PRO B C 1
ATOM 8998 O O . PRO B 1 405 ? 5.094 -22.062 25.516 1 98.19 405 PRO B O 1
ATOM 9001 N N . GLU B 1 406 ? 5.152 -23.172 27.469 1 97.56 406 GLU B N 1
ATOM 9002 C CA . GLU B 1 406 ? 3.885 -23.844 27.203 1 97.56 406 GLU B CA 1
ATOM 9003 C C . GLU B 1 406 ? 2.705 -22.891 27.359 1 97.56 406 GLU B C 1
ATOM 9005 O O . GLU B 1 406 ? 2.611 -22.172 28.359 1 97.56 406 GLU B O 1
ATOM 9010 N N . PRO B 1 407 ? 1.853 -22.875 26.406 1 97.69 407 PRO B N 1
ATOM 9011 C CA . PRO B 1 407 ? 0.685 -22.016 26.562 1 97.69 407 PRO B CA 1
ATOM 9012 C C . PRO B 1 407 ? -0.233 -22.453 27.703 1 97.69 407 PRO B C 1
ATOM 9014 O O . PRO B 1 407 ? -0.245 -23.625 28.062 1 97.69 407 PRO B O 1
ATOM 9017 N N . ARG B 1 408 ? -0.912 -21.469 28.281 1 96.56 408 ARG B N 1
ATOM 9018 C CA . ARG B 1 408 ? -2.049 -21.812 29.125 1 96.56 408 ARG B CA 1
ATOM 9019 C C . ARG B 1 408 ? -3.246 -22.25 28.297 1 96.56 408 ARG B C 1
ATOM 9021 O O . ARG B 1 408 ? -4.055 -21.406 27.875 1 96.56 408 ARG B O 1
ATOM 9028 N N . TRP B 1 409 ? -3.453 -23.484 28.109 1 97.44 409 TRP B N 1
ATOM 9029 C CA . TRP B 1 409 ? -4.48 -24.016 27.234 1 97.44 409 TRP B CA 1
ATOM 9030 C C . TRP B 1 409 ? -5.871 -23.812 27.812 1 97.44 409 TRP B C 1
ATOM 9032 O O . TRP B 1 409 ? -6.094 -24.062 29 1 97.44 409 TRP B O 1
ATOM 9042 N N . GLU B 1 410 ? -6.742 -23.281 27.031 1 95.56 410 GLU B N 1
ATOM 9043 C CA . GLU B 1 410 ? -8.133 -23.109 27.422 1 95.56 410 GLU B CA 1
ATOM 9044 C C . GLU B 1 410 ? -8.891 -24.422 27.422 1 95.56 410 GLU B C 1
ATOM 9046 O O . GLU B 1 410 ? -8.578 -25.328 26.641 1 95.56 410 GLU B O 1
ATOM 9051 N N . MET B 1 411 ? -9.922 -24.547 28.297 1 95.19 411 MET B N 1
ATOM 9052 C CA . MET B 1 411 ? -10.766 -25.734 28.312 1 95.19 411 MET B CA 1
ATOM 9053 C C . MET B 1 411 ? -11.711 -25.75 27.125 1 95.19 411 MET B C 1
ATOM 9055 O O . MET B 1 411 ? -12.422 -24.781 26.875 1 95.19 411 MET B O 1
ATOM 9059 N N . PRO B 1 412 ? -11.719 -26.875 26.406 1 94.19 412 PRO B N 1
ATOM 9060 C CA . PRO B 1 412 ? -12.703 -26.938 25.312 1 94.19 412 PRO B CA 1
ATOM 9061 C C . PRO B 1 412 ? -14.125 -26.672 25.797 1 94.19 412 PRO B C 1
ATOM 9063 O O . PRO B 1 412 ? -14.523 -27.141 26.875 1 94.19 412 PRO B O 1
ATOM 9066 N N . GLY B 1 413 ? -14.844 -25.938 25 1 94.69 413 GLY B N 1
ATOM 9067 C CA . GLY B 1 413 ? -16.203 -25.594 25.375 1 94.69 413 GLY B CA 1
ATOM 9068 C C . GLY B 1 413 ? -16.297 -24.25 26.094 1 94.69 413 GLY B C 1
ATOM 9069 O O . GLY B 1 413 ? -17.375 -23.641 26.125 1 94.69 413 GLY B O 1
ATOM 9070 N N . SER B 1 414 ? -15.219 -23.766 26.625 1 96.25 414 SER B N 1
ATOM 9071 C CA . SER B 1 414 ? -15.203 -22.453 27.266 1 96.25 414 SER B CA 1
ATOM 9072 C C . SER B 1 414 ? -15.203 -21.344 26.219 1 96.25 414 SER B C 1
ATOM 9074 O O . SER B 1 414 ? -14.906 -21.578 25.047 1 96.25 414 SER B O 1
ATOM 9076 N N . GLU B 1 415 ? -15.633 -20.203 26.656 1 96.31 415 GLU B N 1
ATOM 9077 C CA . GLU B 1 415 ? -15.602 -19.016 25.812 1 96.31 415 GLU B CA 1
ATOM 9078 C C . GLU B 1 415 ? -14.406 -18.125 26.156 1 96.31 415 GLU B C 1
ATOM 9080 O O . GLU B 1 415 ? -14.039 -17.984 27.328 1 96.31 415 GLU B O 1
ATOM 9085 N N . GLY B 1 416 ? -13.797 -17.594 25.125 1 96 416 GLY B N 1
ATOM 9086 C CA . GLY B 1 416 ? -12.695 -16.688 25.344 1 96 416 GLY B CA 1
ATOM 9087 C C . GLY B 1 416 ? -12.211 -16 24.078 1 96 416 GLY B C 1
ATOM 9088 O O . GLY B 1 416 ? -12.602 -16.391 22.984 1 96 416 GLY B O 1
ATOM 9089 N N . SER B 1 417 ? -11.383 -15.016 24.297 1 97.06 417 SER B N 1
ATOM 9090 C CA . SER B 1 417 ? -10.781 -14.266 23.203 1 97.06 417 SER B CA 1
ATOM 9091 C C . SER B 1 417 ? -9.445 -14.875 22.781 1 97.06 417 SER B C 1
ATOM 9093 O O . SER B 1 417 ? -8.555 -15.07 23.609 1 97.06 417 SER B O 1
ATOM 9095 N N . ALA B 1 418 ? -9.352 -15.156 21.469 1 98.25 418 ALA B N 1
ATOM 9096 C CA . ALA B 1 418 ? -8.078 -15.68 20.953 1 98.25 418 ALA B CA 1
ATOM 9097 C C . ALA B 1 418 ? -6.953 -14.672 21.156 1 98.25 418 ALA B C 1
ATOM 9099 O O . ALA B 1 418 ? -5.816 -15.055 21.453 1 98.25 418 ALA B O 1
ATOM 9100 N N . MET B 1 419 ? -7.176 -13.344 21.016 1 98.5 419 MET B N 1
ATOM 9101 C CA . MET B 1 419 ? -6.16 -12.312 21.188 1 98.5 419 MET B CA 1
ATOM 9102 C C . MET B 1 419 ? -5.711 -12.242 22.656 1 98.5 419 MET B C 1
ATOM 9104 O O . MET B 1 419 ? -4.535 -12 22.938 1 98.5 419 MET B O 1
ATOM 9108 N N . THR B 1 420 ? -6.691 -12.414 23.562 1 98 420 THR B N 1
ATOM 9109 C CA . THR B 1 420 ? -6.324 -12.445 24.969 1 98 420 THR B CA 1
ATOM 9110 C C . THR B 1 420 ? -5.406 -13.625 25.266 1 98 420 THR B C 1
ATOM 9112 O O . THR B 1 420 ? -4.438 -13.492 26.016 1 98 420 THR B O 1
ATOM 9115 N N . ALA B 1 421 ? -5.758 -14.766 24.719 1 98 421 ALA B N 1
ATOM 9116 C CA . ALA B 1 421 ? -4.902 -15.938 24.875 1 98 421 ALA B CA 1
ATOM 9117 C C . ALA B 1 421 ? -3.504 -15.672 24.328 1 98 421 ALA B C 1
ATOM 9119 O O . ALA B 1 421 ? -2.504 -16.047 24.938 1 98 421 ALA B O 1
ATOM 9120 N N . LEU B 1 422 ? -3.396 -15.039 23.156 1 98.56 422 LEU B N 1
ATOM 9121 C CA . LEU B 1 422 ? -2.117 -14.688 22.547 1 98.56 422 LEU B CA 1
ATOM 9122 C C . LEU B 1 422 ? -1.345 -13.719 23.438 1 98.56 422 LEU B C 1
ATOM 9124 O O . LEU B 1 422 ? -0.131 -13.852 23.609 1 98.56 422 LEU B O 1
ATOM 9128 N N . ASP B 1 423 ? -2.033 -12.703 23.938 1 98.56 423 ASP B N 1
ATOM 9129 C CA . ASP B 1 423 ? -1.405 -11.719 24.812 1 98.56 423 ASP B CA 1
ATOM 9130 C C . ASP B 1 423 ? -0.783 -12.391 26.031 1 98.56 423 ASP B C 1
ATOM 9132 O O . ASP B 1 423 ? 0.365 -12.117 26.391 1 98.56 423 ASP B O 1
ATOM 9136 N N . GLN B 1 424 ? -1.569 -13.289 26.688 1 98.12 424 GLN B N 1
ATOM 9137 C CA . GLN B 1 424 ? -1.103 -13.992 27.875 1 98.12 424 GLN B CA 1
ATOM 9138 C C . GLN B 1 424 ? 0.132 -14.836 27.562 1 98.12 424 GLN B C 1
ATOM 9140 O O . GLN B 1 424 ? 1.104 -14.828 28.328 1 98.12 424 GLN B O 1
ATOM 9145 N N . TRP B 1 425 ? 0.103 -15.5 26.469 1 98.69 425 TRP B N 1
ATOM 9146 C CA . TRP B 1 425 ? 1.246 -16.328 26.109 1 98.69 425 TRP B CA 1
ATOM 9147 C C . TRP B 1 425 ? 2.455 -15.469 25.75 1 98.69 425 TRP B C 1
ATOM 9149 O O . TRP B 1 425 ? 3.586 -15.805 26.109 1 98.69 425 TRP B O 1
ATOM 9159 N N . PHE B 1 426 ? 2.264 -14.422 25 1 98.69 426 PHE B N 1
ATOM 9160 C CA . PHE B 1 426 ? 3.367 -13.594 24.531 1 98.69 426 PHE B CA 1
ATOM 9161 C C . PHE B 1 426 ? 4.09 -12.938 25.703 1 98.69 426 PHE B C 1
ATOM 9163 O O . PHE B 1 426 ? 5.309 -12.758 25.672 1 98.69 426 PHE B O 1
ATOM 9170 N N . VAL B 1 427 ? 3.316 -12.484 26.75 1 98.62 427 VAL B N 1
ATOM 9171 C CA . VAL B 1 427 ? 3.924 -11.93 27.953 1 98.62 427 VAL B CA 1
ATOM 9172 C C . VAL B 1 427 ? 4.914 -12.922 28.547 1 98.62 427 VAL B C 1
ATOM 9174 O O . VAL B 1 427 ? 6.055 -12.57 28.844 1 98.62 427 VAL B O 1
ATOM 9177 N N . GLU B 1 428 ? 4.484 -14.188 28.609 1 98.5 428 GLU B N 1
ATOM 9178 C CA . GLU B 1 428 ? 5.363 -15.219 29.141 1 98.5 428 GLU B CA 1
ATOM 9179 C C . GLU B 1 428 ? 6.535 -15.492 28.203 1 98.5 428 GLU B C 1
ATOM 9181 O O . GLU B 1 428 ? 7.652 -15.758 28.656 1 98.5 428 GLU B O 1
ATOM 9186 N N . PHE B 1 429 ? 6.277 -15.523 26.953 1 98.56 429 PHE B N 1
ATOM 9187 C CA . PHE B 1 429 ? 7.293 -15.727 25.922 1 98.56 429 PHE B CA 1
ATOM 9188 C C . PHE B 1 429 ? 8.375 -14.656 26.031 1 98.56 429 PHE B C 1
ATOM 9190 O O . PHE B 1 429 ? 9.57 -14.961 25.969 1 98.56 429 PHE B O 1
ATOM 9197 N N . ALA B 1 430 ? 7.957 -13.367 26.156 1 98.62 430 ALA B N 1
ATOM 9198 C CA . ALA B 1 430 ? 8.891 -12.25 26.281 1 98.62 430 ALA B CA 1
ATOM 9199 C C . ALA B 1 430 ? 9.734 -12.383 27.547 1 98.62 430 ALA B C 1
ATOM 9201 O O . ALA B 1 430 ? 10.953 -12.203 27.5 1 98.62 430 ALA B O 1
ATOM 9202 N N . LYS B 1 431 ? 9.141 -12.742 28.719 1 98.44 431 LYS B N 1
ATOM 9203 C CA . LYS B 1 431 ? 9.844 -12.906 29.984 1 98.44 431 LYS B CA 1
ATOM 9204 C C . LYS B 1 431 ? 10.875 -14.031 29.891 1 98.44 431 LYS B C 1
ATOM 9206 O O . LYS B 1 431 ? 11.93 -13.961 30.516 1 98.44 431 LYS B O 1
ATOM 9211 N N . ALA B 1 432 ? 10.539 -14.977 29.078 1 98.5 432 ALA B N 1
ATOM 9212 C CA . ALA B 1 432 ? 11.391 -16.156 28.969 1 98.5 432 ALA B CA 1
ATOM 9213 C C . ALA B 1 432 ? 12.609 -15.875 28.094 1 98.5 432 ALA B C 1
ATOM 9215 O O . ALA B 1 432 ? 13.57 -16.656 28.109 1 98.5 432 ALA B O 1
ATOM 9216 N N . ASN B 1 433 ? 12.641 -14.781 27.359 1 98.38 433 ASN B N 1
ATOM 9217 C CA . ASN B 1 433 ? 13.711 -14.516 26.406 1 98.38 433 ASN B CA 1
ATOM 9218 C C . ASN B 1 433 ? 14.25 -13.094 26.547 1 98.38 433 ASN B C 1
ATOM 9220 O O . ASN B 1 433 ? 14.32 -12.352 25.562 1 98.38 433 ASN B O 1
ATOM 9224 N N . PRO B 1 434 ? 14.727 -12.688 27.688 1 96 434 PRO B N 1
ATOM 9225 C CA . PRO B 1 434 ? 15.18 -11.312 27.922 1 96 434 PRO B CA 1
ATOM 9226 C C . PRO B 1 434 ? 16.438 -10.969 27.141 1 96 434 PRO B C 1
ATOM 9228 O O . PRO B 1 434 ? 16.75 -9.789 26.922 1 96 434 PRO B O 1
ATOM 9231 N N . GLU B 1 435 ? 17.172 -11.961 26.703 1 95.38 435 GLU B N 1
ATOM 9232 C CA . GLU B 1 435 ? 18.453 -11.734 26.047 1 95.38 435 GLU B CA 1
ATOM 9233 C C . GLU B 1 435 ? 18.25 -11.375 24.578 1 95.38 435 GLU B C 1
ATOM 9235 O O . GLU B 1 435 ? 19.172 -10.867 23.922 1 95.38 435 GLU B O 1
ATOM 9240 N N . LEU B 1 436 ? 17.078 -11.695 24 1 97.25 436 LEU B N 1
ATOM 9241 C CA . LEU B 1 436 ? 16.797 -11.391 22.609 1 97.25 436 LEU B CA 1
ATOM 9242 C C . LEU B 1 436 ? 16.094 -10.047 22.469 1 97.25 436 LEU B C 1
ATOM 9244 O O . LEU B 1 436 ? 15.062 -9.82 23.125 1 97.25 436 LEU B O 1
ATOM 9248 N N . ARG B 1 437 ? 16.625 -9.148 21.641 1 97.5 437 ARG B N 1
ATOM 9249 C CA . ARG B 1 437 ? 16.016 -7.844 21.406 1 97.5 437 ARG B CA 1
ATOM 9250 C C . ARG B 1 437 ? 14.625 -7.996 20.797 1 97.5 437 ARG B C 1
ATOM 9252 O O . ARG B 1 437 ? 14.438 -8.758 19.844 1 97.5 437 ARG B O 1
ATOM 9259 N N . MET B 1 438 ? 13.68 -7.27 21.328 1 97.75 438 MET B N 1
ATOM 9260 C CA . MET B 1 438 ? 12.32 -7.336 20.797 1 97.75 438 MET B CA 1
ATOM 9261 C C . MET B 1 438 ? 11.953 -6.043 20.078 1 97.75 438 MET B C 1
ATOM 9263 O O . MET B 1 438 ? 12.32 -4.953 20.531 1 97.75 438 MET B O 1
ATOM 9267 N N . ARG B 1 439 ? 11.359 -6.121 18.906 1 98.5 439 ARG B N 1
ATOM 9268 C CA . ARG B 1 439 ? 10.68 -5.047 18.188 1 98.5 439 ARG B CA 1
ATOM 9269 C C . ARG B 1 439 ? 9.242 -5.422 17.875 1 98.5 439 ARG B C 1
ATOM 9271 O O . ARG B 1 439 ? 8.984 -6.305 17.047 1 98.5 439 ARG B O 1
ATOM 9278 N N . ILE B 1 440 ? 8.312 -4.766 18.531 1 98.69 440 ILE B N 1
ATOM 9279 C CA . ILE B 1 440 ? 6.891 -4.957 18.281 1 98.69 440 ILE B CA 1
ATOM 9280 C C . ILE B 1 440 ? 6.352 -3.801 17.453 1 98.69 440 ILE B C 1
ATOM 9282 O O . ILE B 1 440 ? 6.332 -2.654 17.906 1 98.69 440 ILE B O 1
ATOM 9286 N N . GLY B 1 441 ? 5.988 -4.109 16.188 1 98.31 441 GLY B N 1
ATOM 9287 C CA . GLY B 1 441 ? 5.371 -3.1 15.344 1 98.31 441 GLY B CA 1
ATOM 9288 C C . GLY B 1 441 ? 3.922 -2.83 15.703 1 98.31 441 GLY B C 1
ATOM 9289 O O . GLY B 1 441 ? 3.096 -3.744 15.688 1 98.31 441 GLY B O 1
ATOM 9290 N N . ASN B 1 442 ? 3.627 -1.543 15.977 1 97.75 442 ASN B N 1
ATOM 9291 C CA . ASN B 1 442 ? 2.312 -1.144 16.469 1 97.75 442 ASN B CA 1
ATOM 9292 C C . ASN B 1 442 ? 1.813 0.119 15.773 1 97.75 442 ASN B C 1
ATOM 9294 O O . ASN B 1 442 ? 2.373 1.2 15.961 1 97.75 442 ASN B O 1
ATOM 9298 N N . PRO B 1 443 ? 0.732 0.025 14.977 1 95.44 443 PRO B N 1
ATOM 9299 C CA . PRO B 1 443 ? 0.165 1.243 14.391 1 95.44 443 PRO B CA 1
ATOM 9300 C C . PRO B 1 443 ? -0.812 1.947 15.336 1 95.44 443 PRO B C 1
ATOM 9302 O O . PRO B 1 443 ? -1.852 2.441 14.891 1 95.44 443 PRO B O 1
ATOM 9305 N N . ASP B 1 444 ? -0.576 1.885 16.609 1 93.56 444 ASP B N 1
ATOM 9306 C CA . ASP B 1 444 ? -1.268 2.627 17.656 1 93.56 444 ASP B CA 1
ATOM 9307 C C . ASP B 1 444 ? -2.584 1.949 18.031 1 93.56 444 ASP B C 1
ATOM 9309 O O . ASP B 1 444 ? -3.588 2.621 18.266 1 93.56 444 ASP B O 1
ATOM 9313 N N . GLU B 1 445 ? -2.527 0.579 18.141 1 94.44 445 GLU B N 1
ATOM 9314 C CA . GLU B 1 445 ? -3.775 -0.12 18.438 1 94.44 445 GLU B CA 1
ATOM 9315 C C . GLU B 1 445 ? -3.518 -1.419 19.188 1 94.44 445 GLU B C 1
ATOM 9317 O O . GLU B 1 445 ? -4.328 -2.346 19.141 1 94.44 445 GLU B O 1
ATOM 9322 N N . LEU B 1 446 ? -2.467 -1.513 19.891 1 96.44 446 LEU B N 1
ATOM 9323 C CA . LEU B 1 446 ? -2.084 -2.754 20.547 1 96.44 446 LEU B CA 1
ATOM 9324 C C . LEU B 1 446 ? -3.072 -3.109 21.656 1 96.44 446 LEU B C 1
ATOM 9326 O O . LEU B 1 446 ? -3.582 -4.23 21.703 1 96.44 446 LEU B O 1
ATOM 9330 N N . ALA B 1 447 ? -3.35 -2.152 22.516 1 94.88 447 ALA B N 1
ATOM 9331 C CA . ALA B 1 447 ? -4.301 -2.404 23.594 1 94.88 447 ALA B CA 1
ATOM 9332 C C . ALA B 1 447 ? -5.707 -2.627 23.047 1 94.88 447 ALA B C 1
ATOM 9334 O O . ALA B 1 447 ? -6.445 -3.484 23.531 1 94.88 447 ALA B O 1
ATOM 9335 N N . SER B 1 448 ? -6.016 -1.845 22.062 1 91.5 448 SER B N 1
ATOM 9336 C CA . SER B 1 448 ? -7.316 -2 21.406 1 91.5 448 SER B CA 1
ATOM 9337 C C . SER B 1 448 ? -7.461 -3.385 20.781 1 91.5 448 SER B C 1
ATOM 9339 O O . SER B 1 448 ? -8.562 -3.932 20.719 1 91.5 448 SER B O 1
ATOM 9341 N N . ASN B 1 449 ? -6.379 -3.975 20.422 1 95.62 449 ASN B N 1
ATOM 9342 C CA . ASN B 1 449 ? -6.359 -5.309 19.828 1 95.62 449 ASN B CA 1
ATOM 9343 C C . ASN B 1 449 ? -6.137 -6.387 20.875 1 95.62 449 ASN B C 1
ATOM 9345 O O . ASN B 1 449 ? -5.75 -7.512 20.562 1 95.62 449 ASN B O 1
ATOM 9349 N N . LYS B 1 450 ? -6.27 -5.992 22.172 1 97 450 LYS B N 1
ATOM 9350 C CA . LYS B 1 450 ? -6.289 -6.891 23.312 1 97 450 LYS B CA 1
ATOM 9351 C C . LYS B 1 450 ? -4.891 -7.422 23.625 1 97 450 LYS B C 1
ATOM 9353 O O . LYS B 1 450 ? -4.734 -8.562 24.062 1 97 450 LYS B O 1
ATOM 9358 N N . MET B 1 451 ? -3.92 -6.641 23.297 1 98.19 451 MET B N 1
ATOM 9359 C CA . MET B 1 451 ? -2.545 -6.957 23.672 1 98.19 451 MET B CA 1
ATOM 9360 C C . MET B 1 451 ? -2.066 -6.055 24.797 1 98.19 451 MET B C 1
ATOM 9362 O O . MET B 1 451 ? -0.942 -5.551 24.766 1 98.19 451 MET B O 1
ATOM 9366 N N . GLY B 1 452 ? -2.943 -5.801 25.766 1 97.56 452 GLY B N 1
ATOM 9367 C CA . GLY B 1 452 ? -2.662 -4.883 26.859 1 97.56 452 GLY B CA 1
ATOM 9368 C C . GLY B 1 452 ? -1.569 -5.379 27.797 1 97.56 452 GLY B C 1
ATOM 9369 O O . GLY B 1 452 ? -0.81 -4.582 28.344 1 97.56 452 GLY B O 1
ATOM 9370 N N . GLY B 1 453 ? -1.495 -6.738 28.078 1 98.19 453 GLY B N 1
ATOM 9371 C CA . GLY B 1 453 ? -0.424 -7.293 28.891 1 98.19 453 GLY B CA 1
ATOM 9372 C C . GLY B 1 453 ? 0.951 -7.09 28.281 1 98.19 453 GLY B C 1
ATOM 9373 O O . GLY B 1 453 ? 1.896 -6.715 28.984 1 98.19 453 GLY B O 1
ATOM 9374 N N . THR B 1 454 ? 1.022 -7.316 26.969 1 98.5 454 THR B N 1
ATOM 9375 C CA . THR B 1 454 ? 2.258 -7.098 26.234 1 98.5 454 THR B CA 1
ATOM 9376 C C . THR B 1 454 ? 2.666 -5.625 26.281 1 98.5 454 THR B C 1
ATOM 9378 O O . THR B 1 454 ? 3.838 -5.309 26.5 1 98.5 454 THR B O 1
ATOM 9381 N N . LEU B 1 455 ? 1.686 -4.77 26.078 1 98.56 455 LEU B N 1
ATOM 9382 C CA . LEU B 1 455 ? 1.939 -3.332 26.109 1 98.56 455 LEU B CA 1
ATOM 9383 C C . LEU B 1 455 ? 2.434 -2.908 27.5 1 98.56 455 LEU B C 1
ATOM 9385 O O . LEU B 1 455 ? 3.365 -2.107 27.609 1 98.56 455 LEU B O 1
ATOM 9389 N N . ALA B 1 456 ? 1.829 -3.395 28.547 1 98.12 456 ALA B N 1
ATOM 9390 C CA . ALA B 1 456 ? 2.215 -3.049 29.906 1 98.12 456 ALA B CA 1
ATOM 9391 C C . ALA B 1 456 ? 3.641 -3.504 30.203 1 98.12 456 ALA B C 1
ATOM 9393 O O . ALA B 1 456 ? 4.383 -2.816 30.906 1 98.12 456 ALA B O 1
ATOM 9394 N N . LEU B 1 457 ? 4.023 -4.66 29.703 1 98.44 457 LEU B N 1
ATOM 9395 C CA . LEU B 1 457 ? 5.332 -5.242 29.969 1 98.44 457 LEU B CA 1
ATOM 9396 C C . LEU B 1 457 ? 6.418 -4.531 29.156 1 98.44 457 LEU B C 1
ATOM 9398 O O . LEU B 1 457 ? 7.449 -4.145 29.719 1 98.44 457 LEU B O 1
ATOM 9402 N N . LEU B 1 458 ? 6.164 -4.336 27.844 1 98.44 458 LEU B N 1
ATOM 9403 C CA . LEU B 1 458 ? 7.223 -3.93 26.922 1 98.44 458 LEU B CA 1
ATOM 9404 C C . LEU B 1 458 ? 7.191 -2.422 26.688 1 98.44 458 LEU B C 1
ATOM 9406 O O . LEU B 1 458 ? 8.219 -1.815 26.391 1 98.44 458 LEU B O 1
ATOM 9410 N N . LYS B 1 459 ? 5.98 -1.759 26.766 1 98.38 459 LYS B N 1
ATOM 9411 C CA . LYS B 1 459 ? 5.73 -0.32 26.766 1 98.38 459 LYS B CA 1
ATOM 9412 C C . LYS B 1 459 ? 6.129 0.305 25.438 1 98.38 459 LYS B C 1
ATOM 9414 O O . LYS B 1 459 ? 7.004 -0.21 24.734 1 98.38 459 LYS B O 1
ATOM 9419 N N . HIS B 1 460 ? 5.551 1.421 25.062 1 98.06 460 HIS B N 1
ATOM 9420 C CA . HIS B 1 460 ? 5.895 2.223 23.891 1 98.06 460 HIS B CA 1
ATOM 9421 C C . HIS B 1 460 ? 7.27 2.863 24.047 1 98.06 460 HIS B C 1
ATOM 9423 O O . HIS B 1 460 ? 7.59 3.404 25.109 1 98.06 460 HIS B O 1
ATOM 9429 N N . ARG B 1 461 ? 8.039 2.875 23 1 97.62 461 ARG B N 1
ATOM 9430 C CA . ARG B 1 461 ? 9.312 3.584 23 1 97.62 461 ARG B CA 1
ATOM 9431 C C . ARG B 1 461 ? 9.125 5.062 22.672 1 97.62 461 ARG B C 1
ATOM 9433 O O . ARG B 1 461 ? 8.633 5.41 21.594 1 97.62 461 ARG B O 1
ATOM 9440 N N . VAL B 1 462 ? 9.477 5.949 23.578 1 96.81 462 VAL B N 1
ATOM 9441 C CA . VAL B 1 462 ? 9.352 7.387 23.375 1 96.81 462 VAL B CA 1
ATOM 9442 C C . VAL B 1 462 ? 10.539 8.102 24.016 1 96.81 462 VAL B C 1
ATOM 9444 O O . VAL B 1 462 ? 11.219 7.543 24.891 1 96.81 462 VAL B O 1
ATOM 9447 N N . ASN B 1 463 ? 10.859 9.289 23.547 1 96.25 463 ASN B N 1
ATOM 9448 C CA . ASN B 1 463 ? 11.945 10.078 24.109 1 96.25 463 ASN B CA 1
ATOM 9449 C C . ASN B 1 463 ? 11.57 10.664 25.453 1 96.25 463 ASN B C 1
ATOM 9451 O O . ASN B 1 463 ? 12.422 10.812 26.344 1 96.25 463 ASN B O 1
ATOM 9455 N N . GLU B 1 464 ? 10.344 11.016 25.625 1 96.06 464 GLU B N 1
ATOM 9456 C CA . GLU B 1 464 ? 9.82 11.594 26.859 1 96.06 464 GLU B CA 1
ATOM 9457 C C . GLU B 1 464 ? 8.547 10.883 27.297 1 96.06 464 GLU B C 1
ATOM 9459 O O . GLU B 1 464 ? 7.441 11.328 26.984 1 96.06 464 GLU B O 1
ATOM 9464 N N . PRO B 1 465 ? 8.688 9.891 28.172 1 97 465 PRO B N 1
ATOM 9465 C CA . PRO B 1 465 ? 7.508 9.133 28.609 1 97 465 PRO B CA 1
ATOM 9466 C C . PRO B 1 465 ? 6.496 10 29.359 1 97 465 PRO B C 1
ATOM 9468 O O . PRO B 1 465 ? 6.883 10.875 30.141 1 97 465 PRO B O 1
ATOM 9471 N N . GLU B 1 466 ? 5.285 9.828 29.094 1 95.88 466 GLU B N 1
ATOM 9472 C CA . GLU B 1 466 ? 4.195 10.484 29.812 1 95.88 466 GLU B CA 1
ATOM 9473 C C . GLU B 1 466 ? 3.768 9.672 31.031 1 95.88 466 GLU B C 1
ATOM 9475 O O . GLU B 1 466 ? 3.49 8.477 30.922 1 95.88 466 GLU B O 1
ATOM 9480 N N . PRO B 1 467 ? 3.682 10.297 32.25 1 94.5 467 PRO B N 1
ATOM 9481 C CA . PRO B 1 467 ? 3.25 9.562 33.438 1 94.5 467 PRO B CA 1
ATOM 9482 C C . PRO B 1 467 ? 1.87 8.93 33.25 1 94.5 467 PRO B C 1
ATOM 9484 O O . PRO B 1 467 ? 0.953 9.562 32.75 1 94.5 467 PRO B O 1
ATOM 9487 N N . GLY B 1 468 ? 1.774 7.707 33.594 1 92.81 468 GLY B N 1
ATOM 9488 C CA . GLY B 1 468 ? 0.495 7.016 33.562 1 92.81 468 GLY B CA 1
ATOM 9489 C C . GLY B 1 468 ? 0.231 6.316 32.25 1 92.81 468 GLY B C 1
ATOM 9490 O O . GLY B 1 468 ? -0.75 5.582 32.094 1 92.81 468 GLY B O 1
ATOM 9491 N N . VAL B 1 469 ? 0.947 6.539 31.234 1 95.06 469 VAL B N 1
ATOM 9492 C CA . VAL B 1 469 ? 0.86 5.887 29.938 1 95.06 469 VAL B CA 1
ATOM 9493 C C . VAL B 1 469 ? 1.945 4.82 29.812 1 95.06 469 VAL B C 1
ATOM 9495 O O . VAL B 1 469 ? 3.041 4.977 30.359 1 95.06 469 VAL B O 1
ATOM 9498 N N . PRO B 1 470 ? 1.611 3.684 29.25 1 97.12 470 PRO B N 1
ATOM 9499 C CA . PRO B 1 470 ? 2.631 2.639 29.141 1 97.12 470 PRO B CA 1
ATOM 9500 C C . PRO B 1 470 ? 3.727 2.99 28.141 1 97.12 470 PRO B C 1
ATOM 9502 O O . PRO B 1 470 ? 3.879 2.309 27.125 1 97.12 470 PRO B O 1
ATOM 9505 N N . GLU B 1 471 ? 4.5 3.975 28.484 1 97.5 471 GLU B N 1
ATOM 9506 C CA . GLU B 1 471 ? 5.625 4.484 27.703 1 97.5 471 GLU B CA 1
ATOM 9507 C C . GLU B 1 471 ? 6.934 4.355 28.484 1 97.5 471 GLU B C 1
ATOM 9509 O O . GLU B 1 471 ? 6.934 4.363 29.719 1 97.5 471 GLU B O 1
ATOM 9514 N N . ASP B 1 472 ? 7.996 4.152 27.781 1 97.94 472 ASP B N 1
ATOM 9515 C CA . ASP B 1 472 ? 9.32 4.074 28.406 1 97.94 472 ASP B CA 1
ATOM 9516 C C . ASP B 1 472 ? 10.406 4.504 27.422 1 97.94 472 ASP B C 1
ATOM 9518 O O . ASP B 1 472 ? 10.273 4.316 26.219 1 97.94 472 ASP B O 1
ATOM 9522 N N . LEU B 1 473 ? 11.398 5.102 27.953 1 96.81 473 LEU B N 1
ATOM 9523 C CA . LEU B 1 473 ? 12.555 5.492 27.156 1 96.81 473 LEU B CA 1
ATOM 9524 C C . LEU B 1 473 ? 13.141 4.293 26.422 1 96.81 473 LEU B C 1
ATOM 9526 O O . LEU B 1 473 ? 13.609 4.422 25.281 1 96.81 473 LEU B O 1
ATOM 9530 N N . HIS B 1 474 ? 13.078 3.119 27.016 1 96.81 474 HIS B N 1
ATOM 9531 C CA . HIS B 1 474 ? 13.688 1.909 26.469 1 96.81 474 HIS B CA 1
ATOM 9532 C C . HIS B 1 474 ? 12.625 0.88 26.094 1 96.81 474 HIS B C 1
ATOM 9534 O O . HIS B 1 474 ? 12.891 -0.324 26.109 1 96.81 474 HIS B O 1
ATOM 9540 N N . GLY B 1 475 ? 11.406 1.36 25.812 1 98.12 475 GLY B N 1
ATOM 9541 C CA . GLY B 1 475 ? 10.352 0.451 25.391 1 98.12 475 GLY B CA 1
ATOM 9542 C C . GLY B 1 475 ? 10.711 -0.348 24.156 1 98.12 475 GLY B C 1
ATOM 9543 O O . GLY B 1 475 ? 11.586 0.053 23.391 1 98.12 475 GLY B O 1
ATOM 9544 N N . ALA B 1 476 ? 10.047 -1.496 24 1 98.38 476 ALA B N 1
ATOM 9545 C CA . ALA B 1 476 ? 10.32 -2.375 22.875 1 98.38 476 ALA B CA 1
ATOM 9546 C C . ALA B 1 476 ? 9.258 -2.225 21.797 1 98.38 476 ALA B C 1
ATOM 9548 O O . ALA B 1 476 ? 9.414 -2.732 20.672 1 98.38 476 ALA B O 1
ATOM 9549 N N . ILE B 1 477 ? 8.18 -1.53 22.078 1 98.5 477 ILE B N 1
ATOM 9550 C CA . ILE B 1 477 ? 7.094 -1.35 21.125 1 98.5 477 ILE B CA 1
ATOM 9551 C C . ILE B 1 477 ? 7.348 -0.103 20.281 1 98.5 477 ILE B C 1
ATOM 9553 O O . ILE B 1 477 ? 7.434 1.006 20.812 1 98.5 477 ILE B O 1
ATOM 9557 N N . ILE B 1 478 ? 7.539 -0.305 18.969 1 97.69 478 ILE B N 1
ATOM 9558 C CA . ILE B 1 478 ? 7.734 0.755 17.984 1 97.69 478 ILE B CA 1
ATOM 9559 C C . ILE B 1 478 ? 6.383 1.207 17.438 1 97.69 478 ILE B C 1
ATOM 9561 O O . ILE B 1 478 ? 5.719 0.462 16.719 1 97.69 478 ILE B O 1
ATOM 9565 N N . THR B 1 479 ? 6.02 2.445 17.781 1 96.5 479 THR B N 1
ATOM 9566 C CA . THR B 1 479 ? 4.664 2.891 17.484 1 96.5 479 THR B CA 1
ATOM 9567 C C . THR B 1 479 ? 4.68 4.082 16.531 1 96.5 479 THR B C 1
ATOM 9569 O O . THR B 1 479 ? 5.367 5.074 16.781 1 96.5 479 THR B O 1
ATOM 9572 N N . ALA B 1 480 ? 3.982 3.984 15.492 1 93.69 480 ALA B N 1
ATOM 9573 C CA . ALA B 1 480 ? 3.652 5.043 14.539 1 93.69 480 ALA B CA 1
ATOM 9574 C C . ALA B 1 480 ? 2.371 4.719 13.781 1 93.69 480 ALA B C 1
ATOM 9576 O O . ALA B 1 480 ? 2.117 3.559 13.445 1 93.69 480 ALA B O 1
ATOM 9577 N N . LEU B 1 481 ? 1.562 5.734 13.562 1 92.44 481 LEU B N 1
ATOM 9578 C CA . LEU B 1 481 ? 0.402 5.504 12.711 1 92.44 481 LEU B CA 1
ATOM 9579 C C . LEU B 1 481 ? 0.818 5.391 11.242 1 92.44 481 LEU B C 1
ATOM 9581 O O . LEU B 1 481 ? 0.436 6.227 10.422 1 92.44 481 LEU B O 1
ATOM 9585 N N . ASN B 1 482 ? 1.587 4.461 10.984 1 92.25 482 ASN B N 1
ATOM 9586 C CA . ASN B 1 482 ? 2.182 4.098 9.703 1 92.25 482 ASN B CA 1
ATOM 9587 C C . ASN B 1 482 ? 2.525 2.611 9.648 1 92.25 482 ASN B C 1
ATOM 9589 O O . ASN B 1 482 ? 3.561 2.189 10.164 1 92.25 482 ASN B O 1
ATOM 9593 N N . GLU B 1 483 ? 1.699 1.843 8.945 1 94.56 483 GLU B N 1
ATOM 9594 C CA . GLU B 1 483 ? 1.826 0.389 8.922 1 94.56 483 GLU B CA 1
ATOM 9595 C C . GLU B 1 483 ? 3.17 -0.037 8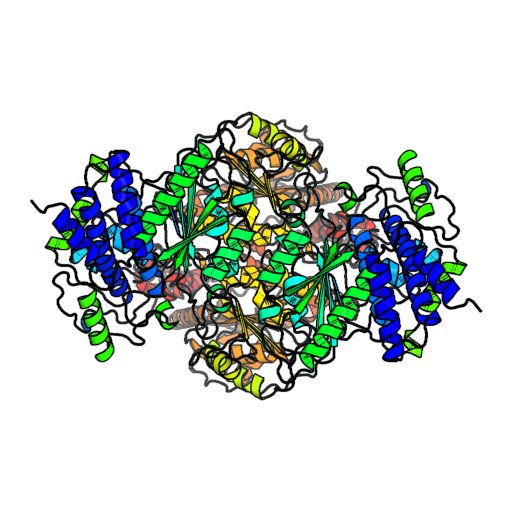.336 1 94.56 483 GLU B C 1
ATOM 9597 O O . GLU B 1 483 ? 3.787 -0.991 8.812 1 94.56 483 GLU B O 1
ATOM 9602 N N . GLU B 1 484 ? 3.621 0.638 7.344 1 92.62 484 GLU B N 1
ATOM 9603 C CA . GLU B 1 484 ? 4.871 0.262 6.688 1 92.62 484 GLU B CA 1
ATOM 9604 C C . GLU B 1 484 ? 6.066 0.483 7.605 1 92.62 484 GLU B C 1
ATOM 9606 O O . GLU B 1 484 ? 6.969 -0.354 7.672 1 92.62 484 GLU B O 1
ATOM 9611 N N . ALA B 1 485 ? 6.109 1.562 8.375 1 93.31 485 ALA B N 1
ATOM 9612 C CA . ALA B 1 485 ? 7.223 1.891 9.266 1 93.31 485 ALA B CA 1
ATOM 9613 C C . ALA B 1 485 ? 7.324 0.885 10.406 1 93.31 485 ALA B C 1
ATOM 9615 O O . ALA B 1 485 ? 8.422 0.45 10.766 1 93.31 485 ALA B O 1
ATOM 9616 N N . VAL B 1 486 ? 6.184 0.55 10.961 1 96.12 486 VAL B N 1
ATOM 9617 C CA . VAL B 1 486 ? 6.234 -0.324 12.125 1 96.12 486 VAL B CA 1
ATOM 9618 C C . VAL B 1 486 ? 6.574 -1.748 11.688 1 96.12 486 VAL B C 1
ATOM 9620 O O . VAL B 1 486 ? 7.242 -2.486 12.422 1 96.12 486 VAL B O 1
ATOM 9623 N N . ALA B 1 487 ? 6.109 -2.123 10.5 1 97.19 487 ALA B N 1
ATOM 9624 C CA . ALA B 1 487 ? 6.512 -3.42 9.961 1 97.19 487 ALA B CA 1
ATOM 9625 C C . ALA B 1 487 ? 8.008 -3.447 9.656 1 97.19 487 ALA B C 1
ATOM 9627 O O . ALA B 1 487 ? 8.664 -4.469 9.859 1 97.19 487 ALA B O 1
ATOM 9628 N N . ALA B 1 488 ? 8.531 -2.35 9.172 1 96 488 ALA B N 1
ATOM 9629 C CA . ALA B 1 488 ? 9.961 -2.252 8.867 1 96 488 ALA B CA 1
ATOM 9630 C C . ALA B 1 488 ? 10.805 -2.426 10.117 1 96 488 ALA B C 1
ATOM 9632 O O . ALA B 1 488 ? 11.891 -3.014 10.062 1 96 488 ALA B O 1
ATOM 9633 N N . ALA B 1 489 ? 10.32 -1.911 11.242 1 97.06 489 ALA B N 1
ATOM 9634 C CA . ALA B 1 489 ? 11.039 -2.074 12.508 1 97.06 489 ALA B CA 1
ATOM 9635 C C . ALA B 1 489 ? 11.172 -3.549 12.875 1 97.06 489 ALA B C 1
ATOM 9637 O O . ALA B 1 489 ? 12.258 -4.008 13.242 1 97.06 489 ALA B O 1
ATOM 9638 N N . ALA B 1 490 ? 10.102 -4.254 12.719 1 98.19 490 ALA B N 1
ATOM 9639 C CA . ALA B 1 490 ? 10.109 -5.68 13.031 1 98.19 490 ALA B CA 1
ATOM 9640 C C . ALA B 1 490 ? 10.992 -6.449 12.055 1 98.19 490 ALA B C 1
ATOM 9642 O O . ALA B 1 490 ? 11.812 -7.27 12.469 1 98.19 490 ALA B O 1
ATOM 9643 N N . LEU B 1 491 ? 10.875 -6.152 10.805 1 97.69 491 LEU B N 1
ATOM 9644 C CA . LEU B 1 491 ? 11.602 -6.887 9.773 1 97.69 491 LEU B CA 1
ATOM 9645 C C . LEU B 1 491 ? 13.086 -6.527 9.789 1 97.69 491 LEU B C 1
ATOM 9647 O O . LEU B 1 491 ? 13.93 -7.336 9.398 1 97.69 491 LEU B O 1
ATOM 9651 N N . GLY B 1 492 ? 13.398 -5.305 10.234 1 97.38 492 GLY B N 1
ATOM 9652 C CA . GLY B 1 492 ? 14.789 -4.906 10.375 1 97.38 492 GLY B CA 1
ATOM 9653 C C . GLY B 1 492 ? 15.5 -5.609 11.516 1 97.38 492 GLY B C 1
ATOM 9654 O O . GLY B 1 492 ? 16.719 -5.828 11.461 1 97.38 492 GLY B O 1
ATOM 9655 N N . ASN B 1 493 ? 14.781 -6.027 12.555 1 98.12 493 ASN B N 1
ATOM 9656 C CA . ASN B 1 493 ? 15.336 -6.656 13.75 1 98.12 493 ASN B CA 1
ATOM 9657 C C . ASN B 1 493 ? 15.531 -8.156 13.555 1 98.12 493 ASN B C 1
ATOM 9659 O O . ASN B 1 493 ? 14.969 -8.961 14.305 1 98.12 493 ASN B O 1
ATOM 9663 N N . LYS B 1 494 ? 16.453 -8.516 12.758 1 97.44 494 LYS B N 1
ATOM 9664 C CA . LYS B 1 494 ? 16.688 -9.914 12.414 1 97.44 494 LYS B CA 1
ATOM 9665 C C . LYS B 1 494 ? 17.516 -10.617 13.5 1 97.44 494 LYS B C 1
ATOM 9667 O O . LYS B 1 494 ? 17.609 -11.844 13.5 1 97.44 494 LYS B O 1
ATOM 9672 N N . GLY B 1 495 ? 18.062 -9.891 14.453 1 96.94 495 GLY B N 1
ATOM 9673 C CA . GLY B 1 495 ? 18.844 -10.469 15.539 1 96.94 495 GLY B CA 1
ATOM 9674 C C . GLY B 1 495 ? 18 -10.789 16.766 1 96.94 495 GLY B C 1
ATOM 9675 O O . GLY B 1 495 ? 18.531 -11.25 17.781 1 96.94 495 GLY B O 1
ATOM 9676 N N . GLY B 1 496 ? 16.719 -10.609 16.641 1 97.75 496 GLY B N 1
ATOM 9677 C CA . GLY B 1 496 ? 15.891 -10.758 17.812 1 97.75 496 GLY B CA 1
ATOM 9678 C C . GLY B 1 496 ? 14.508 -11.305 17.5 1 97.75 496 GLY B C 1
ATOM 9679 O O . GLY B 1 496 ? 14.352 -12.141 16.609 1 97.75 496 GLY B O 1
ATOM 9680 N N . LEU B 1 497 ? 13.562 -10.984 18.438 1 98.19 497 LEU B N 1
ATOM 9681 C CA . LEU B 1 497 ? 12.18 -11.438 18.359 1 98.19 497 LEU B CA 1
ATOM 9682 C C . LEU B 1 497 ? 11.273 -10.305 17.875 1 98.19 497 LEU B C 1
ATOM 9684 O O . LEU B 1 497 ? 11.438 -9.156 18.297 1 98.19 497 LEU B O 1
ATOM 9688 N N . ASN B 1 498 ? 10.359 -10.656 16.984 1 98.56 498 ASN B N 1
ATOM 9689 C CA . ASN B 1 498 ? 9.539 -9.633 16.359 1 98.56 498 ASN B CA 1
ATOM 9690 C C . ASN B 1 498 ? 8.062 -10.008 16.359 1 98.56 498 ASN B C 1
ATOM 9692 O O . ASN B 1 498 ? 7.723 -11.195 16.359 1 98.56 498 ASN B O 1
ATOM 9696 N N . LEU B 1 499 ? 7.23 -9.039 16.344 1 98.81 499 LEU B N 1
ATOM 9697 C CA . LEU B 1 499 ? 5.785 -9.188 16.203 1 98.81 499 LEU B CA 1
ATOM 9698 C C . LEU B 1 499 ? 5.172 -7.941 15.578 1 98.81 499 LEU B C 1
ATOM 9700 O O . LEU B 1 499 ? 5.555 -6.816 15.914 1 98.81 499 LEU B O 1
ATOM 9704 N N . ILE B 1 500 ? 4.301 -8.094 14.656 1 98.75 500 ILE B N 1
ATOM 9705 C CA . ILE B 1 500 ? 3.504 -6.996 14.117 1 98.75 500 ILE B CA 1
ATOM 9706 C C . ILE B 1 500 ? 2.023 -7.258 14.391 1 98.75 500 ILE B C 1
ATOM 9708 O O . ILE B 1 500 ? 1.521 -8.352 14.133 1 98.75 500 ILE B O 1
ATOM 9712 N N . VAL B 1 501 ? 1.29 -6.355 14.953 1 98.56 501 VAL B N 1
ATOM 9713 C CA . VAL B 1 501 ? -0.147 -6.457 15.18 1 98.56 501 VAL B CA 1
ATOM 9714 C C . VAL B 1 501 ? -0.859 -5.266 14.539 1 98.56 501 VAL B C 1
ATOM 9716 O O . VAL B 1 501 ? -0.526 -4.113 14.82 1 98.56 501 VAL B O 1
ATOM 9719 N N . SER B 1 502 ? -1.832 -5.523 13.688 1 97.38 502 SER B N 1
ATOM 9720 C CA . SER B 1 502 ? -2.508 -4.453 12.961 1 97.38 502 SER B CA 1
ATOM 9721 C C . SER B 1 502 ? -3.943 -4.836 12.625 1 97.38 502 SER B C 1
ATOM 9723 O O . SER B 1 502 ? -4.312 -6.008 12.695 1 97.38 502 SER B O 1
ATOM 9725 N N . TYR B 1 503 ? -4.801 -3.764 12.312 1 96.62 503 TYR B N 1
ATOM 9726 C CA . TYR B 1 503 ? -6.07 -4.031 11.648 1 96.62 503 TYR B CA 1
ATOM 9727 C C . TYR B 1 503 ? -5.852 -4.703 10.297 1 96.62 503 TYR B C 1
ATOM 9729 O O . TYR B 1 503 ? -4.926 -4.348 9.562 1 96.62 503 TYR B O 1
ATOM 9737 N N . GLU B 1 504 ? -6.703 -5.656 10 1 97.5 504 GLU B N 1
ATOM 9738 C CA . GLU B 1 504 ? -6.566 -6.414 8.758 1 97.5 504 GLU B CA 1
ATOM 9739 C C . GLU B 1 504 ? -6.625 -5.492 7.543 1 97.5 504 GLU B C 1
ATOM 9741 O O . GLU B 1 504 ? -5.785 -5.586 6.648 1 97.5 504 GLU B O 1
ATOM 9746 N N . ALA B 1 505 ? -7.57 -4.559 7.508 1 96.62 505 ALA B N 1
ATOM 9747 C CA . ALA B 1 505 ? -7.82 -3.717 6.34 1 96.62 505 ALA B CA 1
ATOM 9748 C C . ALA B 1 505 ? -6.629 -2.811 6.051 1 96.62 505 ALA B C 1
ATOM 9750 O O . ALA B 1 505 ? -6.367 -2.465 4.895 1 96.62 505 ALA B O 1
ATOM 9751 N N . PHE B 1 506 ? -5.859 -2.463 7.039 1 95.19 506 PHE B N 1
ATOM 9752 C CA . PHE B 1 506 ? -4.812 -1.462 6.855 1 95.19 506 PHE B CA 1
ATOM 9753 C C . PHE B 1 506 ? -3.447 -2.125 6.727 1 95.19 506 PHE B C 1
ATOM 9755 O O . PHE B 1 506 ? -2.492 -1.501 6.258 1 95.19 506 PHE B O 1
ATOM 9762 N N . ALA B 1 507 ? -3.375 -3.408 7.07 1 97.12 507 ALA B N 1
ATOM 9763 C CA . ALA B 1 507 ? -2.127 -4.156 6.934 1 97.12 507 ALA B CA 1
ATOM 9764 C C . ALA B 1 507 ? -1.693 -4.238 5.473 1 97.12 507 ALA B C 1
ATOM 9766 O O . ALA B 1 507 ? -0.533 -4.531 5.18 1 97.12 507 ALA B O 1
ATOM 9767 N N . VAL B 1 508 ? -2.607 -3.936 4.547 1 96.75 508 VAL B N 1
ATOM 9768 C CA . VAL B 1 508 ? -2.303 -3.979 3.121 1 96.75 508 VAL B CA 1
ATOM 9769 C C . VAL B 1 508 ? -1.201 -2.971 2.799 1 96.75 508 VAL B C 1
ATOM 9771 O O . VAL B 1 508 ? -0.429 -3.166 1.856 1 96.75 508 VAL B O 1
ATOM 9774 N N . LYS B 1 509 ? -1.021 -1.979 3.604 1 94.12 509 LYS B N 1
ATOM 9775 C CA . LYS B 1 509 ? -0 -0.952 3.414 1 94.12 509 LYS B CA 1
ATOM 9776 C C . LYS B 1 509 ? 1.401 -1.535 3.57 1 94.12 509 LYS B C 1
ATOM 9778 O O . LYS B 1 509 ? 2.377 -0.958 3.086 1 94.12 509 LYS B O 1
ATOM 9783 N N . MET B 1 510 ? 1.498 -2.762 4.164 1 95.56 510 MET B N 1
ATOM 9784 C CA . MET B 1 510 ? 2.783 -3.398 4.438 1 95.56 510 MET B CA 1
ATOM 9785 C C . MET B 1 510 ? 3.191 -4.312 3.283 1 95.56 510 MET B C 1
ATOM 9787 O O . MET B 1 510 ? 4.328 -4.789 3.238 1 95.56 510 MET B O 1
ATOM 9791 N N . LEU B 1 511 ? 2.365 -4.48 2.305 1 96.62 511 LEU B N 1
ATOM 9792 C CA . LEU B 1 511 ? 2.477 -5.594 1.368 1 96.62 511 LEU B CA 1
ATOM 9793 C C . LEU B 1 511 ? 3.791 -5.527 0.6 1 96.62 511 LEU B C 1
ATOM 9795 O O . LEU B 1 511 ? 4.465 -6.547 0.429 1 96.62 511 LEU B O 1
ATOM 9799 N N . GLY B 1 512 ? 4.172 -4.332 0.112 1 94.38 512 GLY B N 1
ATOM 9800 C CA . GLY B 1 512 ? 5.414 -4.219 -0.64 1 94.38 512 GLY B CA 1
ATOM 9801 C C . GLY B 1 512 ? 6.633 -4.633 0.16 1 94.38 512 GLY B C 1
ATOM 9802 O O . GLY B 1 512 ? 7.492 -5.363 -0.341 1 94.38 512 GLY B O 1
ATOM 9803 N N . LEU B 1 513 ? 6.684 -4.211 1.368 1 95.06 513 LEU B N 1
ATOM 9804 C CA . LEU B 1 513 ? 7.785 -4.523 2.271 1 95.06 513 LEU B CA 1
ATOM 9805 C C . LEU B 1 513 ? 7.832 -6.016 2.576 1 95.06 513 LEU B C 1
ATOM 9807 O O . LEU B 1 513 ? 8.906 -6.625 2.555 1 95.06 513 LEU B O 1
ATOM 9811 N N . MET B 1 514 ? 6.73 -6.609 2.832 1 97.25 514 MET B N 1
ATOM 9812 C CA . MET B 1 514 ? 6.645 -8.031 3.156 1 97.25 514 MET B CA 1
ATOM 9813 C C . MET B 1 514 ? 7.039 -8.883 1.956 1 97.25 514 MET B C 1
ATOM 9815 O O . MET B 1 514 ? 7.781 -9.859 2.1 1 97.25 514 MET B O 1
ATOM 9819 N N . ARG B 1 515 ? 6.586 -8.492 0.837 1 96.88 515 ARG B N 1
ATOM 9820 C CA . ARG B 1 515 ? 6.902 -9.234 -0.378 1 96.88 515 ARG B CA 1
ATOM 9821 C C . ARG B 1 515 ? 8.398 -9.227 -0.658 1 96.88 515 ARG B C 1
ATOM 9823 O O . ARG B 1 515 ? 8.977 -10.25 -1.014 1 96.88 515 ARG B O 1
ATOM 9830 N N . GLN B 1 516 ? 9.016 -8.078 -0.523 1 95.88 516 GLN B N 1
ATOM 9831 C CA . GLN B 1 516 ? 10.461 -8 -0.737 1 95.88 516 GLN B CA 1
ATOM 9832 C C . GLN B 1 516 ? 11.203 -8.953 0.194 1 95.88 516 GLN B C 1
ATOM 9834 O O . GLN B 1 516 ? 12.148 -9.625 -0.223 1 95.88 516 GLN B O 1
ATOM 9839 N N . GLU B 1 517 ? 10.766 -9.047 1.431 1 96.88 517 GLU B N 1
ATOM 9840 C CA . GLU B 1 517 ? 11.375 -9.938 2.408 1 96.88 517 GLU B CA 1
ATOM 9841 C C . GLU B 1 517 ? 11.164 -11.398 2.031 1 96.88 517 GLU B C 1
ATOM 9843 O O . GLU B 1 517 ? 12.086 -12.211 2.125 1 96.88 517 GLU B O 1
ATOM 9848 N N . ILE B 1 518 ? 9.969 -11.742 1.63 1 97.94 518 ILE B N 1
ATOM 9849 C CA . ILE B 1 518 ? 9.609 -13.109 1.271 1 97.94 518 ILE B CA 1
ATOM 9850 C C . ILE B 1 518 ? 10.445 -13.57 0.082 1 97.94 518 ILE B C 1
ATOM 9852 O O . ILE B 1 518 ? 11.008 -14.664 0.101 1 97.94 518 ILE B O 1
ATOM 9856 N N . ILE B 1 519 ? 10.609 -12.727 -0.896 1 96.94 519 ILE B N 1
ATOM 9857 C CA . ILE B 1 519 ? 11.344 -13.062 -2.109 1 96.94 519 ILE B CA 1
ATOM 9858 C C . ILE B 1 519 ? 12.82 -13.281 -1.775 1 96.94 519 ILE B C 1
ATOM 9860 O O . ILE B 1 519 ? 13.414 -14.281 -2.188 1 96.94 519 ILE B O 1
ATOM 9864 N N . PHE B 1 520 ? 13.414 -12.367 -0.992 1 97.19 520 PHE B N 1
ATOM 9865 C CA . PHE B 1 520 ? 14.836 -12.453 -0.688 1 97.19 520 PHE B CA 1
ATOM 9866 C C . PHE B 1 520 ? 15.133 -13.695 0.147 1 97.19 520 PHE B C 1
ATOM 9868 O O . PHE B 1 520 ? 16.094 -14.422 -0.135 1 97.19 520 PHE B O 1
ATOM 9875 N N . SER B 1 521 ? 14.32 -13.945 1.143 1 97.75 521 SER B N 1
ATOM 9876 C CA . SER B 1 521 ? 14.516 -15.102 2.008 1 97.75 521 SER B CA 1
ATOM 9877 C C . SER B 1 521 ? 14.406 -16.406 1.219 1 97.75 521 SER B C 1
ATOM 9879 O O . SER B 1 521 ? 15.211 -17.312 1.409 1 97.75 521 SER B O 1
ATOM 9881 N N . ARG B 1 522 ? 13.461 -16.469 0.369 1 97.62 522 ARG B N 1
ATOM 9882 C CA . ARG B 1 522 ? 13.266 -17.688 -0.392 1 97.62 522 ARG B CA 1
ATOM 9883 C C . ARG B 1 522 ? 14.406 -17.906 -1.386 1 97.62 522 ARG B C 1
ATOM 9885 O O . ARG B 1 522 ? 14.859 -19.031 -1.587 1 97.62 522 ARG B O 1
ATOM 9892 N N . HIS B 1 523 ? 14.828 -16.844 -2.076 1 96.81 523 HIS B N 1
ATOM 9893 C CA . HIS B 1 523 ? 15.945 -16.953 -3.008 1 96.81 523 HIS B CA 1
ATOM 9894 C C . HIS B 1 523 ? 17.219 -17.375 -2.291 1 96.81 523 HIS B C 1
ATOM 9896 O O . HIS B 1 523 ? 18.047 -18.109 -2.857 1 96.81 523 HIS B O 1
ATOM 9902 N N . GLN B 1 524 ? 17.406 -16.906 -1.064 1 96.75 524 GLN B N 1
ATOM 9903 C CA . GLN B 1 524 ? 18.531 -17.391 -0.27 1 96.75 524 GLN B CA 1
ATOM 9904 C C . GLN B 1 524 ? 18.469 -18.891 -0.096 1 96.75 524 GLN B C 1
ATOM 9906 O O . GLN B 1 524 ? 19.484 -19.594 -0.284 1 96.75 524 GLN B O 1
ATOM 9911 N N . ARG B 1 525 ? 17.359 -19.375 0.246 1 96.25 525 ARG B N 1
ATOM 9912 C CA . ARG B 1 525 ? 17.188 -20.812 0.435 1 96.25 525 ARG B CA 1
ATOM 9913 C C . ARG B 1 525 ? 17.453 -21.562 -0.86 1 96.25 525 ARG B C 1
ATOM 9915 O O . ARG B 1 525 ? 18.062 -22.641 -0.842 1 96.25 525 ARG B O 1
ATOM 9922 N N . GLN B 1 526 ? 17.031 -21.031 -1.935 1 94.56 526 GLN B N 1
ATOM 9923 C CA . GLN B 1 526 ? 17.203 -21.641 -3.244 1 94.56 526 GLN B CA 1
ATOM 9924 C C . GLN B 1 526 ? 18.672 -21.844 -3.582 1 94.56 526 GLN B C 1
ATOM 9926 O O . GLN B 1 526 ? 19.031 -22.781 -4.297 1 94.56 526 GLN B O 1
ATOM 9931 N N . VAL B 1 527 ? 19.531 -20.984 -3.043 1 93.94 527 VAL B N 1
ATOM 9932 C CA . VAL B 1 527 ? 20.953 -21.094 -3.383 1 93.94 527 VAL B CA 1
ATOM 9933 C C . VAL B 1 527 ? 21.719 -21.703 -2.211 1 93.94 527 VAL B C 1
ATOM 9935 O O . VAL B 1 527 ? 22.938 -21.562 -2.125 1 93.94 527 VAL B O 1
ATOM 9938 N N . GLY B 1 528 ? 21.016 -22.25 -1.219 1 93.38 528 GLY B N 1
ATOM 9939 C CA . GLY B 1 528 ? 21.641 -22.984 -0.13 1 93.38 528 GLY B CA 1
ATOM 9940 C C . GLY B 1 528 ? 22.078 -22.094 1.022 1 93.38 528 GLY B C 1
ATOM 9941 O O . GLY B 1 528 ? 22.922 -22.484 1.828 1 93.38 528 GLY B O 1
ATOM 9942 N N . GLN B 1 529 ? 21.547 -20.859 1.059 1 94.69 529 GLN B N 1
ATOM 9943 C CA . GLN B 1 529 ? 21.844 -19.891 2.117 1 94.69 529 GLN B CA 1
ATOM 9944 C C . GLN B 1 529 ? 20.609 -19.625 2.975 1 94.69 529 GLN B C 1
ATOM 9946 O O . GLN B 1 529 ? 20.234 -18.453 3.176 1 94.69 529 GLN B O 1
ATOM 9951 N N . THR B 1 530 ? 20.094 -20.625 3.557 1 95 530 THR B N 1
ATOM 9952 C CA . THR B 1 530 ? 18.844 -20.5 4.32 1 95 530 THR B CA 1
ATOM 9953 C C . THR B 1 530 ? 19 -19.469 5.434 1 95 530 THR B C 1
ATOM 9955 O O . THR B 1 530 ? 19.984 -19.5 6.184 1 95 530 THR B O 1
ATOM 9958 N N . ALA B 1 531 ? 18.062 -18.562 5.488 1 96.12 531 ALA B N 1
ATOM 9959 C CA . ALA B 1 531 ? 18.109 -17.484 6.488 1 96.12 531 ALA B CA 1
ATOM 9960 C C . ALA B 1 531 ? 18.094 -18.062 7.902 1 96.12 531 ALA B C 1
ATOM 9962 O O . ALA B 1 531 ? 17.359 -19.016 8.18 1 96.12 531 ALA B O 1
ATOM 9963 N N . GLY B 1 532 ? 18.844 -17.469 8.781 1 97.25 532 GLY B N 1
ATOM 9964 C CA . GLY B 1 532 ? 18.953 -17.953 10.148 1 97.25 532 GLY B CA 1
ATOM 9965 C C . GLY B 1 532 ? 18.094 -17.172 11.133 1 97.25 532 GLY B C 1
ATOM 9966 O O . GLY B 1 532 ? 17.875 -17.609 12.258 1 97.25 532 GLY B O 1
ATOM 9967 N N . TRP B 1 533 ? 17.578 -15.984 10.734 1 97.81 533 TRP B N 1
ATOM 9968 C CA . TRP B 1 533 ? 16.781 -15.156 11.641 1 97.81 533 TRP B CA 1
ATOM 9969 C C . TRP B 1 533 ? 15.445 -15.828 11.953 1 97.81 533 TRP B C 1
ATOM 9971 O O . TRP B 1 533 ? 14.977 -16.672 11.195 1 97.81 533 TRP B O 1
ATOM 9981 N N . LEU B 1 534 ? 14.844 -15.523 13.094 1 98.25 534 LEU B N 1
ATOM 9982 C CA . LEU B 1 534 ? 13.586 -16.094 13.562 1 98.25 534 LEU B CA 1
ATOM 9983 C C . LEU B 1 534 ? 12.414 -15.57 12.742 1 98.25 534 LEU B C 1
ATOM 9985 O O . LEU B 1 534 ? 12.375 -14.383 12.406 1 98.25 534 LEU B O 1
ATOM 9989 N N . SER B 1 535 ? 11.469 -16.469 12.406 1 98.56 535 SER B N 1
ATOM 9990 C CA . SER B 1 535 ? 10.312 -16.094 11.594 1 98.56 535 SER B CA 1
ATOM 9991 C C . SER B 1 535 ? 9.555 -14.938 12.227 1 98.56 535 SER B C 1
ATOM 9993 O O . SER B 1 535 ? 9.539 -14.781 13.445 1 98.56 535 SER B O 1
ATOM 9995 N N . VAL B 1 536 ? 8.961 -14.109 11.398 1 98.69 536 VAL B N 1
ATOM 9996 C CA . VAL B 1 536 ? 8.289 -12.891 11.852 1 98.69 536 VAL B CA 1
ATOM 9997 C C . VAL B 1 536 ? 6.777 -13.047 11.672 1 98.69 536 VAL B C 1
ATOM 9999 O O . VAL B 1 536 ? 6.289 -13.203 10.555 1 98.69 536 VAL B O 1
ATOM 10002 N N . PRO B 1 537 ? 6.008 -13.016 12.711 1 98.81 537 PRO B N 1
ATOM 10003 C CA . PRO B 1 537 ? 4.547 -13.086 12.609 1 98.81 537 PRO B CA 1
ATOM 10004 C C . PRO B 1 537 ? 3.904 -11.711 12.43 1 98.81 537 PRO B C 1
ATOM 10006 O O . PRO B 1 537 ? 4.34 -10.734 13.047 1 98.81 537 PRO B O 1
ATOM 10009 N N . LEU B 1 538 ? 2.994 -11.594 11.578 1 98.88 538 LEU B N 1
ATOM 10010 C CA . LEU B 1 538 ? 2.002 -10.531 11.469 1 98.88 538 LEU B CA 1
ATOM 10011 C C . LEU B 1 538 ? 0.634 -11.008 11.945 1 98.88 538 LEU B C 1
ATOM 10013 O O . LEU B 1 538 ? 0.045 -11.906 11.336 1 98.88 538 LEU B O 1
ATOM 10017 N N . ILE B 1 539 ? 0.17 -10.484 13.023 1 98.81 539 ILE B N 1
ATOM 10018 C CA . ILE B 1 539 ? -1.194 -10.773 13.453 1 98.81 539 ILE B CA 1
ATOM 10019 C C . ILE B 1 539 ? -2.137 -9.688 12.938 1 98.81 539 ILE B C 1
ATOM 10021 O O . ILE B 1 539 ? -1.957 -8.5 13.234 1 98.81 539 ILE B O 1
ATOM 10025 N N . VAL B 1 540 ? -3.064 -10.047 12.133 1 98.5 540 VAL B N 1
ATOM 10026 C CA . VAL B 1 540 ? -4.129 -9.125 11.75 1 98.5 540 VAL B CA 1
ATOM 10027 C C . VAL B 1 540 ? -5.414 -9.484 12.492 1 98.5 540 VAL B C 1
ATOM 10029 O O . VAL B 1 540 ? -5.828 -10.648 12.516 1 98.5 540 VAL B O 1
ATOM 10032 N N . THR B 1 541 ? -5.922 -8.539 13.133 1 97.62 541 THR B N 1
ATOM 10033 C CA . THR B 1 541 ? -7.121 -8.672 13.953 1 97.62 541 THR B CA 1
ATOM 10034 C C . THR B 1 541 ? -8.062 -7.492 13.719 1 97.62 541 THR B C 1
ATOM 10036 O O . THR B 1 541 ? -7.969 -6.809 12.703 1 97.62 541 THR B O 1
ATOM 10039 N N . SER B 1 542 ? -9.109 -7.246 14.641 1 93.38 542 SER B N 1
ATOM 10040 C CA . SER B 1 542 ? -10.117 -6.293 14.195 1 93.38 542 SER B CA 1
ATOM 10041 C C . SER B 1 542 ? -10.367 -6.41 12.695 1 93.38 542 SER B C 1
ATOM 10043 O O . SER B 1 542 ? -10.289 -5.418 11.969 1 93.38 542 SER B O 1
ATOM 10045 N N . HIS B 1 543 ? -10.602 -7.676 12.375 1 93.94 543 HIS B N 1
ATOM 10046 C CA . HIS B 1 543 ? -10.57 -8 10.953 1 93.94 543 HIS B CA 1
ATOM 10047 C C . HIS B 1 543 ? -11.93 -7.777 10.305 1 93.94 543 HIS B C 1
ATOM 10049 O O . HIS B 1 543 ? -12.836 -7.223 10.938 1 93.94 543 HIS B O 1
ATOM 10055 N N . THR B 1 544 ? -12.172 -8.117 9.117 1 96.06 544 THR B N 1
ATOM 10056 C CA . THR B 1 544 ? -13.227 -7.781 8.164 1 96.06 544 THR B CA 1
ATOM 10057 C C . THR B 1 544 ? -14.609 -7.98 8.797 1 96.06 544 THR B C 1
ATOM 10059 O O . THR B 1 544 ? -15.484 -7.125 8.656 1 96.06 544 THR B O 1
ATOM 10062 N N . TRP B 1 545 ? -14.805 -8.977 9.562 1 96.62 545 TRP B N 1
ATOM 10063 C CA . TRP B 1 545 ? -16.109 -9.344 10.102 1 96.62 545 TRP B CA 1
ATOM 10064 C C . TRP B 1 545 ? -16.375 -8.602 11.406 1 96.62 545 TRP B C 1
ATOM 10066 O O . TRP B 1 545 ? -17.516 -8.227 11.68 1 96.62 545 TRP B O 1
ATOM 10076 N N . GLU B 1 546 ? -15.305 -8.328 12.211 1 92.19 546 GLU B N 1
ATOM 10077 C CA . GLU B 1 546 ? -15.469 -7.727 13.531 1 92.19 546 GLU B CA 1
ATOM 10078 C C . GLU B 1 546 ? -15.367 -6.207 13.461 1 92.19 546 GLU B C 1
ATOM 10080 O O . GLU B 1 546 ? -15.953 -5.5 14.289 1 92.19 546 GLU B O 1
ATOM 10085 N N . ASN B 1 547 ? -14.547 -5.758 12.531 1 90.56 547 ASN B N 1
ATOM 10086 C CA . ASN B 1 547 ? -14.484 -4.309 12.375 1 90.56 547 ASN B CA 1
ATOM 10087 C C . ASN B 1 547 ? -15.68 -3.773 11.594 1 90.56 547 ASN B C 1
ATOM 10089 O O . ASN B 1 547 ? -15.555 -2.818 10.82 1 90.56 547 ASN B O 1
ATOM 10093 N N . ALA B 1 548 ? -16.812 -4.363 11.844 1 85.75 548 ALA B N 1
ATOM 10094 C CA . ALA B 1 548 ? -18.094 -4.062 11.195 1 85.75 548 ALA B CA 1
ATOM 10095 C C . ALA B 1 548 ? -18.672 -2.744 11.703 1 85.75 548 ALA B C 1
ATOM 10097 O O . ALA B 1 548 ? -19.406 -2.066 10.977 1 85.75 548 ALA B O 1
ATOM 10098 N N . LYS B 1 549 ? -18.297 -2.459 12.93 1 91.06 549 LYS B N 1
ATOM 10099 C CA . LYS B 1 549 ? -18.859 -1.239 13.5 1 91.06 549 LYS B CA 1
ATOM 10100 C C . LYS B 1 549 ? -18.344 -0.003 12.766 1 91.06 549 LYS B C 1
ATOM 10102 O O . LYS B 1 549 ? -18.969 1.057 12.805 1 91.06 549 LYS B O 1
ATOM 10107 N N . ASN B 1 550 ? -17.172 -0.239 12.203 1 91.81 550 ASN B N 1
ATOM 10108 C CA . ASN B 1 550 ? -16.641 0.833 11.367 1 91.81 550 ASN B CA 1
ATOM 10109 C C . ASN B 1 550 ? -17.062 0.666 9.906 1 91.81 550 ASN B C 1
ATOM 10111 O O . ASN B 1 550 ? -17.578 -0.387 9.516 1 91.81 550 ASN B O 1
ATOM 10115 N N . GLU B 1 551 ? -16.969 1.671 9.117 1 94.06 551 GLU B N 1
ATOM 10116 C CA . GLU B 1 551 ? -17.453 1.664 7.738 1 94.06 551 GLU B CA 1
ATOM 10117 C C . GLU B 1 551 ? -16.625 0.725 6.871 1 94.06 551 GLU B C 1
ATOM 10119 O O . GLU B 1 551 ? -15.594 0.208 7.312 1 94.06 551 GLU B O 1
ATOM 10124 N N . GLN B 1 552 ? -17.031 0.414 5.66 1 96.31 552 GLN B N 1
ATOM 10125 C CA . GLN B 1 552 ? -16.531 -0.648 4.793 1 96.31 552 GLN B CA 1
ATOM 10126 C C . GLN B 1 552 ? -15.047 -0.463 4.5 1 96.31 552 GLN B C 1
ATOM 10128 O O . GLN B 1 552 ? -14.352 -1.419 4.141 1 96.31 552 GLN B O 1
ATOM 10133 N N . SER B 1 553 ? -14.484 0.709 4.621 1 94.81 553 SER B N 1
ATOM 10134 C CA . SER B 1 553 ? -13.039 0.905 4.477 1 94.81 553 SER B CA 1
ATOM 10135 C C . SER B 1 553 ? -12.266 0.035 5.457 1 94.81 553 SER B C 1
ATOM 10137 O O . SER B 1 553 ? -11.125 -0.35 5.188 1 94.81 553 SER B O 1
ATOM 10139 N N . HIS B 1 554 ? -12.867 -0.349 6.566 1 96.69 554 HIS B N 1
ATOM 10140 C CA . HIS B 1 554 ? -12.234 -1.163 7.598 1 96.69 554 HIS B CA 1
ATOM 10141 C C . HIS B 1 554 ? -12.461 -2.648 7.348 1 96.69 554 HIS B C 1
ATOM 10143 O O . HIS B 1 554 ? -12.055 -3.49 8.148 1 96.69 554 HIS B O 1
ATOM 10149 N N . GLN B 1 555 ? -13.125 -3.031 6.305 1 97.5 555 GLN B N 1
ATOM 10150 C CA . GL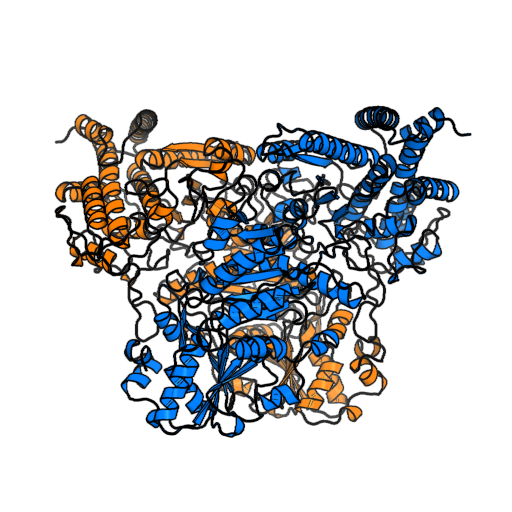N B 1 555 ? -13.547 -4.398 6.023 1 97.5 555 GLN B CA 1
ATOM 10151 C C . GLN B 1 555 ? -12.898 -4.926 4.746 1 97.5 555 GLN B C 1
ATOM 10153 O O . GLN B 1 555 ? -13.547 -4.992 3.699 1 97.5 555 GLN B O 1
ATOM 10158 N N . ASP B 1 556 ? -11.617 -5.371 4.867 1 97.12 556 ASP B N 1
ATOM 10159 C CA . ASP B 1 556 ? -10.82 -5.75 3.705 1 97.12 556 ASP B CA 1
ATOM 10160 C C . ASP B 1 556 ? -9.938 -6.957 4.016 1 97.12 556 ASP B C 1
ATOM 10162 O O . ASP B 1 556 ? -8.984 -6.852 4.797 1 97.12 556 ASP B O 1
ATOM 10166 N N . PRO B 1 557 ? -10.172 -8.109 3.404 1 97.94 557 PRO B N 1
ATOM 10167 C CA . PRO B 1 557 ? -9.352 -9.297 3.66 1 97.94 557 PRO B CA 1
ATOM 10168 C C . PRO B 1 557 ? -8.18 -9.422 2.689 1 97.94 557 PRO B C 1
ATOM 10170 O O . PRO B 1 557 ? -7.535 -10.469 2.623 1 97.94 557 PRO B O 1
ATOM 10173 N N . THR B 1 558 ? -7.781 -8.391 1.943 1 98.06 558 THR B N 1
ATOM 10174 C CA . THR B 1 558 ? -6.84 -8.422 0.83 1 98.06 558 THR B CA 1
ATOM 10175 C C . THR B 1 558 ? -5.469 -8.898 1.298 1 98.06 558 THR B C 1
ATOM 10177 O O . THR B 1 558 ? -4.77 -9.602 0.572 1 98.06 558 THR B O 1
ATOM 10180 N N . ILE B 1 559 ? -5.02 -8.609 2.502 1 98.31 559 ILE B N 1
ATOM 10181 C CA . ILE B 1 559 ? -3.664 -8.914 2.947 1 98.31 559 ILE B CA 1
ATOM 10182 C C . ILE B 1 559 ? -3.445 -10.422 2.951 1 98.31 559 ILE B C 1
ATOM 10184 O O . ILE B 1 559 ? -2.434 -10.914 2.443 1 98.31 559 ILE B O 1
ATOM 10188 N N . GLY B 1 560 ? -4.398 -11.188 3.469 1 98.38 560 GLY B N 1
ATOM 10189 C CA . GLY B 1 560 ? -4.277 -12.633 3.459 1 98.38 560 GLY B CA 1
ATOM 10190 C C . GLY B 1 560 ? -4.297 -13.227 2.061 1 98.38 560 GLY B C 1
ATOM 10191 O O . GLY B 1 560 ? -3.529 -14.141 1.759 1 98.38 560 GLY B O 1
ATOM 10192 N N . GLU B 1 561 ? -5.176 -12.664 1.203 1 98.44 561 GLU B N 1
ATOM 10193 C CA . GLU B 1 561 ? -5.285 -13.141 -0.172 1 98.44 561 GLU B CA 1
ATOM 10194 C C . GLU B 1 561 ? -3.994 -12.891 -0.948 1 98.44 561 GLU B C 1
ATOM 10196 O O . GLU B 1 561 ? -3.52 -13.773 -1.669 1 98.44 561 GLU B O 1
ATOM 10201 N N . ALA B 1 562 ? -3.42 -11.711 -0.754 1 98.44 562 ALA B N 1
ATOM 10202 C CA . ALA B 1 562 ? -2.186 -11.359 -1.448 1 98.44 562 ALA B CA 1
ATOM 10203 C C . ALA B 1 562 ? -1.024 -12.234 -0.981 1 98.44 562 ALA B C 1
ATOM 10205 O O . ALA B 1 562 ? -0.217 -12.688 -1.793 1 98.44 562 ALA B O 1
ATOM 10206 N N . LEU B 1 563 ? -0.924 -12.453 0.297 1 98.62 563 LEU B N 1
ATOM 10207 C CA . LEU B 1 563 ? 0.174 -13.242 0.844 1 98.62 563 LEU B CA 1
ATOM 10208 C C . LEU B 1 563 ? 0.043 -14.711 0.442 1 98.62 563 LEU B C 1
ATOM 10210 O O . LEU B 1 563 ? 1.048 -15.406 0.289 1 98.62 563 LEU B O 1
ATOM 10214 N N . LEU B 1 564 ? -1.189 -15.164 0.239 1 98.56 564 LEU B N 1
ATOM 10215 C CA . LEU B 1 564 ? -1.399 -16.516 -0.271 1 98.56 564 LEU B CA 1
ATOM 10216 C C . LEU B 1 564 ? -0.936 -16.625 -1.72 1 98.56 564 LEU B C 1
ATOM 10218 O O . LEU B 1 564 ? -0.702 -17.734 -2.217 1 98.56 564 LEU B O 1
ATOM 10222 N N . GLY B 1 565 ? -0.841 -15.469 -2.391 1 97.94 565 GLY B N 1
ATOM 10223 C CA . GLY B 1 565 ? -0.296 -15.453 -3.738 1 97.94 565 GLY B CA 1
ATOM 10224 C C . GLY B 1 565 ? 1.199 -15.711 -3.779 1 97.94 565 GLY B C 1
ATOM 10225 O O . GLY B 1 565 ? 1.727 -16.188 -4.789 1 97.94 565 GLY B O 1
ATOM 10226 N N . GLU B 1 566 ? 1.91 -15.469 -2.709 1 98 566 GLU B N 1
ATOM 10227 C CA . GLU B 1 566 ? 3.336 -15.758 -2.59 1 98 566 GLU B CA 1
ATOM 10228 C C . GLU B 1 566 ? 3.576 -17.234 -2.275 1 98 566 GLU B C 1
ATOM 10230 O O . GLU B 1 566 ? 2.631 -17.969 -2.014 1 98 566 GLU B O 1
ATOM 10235 N N . MET B 1 567 ? 4.836 -17.672 -2.344 1 98.44 567 MET B N 1
ATOM 10236 C CA . MET B 1 567 ? 5.16 -19.078 -2.119 1 98.44 567 MET B CA 1
ATOM 10237 C C . MET B 1 567 ? 4.906 -19.469 -0.667 1 98.44 567 MET B C 1
ATOM 10239 O O . MET B 1 567 ? 5.523 -18.922 0.247 1 98.44 567 MET B O 1
ATOM 10243 N N . SER B 1 568 ? 4.094 -20.469 -0.427 1 98.31 568 SER B N 1
ATOM 10244 C CA . SER B 1 568 ? 3.521 -20.75 0.884 1 98.31 568 SER B CA 1
ATOM 10245 C C . SER B 1 568 ? 4.578 -21.297 1.842 1 98.31 568 SER B C 1
ATOM 10247 O O . SER B 1 568 ? 4.41 -21.219 3.062 1 98.31 568 SER B O 1
ATOM 10249 N N . ASP B 1 569 ? 5.688 -21.828 1.306 1 98.06 569 ASP B N 1
ATOM 10250 C CA . ASP B 1 569 ? 6.738 -22.344 2.172 1 98.06 569 ASP B CA 1
ATOM 10251 C C . ASP B 1 569 ? 7.465 -21.219 2.896 1 98.06 569 ASP B C 1
ATOM 10253 O O . ASP B 1 569 ? 8.133 -21.453 3.908 1 98.06 569 ASP B O 1
ATOM 10257 N N . THR B 1 570 ? 7.41 -20.031 2.4 1 98.5 570 THR B N 1
ATOM 10258 C CA . THR B 1 570 ? 8.062 -18.859 2.992 1 98.5 570 THR B CA 1
ATOM 10259 C C . THR B 1 570 ? 7.023 -17.859 3.494 1 98.5 570 THR B C 1
ATOM 10261 O O . THR B 1 570 ? 7.25 -17.172 4.492 1 98.5 570 THR B O 1
ATOM 10264 N N . SER B 1 571 ? 5.918 -17.766 2.809 1 98.69 571 SER B N 1
ATOM 10265 C CA . SER B 1 571 ? 4.777 -16.922 3.18 1 98.69 571 SER B CA 1
ATOM 10266 C C . SER B 1 571 ? 3.633 -17.781 3.727 1 98.69 571 SER B C 1
ATOM 10268 O O . SER B 1 571 ? 2.795 -18.266 2.963 1 98.69 571 SER B O 1
ATOM 10270 N N . ARG B 1 572 ? 3.477 -17.812 5.012 1 98.75 572 ARG B N 1
ATOM 10271 C CA . ARG B 1 572 ? 2.43 -18.625 5.633 1 98.75 572 ARG B CA 1
ATOM 10272 C C . ARG B 1 572 ? 1.212 -17.766 5.973 1 98.75 572 ARG B C 1
ATOM 10274 O O . ARG B 1 572 ? 1.353 -16.609 6.383 1 98.75 572 ARG B O 1
ATOM 10281 N N . VAL B 1 573 ? 0.057 -18.234 5.754 1 98.88 573 VAL B N 1
ATOM 10282 C CA . VAL B 1 573 ? -1.193 -17.594 6.16 1 98.88 573 VAL B CA 1
ATOM 10283 C C . VAL B 1 573 ? -2.031 -18.594 6.969 1 98.88 573 VAL B C 1
ATOM 10285 O O . VAL B 1 573 ? -2.359 -19.672 6.488 1 98.88 573 VAL B O 1
ATOM 10288 N N . LEU B 1 574 ? -2.35 -18.234 8.211 1 98.88 574 LEU B N 1
ATOM 10289 C CA . LEU B 1 574 ? -3.033 -19.141 9.133 1 98.88 574 LEU B CA 1
ATOM 10290 C C . LEU B 1 574 ? -4.332 -18.516 9.633 1 98.88 574 LEU B C 1
ATOM 10292 O O . LEU B 1 574 ? -4.395 -17.312 9.883 1 98.88 574 LEU B O 1
ATOM 10296 N N . PHE B 1 575 ? -5.328 -19.359 9.82 1 98.75 575 PHE B N 1
ATOM 10297 C CA . PHE B 1 575 ? -6.652 -18.953 10.281 1 98.75 575 PHE B CA 1
ATOM 10298 C C . PHE B 1 575 ? -7.004 -19.625 11.594 1 98.75 575 PHE B C 1
ATOM 10300 O O . PHE B 1 575 ? -7.945 -20.422 11.656 1 98.75 575 PHE B O 1
ATOM 10307 N N . PRO B 1 576 ? -6.336 -19.281 12.672 1 98.56 576 PRO B N 1
ATOM 10308 C CA . PRO B 1 576 ? -6.746 -19.859 13.953 1 98.56 576 PRO B CA 1
ATOM 10309 C C . PRO B 1 576 ? -8.219 -19.625 14.266 1 98.56 576 PRO B C 1
ATOM 10311 O O . PRO B 1 576 ? -8.766 -18.578 13.922 1 98.56 576 PRO B O 1
ATOM 10314 N N . VAL B 1 577 ? -8.828 -20.562 14.984 1 98.44 577 VAL B N 1
ATOM 10315 C CA . VAL B 1 577 ? -10.273 -20.5 15.141 1 98.44 577 VAL B CA 1
ATOM 10316 C C . VAL B 1 577 ? -10.633 -20.297 16.609 1 98.44 577 VAL B C 1
ATOM 10318 O O . VAL B 1 577 ? -11.805 -20.094 16.953 1 98.44 577 VAL B O 1
ATOM 10321 N N . ASP B 1 578 ? -9.727 -20.406 17.547 1 98.25 578 ASP B N 1
ATOM 10322 C CA . ASP B 1 578 ? -9.938 -20.156 18.969 1 98.25 578 ASP B CA 1
ATOM 10323 C C . ASP B 1 578 ? -8.609 -19.859 19.672 1 98.25 578 ASP B C 1
ATOM 10325 O O . ASP B 1 578 ? -7.578 -19.688 19.016 1 98.25 578 ASP B O 1
ATOM 10329 N N . GLY B 1 579 ? -8.648 -19.641 20.969 1 98.25 579 GLY B N 1
ATOM 10330 C CA . GLY B 1 579 ? -7.465 -19.25 21.719 1 98.25 579 GLY B CA 1
ATOM 10331 C C . GLY B 1 579 ? -6.355 -20.281 21.656 1 98.25 579 GLY B C 1
ATOM 10332 O O . GLY B 1 579 ? -5.184 -19.938 21.5 1 98.25 579 GLY B O 1
ATOM 10333 N N . ASN B 1 580 ? -6.688 -21.578 21.734 1 98.38 580 ASN B N 1
ATOM 10334 C CA . ASN B 1 580 ? -5.691 -22.641 21.734 1 98.38 580 ASN B CA 1
ATOM 10335 C C . ASN B 1 580 ? -5 -22.75 20.375 1 98.38 580 ASN B C 1
ATOM 10337 O O . ASN B 1 580 ? -3.777 -22.906 20.312 1 98.38 580 ASN B O 1
ATOM 10341 N N . THR B 1 581 ? -5.77 -22.688 19.312 1 98.62 581 THR B N 1
ATOM 10342 C CA . THR B 1 581 ? -5.164 -22.797 18 1 98.62 581 THR B CA 1
ATOM 10343 C C . THR B 1 581 ? -4.316 -21.562 17.688 1 98.62 581 THR B C 1
ATOM 10345 O O . THR B 1 581 ? -3.295 -21.656 17.016 1 98.62 581 THR B O 1
ATOM 10348 N N . ALA B 1 582 ? -4.707 -20.391 18.172 1 98.69 582 ALA B N 1
ATOM 10349 C CA . ALA B 1 582 ? -3.926 -19.172 17.969 1 98.69 582 ALA B CA 1
ATOM 10350 C C . ALA B 1 582 ? -2.58 -19.266 18.688 1 98.69 582 ALA B C 1
ATOM 10352 O O . ALA B 1 582 ? -1.54 -18.938 18.109 1 98.69 582 ALA B O 1
ATOM 10353 N N . ALA B 1 583 ? -2.611 -19.656 19.922 1 98.44 583 ALA B N 1
ATOM 10354 C CA . ALA B 1 583 ? -1.378 -19.797 20.703 1 98.44 583 ALA B CA 1
ATOM 10355 C C . ALA B 1 583 ? -0.454 -20.844 20.078 1 98.44 583 ALA B C 1
ATOM 10357 O O . ALA B 1 583 ? 0.756 -20.625 19.984 1 98.44 583 ALA B O 1
ATOM 10358 N N . ALA B 1 584 ? -1.061 -21.984 19.672 1 98.56 584 ALA B N 1
ATOM 10359 C CA . ALA B 1 584 ? -0.274 -23.031 19.047 1 98.56 584 ALA B CA 1
ATOM 10360 C C . ALA B 1 584 ? 0.36 -22.531 17.75 1 98.56 584 ALA B C 1
ATOM 10362 O O . ALA B 1 584 ? 1.508 -22.875 17.438 1 98.56 584 ALA B O 1
ATOM 10363 N N . ALA B 1 585 ? -0.404 -21.812 17 1 98.69 585 ALA B N 1
ATOM 10364 C CA . ALA B 1 585 ? 0.084 -21.281 15.719 1 98.69 585 ALA B CA 1
ATOM 10365 C C . ALA B 1 585 ? 1.257 -20.328 15.93 1 98.69 585 ALA B C 1
ATOM 10367 O O . ALA B 1 585 ? 2.281 -20.438 15.258 1 98.69 585 ALA B O 1
ATOM 10368 N N . LEU B 1 586 ? 1.106 -19.359 16.828 1 98.69 586 LEU B N 1
ATOM 10369 C CA . LEU B 1 586 ? 2.168 -18.391 17.078 1 98.69 586 LEU B CA 1
ATOM 10370 C C . LEU B 1 586 ? 3.424 -19.078 17.594 1 98.69 586 LEU B C 1
ATOM 10372 O O . LEU B 1 586 ? 4.539 -18.719 17.203 1 98.69 586 LEU B O 1
ATOM 10376 N N . ARG B 1 587 ? 3.236 -20.047 18.5 1 98.31 587 ARG B N 1
ATOM 10377 C CA . ARG B 1 587 ? 4.348 -20.828 19.016 1 98.31 587 ARG B CA 1
ATOM 10378 C C . ARG B 1 587 ? 5.098 -21.531 17.891 1 98.31 587 ARG B C 1
ATOM 10380 O O . ARG B 1 587 ? 6.328 -21.547 17.859 1 98.31 587 ARG B O 1
ATOM 10387 N N . ASP B 1 588 ? 4.355 -22.078 17 1 98.31 588 ASP B N 1
ATOM 10388 C CA . ASP B 1 588 ? 4.941 -22.797 15.867 1 98.31 588 ASP B CA 1
ATOM 10389 C C . ASP B 1 588 ? 5.727 -21.828 14.969 1 98.31 588 ASP B C 1
ATOM 10391 O O . ASP B 1 588 ? 6.789 -22.188 14.461 1 98.31 588 ASP B O 1
ATOM 10395 N N . VAL B 1 589 ? 5.23 -20.703 14.711 1 98.5 589 VAL B N 1
ATOM 10396 C CA . VAL B 1 589 ? 5.898 -19.703 13.883 1 98.5 589 VAL B CA 1
ATOM 10397 C C . VAL B 1 589 ? 7.254 -19.344 14.492 1 98.5 589 VAL B C 1
ATOM 10399 O O . VAL B 1 589 ? 8.266 -19.281 13.781 1 98.5 589 VAL B O 1
ATOM 10402 N N . TYR B 1 590 ? 7.344 -19.125 15.828 1 98.5 590 TYR B N 1
ATOM 10403 C CA . TYR B 1 590 ? 8.578 -18.719 16.5 1 98.5 590 TYR B CA 1
ATOM 10404 C C . TYR B 1 590 ? 9.578 -19.859 16.547 1 98.5 590 TYR B C 1
ATOM 10406 O O . TYR B 1 590 ? 10.766 -19.641 16.797 1 98.5 59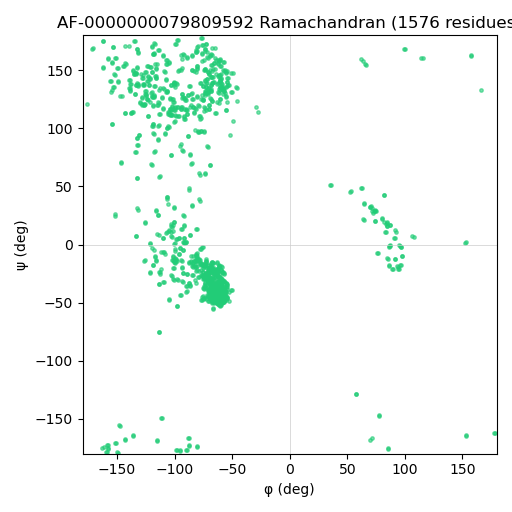0 TYR B O 1
ATOM 10414 N N . ALA B 1 591 ? 9.094 -21.078 16.344 1 98.06 591 ALA B N 1
ATOM 10415 C CA . ALA B 1 591 ? 9.992 -22.234 16.281 1 98.06 591 ALA B CA 1
ATOM 10416 C C . ALA B 1 591 ? 10.703 -22.312 14.938 1 98.06 591 ALA B C 1
ATOM 10418 O O . ALA B 1 591 ? 11.711 -23 14.797 1 98.06 591 ALA B O 1
ATOM 10419 N N . GLY B 1 592 ? 10.18 -21.578 13.969 1 97.31 592 GLY B N 1
ATOM 10420 C CA . GLY B 1 592 ? 10.742 -21.625 12.633 1 97.31 592 GLY B CA 1
ATOM 10421 C C . GLY B 1 592 ? 11.688 -20.484 12.344 1 97.31 592 GLY B C 1
ATOM 10422 O O . GLY B 1 592 ? 11.898 -19.609 13.195 1 97.31 592 GLY B O 1
ATOM 10423 N N . ARG B 1 593 ? 12.312 -20.531 11.133 1 97.88 593 ARG B N 1
ATOM 10424 C CA . ARG B 1 593 ? 13.25 -19.5 10.703 1 97.88 593 ARG B CA 1
ATOM 10425 C C . ARG B 1 593 ? 12.992 -19.094 9.258 1 97.88 593 ARG B C 1
ATOM 10427 O O . ARG B 1 593 ? 12.523 -19.906 8.453 1 97.88 593 ARG B O 1
ATOM 10434 N N . GLY B 1 594 ? 13.219 -17.828 8.945 1 97.44 594 GLY B N 1
ATOM 10435 C CA . GLY B 1 594 ? 13.289 -17.328 7.586 1 97.44 594 GLY B CA 1
ATOM 10436 C C . GLY B 1 594 ? 11.922 -17.234 6.922 1 97.44 594 GLY B C 1
ATOM 10437 O O . GLY B 1 594 ? 11.828 -17.25 5.695 1 97.44 594 GLY B O 1
ATOM 10438 N N . GLN B 1 595 ? 10.773 -17.188 7.699 1 98.31 595 GLN B N 1
ATOM 10439 C CA . GLN B 1 595 ? 9.43 -17.125 7.137 1 98.31 595 GLN B CA 1
ATOM 10440 C C . GLN B 1 595 ? 8.672 -15.898 7.668 1 98.31 595 GLN B C 1
ATOM 10442 O O . GLN B 1 595 ? 9.055 -15.328 8.688 1 98.31 595 GLN B O 1
ATOM 10447 N N . LEU B 1 596 ? 7.781 -15.477 6.898 1 98.62 596 LEU B N 1
ATOM 10448 C CA . LEU B 1 596 ? 6.746 -14.562 7.355 1 98.62 596 LEU B CA 1
ATOM 10449 C C . LEU B 1 596 ? 5.402 -15.273 7.488 1 98.62 596 LEU B C 1
ATOM 10451 O O . LEU B 1 596 ? 5.008 -16.031 6.598 1 98.62 596 LEU B O 1
ATOM 10455 N N . ALA B 1 597 ? 4.746 -15.078 8.617 1 98.81 597 ALA B N 1
ATOM 10456 C CA . ALA B 1 597 ? 3.475 -15.758 8.852 1 98.81 597 ALA B CA 1
ATOM 10457 C C . ALA B 1 597 ? 2.381 -14.758 9.227 1 98.81 597 ALA B C 1
ATOM 10459 O O . ALA B 1 597 ? 2.527 -14 10.18 1 98.81 597 ALA B O 1
ATOM 10460 N N . CYS B 1 598 ? 1.365 -14.727 8.445 1 98.88 598 CYS B N 1
ATOM 10461 C CA . CYS B 1 598 ? 0.198 -13.906 8.742 1 98.88 598 CYS B CA 1
ATOM 10462 C C . CYS B 1 598 ? -0.866 -14.719 9.469 1 98.88 598 CYS B C 1
ATOM 10464 O O . CYS B 1 598 ? -1.378 -15.703 8.938 1 98.88 598 CYS B O 1
ATOM 10466 N N . LEU B 1 599 ? -1.175 -14.359 10.688 1 98.88 599 LEU B N 1
ATOM 10467 C CA . LEU B 1 599 ? -2.254 -14.977 11.445 1 98.88 599 LEU B CA 1
ATOM 10468 C C . LEU B 1 599 ? -3.492 -14.086 11.461 1 98.88 599 LEU B C 1
ATOM 10470 O O . LEU B 1 599 ? -3.434 -12.938 11.914 1 98.88 599 LEU B O 1
ATOM 10474 N N . ILE B 1 600 ? -4.582 -14.555 10.938 1 98.75 600 ILE B N 1
ATOM 10475 C CA . ILE B 1 600 ? -5.863 -13.859 10.977 1 98.75 600 ILE B CA 1
ATOM 10476 C C . ILE B 1 600 ? -6.652 -14.297 12.211 1 98.75 600 ILE B C 1
ATOM 10478 O O . ILE B 1 600 ? -7.203 -15.406 12.242 1 98.75 600 ILE B O 1
ATOM 10482 N N . VAL B 1 601 ? -6.777 -13.391 13.234 1 98.62 601 VAL B N 1
ATOM 10483 C CA . VAL B 1 601 ? -7.203 -13.82 14.562 1 98.62 601 VAL B CA 1
ATOM 10484 C C . VAL B 1 601 ? -8.406 -12.992 15.008 1 98.62 601 VAL B C 1
ATOM 10486 O O . VAL B 1 601 ? -8.391 -11.766 14.914 1 98.62 601 VAL B O 1
ATOM 10489 N N . SER B 1 602 ? -9.422 -13.648 15.5 1 97.12 602 SER B N 1
ATOM 10490 C CA . SER B 1 602 ? -10.586 -12.953 16.031 1 97.12 602 SER B CA 1
ATOM 10491 C C . SER B 1 602 ? -10.281 -12.305 17.375 1 97.12 602 SER B C 1
ATOM 10493 O O . SER B 1 602 ? -9.562 -12.875 18.203 1 97.12 602 SER B O 1
ATOM 10495 N N . LYS B 1 603 ? -10.789 -11.164 17.562 1 95.56 603 LYS B N 1
ATOM 10496 C CA . LYS B 1 603 ? -10.594 -10.398 18.797 1 95.56 603 LYS B CA 1
ATOM 10497 C C . LYS B 1 603 ? -11.672 -10.719 19.828 1 95.56 603 LYS B C 1
ATOM 10499 O O . LYS B 1 603 ? -11.391 -10.805 21.016 1 95.56 603 LYS B O 1
ATOM 10504 N N . ARG B 1 604 ? -12.891 -10.961 19.438 1 93.88 604 ARG B N 1
ATOM 10505 C CA . ARG B 1 604 ? -14.023 -11.188 20.328 1 93.88 604 ARG B CA 1
ATOM 10506 C C . ARG B 1 604 ? -14.047 -12.625 20.828 1 93.88 604 ARG B C 1
ATOM 10508 O O . ARG B 1 604 ? -13.352 -13.492 20.297 1 93.88 604 ARG B O 1
ATOM 10515 N N . ASP B 1 605 ? -14.852 -12.812 21.844 1 95.38 605 ASP B N 1
ATOM 10516 C CA . ASP B 1 605 ? -14.945 -14.133 22.453 1 95.38 605 ASP B CA 1
ATOM 10517 C C . ASP B 1 605 ? -15.617 -15.125 21.5 1 95.38 605 ASP B C 1
ATOM 10519 O O . ASP B 1 605 ? -16.609 -14.797 20.844 1 95.38 605 ASP B O 1
ATOM 10523 N N . VAL B 1 606 ? -15.016 -16.234 21.375 1 96.06 606 VAL B N 1
ATOM 10524 C CA . VAL B 1 606 ? -15.578 -17.391 20.672 1 96.06 606 VAL B CA 1
ATOM 10525 C C . VAL B 1 606 ? -15.43 -18.641 21.531 1 96.06 606 VAL B C 1
ATOM 10527 O O . VAL B 1 606 ? -14.711 -18.641 22.531 1 96.06 606 VAL B O 1
ATOM 10530 N N . GLU B 1 607 ? -16.125 -19.656 21.188 1 96.38 607 GLU B N 1
ATOM 10531 C CA . GLU B 1 607 ? -15.984 -20.922 21.906 1 96.38 607 GLU B CA 1
ATOM 10532 C C . GLU B 1 607 ? -14.672 -21.609 21.562 1 96.38 607 GLU B C 1
ATOM 10534 O O . GLU B 1 607 ? -14.273 -21.656 20.406 1 96.38 607 GLU B O 1
ATOM 10539 N N . ASN B 1 608 ? -13.945 -22.016 22.578 1 96.75 608 ASN B N 1
ATOM 10540 C CA . ASN B 1 608 ? -12.773 -22.844 22.359 1 96.75 608 ASN B CA 1
ATOM 10541 C C . ASN B 1 608 ? -13.156 -24.266 21.984 1 96.75 608 ASN B C 1
ATOM 10543 O O . ASN B 1 608 ? -13.766 -24.984 22.781 1 96.75 608 ASN B O 1
ATOM 10547 N N . ARG B 1 609 ? -12.766 -24.641 20.797 1 96.25 609 ARG B N 1
ATOM 10548 C CA . ARG B 1 609 ? -13.219 -25.922 20.25 1 96.25 609 ARG B CA 1
ATOM 10549 C C . ARG B 1 609 ? -12.125 -26.984 20.344 1 96.25 609 ARG B C 1
ATOM 10551 O O . ARG B 1 609 ? -12.406 -28.172 20.328 1 96.25 609 ARG B O 1
ATOM 10558 N N . PHE B 1 610 ? -10.883 -26.562 20.344 1 97.62 610 PHE B N 1
ATOM 10559 C CA . PHE B 1 610 ? -9.742 -27.484 20.328 1 97.62 610 PHE B CA 1
ATOM 10560 C C . PHE B 1 610 ? -9.047 -27.5 21.688 1 97.62 610 PHE B C 1
ATOM 10562 O O . PHE B 1 610 ? -8.945 -26.469 22.344 1 97.62 610 PHE B O 1
ATOM 10569 N N . ASP B 1 611 ? -8.609 -28.672 22.094 1 97.5 611 ASP B N 1
ATOM 10570 C CA . ASP B 1 611 ? -7.719 -28.781 23.25 1 97.5 611 ASP B CA 1
ATOM 10571 C C . ASP B 1 611 ? -6.254 -28.672 22.828 1 97.5 611 ASP B C 1
ATOM 10573 O O . ASP B 1 611 ? -5.957 -28.391 21.656 1 97.5 611 ASP B O 1
ATOM 10577 N N . ALA B 1 612 ? -5.375 -28.812 23.766 1 97.25 612 ALA B N 1
ATOM 10578 C CA . ALA B 1 612 ? -3.947 -28.641 23.516 1 97.25 612 ALA B CA 1
ATOM 10579 C C . ALA B 1 612 ? -3.463 -29.594 22.422 1 97.25 612 ALA B C 1
ATOM 10581 O O . ALA B 1 612 ? -2.809 -29.156 21.469 1 97.25 612 ALA B O 1
ATOM 10582 N N . GLU B 1 613 ? -3.773 -30.828 22.516 1 97.38 613 GLU B N 1
ATOM 10583 C CA . GLU B 1 613 ? -3.281 -31.859 21.609 1 97.38 613 GLU B CA 1
ATOM 10584 C C . GLU B 1 613 ? -3.848 -31.656 20.203 1 97.38 613 GLU B C 1
ATOM 10586 O O . GLU B 1 613 ? -3.105 -31.688 19.219 1 97.38 613 GLU B O 1
ATOM 10591 N N . SER B 1 614 ? -5.117 -31.484 20.125 1 97.25 614 SER B N 1
ATOM 10592 C CA . SER B 1 614 ? -5.746 -31.344 18.812 1 97.25 614 SER B CA 1
ATOM 10593 C C . SER B 1 614 ? -5.336 -30.031 18.156 1 97.25 614 SER B C 1
ATOM 10595 O O . SER B 1 614 ? -5.227 -29.969 16.922 1 97.25 614 SER B O 1
ATOM 10597 N N . ALA B 1 615 ? -5.137 -28.969 18.922 1 98.06 615 ALA B N 1
ATOM 10598 C CA . ALA B 1 615 ? -4.652 -27.719 18.359 1 98.06 615 ALA B CA 1
ATOM 10599 C C . ALA B 1 615 ? -3.279 -27.891 17.719 1 98.06 615 ALA B C 1
ATOM 10601 O O . ALA B 1 615 ? -3.039 -27.406 16.609 1 98.06 615 ALA B O 1
ATOM 10602 N N . GLN B 1 616 ? -2.402 -28.531 18.422 1 97.12 616 GLN B N 1
ATOM 10603 C CA . GLN B 1 616 ? -1.054 -28.75 17.922 1 97.12 616 GLN B CA 1
ATOM 10604 C C . GLN B 1 616 ? -1.077 -29.656 16.688 1 97.12 616 GLN B C 1
ATOM 10606 O O . GLN B 1 616 ? -0.323 -29.422 15.734 1 97.12 616 GLN B O 1
ATOM 10611 N N . ARG B 1 617 ? -1.942 -30.625 16.688 1 96.62 617 ARG B N 1
ATOM 10612 C CA . ARG B 1 617 ? -2.104 -31.484 15.531 1 96.62 617 ARG B CA 1
ATOM 10613 C C . ARG B 1 617 ? -2.633 -30.703 14.336 1 96.62 617 ARG B C 1
ATOM 10615 O O . ARG B 1 617 ? -2.195 -30.922 13.203 1 96.62 617 ARG B O 1
ATOM 10622 N N . LEU B 1 618 ? -3.576 -29.828 14.586 1 97.38 618 LEU B N 1
ATOM 10623 C CA . LEU B 1 618 ? -4.141 -28.984 13.539 1 97.38 618 LEU B CA 1
ATOM 10624 C C . LEU B 1 618 ? -3.064 -28.141 12.891 1 97.38 618 LEU B C 1
ATOM 10626 O O . LEU B 1 618 ? -3.059 -27.953 11.672 1 97.38 618 LEU B O 1
ATOM 10630 N N . ILE B 1 619 ? -2.135 -27.594 13.672 1 96.5 619 ILE B N 1
ATOM 10631 C CA . ILE B 1 619 ? -1.045 -26.781 13.156 1 96.5 619 ILE B CA 1
ATOM 10632 C C . ILE B 1 619 ? -0.127 -27.625 12.281 1 96.5 619 ILE B C 1
ATOM 10634 O O . ILE B 1 619 ? 0.275 -27.203 11.195 1 96.5 619 ILE B O 1
ATOM 10638 N N . ARG B 1 620 ? 0.185 -28.766 12.742 1 93.56 620 ARG B N 1
ATOM 10639 C CA . ARG B 1 620 ? 1.087 -29.672 12.023 1 93.56 620 ARG B CA 1
ATOM 10640 C C . ARG B 1 620 ? 0.489 -30.094 10.695 1 93.56 620 ARG B C 1
ATOM 10642 O O . ARG B 1 620 ? 1.182 -30.125 9.672 1 93.56 620 ARG B O 1
ATOM 10649 N N . ASP B 1 621 ? -0.825 -30.391 10.75 1 93.62 621 ASP B N 1
ATOM 10650 C CA . ASP B 1 621 ? -1.459 -31 9.586 1 93.62 621 ASP B CA 1
ATOM 10651 C C . ASP B 1 621 ? -2.072 -29.938 8.672 1 93.62 621 ASP B C 1
ATOM 10653 O O . ASP B 1 621 ? -2.328 -30.203 7.492 1 93.62 621 ASP B O 1
ATOM 10657 N N . GLY B 1 622 ? -2.387 -28.844 9.18 1 96.94 622 GLY B N 1
ATOM 10658 C CA . GLY B 1 622 ? -2.961 -27.75 8.398 1 96.94 622 GLY B CA 1
ATOM 10659 C C . GLY B 1 622 ? -4.477 -27.797 8.336 1 96.94 622 GLY B C 1
ATOM 10660 O O . GLY B 1 622 ? -5.121 -26.797 8.031 1 96.94 622 GLY B O 1
ATOM 10661 N N . ALA B 1 623 ? -5.102 -28.969 8.586 1 98.31 623 ALA B N 1
ATOM 10662 C CA . ALA B 1 623 ? -6.551 -29.156 8.594 1 98.31 623 ALA B CA 1
ATOM 10663 C C . ALA B 1 623 ? -6.941 -30.344 9.484 1 98.31 623 ALA B C 1
ATOM 10665 O O . ALA B 1 623 ? -6.117 -31.203 9.773 1 98.31 623 ALA B O 1
ATOM 10666 N N . ALA B 1 624 ? -8.219 -30.328 9.969 1 97.44 624 ALA B N 1
ATOM 10667 C CA . ALA B 1 624 ? -8.711 -31.422 10.812 1 97.44 624 ALA B CA 1
ATOM 10668 C C . ALA B 1 624 ? -10.234 -31.422 10.875 1 97.44 624 ALA B C 1
ATOM 10670 O O . ALA B 1 624 ? -10.867 -30.359 10.75 1 97.44 624 ALA B O 1
ATOM 10671 N N . HIS B 1 625 ? -10.781 -32.625 11.094 1 97.75 625 HIS B N 1
ATOM 10672 C CA . HIS B 1 625 ? -12.219 -32.75 11.32 1 97.75 625 HIS B CA 1
ATOM 10673 C C . HIS B 1 625 ? -12.578 -32.406 12.758 1 97.75 625 HIS B C 1
ATOM 10675 O O . HIS B 1 625 ? -11.938 -32.875 13.695 1 97.75 625 HIS B O 1
ATOM 10681 N N . LEU B 1 626 ? -13.477 -31.531 12.898 1 97.56 626 LEU B N 1
ATOM 10682 C CA . LEU B 1 626 ? -13.938 -31.188 14.234 1 97.56 626 LEU B CA 1
ATOM 10683 C C . LEU B 1 626 ? -15.18 -32 14.609 1 97.56 626 LEU B C 1
ATOM 10685 O O . LEU B 1 626 ? -15.297 -32.469 15.75 1 97.56 626 LEU B O 1
ATOM 10689 N N . ILE B 1 627 ? -16.156 -32.156 13.703 1 97.56 627 ILE B N 1
ATOM 10690 C CA . ILE B 1 627 ? -17.391 -32.906 13.906 1 97.56 627 ILE B CA 1
ATOM 10691 C C . ILE B 1 627 ? -17.594 -33.906 12.773 1 97.56 627 ILE B C 1
ATOM 10693 O O . ILE B 1 627 ? -17.531 -33.562 11.594 1 97.56 627 ILE B O 1
ATOM 10697 N N . GLY B 1 628 ? -17.797 -35.156 13.164 1 96.62 628 GLY B N 1
ATOM 10698 C CA . GLY B 1 628 ? -18.203 -36.156 12.188 1 96.62 628 GLY B CA 1
ATOM 10699 C C . GLY B 1 628 ? -17.031 -36.781 11.445 1 96.62 628 GLY B C 1
ATOM 10700 O O . GLY B 1 628 ? -15.875 -36.531 11.766 1 96.62 628 GLY B O 1
ATOM 10701 N N . ASP B 1 629 ? -17.375 -37.656 10.461 1 95.44 629 ASP B N 1
ATOM 10702 C CA . ASP B 1 629 ? -16.469 -38.438 9.609 1 95.44 629 ASP B CA 1
ATOM 10703 C C . ASP B 1 629 ? -16.828 -38.25 8.133 1 95.44 629 ASP B C 1
ATOM 10705 O O . ASP B 1 629 ? -17.953 -38.531 7.715 1 95.44 629 ASP B O 1
ATOM 10709 N N . PRO B 1 630 ? -15.828 -37.75 7.43 1 95.5 630 PRO B N 1
ATOM 10710 C CA . PRO B 1 630 ? -16.125 -37.5 6.012 1 95.5 630 PRO B CA 1
ATOM 10711 C C . PRO B 1 630 ? -16.562 -38.781 5.293 1 95.5 630 PRO B C 1
ATOM 10713 O O . PRO B 1 630 ? -17.328 -38.719 4.32 1 95.5 630 PRO B O 1
ATOM 10716 N N . ALA B 1 631 ? -16.203 -39.938 5.777 1 93.81 631 ALA B N 1
ATOM 10717 C CA . ALA B 1 631 ? -16.562 -41.188 5.152 1 93.81 631 ALA B CA 1
ATOM 10718 C C . ALA B 1 631 ? -18.062 -41.469 5.289 1 93.81 631 ALA B C 1
ATOM 10720 O O . ALA B 1 631 ? -18.625 -42.219 4.484 1 93.81 631 ALA B O 1
ATOM 10721 N N . LYS B 1 632 ? -18.656 -40.906 6.195 1 95.31 632 LYS B N 1
ATOM 10722 C CA . LYS B 1 632 ? -20.078 -41.156 6.477 1 95.31 632 LYS B CA 1
ATOM 10723 C C . LYS B 1 632 ? -20.938 -39.938 6.113 1 95.31 632 LYS B C 1
ATOM 10725 O O . LYS B 1 632 ? -22.156 -40.031 6.109 1 95.31 632 LYS B O 1
ATOM 10730 N N . ALA B 1 633 ? -20.281 -38.906 5.758 1 98 633 ALA B N 1
ATOM 10731 C CA . ALA B 1 633 ? -21 -37.656 5.586 1 98 633 ALA B CA 1
ATOM 10732 C C . ALA B 1 633 ? -21.609 -37.562 4.191 1 98 633 ALA B C 1
ATOM 10734 O O . ALA B 1 633 ? -21.062 -38.094 3.229 1 98 633 ALA B O 1
ATOM 10735 N N . GLU B 1 634 ? -22.734 -36.844 4.121 1 98.12 634 GLU B N 1
ATOM 10736 C CA . GLU B 1 634 ? -23.359 -36.5 2.846 1 98.12 634 GLU B CA 1
ATOM 10737 C C . GLU B 1 634 ? -22.828 -35.188 2.283 1 98.12 634 GLU B C 1
ATOM 10739 O O . GLU B 1 634 ? -22.922 -34.938 1.08 1 98.12 634 GLU B O 1
ATOM 10744 N N . VAL B 1 635 ? -22.375 -34.375 3.121 1 98.62 635 VAL B N 1
ATOM 10745 C CA . VAL B 1 635 ? -21.797 -33.094 2.752 1 98.62 635 VAL B CA 1
ATOM 10746 C C . VAL B 1 635 ? -20.703 -32.688 3.758 1 98.62 635 VAL B C 1
ATOM 10748 O O . VAL B 1 635 ? -20.828 -33 4.949 1 98.62 635 VAL B O 1
ATOM 10751 N N . GLN B 1 636 ? -19.656 -32.156 3.283 1 98.81 636 GLN B N 1
ATOM 10752 C CA . GLN B 1 636 ? -18.562 -31.656 4.117 1 98.81 636 GLN B CA 1
ATOM 10753 C C . GLN B 1 636 ? -18.609 -30.125 4.195 1 98.81 636 GLN B C 1
ATOM 10755 O O . GLN B 1 636 ? -18.5 -29.438 3.176 1 98.81 636 GLN B O 1
ATOM 10760 N N . LEU B 1 637 ? -18.812 -29.562 5.375 1 98.88 637 LEU B N 1
ATOM 10761 C CA . LEU B 1 637 ? -18.734 -28.141 5.652 1 98.88 637 LEU B CA 1
ATOM 10762 C C . LEU B 1 637 ? -17.328 -27.75 6.098 1 98.88 637 LEU B C 1
ATOM 10764 O O . LEU B 1 637 ? -16.859 -28.219 7.141 1 98.88 637 LEU B O 1
ATOM 10768 N N . ILE B 1 638 ? -16.672 -26.922 5.328 1 98.88 638 ILE B N 1
ATOM 10769 C CA . ILE B 1 638 ? -15.281 -26.547 5.582 1 98.88 638 ILE B CA 1
ATOM 10770 C C . ILE B 1 638 ? -15.227 -25.109 6.09 1 98.88 638 ILE B C 1
ATOM 10772 O O . ILE B 1 638 ? -15.844 -24.219 5.508 1 98.88 638 ILE B O 1
ATOM 10776 N N . ALA B 1 639 ? -14.508 -24.906 7.172 1 98.88 639 ALA B N 1
ATOM 10777 C CA . ALA B 1 639 ? -14.414 -23.562 7.75 1 98.88 639 ALA B CA 1
ATOM 10778 C C . ALA B 1 639 ? -12.969 -23.078 7.766 1 98.88 639 ALA B C 1
ATOM 10780 O O . ALA B 1 639 ? -12.07 -23.797 8.203 1 98.88 639 ALA B O 1
ATOM 10781 N N . LEU B 1 640 ? -12.703 -21.922 7.242 1 98.81 640 LEU B N 1
ATOM 10782 C CA . LEU B 1 640 ? -11.484 -21.141 7.406 1 98.81 640 LEU B CA 1
ATOM 10783 C C . LEU B 1 640 ? -11.766 -19.844 8.172 1 98.81 640 LEU B C 1
ATOM 10785 O O . LEU B 1 640 ? -12.234 -18.875 7.586 1 98.81 640 LEU B O 1
ATOM 10789 N N . GLY B 1 641 ? -11.383 -19.844 9.469 1 98.44 641 GLY B N 1
ATOM 10790 C CA . GLY B 1 641 ? -11.641 -18.703 10.328 1 98.44 641 GLY B CA 1
ATOM 10791 C C . GLY B 1 641 ? -12.617 -19 11.445 1 98.44 641 GLY B C 1
ATOM 10792 O O . GLY B 1 641 ? -13.422 -19.938 11.344 1 98.44 641 GLY B O 1
ATOM 10793 N N . ALA B 1 642 ? -12.602 -18.203 12.438 1 98.19 642 ALA B N 1
ATOM 10794 C CA . ALA B 1 642 ? -13.352 -18.453 13.664 1 98.19 642 ALA B CA 1
ATOM 10795 C C . ALA B 1 642 ? -14.852 -18.297 13.43 1 98.19 642 ALA B C 1
ATOM 10797 O O . ALA B 1 642 ? -15.648 -19.141 13.828 1 98.19 642 ALA B O 1
ATOM 10798 N N . TYR B 1 643 ? -15.289 -17.219 12.805 1 97.5 643 TYR B N 1
ATOM 10799 C CA . TYR B 1 643 ? -16.703 -16.969 12.578 1 97.5 643 TYR B CA 1
ATOM 10800 C C . TYR B 1 643 ? -17.281 -17.938 11.562 1 97.5 643 TYR B C 1
ATOM 10802 O O . TYR B 1 643 ? -18.438 -18.344 11.664 1 97.5 643 TYR B O 1
ATOM 10810 N N . GLN B 1 644 ? -16.5 -18.328 10.625 1 98.38 644 GLN B N 1
ATOM 10811 C CA . GLN B 1 644 ? -16.875 -19.328 9.648 1 98.38 644 GLN B CA 1
ATOM 10812 C C . GLN B 1 644 ? -17.109 -20.688 10.305 1 98.38 644 GLN B C 1
ATOM 10814 O O . GLN B 1 644 ? -18.031 -21.422 9.938 1 98.38 644 GLN B O 1
ATOM 10819 N N . LEU B 1 645 ? -16.234 -21 11.242 1 98.5 645 LEU B N 1
ATOM 10820 C CA . LEU B 1 645 ? -16.406 -22.25 11.961 1 98.5 645 LEU B CA 1
ATOM 10821 C C . LEU B 1 645 ? -17.703 -22.25 12.75 1 98.5 645 LEU B C 1
ATOM 10823 O O . LEU B 1 645 ? -18.438 -23.25 12.758 1 98.5 645 LEU B O 1
ATOM 10827 N N . ASP B 1 646 ? -18 -21.141 13.438 1 97.12 646 ASP B N 1
ATOM 10828 C CA . ASP B 1 646 ? -19.25 -21.031 14.188 1 97.12 646 ASP B CA 1
ATOM 10829 C C . ASP B 1 646 ? -20.453 -21.266 13.281 1 97.12 646 ASP B C 1
ATOM 10831 O O . ASP B 1 646 ? -21.375 -22 13.648 1 97.12 646 ASP B O 1
ATOM 10835 N N . GLU B 1 647 ? -20.453 -20.672 12.133 1 97.88 647 GLU B N 1
ATOM 10836 C CA . GLU B 1 647 ? -21.562 -20.797 11.203 1 97.88 647 GLU B CA 1
ATOM 10837 C C . GLU B 1 647 ? -21.641 -22.219 10.641 1 97.88 647 GLU B C 1
ATOM 10839 O O . GLU B 1 647 ? -22.734 -22.75 10.422 1 97.88 647 GLU B O 1
ATOM 10844 N N . ALA B 1 648 ? -20.5 -22.828 10.375 1 98.62 648 ALA B N 1
ATOM 10845 C CA . ALA B 1 648 ? -20.484 -24.203 9.891 1 98.62 648 ALA B CA 1
ATOM 10846 C C . ALA B 1 648 ? -21.062 -25.156 10.93 1 98.62 648 ALA B C 1
ATOM 10848 O O . ALA B 1 648 ? -21.797 -26.094 10.578 1 98.62 648 ALA B O 1
ATOM 10849 N N . ILE B 1 649 ? -20.719 -24.969 12.188 1 98 649 ILE B N 1
ATOM 10850 C CA . ILE B 1 649 ? -21.219 -25.812 13.266 1 98 649 ILE B CA 1
ATOM 10851 C C . ILE B 1 649 ? -22.734 -25.672 13.383 1 98 649 ILE B C 1
ATOM 10853 O O . ILE B 1 649 ? -23.453 -26.656 13.492 1 98 649 ILE B O 1
ATOM 10857 N N . LYS B 1 650 ? -23.266 -24.422 13.352 1 97.56 650 LYS B N 1
ATOM 10858 C CA . LYS B 1 650 ? -24.703 -24.172 13.398 1 97.56 650 LYS B CA 1
ATOM 10859 C C . LYS B 1 650 ? -25.422 -24.875 12.242 1 97.56 650 LYS B C 1
ATOM 10861 O O . LYS B 1 650 ? -26.484 -25.453 12.43 1 97.56 650 LYS B O 1
ATOM 10866 N N . ALA B 1 651 ? -24.812 -24.75 11.07 1 98.44 651 ALA B N 1
ATOM 10867 C CA . ALA B 1 651 ? -25.391 -25.422 9.898 1 98.44 651 ALA B CA 1
ATOM 10868 C C . ALA B 1 651 ? -25.438 -26.938 10.086 1 98.44 651 ALA B C 1
ATOM 10870 O O . ALA B 1 651 ? -26.438 -27.578 9.766 1 98.44 651 ALA B O 1
ATOM 10871 N N . GLN B 1 652 ? -24.312 -27.484 10.562 1 98.31 652 GLN B N 1
ATOM 10872 C CA . GLN B 1 652 ? -24.234 -28.922 10.812 1 98.31 652 GLN B CA 1
ATOM 10873 C C . GLN B 1 652 ? -25.297 -29.359 11.812 1 98.31 652 GLN B C 1
ATOM 10875 O O . GLN B 1 652 ? -25.953 -30.391 11.617 1 98.31 652 GLN B O 1
ATOM 10880 N N . GLN B 1 653 ? -25.484 -28.641 12.914 1 97.31 653 GLN B N 1
ATOM 10881 C CA . GLN B 1 653 ? -26.469 -28.969 13.938 1 97.31 653 GLN B CA 1
ATOM 10882 C C . GLN B 1 653 ? -27.875 -28.922 13.367 1 97.31 653 GLN B C 1
ATOM 10884 O O . GLN B 1 653 ? -28.688 -29.812 13.641 1 97.31 653 GLN B O 1
ATOM 10889 N N . HIS B 1 654 ? -28.141 -27.906 12.594 1 97.44 654 HIS B N 1
ATOM 10890 C CA . HIS B 1 654 ? -29.453 -27.797 11.953 1 97.44 654 HIS B CA 1
ATOM 10891 C C . HIS B 1 654 ? -29.734 -28.984 11.047 1 97.44 654 HIS B C 1
ATOM 10893 O O . HIS B 1 654 ? -30.828 -29.562 11.086 1 97.44 654 HIS B O 1
ATOM 10899 N N . LEU B 1 655 ? -28.797 -29.375 10.219 1 98.06 655 LEU B N 1
ATOM 10900 C CA . LEU B 1 655 ? -28.922 -30.5 9.297 1 98.06 655 LEU B CA 1
ATOM 10901 C C . LEU B 1 655 ? -29.094 -31.812 10.07 1 98.06 655 LEU B C 1
ATOM 10903 O O . LEU B 1 655 ? -29.875 -32.688 9.664 1 98.06 655 LEU B O 1
ATOM 10907 N N . ALA B 1 656 ? -28.344 -31.969 11.148 1 97.69 656 ALA B N 1
ATOM 10908 C CA . ALA B 1 656 ? -28.453 -33.156 11.977 1 97.69 656 ALA B CA 1
ATOM 10909 C C . ALA B 1 656 ? -29.859 -33.344 12.531 1 97.69 656 ALA B C 1
ATOM 10911 O O . ALA B 1 656 ? -30.359 -34.469 12.633 1 97.69 656 ALA B O 1
ATOM 10912 N N . GLU B 1 657 ? -30.453 -32.25 12.906 1 97 657 GLU B N 1
ATOM 10913 C CA . GLU B 1 657 ? -31.812 -32.312 13.406 1 97 657 GLU B CA 1
ATOM 10914 C C . GLU B 1 657 ? -32.781 -32.812 12.336 1 97 657 GLU B C 1
ATOM 10916 O O . GLU B 1 657 ? -33.875 -33.312 12.648 1 97 657 GLU B O 1
ATOM 10921 N N . LEU B 1 658 ? -32.438 -32.656 11.156 1 97.31 658 LEU B N 1
ATOM 10922 C CA . LEU B 1 658 ? -33.281 -33.094 10.031 1 97.31 658 LEU B CA 1
ATOM 10923 C C . LEU B 1 658 ? -32.781 -34.406 9.438 1 97.31 658 LEU B C 1
ATOM 10925 O O . LEU B 1 658 ? -33.062 -34.719 8.281 1 97.31 658 LEU B O 1
ATOM 10929 N N . ASP B 1 659 ? -31.891 -35.094 10.055 1 96.44 659 ASP B N 1
ATOM 10930 C CA . ASP B 1 659 ? -31.375 -36.406 9.75 1 96.44 659 ASP B CA 1
ATOM 10931 C C . ASP B 1 659 ? -30.484 -36.375 8.516 1 96.44 659 ASP B C 1
ATOM 10933 O O . ASP B 1 659 ? -30.516 -37.312 7.688 1 96.44 659 ASP B O 1
ATOM 10937 N N . ARG B 1 660 ? -29.859 -35.25 8.297 1 97.5 660 ARG B N 1
ATOM 10938 C CA . ARG B 1 660 ? -28.812 -35.156 7.285 1 97.5 660 ARG B CA 1
ATOM 10939 C C . ARG B 1 660 ? -27.422 -35.219 7.926 1 97.5 660 ARG B C 1
ATOM 10941 O O . ARG B 1 660 ? -27.203 -34.594 8.984 1 97.5 660 ARG B O 1
ATOM 10948 N N . CYS B 1 661 ? -26.562 -35.938 7.344 1 97.5 661 CYS B N 1
ATOM 10949 C CA . CYS B 1 661 ? -25.25 -36.156 7.941 1 97.5 661 CYS B CA 1
ATOM 10950 C C . CYS B 1 661 ? -24.188 -35.281 7.305 1 97.5 661 CYS B C 1
ATOM 10952 O O . CYS B 1 661 ? -23.734 -35.531 6.199 1 97.5 661 CYS B O 1
ATOM 10954 N N . ALA B 1 662 ? -23.766 -34.281 7.98 1 98.5 662 ALA B N 1
ATOM 10955 C CA . ALA B 1 662 ? -22.688 -33.375 7.562 1 98.5 662 ALA B CA 1
ATOM 10956 C C . ALA B 1 662 ? -21.5 -33.469 8.516 1 98.5 662 ALA B C 1
ATOM 10958 O O . ALA B 1 662 ? -21.672 -33.688 9.719 1 98.5 662 ALA B O 1
ATOM 10959 N N . CYS B 1 663 ? -20.359 -33.375 8.023 1 98.19 663 CYS B N 1
ATOM 10960 C CA . CYS B 1 663 ? -19.188 -33.25 8.867 1 98.19 663 CYS B CA 1
ATOM 10961 C C . CYS B 1 663 ? -18.625 -31.844 8.797 1 98.19 663 CYS B C 1
ATOM 10963 O O . CYS B 1 663 ? -18.906 -31.094 7.844 1 98.19 663 CYS B O 1
ATOM 10965 N N . VAL B 1 664 ? -17.906 -31.359 9.805 1 98.81 664 VAL B N 1
ATOM 10966 C CA . VAL B 1 664 ? -17.281 -30.047 9.875 1 98.81 664 VAL B CA 1
ATOM 10967 C C . VAL B 1 664 ? -15.766 -30.203 9.906 1 98.81 664 VAL B C 1
ATOM 10969 O O . VAL B 1 664 ? -15.219 -30.844 10.805 1 98.81 664 VAL B O 1
ATOM 10972 N N . THR B 1 665 ? -15.125 -29.641 8.945 1 98.75 665 THR B N 1
ATOM 10973 C CA . THR B 1 665 ? -13.672 -29.672 8.828 1 98.75 665 THR B CA 1
ATOM 10974 C C . THR B 1 665 ? -13.094 -28.266 8.906 1 98.75 665 THR B C 1
ATOM 10976 O O . THR B 1 665 ? -13.641 -27.328 8.297 1 98.75 665 THR B O 1
ATOM 10979 N N . VAL B 1 666 ? -12.008 -28.094 9.664 1 98.81 666 VAL B N 1
ATOM 10980 C CA . VAL B 1 666 ? -11.297 -26.828 9.773 1 98.81 666 VAL B CA 1
ATOM 10981 C C . VAL B 1 666 ? -10.039 -26.859 8.914 1 98.81 666 VAL B C 1
ATOM 10983 O O . VAL B 1 666 ? -9.242 -27.812 9.008 1 98.81 666 VAL B O 1
ATOM 10986 N N . ILE B 1 667 ? -9.906 -25.922 8.047 1 98.81 667 ILE B N 1
ATOM 10987 C CA . ILE B 1 667 ? -8.625 -25.656 7.398 1 98.81 667 ILE B CA 1
ATOM 10988 C C . ILE B 1 667 ? -7.938 -24.469 8.07 1 98.81 667 ILE B C 1
ATOM 10990 O O . ILE B 1 667 ? -8.43 -23.344 8.008 1 98.81 667 ILE B O 1
ATOM 10994 N N . LEU B 1 668 ? -6.82 -24.734 8.672 1 98.62 668 LEU B N 1
ATOM 10995 C CA . LEU B 1 668 ? -6.078 -23.703 9.391 1 98.62 668 LEU B CA 1
ATOM 10996 C C . LEU B 1 668 ? -5.094 -23 8.469 1 98.62 668 LEU B C 1
ATOM 10998 O O . LEU B 1 668 ? -4.859 -21.797 8.609 1 98.62 668 LEU B O 1
ATOM 11002 N N . GLU B 1 669 ? -4.438 -23.672 7.617 1 98.75 669 GLU B N 1
ATOM 11003 C CA . GLU B 1 669 ? -3.42 -23.156 6.707 1 98.75 669 GLU B CA 1
ATOM 11004 C C . GLU B 1 669 ? -3.643 -23.656 5.285 1 98.75 669 GLU B C 1
ATOM 11006 O O . GLU B 1 669 ? -3.055 -24.656 4.879 1 98.75 669 GLU B O 1
ATOM 11011 N N . PRO B 1 670 ? -4.383 -22.891 4.484 1 98.62 670 PRO B N 1
ATOM 11012 C CA . PRO B 1 670 ? -4.777 -23.359 3.152 1 98.62 670 PRO B CA 1
ATOM 11013 C C . PRO B 1 670 ? -3.586 -23.562 2.221 1 98.62 670 PRO B C 1
ATOM 11015 O O . PRO B 1 670 ? -3.658 -24.359 1.287 1 98.62 670 PRO B O 1
ATOM 11018 N N . GLY B 1 671 ? -2.453 -22.906 2.518 1 98.19 671 GLY B N 1
ATOM 11019 C CA . GLY B 1 671 ? -1.26 -23.094 1.708 1 98.19 671 GLY B CA 1
ATOM 11020 C C . GLY B 1 671 ? -0.783 -24.531 1.666 1 98.19 671 GLY B C 1
ATOM 11021 O O . GLY B 1 671 ? -0.143 -24.953 0.699 1 98.19 671 GLY B O 1
ATOM 11022 N N . ARG B 1 672 ? -1.119 -25.328 2.65 1 97.88 672 ARG B N 1
ATOM 11023 C CA . ARG B 1 672 ? -0.718 -26.734 2.754 1 97.88 672 ARG B CA 1
ATOM 11024 C C . ARG B 1 672 ? -1.49 -27.594 1.763 1 97.88 672 ARG B C 1
ATOM 11026 O O . ARG B 1 672 ? -1.074 -28.719 1.451 1 97.88 672 ARG B O 1
ATOM 11033 N N . LEU B 1 673 ? -2.586 -27.062 1.272 1 98.06 673 LEU B N 1
ATOM 11034 C CA . LEU B 1 673 ? -3.494 -27.875 0.465 1 98.06 673 LEU B CA 1
ATOM 11035 C C . LEU B 1 673 ? -3.457 -27.438 -0.996 1 98.06 673 LEU B C 1
ATOM 11037 O O . LEU B 1 673 ? -4.188 -27.969 -1.828 1 98.06 673 LEU B O 1
ATOM 11041 N N . ARG B 1 674 ? -2.613 -26.547 -1.381 1 98 674 ARG B N 1
ATOM 11042 C CA . ARG B 1 674 ? -2.59 -26 -2.734 1 98 674 ARG B CA 1
ATOM 11043 C C . ARG B 1 674 ? -1.854 -26.938 -3.688 1 98 674 ARG B C 1
ATOM 11045 O O . ARG B 1 674 ? -1.198 -27.891 -3.252 1 98 674 ARG B O 1
ATOM 11052 N N . ILE B 1 675 ? -1.993 -26.688 -5.004 1 97.31 675 ILE B N 1
ATOM 11053 C CA . ILE B 1 675 ? -1.099 -27.281 -5.992 1 97.31 675 ILE B CA 1
ATOM 11054 C C . ILE B 1 675 ? 0.287 -26.656 -5.879 1 97.31 675 ILE B C 1
ATOM 11056 O O . ILE B 1 675 ? 0.432 -25.438 -6.004 1 97.31 675 ILE B O 1
ATOM 11060 N N . PRO B 1 676 ? 1.294 -27.438 -5.535 1 97.56 676 PRO B N 1
ATOM 11061 C CA . PRO B 1 676 ? 2.621 -26.828 -5.395 1 97.56 676 PRO B CA 1
ATOM 11062 C C . PRO B 1 676 ? 3.141 -26.234 -6.703 1 97.56 676 PRO B C 1
ATOM 11064 O O . PRO B 1 676 ? 2.891 -26.781 -7.777 1 97.56 676 PRO B O 1
ATOM 11067 N N . ARG B 1 677 ? 3.959 -25.359 -6.691 1 97.25 677 ARG B N 1
ATOM 11068 C CA . ARG B 1 677 ? 4.367 -24.594 -7.871 1 97.25 677 ARG B CA 1
ATOM 11069 C C . ARG B 1 677 ? 5.836 -24.844 -8.195 1 97.25 677 ARG B C 1
ATOM 11071 O O . ARG B 1 677 ? 6.316 -24.453 -9.266 1 97.25 677 ARG B O 1
ATOM 11078 N N . ASP B 1 678 ? 6.527 -25.391 -7.309 1 96.69 678 ASP B N 1
ATOM 11079 C CA . ASP B 1 678 ? 7.863 -25.922 -7.555 1 96.69 678 ASP B CA 1
ATOM 11080 C C . ASP B 1 678 ? 8.234 -26.984 -6.516 1 96.69 678 ASP B C 1
ATOM 11082 O O . ASP B 1 678 ? 7.395 -27.375 -5.703 1 96.69 678 ASP B O 1
ATOM 11086 N N . ALA B 1 679 ? 9.445 -27.453 -6.59 1 95.5 679 ALA B N 1
ATOM 11087 C CA . ALA B 1 679 ? 9.859 -28.5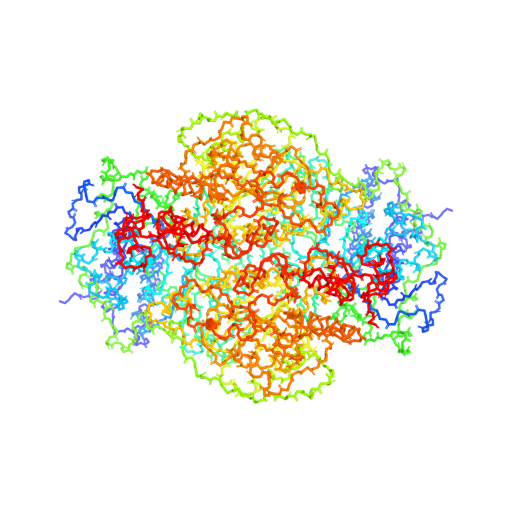78 -5.738 1 95.5 679 ALA B CA 1
ATOM 11088 C C . ALA B 1 679 ? 9.945 -28.141 -4.277 1 95.5 679 ALA B C 1
ATOM 11090 O O . ALA B 1 679 ? 9.617 -28.922 -3.375 1 95.5 679 ALA B O 1
ATOM 11091 N N . MET B 1 680 ? 10.359 -26.906 -4.043 1 96.69 680 MET B N 1
ATOM 11092 C CA . MET B 1 680 ? 10.484 -26.422 -2.668 1 96.69 680 MET B CA 1
ATOM 11093 C C . MET B 1 680 ? 9.117 -26.297 -2.012 1 96.69 680 MET B C 1
ATOM 11095 O O . MET B 1 680 ? 8.938 -26.688 -0.861 1 96.69 680 MET B O 1
ATOM 11099 N N . GLU B 1 681 ? 8.156 -25.766 -2.729 1 98 681 GLU B N 1
ATOM 11100 C CA . GLU B 1 681 ? 6.809 -25.672 -2.182 1 98 681 GLU B CA 1
ATOM 11101 C C . GLU B 1 681 ? 6.172 -27.047 -2.037 1 98 681 GLU B C 1
ATOM 11103 O O . GLU B 1 681 ? 5.371 -27.266 -1.128 1 98 681 GLU B O 1
ATOM 11108 N N . ALA B 1 682 ? 6.52 -27.984 -2.854 1 97.69 682 ALA B N 1
ATOM 11109 C CA . ALA B 1 682 ? 6.008 -29.359 -2.777 1 97.69 682 ALA B CA 1
ATOM 11110 C C . ALA B 1 682 ? 6.391 -30.016 -1.453 1 97.69 682 ALA B C 1
ATOM 11112 O O . ALA B 1 682 ? 5.645 -30.844 -0.926 1 97.69 682 ALA B O 1
ATOM 11113 N N . GLU B 1 683 ? 7.527 -29.578 -0.946 1 96.75 683 GLU B N 1
ATOM 11114 C CA . GLU B 1 683 ? 7.965 -30.109 0.342 1 96.75 683 GLU B CA 1
ATOM 11115 C C . GLU B 1 683 ? 7.094 -29.578 1.479 1 96.75 683 GLU B C 1
ATOM 11117 O O . GLU B 1 683 ? 6.977 -30.219 2.527 1 96.75 683 GLU B O 1
ATOM 11122 N N . PHE B 1 684 ? 6.527 -28.453 1.261 1 96.88 684 PHE B N 1
ATOM 11123 C CA . PHE B 1 684 ? 5.727 -27.781 2.277 1 96.88 684 PHE B CA 1
ATOM 11124 C C . PHE B 1 684 ? 4.285 -28.281 2.242 1 96.88 684 PHE B C 1
ATOM 11126 O O . PHE B 1 684 ? 3.643 -28.422 3.285 1 96.88 684 PHE B O 1
ATOM 11133 N N . VAL B 1 685 ? 3.691 -28.609 1.065 1 97.5 685 VAL B N 1
ATOM 11134 C CA . VAL B 1 685 ? 2.281 -28.938 0.871 1 97.5 685 VAL B CA 1
ATOM 11135 C C . VAL B 1 685 ? 2.023 -30.391 1.279 1 97.5 685 VAL B C 1
ATOM 11137 O O . VAL B 1 685 ? 2.922 -31.234 1.208 1 97.5 685 VAL B O 1
ATOM 11140 N N . ASP B 1 686 ? 0.825 -30.656 1.664 1 97.5 686 ASP B N 1
ATOM 11141 C CA . ASP B 1 686 ? 0.44 -32.031 2.02 1 97.5 686 ASP B CA 1
ATOM 11142 C C . ASP B 1 686 ? 0.388 -32.938 0.785 1 97.5 686 ASP B C 1
ATOM 11144 O O . ASP B 1 686 ? -0.006 -32.469 -0.295 1 97.5 686 ASP B O 1
ATOM 11148 N N . ASP B 1 687 ? 0.734 -34.188 0.982 1 96.75 687 ASP B N 1
ATOM 11149 C CA . ASP B 1 687 ? 0.7 -35.125 -0.14 1 96.75 687 ASP B CA 1
ATOM 11150 C C . ASP B 1 687 ? -0.736 -35.5 -0.502 1 96.75 687 ASP B C 1
ATOM 11152 O O . ASP B 1 687 ? -1.666 -35.219 0.257 1 96.75 687 ASP B O 1
ATOM 11156 N N . ASP B 1 688 ? -0.947 -36.125 -1.587 1 96.62 688 ASP B N 1
ATOM 11157 C CA . ASP B 1 688 ? -2.268 -36.438 -2.129 1 96.62 688 ASP B CA 1
ATOM 11158 C C . ASP B 1 688 ? -3.043 -37.375 -1.201 1 96.62 688 ASP B C 1
ATOM 11160 O O . ASP B 1 688 ? -4.258 -37.219 -1.044 1 96.62 688 ASP B O 1
ATOM 11164 N N . ALA B 1 689 ? -2.414 -38.312 -0.642 1 96.69 689 ALA B N 1
ATOM 11165 C CA . ALA B 1 689 ? -3.082 -39.281 0.237 1 96.69 689 ALA B CA 1
ATOM 11166 C C . ALA B 1 689 ? -3.691 -38.562 1.448 1 96.69 689 ALA B C 1
ATOM 11168 O O . ALA B 1 689 ? -4.836 -38.844 1.821 1 96.69 689 ALA B O 1
ATOM 11169 N N . THR B 1 690 ? -2.852 -37.688 1.989 1 96.06 690 THR B N 1
ATOM 11170 C CA . THR B 1 690 ? -3.316 -36.938 3.141 1 96.06 690 THR B CA 1
ATOM 11171 C C . THR B 1 690 ? -4.508 -36.062 2.762 1 96.06 690 THR B C 1
ATOM 11173 O O . THR B 1 690 ? -5.508 -36 3.479 1 96.06 690 THR B O 1
ATOM 11176 N N . VAL B 1 691 ? -4.449 -35.406 1.627 1 97.25 691 VAL B N 1
ATOM 11177 C CA . VAL B 1 691 ? -5.508 -34.5 1.17 1 97.25 691 VAL B CA 1
ATOM 11178 C C . VAL B 1 691 ? -6.781 -35.312 0.902 1 97.25 691 VAL B C 1
ATOM 11180 O O . VAL B 1 691 ? -7.867 -34.938 1.339 1 97.25 691 VAL B O 1
ATOM 11183 N N . ASN B 1 692 ? -6.668 -36.469 0.283 1 96.06 692 ASN B N 1
ATOM 11184 C CA . ASN B 1 692 ? -7.824 -37.281 -0.075 1 96.06 692 ASN B CA 1
ATOM 11185 C C . ASN B 1 692 ? -8.484 -37.875 1.158 1 96.06 692 ASN B C 1
ATOM 11187 O O . ASN B 1 692 ? -9.703 -38.094 1.177 1 96.06 692 ASN B O 1
ATOM 11191 N N . ALA B 1 693 ? -7.621 -38.156 2.121 1 95.44 693 ALA B N 1
ATOM 11192 C CA . ALA B 1 693 ? -8.18 -38.688 3.361 1 95.44 693 ALA B CA 1
ATOM 11193 C C . ALA B 1 693 ? -9.031 -37.656 4.078 1 95.44 693 ALA B C 1
ATOM 11195 O O . ALA B 1 693 ? -10.086 -37.969 4.625 1 95.44 693 ALA B O 1
ATOM 11196 N N . LEU B 1 694 ? -8.602 -36.406 4.023 1 96.75 694 LEU B N 1
ATOM 11197 C CA . LEU B 1 694 ? -9.312 -35.344 4.688 1 96.75 694 LEU B CA 1
ATOM 11198 C C . LEU B 1 694 ? -10.484 -34.844 3.838 1 96.75 694 LEU B C 1
ATOM 11200 O O . LEU B 1 694 ? -11.508 -34.406 4.371 1 96.75 694 LEU B O 1
ATOM 11204 N N . PHE B 1 695 ? -10.297 -34.938 2.564 1 97.94 695 PHE B N 1
ATOM 11205 C CA . PHE B 1 695 ? -11.266 -34.406 1.606 1 97.94 695 PHE B CA 1
ATOM 11206 C C . PHE B 1 695 ? -11.531 -35.406 0.5 1 97.94 695 PHE B C 1
ATOM 11208 O O . PHE B 1 695 ? -11.039 -35.25 -0.621 1 97.94 695 PHE B O 1
ATOM 11215 N N . PRO B 1 696 ? -12.336 -36.375 0.747 1 96.75 696 PRO B N 1
ATOM 11216 C CA . PRO B 1 696 ? -12.578 -37.406 -0.254 1 96.75 696 PRO B CA 1
ATOM 11217 C C . PRO B 1 696 ? -13.133 -36.844 -1.564 1 96.75 696 PRO B C 1
ATOM 11219 O O . PRO B 1 696 ? -14.055 -36.031 -1.552 1 96.75 696 PRO B O 1
ATOM 11222 N N . PRO B 1 697 ? -12.578 -37.344 -2.668 1 93.38 697 PRO B N 1
ATOM 11223 C CA . PRO B 1 697 ? -13.062 -36.875 -3.963 1 93.38 697 PRO B CA 1
ATOM 11224 C C . PRO B 1 697 ? -14.547 -37.125 -4.172 1 93.38 697 PRO B C 1
ATOM 11226 O O . PRO B 1 697 ? -15.039 -38.219 -3.807 1 93.38 697 PRO B O 1
ATOM 11229 N N . GLY B 1 698 ? -15.234 -36.156 -4.629 1 92.06 698 GLY B N 1
ATOM 11230 C CA . GLY B 1 698 ? -16.625 -36.344 -5.008 1 92.06 698 GLY B CA 1
ATOM 11231 C C . GLY B 1 698 ? -17.594 -36 -3.893 1 92.06 698 GLY B C 1
ATOM 11232 O O . GLY B 1 698 ? -18.797 -35.812 -4.133 1 92.06 698 GLY B O 1
ATOM 11233 N N . LEU B 1 699 ? -17.094 -36 -2.629 1 97.12 699 LEU B N 1
ATOM 11234 C CA . LEU B 1 699 ? -17.953 -35.562 -1.531 1 97.12 699 LEU B CA 1
ATOM 11235 C C . LEU B 1 699 ? -18.375 -34.125 -1.705 1 97.12 699 LEU B C 1
ATOM 11237 O O . LEU B 1 699 ? -17.516 -33.219 -1.85 1 97.12 699 LEU B O 1
ATOM 11241 N N . PRO B 1 700 ? -19.734 -33.844 -1.757 1 98.12 700 PRO B N 1
ATOM 11242 C CA . PRO B 1 700 ? -20.156 -32.438 -1.835 1 98.12 700 PRO B CA 1
ATOM 11243 C C . PRO B 1 700 ? -19.578 -31.594 -0.718 1 98.12 700 PRO B C 1
ATOM 11245 O O . PRO B 1 700 ? -19.453 -32.031 0.421 1 98.12 700 PRO B O 1
ATOM 11248 N N . ARG B 1 701 ? -19.25 -30.344 -1.12 1 98.38 701 ARG B N 1
ATOM 11249 C CA . ARG B 1 701 ? -18.562 -29.5 -0.141 1 98.38 701 ARG B CA 1
ATOM 11250 C C . ARG B 1 701 ? -19.078 -28.078 -0.182 1 98.38 701 ARG B C 1
ATOM 11252 O O . ARG B 1 701 ? -19.375 -27.547 -1.257 1 98.38 701 ARG B O 1
ATOM 11259 N N . VAL B 1 702 ? -19.188 -27.469 0.982 1 98.81 702 VAL B N 1
ATOM 11260 C CA . VAL B 1 702 ? -19.391 -26.031 1.146 1 98.81 702 VAL B CA 1
ATOM 11261 C C . VAL B 1 702 ? -18.219 -25.422 1.922 1 98.81 702 VAL B C 1
ATOM 11263 O O . VAL B 1 702 ? -17.938 -25.828 3.053 1 98.81 702 VAL B O 1
ATOM 11266 N N . ILE B 1 703 ? -17.531 -24.516 1.304 1 98.88 703 ILE B N 1
ATOM 11267 C CA . ILE B 1 703 ? -16.422 -23.828 1.929 1 98.88 703 ILE B CA 1
ATOM 11268 C C . ILE B 1 703 ? -16.891 -22.484 2.486 1 98.88 703 ILE B C 1
ATOM 11270 O O . ILE B 1 703 ? -17.453 -21.656 1.758 1 98.88 703 ILE B O 1
ATOM 11274 N N . LEU B 1 704 ? -16.797 -22.297 3.76 1 98.88 704 LEU B N 1
ATOM 11275 C CA . LEU B 1 704 ? -16.938 -20.984 4.391 1 98.88 704 LEU B CA 1
ATOM 11276 C C . LEU B 1 704 ? -15.562 -20.391 4.703 1 98.88 704 LEU B C 1
ATOM 11278 O O . LEU B 1 704 ? -14.867 -20.859 5.598 1 98.88 704 LEU B O 1
ATOM 11282 N N . THR B 1 705 ? -15.219 -19.328 3.99 1 98.81 705 THR B N 1
ATOM 11283 C CA . THR B 1 705 ? -13.883 -18.766 4.168 1 98.81 705 THR B CA 1
ATOM 11284 C C . THR B 1 705 ? -13.977 -17.344 4.715 1 98.81 705 THR B C 1
ATOM 11286 O O . THR B 1 705 ? -14.906 -16.609 4.398 1 98.81 705 THR B O 1
ATOM 11289 N N . HIS B 1 706 ? -13.008 -17.016 5.559 1 98.69 706 HIS B N 1
ATOM 11290 C CA . HIS B 1 706 ? -12.852 -15.656 6.074 1 98.69 706 HIS B CA 1
ATOM 11291 C C . HIS B 1 706 ? -12.672 -14.648 4.945 1 98.69 706 HIS B C 1
ATOM 11293 O O . HIS B 1 706 ? -13.219 -13.547 4.992 1 98.69 706 HIS B O 1
ATOM 11299 N N . THR B 1 707 ? -11.906 -15 3.912 1 98.62 707 THR B N 1
ATOM 11300 C CA . THR B 1 707 ? -11.555 -14.125 2.797 1 98.62 707 THR B CA 1
ATOM 11301 C C . THR B 1 707 ? -12.602 -14.211 1.692 1 98.62 707 THR B C 1
ATOM 11303 O O . THR B 1 707 ? -13.711 -14.695 1.921 1 98.62 707 THR B O 1
ATOM 11306 N N . ARG B 1 708 ? -12.359 -13.734 0.534 1 98.44 708 ARG B N 1
ATOM 11307 C CA . ARG B 1 708 ? -13.25 -13.859 -0.615 1 98.44 708 ARG B CA 1
ATOM 11308 C C . ARG B 1 708 ? -13.258 -15.289 -1.145 1 98.44 708 ARG B C 1
ATOM 11310 O O . ARG B 1 708 ? -12.219 -15.961 -1.16 1 98.44 708 ARG B O 1
ATOM 11317 N N . PRO B 1 709 ? -14.359 -15.742 -1.557 1 98.38 709 PRO B N 1
ATOM 11318 C CA . PRO B 1 709 ? -14.453 -17.141 -1.98 1 98.38 709 PRO B CA 1
ATOM 11319 C C . PRO B 1 709 ? -13.688 -17.422 -3.271 1 98.38 709 PRO B C 1
ATOM 11321 O O . PRO B 1 709 ? -13.148 -18.516 -3.451 1 98.38 709 PRO B O 1
ATOM 11324 N N . GLU B 1 710 ? -13.547 -16.422 -4.137 1 98.06 710 GLU B N 1
ATOM 11325 C CA . GLU B 1 710 ? -12.984 -16.656 -5.469 1 98.06 710 GLU B CA 1
ATOM 11326 C C . GLU B 1 710 ? -11.516 -17.062 -5.383 1 98.06 710 GLU B C 1
ATOM 11328 O O . GLU B 1 710 ? -11.141 -18.125 -5.867 1 98.06 710 GLU B O 1
ATOM 11333 N N . PRO B 1 711 ? -10.672 -16.266 -4.73 1 98.12 711 PRO B N 1
ATOM 11334 C CA . PRO B 1 711 ? -9.273 -16.703 -4.637 1 98.12 711 PRO B CA 1
ATOM 11335 C C . PRO B 1 711 ? -9.117 -18 -3.852 1 98.12 711 PRO B C 1
ATOM 11337 O O . PRO B 1 711 ? -8.258 -18.828 -4.172 1 98.12 711 PRO B O 1
ATOM 11340 N N . MET B 1 712 ? -9.953 -18.203 -2.846 1 98.56 712 MET B N 1
ATOM 11341 C CA . MET B 1 712 ? -9.828 -19.406 -2.02 1 98.56 712 MET B CA 1
ATOM 11342 C C . MET B 1 712 ? -10.164 -20.656 -2.824 1 98.56 712 MET B C 1
ATOM 11344 O O . MET B 1 712 ? -9.523 -21.688 -2.646 1 98.56 712 MET B O 1
ATOM 11348 N N . LEU B 1 713 ? -11.172 -20.562 -3.725 1 97.94 713 LEU B N 1
ATOM 11349 C CA . LEU B 1 713 ? -11.492 -21.688 -4.594 1 97.94 713 LEU B CA 1
ATOM 11350 C C . LEU B 1 713 ? -10.281 -22.109 -5.426 1 97.94 713 LEU B C 1
ATOM 11352 O O . LEU B 1 713 ? -10.023 -23.297 -5.605 1 97.94 713 LEU B O 1
ATOM 11356 N N . GLY B 1 714 ? -9.531 -21.047 -5.887 1 97.81 714 GLY B N 1
ATOM 11357 C CA . GLY B 1 714 ? -8.344 -21.328 -6.668 1 97.81 714 GLY B CA 1
ATOM 11358 C C . GLY B 1 714 ? -7.211 -21.922 -5.844 1 97.81 714 GLY B C 1
ATOM 11359 O O . GLY B 1 714 ? -6.531 -22.844 -6.293 1 97.81 714 GLY B O 1
ATOM 11360 N N . ILE B 1 715 ? -7.023 -21.453 -4.641 1 98.25 715 ILE B N 1
ATOM 11361 C CA . ILE B 1 715 ? -5.977 -21.922 -3.744 1 98.25 715 ILE B CA 1
ATOM 11362 C C . ILE B 1 715 ? -6.238 -23.375 -3.357 1 98.25 715 ILE B C 1
ATOM 11364 O O . ILE B 1 715 ? -5.305 -24.188 -3.275 1 98.25 715 ILE B O 1
ATOM 11368 N N . LEU B 1 716 ? -7.531 -23.719 -3.227 1 98.31 716 LEU B N 1
ATOM 11369 C CA . LEU B 1 716 ? -7.938 -25.047 -2.789 1 98.31 716 LEU B CA 1
ATOM 11370 C C . LEU B 1 716 ? -8.359 -25.906 -3.977 1 98.31 716 LEU B C 1
ATOM 11372 O O . LEU B 1 716 ? -9.266 -26.734 -3.854 1 98.31 716 LEU B O 1
ATOM 11376 N N . ARG B 1 717 ? -7.816 -25.719 -5.078 1 97.69 717 ARG B N 1
ATOM 11377 C CA . ARG B 1 717 ? -8.188 -26.375 -6.32 1 97.69 717 ARG B CA 1
ATOM 11378 C C . ARG B 1 717 ? -8.109 -27.891 -6.172 1 97.69 717 ARG B C 1
ATOM 11380 O O . ARG B 1 717 ? -8.898 -28.625 -6.77 1 97.69 717 ARG B O 1
ATOM 11387 N N . ARG B 1 718 ? -7.199 -28.438 -5.336 1 97 718 ARG B N 1
ATOM 11388 C CA . ARG B 1 718 ? -6.992 -29.875 -5.164 1 97 718 ARG B CA 1
ATOM 11389 C C . ARG B 1 718 ? -8.211 -30.531 -4.523 1 97 718 ARG B C 1
ATOM 11391 O O . ARG B 1 718 ? -8.422 -31.734 -4.668 1 97 718 ARG B O 1
ATOM 11398 N N . ILE B 1 719 ? -9.047 -29.703 -3.84 1 97.69 719 ILE B N 1
ATOM 11399 C CA . ILE B 1 719 ? -10.195 -30.312 -3.166 1 97.69 719 ILE B CA 1
ATOM 11400 C C . ILE B 1 719 ? -11.484 -29.812 -3.807 1 97.69 719 ILE B C 1
ATOM 11402 O O . ILE B 1 719 ? -12.57 -29.984 -3.24 1 97.69 719 ILE B O 1
ATOM 11406 N N . ASP B 1 720 ? -11.383 -29.125 -4.887 1 96.56 720 ASP B N 1
ATOM 11407 C CA . ASP B 1 720 ? -12.523 -28.641 -5.656 1 96.56 720 ASP B CA 1
ATOM 11408 C C . ASP B 1 720 ? -13.016 -29.703 -6.648 1 96.56 720 ASP B C 1
ATOM 11410 O O . ASP B 1 720 ? -12.289 -30.062 -7.578 1 96.56 720 ASP B O 1
ATOM 11414 N N . SER B 1 721 ? -14.234 -30.125 -6.531 1 94.62 721 SER B N 1
ATOM 11415 C CA . SER B 1 721 ? -14.781 -31.156 -7.414 1 94.62 721 SER B CA 1
ATOM 11416 C C . SER B 1 721 ? -15.695 -30.531 -8.469 1 94.62 721 SER B C 1
ATOM 11418 O O . SER B 1 721 ? -16.531 -31.219 -9.055 1 94.62 721 SER B O 1
ATOM 11420 N N . GLY B 1 722 ? -15.578 -29.172 -8.672 1 93.62 722 GLY B N 1
ATOM 11421 C CA . GLY B 1 722 ? -16.375 -28.484 -9.672 1 93.62 722 GLY B CA 1
ATOM 11422 C C . GLY B 1 722 ? -17.578 -27.781 -9.086 1 93.62 722 GLY B C 1
ATOM 11423 O O . GLY B 1 722 ? -17.953 -28.016 -7.934 1 93.62 722 GLY B O 1
ATOM 11424 N N . PRO B 1 723 ? -18.266 -26.922 -9.836 1 93.19 723 PRO B N 1
ATOM 11425 C CA . PRO B 1 723 ? -19.328 -26.062 -9.32 1 93.19 723 PRO B CA 1
ATOM 11426 C C . PRO B 1 723 ? -20.562 -26.828 -8.891 1 93.19 723 PRO B C 1
ATOM 11428 O O . PRO B 1 723 ? -21.344 -26.344 -8.07 1 93.19 723 PRO B O 1
ATOM 11431 N N . ALA B 1 724 ? -20.719 -28.047 -9.414 1 93.94 724 ALA B N 1
ATOM 11432 C CA . ALA B 1 724 ? -21.891 -28.844 -9.047 1 93.94 724 ALA B CA 1
ATOM 11433 C C . ALA B 1 724 ? -21.719 -29.469 -7.664 1 93.94 724 ALA B C 1
ATOM 11435 O O . ALA B 1 724 ? -22.703 -29.812 -7.004 1 93.94 724 ALA B O 1
ATOM 11436 N N . ARG B 1 725 ? -20.484 -29.5 -7.203 1 96.56 725 ARG B N 1
ATOM 11437 C CA . ARG B 1 725 ? -20.234 -30.266 -5.977 1 96.56 725 ARG B CA 1
ATOM 11438 C C . ARG B 1 725 ? -19.516 -29.391 -4.941 1 96.56 725 ARG B C 1
ATOM 11440 O O . ARG B 1 725 ? -19.438 -29.766 -3.768 1 96.56 725 ARG B O 1
ATOM 11447 N N . THR B 1 726 ? -19.016 -28.297 -5.352 1 98 726 THR B N 1
ATOM 11448 C CA . THR B 1 726 ? -18.297 -27.438 -4.43 1 98 726 THR B CA 1
ATOM 11449 C C . THR B 1 726 ? -18.797 -26 -4.508 1 98 726 THR B C 1
ATOM 11451 O O . THR B 1 726 ? -18.812 -25.406 -5.586 1 98 726 THR B O 1
ATOM 11454 N N . HIS B 1 727 ? -19.234 -25.469 -3.434 1 98 727 HIS B N 1
ATOM 11455 C CA . HIS B 1 727 ? -19.672 -24.078 -3.291 1 98 727 HIS B CA 1
ATOM 11456 C C . HIS B 1 727 ? -18.875 -23.359 -2.205 1 98 727 HIS B C 1
ATOM 11458 O O . HIS B 1 727 ? -18.547 -23.953 -1.178 1 98 727 HIS B O 1
ATOM 11464 N N . ALA B 1 728 ? -18.484 -22.109 -2.488 1 98.5 728 ALA B N 1
ATOM 11465 C CA . ALA B 1 728 ? -17.719 -21.359 -1.498 1 98.5 728 ALA B CA 1
ATOM 11466 C C . ALA B 1 728 ? -18.453 -20.078 -1.102 1 98.5 728 ALA B C 1
ATOM 11468 O O . ALA B 1 728 ? -19.016 -19.391 -1.954 1 98.5 728 ALA B O 1
ATOM 11469 N N . LEU B 1 729 ? -18.578 -19.859 0.163 1 98.62 729 LEU B N 1
ATOM 11470 C CA . LEU B 1 729 ? -19.078 -18.625 0.763 1 98.62 729 LEU B CA 1
ATOM 11471 C C . LEU B 1 729 ? -17.969 -17.844 1.428 1 98.62 729 LEU B C 1
ATOM 11473 O O . LEU B 1 729 ? -17 -18.422 1.921 1 98.62 729 LEU B O 1
ATOM 11477 N N . GLY B 1 730 ? -18.016 -16.547 1.478 1 98.62 730 GLY B N 1
ATOM 11478 C CA . GLY B 1 730 ? -17.047 -15.648 2.08 1 98.62 730 GLY B CA 1
ATOM 11479 C C . GLY B 1 730 ? -17.391 -14.188 1.919 1 98.62 730 GLY B C 1
ATOM 11480 O O . GLY B 1 730 ? -18.562 -13.836 1.707 1 98.62 730 GLY B O 1
ATOM 11481 N N . TYR B 1 731 ? -16.469 -13.344 2.094 1 98.5 731 TYR B N 1
ATOM 11482 C CA . TYR B 1 731 ? -16.672 -11.906 1.963 1 98.5 731 TYR B CA 1
ATOM 11483 C C . TYR B 1 731 ? -16.891 -11.516 0.507 1 98.5 731 TYR B C 1
ATOM 11485 O O . TYR B 1 731 ? -16.031 -11.742 -0.344 1 98.5 731 TYR B O 1
ATOM 11493 N N . ILE B 1 732 ? -18 -10.953 0.201 1 98.06 732 ILE B N 1
ATOM 11494 C CA . ILE B 1 732 ? -18.297 -10.633 -1.192 1 98.06 732 ILE B CA 1
ATOM 11495 C C . ILE B 1 732 ? -18.422 -9.125 -1.358 1 98.06 732 ILE B C 1
ATOM 11497 O O . ILE B 1 732 ? -19.266 -8.641 -2.113 1 98.06 732 ILE B O 1
ATOM 11501 N N . SER B 1 733 ? -17.688 -8.344 -0.522 1 96.62 733 SER B N 1
ATOM 11502 C CA . SER B 1 733 ? -17.484 -6.902 -0.637 1 96.62 733 SER B CA 1
ATOM 11503 C C . SER B 1 733 ? -18.766 -6.133 -0.34 1 96.62 733 SER B C 1
ATOM 11505 O O . SER B 1 733 ? -19.062 -5.137 -1.004 1 96.62 733 SER B O 1
ATOM 11507 N N . ARG B 1 734 ? -19.531 -6.695 0.538 1 96.62 734 ARG B N 1
ATOM 11508 C CA . ARG B 1 734 ? -20.688 -5.965 1.062 1 96.62 734 ARG B CA 1
ATOM 11509 C C . ARG B 1 734 ? -20.469 -5.594 2.525 1 96.62 734 ARG B C 1
ATOM 11511 O O . ARG B 1 734 ? -20.031 -6.422 3.324 1 96.62 734 ARG B O 1
ATOM 11518 N N . GLY B 1 735 ? -20.641 -4.277 2.777 1 95 735 GLY B N 1
ATOM 11519 C CA . GLY B 1 735 ? -20.359 -3.838 4.137 1 95 735 GLY B CA 1
ATOM 11520 C C . GLY B 1 735 ? -21.031 -2.521 4.484 1 95 735 GLY B C 1
ATOM 11521 O O . GLY B 1 735 ? -21.859 -2.021 3.727 1 95 735 GLY B O 1
ATOM 11522 N N . GLY B 1 736 ? -20.734 -1.976 5.59 1 94.75 736 GLY B N 1
ATOM 11523 C CA . GLY B 1 736 ? -21.281 -0.795 6.242 1 94.75 736 GLY B CA 1
ATOM 11524 C C . GLY B 1 736 ? -21.156 -0.839 7.754 1 94.75 736 GLY B C 1
ATOM 11525 O O . GLY B 1 736 ? -20.328 -1.573 8.297 1 94.75 736 GLY B O 1
ATOM 11526 N N . THR B 1 737 ? -21.875 0.006 8.414 1 96.31 737 THR B N 1
ATOM 11527 C CA . THR B 1 737 ? -21.891 -0.003 9.875 1 96.31 737 THR B CA 1
ATOM 11528 C C . THR B 1 737 ? -22.812 -1.097 10.398 1 96.31 737 THR B C 1
ATOM 11530 O O . THR B 1 737 ? -24.031 -0.906 10.469 1 96.31 737 THR B O 1
ATOM 11533 N N . PHE B 1 738 ? -22.25 -2.205 10.75 1 96.31 738 PHE B N 1
ATOM 11534 C CA . PHE B 1 738 ? -22.953 -3.393 11.203 1 96.31 738 PHE B CA 1
ATOM 11535 C C . PHE B 1 738 ? -22.297 -3.99 12.438 1 96.31 738 PHE B C 1
ATOM 11537 O O . PHE B 1 738 ? -21.328 -3.426 12.969 1 96.31 738 PHE B O 1
ATOM 11544 N N . ASP B 1 739 ? -22.844 -4.977 13.008 1 94.81 739 ASP B N 1
ATOM 11545 C CA . ASP B 1 739 ? -22.156 -5.902 13.906 1 94.81 739 ASP B CA 1
ATOM 11546 C C . ASP B 1 739 ? -21.75 -7.176 13.172 1 94.81 739 ASP B C 1
ATOM 11548 O O . ASP B 1 739 ? -21.891 -7.266 11.953 1 94.81 739 ASP B O 1
ATOM 11552 N N . VAL B 1 740 ? -21.188 -8.141 13.812 1 95.5 740 VAL B N 1
ATOM 11553 C CA . VAL B 1 740 ? -20.688 -9.367 13.18 1 95.5 740 VAL B CA 1
ATOM 11554 C C . VAL B 1 740 ? -21.844 -10.102 12.508 1 95.5 740 VAL B C 1
ATOM 11556 O O . VAL B 1 740 ? -21.719 -10.562 11.367 1 95.5 740 VAL B O 1
ATOM 11559 N N . ALA B 1 741 ? -23.016 -10.227 13.203 1 95.31 741 ALA B N 1
ATOM 11560 C CA . ALA B 1 741 ? -24.172 -10.914 12.641 1 95.31 741 ALA B CA 1
ATOM 11561 C C . ALA B 1 741 ? -24.641 -10.234 11.352 1 95.31 741 ALA B C 1
ATOM 11563 O O . ALA B 1 741 ? -24.984 -10.914 10.383 1 95.31 741 ALA B O 1
ATOM 11564 N N . GLY B 1 742 ? -24.656 -8.898 11.414 1 95.69 742 GLY B N 1
ATOM 11565 C CA . GLY B 1 742 ? -25.031 -8.148 10.227 1 95.69 742 GLY B CA 1
ATOM 11566 C C . GLY B 1 742 ? -24.078 -8.375 9.062 1 95.69 742 GLY B C 1
ATOM 11567 O O . GLY B 1 742 ? -24.516 -8.484 7.914 1 95.69 742 GLY B O 1
ATOM 11568 N N . MET B 1 743 ? -22.797 -8.391 9.281 1 97.06 743 MET B N 1
ATOM 11569 C CA . MET B 1 743 ? -21.812 -8.625 8.234 1 97.06 743 MET B CA 1
ATOM 11570 C C . MET B 1 743 ? -21.984 -10.016 7.637 1 97.06 743 MET B C 1
ATOM 11572 O O . MET B 1 743 ? -21.859 -10.195 6.426 1 97.06 743 MET B O 1
ATOM 11576 N N . LEU B 1 744 ? -22.188 -11.016 8.5 1 97.31 744 LEU B N 1
ATOM 11577 C CA . LEU B 1 744 ? -22.406 -12.375 8.016 1 97.31 744 LEU B CA 1
ATOM 11578 C C . LEU B 1 744 ? -23.656 -12.438 7.129 1 97.31 744 LEU B C 1
ATOM 11580 O O . LEU B 1 744 ? -23.641 -13.086 6.082 1 97.31 744 LEU B O 1
ATOM 11584 N N . PHE B 1 745 ? -24.719 -11.75 7.551 1 97.31 745 PHE B N 1
ATOM 11585 C CA . PHE B 1 745 ? -25.953 -11.719 6.77 1 97.31 745 PHE B CA 1
ATOM 11586 C C . PHE B 1 745 ? -25.734 -10.992 5.445 1 97.31 745 PHE B C 1
ATOM 11588 O O . PHE B 1 745 ? -26.109 -11.508 4.387 1 97.31 745 PHE B O 1
ATOM 11595 N N . ALA B 1 746 ? -25.125 -9.781 5.539 1 96.88 746 ALA B N 1
ATOM 11596 C CA . ALA B 1 746 ? -24.906 -8.953 4.359 1 96.88 746 ALA B CA 1
ATOM 11597 C C . ALA B 1 746 ? -24.078 -9.695 3.316 1 96.88 746 ALA B C 1
ATOM 11599 O O . ALA B 1 746 ? -24.266 -9.516 2.111 1 96.88 746 ALA B O 1
ATOM 11600 N N . ASN B 1 747 ? -23.188 -10.562 3.74 1 98 747 ASN B N 1
ATOM 11601 C CA . ASN B 1 747 ? -22.297 -11.266 2.822 1 98 747 ASN B CA 1
ATOM 11602 C C . ASN B 1 747 ? -22.766 -12.703 2.584 1 98 747 ASN B C 1
ATOM 11604 O O . ASN B 1 747 ? -22.016 -13.508 2.021 1 98 747 ASN B O 1
ATOM 11608 N N . ARG B 1 748 ? -23.906 -13.055 3.084 1 97.5 748 ARG B N 1
ATOM 11609 C CA . ARG B 1 748 ? -24.562 -14.344 2.83 1 97.5 748 ARG B CA 1
ATOM 11610 C C . ARG B 1 748 ? -23.703 -15.492 3.365 1 97.5 748 ARG B C 1
ATOM 11612 O O . ARG B 1 748 ? -23.438 -16.453 2.643 1 97.5 748 ARG B O 1
ATOM 11619 N N . CYS B 1 749 ? -23.281 -15.328 4.594 1 97.5 749 CYS B N 1
ATOM 11620 C CA . CYS B 1 749 ? -22.359 -16.297 5.176 1 97.5 749 CYS B CA 1
ATOM 11621 C C . CYS B 1 749 ? -22.906 -16.844 6.496 1 97.5 749 CYS B C 1
ATOM 11623 O O . CYS B 1 749 ? -22.141 -17.375 7.309 1 97.5 749 CYS B O 1
ATOM 11625 N N . THR B 1 750 ? -24.219 -16.703 6.738 1 97.62 750 THR B N 1
ATOM 11626 C CA . THR B 1 750 ? -24.812 -17.297 7.941 1 97.62 750 THR B CA 1
ATOM 11627 C C . THR B 1 750 ? -24.953 -18.797 7.789 1 97.62 750 THR B C 1
ATOM 11629 O O . THR B 1 750 ? -24.781 -19.344 6.695 1 97.62 750 THR B O 1
ATOM 11632 N N . TRP B 1 751 ? -25.312 -19.422 8.891 1 97.88 751 TRP B N 1
ATOM 11633 C CA . TRP B 1 751 ? -25.547 -20.859 8.891 1 97.88 751 TRP B CA 1
ATOM 11634 C C . TRP B 1 751 ? -26.625 -21.234 7.879 1 97.88 751 TRP B C 1
ATOM 11636 O O . TRP B 1 751 ? -26.516 -22.266 7.207 1 97.88 751 TRP B O 1
ATOM 11646 N N . ALA B 1 752 ? -27.625 -20.438 7.754 1 98 752 ALA B N 1
ATOM 11647 C CA . ALA B 1 752 ? -28.719 -20.734 6.828 1 98 752 ALA B CA 1
ATOM 11648 C C . ALA B 1 752 ? -28.25 -20.656 5.379 1 98 752 ALA B C 1
ATOM 11650 O O . ALA B 1 752 ? -28.703 -21.438 4.535 1 98 752 ALA B O 1
ATOM 11651 N N . HIS B 1 753 ? -27.391 -19.719 5.094 1 98.25 753 HIS B N 1
ATOM 11652 C CA . HIS B 1 753 ? -26.797 -19.656 3.766 1 98.25 753 HIS B CA 1
ATOM 11653 C C . HIS B 1 753 ? -25.953 -20.891 3.48 1 98.25 753 HIS B C 1
ATOM 11655 O O . HIS B 1 753 ? -25.953 -21.391 2.352 1 98.25 753 HIS B O 1
ATOM 11661 N N . ALA B 1 754 ? -25.234 -21.375 4.469 1 98.56 754 ALA B N 1
ATOM 11662 C CA . ALA B 1 754 ? -24.469 -22.609 4.336 1 98.56 754 ALA B CA 1
ATOM 11663 C C . ALA B 1 754 ? -25.375 -23.797 4.059 1 98.56 754 ALA B C 1
ATOM 11665 O O . ALA B 1 754 ? -25.047 -24.656 3.232 1 98.56 754 ALA B O 1
ATOM 11666 N N . VAL B 1 755 ? -26.484 -23.859 4.762 1 98.44 755 VAL B N 1
ATOM 11667 C CA . VAL B 1 755 ? -27.453 -24.938 4.555 1 98.44 755 VAL B CA 1
ATOM 11668 C C . VAL B 1 755 ? -28.016 -24.875 3.137 1 98.44 755 VAL B C 1
ATOM 11670 O O . VAL B 1 755 ? -28.172 -25.906 2.475 1 98.44 755 VAL B O 1
ATOM 11673 N N . ASP B 1 756 ? -28.328 -23.656 2.729 1 98.38 756 ASP B N 1
ATOM 11674 C CA . ASP B 1 756 ? -28.828 -23.469 1.37 1 98.38 756 ASP B CA 1
ATOM 11675 C C . ASP B 1 756 ? -27.812 -23.938 0.337 1 98.38 756 ASP B C 1
ATOM 11677 O O . ASP B 1 756 ? -28.172 -24.594 -0.638 1 98.38 756 ASP B O 1
ATOM 11681 N N . ALA B 1 757 ? -26.578 -23.609 0.526 1 98.44 757 ALA B N 1
ATOM 11682 C CA . ALA B 1 757 ? -25.5 -24.047 -0.355 1 98.44 757 ALA B CA 1
ATOM 11683 C C . ALA B 1 757 ? -25.344 -25.578 -0.312 1 98.44 757 ALA B C 1
ATOM 11685 O O . ALA B 1 757 ? -25.125 -26.203 -1.344 1 98.44 757 ALA B O 1
ATOM 11686 N N . ALA B 1 758 ? -25.438 -26.125 0.866 1 98.62 758 ALA B N 1
ATOM 11687 C CA . ALA B 1 758 ? -25.359 -27.562 1.033 1 98.62 758 ALA B CA 1
ATOM 11688 C C . ALA B 1 758 ? -26.469 -28.266 0.274 1 98.62 758 ALA B C 1
ATOM 11690 O O . ALA B 1 758 ? -26.25 -29.312 -0.344 1 98.62 758 ALA B O 1
ATOM 11691 N N . ALA B 1 759 ? -27.672 -27.703 0.38 1 98.25 759 ALA B N 1
ATOM 11692 C CA . ALA B 1 759 ? -28.797 -28.266 -0.353 1 98.25 759 ALA B CA 1
ATOM 11693 C C . ALA B 1 759 ? -28.5 -28.344 -1.849 1 98.25 759 ALA B C 1
ATOM 11695 O O . ALA B 1 759 ? -28.812 -29.344 -2.5 1 98.25 759 ALA B O 1
ATOM 11696 N N . THR B 1 760 ? -27.922 -27.312 -2.32 1 97.31 760 THR B N 1
ATOM 11697 C CA . THR B 1 760 ? -27.609 -27.234 -3.744 1 97.31 760 THR B CA 1
ATOM 11698 C C . THR B 1 760 ? -26.594 -28.281 -4.145 1 97.31 760 THR B C 1
ATOM 11700 O O . THR B 1 760 ? -26.797 -29.031 -5.102 1 97.31 760 THR B O 1
ATOM 11703 N N . VAL B 1 761 ? -25.5 -28.453 -3.43 1 97.94 761 VAL B N 1
ATOM 11704 C CA . VAL B 1 761 ? -24.391 -29.297 -3.854 1 97.94 761 VAL B CA 1
ATOM 11705 C C . VAL B 1 761 ? -24.719 -30.766 -3.535 1 97.94 761 VAL B C 1
ATOM 11707 O O . VAL B 1 761 ? -24.188 -31.672 -4.176 1 97.94 761 VAL B O 1
ATOM 11710 N N . ALA B 1 762 ? -25.641 -30.984 -2.564 1 97.56 762 ALA B N 1
ATOM 11711 C CA . ALA B 1 762 ? -26.016 -32.344 -2.191 1 97.56 762 ALA B CA 1
ATOM 11712 C C . ALA B 1 762 ? -27.281 -32.781 -2.916 1 97.56 762 ALA B C 1
ATOM 11714 O O . ALA B 1 762 ? -27.688 -33.938 -2.809 1 97.56 762 ALA B O 1
ATOM 11715 N N . GLY B 1 763 ? -27.953 -31.906 -3.613 1 96.94 763 GLY B N 1
ATOM 11716 C CA . GLY B 1 763 ? -29.172 -32.219 -4.34 1 96.94 763 GLY B CA 1
ATOM 11717 C C . GLY B 1 763 ? -30.375 -32.406 -3.434 1 96.94 763 GLY B C 1
ATOM 11718 O O . GLY B 1 763 ? -31.219 -33.25 -3.686 1 96.94 763 GLY B O 1
ATOM 11719 N N . TRP B 1 764 ? -30.328 -31.688 -2.312 1 97.69 764 TRP B N 1
ATOM 11720 C CA . TRP B 1 764 ? -31.438 -31.75 -1.376 1 97.69 764 TRP B CA 1
ATOM 11721 C C . TRP B 1 764 ? -32.5 -30.703 -1.708 1 97.69 764 TRP B C 1
ATOM 11723 O O . TRP B 1 764 ? -32.219 -29.75 -2.43 1 97.69 764 TRP B O 1
ATOM 11733 N N . ASN B 1 765 ? -33.719 -30.922 -1.183 1 96.81 765 ASN B N 1
ATOM 11734 C CA . ASN B 1 765 ? -34.812 -29.953 -1.342 1 96.81 765 ASN B CA 1
ATOM 11735 C C . ASN B 1 765 ? -34.719 -28.828 -0.318 1 96.81 765 ASN B C 1
ATOM 11737 O O . ASN B 1 765 ? -34.844 -29.062 0.883 1 96.81 765 ASN B O 1
ATOM 11741 N N . ARG B 1 766 ? -34.562 -27.719 -0.775 1 95.62 766 ARG B N 1
ATOM 11742 C CA . ARG B 1 766 ? -34.375 -26.531 0.067 1 95.62 766 ARG B CA 1
ATOM 11743 C C . ARG B 1 766 ? -35.594 -26.328 0.977 1 95.62 766 ARG B C 1
ATOM 11745 O O . ARG B 1 766 ? -35.438 -25.906 2.129 1 95.62 766 ARG B O 1
ATOM 11752 N N . GLU B 1 767 ? -36.781 -26.625 0.542 1 96.56 767 GLU B N 1
ATOM 11753 C CA . GLU B 1 767 ? -38.031 -26.422 1.289 1 96.56 767 GLU B CA 1
ATOM 11754 C C . GLU B 1 767 ? -38.125 -27.391 2.467 1 96.56 767 GLU B C 1
ATOM 11756 O O . GLU B 1 767 ? -38.812 -27.109 3.451 1 96.56 767 GLU B O 1
ATOM 11761 N N . ALA B 1 768 ? -37.438 -28.422 2.342 1 97.12 768 ALA B N 1
ATOM 11762 C CA . ALA B 1 768 ? -37.469 -29.406 3.416 1 97.12 768 ALA B CA 1
ATOM 11763 C C . ALA B 1 768 ? -36.469 -29.047 4.512 1 97.12 768 ALA B C 1
ATOM 11765 O O . ALA B 1 768 ? -36.594 -29.5 5.652 1 97.12 768 ALA B O 1
ATOM 11766 N N . LEU B 1 769 ? -35.531 -28.219 4.184 1 97.38 769 LEU B N 1
ATOM 11767 C CA . LEU B 1 769 ? -34.438 -27.969 5.105 1 97.38 769 LEU B CA 1
ATOM 11768 C C . LEU B 1 769 ? -34.625 -26.656 5.848 1 97.38 769 LEU B C 1
ATOM 11770 O O . LEU B 1 769 ? -34.094 -26.453 6.938 1 97.38 769 LEU B O 1
ATOM 11774 N N . LEU B 1 770 ? -35.281 -25.688 5.246 1 97.12 770 LEU B N 1
ATOM 11775 C CA . LEU B 1 770 ? -35.469 -24.344 5.812 1 97.12 770 LEU B CA 1
ATOM 11776 C C . LEU B 1 770 ? -36.938 -23.953 5.824 1 97.12 770 LEU B C 1
ATOM 11778 O O . LEU B 1 770 ? -37.656 -24.172 4.848 1 97.12 770 LEU B O 1
ATOM 11782 N N . ASP B 1 771 ? -37.406 -23.359 6.898 1 95.88 771 ASP B N 1
ATOM 11783 C CA . ASP B 1 771 ? -38.812 -22.953 6.977 1 95.88 771 ASP B CA 1
ATOM 11784 C C . ASP B 1 771 ? -39.062 -21.688 6.16 1 95.88 771 ASP B C 1
ATOM 11786 O O . ASP B 1 771 ? -38.125 -21.141 5.559 1 95.88 771 ASP B O 1
ATOM 11790 N N . HIS B 1 772 ? -40.25 -21.281 6.125 1 96.56 772 HIS B N 1
ATOM 11791 C CA . HIS B 1 772 ? -40.656 -20.188 5.246 1 96.56 772 HIS B CA 1
ATOM 11792 C C . HIS B 1 772 ? -39.969 -18.875 5.633 1 96.56 772 HIS B C 1
ATOM 11794 O O . HIS B 1 772 ? -39.5 -18.141 4.766 1 96.56 772 HIS B O 1
ATOM 11800 N N . ALA B 1 773 ? -39.906 -18.516 6.895 1 96.19 773 ALA B N 1
ATOM 11801 C CA . ALA B 1 773 ? -39.25 -17.281 7.367 1 96.19 773 ALA B CA 1
ATOM 11802 C C . ALA B 1 773 ? -37.781 -17.266 7.035 1 96.19 773 ALA B C 1
ATOM 11804 O O . ALA B 1 773 ? -37.25 -16.25 6.617 1 96.19 773 ALA B O 1
ATOM 11805 N N . GLN B 1 774 ? -37.188 -18.406 7.215 1 96.56 774 GLN B N 1
ATOM 11806 C CA . GLN B 1 774 ? -35.75 -18.547 6.91 1 96.56 774 GLN B CA 1
ATOM 11807 C C . GLN B 1 774 ? -35.5 -18.359 5.418 1 96.56 774 GLN B C 1
ATOM 11809 O O . GLN B 1 774 ? -34.562 -17.656 5.023 1 96.56 774 GLN B O 1
ATOM 11814 N N . ARG B 1 775 ? -36.281 -18.938 4.57 1 97.38 775 ARG B N 1
ATOM 11815 C CA . ARG B 1 775 ? -36.125 -18.828 3.125 1 97.38 775 ARG B CA 1
ATOM 11816 C C . ARG B 1 775 ? -36.375 -17.391 2.66 1 97.38 775 ARG B C 1
ATOM 11818 O O . ARG B 1 775 ? -35.688 -16.891 1.777 1 97.38 775 ARG B O 1
ATOM 11825 N N . ALA B 1 776 ? -37.406 -16.75 3.281 1 97.06 776 ALA B N 1
ATOM 11826 C CA . ALA B 1 776 ? -37.688 -15.367 2.934 1 97.06 776 ALA B CA 1
ATOM 11827 C C . ALA B 1 776 ? -36.5 -14.461 3.266 1 97.06 776 ALA B C 1
ATOM 11829 O O . ALA B 1 776 ? -36.156 -13.547 2.508 1 97.06 776 ALA B O 1
ATOM 11830 N N . ALA B 1 777 ? -35.844 -14.695 4.41 1 96.81 777 ALA B N 1
ATOM 11831 C CA . ALA B 1 777 ? -34.656 -13.938 4.797 1 96.81 777 ALA B CA 1
ATOM 11832 C C . ALA B 1 777 ? -33.5 -14.203 3.838 1 96.81 777 ALA B C 1
ATOM 11834 O O . ALA B 1 777 ? -32.812 -13.281 3.438 1 96.81 777 ALA B O 1
ATOM 11835 N N . LEU B 1 778 ? -33.375 -15.461 3.412 1 96.56 778 LEU B N 1
ATOM 11836 C CA . LEU B 1 778 ? -32.312 -15.844 2.461 1 96.56 778 LEU B CA 1
ATOM 11837 C C . LEU B 1 778 ? -32.531 -15.148 1.119 1 96.56 778 LEU B C 1
ATOM 11839 O O . LEU B 1 778 ? -31.562 -14.773 0.454 1 96.56 778 LEU B O 1
ATOM 11843 N N . ASP B 1 779 ? -33.781 -14.984 0.798 1 96.06 779 ASP B N 1
ATOM 11844 C CA . ASP B 1 779 ? -34.125 -14.461 -0.518 1 96.06 779 ASP B CA 1
ATOM 11845 C C . ASP B 1 779 ? -34.219 -12.938 -0.49 1 96.06 779 ASP B C 1
ATOM 11847 O O . ASP B 1 779 ? -34.562 -12.312 -1.494 1 96.06 779 ASP B O 1
ATOM 11851 N N . GLY B 1 780 ? -33.938 -12.32 0.688 1 94.5 780 GLY B N 1
ATOM 11852 C CA . GLY B 1 780 ? -33.844 -10.875 0.794 1 94.5 780 GLY B CA 1
ATOM 11853 C C . GLY B 1 780 ? -35.219 -10.211 1 1 94.5 780 GLY B C 1
ATOM 11854 O O . GLY B 1 780 ? -35.375 -9.016 0.754 1 94.5 780 GLY B O 1
ATOM 11855 N N . THR B 1 781 ? -36.25 -10.984 1.386 1 95.62 781 THR B N 1
ATOM 11856 C CA . THR B 1 781 ? -37.594 -10.43 1.534 1 95.62 781 THR B CA 1
ATOM 11857 C C . THR B 1 781 ? -38.094 -10.578 2.973 1 95.62 781 THR B C 1
ATOM 11859 O O . THR B 1 781 ? -39.188 -10.102 3.318 1 95.62 781 THR B O 1
ATOM 11862 N N . GLY B 1 782 ? -37.312 -11.195 3.791 1 96 782 GLY B N 1
ATOM 11863 C CA . GLY B 1 782 ? -37.688 -11.445 5.172 1 96 782 GLY B CA 1
ATOM 11864 C C . GLY B 1 782 ? -36.812 -10.719 6.176 1 96 782 GLY B C 1
ATOM 11865 O O . GLY B 1 782 ? -36.062 -9.836 5.805 1 96 782 GLY B O 1
ATOM 11866 N N . LYS B 1 783 ? -37.031 -11.148 7.402 1 93.94 783 LYS B N 1
ATOM 11867 C CA . LYS B 1 783 ? -36.312 -10.5 8.492 1 93.94 783 LYS B CA 1
ATOM 11868 C C . LYS B 1 783 ? -34.906 -11.109 8.68 1 93.94 783 LYS B C 1
ATOM 11870 O O . LYS B 1 783 ? -34.781 -12.305 8.922 1 93.94 783 LYS B O 1
ATOM 11875 N N . PRO B 1 784 ? -33.844 -10.227 8.641 1 94.56 784 PRO B N 1
ATOM 11876 C CA . PRO B 1 784 ? -32.5 -10.758 8.859 1 94.56 784 PRO B CA 1
ATOM 11877 C C . PRO B 1 784 ? -32.375 -11.539 10.164 1 94.56 784 PRO B C 1
ATOM 11879 O O . PRO B 1 784 ? -31.641 -12.523 10.227 1 94.56 784 PRO B O 1
ATOM 11882 N N . GLY B 1 785 ? -33.094 -11.109 11.172 1 93 785 GLY B N 1
ATOM 11883 C CA . GLY B 1 785 ? -33.031 -11.719 12.492 1 93 785 GLY B CA 1
ATOM 11884 C C . GLY B 1 785 ? -33.406 -13.195 12.484 1 93 785 GLY B C 1
ATOM 11885 O O . GLY B 1 785 ? -33.062 -13.93 13.406 1 93 785 GLY B O 1
ATOM 11886 N N . ASP B 1 786 ? -34.062 -13.648 11.477 1 94 786 ASP B N 1
ATOM 11887 C CA . ASP B 1 786 ? -34.5 -15.039 11.375 1 94 786 ASP B CA 1
ATOM 11888 C C . ASP B 1 786 ? -33.312 -15.953 11.086 1 94 786 ASP B C 1
ATOM 11890 O O . ASP B 1 786 ? -33.406 -17.172 11.211 1 94 786 ASP B O 1
ATOM 11894 N N . LEU B 1 787 ? -32.188 -15.406 10.695 1 92.06 787 LEU B N 1
ATOM 11895 C CA . LEU B 1 787 ? -31.016 -16.203 10.383 1 92.06 787 LEU B CA 1
ATOM 11896 C C . LEU B 1 787 ? -29.953 -16.031 11.453 1 92.06 787 LEU B C 1
ATOM 11898 O O . LEU B 1 787 ? -28.891 -16.656 11.383 1 92.06 787 LEU B O 1
ATOM 11902 N N . LEU B 1 788 ? -30.094 -15.156 12.359 1 77.5 788 LEU B N 1
ATOM 11903 C CA . LEU B 1 788 ? -29.031 -14.82 13.305 1 77.5 788 LEU B CA 1
ATOM 11904 C C . LEU B 1 788 ? -29.031 -15.773 14.492 1 77.5 788 LEU B C 1
ATOM 11906 O O . LEU B 1 788 ? -28.031 -15.891 15.195 1 77.5 788 LEU B O 1
ATOM 11910 N N . SER B 1 789 ? -30.109 -16.375 14.852 1 62.94 789 SER B N 1
ATOM 11911 C CA . SER B 1 789 ? -30.141 -17.438 15.852 1 62.94 789 SER B CA 1
ATOM 11912 C C . SER B 1 789 ? -30.719 -18.734 15.266 1 62.94 789 SER B C 1
ATOM 11914 O O . SER B 1 789 ? -31.766 -18.703 14.609 1 62.94 789 SER B O 1
ATOM 11916 N N . PRO B 1 790 ? -29.781 -19.875 15.391 1 50.69 790 PRO B N 1
ATOM 11917 C CA . PRO B 1 790 ? -30.406 -21.094 14.891 1 50.69 790 PRO B CA 1
ATOM 11918 C C . PRO B 1 790 ? -31.734 -21.391 15.602 1 50.69 790 PRO B C 1
ATOM 11920 O O . PRO B 1 790 ? -31.938 -20.969 16.734 1 50.69 790 PRO B O 1
#

Nearest PDB structures (foldseek):
  6gua-assembly4_H  TM=8.588E-01  e=1.599E-41  Lactococcus lactis subsp. lactis Il1403
  8io8-assembly1_B  TM=8.489E-01  e=1.678E-38  unclassified
  8ioe-assembly1_G  TM=8.620E-01  e=7.100E-38  Synechococcus elongatus PCC 7942 = FACHB-805
  8ioe-assembly1_A  TM=8.623E-01  e=1.461E-37  Synechococcus elongatus PCC 7942 = FACHB-805
  8r3q-assembly1_B  TM=6.811E-01  e=5.103E-20  Plasmodium falciparum

Foldseek 3Di:
DQDLVNLLVLLCVFAQLAHQDPVLNVLLVVVLVVLCVVVQAVDSNLLSLLSNLLRLLLLQLLLLLLLLQWFLFDDQQLDADDLNRTDPDGWAQNQVLNLVLLLVSLQLSLCLSRLAFAAEEEQAFLSLSSLLSSCQALVVWAPQLPPQGHNDRRRSSSSSNLRPVQDADPQGDHPHLDDSGDALRSQRYDFRNHLGLLLLLQQFLAAFQPHEYEYEHELQSCVVVVDARLNLWAHDNVTTYYYEYEYSQQQDDQAGGGPCNVVPGPVSVCVVNVVNQAHEDEFASSRSSRSSSLRNVQNVVVVVLSPDPPHAGSDHHYYYYHYHHGRPLAAQTNHSCSRMHRLPDRLSPDVVSSVRSSVSSSSSRDRPVSSVSSSVSSPCCVVSVYDDNSVGQSNAAAADQADQDDFPWDDFQDKDFLLLSQLVRVLVSCVRCVPFQEAEQELPCCVVLVNVSVCQRQPEQGSDDDPPHRYDVRGRYDYHNQLQSSVSSQVSNQNGAYEYEEAQLRNVSNQVVQVRLLVNQVSCVVVVNHHNGAEYEYEHECEQLAVQQDFLSSRANVNLLSLLVGQCLARWEWADQANLLSSLQVSVSRSDGSHYYYYYGYGGMDGRQDTNVVSNVCNVLQKDWRFDALVPAQEEEEERHRVLQVQSVQLQVLCVVLVHGYTYMYGTTLLQQFDHDDPSSVVRHDDLVSNCRRQPAPRAYEYEHAHDFVSSCNRNVSRDNDPLRYHYFYQPSDGGNDHSLVSCLRRQSGSLSSNVSSCRSSVHDNCSRDPDQSVCSSVVNHDSVVRSHD/DQDLVNLLVLLCVFAQLAHQDPVLNVLLVVVLVVLCVVVQAVDSNLLSLLSNLLRLLLLVLLLLLLLLQWFLFDDQQLDADDLNRTDPDGWAQNQVLNLVLLLVSLQLSLCLSRLAFAAEEEQAFLSLSSLLSSCQALVVWAPQLPPQGHNDRRRSSSSSNLRPVQDADPQGDHPHLDDSGDALRSQRYDFRNHLGLLLLLQQFLAAFQPHEYEYEHELQSCVVNVDARLNLWAHDNVTTYYYEYEYSQQQDDQAGGGPCNVVPGPVSVCVVNVVNQAHEDEFASSRSSRSSSLRNVQNVVVVVLSPDPPHAGSHHHYYYYHYHHGRPLAAQTNHSCSRMHRLPDRLSPDVVSSVRSSVSSSSSRDRPVSSVSSSVSSPCCVVSVYDDNSVGQSNAAAADQADQDDFPWDDFQDKDFLLLSQLVRVLVSCVRCVPFQEAEQELPCCVVLVNVSVCQRQPEQGSDDDPPHRYDVRGRYDYHNQLQSSVSSQVSNQNGAYEYEEAQLRNVSNQVVQVRLLVNQVSCVVVVNHHNGAEYEYEHECEQLAVQQAFLSSRANVNLLSLLVGQCLARWEWADQANLLSSLQVSVSRSDGSHYYYYYGYGGMDGRQDTNVVSNVCNVLQKDWRFDALVPAQEEEEERHRVLQVQSVVLQVLCVVLVHGYTYMYGTTLLQQFDHDDDSSVVRHDDLVSNCRRQPAPRAYEYEHAHQFVSSCNRNVSRDNDPLRYHYFYQPSFGGNDHSLVSCLRRQSGSLSSNVSSCRSSVHDNCSRDPDQSVCSSVVNHDSVVRSHD

pLDDT: mean 96.35, std 4.32, range [47.56, 98.88]

Organism: NCBI:txid164759

Radius of gyration: 33.0 Å; Cα contacts (8 Å, |Δi|>4): 3815; chains: 2; bounding box: 101×89×78 Å

Secondary structure (DSSP, 8-state):
---HHHHHHHHHH-BTTB---HHHHHHHHHHHHHHHHTTSSS-HHHHHHHHHHHHHHHHHHHHHHHHHHHBS---TT-PPPPGGGB-SS----HHHHHHHHHHHHHHHHHHHHHT---EEEES-GGGHHHHHHHHHHHT---TTTTTT--SSHHHHHHHHHHTT---B-TTSSBSSS--SS--TTSTT-----SS-STHHHHGGGSPPTT-EEEEEEETTGGGTT-S---HHHH--TTT--EEEEEEEE--B-SSSB-HHHHHTHHHHHHHHHHHTTEEEEEEETT-HHHHHHHHHHHHHHHHHHHH-TT--SS--EEEEEEE--TTTTSTTTTSGGGGS-TTSS-TTT-HHHHHHHHHHHHHT---HHHHHHHHHHH--HHHHT---GGG-GGGS--PPPPP-PPP-PPPTT-EEEHHHHHHHHHHHHHHH-TTS-EEEEESS-TTTTT-HHHHHHH-EE-SSPPTTSSEETT-SEEE-S-HHHHHHHHHH-TTSEEEEEEETTTGGGGHHHHHHHHHHHHHHHHTT----SBPEEEEEES-TTTGGGS-GGG---HHHHHHHHS-TTTEEEE---SHHHHHHHHHHHHHSBS-EEEEE---SEEE----HHHHHHHHHHSEEEEES-TTT-SEEEEEESHHHHHHHHHHHHHHHHTT--EEEEEES-GGGGSPPSSHHHHHHSPPHHHHHHHS-TT--EEEEESS-HHHHHHHTGGG---TTTEEEE---S--SS--HHHHHHHTT-SHHHHHHHHHHHHT--HHHHS-HHHHHHHTTSS-GGGGT--/---HHHHHHHHHH-BTTB---HHHHHHHHHHHHHHHHTTSSS-HHHHHHHHHHHHHHHHHHHHHHHHHHHBS---TT-PPPPGGGB-SS----HHHHHHHHHHHHHHHHHHHHHT---EEEES-GGGHHHHHHHHHHHT---TTTTTT--SSHHHHHHHHHHTT---B-TTSSBSSS--SS--TTSTT-----SS-SSHHHHGGGSPPTT-EEEEEEETTGGGTT-S---HHHH--TTT--EEEEEEEE--B-SSSB-HHHHHTHHHHHHHHHHHTTEEEEEEETT-HHHHHHHHHHHHHHHHHHHH-TT--SS--EEEEEEE--TTTTSTTTTSGGGGS-TTSS-TTT-HHHHHHHHHHHHHT---HHHHHHHHHHH--HHHHT---GGG-GGGS--PPPPP-PPP-PPPTT-EEEHHHHHHHHHHHHHHH-TTS-EEEEESS-TTTTT-HHHHHHH-EE-SSPPTTSSEETT-SEEE-S-HHHHHHHHHH-TTSEEEEEEETTTGGGGHHHHHHHHHHHHHHHHTT----SBPEEEEEES-TTTGGGS-GGG---HHHHHHHHS-TTTEEEE---SHHHHHHHHHHHHHSBS-EEEEE---SEEE----HHHHHHHHHHSEEEEES-TTT-SEEEEEESHHHHHHHHHHHHHHHHTT--EEEEEES-GGGGSPPSSHHHHHHSPPHHHHHHHS-TT--EEEEESS-HHHHHHHTGGG---TTTEEEE---S--SS--HHHHHHHTT-SHHHHHHHHHHHHT--HHHHS-HHHHHHHTTSS-GGGGT--